Protein 7W3S (pdb70)

Solvent-accessible surface area: 66230 Å² total

Structure (mmCIF, N/CA/C/O backbone):
data_7W3S
#
_entry.id   7W3S
#
_cell.length_a   109.250
_cell.length_b   92.812
_cell.length_c   116.053
_cell.angle_alpha   90.000
_cell.angle_beta   105.330
_cell.angle_gamma   90.000
#
_symmetry.space_group_name_H-M   'P 1 21 1'
#
loop_
_entity.id
_entity.type
_entity.pdbx_description
1 polymer 'Type IV secretion protein Dot'
2 non-polymer '[(2R,3S,4R,5R)-5-(6-AMINOPURIN-9-YL)-3,4-DIHYDROXY-OXOLAN-2-YL]METHYL [HYDROXY-[[(2R,3S,4R,5S)-3,4,5-TRIHYDROXYOXOLAN-2-YL]METHOXY]PHOSPHORYL] HYDROGEN PHOSPHATE'
3 water water
#
loop_
_atom_site.group_PDB
_atom_site.id
_atom_site.type_symbol
_atom_site.label_atom_id
_atom_site.label_alt_id
_atom_site.label_comp_id
_atom_site.label_asym_id
_atom_site.label_entity_id
_atom_site.label_seq_id
_atom_site.pdbx_PDB_ins_code
_atom_site.Cartn_x
_atom_site.Cartn_y
_atom_site.Cartn_z
_atom_site.occupancy
_atom_site.B_iso_or_equiv
_atom_site.auth_seq_id
_atom_site.auth_comp_id
_atom_site.auth_asym_id
_atom_site.auth_atom_id
_atom_site.pdbx_PDB_model_num
ATOM 6 N N . LYS A 1 2 ? 17.886 16.402 74.772 1.00 63.41 17 LYS A N 1
ATOM 7 C CA . LYS A 1 2 ? 19.223 16.849 75.145 1.00 61.52 17 LYS A CA 1
ATOM 8 C C . LYS A 1 2 ? 20.270 15.853 74.649 1.00 59.12 17 LYS A C 1
ATOM 9 O O . LYS A 1 2 ? 20.055 14.637 74.690 1.00 59.27 17 LYS A O 1
ATOM 15 N N . ALA A 1 3 ? 21.399 16.379 74.171 1.00 55.96 18 ALA A N 1
ATOM 16 C CA . ALA A 1 3 ? 22.479 15.558 73.636 1.00 53.45 18 ALA A CA 1
ATOM 17 C C . ALA A 1 3 ? 23.321 14.967 74.762 1.00 56.78 18 ALA A C 1
ATOM 18 O O . ALA A 1 3 ? 23.785 15.696 75.643 1.00 52.87 18 ALA A O 1
ATOM 20 N N . ILE A 1 4 ? 23.541 13.653 74.707 1.00 56.45 19 ILE A N 1
ATOM 21 C CA . ILE A 1 4 ? 24.316 12.907 75.701 1.00 51.99 19 ILE A CA 1
ATOM 22 C C . ILE A 1 4 ? 25.732 12.703 75.168 1.00 49.39 19 ILE A C 1
ATOM 23 O O . ILE A 1 4 ? 25.912 12.626 73.945 1.00 50.28 19 ILE A O 1
ATOM 28 N N . PRO A 1 5 ? 26.761 12.663 76.018 1.00 48.11 20 PRO A N 1
ATOM 29 C CA . PRO A 1 5 ? 28.110 12.295 75.544 1.00 48.19 20 PRO A CA 1
ATOM 30 C C . PRO A 1 5 ? 28.100 10.923 74.899 1.00 44.58 20 PRO A C 1
ATOM 31 O O . PRO A 1 5 ? 27.449 9.999 75.404 1.00 49.89 20 PRO A O 1
ATOM 35 N N . PRO A 1 6 ? 28.827 10.745 73.794 1.00 47.13 21 PRO A N 1
ATOM 36 C CA . PRO A 1 6 ? 28.614 9.537 72.977 1.00 46.40 21 PRO A CA 1
ATOM 37 C C . PRO A 1 6 ? 29.002 8.234 73.670 1.00 43.90 21 PRO A C 1
ATOM 38 O O . PRO A 1 6 ? 28.281 7.233 73.532 1.00 42.61 21 PRO A O 1
ATOM 42 N N . LYS A 1 7 ? 30.110 8.202 74.412 1.00 40.75 22 LYS A N 1
ATOM 43 C CA . LYS A 1 7 ? 30.438 6.980 75.144 1.00 45.42 22 LYS A CA 1
ATOM 44 C C . LYS A 1 7 ? 29.315 6.610 76.104 1.00 46.24 22 LYS A C 1
ATOM 45 O O . LYS A 1 7 ? 28.904 5.446 76.174 1.00 44.18 22 LYS A O 1
ATOM 51 N N . ILE A 1 8 ? 28.780 7.605 76.819 1.00 45.49 23 ILE A N 1
ATOM 52 C CA . ILE A 1 8 ? 27.730 7.366 77.803 1.00 40.02 23 ILE A CA 1
ATOM 53 C C . ILE A 1 8 ? 26.428 6.970 77.120 1.00 41.49 23 ILE A C 1
ATOM 54 O O . ILE A 1 8 ? 25.684 6.124 77.625 1.00 41.34 23 ILE A O 1
ATOM 59 N N . TRP A 1 9 ? 26.117 7.574 75.968 1.00 41.07 24 TRP A N 1
ATOM 60 C CA . TRP A 1 9 ? 24.957 7.102 75.218 1.00 41.72 24 TRP A CA 1
ATOM 61 C C . TRP A 1 9 ? 25.146 5.660 74.765 1.00 39.34 24 TRP A C 1
ATOM 62 O O . TRP A 1 9 ? 24.210 4.854 74.840 1.00 41.34 24 TRP A O 1
ATOM 73 N N . PHE A 1 10 ? 26.350 5.308 74.305 1.00 37.81 25 PHE A N 1
ATOM 74 C CA . PHE A 1 10 ? 26.573 3.946 73.823 1.00 37.82 25 PHE A CA 1
ATOM 75 C C . PHE A 1 10 ? 26.469 2.928 74.950 1.00 39.94 25 PHE A C 1
ATOM 76 O O . PHE A 1 10 ? 25.873 1.856 74.772 1.00 36.19 25 PHE A O 1
ATOM 84 N N . GLU A 1 11 ? 27.025 3.247 76.121 1.00 36.95 26 GLU A N 1
ATOM 85 C CA . GLU A 1 11 ? 26.965 2.308 77.233 1.00 38.98 26 GLU A CA 1
ATOM 86 C C . GLU A 1 11 ? 25.553 2.191 77.781 1.00 40.47 26 GLU A C 1
ATOM 87 O O . GLU A 1 11 ? 25.191 1.143 78.333 1.00 41.60 26 GLU A O 1
ATOM 93 N N . THR A 1 12 ? 24.753 3.260 77.652 1.00 39.50 27 THR A N 1
ATOM 94 C CA . THR A 1 12 ? 23.335 3.187 77.995 1.00 38.53 27 THR A CA 1
ATOM 95 C C . THR A 1 12 ? 22.612 2.188 77.105 1.00 39.24 27 THR A C 1
ATOM 96 O O . THR A 1 12 ? 21.665 1.535 77.555 1.00 43.39 27 THR A O 1
ATOM 100 N N . GLN A 1 13 ? 23.020 2.065 75.833 1.00 41.53 28 GLN A N 1
ATOM 101 C CA . GLN A 1 13 ? 22.377 1.069 74.971 1.00 42.08 28 GLN A CA 1
ATOM 102 C C . GLN A 1 13 ? 22.851 -0.340 75.302 1.00 40.66 28 GLN A C 1
ATOM 103 O O . GLN A 1 13 ? 22.079 -1.295 75.171 1.00 42.50 28 GLN A O 1
ATOM 109 N N . LEU A 1 14 ? 24.106 -0.490 75.739 1.00 38.70 29 LEU A N 1
ATOM 110 C CA . LEU A 1 14 ? 24.600 -1.811 76.129 1.00 40.36 29 LEU A CA 1
ATOM 111 C C . LEU A 1 14 ? 23.852 -2.344 77.344 1.00 40.17 29 LEU A C 1
ATOM 112 O O . LEU A 1 14 ? 23.581 -3.545 77.434 1.00 42.59 29 LEU A O 1
ATOM 117 N N . LYS A 1 15 ? 23.513 -1.462 78.284 1.00 42.38 30 LYS A N 1
ATOM 118 C CA . LYS A 1 15 ? 22.731 -1.853 79.452 1.00 44.19 30 LYS A CA 1
ATOM 119 C C . LYS A 1 15 ? 21.286 -2.172 79.068 1.00 44.08 30 LYS A C 1
ATOM 120 O O . LYS A 1 15 ? 20.759 -3.237 79.421 1.00 42.96 30 LYS A O 1
ATOM 126 N N . GLY A 1 16 ? 20.629 -1.264 78.337 1.00 40.67 31 GLY A N 1
ATOM 127 C CA . GLY A 1 16 ? 19.255 -1.523 77.913 1.00 38.52 31 GLY A CA 1
ATOM 128 C C . GLY A 1 16 ? 19.10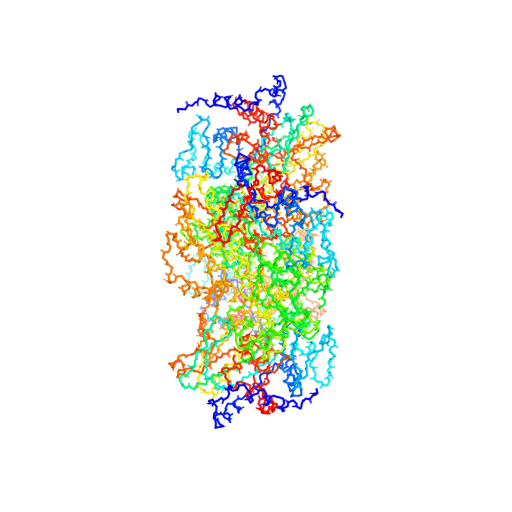7 -2.792 77.088 1.00 42.31 31 GLY A C 1
ATOM 129 O O . GLY A 1 16 ? 18.158 -3.559 77.272 1.00 43.26 31 GLY A O 1
ATOM 130 N N . SER A 1 17 ? 20.047 -3.037 76.172 1.00 42.07 32 SER A N 1
ATOM 131 C CA . SER A 1 17 ? 20.000 -4.247 75.356 1.00 40.83 32 SER A CA 1
ATOM 132 C C . SER A 1 17 ? 20.297 -5.506 76.151 1.00 43.52 32 SER A C 1
ATOM 133 O O . SER A 1 17 ? 19.952 -6.606 75.704 1.00 42.49 32 SER A O 1
ATOM 136 N N . GLY A 1 18 ? 20.944 -5.383 77.306 1.00 43.52 33 GLY A N 1
ATOM 137 C CA . GLY A 1 18 ? 21.390 -6.564 78.010 1.00 41.06 33 GLY A CA 1
ATOM 138 C C . GLY A 1 18 ? 22.730 -7.103 77.565 1.00 39.89 33 GLY A C 1
ATOM 139 O O . GLY A 1 18 ? 23.199 -8.091 78.138 1.00 42.55 33 GLY A O 1
ATOM 140 N N . LEU A 1 19 ? 23.374 -6.488 76.571 1.00 40.87 34 LEU A N 1
ATOM 141 C CA . LEU A 1 19 ? 24.625 -7.038 76.063 1.00 38.19 34 LEU A CA 1
ATOM 142 C C . LEU A 1 19 ? 25.781 -6.860 77.037 1.00 40.04 34 LEU A C 1
ATOM 143 O O . LEU A 1 19 ? 26.774 -7.588 76.924 1.00 39.17 34 LEU A O 1
ATOM 148 N N . ASP A 1 20 ? 25.683 -5.936 78.000 1.00 40.31 35 ASP A N 1
ATOM 149 C CA . ASP A 1 20 ? 26.773 -5.783 78.956 1.00 41.70 35 ASP A CA 1
ATOM 150 C C . ASP A 1 20 ? 26.755 -6.854 80.044 1.00 43.98 35 ASP A C 1
ATOM 151 O O . ASP A 1 20 ? 27.567 -6.783 80.976 1.00 46.28 35 ASP A O 1
ATOM 156 N N . LYS A 1 21 ? 25.878 -7.848 79.914 1.00 39.63 36 LYS A N 1
ATOM 157 C CA . LYS A 1 21 ? 25.797 -8.983 80.821 1.00 44.14 36 LYS A CA 1
ATOM 158 C C . LYS A 1 21 ? 26.202 -10.302 80.170 1.00 48.51 36 LYS A C 1
ATOM 159 O O . LYS A 1 21 ? 26.092 -11.357 80.812 1.00 48.29 36 LYS A O 1
ATOM 165 N N . LYS A 1 22 ? 26.665 -10.282 78.919 1.00 44.54 37 LYS A N 1
ATOM 166 C CA . LYS A 1 22 ? 26.945 -11.526 78.208 1.00 41.41 37 LYS A CA 1
ATOM 167 C C . LYS A 1 22 ? 28.394 -11.980 78.315 1.00 36.29 37 LYS A C 1
ATOM 168 O O . LYS A 1 22 ? 28.658 -13.179 78.191 1.00 44.13 37 LYS A O 1
ATOM 174 N N . PHE A 1 23 ? 29.345 -11.067 78.517 1.00 35.68 38 PHE A N 1
ATOM 175 C CA . PHE A 1 23 ? 30.761 -11.381 78.353 1.00 38.78 38 PHE A CA 1
ATOM 176 C C . PHE A 1 23 ? 31.571 -10.922 79.554 1.00 38.60 38 PHE A C 1
ATOM 177 O O . PHE A 1 23 ? 31.415 -9.798 80.034 1.00 33.88 38 PHE A O 1
ATOM 185 N N . GLN A 1 24 ? 32.473 -11.787 80.003 1.00 42.55 39 GLN A N 1
ATOM 186 C CA . GLN A 1 24 ? 33.255 -11.526 81.205 1.00 44.77 39 GLN A CA 1
ATOM 187 C C . GLN A 1 24 ? 34.346 -10.484 80.948 1.00 40.84 39 GLN A C 1
ATOM 188 O O . GLN A 1 24 ? 34.710 -10.196 79.803 1.00 36.76 39 GLN A O 1
ATOM 194 N N . ILE A 1 25 ? 34.875 -9.925 82.045 1.00 40.09 40 ILE A N 1
ATOM 195 C CA . ILE A 1 25 ? 35.911 -8.898 81.941 1.00 39.46 40 ILE A CA 1
ATOM 196 C C . ILE A 1 25 ? 37.080 -9.412 81.114 1.00 41.76 40 ILE A C 1
ATOM 197 O O . ILE A 1 25 ? 37.566 -8.733 80.200 1.00 39.29 40 ILE A O 1
ATOM 202 N N . ASP A 1 26 ? 37.551 -10.623 81.425 1.00 42.76 41 ASP A N 1
ATOM 203 C CA . ASP A 1 26 ? 38.760 -11.115 80.778 1.00 46.12 41 ASP A CA 1
ATOM 204 C C . ASP A 1 26 ? 38.491 -11.536 79.345 1.00 43.03 41 ASP A C 1
ATOM 205 O O . ASP A 1 26 ? 39.381 -11.412 78.496 1.00 41.05 41 ASP A O 1
ATOM 210 N N . GLU A 1 27 ? 37.275 -12.016 79.062 1.00 39.41 42 GLU A N 1
ATOM 211 C CA . GLU A 1 27 ? 36.898 -12.341 77.685 1.00 42.61 42 GLU A CA 1
ATOM 212 C C . GLU A 1 27 ? 36.875 -11.099 76.796 1.00 38.71 42 GLU A C 1
ATOM 213 O O . GLU A 1 27 ? 37.347 -11.145 75.656 1.00 36.97 42 GLU A O 1
ATOM 219 N N . LEU A 1 28 ? 36.339 -9.978 77.294 1.00 36.49 43 LEU A N 1
ATOM 220 C CA . LEU A 1 28 ? 36.334 -8.760 76.484 1.00 37.65 43 LEU A CA 1
ATOM 221 C C . LEU A 1 28 ? 37.744 -8.221 76.262 1.00 37.81 43 LEU A C 1
ATOM 222 O O . LEU A 1 28 ? 37.988 -7.557 75.251 1.00 34.41 43 LEU A O 1
ATOM 227 N N . ILE A 1 29 ? 38.689 -8.511 77.168 1.00 38.07 44 ILE A N 1
ATOM 228 C CA . ILE A 1 29 ? 40.074 -8.090 76.942 1.00 39.76 44 ILE A CA 1
ATOM 229 C C . ILE A 1 29 ? 40.701 -8.891 75.800 1.00 36.95 44 ILE A C 1
ATOM 230 O O . ILE A 1 29 ? 41.445 -8.339 74.981 1.00 37.96 44 ILE A O 1
ATOM 235 N N . GLU A 1 30 ? 40.392 -10.193 75.709 1.00 35.81 45 GLU A N 1
ATOM 236 C CA . GLU A 1 30 ? 40.892 -11.015 74.604 1.00 40.67 45 GLU A CA 1
ATOM 237 C C . GLU A 1 30 ? 40.336 -10.553 73.257 1.00 38.37 45 GLU A C 1
ATOM 238 O O . GLU A 1 30 ? 41.086 -10.236 72.326 1.00 39.50 45 GLU A O 1
ATOM 244 N N . THR A 1 31 ? 39.013 -10.564 73.123 1.00 34.79 46 THR A N 1
ATOM 245 C CA . THR A 1 31 ? 38.405 -10.240 71.840 1.00 40.65 46 THR A CA 1
ATOM 246 C C . THR A 1 31 ? 38.748 -8.814 71.410 1.00 35.68 46 THR A C 1
ATOM 247 O O . THR A 1 31 ? 39.008 -8.569 70.229 1.00 39.33 46 THR A O 1
ATOM 251 N N . GLN A 1 32 ? 38.831 -7.878 72.363 1.00 37.62 47 GLN A N 1
ATOM 252 C CA . GLN A 1 32 ? 39.124 -6.488 72.024 1.00 36.49 47 GLN A CA 1
ATOM 253 C C . GLN A 1 32 ? 40.546 -6.311 71.484 1.00 39.60 47 GLN A C 1
ATOM 254 O O . GLN A 1 32 ? 40.778 -5.479 70.602 1.00 40.59 47 GLN A O 1
ATOM 260 N N . SER A 1 33 ? 41.515 -7.074 71.988 1.00 40.70 48 SER A N 1
ATOM 261 C CA . SER A 1 33 ? 42.880 -6.920 71.491 1.00 38.35 48 SER A CA 1
ATOM 262 C C . SER A 1 33 ? 43.096 -7.567 70.130 1.00 39.42 48 SER A C 1
ATOM 263 O O . SER A 1 33 ? 44.131 -7.307 69.508 1.00 37.87 48 SER A O 1
ATOM 266 N N . SER A 1 34 ? 42.159 -8.410 69.660 1.00 38.95 49 SER A N 1
ATOM 267 C CA . SER A 1 34 ? 42.251 -9.010 68.332 1.00 35.61 49 SER A CA 1
ATOM 268 C C . SER A 1 34 ? 41.731 -8.105 67.216 1.00 35.54 49 SER A C 1
ATOM 269 O O . SER A 1 34 ? 41.765 -8.529 66.059 1.00 38.12 49 SER A O 1
ATOM 272 N N . VAL A 1 35 ? 41.291 -6.876 67.523 1.00 35.07 50 VAL A N 1
ATOM 273 C CA . VAL A 1 35 ? 40.690 -5.990 66.523 1.00 34.10 50 VAL A CA 1
ATOM 274 C C . VAL A 1 35 ? 41.731 -5.574 65.486 1.00 38.35 50 VAL A C 1
ATOM 275 O O . VAL A 1 35 ? 42.870 -5.230 65.823 1.00 39.85 50 VAL A O 1
ATOM 279 N N . ARG A 1 36 ? 41.348 -5.619 64.206 1.00 36.20 51 ARG A N 1
ATOM 280 C CA . ARG A 1 36 ? 42.220 -5.170 63.126 1.00 36.24 51 ARG A CA 1
ATOM 281 C C . ARG A 1 36 ? 41.390 -4.382 62.131 1.00 36.15 51 ARG A C 1
ATOM 282 O O . ARG A 1 36 ? 40.206 -4.662 61.939 1.00 33.78 51 ARG A O 1
ATOM 290 N N . VAL A 1 37 ? 42.030 -3.381 61.521 1.00 34.83 52 VAL A N 1
ATOM 291 C CA . VAL A 1 37 ? 41.455 -2.547 60.471 1.00 33.15 52 VAL A CA 1
ATOM 292 C C . VAL A 1 37 ? 42.358 -2.718 59.255 1.00 35.03 52 VAL A C 1
ATOM 293 O O . VAL A 1 37 ? 43.508 -2.260 59.263 1.00 36.18 52 VAL A O 1
ATOM 297 N N . PHE A 1 38 ? 41.855 -3.400 58.225 1.00 34.47 53 PHE A N 1
ATOM 298 C CA . PHE A 1 38 ? 42.571 -3.557 56.965 1.00 34.51 53 PHE A CA 1
ATOM 299 C C . PHE A 1 38 ? 42.095 -2.444 56.038 1.00 36.63 53 PHE A C 1
ATOM 300 O O . PHE A 1 38 ? 40.978 -2.506 55.520 1.00 40.27 53 PHE A O 1
ATOM 308 N N . ALA A 1 39 ? 42.927 -1.424 55.834 1.00 35.41 54 ALA A N 1
ATOM 309 C CA . ALA A 1 39 ? 42.559 -0.250 55.049 1.00 36.22 54 ALA A CA 1
ATOM 310 C C . ALA A 1 39 ? 43.240 -0.282 53.688 1.00 38.01 54 ALA A C 1
ATOM 311 O O . ALA A 1 39 ? 44.459 -0.461 53.599 1.00 38.58 54 ALA A O 1
ATOM 313 N N . ASN A 1 40 ? 42.449 -0.111 52.634 1.00 36.58 55 ASN A N 1
ATOM 314 C CA . ASN A 1 40 ? 43.004 0.042 51.300 1.00 38.24 55 ASN A CA 1
ATOM 315 C C . ASN A 1 40 ? 43.785 1.355 51.227 1.00 40.57 55 ASN A C 1
ATOM 316 O O . ASN A 1 40 ? 43.226 2.439 51.439 1.00 38.14 55 ASN A O 1
ATOM 321 N N . LYS A 1 41 ? 45.076 1.255 50.904 1.00 43.52 56 LYS A N 1
ATOM 322 C CA . LYS A 1 41 ? 45.955 2.421 50.991 1.00 44.41 56 LYS A CA 1
ATOM 323 C C . LYS A 1 41 ? 45.558 3.513 50.009 1.00 40.99 56 LYS A C 1
ATOM 324 O O . LYS A 1 41 ? 45.688 4.705 50.310 1.00 41.27 56 LYS A O 1
ATOM 330 N N . LYS A 1 42 ? 45.113 3.123 48.818 1.00 39.88 57 LYS A N 1
ATOM 331 C CA . LYS A 1 42 ? 44.749 4.083 47.788 1.00 38.38 57 LYS A CA 1
ATOM 332 C C . LYS A 1 42 ? 43.646 5.030 48.253 1.00 39.84 57 LYS A C 1
ATOM 333 O O . LYS A 1 42 ? 43.559 6.163 47.765 1.00 43.92 57 LYS A O 1
ATOM 339 N N . TYR A 1 43 ? 42.812 4.604 49.207 1.00 39.59 58 TYR A N 1
ATOM 340 C CA . TYR A 1 43 ? 41.666 5.387 49.671 1.00 36.77 58 TYR A CA 1
ATOM 341 C C . TYR A 1 43 ? 41.791 5.882 51.103 1.00 38.73 58 TYR A C 1
ATOM 342 O O . TYR A 1 43 ? 41.212 6.924 51.435 1.00 36.31 58 TYR A O 1
ATOM 351 N N . LEU A 1 44 ? 42.492 5.134 51.967 1.00 36.56 59 LEU A N 1
ATOM 352 C CA . LEU A 1 44 ? 42.674 5.463 53.381 1.00 39.78 59 LEU A CA 1
ATOM 353 C C . LEU A 1 44 ? 44.177 5.515 53.633 1.00 38.29 59 LEU A C 1
ATOM 354 O O . LEU A 1 44 ? 44.773 4.543 54.120 1.00 39.07 59 LEU A O 1
ATOM 359 N N . PRO A 1 45 ? 44.827 6.634 53.304 1.00 42.64 60 PRO A N 1
ATOM 360 C CA . PRO A 1 45 ? 46.292 6.633 53.199 1.00 42.19 60 PRO A CA 1
ATOM 361 C C . PRO A 1 45 ? 47.037 6.800 54.511 1.00 42.05 60 PRO A C 1
ATOM 362 O O . PRO A 1 45 ? 48.270 6.747 54.489 1.00 44.45 60 PRO A O 1
ATOM 366 N N . ASP A 1 46 ? 46.369 6.970 55.652 1.00 38.60 61 ASP A N 1
ATOM 367 C CA . ASP A 1 46 ? 47.106 7.224 56.882 1.00 43.87 61 ASP A CA 1
ATOM 368 C C . ASP A 1 46 ? 46.186 7.066 58.088 1.00 42.76 61 ASP A C 1
ATOM 369 O O . ASP A 1 46 ? 44.964 6.948 57.960 1.00 43.35 61 ASP A O 1
ATOM 374 N N . THR A 1 47 ? 46.809 7.099 59.270 1.00 38.48 62 THR A N 1
ATOM 375 C CA . THR A 1 47 ? 46.107 6.859 60.527 1.00 39.46 62 THR A CA 1
ATOM 376 C C . THR A 1 47 ? 44.977 7.854 60.756 1.00 42.22 62 THR A C 1
ATOM 377 O O . THR A 1 47 ? 43.937 7.493 61.322 1.00 41.60 62 THR A O 1
ATOM 381 N N . GLU A 1 48 ? 45.144 9.103 60.316 1.00 44.12 63 GLU A N 1
ATOM 382 C CA . GLU A 1 48 ? 44.112 10.101 60.575 1.00 42.26 63 GLU A CA 1
ATOM 383 C C . GLU A 1 48 ? 42.841 9.820 59.773 1.00 38.77 63 GLU A C 1
ATOM 384 O O . GLU A 1 48 ? 41.733 9.920 60.306 1.00 38.62 63 GLU A O 1
ATOM 390 N N . THR A 1 49 ? 42.974 9.466 58.497 1.00 36.25 64 THR A N 1
ATOM 391 C CA . THR A 1 49 ? 41.786 9.258 57.676 1.00 40.22 64 THR A CA 1
ATOM 392 C C . THR A 1 49 ? 41.074 7.954 58.035 1.00 39.05 64 THR A C 1
ATOM 393 O O . THR A 1 49 ? 39.841 7.910 58.060 1.00 39.15 64 THR A O 1
ATOM 397 N N . ILE A 1 50 ? 41.826 6.887 58.328 1.00 39.52 65 ILE A N 1
ATOM 398 C CA . ILE A 1 50 ? 41.211 5.656 58.825 1.00 32.08 65 ILE A CA 1
ATOM 399 C C . ILE A 1 50 ? 40.391 5.945 60.076 1.00 34.51 65 ILE A C 1
ATOM 400 O O . ILE A 1 50 ? 39.211 5.588 60.166 1.00 38.31 65 ILE A O 1
ATOM 405 N N . ASN A 1 51 ? 41.004 6.613 61.055 1.00 36.63 66 ASN A N 1
ATOM 406 C CA . ASN A 1 51 ? 40.315 6.894 62.311 1.00 38.50 66 ASN A CA 1
ATOM 407 C C . ASN A 1 51 ? 39.154 7.875 62.116 1.00 38.70 66 ASN A C 1
ATOM 408 O O . ASN A 1 51 ? 38.169 7.830 62.870 1.00 37.70 66 ASN A O 1
ATOM 413 N N . GLU A 1 52 ? 39.231 8.747 61.108 1.00 33.75 67 GLU A N 1
ATOM 414 C CA . GLU A 1 52 ? 38.061 9.550 60.760 1.00 40.99 67 GLU A CA 1
ATOM 415 C C . GLU A 1 52 ? 36.949 8.682 60.185 1.00 38.46 67 GLU A C 1
ATOM 416 O O . GLU A 1 52 ? 35.769 8.903 60.490 1.00 39.32 67 GLU A O 1
ATOM 422 N N . ALA A 1 53 ? 37.301 7.681 59.364 1.00 32.82 68 ALA A N 1
ATOM 423 C CA . ALA A 1 53 ? 36.270 6.809 58.806 1.00 40.40 68 ALA A CA 1
ATOM 424 C C . ALA A 1 53 ? 35.569 6.020 59.904 1.00 37.87 68 ALA A C 1
ATOM 425 O O . ALA A 1 53 ? 34.353 5.793 59.818 1.00 37.15 68 ALA A O 1
ATOM 427 N N . LEU A 1 54 ? 36.311 5.653 60.961 1.00 31.03 69 LEU A N 1
ATOM 428 C CA . LEU A 1 54 ? 35.777 4.813 62.025 1.00 31.54 69 LEU A CA 1
ATOM 429 C C . LEU A 1 54 ? 34.939 5.595 63.024 1.00 32.61 69 LEU A C 1
ATOM 430 O O . LEU A 1 54 ? 34.063 5.010 63.670 1.00 35.82 69 LEU A O 1
ATOM 435 N N . THR A 1 55 ? 35.177 6.901 63.166 1.00 32.92 70 THR A N 1
ATOM 436 C CA . THR A 1 55 ? 34.568 7.683 64.239 1.00 33.49 70 THR A CA 1
ATOM 437 C C . THR A 1 55 ? 33.568 8.729 63.771 1.00 34.39 70 THR A C 1
ATOM 438 O O . THR A 1 55 ? 32.644 9.051 64.524 1.00 31.96 70 THR A O 1
ATOM 442 N N . LYS A 1 56 ? 33.715 9.266 62.561 1.00 32.51 71 LYS A N 1
ATOM 443 C CA . LYS A 1 56 ? 32.887 10.389 62.121 1.00 34.51 71 LYS A CA 1
ATOM 444 C C . LYS A 1 56 ? 31.596 9.874 61.468 1.00 37.04 71 LYS A C 1
ATOM 445 O O . LYS A 1 56 ? 31.272 10.145 60.310 1.00 35.27 71 LYS A O 1
ATOM 451 N N . VAL A 1 57 ? 30.844 9.107 62.260 1.00 37.01 72 VAL A N 1
ATOM 452 C CA . VAL A 1 57 ? 29.707 8.334 61.782 1.00 33.10 72 VAL A CA 1
ATOM 453 C C . VAL A 1 57 ? 28.519 8.583 62.702 1.00 34.99 72 VAL A C 1
ATOM 454 O O . VAL A 1 57 ? 28.659 9.104 63.811 1.00 34.72 72 VAL A O 1
ATOM 458 N N . THR A 1 58 ? 27.333 8.199 62.230 1.00 33.87 73 THR A N 1
ATOM 459 C CA . THR A 1 58 ? 26.184 8.239 63.116 1.00 34.06 73 THR A CA 1
ATOM 460 C C . THR A 1 58 ? 26.158 6.978 63.976 1.00 32.92 73 THR A C 1
ATOM 461 O O . THR A 1 58 ? 26.936 6.040 63.781 1.00 33.04 73 THR A O 1
ATOM 465 N N . ALA A 1 59 ? 25.249 6.954 64.944 1.00 34.36 74 ALA A N 1
ATOM 466 C CA . ALA A 1 59 ? 25.160 5.774 65.792 1.00 33.73 74 ALA A CA 1
ATOM 467 C C . ALA A 1 59 ? 24.249 4.711 65.185 1.00 33.14 74 ALA A C 1
ATOM 468 O O . ALA A 1 59 ? 24.587 3.522 65.200 1.00 37.12 74 ALA A O 1
ATOM 470 N N . VAL A 1 60 ? 23.106 5.116 64.635 1.00 36.45 75 VAL A N 1
ATOM 471 C CA . VAL A 1 60 ? 22.150 4.211 64.000 1.00 36.45 75 VAL A CA 1
ATOM 472 C C . VAL A 1 60 ? 21.682 4.868 62.714 1.00 35.44 75 VAL A C 1
ATOM 473 O O . VAL A 1 60 ? 21.326 6.049 62.712 1.00 40.75 75 VAL A O 1
ATOM 477 N N . ASN A 1 61 ? 21.698 4.126 61.618 1.00 35.33 76 ASN A N 1
ATOM 478 C CA . ASN A 1 61 ? 21.382 4.729 60.327 1.00 40.49 76 ASN A CA 1
ATOM 479 C C . ASN A 1 61 ? 20.728 3.674 59.442 1.00 39.78 76 ASN A C 1
ATOM 480 O O . ASN A 1 61 ? 21.394 2.723 59.024 1.00 40.02 76 ASN A O 1
ATOM 485 N N . VAL A 1 62 ? 19.445 3.861 59.121 1.00 36.78 77 VAL A N 1
ATOM 486 C CA . VAL A 1 62 ? 18.733 2.972 58.212 1.00 43.62 77 VAL A CA 1
ATOM 487 C C . VAL A 1 62 ? 17.950 3.792 57.184 1.00 43.90 77 VAL A C 1
ATOM 488 O O . VAL A 1 62 ? 17.750 4.997 57.330 1.00 42.73 77 VAL A O 1
ATOM 492 N N . SER A 1 63 ? 17.508 3.099 56.130 1.00 43.50 78 SER A N 1
ATOM 493 C CA . SER A 1 63 ? 16.753 3.681 55.014 1.00 43.29 78 SER A CA 1
ATOM 494 C C . SER A 1 63 ? 17.542 4.797 54.328 1.00 42.29 78 SER A C 1
ATOM 495 O O . SER A 1 63 ? 17.026 5.885 54.069 1.00 46.11 78 SER A O 1
ATOM 498 N N . GLY A 1 64 ? 18.801 4.507 54.021 1.00 41.96 79 GLY A N 1
ATOM 499 C CA . GLY A 1 64 ? 19.624 5.439 53.259 1.00 43.24 79 GLY A CA 1
ATOM 500 C C . GLY A 1 64 ? 19.732 6.821 53.867 1.00 43.45 79 GLY A C 1
ATOM 501 O O . GLY A 1 64 ? 19.649 7.818 53.138 1.00 41.22 79 GLY A O 1
ATOM 502 N N . ASP A 1 65 ? 19.925 6.902 55.189 1.00 34.13 80 ASP A N 1
ATOM 503 C CA . ASP A 1 65 ? 20.004 8.123 56.011 1.00 40.21 80 ASP A CA 1
ATOM 504 C C . ASP A 1 65 ? 18.646 8.711 56.375 1.00 44.74 80 ASP A C 1
ATOM 505 O O . ASP A 1 65 ? 18.615 9.826 56.962 1.00 40.46 80 ASP A O 1
ATOM 510 N N . LYS A 1 66 ? 17.528 8.044 56.066 1.00 41.29 81 LYS A N 1
ATOM 511 C CA . LYS A 1 66 ? 16.233 8.662 56.336 1.00 44.12 81 LYS A CA 1
ATOM 512 C C . LYS A 1 66 ? 15.834 8.567 57.798 1.00 42.33 81 LYS A C 1
ATOM 513 O O . LYS A 1 66 ? 15.000 9.358 58.250 1.00 46.45 81 LYS A O 1
ATOM 519 N N . SER A 1 67 ? 16.403 7.641 58.558 1.00 38.03 82 SER A N 1
ATOM 520 C CA . SER A 1 67 ? 16.108 7.667 59.984 1.00 46.61 82 SER A CA 1
ATOM 521 C C . SER A 1 67 ? 17.242 7.010 60.764 1.00 42.42 82 SER A C 1
ATOM 522 O O . SER A 1 67 ? 17.926 6.112 60.263 1.00 43.76 82 SER A O 1
ATOM 525 N N . GLY A 1 68 ? 17.425 7.472 61.996 1.00 42.53 83 GLY A N 1
ATOM 526 C CA . GLY A 1 68 ? 18.464 6.946 62.860 1.00 41.04 83 GLY A CA 1
ATOM 527 C C . GLY A 1 68 ? 18.860 7.983 63.898 1.00 42.60 83 GLY A C 1
ATOM 528 O O . GLY A 1 68 ? 18.151 8.967 64.111 1.00 39.31 83 GLY A O 1
ATOM 529 N N . TYR A 1 69 ? 20.019 7.744 64.524 1.00 43.04 84 TYR A N 1
ATOM 530 C CA . TYR A 1 69 ? 20.491 8.562 65.635 1.00 39.17 84 TYR A CA 1
ATOM 531 C C . TYR A 1 69 ? 21.956 8.946 65.477 1.00 38.58 84 TYR A C 1
ATOM 532 O O . TYR A 1 69 ? 22.780 8.148 65.015 1.00 35.68 84 TYR A O 1
ATOM 541 N N . PHE A 1 70 ? 22.272 10.170 65.894 1.00 35.48 85 PHE A N 1
ATOM 542 C CA . PHE A 1 70 ? 23.651 10.590 66.036 1.00 38.35 85 PHE A CA 1
ATOM 543 C C . PHE A 1 70 ? 24.259 9.919 67.264 1.00 38.51 85 PHE A C 1
ATOM 544 O O . PHE A 1 70 ? 23.545 9.403 68.132 1.00 35.96 85 PHE A O 1
ATOM 552 N N . GLN A 1 71 ? 25.594 9.945 67.335 1.00 33.16 86 GLN A N 1
ATOM 553 C CA . GLN A 1 71 ? 26.285 9.297 68.446 1.00 42.76 86 GLN A CA 1
ATOM 554 C C . GLN A 1 71 ? 25.884 9.882 69.793 1.00 42.26 86 GLN A C 1
ATOM 555 O O . GLN A 1 71 ? 25.944 9.179 70.806 1.00 42.62 86 GLN A O 1
ATOM 561 N N . ASN A 1 72 ? 25.472 11.153 69.828 1.00 42.44 87 ASN A N 1
ATOM 562 C CA . ASN A 1 72 ? 24.981 11.772 71.057 1.00 43.88 87 ASN A CA 1
ATOM 563 C C . ASN A 1 72 ? 23.527 11.407 71.347 1.00 44.90 87 ASN A C 1
ATOM 564 O O . ASN A 1 72 ? 22.974 11.855 72.357 1.00 46.86 87 ASN A O 1
ATOM 569 N N . GLY A 1 73 ? 22.892 10.633 70.470 1.00 44.31 88 GLY A N 1
ATOM 570 C CA . GLY A 1 73 ? 21.563 10.125 70.709 1.00 46.35 88 GLY A CA 1
ATOM 571 C C . GLY A 1 73 ? 20.435 10.972 70.171 1.00 39.82 88 GLY A C 1
ATOM 572 O O . GLY A 1 73 ? 19.277 10.558 70.272 1.00 47.13 88 GLY A O 1
ATOM 573 N N . LEU A 1 74 ? 20.728 12.141 69.619 1.00 43.33 89 LEU A N 1
ATOM 574 C CA . LEU A 1 74 ? 19.684 12.967 69.032 1.00 47.96 89 LEU A CA 1
ATOM 575 C C . LEU A 1 74 ? 19.261 12.397 67.675 1.00 44.77 89 LEU A C 1
ATOM 576 O O . LEU A 1 74 ? 20.081 11.848 66.938 1.00 45.14 89 LEU A O 1
ATOM 581 N N . PRO A 1 75 ? 17.986 12.501 67.327 1.00 41.42 90 PRO A N 1
ATOM 582 C CA . PRO A 1 75 ? 17.530 11.951 66.050 1.00 44.18 90 PRO A CA 1
ATOM 583 C C . PRO A 1 75 ? 18.056 12.751 64.871 1.00 43.31 90 PRO A C 1
ATOM 584 O O . PRO A 1 75 ? 18.445 13.913 64.991 1.00 44.90 90 PRO A O 1
ATOM 588 N N . PHE A 1 76 ? 18.082 12.087 63.721 1.00 42.01 91 PHE A N 1
ATOM 589 C CA . PHE A 1 76 ? 18.350 12.751 62.456 1.00 46.25 91 PHE A CA 1
ATOM 590 C C . PHE A 1 76 ? 17.378 13.913 62.268 1.00 46.88 91 PHE A C 1
ATOM 591 O O . PHE A 1 76 ? 16.239 13.862 62.742 1.00 48.06 91 PHE A O 1
ATOM 599 N N . PRO A 1 77 ? 17.785 14.965 61.565 1.00 46.79 92 PRO A N 1
ATOM 600 C CA . PRO A 1 77 ? 16.849 16.059 61.288 1.00 54.17 92 PRO A CA 1
ATOM 601 C C . PRO A 1 77 ? 15.844 15.649 60.222 1.00 59.21 92 PRO A C 1
ATOM 602 O O . PRO A 1 77 ? 16.052 14.704 59.456 1.00 54.98 92 PRO A O 1
ATOM 606 N N . ASN A 1 78 ? 14.719 16.366 60.197 1.00 63.85 93 ASN A N 1
ATOM 607 C CA . ASN A 1 78 ? 13.682 16.061 59.222 1.00 65.30 93 ASN A CA 1
ATOM 608 C C . ASN A 1 78 ? 13.979 16.636 57.847 1.00 65.62 93 ASN A C 1
ATOM 609 O O . ASN A 1 78 ? 13.252 16.331 56.897 1.00 72.26 93 ASN A O 1
ATOM 614 N N . GLU A 1 79 ? 15.032 17.440 57.713 1.00 67.70 94 GLU A N 1
ATOM 615 C CA . GLU A 1 79 ? 15.337 18.116 56.455 1.00 66.16 94 GLU A CA 1
ATOM 616 C C . GLU A 1 79 ? 16.117 17.174 55.543 1.00 62.47 94 GLU A C 1
ATOM 617 O O . GLU A 1 79 ? 17.290 16.883 55.796 1.00 60.79 94 GLU A O 1
ATOM 623 N N . ALA A 1 80 ? 15.473 16.707 54.473 1.00 56.91 95 ALA A N 1
ATOM 624 C CA . ALA A 1 80 ? 16.164 15.874 53.498 1.00 59.09 95 ALA A CA 1
ATOM 625 C C . ALA A 1 80 ? 17.316 16.648 52.866 1.00 58.30 95 ALA A C 1
ATOM 626 O O . ALA A 1 80 ? 17.298 17.878 52.787 1.00 59.53 95 ALA A O 1
ATOM 628 N N . GLY A 1 81 ? 18.337 15.915 52.423 1.00 55.04 96 GLY A N 1
ATOM 629 C CA . GLY A 1 81 ? 19.546 16.535 51.928 1.00 48.93 96 GLY A CA 1
ATOM 630 C C . GLY A 1 81 ? 20.543 16.945 52.994 1.00 49.26 96 GLY A C 1
ATOM 631 O O . GLY A 1 81 ? 21.675 17.305 52.647 1.00 48.16 96 GLY A O 1
ATOM 632 N N . TYR A 1 82 ? 20.171 16.911 54.277 1.00 45.24 97 TYR A N 1
ATOM 633 C CA . TYR A 1 82 ? 21.119 17.246 55.339 1.00 44.84 97 TYR A CA 1
ATOM 634 C C . TYR A 1 82 ? 22.439 16.484 55.177 1.00 48.37 97 TYR A C 1
ATOM 635 O O . TYR A 1 82 ? 23.519 17.085 55.219 1.00 43.23 97 TYR A O 1
ATOM 644 N N . PHE A 1 83 ? 22.376 15.155 54.962 1.00 40.18 98 PHE A N 1
ATOM 645 C CA . PHE A 1 83 ? 23.618 14.385 54.933 1.00 39.88 98 PHE A CA 1
ATOM 646 C C . PHE A 1 83 ? 24.303 14.448 53.577 1.00 38.83 98 PHE A C 1
ATOM 647 O O . PHE A 1 83 ? 25.527 14.293 53.499 1.00 36.01 98 PHE A O 1
ATOM 655 N N . GLU A 1 84 ? 23.550 14.657 52.502 1.00 35.52 99 GLU A N 1
ATOM 656 C CA . GLU A 1 84 ? 24.188 14.767 51.194 1.00 38.86 99 GLU A CA 1
ATOM 657 C C . GLU A 1 84 ? 24.960 16.073 51.034 1.00 42.04 99 GLU A C 1
ATOM 658 O O . GLU A 1 84 ? 25.875 16.138 50.205 1.00 45.11 99 GLU A O 1
ATOM 664 N N . LYS A 1 85 ? 24.665 17.081 51.856 1.00 43.01 100 LYS A N 1
ATOM 665 C CA . LYS A 1 85 ? 25.304 18.390 51.792 1.00 40.98 100 LYS A CA 1
ATOM 666 C C . LYS A 1 85 ? 26.516 18.531 52.716 1.00 43.18 100 LYS A C 1
ATOM 667 O O . LYS A 1 85 ? 27.162 19.591 52.709 1.00 42.18 100 LYS A O 1
ATOM 673 N N . ILE A 1 86 ? 26.824 17.513 53.516 1.00 40.39 101 ILE A N 1
ATOM 674 C CA . ILE A 1 86 ? 27.985 17.552 54.421 1.00 36.02 101 ILE A CA 1
ATOM 675 C C . ILE A 1 86 ? 29.262 17.756 53.606 1.00 36.30 101 ILE A C 1
ATOM 676 O O . ILE A 1 86 ? 29.515 16.998 52.653 1.00 37.62 101 ILE A O 1
ATOM 681 N N . PRO A 1 87 ? 30.095 18.750 53.913 1.00 38.60 102 PRO A N 1
ATOM 682 C CA . PRO A 1 87 ? 31.351 18.916 53.179 1.00 35.18 102 PRO A CA 1
ATOM 683 C C . PRO A 1 87 ? 32.457 18.064 53.772 1.00 33.94 102 PRO A C 1
ATOM 684 O O . PRO A 1 87 ? 32.452 17.742 54.964 1.00 37.02 102 PRO A O 1
ATOM 688 N N . VAL A 1 88 ? 33.433 17.719 52.921 1.00 30.68 103 VAL A N 1
ATOM 689 C CA . VAL A 1 88 ? 34.698 17.191 53.439 1.00 38.30 103 VAL A CA 1
ATOM 690 C C . VAL A 1 88 ? 35.280 18.196 54.434 1.00 39.22 103 VAL A C 1
ATOM 691 O O . VAL A 1 88 ? 35.322 19.409 54.173 1.00 37.43 103 VAL A O 1
ATOM 695 N N . GLY A 1 89 ? 35.712 17.705 55.589 1.00 40.62 104 GLY A N 1
ATOM 696 C CA . GLY A 1 89 ? 36.223 18.566 56.637 1.00 33.34 104 GLY A CA 1
ATOM 697 C C . GLY A 1 89 ? 35.207 18.926 57.695 1.00 36.75 104 GLY A C 1
ATOM 698 O O . GLY A 1 89 ? 35.558 19.617 58.648 1.00 43.36 104 GLY A O 1
ATOM 699 N N . HIS A 1 90 ? 33.964 18.498 57.553 1.00 34.20 105 HIS A N 1
ATOM 700 C CA . HIS A 1 90 ? 33.019 18.594 58.656 1.00 38.42 105 HIS A CA 1
ATOM 701 C C . HIS A 1 90 ? 33.615 17.897 59.884 1.00 36.22 105 HIS A C 1
ATOM 702 O O . HIS A 1 90 ? 34.238 16.844 59.748 1.00 36.14 105 HIS A O 1
ATOM 709 N N . PRO A 1 91 ? 33.485 18.464 61.084 1.00 44.51 106 PRO A N 1
ATOM 710 C CA . PRO A 1 91 ? 34.229 17.921 62.248 1.00 43.16 106 PRO A CA 1
ATOM 711 C C . PRO A 1 91 ? 33.681 16.617 62.791 1.00 46.95 106 PRO A C 1
ATOM 712 O O . PRO A 1 91 ? 34.432 15.866 63.439 1.00 42.26 106 PRO A O 1
ATOM 716 N N . GLU A 1 92 ? 32.403 16.317 62.538 1.00 47.73 107 GLU A N 1
ATOM 717 C CA . GLU A 1 92 ? 31.745 15.173 63.159 1.00 48.24 107 GLU A CA 1
ATOM 718 C C . GLU A 1 92 ? 31.295 14.079 62.199 1.00 40.99 107 GLU A C 1
ATOM 719 O O . GLU A 1 92 ? 31.067 12.953 62.654 1.00 45.45 107 GLU A O 1
ATOM 725 N N . LEU A 1 93 ? 31.144 14.358 60.909 1.00 39.36 108 LEU A N 1
ATOM 726 C CA . LEU A 1 93 ? 30.521 13.388 60.018 1.00 40.33 108 LEU A CA 1
ATOM 727 C C . LEU A 1 93 ? 31.255 13.313 58.690 1.00 39.93 108 LEU A C 1
ATOM 728 O O . LEU A 1 93 ? 31.630 14.343 58.116 1.00 39.25 108 LEU A O 1
ATOM 733 N N . LEU A 1 94 ? 31.431 12.087 58.203 1.00 35.27 109 LEU A N 1
ATOM 734 C CA . LEU A 1 94 ? 31.908 11.876 56.843 1.00 33.42 109 LEU A CA 1
ATOM 735 C C . LEU A 1 94 ? 30.967 12.513 55.827 1.00 35.70 109 LEU A C 1
ATOM 736 O O . LEU A 1 94 ? 29.742 12.519 55.992 1.00 33.80 109 LEU A O 1
ATOM 741 N N . SER A 1 95 ? 31.556 13.051 54.767 1.00 37.23 110 SER A N 1
ATOM 742 C CA . SER A 1 95 ? 30.808 13.553 53.626 1.00 37.41 110 SER A CA 1
ATOM 743 C C . SER A 1 95 ? 30.497 12.388 52.704 1.00 34.86 110 SER A C 1
ATOM 744 O O . SER A 1 95 ? 31.047 11.295 52.871 1.00 39.59 110 SER A O 1
ATOM 747 N N . PRO A 1 96 ? 29.613 12.592 51.718 1.00 35.71 111 PRO A N 1
ATOM 748 C CA . PRO A 1 96 ? 29.322 11.498 50.778 1.00 32.80 111 PRO A CA 1
ATOM 749 C C . PRO A 1 96 ? 30.550 10.847 50.164 1.00 36.61 111 PRO A C 1
ATOM 750 O O . PRO A 1 96 ? 30.657 9.607 50.183 1.00 35.54 111 PRO A O 1
ATOM 754 N N . ILE A 1 97 ? 31.485 11.633 49.621 1.00 31.00 112 ILE A N 1
ATOM 755 C CA . ILE A 1 97 ? 32.631 11.025 48.952 1.00 32.51 112 ILE A CA 1
ATOM 756 C C . ILE A 1 97 ? 33.523 10.310 49.964 1.00 36.79 112 ILE A C 1
ATOM 757 O O . ILE A 1 97 ? 34.115 9.269 49.645 1.00 38.86 112 ILE A O 1
ATOM 762 N N . GLU A 1 98 ? 33.617 10.830 51.199 1.00 33.33 113 GLU A N 1
ATOM 763 C CA . GLU A 1 98 ? 34.364 10.150 52.254 1.00 34.47 113 GLU A CA 1
ATOM 764 C C . GLU A 1 98 ? 33.660 8.878 52.726 1.00 35.41 113 GLU A C 1
ATOM 765 O O . GLU A 1 98 ? 34.302 8.009 53.322 1.00 39.76 113 GLU A O 1
ATOM 771 N N . ARG A 1 99 ? 32.359 8.754 52.484 1.00 36.24 114 ARG A N 1
ATOM 772 C CA . ARG A 1 99 ? 31.647 7.525 52.817 1.00 33.77 114 ARG A CA 1
ATOM 773 C C . ARG A 1 99 ? 31.904 6.434 51.801 1.00 34.55 114 ARG A C 1
ATOM 774 O O . ARG A 1 99 ? 31.836 5.246 52.142 1.00 36.36 114 ARG A O 1
ATOM 782 N N . LEU A 1 100 ? 32.167 6.823 50.554 1.00 36.23 115 LEU A N 1
ATOM 783 C CA . LEU A 1 100 ? 32.552 5.864 49.526 1.00 35.45 115 LEU A CA 1
ATOM 784 C C . LEU A 1 100 ? 33.980 5.383 49.748 1.00 41.53 115 LEU A C 1
ATOM 785 O O . LEU A 1 100 ? 34.234 4.179 49.872 1.00 38.55 115 LEU A O 1
ATOM 790 N N . THR A 1 101 ? 34.930 6.323 49.796 1.00 35.58 116 THR A N 1
ATOM 791 C CA . THR A 1 101 ? 36.325 5.956 49.980 1.00 37.98 116 THR A CA 1
ATOM 792 C C . THR A 1 101 ? 36.545 5.305 51.343 1.00 36.95 116 THR A C 1
ATOM 793 O O . THR A 1 101 ? 37.344 4.370 51.470 1.00 34.95 116 THR A O 1
ATOM 797 N N . GLY A 1 102 ? 35.851 5.782 52.374 1.00 34.91 117 GLY A N 1
ATOM 798 C CA . GLY A 1 102 ? 35.980 5.122 53.667 1.00 36.18 117 GLY A CA 1
ATOM 799 C C . GLY A 1 102 ? 35.316 3.767 53.755 1.00 37.24 117 GLY A C 1
ATOM 800 O O . GLY A 1 102 ? 35.429 3.084 54.779 1.00 35.41 117 GLY A O 1
ATOM 801 N N . SER A 1 103 ? 34.601 3.371 52.706 1.00 36.79 118 SER A N 1
ATOM 802 C CA . SER A 1 103 ? 34.055 2.030 52.611 1.00 37.42 118 SER A CA 1
ATOM 803 C C . SER A 1 103 ? 35.116 1.008 52.216 1.00 37.80 118 SER A C 1
ATOM 804 O O . SER A 1 103 ? 34.837 -0.197 52.235 1.00 40.79 118 SER A O 1
ATOM 807 N N . LYS A 1 104 ? 36.322 1.459 51.871 1.00 34.47 119 LYS A N 1
ATOM 808 C CA . LYS A 1 104 ? 37.370 0.570 51.377 1.00 34.61 119 LYS A CA 1
ATOM 809 C C . LYS A 1 104 ? 38.253 0.100 52.531 1.00 37.64 119 LYS A C 1
ATOM 810 O O . LYS A 1 104 ? 39.469 0.291 52.539 1.00 38.27 119 LYS A O 1
ATOM 816 N N . LYS A 1 105 ? 37.602 -0.505 53.525 1.00 34.25 120 LYS A N 1
ATOM 817 C CA . LYS A 1 105 ? 38.292 -1.055 54.682 1.00 35.27 120 LYS A CA 1
ATOM 818 C C . LYS A 1 105 ? 37.486 -2.225 55.227 1.00 37.21 120 LYS A C 1
ATOM 819 O O . LYS A 1 105 ? 36.299 -2.375 54.934 1.00 35.89 120 LYS A O 1
ATOM 825 N N . ILE A 1 106 ? 38.153 -3.057 56.024 1.00 31.97 121 ILE A N 1
ATOM 826 C CA . ILE A 1 106 ? 37.526 -4.180 56.701 1.00 33.80 121 ILE A CA 1
ATOM 827 C C . ILE A 1 106 ? 37.954 -4.135 58.158 1.00 35.25 121 ILE A C 1
ATOM 828 O O . ILE A 1 106 ? 39.150 -4.042 58.452 1.00 36.96 121 ILE A O 1
ATOM 833 N N . VAL A 1 107 ? 36.985 -4.163 59.068 1.00 28.91 122 VAL A N 1
ATOM 834 C CA . VAL A 1 107 ? 37.269 -4.253 60.493 1.00 32.61 122 VAL A CA 1
ATOM 835 C C . VAL A 1 107 ? 36.993 -5.689 60.933 1.00 32.79 122 VAL A C 1
ATOM 836 O O . VAL A 1 107 ? 35.897 -6.220 60.711 1.00 32.21 122 VAL A O 1
ATOM 840 N N . SER A 1 108 ? 37.989 -6.341 61.519 1.00 30.54 123 SER A N 1
ATOM 841 C CA . SER A 1 108 ? 37.818 -7.713 61.973 1.00 34.95 123 SER A CA 1
ATOM 842 C C . SER A 1 108 ? 38.085 -7.821 63.463 1.00 31.95 123 SER A C 1
ATOM 843 O O . SER A 1 108 ? 38.894 -7.077 64.026 1.00 33.50 123 SER A O 1
ATOM 846 N N . SER A 1 109 ? 37.378 -8.751 64.100 1.00 33.55 124 SER A N 1
ATOM 847 C CA . SER A 1 109 ? 37.718 -9.167 65.451 1.00 33.36 124 SER A CA 1
ATOM 848 C C . SER A 1 109 ? 37.400 -10.645 65.594 1.00 35.14 124 SER A C 1
ATOM 849 O O . SER A 1 109 ? 36.534 -11.187 64.897 1.00 34.32 124 SER A O 1
ATOM 852 N N . HIS A 1 110 ? 38.143 -11.297 66.478 1.00 31.90 125 HIS A N 1
ATOM 853 C CA . HIS A 1 110 ? 37.876 -12.674 66.864 1.00 32.76 125 HIS A CA 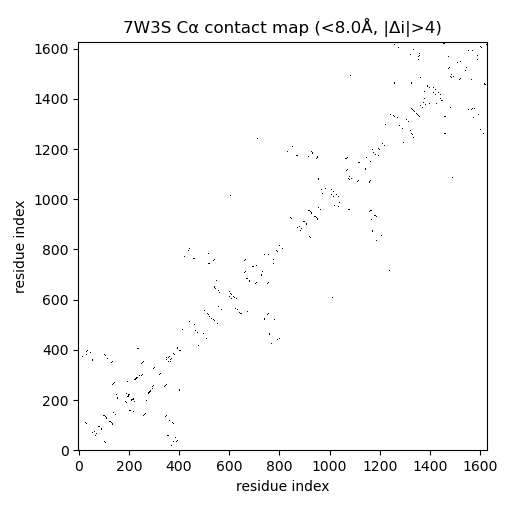1
ATOM 854 C C . HIS A 1 110 ? 36.913 -12.568 68.034 1.00 37.33 125 HIS A C 1
ATOM 855 O O . HIS A 1 110 ? 37.318 -12.503 69.198 1.00 36.10 125 HIS A O 1
ATOM 862 N N . SER A 1 111 ? 35.624 -12.517 67.716 1.00 34.56 126 SER A N 1
ATOM 863 C CA . SER A 1 111 ? 34.611 -12.109 68.673 1.00 31.94 126 SER A CA 1
ATOM 864 C C . SER A 1 111 ? 33.913 -13.308 69.299 1.00 31.81 126 SER A C 1
ATOM 865 O O . SER A 1 111 ? 33.890 -14.416 68.754 1.00 33.05 126 SER A O 1
ATOM 868 N N . LEU A 1 112 ? 33.305 -13.055 70.449 1.00 32.28 127 LEU A N 1
ATOM 869 C CA . LEU A 1 112 ? 32.525 -14.071 71.137 1.00 33.82 127 LEU A CA 1
ATOM 870 C C . LEU A 1 112 ? 31.137 -14.124 70.527 1.00 34.39 127 LEU A C 1
ATOM 871 O O . LEU A 1 112 ? 30.549 -13.086 70.223 1.00 35.07 127 LEU A O 1
ATOM 876 N N . VAL A 1 113 ? 30.627 -15.334 70.331 1.00 32.46 128 VAL A N 1
ATOM 877 C CA . VAL A 1 113 ? 29.327 -15.543 69.710 1.00 33.87 128 VAL A CA 1
ATOM 878 C C . VAL A 1 113 ? 28.495 -16.409 70.643 1.00 37.45 128 VAL A C 1
ATOM 879 O O . VAL A 1 113 ? 28.835 -17.574 70.883 1.00 36.12 128 VAL A O 1
ATOM 883 N N . THR A 1 114 ? 27.408 -15.847 71.165 1.00 35.89 129 THR A N 1
ATOM 884 C CA . THR A 1 114 ? 26.566 -16.565 72.111 1.00 39.96 129 THR A CA 1
ATOM 885 C C . THR A 1 114 ? 25.380 -17.243 71.453 1.00 35.70 129 THR A C 1
ATOM 886 O O . THR A 1 114 ? 24.750 -18.102 72.081 1.00 34.24 129 THR A O 1
ATOM 890 N N . ALA A 1 115 ? 25.062 -16.878 70.216 1.00 33.69 130 ALA A N 1
ATOM 891 C CA . ALA A 1 115 ? 23.874 -17.410 69.560 1.00 39.34 130 ALA A CA 1
ATOM 892 C C . ALA A 1 115 ? 24.016 -17.230 68.060 1.00 35.07 130 ALA A C 1
ATOM 893 O O . ALA A 1 115 ? 24.801 -16.408 67.584 1.00 35.25 130 ALA A O 1
ATOM 895 N N . SER A 1 116 ? 23.242 -18.005 67.321 1.00 35.07 131 SER A N 1
ATOM 896 C CA . SER A 1 116 ? 23.107 -17.794 65.892 1.00 37.11 131 SER A CA 1
ATOM 897 C C . SER A 1 116 ? 21.636 -17.612 65.544 1.00 37.92 131 SER A C 1
ATOM 898 O O . SER A 1 116 ? 20.746 -18.049 66.284 1.00 41.08 131 SER A O 1
ATOM 901 N N . GLY A 1 117 ? 21.385 -16.975 64.399 1.00 33.82 132 GLY A N 1
ATOM 902 C CA . GLY A 1 117 ? 20.026 -16.788 63.927 1.00 33.00 132 GLY A CA 1
ATOM 903 C C . GLY A 1 117 ? 19.323 -15.582 64.534 1.00 38.01 132 GLY A C 1
ATOM 904 O O . GLY A 1 117 ? 19.899 -14.729 65.216 1.00 31.35 132 GLY A O 1
ATOM 905 N N . GLY A 1 118 ? 18.028 -15.518 64.258 1.00 42.06 133 GLY A N 1
ATOM 906 C CA . GLY A 1 118 ? 17.183 -14.465 64.768 1.00 35.93 133 GLY A CA 1
ATOM 907 C C . GLY A 1 118 ? 16.821 -13.376 63.778 1.00 40.39 133 GLY A C 1
ATOM 908 O O . GLY A 1 118 ? 15.924 -12.581 64.094 1.00 35.62 133 GLY A O 1
ATOM 909 N N . TYR A 1 119 ? 17.473 -13.280 62.594 1.00 36.26 134 TYR A N 1
ATOM 910 C CA . TYR A 1 119 ? 17.157 -12.038 61.896 1.00 40.33 134 TYR A CA 1
ATOM 911 C C . TYR A 1 119 ? 16.022 -12.274 60.931 1.00 53.77 134 TYR A C 1
ATOM 912 O O . TYR A 1 119 ? 14.916 -11.765 61.198 1.00 59.16 134 TYR A O 1
ATOM 921 N N . PRO A 1 120 ? 16.229 -12.961 59.796 1.00 44.72 135 PRO A N 1
ATOM 922 C CA . PRO A 1 120 ? 15.097 -13.138 58.895 1.00 39.82 135 PRO A CA 1
ATOM 923 C C . PRO A 1 120 ? 13.996 -13.723 59.758 1.00 42.98 135 PRO A C 1
ATOM 924 O O . PRO A 1 120 ? 14.274 -14.466 60.701 1.00 39.65 135 PRO A O 1
ATOM 928 N N . LEU A 1 121 ? 12.763 -13.276 59.527 1.00 43.66 136 LEU A N 1
ATOM 929 C CA . LEU A 1 121 ? 11.670 -13.639 60.423 1.00 45.52 136 LEU A CA 1
ATOM 930 C C . LEU A 1 121 ? 11.531 -15.148 60.606 1.00 43.11 136 LEU A C 1
ATOM 931 O O . LEU A 1 121 ? 11.060 -15.596 61.656 1.00 45.01 136 LEU A O 1
ATOM 936 N N . THR A 1 122 ? 11.930 -15.949 59.617 1.00 38.45 137 THR A N 1
ATOM 937 C CA . THR A 1 122 ? 11.721 -17.390 59.699 1.00 44.51 137 THR A CA 1
ATOM 938 C C . THR A 1 122 ? 12.929 -18.142 60.251 1.00 47.55 137 THR A C 1
ATOM 939 O O . THR A 1 122 ? 12.967 -19.370 60.153 1.00 47.70 137 THR A O 1
ATOM 943 N N . ASN A 1 123 ? 13.901 -17.440 60.833 1.00 41.03 138 ASN A N 1
ATOM 944 C CA . ASN A 1 123 ? 15.185 -18.028 61.225 1.00 44.64 138 ASN A CA 1
ATOM 945 C C . ASN A 1 123 ? 15.375 -17.885 62.730 1.00 38.90 138 ASN A C 1
ATOM 946 O O . ASN A 1 123 ? 15.843 -16.833 63.201 1.00 37.88 138 ASN A O 1
ATOM 951 N N . PRO A 1 124 ? 15.037 -18.910 63.514 1.00 37.76 139 PRO A N 1
ATOM 952 C CA . PRO A 1 124 ? 14.938 -18.742 64.974 1.00 35.24 139 PRO A CA 1
ATOM 953 C C . PRO A 1 124 ? 16.266 -18.417 65.639 1.00 35.17 139 PRO A C 1
ATOM 954 O O . PRO A 1 124 ? 17.337 -18.755 65.141 1.00 37.20 139 PRO A O 1
ATOM 958 N N . LEU A 1 125 ? 16.179 -17.764 66.793 1.00 37.08 140 LEU A N 1
ATOM 959 C CA . LEU A 1 125 ? 17.352 -17.538 67.621 1.00 36.87 140 LEU A CA 1
ATOM 960 C C . LEU A 1 125 ? 17.753 -18.852 68.270 1.00 40.31 140 LEU A C 1
ATOM 961 O O . LEU A 1 125 ? 16.939 -19.504 68.937 1.00 41.97 140 LEU A O 1
ATOM 966 N N . LEU A 1 126 ? 19.006 -19.240 68.061 1.00 38.44 141 LEU A N 1
ATOM 967 C CA . LEU A 1 126 ? 19.529 -20.524 68.512 1.00 39.77 141 LEU A CA 1
ATOM 968 C C . LEU A 1 126 ? 20.760 -20.249 69.370 1.00 41.25 141 LEU A C 1
ATOM 969 O O . LEU A 1 126 ? 21.833 -19.922 68.833 1.00 45.43 141 LEU A O 1
ATOM 974 N N . PRO A 1 127 ? 20.640 -20.320 70.695 1.00 40.85 142 PRO A N 1
ATOM 975 C CA . PRO A 1 127 ? 21.810 -20.076 71.556 1.00 44.34 142 PRO A CA 1
ATOM 976 C C . PRO A 1 127 ? 22.790 -21.238 71.501 1.00 39.33 142 PRO A C 1
ATOM 977 O O . PRO A 1 127 ? 22.395 -22.400 71.380 1.00 41.03 142 PRO A O 1
ATOM 981 N N . TYR A 1 128 ? 24.076 -20.910 71.561 1.00 34.25 143 TYR A N 1
ATOM 982 C CA . TYR A 1 128 ? 25.106 -21.922 71.758 1.00 43.61 143 TYR A CA 1
ATOM 983 C C . TYR A 1 128 ? 25.110 -22.378 73.215 1.00 43.09 143 TYR A C 1
ATOM 984 O O . TYR A 1 128 ? 24.889 -21.574 74.128 1.00 43.22 143 TYR A O 1
ATOM 993 N N . ARG A 1 129 ? 25.336 -23.676 73.435 1.00 41.41 144 ARG A N 1
ATOM 994 C CA . ARG A 1 129 ? 25.490 -24.163 74.805 1.00 47.41 144 ARG A CA 1
ATOM 995 C C . ARG A 1 129 ? 26.499 -23.313 75.568 1.00 46.32 144 ARG A C 1
ATOM 996 O O . ARG A 1 129 ? 26.238 -22.869 76.690 1.00 43.74 144 ARG A O 1
ATOM 1004 N N . LYS A 1 130 ? 27.646 -23.050 74.955 1.00 42.86 145 LYS A N 1
ATOM 1005 C CA . LYS A 1 130 ? 28.614 -22.104 75.477 1.00 46.37 145 LYS A CA 1
ATOM 1006 C C . LYS A 1 130 ? 29.183 -21.297 74.307 1.00 44.65 145 LYS A C 1
ATOM 1007 O O . LYS A 1 130 ? 29.335 -21.827 73.208 1.00 45.63 145 LYS A O 1
ATOM 1013 N N . PRO A 1 131 ? 29.482 -20.024 74.544 1.00 43.52 146 PRO A N 1
ATOM 1014 C CA . PRO A 1 131 ? 29.945 -19.162 73.444 1.00 43.10 146 PRO A CA 1
ATOM 1015 C C . PRO A 1 131 ? 31.126 -19.743 72.681 1.00 43.78 146 PRO A C 1
ATOM 1016 O O . PRO A 1 131 ? 32.015 -20.374 73.250 1.00 45.25 146 PRO A O 1
ATOM 1020 N N . ILE A 1 132 ? 31.121 -19.522 71.369 1.00 41.68 147 ILE A N 1
ATOM 1021 C CA . ILE A 1 132 ? 32.264 -19.826 70.519 1.00 36.42 147 ILE A CA 1
ATOM 1022 C C . ILE A 1 132 ? 32.908 -18.508 70.098 1.00 37.86 147 ILE A C 1
ATOM 1023 O O . ILE A 1 132 ? 32.465 -17.426 70.502 1.00 34.40 147 ILE A O 1
ATOM 1028 N N . ARG A 1 133 ? 33.963 -18.585 69.297 1.00 36.31 148 ARG A N 1
ATOM 1029 C CA . ARG A 1 133 ? 34.657 -17.411 68.793 1.00 35.14 148 ARG A CA 1
ATOM 1030 C C . ARG A 1 133 ? 34.670 -17.480 67.277 1.00 34.43 148 ARG A C 1
ATOM 1031 O O . ARG A 1 133 ? 34.979 -18.525 66.703 1.00 39.19 148 ARG A O 1
ATOM 1039 N N . VAL A 1 134 ? 34.312 -16.382 66.632 1.00 33.14 149 VAL A N 1
ATOM 1040 C CA . VAL A 1 134 ? 34.315 -16.293 65.180 1.00 32.26 149 VAL A CA 1
ATOM 1041 C C . VAL A 1 134 ? 35.065 -15.027 64.824 1.00 32.12 149 VAL A C 1
ATOM 1042 O O . VAL A 1 134 ? 34.864 -13.990 65.460 1.00 35.28 149 VAL A O 1
ATOM 1046 N N . SER A 1 135 ? 35.944 -15.100 63.834 1.00 33.03 150 SER A N 1
ATOM 1047 C CA . SER A 1 135 ? 36.505 -13.870 63.294 1.00 35.51 150 SER A CA 1
ATOM 1048 C C . SER A 1 135 ? 35.486 -13.261 62.333 1.00 36.54 150 SER A C 1
ATOM 1049 O O . SER A 1 135 ? 35.125 -13.879 61.325 1.00 32.48 150 SER A O 1
ATOM 1052 N N . ILE A 1 136 ? 35.012 -12.061 62.672 1.00 33.92 151 ILE A N 1
ATOM 1053 C CA . ILE A 1 136 ? 33.957 -11.370 61.952 1.00 32.48 151 ILE A CA 1
ATOM 1054 C C . ILE A 1 136 ? 34.594 -10.218 61.180 1.00 34.41 151 ILE A C 1
ATOM 1055 O O . ILE A 1 136 ? 35.269 -9.359 61.765 1.00 28.73 151 ILE A O 1
ATOM 1060 N N . PHE A 1 137 ? 34.375 -10.198 59.870 1.00 29.34 152 PHE A N 1
ATOM 1061 C CA . PHE A 1 137 ? 34.980 -9.203 59.002 1.00 29.28 152 PHE A CA 1
ATOM 1062 C C . PHE A 1 137 ? 33.852 -8.291 58.548 1.00 30.26 152 PHE A C 1
ATOM 1063 O O . PHE A 1 137 ? 33.016 -8.673 57.720 1.00 29.81 152 PHE A O 1
ATOM 1071 N N . SER A 1 138 ? 33.817 -7.098 59.132 1.00 27.79 153 SER A N 1
ATOM 1072 C CA . SER A 1 138 ? 32.761 -6.139 58.853 1.00 30.88 153 SER A CA 1
ATOM 1073 C C . SER A 1 138 ? 33.062 -5.426 57.544 1.00 29.03 153 SER A C 1
ATOM 1074 O O . SER A 1 138 ? 34.068 -4.728 57.419 1.00 30.22 153 SER A O 1
ATOM 1077 N N . LEU A 1 139 ? 32.203 -5.626 56.553 1.00 31.92 154 LEU A N 1
ATOM 1078 C CA . LEU A 1 139 ? 32.418 -5.053 55.234 1.00 30.35 154 LEU A CA 1
ATOM 1079 C C . LEU A 1 139 ? 31.134 -4.357 54.804 1.00 32.31 154 LEU A C 1
ATOM 1080 O O . LEU A 1 139 ? 30.069 -4.985 54.748 1.00 31.82 154 LEU A O 1
ATOM 1085 N N . ALA A 1 140 ? 31.236 -3.057 54.542 1.00 29.75 155 ALA A N 1
ATOM 1086 C CA . ALA A 1 140 ? 30.115 -2.220 54.105 1.00 33.68 155 ALA A CA 1
ATOM 1087 C C . ALA A 1 140 ? 30.148 -2.159 52.584 1.00 34.88 155 ALA A C 1
ATOM 1088 O O . ALA A 1 140 ? 30.992 -1.474 51.995 1.00 33.74 155 ALA A O 1
ATOM 1090 N N . GLY A 1 141 ? 29.223 -2.876 51.942 1.00 31.57 156 GLY A N 1
ATOM 1091 C CA . GLY A 1 141 ? 29.190 -2.939 50.502 1.00 30.35 156 GLY A CA 1
ATOM 1092 C C . GLY A 1 141 ? 28.577 -1.701 49.888 1.00 34.85 156 GLY A C 1
ATOM 1093 O O . GLY A 1 141 ? 28.201 -0.734 50.569 1.00 34.10 156 GLY A O 1
ATOM 1094 N N . PRO A 1 142 ? 28.469 -1.715 48.565 1.00 31.52 157 PRO A N 1
ATOM 1095 C CA . PRO A 1 142 ? 27.832 -0.582 47.886 1.00 32.32 157 PRO A CA 1
ATOM 1096 C C . PRO A 1 142 ? 26.372 -0.448 48.319 1.00 34.49 157 PRO A C 1
ATOM 1097 O O . PRO A 1 142 ? 25.660 -1.439 48.502 1.00 32.91 157 PRO A O 1
ATOM 1100 N N . SER A 1 143 ? 25.953 0.787 48.560 1.00 33.74 158 SER A N 1
ATOM 1101 C CA . SER A 1 143 ? 24.582 1.087 48.948 1.00 33.28 158 SER A CA 1
ATOM 1102 C C . SER A 1 143 ? 23.894 1.837 47.823 1.00 35.70 158 SER A C 1
ATOM 1103 O O . SER A 1 143 ? 24.452 2.797 47.279 1.00 35.27 158 SER A O 1
ATOM 1106 N N . PHE A 1 144 ? 22.677 1.413 47.499 1.00 30.90 159 PHE A N 1
ATOM 1107 C CA . PHE A 1 144 ? 21.844 2.097 46.527 1.00 33.89 159 PHE A CA 1
ATOM 1108 C C . PHE A 1 144 ? 20.594 2.680 47.170 1.00 33.30 159 PHE A C 1
ATOM 1109 O O . PHE A 1 144 ? 19.673 3.072 46.459 1.00 33.33 159 PHE A O 1
ATOM 1117 N N . GLU A 1 145 ? 20.544 2.741 48.503 1.00 32.34 160 GLU A N 1
ATOM 1118 C CA . GLU A 1 145 ? 19.327 3.177 49.182 1.00 38.37 160 GLU A CA 1
ATOM 1119 C C . GLU A 1 145 ? 19.004 4.647 48.916 1.00 40.40 160 GLU A C 1
ATOM 1120 O O . GLU A 1 145 ? 17.833 5.036 48.982 1.00 41.62 160 GLU A O 1
ATOM 1126 N N . ASN A 1 146 ? 20.011 5.488 48.682 1.00 38.25 161 ASN A N 1
ATOM 1127 C CA . ASN A 1 146 ? 19.767 6.868 48.286 1.00 39.07 161 ASN A CA 1
ATOM 1128 C C . ASN A 1 146 ? 20.521 7.152 46.984 1.00 36.74 161 ASN A C 1
ATOM 1129 O O . ASN A 1 146 ? 21.118 6.258 46.379 1.00 35.57 161 ASN A O 1
ATOM 1134 N N . ASN A 1 147 ? 20.464 8.406 46.536 1.00 36.39 162 ASN A N 1
ATOM 1135 C CA . ASN A 1 147 ? 20.974 8.777 45.223 1.00 36.95 162 ASN A CA 1
ATOM 1136 C C . ASN A 1 147 ? 22.392 9.341 45.243 1.00 37.73 162 ASN A C 1
ATOM 1137 O O . ASN A 1 147 ? 22.902 9.728 44.186 1.00 39.84 162 ASN A O 1
ATOM 1142 N N . TYR A 1 148 ? 23.047 9.396 46.404 1.00 34.28 163 TYR A N 1
ATOM 1143 C CA . TYR A 1 148 ? 24.306 10.127 46.514 1.00 39.84 163 TYR A CA 1
ATOM 1144 C C . TYR A 1 148 ? 25.410 9.311 47.176 1.00 37.88 163 TYR A C 1
ATOM 1145 O O . TYR A 1 148 ? 26.402 9.890 47.624 1.00 36.11 163 TYR A O 1
ATOM 1154 N N . LEU A 1 149 ? 25.250 7.998 47.259 1.00 35.99 164 LEU A N 1
ATOM 1155 C CA . LEU A 1 149 ? 26.332 7.077 47.597 1.00 34.05 164 LEU A CA 1
ATOM 1156 C C . LEU A 1 149 ? 26.752 6.342 46.320 1.00 36.75 164 LEU A C 1
ATOM 1157 O O . LEU A 1 149 ? 27.023 7.016 45.317 1.00 32.31 164 LEU A O 1
ATOM 1162 N N . HIS A 1 150 ? 26.802 5.003 46.299 1.00 32.85 165 HIS A N 1
ATOM 1163 C CA . HIS A 1 150 ? 27.313 4.329 45.106 1.00 37.05 165 HIS A CA 1
ATOM 1164 C C . HIS A 1 150 ? 26.396 4.460 43.890 1.00 37.37 165 HIS A C 1
ATOM 1165 O O . HIS A 1 150 ? 26.816 4.078 42.790 1.00 33.80 165 HIS A O 1
ATOM 1172 N N . TYR A 1 151 ? 25.175 4.989 44.047 1.00 35.21 166 TYR A N 1
ATOM 1173 C CA . TYR A 1 151 ? 24.387 5.352 42.869 1.00 35.77 166 TYR A CA 1
ATOM 1174 C C . TYR A 1 151 ? 25.211 6.197 41.902 1.00 36.61 166 TYR A C 1
ATOM 1175 O O . TYR A 1 151 ? 25.155 5.999 40.684 1.00 39.42 166 TYR A O 1
ATOM 1184 N N . ARG A 1 152 ? 26.017 7.115 42.437 1.00 38.83 167 ARG A N 1
ATOM 1185 C CA . ARG A 1 152 ? 26.859 7.999 41.644 1.00 37.78 167 ARG A CA 1
ATOM 1186 C C . ARG A 1 152 ? 28.010 7.289 40.951 1.00 39.39 167 ARG A C 1
ATOM 1187 O O . ARG A 1 152 ? 28.690 7.921 40.137 1.00 42.74 167 ARG A O 1
ATOM 1195 N N . LEU A 1 153 ? 28.263 6.014 41.244 1.00 36.88 168 LEU A N 1
ATOM 1196 C CA . LEU A 1 153 ? 29.344 5.315 40.565 1.00 35.13 168 LEU A CA 1
ATOM 1197 C C . LEU A 1 153 ? 28.873 4.414 39.430 1.00 42.09 168 LEU A C 1
ATOM 1198 O O . LEU A 1 153 ? 29.614 4.242 38.454 1.00 42.29 168 LEU A O 1
ATOM 1203 N N . PHE A 1 154 ? 27.659 3.849 39.511 1.00 37.26 169 PHE A N 1
ATOM 1204 C CA . PHE A 1 154 ? 27.306 2.710 38.676 1.00 38.50 169 PHE A CA 1
ATOM 1205 C C . PHE A 1 154 ? 26.006 2.859 37.886 1.00 40.29 169 PHE A C 1
ATOM 1206 O O . PHE A 1 154 ? 25.592 1.895 37.222 1.00 39.26 169 PHE A O 1
ATOM 1214 N N . LEU A 1 155 ? 25.344 4.011 37.933 1.00 40.39 170 LEU A N 1
ATOM 1215 C CA . LEU A 1 155 ? 24.077 4.176 37.230 1.00 40.71 170 LEU A CA 1
ATOM 1216 C C . LEU A 1 155 ? 24.102 5.408 36.339 1.00 42.84 170 LEU A C 1
ATOM 1217 O O . LEU A 1 155 ? 24.606 6.472 36.725 1.00 37.64 170 LEU A O 1
ATOM 1222 N N . LEU A 1 156 ? 23.570 5.235 35.132 1.00 43.30 171 LEU A N 1
ATOM 1223 C CA . LEU A 1 156 ? 23.340 6.310 34.176 1.00 45.45 171 LEU A CA 1
ATOM 1224 C C . LEU A 1 156 ? 21.840 6.503 34.023 1.00 47.29 171 LEU A C 1
ATOM 1225 O O . LEU A 1 156 ? 21.112 5.527 33.802 1.00 49.38 171 LEU A O 1
ATOM 1230 N N . ASP A 1 157 ? 21.374 7.742 34.156 1.00 45.43 172 ASP A N 1
ATOM 1231 C CA . ASP A 1 157 ? 19.962 8.033 33.922 1.00 49.84 172 ASP A CA 1
ATOM 1232 C C . ASP A 1 157 ? 19.808 9.463 33.394 1.00 50.68 172 ASP A C 1
ATOM 1233 O O . ASP A 1 157 ? 20.785 10.122 33.019 1.00 46.07 172 ASP A O 1
ATOM 1238 N N . SER A 1 158 ? 18.557 9.944 33.374 1.00 47.19 173 SER A N 1
ATOM 1239 C CA . SER A 1 158 ? 18.225 11.251 32.809 1.00 52.80 173 SER A CA 1
ATOM 1240 C C . SER A 1 158 ? 18.507 12.416 33.748 1.00 53.34 173 SER A C 1
ATOM 1241 O O . SER A 1 158 ? 18.540 13.560 33.282 1.00 54.55 173 SER A O 1
ATOM 1244 N N . VAL A 1 159 ? 18.681 12.158 35.043 1.00 50.39 174 VAL A N 1
ATOM 1245 C CA . VAL A 1 159 ? 19.084 13.169 36.010 1.00 45.96 174 VAL A CA 1
ATOM 1246 C C . VAL A 1 159 ? 20.590 13.153 36.231 1.00 50.26 174 VAL A C 1
ATOM 1247 O O . VAL A 1 159 ? 21.214 14.205 36.363 1.00 54.79 174 VAL A O 1
ATOM 1251 N N . GLN A 1 160 ? 21.176 11.960 36.285 1.00 50.95 175 GLN A N 1
ATOM 1252 C CA . GLN A 1 160 ? 22.616 11.748 36.422 1.00 53.36 175 GLN A CA 1
ATOM 1253 C C . GLN A 1 160 ? 23.131 11.290 35.058 1.00 53.22 175 GLN A C 1
ATOM 1254 O O . GLN A 1 160 ? 23.343 10.097 34.806 1.00 48.06 175 GLN A O 1
ATOM 1260 N N . LYS A 1 161 ? 23.308 12.256 34.156 1.00 50.39 176 LYS A N 1
ATOM 1261 C CA . LYS A 1 161 ? 23.636 11.913 32.779 1.00 53.97 176 LYS A CA 1
ATOM 1262 C C . LYS A 1 161 ? 25.102 11.552 32.596 1.00 56.09 176 LYS A C 1
ATOM 1263 O O . LYS A 1 161 ? 25.450 10.980 31.556 1.00 53.13 176 LYS A O 1
ATOM 1269 N N . ILE A 1 162 ? 25.954 11.837 33.588 1.00 51.29 177 ILE A N 1
ATOM 1270 C CA . ILE A 1 162 ? 27.377 11.542 33.505 1.00 52.92 177 ILE A CA 1
ATOM 1271 C C . ILE A 1 162 ? 27.890 11.105 34.875 1.00 59.57 177 ILE A C 1
ATOM 1272 O O . ILE A 1 162 ? 27.378 11.523 35.920 1.00 57.90 177 ILE A O 1
ATOM 1277 N N . ILE A 1 163 ? 28.904 10.237 34.865 1.00 58.58 178 ILE A N 1
ATOM 1278 C CA . ILE A 1 163 ? 29.605 9.886 36.095 1.00 55.44 178 ILE A CA 1
ATOM 1279 C C . ILE A 1 163 ? 30.676 10.934 36.365 1.00 58.97 178 ILE A C 1
ATOM 1280 O O . ILE A 1 163 ? 31.520 11.223 35.508 1.00 56.16 178 ILE A O 1
ATOM 1285 N N . ASP A 1 164 ? 30.652 11.504 37.561 1.00 57.87 179 ASP A N 1
ATOM 1286 C CA . ASP A 1 164 ? 31.691 12.430 37.990 1.00 59.93 179 ASP A CA 1
ATOM 1287 C C . ASP A 1 164 ? 32.141 11.990 39.377 1.00 60.40 179 ASP A C 1
ATOM 1288 O O . ASP A 1 164 ? 31.429 12.181 40.368 1.00 63.73 179 ASP A O 1
ATOM 1293 N N . SER A 1 165 ? 33.304 11.386 39.434 1.00 56.48 180 SER A N 1
ATOM 1294 C CA . SER A 1 165 ? 33.907 11.032 40.713 1.00 67.39 180 SER A CA 1
ATOM 1295 C C . SER A 1 165 ? 35.384 10.730 40.486 1.00 65.81 180 SER A C 1
ATOM 1296 O O . SER A 1 165 ? 35.776 9.563 40.415 1.00 61.59 180 SER A O 1
ATOM 1299 N N . PRO A 1 166 ? 36.219 11.755 40.329 1.00 66.70 181 PRO A N 1
ATOM 1300 C CA . PRO A 1 166 ? 37.629 11.523 39.967 1.00 64.55 181 PRO A CA 1
ATOM 1301 C C . PRO A 1 166 ? 38.360 10.529 40.864 1.00 61.02 181 PRO A C 1
ATOM 1302 O O . PRO A 1 166 ? 39.251 9.825 40.371 1.00 63.84 181 PRO A O 1
ATOM 1306 N N . LEU A 1 167 ? 38.010 10.430 42.152 1.00 56.64 182 LEU A N 1
ATOM 1307 C CA . LEU A 1 167 ? 38.706 9.492 43.031 1.00 55.73 182 LEU A CA 1
ATOM 1308 C C . LEU A 1 167 ? 38.478 8.028 42.642 1.00 56.81 182 LEU A C 1
ATOM 1309 O O . LEU A 1 167 ? 39.315 7.174 42.964 1.00 51.37 182 LEU A O 1
ATOM 1314 N N . PHE A 1 168 ? 37.372 7.723 41.951 1.00 57.76 183 PHE A N 1
ATOM 1315 C CA . PHE A 1 168 ? 37.061 6.379 41.468 1.00 56.11 183 PHE A CA 1
ATOM 1316 C C . PHE A 1 168 ? 37.169 6.272 39.955 1.00 53.54 183 PHE A C 1
ATOM 1317 O O . PHE A 1 168 ? 36.538 5.395 39.359 1.00 49.61 183 PHE A O 1
ATOM 1325 N N . SER A 1 169 ? 37.935 7.166 39.324 1.00 54.13 184 SER A N 1
ATOM 1326 C CA . SER A 1 169 ? 38.002 7.210 37.867 1.00 54.37 184 SER A CA 1
ATOM 1327 C C . SER A 1 169 ? 38.584 5.933 37.286 1.00 53.45 184 SER A C 1
ATOM 1328 O O . SER A 1 169 ? 38.245 5.557 36.156 1.00 53.54 184 SER A O 1
ATOM 1331 N N . HIS A 1 170 ? 39.481 5.270 38.023 1.00 44.41 185 HIS A N 1
ATOM 1332 C CA . HIS A 1 170 ? 40.064 4.031 37.523 1.00 50.46 185 HIS A CA 1
ATOM 1333 C C . HIS A 1 170 ? 39.001 2.974 37.258 1.00 52.08 185 HIS A C 1
ATOM 1334 O O . HIS A 1 170 ? 39.205 2.091 36.418 1.00 51.35 185 HIS A O 1
ATOM 1341 N N . LEU A 1 171 ? 37.865 3.043 37.967 1.00 49.71 186 LEU A N 1
ATOM 1342 C CA . LEU A 1 171 ? 36.783 2.084 37.767 1.00 49.95 186 LEU A CA 1
ATOM 1343 C C . LEU A 1 171 ? 36.143 2.192 36.389 1.00 52.11 186 LEU A C 1
ATOM 1344 O O . LEU A 1 171 ? 35.573 1.204 35.917 1.00 51.42 186 LEU A O 1
ATOM 1349 N N . HIS A 1 172 ? 36.220 3.359 35.743 1.00 50.02 187 HIS A N 1
ATOM 1350 C CA . HIS A 1 172 ? 35.557 3.615 34.472 1.00 53.79 187 HIS A CA 1
ATOM 1351 C C . HIS A 1 172 ? 36.541 3.789 33.319 1.00 59.19 187 HIS A C 1
ATOM 1352 O O . HIS A 1 172 ? 36.269 4.543 32.383 1.00 59.03 187 HIS A O 1
ATOM 1359 N N . ASP A 1 173 ? 37.678 3.101 33.356 1.00 62.88 188 ASP A N 1
ATOM 1360 C CA . ASP A 1 173 ? 38.707 3.299 32.337 1.00 68.15 188 ASP A CA 1
ATOM 1361 C C . ASP A 1 173 ? 38.313 2.557 31.063 1.00 63.89 188 ASP A C 1
ATOM 1362 O O . ASP A 1 173 ? 38.308 1.320 31.029 1.00 62.77 188 ASP A O 1
ATOM 1367 N N . GLY A 1 174 ? 38.002 3.318 30.009 1.00 62.02 189 GLY A N 1
ATOM 1368 C CA . GLY A 1 174 ? 37.568 2.763 28.745 1.00 58.09 189 GLY A CA 1
ATOM 1369 C C . GLY A 1 174 ? 36.086 2.491 28.651 1.00 64.92 189 GLY A C 1
ATOM 1370 O O . GLY A 1 174 ? 35.612 2.068 27.585 1.00 66.70 189 GLY A O 1
ATOM 1371 N N . LEU A 1 175 ? 35.334 2.724 29.728 1.00 66.61 190 LEU A N 1
ATOM 1372 C CA . LEU A 1 175 ? 33.911 2.448 29.837 1.00 64.90 190 LEU A CA 1
ATOM 1373 C C . LEU A 1 175 ? 33.103 3.724 29.638 1.00 62.26 190 LEU A C 1
ATOM 1374 O O . LEU A 1 175 ? 33.574 4.823 29.947 1.00 62.09 190 LEU A O 1
ATOM 1379 N N . PRO A 1 176 ? 31.887 3.613 29.119 1.00 60.80 191 PRO A N 1
ATOM 1380 C CA . PRO A 1 176 ? 31.080 4.815 28.885 1.00 60.26 191 PRO A CA 1
ATOM 1381 C C . PRO A 1 176 ? 30.535 5.373 30.189 1.00 57.82 191 PRO A C 1
ATOM 1382 O O . PRO A 1 176 ? 30.237 4.634 31.132 1.00 59.45 191 PRO A O 1
ATOM 1386 N N . ILE A 1 177 ? 30.416 6.699 30.244 1.00 56.12 192 ILE A N 1
ATOM 1387 C CA . ILE A 1 177 ? 30.011 7.352 31.483 1.00 53.13 192 ILE A CA 1
ATOM 1388 C C . ILE A 1 177 ? 29.000 8.455 31.217 1.00 54.17 192 ILE A C 1
ATOM 1389 O O . ILE A 1 177 ? 28.703 9.251 32.113 1.00 56.13 192 ILE A O 1
ATOM 1394 N N . GLN A 1 178 ? 28.469 8.523 29.998 1.00 55.78 193 GLN A N 1
ATOM 1395 C CA . GLN A 1 178 ? 27.431 9.489 29.653 1.00 60.06 193 GLN A CA 1
ATOM 1396 C C . GLN A 1 178 ? 26.170 8.737 29.258 1.00 57.35 193 GLN A C 1
ATOM 1397 O O . GLN A 1 178 ? 26.244 7.709 28.576 1.00 50.23 193 GLN A O 1
ATOM 1403 N N . PHE A 1 179 ? 25.012 9.262 29.683 1.00 54.63 194 PHE A N 1
ATOM 1404 C CA . PHE A 1 179 ? 23.758 8.522 29.537 1.00 55.50 194 PHE A CA 1
ATOM 1405 C C . PHE A 1 179 ? 23.371 8.353 28.071 1.00 58.85 194 PHE A C 1
ATOM 1406 O O . PHE A 1 179 ? 23.038 7.244 27.633 1.00 56.35 194 PHE A O 1
ATOM 1414 N N . ASP A 1 180 ? 23.414 9.445 27.299 1.00 59.75 195 ASP A N 1
ATOM 1415 C CA . ASP A 1 180 ? 22.937 9.409 25.919 1.00 63.89 195 ASP A CA 1
ATOM 1416 C C . ASP A 1 180 ? 23.822 8.524 25.053 1.00 60.36 195 ASP A C 1
ATOM 1417 O O . ASP A 1 180 ? 23.320 7.701 24.278 1.00 59.84 195 ASP A O 1
ATOM 1422 N N . GLU A 1 181 ? 25.143 8.684 25.164 1.00 55.22 196 GLU A N 1
ATOM 1423 C CA . GLU A 1 181 ? 26.041 7.835 24.395 1.00 57.97 196 GLU A CA 1
ATOM 1424 C C . GLU A 1 181 ? 25.837 6.375 24.752 1.00 58.09 196 GLU A C 1
ATOM 1425 O O . GLU A 1 181 ? 25.967 5.501 23.891 1.00 58.72 196 GLU A O 1
ATOM 1431 N N . ALA A 1 182 ? 25.487 6.098 26.008 1.00 55.37 197 ALA A N 1
ATOM 1432 C CA . ALA A 1 182 ? 25.286 4.719 26.433 1.00 59.38 197 ALA A CA 1
ATOM 1433 C C . ALA A 1 182 ? 24.056 4.105 25.762 1.00 57.73 197 ALA A C 1
ATOM 1434 O O . ALA A 1 182 ? 24.098 2.951 25.314 1.00 56.58 197 ALA A O 1
ATOM 1436 N N . LYS A 1 183 ? 22.962 4.869 25.657 1.00 59.32 198 LYS A N 1
ATOM 1437 C CA . LYS A 1 183 ? 21.765 4.379 24.974 1.00 57.56 198 LYS A CA 1
ATOM 1438 C C . LYS A 1 183 ? 22.017 4.075 23.501 1.00 59.16 198 LYS A C 1
ATOM 1439 O O . LYS A 1 183 ? 21.424 3.133 22.958 1.00 57.48 198 LYS A O 1
ATOM 1445 N N . LYS A 1 184 ? 22.882 4.851 22.835 1.00 59.94 199 LYS A N 1
ATOM 1446 C CA . LYS A 1 184 ? 23.164 4.568 21.427 1.00 62.58 199 LYS A CA 1
ATOM 1447 C C . LYS A 1 184 ? 24.046 3.337 21.289 1.00 58.64 199 LYS A C 1
ATOM 1448 O O . LYS A 1 184 ? 23.820 2.504 20.404 1.00 58.50 199 LYS A O 1
ATOM 1454 N N . GLU A 1 185 ? 25.054 3.207 22.157 1.00 57.78 200 GLU A N 1
ATOM 1455 C CA . GLU A 1 185 ? 25.932 2.041 22.113 1.00 63.08 200 GLU A CA 1
ATOM 1456 C C . GLU A 1 185 ? 25.148 0.745 22.301 1.00 62.80 200 GLU A C 1
ATOM 1457 O O . GLU A 1 185 ? 25.446 -0.274 21.664 1.00 63.03 200 GLU A O 1
ATOM 1463 N N . LEU A 1 186 ? 24.129 0.765 23.162 1.00 58.42 201 LEU A N 1
ATOM 1464 C CA . LEU A 1 186 ? 23.337 -0.441 23.361 1.00 57.47 201 LEU A CA 1
ATOM 1465 C C . LEU A 1 186 ? 22.481 -0.761 22.144 1.00 58.97 201 LEU A C 1
ATOM 1466 O O . LEU A 1 186 ? 22.219 -1.938 21.869 1.00 61.14 201 LEU A O 1
ATOM 1471 N N . GLY A 1 187 ? 22.053 0.260 21.397 1.00 65.39 202 GLY A N 1
ATOM 1472 C CA . GLY A 1 187 ? 21.209 0.014 20.237 1.00 57.41 202 GLY A CA 1
ATOM 1473 C C . GLY A 1 187 ? 19.849 -0.512 20.658 1.00 57.88 202 GLY A C 1
ATOM 1474 O O . GLY A 1 187 ? 19.259 -0.066 21.647 1.00 62.78 202 GLY A O 1
ATOM 1475 N N . GLU A 1 188 ? 19.335 -1.479 19.905 1.00 59.79 203 GLU A N 1
ATOM 1476 C CA . GLU A 1 188 ? 18.077 -2.112 20.268 1.00 62.16 203 GLU A CA 1
ATOM 1477 C C . GLU A 1 188 ? 18.288 -3.330 21.175 1.00 59.29 203 GLU A C 1
ATOM 1478 O O . GLU A 1 188 ? 17.430 -4.212 21.228 1.00 61.85 203 GLU A O 1
ATOM 1484 N N . TYR A 1 189 ? 19.400 -3.382 21.910 1.00 55.51 204 TYR A N 1
ATOM 1485 C CA . TYR A 1 189 ? 19.629 -4.419 22.905 1.00 54.81 204 TYR A CA 1
ATOM 1486 C C . TYR A 1 189 ? 19.638 -3.827 24.305 1.00 54.89 204 TYR A C 1
ATOM 1487 O O . TYR A 1 189 ? 19.847 -2.624 24.506 1.00 58.39 204 TYR A O 1
ATOM 1496 N N . ASP A 1 190 ? 19.385 -4.697 25.277 1.00 51.42 205 ASP A N 1
ATOM 1497 C CA . ASP A 1 190 ? 19.343 -4.291 26.672 1.00 53.02 205 ASP A CA 1
ATOM 1498 C C . ASP A 1 190 ? 20.690 -4.429 27.368 1.00 51.76 205 ASP A C 1
ATOM 1499 O O . ASP A 1 190 ? 20.924 -3.752 28.376 1.00 48.93 205 ASP A O 1
ATOM 1504 N N . THR A 1 191 ? 21.580 -5.266 26.835 1.00 51.64 206 THR A N 1
ATOM 1505 C CA . THR A 1 191 ? 22.822 -5.648 27.488 1.00 53.74 206 THR A CA 1
ATOM 1506 C C . THR A 1 191 ? 23.954 -5.616 26.472 1.00 53.67 206 THR A C 1
ATOM 1507 O O . THR A 1 191 ? 23.752 -5.897 25.285 1.00 51.12 206 THR A O 1
ATOM 1511 N N . ASN A 1 192 ? 25.138 -5.226 26.938 1.00 52.11 207 ASN A N 1
ATOM 1512 C CA . ASN A 1 192 ? 26.383 -5.586 26.270 1.00 48.38 207 ASN A CA 1
ATOM 1513 C C . ASN A 1 192 ? 27.377 -5.997 27.350 1.00 50.75 207 ASN A C 1
ATOM 1514 O O . ASN A 1 192 ? 27.013 -6.200 28.515 1.00 46.74 207 ASN A O 1
ATOM 1519 N N . LYS A 1 193 ? 28.646 -6.112 26.959 1.00 50.75 208 LYS A N 1
ATOM 1520 C CA . LYS A 1 193 ? 29.651 -6.655 27.861 1.00 49.73 208 LYS A CA 1
ATOM 1521 C C . LYS A 1 193 ? 29.937 -5.728 29.031 1.00 46.60 208 LYS A C 1
ATOM 1522 O O . LYS A 1 193 ? 30.364 -6.207 30.084 1.00 48.24 208 LYS A O 1
ATOM 1528 N N . LEU A 1 194 ? 29.689 -4.425 28.881 1.00 45.30 209 LEU A N 1
ATOM 1529 C CA . LEU A 1 194 ? 30.089 -3.440 29.874 1.00 47.25 209 LEU A CA 1
ATOM 1530 C C . LEU A 1 194 ? 28.928 -2.807 30.627 1.00 45.11 209 LEU A C 1
ATOM 1531 O O . LEU A 1 194 ? 29.171 -2.086 31.601 1.00 45.07 209 LEU A O 1
ATOM 1544 N N . ALA A 1 196 ? 24.227 -2.611 31.214 1.00 41.84 211 ALA A N 1
ATOM 1545 C CA . ALA A 1 196 ? 22.943 -3.254 30.979 1.00 45.44 211 ALA A CA 1
ATOM 1546 C C . ALA A 1 196 ? 21.830 -2.378 31.529 1.00 40.87 211 ALA A C 1
ATOM 1547 O O . ALA A 1 196 ? 21.945 -1.838 32.633 1.00 39.18 211 ALA A O 1
ATOM 1549 N N . ARG A 1 197 ? 20.762 -2.240 30.753 1.00 38.89 212 ARG A N 1
ATOM 1550 C CA . ARG A 1 197 ? 19.546 -1.644 31.285 1.00 44.43 212 ARG A CA 1
ATOM 1551 C C . ARG A 1 197 ? 19.035 -2.493 32.436 1.00 43.99 212 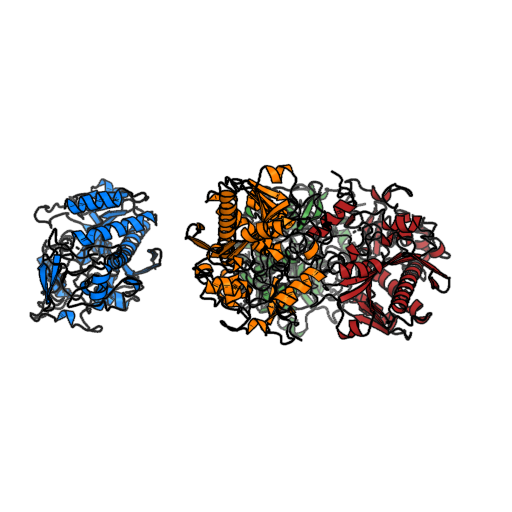ARG A C 1
ATOM 1552 O O . ARG A 1 197 ? 19.169 -3.719 32.438 1.00 40.12 212 ARG A O 1
ATOM 1560 N N . ILE A 1 198 ? 18.434 -1.839 33.414 1.00 42.54 213 ILE A N 1
ATOM 1561 C CA . ILE A 1 198 ? 17.897 -2.546 34.567 1.00 42.10 213 ILE A CA 1
ATOM 1562 C C . ILE A 1 198 ? 16.479 -3.013 34.258 1.00 41.52 213 ILE A C 1
ATOM 1563 O O . ILE A 1 198 ? 15.625 -2.219 33.842 1.00 37.68 213 ILE A O 1
ATOM 1568 N N . ARG A 1 199 ? 16.243 -4.312 34.431 1.00 43.42 214 ARG A N 1
ATOM 1569 C CA . ARG A 1 199 ? 14.913 -4.895 34.431 1.00 42.90 214 ARG A CA 1
ATOM 1570 C C . ARG A 1 199 ? 14.559 -5.365 35.837 1.00 43.45 214 ARG A C 1
ATOM 1571 O O . ARG A 1 199 ? 15.378 -5.986 36.523 1.00 40.89 214 ARG A O 1
ATOM 1579 N N . LEU A 1 200 ? 13.334 -5.071 36.253 1.00 39.74 215 LEU A N 1
ATOM 1580 C CA . LEU A 1 200 ? 12.765 -5.606 37.487 1.00 39.82 215 LEU A CA 1
ATOM 1581 C C . LEU A 1 200 ? 11.892 -6.821 37.165 1.00 43.89 215 LEU A C 1
ATOM 1582 O O . LEU A 1 200 ? 10.673 -6.835 37.371 1.00 36.62 215 LEU A O 1
ATOM 1587 N N . GLY A 1 201 ? 12.536 -7.860 36.639 1.00 42.88 216 GLY A N 1
ATOM 1588 C CA . GLY A 1 201 ? 11.783 -8.906 35.975 1.00 44.56 216 GLY A CA 1
ATOM 1589 C C . GLY A 1 201 ? 11.517 -8.550 34.520 1.00 48.16 216 GLY A C 1
ATOM 1590 O O . GLY A 1 201 ? 12.420 -8.654 33.678 1.00 53.06 216 GLY A O 1
ATOM 1591 N N . PHE A 1 202 ? 10.293 -8.109 34.205 1.00 40.02 217 PHE A N 1
ATOM 1592 C CA . PHE A 1 202 ? 9.960 -7.763 32.827 1.00 39.91 217 PHE A CA 1
ATOM 1593 C C . PHE A 1 202 ? 10.023 -6.258 32.552 1.00 38.57 217 PHE A C 1
ATOM 1594 O O . PHE A 1 202 ? 10.630 -5.857 31.553 1.00 33.22 217 PHE A O 1
ATOM 1602 N N . PRO A 1 203 ? 9.427 -5.388 33.369 1.00 34.96 218 PRO A N 1
ATOM 1603 C CA . PRO A 1 203 ? 9.506 -3.955 33.073 1.00 40.76 218 PRO A CA 1
ATOM 1604 C C . PRO A 1 203 ? 10.911 -3.424 33.318 1.00 41.02 218 PRO A C 1
ATOM 1605 O O . PRO A 1 203 ? 11.749 -4.062 33.953 1.00 42.80 218 PRO A O 1
ATOM 1609 N N . TYR A 1 204 ? 11.169 -2.240 32.772 1.00 41.62 219 TYR A N 1
ATOM 1610 C CA . TYR A 1 204 ? 12.409 -1.534 33.052 1.00 38.74 219 TYR A CA 1
ATOM 1611 C C . TYR A 1 204 ? 12.235 -0.698 34.296 1.00 39.30 219 TYR A C 1
ATOM 1612 O O . TYR A 1 204 ? 11.128 -0.266 34.618 1.00 42.33 219 TYR A O 1
ATOM 1621 N N . LEU A 1 205 ? 13.341 -0.466 34.996 1.00 41.02 220 LEU A N 1
ATOM 1622 C CA . LEU A 1 205 ? 13.395 0.594 35.990 1.00 41.80 220 LEU A CA 1
ATOM 1623 C C . LEU A 1 205 ? 13.795 1.877 35.275 1.00 44.32 220 LEU A C 1
ATOM 1624 O O . LEU A 1 205 ? 14.829 1.928 34.592 1.00 42.25 220 LEU A O 1
ATOM 1629 N N . ALA A 1 206 ? 12.969 2.901 35.419 1.00 46.09 221 ALA A N 1
ATOM 1630 C CA . ALA A 1 206 ? 13.189 4.174 34.767 1.00 49.46 221 ALA A CA 1
ATOM 1631 C C . ALA A 1 206 ? 13.173 5.268 35.822 1.00 50.23 221 ALA A C 1
ATOM 1632 O O . ALA A 1 206 ? 12.669 5.079 36.936 1.00 48.25 221 ALA A O 1
ATOM 1634 N N . ARG A 1 207 ? 13.742 6.415 35.456 1.00 47.38 222 ARG A N 1
ATOM 1635 C CA . ARG A 1 207 ? 13.757 7.592 36.311 1.00 51.63 222 ARG A CA 1
ATOM 1636 C C . ARG A 1 207 ? 13.314 8.799 35.491 1.00 53.56 222 ARG A C 1
ATOM 1637 O O . ARG A 1 207 ? 13.783 8.999 34.364 1.00 49.05 222 ARG A O 1
ATOM 1645 N N . PHE A 1 208 ? 12.387 9.580 36.034 1.00 50.01 223 PHE A N 1
ATOM 1646 C CA . PHE A 1 208 ? 12.028 10.827 35.383 1.00 56.08 223 PHE A CA 1
ATOM 1647 C C . PHE A 1 208 ? 13.177 11.818 35.515 1.00 56.74 223 PHE A C 1
ATOM 1648 O O . PHE A 1 208 ? 13.951 11.773 36.472 1.00 55.44 223 PHE A O 1
ATOM 1656 N N . SER A 1 209 ? 13.287 12.728 34.542 1.00 60.93 224 SER A N 1
ATOM 1657 C CA . SER A 1 209 ? 14.156 13.885 34.753 1.00 63.11 224 SER A CA 1
ATOM 1658 C C . SER A 1 209 ? 13.699 14.693 35.966 1.00 53.80 224 SER A C 1
ATOM 1659 O O . SER A 1 209 ? 14.515 15.354 36.608 1.00 54.51 224 SER A O 1
ATOM 1662 N N . SER A 1 210 ? 12.401 14.636 36.299 1.00 57.88 225 SER A N 1
ATOM 1663 C CA . SER A 1 210 ? 11.911 15.217 37.546 1.00 58.21 225 SER A CA 1
ATOM 1664 C C . SER A 1 210 ? 12.682 14.673 38.742 1.00 56.35 225 SER A C 1
ATOM 1665 O O . SER A 1 210 ? 12.924 15.397 39.715 1.00 56.08 225 SER A O 1
ATOM 1668 N N . GLY A 1 211 ? 13.062 13.389 38.688 1.00 57.91 226 GLY A N 1
ATOM 1669 C CA . GLY A 1 211 ? 13.909 12.761 39.691 1.00 52.78 226 GLY A CA 1
ATOM 1670 C C . GLY A 1 211 ? 13.396 11.448 40.259 1.00 55.84 226 GLY A C 1
ATOM 1671 O O . GLY A 1 211 ? 14.181 10.623 40.744 1.00 56.65 226 GLY A O 1
ATOM 1672 N N . GLY A 1 212 ? 12.079 11.244 40.218 1.00 56.09 227 GLY A N 1
ATOM 1673 C CA . GLY A 1 212 ? 11.495 10.054 40.802 1.00 48.15 227 GLY A CA 1
ATOM 1674 C C . GLY A 1 212 ? 11.605 8.855 39.878 1.00 56.13 227 GLY A C 1
ATOM 1675 O O . GLY A 1 212 ? 11.678 8.981 38.649 1.00 51.80 227 GLY A O 1
ATOM 1676 N N . PHE A 1 213 ? 11.624 7.672 40.494 1.00 50.22 228 PHE A N 1
ATOM 1677 C CA . PHE A 1 213 ? 11.734 6.422 39.761 1.00 49.40 228 PHE A CA 1
ATOM 1678 C C . PHE A 1 213 ? 10.343 5.872 39.419 1.00 48.47 228 PHE A C 1
ATOM 1679 O O . PHE A 1 213 ? 9.341 6.191 40.066 1.00 51.28 228 PHE A O 1
ATOM 1687 N N . TYR A 1 214 ? 10.292 5.038 38.375 1.00 43.07 229 TYR A N 1
ATOM 1688 C CA . TYR A 1 214 ? 9.035 4.412 37.986 1.00 46.33 229 TYR A CA 1
ATOM 1689 C C . TYR A 1 214 ? 9.344 3.240 37.074 1.00 46.47 229 TYR A C 1
ATOM 1690 O O . TYR A 1 214 ? 10.252 3.356 36.238 1.00 46.37 229 TYR A O 1
ATOM 1699 N N . PRO A 1 215 ? 8.640 2.111 37.195 1.00 41.90 230 PRO A N 1
ATOM 1700 C CA . PRO A 1 215 ? 8.824 1.039 36.212 1.00 41.71 230 PRO A CA 1
ATOM 1701 C C . PRO A 1 215 ? 8.170 1.422 34.892 1.00 44.11 230 PRO A C 1
ATOM 1702 O O . PRO A 1 215 ? 7.134 2.094 34.860 1.00 41.74 230 PRO A O 1
ATOM 1706 N N . SER A 1 216 ? 8.802 1.020 33.795 1.00 39.31 231 SER A N 1
ATOM 1707 C CA . SER A 1 216 ? 8.282 1.332 32.473 1.00 45.16 231 SER A CA 1
ATOM 1708 C C . SER A 1 216 ? 8.491 0.150 31.547 1.00 43.52 231 SER A C 1
ATOM 1709 O O . SER A 1 216 ? 9.422 -0.645 31.727 1.00 36.96 231 SER A O 1
ATOM 1712 N N . PHE A 1 217 ? 7.620 0.056 30.537 1.00 44.70 232 PHE A N 1
ATOM 1713 C CA . PHE A 1 217 ? 7.797 -0.917 29.471 1.00 44.49 232 PHE A CA 1
ATOM 1714 C C . PHE A 1 217 ? 8.572 -0.337 28.297 1.00 43.26 232 PHE A C 1
ATOM 1715 O O . PHE A 1 217 ? 8.768 -1.033 27.296 1.00 48.53 232 PHE A O 1
ATOM 1723 N N . SER A 1 218 ? 9.073 0.890 28.449 1.00 44.80 233 SER A N 1
ATOM 1724 C CA . SER A 1 218 ? 9.826 1.628 27.446 1.00 47.38 233 SER A CA 1
ATOM 1725 C C . SER A 1 218 ? 11.304 1.702 27.819 1.00 48.19 233 SER A C 1
ATOM 1726 O O . SER A 1 218 ? 11.647 1.918 28.988 1.00 51.49 233 SER A O 1
ATOM 1729 N N . LYS A 1 219 ? 12.178 1.546 26.813 1.00 49.03 234 LYS A N 1
ATOM 1730 C CA . LYS A 1 219 ? 13.623 1.715 26.986 1.00 49.53 234 LYS A CA 1
ATOM 1731 C C . LYS A 1 219 ? 14.037 3.152 27.259 1.00 51.67 234 LYS A C 1
ATOM 1732 O O . LYS A 1 219 ? 15.159 3.379 27.730 1.00 53.57 234 LYS A O 1
ATOM 1738 N N . SER A 1 220 ? 13.177 4.122 26.946 1.00 52.94 235 SER A N 1
ATOM 1739 C CA . SER A 1 220 ? 13.646 5.489 26.718 1.00 55.95 235 SER A CA 1
ATOM 1740 C C . SER A 1 220 ? 14.287 6.087 27.964 1.00 54.97 235 SER A C 1
ATOM 1741 O O . SER A 1 220 ? 15.381 6.655 27.894 1.00 59.89 235 SER A O 1
ATOM 1744 N N . ASN A 1 221 ? 13.620 5.987 29.109 1.00 49.41 236 ASN A N 1
ATOM 1745 C CA . ASN A 1 221 ? 14.159 6.533 30.347 1.00 51.09 236 ASN A CA 1
ATOM 1746 C C . ASN A 1 221 ? 14.740 5.455 31.255 1.00 47.29 236 ASN A C 1
ATOM 1747 O O . ASN A 1 221 ? 15.013 5.720 32.431 1.00 48.17 236 ASN A O 1
ATOM 1752 N N . ALA A 1 222 ? 14.950 4.255 30.726 1.00 45.79 237 ALA A N 1
ATOM 1753 C CA . ALA A 1 222 ? 15.429 3.147 31.528 1.00 44.37 237 ALA A CA 1
ATOM 1754 C C . ALA A 1 222 ? 16.861 3.419 31.969 1.00 46.69 237 ALA A C 1
ATOM 1755 O O . ALA A 1 222 ? 17.732 3.711 31.144 1.00 47.42 237 ALA A O 1
ATOM 1757 N N . ILE A 1 223 ? 17.105 3.335 33.276 1.00 46.21 238 ILE A N 1
ATOM 1758 C CA . ILE A 1 223 ? 18.439 3.631 33.777 1.00 44.72 238 ILE A CA 1
ATOM 1759 C C . ILE A 1 223 ? 19.378 2.496 33.392 1.00 40.51 238 ILE A C 1
ATOM 1760 O O . ILE A 1 223 ? 18.956 1.358 33.162 1.00 43.43 238 ILE A O 1
ATOM 1765 N N . ILE A 1 224 ? 20.657 2.818 33.253 1.00 39.42 239 ILE A N 1
ATOM 1766 C CA . ILE A 1 224 ? 21.641 1.866 32.764 1.00 39.02 239 ILE A CA 1
ATOM 1767 C C . ILE A 1 224 ? 22.663 1.619 33.861 1.00 42.31 239 ILE A C 1
ATOM 1768 O O . ILE A 1 224 ? 23.197 2.569 34.448 1.00 38.52 239 ILE A O 1
ATOM 1773 N N . PHE A 1 225 ? 22.925 0.347 34.135 1.00 40.28 240 PHE A N 1
ATOM 1774 C CA . PHE A 1 225 ? 23.825 -0.074 35.199 1.00 36.58 240 PHE A CA 1
ATOM 1775 C C . PHE A 1 225 ? 25.201 -0.317 34.598 1.00 38.61 240 PHE A C 1
ATOM 1776 O O . PHE A 1 225 ? 25.339 -1.108 33.660 1.00 35.68 240 PHE A O 1
ATOM 1784 N N . LEU A 1 226 ? 26.215 0.370 35.130 1.00 40.97 241 LEU A N 1
ATOM 1785 C CA . LEU A 1 226 ? 27.576 0.223 34.615 1.00 41.02 241 LEU A CA 1
ATOM 1786 C C . LEU A 1 226 ? 28.200 -1.011 35.255 1.00 39.21 241 LEU A C 1
ATOM 1787 O O . LEU A 1 226 ? 28.913 -0.930 36.256 1.00 38.29 241 LEU A O 1
ATOM 1792 N N . SER A 1 227 ? 27.946 -2.171 34.641 1.00 37.25 242 SER A N 1
ATOM 1793 C CA . SER A 1 227 ? 28.194 -3.439 35.316 1.00 37.37 242 SER A CA 1
ATOM 1794 C C . SER A 1 227 ? 29.680 -3.755 35.397 1.00 37.78 242 SER A C 1
ATOM 1795 O O . SER A 1 227 ? 30.152 -4.231 36.434 1.00 39.61 242 SER A O 1
ATOM 1798 N N . GLU A 1 228 ? 30.444 -3.466 34.343 1.00 36.57 243 GLU A N 1
ATOM 1799 C CA . GLU A 1 228 ? 31.878 -3.740 34.399 1.00 40.14 243 GLU A CA 1
ATOM 1800 C C . GLU A 1 228 ? 32.570 -2.855 35.437 1.00 40.26 243 GLU A C 1
ATOM 1801 O O . GLU A 1 228 ? 33.495 -3.301 36.125 1.00 38.98 243 GLU A O 1
ATOM 1807 N N . ALA A 1 229 ? 32.123 -1.607 35.583 1.00 39.64 244 ALA A N 1
ATOM 1808 C CA . ALA A 1 229 ? 32.688 -0.739 36.608 1.00 39.07 244 ALA A CA 1
ATOM 1809 C C . ALA A 1 229 ? 32.342 -1.241 38.008 1.00 40.49 244 ALA A C 1
ATOM 1810 O O . ALA A 1 229 ? 33.165 -1.163 38.928 1.00 38.87 244 ALA A O 1
ATOM 1812 N N . TYR A 1 230 ? 31.117 -1.736 38.187 1.00 38.97 245 TYR A N 1
ATOM 1813 C CA . TYR A 1 230 ? 30.724 -2.363 39.447 1.00 37.17 245 TYR A CA 1
ATOM 1814 C C . TYR A 1 230 ? 31.533 -3.625 39.717 1.00 36.84 245 TYR A C 1
ATOM 1815 O O . TYR A 1 230 ? 31.906 -3.903 40.864 1.00 35.04 245 TYR A O 1
ATOM 1824 N N . PHE A 1 231 ? 31.788 -4.416 38.675 1.00 36.38 246 PHE A N 1
ATOM 1825 C CA . PHE A 1 231 ? 32.634 -5.593 38.835 1.00 34.31 246 PHE A CA 1
ATOM 1826 C C . PHE A 1 231 ? 34.039 -5.201 39.293 1.00 38.03 246 PHE A C 1
ATOM 1827 O O . PHE A 1 231 ? 34.656 -5.903 40.105 1.00 38.74 246 PHE A O 1
ATOM 1835 N N . ARG A 1 232 ? 34.558 -4.066 38.798 1.00 38.68 247 ARG A N 1
ATOM 1836 C CA . ARG A 1 232 ? 35.895 -3.621 39.203 1.00 42.55 247 ARG A CA 1
ATOM 1837 C C . ARG A 1 232 ? 35.912 -3.182 40.661 1.00 37.73 247 ARG A C 1
ATOM 1838 O O . ARG A 1 232 ? 36.905 -3.384 41.369 1.00 39.72 247 ARG A O 1
ATOM 1846 N N . TYR A 1 233 ? 34.824 -2.563 41.113 1.00 34.92 248 TYR A N 1
ATOM 1847 C CA . TYR A 1 233 ? 34.669 -2.236 42.524 1.00 38.55 248 TYR A CA 1
ATOM 1848 C C . TYR A 1 233 ? 34.643 -3.500 43.392 1.00 37.21 248 TYR A C 1
ATOM 1849 O O . TYR A 1 233 ? 35.324 -3.568 44.422 1.00 37.18 248 TYR A O 1
ATOM 1858 N N . GLN A 1 234 ? 33.863 -4.512 42.993 1.00 33.68 249 GLN A N 1
ATOM 1859 C CA . GLN A 1 234 ? 33.793 -5.735 43.791 1.00 36.83 249 GLN A CA 1
ATOM 1860 C C . GLN A 1 234 ? 35.155 -6.409 43.877 1.00 38.41 249 GLN A C 1
ATOM 1861 O O . GLN A 1 234 ? 35.540 -6.907 44.938 1.00 37.84 249 GLN A O 1
ATOM 1867 N N . LEU A 1 235 ? 35.907 -6.423 42.778 1.00 38.39 250 LEU A N 1
ATOM 1868 C CA . LEU A 1 235 ? 37.237 -7.016 42.829 1.00 41.83 250 LEU A CA 1
ATOM 1869 C C . LEU A 1 235 ? 38.125 -6.324 43.864 1.00 40.88 250 LEU A C 1
ATOM 1870 O O . LEU A 1 235 ? 38.987 -6.973 44.456 1.00 39.04 250 LEU A O 1
ATOM 1875 N N . GLU A 1 236 ? 37.909 -5.030 44.123 1.00 40.21 251 GLU A N 1
ATOM 1876 C CA . GLU A 1 236 ? 38.666 -4.348 45.175 1.00 38.87 251 GLU A CA 1
ATOM 1877 C C . GLU A 1 236 ? 38.205 -4.784 46.565 1.00 37.95 251 GLU A C 1
ATOM 1878 O O . GLU A 1 236 ? 39.025 -4.932 47.478 1.00 35.37 251 GLU A O 1
ATOM 1884 N N . ASP A 1 237 ? 36.889 -4.947 46.749 1.00 41.02 252 ASP A N 1
ATOM 1885 C CA . ASP A 1 237 ? 36.324 -5.351 48.035 1.00 36.37 252 ASP A CA 1
ATOM 1886 C C . ASP A 1 237 ? 36.686 -6.794 48.363 1.00 35.11 252 ASP A C 1
ATOM 1887 O O . ASP A 1 237 ? 37.198 -7.091 49.447 1.00 34.68 252 ASP A O 1
ATOM 1892 N N . VAL A 1 238 ? 36.386 -7.711 47.445 1.00 32.29 253 VAL A N 1
ATOM 1893 C CA . VAL A 1 238 ? 36.626 -9.126 47.699 1.00 32.70 253 VAL A CA 1
ATOM 1894 C C . VAL A 1 238 ? 38.116 -9.408 47.811 1.00 33.50 253 VAL A C 1
ATOM 1895 O O . VAL A 1 238 ? 38.540 -10.272 48.584 1.00 34.38 253 VAL A O 1
ATOM 1899 N N . SER A 1 239 ? 38.929 -8.707 47.018 1.00 33.02 254 SER A N 1
ATOM 1900 C CA . SER A 1 239 ? 40.381 -8.826 47.113 1.00 34.31 254 SER A CA 1
ATOM 1901 C C . SER A 1 239 ? 40.853 -8.546 48.530 1.00 36.64 254 SER A C 1
ATOM 1902 O O . SER A 1 239 ? 41.595 -9.333 49.124 1.00 37.11 254 SER A O 1
ATOM 1905 N N . LEU A 1 240 ? 40.438 -7.401 49.073 1.00 38.05 255 LEU A N 1
ATOM 1906 C CA . LEU A 1 240 ? 40.814 -7.021 50.429 1.00 38.16 255 LEU A CA 1
ATOM 1907 C C . LEU A 1 240 ? 40.283 -8.030 51.434 1.00 38.76 255 LEU A C 1
ATOM 1908 O O . LEU A 1 240 ? 41.005 -8.446 52.354 1.00 35.38 255 LEU A O 1
ATOM 1913 N N . LEU A 1 241 ? 39.031 -8.464 51.243 1.00 37.04 256 LEU A N 1
ATOM 1914 C CA . LEU A 1 241 ? 38.418 -9.447 52.135 1.00 39.31 256 LEU A CA 1
ATOM 1915 C C . LEU A 1 241 ? 39.249 -10.720 52.208 1.00 36.72 256 LEU A C 1
ATOM 1916 O O . LEU A 1 241 ? 39.714 -11.110 53.285 1.00 36.20 256 LEU A O 1
ATOM 1921 N N . LEU A 1 242 ? 39.455 -11.379 51.068 1.00 35.40 257 LEU A N 1
ATOM 1922 C CA . LEU A 1 242 ? 40.151 -12.661 51.087 1.00 34.97 257 LEU A CA 1
ATOM 1923 C C . LEU A 1 242 ? 41.568 -12.504 51.626 1.00 35.37 257 LEU A C 1
ATOM 1924 O O . LEU A 1 242 ? 42.052 -13.359 52.373 1.00 33.25 257 LEU A O 1
ATOM 1929 N N . ALA A 1 243 ? 42.239 -11.402 51.285 1.00 38.32 258 ALA A N 1
ATOM 1930 C CA . ALA A 1 243 ? 43.576 -11.168 51.822 1.00 38.00 258 ALA A CA 1
ATOM 1931 C C . ALA A 1 243 ? 43.554 -11.076 53.342 1.00 38.61 258 ALA A C 1
ATOM 1932 O O . ALA A 1 243 ? 44.399 -11.672 54.023 1.00 38.76 258 ALA A O 1
ATOM 1934 N N . SER A 1 244 ? 42.584 -10.355 53.901 1.00 35.65 259 SER A N 1
ATOM 1935 C CA . SER A 1 244 ? 42.594 -10.172 55.344 1.00 34.85 259 SER A CA 1
ATOM 1936 C C . SER A 1 244 ? 42.070 -11.393 56.094 1.00 34.58 259 SER A C 1
ATOM 1937 O O . SER A 1 244 ? 42.469 -11.599 57.249 1.00 32.34 259 SER A O 1
ATOM 1940 N N . VAL A 1 245 ? 41.216 -12.218 55.461 1.00 32.33 260 VAL A N 1
ATOM 1941 C CA . VAL A 1 245 ? 40.827 -13.511 56.044 1.00 34.20 260 VAL A CA 1
ATOM 1942 C C . VAL A 1 245 ? 42.002 -14.483 56.021 1.00 36.67 260 VAL A C 1
ATOM 1943 O O . VAL A 1 245 ? 42.347 -15.102 57.042 1.00 34.42 260 VAL A O 1
ATOM 1947 N N . ASN A 1 246 ? 42.608 -14.653 54.838 1.00 36.81 261 ASN A N 1
ATOM 1948 C CA . ASN A 1 246 ? 43.796 -15.494 54.687 1.00 37.11 261 ASN A CA 1
ATOM 1949 C C . ASN A 1 246 ? 44.867 -15.131 55.710 1.00 38.04 261 ASN A C 1
ATOM 1950 O O . ASN A 1 246 ? 45.468 -16.015 56.336 1.00 37.07 261 ASN A O 1
ATOM 1955 N N . GLN A 1 247 ? 45.116 -13.829 55.890 1.00 35.34 262 GLN A N 1
ATOM 1956 C CA . GLN A 1 247 ? 46.121 -13.381 56.847 1.00 34.11 262 GLN A CA 1
ATOM 1957 C C . GLN A 1 247 ? 45.719 -13.745 58.269 1.00 38.30 262 GLN A C 1
ATOM 1958 O O . GLN A 1 247 ? 46.570 -14.119 59.084 1.00 44.30 262 GLN A O 1
ATOM 1964 N N . THR A 1 248 ? 44.427 -13.647 58.589 1.00 37.66 263 THR A N 1
ATOM 1965 C CA . THR A 1 248 ? 43.986 -13.967 59.944 1.00 37.38 263 THR A CA 1
ATOM 1966 C C . THR A 1 248 ? 44.146 -15.455 60.241 1.00 40.47 263 THR A C 1
ATOM 1967 O O . THR A 1 248 ? 44.541 -15.836 61.353 1.00 36.84 263 THR A O 1
ATOM 1971 N N . GLY A 1 249 ? 43.830 -16.309 59.265 1.00 36.21 264 GLY A N 1
ATOM 1972 C CA . GLY A 1 249 ? 44.083 -17.724 59.435 1.00 35.07 264 GLY A CA 1
ATOM 1973 C C . GLY A 1 249 ? 45.561 -18.040 59.553 1.00 36.28 264 GLY A C 1
ATOM 1974 O O . GLY A 1 249 ? 45.962 -18.888 60.352 1.00 37.17 264 GLY A O 1
ATOM 1975 N N . LYS A 1 250 ? 46.398 -17.366 58.764 1.00 37.49 265 LYS A N 1
ATOM 1976 C CA . LYS A 1 250 ? 47.833 -17.596 58.902 1.00 38.05 265 LYS A CA 1
ATOM 1977 C C . LYS A 1 250 ? 48.300 -17.295 60.323 1.00 39.40 265 LYS A C 1
ATOM 1978 O O . LYS A 1 250 ? 48.961 -18.121 60.959 1.00 35.69 265 LYS A O 1
ATOM 1984 N N . GLU A 1 251 ? 47.942 -16.122 60.851 1.00 40.67 266 GLU A N 1
ATOM 1985 C CA . GLU A 1 251 ? 48.407 -15.752 62.186 1.00 38.92 266 GLU A CA 1
ATOM 1986 C C . GLU A 1 251 ? 47.808 -16.625 63.270 1.00 36.82 266 GLU A C 1
ATOM 1987 O O . GLU A 1 251 ? 48.306 -16.611 64.397 1.00 44.50 266 GLU A O 1
ATOM 1993 N N . THR A 1 252 ? 46.738 -17.353 62.971 1.00 41.91 267 THR A N 1
ATOM 1994 C CA . THR A 1 252 ? 46.159 -18.285 63.926 1.00 41.11 267 THR A CA 1
ATOM 1995 C C . THR A 1 252 ? 46.699 -19.697 63.745 1.00 40.22 267 THR A C 1
ATOM 1996 O O . THR A 1 252 ? 46.581 -20.515 64.663 1.00 38.71 267 THR A O 1
ATOM 2000 N N . GLY A 1 253 ? 47.279 -19.996 62.583 1.00 36.94 268 GLY A N 1
ATOM 2001 C CA . GLY A 1 253 ? 47.700 -21.351 62.268 1.00 39.43 268 GLY A CA 1
ATOM 2002 C C . GLY A 1 253 ? 46.598 -22.304 61.858 1.00 40.73 268 GLY A C 1
ATOM 2003 O O . GLY A 1 253 ? 46.791 -23.521 61.954 1.00 39.78 268 GLY A O 1
ATOM 2004 N N . LYS A 1 254 ? 45.445 -21.795 61.408 1.00 40.47 269 LYS A N 1
ATOM 2005 C CA . LYS A 1 254 ? 44.317 -22.624 60.977 1.00 34.15 269 LYS A CA 1
ATOM 2006 C C . LYS A 1 254 ? 43.719 -22.033 59.710 1.00 35.50 269 LYS A C 1
ATOM 2007 O O . LYS A 1 254 ? 43.510 -20.820 59.632 1.00 33.74 269 LYS A O 1
ATOM 2013 N N . ALA A 1 255 ? 43.449 -22.886 58.726 1.00 34.92 270 ALA A N 1
ATOM 2014 C CA . ALA A 1 255 ? 42.752 -22.452 57.526 1.00 35.62 270 ALA A CA 1
ATOM 2015 C C . ALA A 1 255 ? 41.339 -21.976 57.875 1.00 39.13 270 ALA A C 1
ATOM 2016 O O . ALA A 1 255 ? 40.665 -22.545 58.744 1.00 37.02 270 ALA A O 1
ATOM 2018 N N . ALA A 1 256 ? 40.887 -20.921 57.198 1.00 33.16 271 ALA A N 1
ATOM 2019 C CA . ALA A 1 256 ? 39.569 -20.366 57.487 1.00 36.92 271 ALA A CA 1
ATOM 2020 C C . ALA A 1 256 ? 38.443 -21.187 56.869 1.00 36.97 271 ALA A C 1
ATOM 2021 O O . ALA A 1 256 ? 38.582 -21.741 55.770 1.00 35.82 271 ALA A O 1
ATOM 2023 N N . LEU A 1 257 ? 37.329 -21.268 57.598 1.00 36.53 272 LEU A N 1
ATOM 2024 C CA . LEU A 1 257 ? 36.001 -21.498 57.022 1.00 34.43 272 LEU A CA 1
ATOM 2025 C C . LEU A 1 257 ? 35.329 -20.129 56.978 1.00 36.43 272 LEU A C 1
ATOM 2026 O O . LEU A 1 257 ? 35.021 -19.552 58.028 1.00 36.13 272 LEU A O 1
ATOM 2031 N N . LEU A 1 258 ? 35.116 -19.604 55.771 1.00 38.09 273 LEU A N 1
ATOM 2032 C CA . LEU A 1 258 ? 34.614 -18.247 55.590 1.00 36.06 273 LEU A CA 1
ATOM 2033 C C . LEU A 1 258 ? 33.155 -18.305 55.179 1.00 33.82 273 LEU A C 1
ATOM 2034 O O . LEU A 1 258 ? 32.814 -18.935 54.174 1.00 33.60 273 LEU A O 1
ATOM 2039 N N . LYS A 1 259 ? 32.299 -17.645 55.949 1.00 31.61 274 LYS A N 1
ATOM 2040 C CA . LYS A 1 259 ? 30.905 -17.460 55.564 1.00 31.87 274 LYS A CA 1
ATOM 2041 C C . LYS A 1 259 ? 30.848 -16.207 54.691 1.00 32.95 274 LYS A C 1
ATOM 2042 O O . LYS A 1 259 ? 30.886 -15.083 55.191 1.00 29.30 274 LYS A O 1
ATOM 2048 N N . ALA A 1 260 ? 30.778 -16.404 53.376 1.00 32.41 275 ALA A N 1
ATOM 2049 C CA . ALA A 1 260 ? 30.693 -15.307 52.410 1.00 32.28 275 ALA A CA 1
ATOM 2050 C C . ALA A 1 260 ? 29.257 -14.775 52.344 1.00 32.11 275 ALA A C 1
ATOM 2051 O O . ALA A 1 260 ? 28.512 -15.016 51.390 1.00 34.56 275 ALA A O 1
ATOM 2053 N N . THR A 1 261 ? 28.872 -14.059 53.407 1.00 29.49 276 THR A N 1
ATOM 2054 C CA . THR A 1 261 ? 27.574 -13.394 53.477 1.00 33.33 276 THR A CA 1
ATOM 2055 C C . THR A 1 261 ? 27.349 -12.513 52.249 1.00 33.19 276 THR A C 1
ATOM 2056 O O . THR A 1 261 ? 28.271 -11.854 51.757 1.00 30.07 276 THR A O 1
ATOM 2060 N N . ALA A 1 262 ? 26.102 -12.479 51.771 1.00 29.22 277 ALA A N 1
ATOM 2061 C CA . ALA A 1 262 ? 25.798 -11.695 50.573 1.00 31.72 277 ALA A CA 1
ATOM 2062 C C . ALA A 1 262 ? 25.794 -10.199 50.865 1.00 33.28 277 ALA A C 1
ATOM 2063 O O . ALA A 1 262 ? 24.724 -9.581 50.888 1.00 31.58 277 ALA A O 1
ATOM 2065 N N . VAL A 1 263 ? 26.980 -9.610 51.077 1.00 31.33 278 VAL A N 1
ATOM 2066 C CA . VAL A 1 263 ? 27.071 -8.175 51.353 1.00 34.63 278 VAL A CA 1
ATOM 2067 C C . VAL A 1 263 ? 26.357 -7.377 50.277 1.00 31.63 278 VAL A C 1
ATOM 2068 O O . VAL A 1 263 ? 26.502 -7.649 49.082 1.00 30.31 278 VAL A O 1
ATOM 2072 N N . GLY A 1 264 ? 25.596 -6.367 50.709 1.00 32.89 279 GLY A N 1
ATOM 2073 C CA . GLY A 1 264 ? 24.953 -5.447 49.785 1.00 30.57 279 GLY A CA 1
ATOM 2074 C C . GLY A 1 264 ? 23.811 -6.006 48.967 1.00 34.36 279 GLY A C 1
ATOM 2075 O O . GLY A 1 264 ? 23.328 -5.316 48.054 1.00 34.70 279 GLY A O 1
ATOM 2084 N N . GLY A 1 266 ? 20.855 -7.082 50.224 1.00 33.65 281 GLY A N 1
ATOM 2085 C CA . GLY A 1 266 ? 19.616 -6.915 50.947 1.00 27.39 281 GLY A CA 1
ATOM 2086 C C . GLY A 1 266 ? 19.159 -5.475 50.902 1.00 32.86 281 GLY A C 1
ATOM 2087 O O . GLY A 1 266 ? 18.789 -4.964 49.836 1.00 33.08 281 GLY A O 1
ATOM 2088 N N . PHE A 1 267 ? 19.185 -4.812 52.058 1.00 30.61 282 PHE A N 1
ATOM 2089 C CA . PHE A 1 267 ? 18.763 -3.416 52.137 1.00 35.83 282 PHE A CA 1
ATOM 2090 C C . PHE A 1 267 ? 19.524 -2.532 51.149 1.00 34.04 282 PHE A C 1
ATOM 2091 O O . PHE A 1 267 ? 18.944 -1.631 50.532 1.00 30.52 282 PHE A O 1
ATOM 2099 N N . PHE A 1 268 ? 20.822 -2.788 50.976 1.00 32.24 283 PHE A N 1
ATOM 2100 C CA . PHE A 1 268 ? 21.664 -1.968 50.117 1.00 33.00 283 PHE A CA 1
ATOM 2101 C C . PHE A 1 268 ? 21.382 -2.164 48.633 1.00 32.90 283 PHE A C 1
ATOM 2102 O O . PHE A 1 268 ? 21.901 -1.389 47.821 1.00 31.00 283 PHE A O 1
ATOM 2110 N N . ALA A 1 269 ? 20.585 -3.167 48.260 1.00 29.78 284 ALA A N 1
ATOM 2111 C CA . ALA A 1 269 ? 20.272 -3.455 46.863 1.00 33.89 284 ALA A CA 1
ATOM 2112 C C . ALA A 1 269 ? 18.940 -2.851 46.424 1.00 33.49 284 ALA A C 1
ATOM 2113 O O . ALA A 1 269 ? 18.445 -3.181 45.348 1.00 31.21 284 ALA A O 1
ATOM 2115 N N . LYS A 1 270 ? 18.362 -1.971 47.220 1.00 32.95 285 LYS A N 1
ATOM 2116 C CA . LYS A 1 270 ? 17.058 -1.395 46.920 1.00 35.99 285 LYS A CA 1
ATOM 2117 C C . LYS A 1 270 ? 17.250 0.070 46.555 1.00 37.81 285 LYS A C 1
ATOM 2118 O O . LYS A 1 270 ? 17.368 0.930 47.433 1.00 34.83 285 LYS A O 1
ATOM 2124 N N . ILE A 1 271 ? 17.317 0.341 45.249 1.00 37.93 286 ILE A N 1
ATOM 2125 C CA . ILE A 1 271 ? 17.297 1.713 44.777 1.00 32.38 286 ILE A CA 1
ATOM 2126 C C . ILE A 1 271 ? 16.093 2.413 45.383 1.00 37.33 286 ILE A C 1
ATOM 2127 O O . ILE A 1 271 ? 14.991 1.856 45.419 1.00 37.64 286 ILE A O 1
ATOM 2132 N N . ASP A 1 272 ? 16.303 3.613 45.910 1.00 38.40 287 ASP A N 1
ATOM 2133 C CA . ASP A 1 272 ? 15.245 4.392 46.547 1.00 41.88 287 ASP A CA 1
ATOM 2134 C C . ASP A 1 272 ? 14.578 3.649 47.703 1.00 42.73 287 ASP A C 1
ATOM 2135 O O . ASP A 1 272 ? 13.496 4.056 48.147 1.00 43.36 287 ASP A O 1
ATOM 2140 N N . CYS A 1 273 ? 15.193 2.563 48.189 1.00 41.14 288 CYS A N 1
ATOM 2141 C CA . CYS A 1 273 ? 14.655 1.687 49.230 1.00 41.66 288 CYS A CA 1
ATOM 2142 C C . CYS A 1 273 ? 13.416 0.922 48.782 1.00 40.68 288 CYS A C 1
ATOM 2143 O O . CYS A 1 273 ? 12.619 0.506 49.620 1.00 46.02 288 CYS A O 1
ATOM 2146 N N . GLY A 1 274 ? 13.233 0.702 47.483 1.00 39.59 289 GLY A N 1
ATOM 2147 C CA . GLY A 1 274 ? 12.009 0.071 47.032 1.00 37.68 289 GLY A CA 1
ATOM 2148 C C . GLY A 1 274 ? 12.072 -0.688 45.724 1.00 40.06 289 GLY A C 1
ATOM 2149 O O . GLY A 1 274 ? 11.110 -1.379 45.375 1.00 48.08 289 GLY A O 1
ATOM 2150 N N . TYR A 1 275 ? 13.169 -0.573 44.981 1.00 35.69 290 TYR A N 1
ATOM 2151 C CA . TYR A 1 275 ? 13.337 -1.281 43.715 1.00 32.85 290 TYR A CA 1
ATOM 2152 C C . TYR A 1 275 ? 14.541 -2.194 43.859 1.00 38.71 290 TYR A C 1
ATOM 2153 O O . TYR A 1 275 ? 15.675 -1.718 44.009 1.00 41.46 290 TYR A O 1
ATOM 2162 N N . ASP A 1 276 ? 14.288 -3.498 43.821 1.00 37.40 291 ASP A N 1
ATOM 2163 C CA . ASP A 1 276 ? 15.286 -4.502 44.162 1.00 34.89 291 ASP A CA 1
ATOM 2164 C C . ASP A 1 276 ? 16.189 -4.731 42.963 1.00 34.71 291 ASP A C 1
ATOM 2165 O O . ASP A 1 276 ? 15.735 -5.182 41.912 1.00 33.97 291 ASP A O 1
ATOM 2170 N N . ILE A 1 277 ? 17.472 -4.422 43.140 1.00 34.55 292 ILE A N 1
ATOM 2171 C CA . ILE A 1 277 ? 18.513 -4.567 42.127 1.00 37.03 292 ILE A CA 1
ATOM 2172 C C . ILE A 1 277 ? 19.333 -5.843 42.329 1.00 36.13 292 ILE A C 1
ATOM 2173 O O . ILE A 1 277 ? 20.141 -6.217 41.464 1.00 37.36 292 ILE A O 1
ATOM 2178 N N . GLN A 1 278 ? 19.071 -6.567 43.416 1.00 35.07 293 GLN A N 1
ATOM 2179 C CA . GLN A 1 278 ? 19.902 -7.696 43.836 1.00 36.99 293 GLN A CA 1
ATOM 2180 C C . GLN A 1 278 ? 20.166 -8.700 42.714 1.00 39.19 293 GLN A C 1
ATOM 2181 O O . GLN A 1 278 ? 21.291 -9.184 42.558 1.00 40.04 293 GLN A O 1
ATOM 2187 N N . HIS A 1 279 ? 19.141 -9.061 41.946 1.00 38.10 294 HIS A N 1
ATOM 2188 C CA . HIS A 1 279 ? 19.357 -10.057 40.904 1.00 37.69 294 HIS A CA 1
ATOM 2189 C C . HIS A 1 279 ? 20.299 -9.549 39.814 1.00 35.41 294 HIS A C 1
ATOM 2190 O O . HIS A 1 279 ? 20.926 -10.359 39.125 1.00 35.92 294 HIS A O 1
ATOM 2197 N N . ILE A 1 280 ? 20.443 -8.235 39.664 1.00 34.25 295 ILE A N 1
ATOM 2198 C CA . ILE A 1 280 ? 21.380 -7.701 38.680 1.00 37.18 295 ILE A CA 1
ATOM 2199 C C . ILE A 1 280 ? 22.813 -7.681 39.221 1.00 37.76 295 ILE A C 1
ATOM 2200 O O . ILE A 1 280 ? 23.749 -8.101 38.528 1.00 35.33 295 ILE A O 1
ATOM 2205 N N . ILE A 1 281 ? 23.016 -7.213 40.463 1.00 31.99 296 ILE A N 1
ATOM 2206 C CA . ILE A 1 281 ? 24.387 -7.019 40.959 1.00 34.90 296 ILE A CA 1
ATOM 2207 C C . ILE A 1 281 ? 24.997 -8.306 41.515 1.00 37.21 296 ILE A C 1
ATOM 2208 O O . ILE A 1 281 ? 26.219 -8.478 41.470 1.00 40.03 296 ILE A O 1
ATOM 2213 N N . PHE A 1 282 ? 24.179 -9.215 42.045 1.00 36.36 297 PHE A N 1
ATOM 2214 C CA . PHE A 1 282 ? 24.708 -10.405 42.705 1.00 36.58 297 PHE A CA 1
ATOM 2215 C C . PHE A 1 282 ? 25.625 -11.241 41.820 1.00 37.48 297 PHE A C 1
ATOM 2216 O O . PHE A 1 282 ? 26.608 -11.782 42.352 1.00 36.94 297 PHE A O 1
ATOM 2224 N N . PRO A 1 283 ? 25.373 -11.423 40.518 1.00 36.55 298 PRO A N 1
ATOM 2225 C CA . PRO A 1 283 ? 26.322 -12.234 39.733 1.00 37.73 298 PRO A CA 1
ATOM 2226 C C . PRO A 1 283 ? 27.732 -11.676 39.725 1.00 35.43 298 PRO A C 1
ATOM 2227 O O . PRO A 1 283 ? 28.689 -12.457 39.687 1.00 38.95 298 PRO A O 1
ATOM 2231 N N . TYR A 1 284 ? 27.891 -10.353 39.811 1.00 35.83 299 TYR A N 1
ATOM 2232 C CA . TYR A 1 284 ? 29.226 -9.753 39.807 1.00 36.16 299 TYR A CA 1
ATOM 2233 C C . TYR A 1 284 ? 29.916 -9.849 41.158 1.00 36.47 299 TYR A C 1
ATOM 2234 O O . TYR A 1 284 ? 31.150 -9.881 41.218 1.00 35.03 299 TYR A O 1
ATOM 2243 N N . TYR A 1 285 ? 29.152 -9.898 42.245 1.00 35.53 300 TYR A N 1
ATOM 2244 C CA . TYR A 1 285 ? 29.740 -10.267 43.526 1.00 36.22 300 TYR A CA 1
ATOM 2245 C C . TYR A 1 285 ? 30.349 -11.661 43.451 1.00 39.65 300 TYR A C 1
ATOM 2246 O O . TYR A 1 285 ? 31.504 -11.867 43.860 1.00 35.66 300 TYR A O 1
ATOM 2255 N N . LEU A 1 286 ? 29.594 -12.623 42.874 1.00 33.24 301 LEU A N 1
ATOM 2256 C CA . LEU A 1 286 ? 30.043 -14.012 42.810 1.00 34.13 301 LEU A CA 1
ATOM 2257 C C . LEU A 1 286 ? 31.216 -14.182 41.855 1.00 36.73 301 LEU A C 1
ATOM 2258 O O . LEU A 1 286 ? 32.138 -14.959 42.132 1.00 42.29 301 LEU A O 1
ATOM 2263 N N . ARG A 1 287 ? 31.191 -13.487 40.717 1.00 35.64 302 ARG A N 1
ATOM 2264 C CA . ARG A 1 287 ? 32.289 -13.580 39.762 1.00 38.38 302 ARG A CA 1
ATOM 2265 C C . ARG A 1 287 ? 33.571 -12.939 40.289 1.00 38.28 302 ARG A C 1
ATOM 2266 O O . ARG A 1 287 ? 34.660 -13.281 39.811 1.00 37.04 302 ARG A O 1
ATOM 2274 N N . ALA A 1 288 ? 33.469 -12.013 41.250 1.00 35.31 303 ALA A N 1
ATOM 2275 C CA . ALA A 1 288 ? 34.670 -11.438 41.854 1.00 37.49 303 ALA A CA 1
ATOM 2276 C C . ALA A 1 288 ? 35.409 -12.466 42.715 1.00 39.50 303 ALA A C 1
ATOM 2277 O O . ALA A 1 288 ? 36.648 -12.483 42.743 1.00 37.47 303 ALA A O 1
ATOM 2279 N N . TYR A 1 289 ? 34.670 -13.322 43.431 1.00 35.76 304 TYR A N 1
ATOM 2280 C CA . TYR A 1 289 ? 35.297 -14.439 44.136 1.00 40.26 304 TYR A CA 1
ATOM 2281 C C . TYR A 1 289 ? 35.872 -15.445 43.146 1.00 41.84 304 TYR A C 1
ATOM 2282 O O . TYR A 1 289 ? 37.023 -15.865 43.281 1.00 41.93 304 TYR A O 1
ATOM 2291 N N . LYS A 1 290 ? 35.079 -15.838 42.135 1.00 41.23 305 LYS A N 1
ATOM 2292 C CA . LYS A 1 290 ? 35.541 -16.837 41.171 1.00 40.49 305 LYS A CA 1
ATOM 2293 C C . LYS A 1 290 ? 36.846 -16.424 40.498 1.00 42.43 305 LYS A C 1
ATOM 2294 O O . LYS A 1 290 ? 37.762 -17.240 40.349 1.00 44.83 305 LYS A O 1
ATOM 2300 N N . LYS A 1 291 ? 36.944 -15.166 40.067 1.00 39.23 306 LYS A N 1
ATOM 2301 C CA . LYS A 1 291 ? 38.173 -14.686 39.446 1.00 36.83 306 LYS A CA 1
ATOM 2302 C C . LYS A 1 291 ? 39.346 -14.745 40.421 1.00 45.18 306 LYS A C 1
ATOM 2303 O O . LYS A 1 291 ? 40.417 -15.275 40.097 1.00 42.78 306 LYS A O 1
ATOM 2309 N N . LEU A 1 292 ? 39.159 -14.199 41.628 1.00 42.39 307 LEU A N 1
ATOM 2310 C CA . LEU A 1 292 ? 40.247 -14.147 42.598 1.00 38.31 307 LEU A CA 1
ATOM 2311 C C . LEU A 1 292 ? 40.660 -15.537 43.065 1.00 40.71 307 LEU A C 1
ATOM 2312 O O . LEU A 1 292 ? 41.859 -15.803 43.218 1.00 43.95 307 LEU A O 1
ATOM 2317 N N . LEU A 1 293 ? 39.688 -16.434 43.311 1.00 38.50 308 LEU A N 1
ATOM 2318 C CA . LEU A 1 293 ? 40.002 -17.778 43.796 1.00 39.21 308 LEU A CA 1
ATOM 2319 C C . LEU A 1 293 ? 40.605 -18.665 42.717 1.00 41.77 308 LEU A C 1
ATOM 2320 O O . LEU A 1 293 ? 41.179 -19.710 43.044 1.00 47.20 308 LEU A O 1
ATOM 2325 N N . SER A 1 294 ? 40.469 -18.287 41.446 1.00 41.18 309 SER A N 1
ATOM 2326 C CA . SER A 1 294 ? 41.088 -19.002 40.334 1.00 45.19 309 SER A CA 1
ATOM 2327 C C . SER A 1 294 ? 42.490 -18.498 40.014 1.00 49.40 309 SER A C 1
ATOM 2328 O O . SER A 1 294 ? 43.227 -19.194 39.306 1.00 49.33 309 SER A O 1
ATOM 2331 N N . GLU A 1 295 ? 42.869 -17.315 40.516 1.00 46.20 310 GLU A N 1
ATOM 2332 C CA . GLU A 1 295 ? 44.173 -16.710 40.254 1.00 52.61 310 GLU A CA 1
ATOM 2333 C C . GLU A 1 295 ? 45.080 -16.631 41.477 1.00 49.78 310 GLU A C 1
ATOM 2334 O O . GLU A 1 295 ? 46.202 -16.132 41.360 1.00 54.62 310 GLU A O 1
ATOM 2340 N N . HIS A 1 296 ? 44.624 -17.079 42.643 1.00 48.39 311 HIS A N 1
ATOM 2341 C CA . HIS A 1 296 ? 45.434 -17.051 43.850 1.00 48.78 311 HIS A CA 1
ATOM 2342 C C . HIS A 1 296 ? 45.036 -18.244 44.700 1.00 49.24 311 HIS A C 1
ATOM 2343 O O . HIS A 1 296 ? 43.883 -18.679 44.690 1.00 48.86 311 HIS A O 1
ATOM 2350 N N . LYS A 1 297 ? 45.996 -18.752 45.458 1.00 51.73 312 LYS A N 1
ATOM 2351 C CA . LYS A 1 297 ? 45.788 -19.991 46.204 1.00 56.95 312 LYS A CA 1
ATOM 2352 C C . LYS A 1 297 ? 44.992 -19.767 47.497 1.00 52.98 312 LYS A C 1
ATOM 2353 O O . LYS A 1 297 ? 44.089 -20.559 47.815 1.00 45.61 312 LYS A O 1
ATOM 2359 N N . PHE A 1 298 ? 45.287 -18.679 48.225 1.00 44.90 313 PHE A N 1
ATOM 2360 C CA . PHE A 1 298 ? 44.775 -18.403 49.572 1.00 42.57 313 PHE A CA 1
ATOM 2361 C C . PHE A 1 298 ? 44.969 -19.626 50.458 1.00 45.56 313 PHE A C 1
ATOM 2362 O O . PHE A 1 298 ? 43.996 -20.256 50.892 1.00 45.46 313 PHE A O 1
ATOM 2370 N N . PRO A 1 299 ? 46.218 -19.974 50.765 1.00 45.30 314 PRO A N 1
ATOM 2371 C CA . PRO A 1 299 ? 46.474 -21.266 51.425 1.00 41.73 314 PRO A CA 1
ATOM 2372 C C . PRO A 1 299 ? 45.833 -21.387 52.795 1.00 40.96 314 PRO A C 1
ATOM 2373 O O . PRO A 1 299 ? 45.597 -22.515 53.244 1.00 39.70 314 PRO A O 1
ATOM 2377 N N . TRP A 1 300 ? 45.481 -20.277 53.446 1.00 37.78 315 TRP A N 1
ATOM 2378 C CA . TRP A 1 300 ? 44.871 -20.309 54.769 1.00 36.89 315 TRP A CA 1
ATOM 2379 C C . TRP A 1 300 ? 43.367 -20.020 54.732 1.00 37.67 315 TRP A C 1
ATOM 2380 O O . TRP A 1 300 ? 42.763 -19.700 55.767 1.00 36.59 315 TRP A O 1
ATOM 2391 N N . ILE A 1 301 ? 42.750 -20.139 53.563 1.00 38.20 316 ILE A N 1
ATOM 2392 C CA . ILE A 1 301 ? 41.298 -20.184 53.429 1.00 40.46 316 ILE A CA 1
ATOM 2393 C C . ILE A 1 301 ? 40.963 -21.541 52.804 1.00 37.90 316 ILE A C 1
ATOM 2394 O O . ILE A 1 301 ? 41.274 -21.794 51.630 1.00 37.31 316 ILE A O 1
ATOM 2399 N N . ALA A 1 302 ? 40.360 -22.428 53.591 1.00 35.83 317 ALA A N 1
ATOM 2400 C CA . ALA A 1 302 ? 40.142 -23.788 53.109 1.00 38.58 317 ALA A CA 1
ATOM 2401 C C . ALA A 1 302 ? 38.850 -23.908 52.334 1.00 39.11 317 ALA A C 1
ATOM 2402 O O . ALA A 1 302 ? 38.769 -24.675 51.364 1.00 42.28 317 ALA A O 1
ATOM 2404 N N . LYS A 1 303 ? 37.827 -23.193 52.770 1.00 32.55 318 LYS A N 1
ATOM 2405 C CA . LYS A 1 303 ? 36.538 -23.356 52.137 1.00 39.40 318 LYS A CA 1
ATOM 2406 C C . LYS A 1 303 ? 35.701 -22.119 52.407 1.00 40.79 318 LYS A C 1
ATOM 2407 O O . LYS A 1 303 ? 35.805 -21.504 53.476 1.00 42.06 318 LYS A O 1
ATOM 2413 N N . ILE A 1 304 ? 34.919 -21.731 51.404 1.00 37.96 319 ILE A N 1
ATOM 2414 C CA . ILE A 1 304 ? 34.099 -20.535 51.456 1.00 34.79 319 ILE A CA 1
ATOM 2415 C C . ILE A 1 304 ? 32.656 -20.964 51.252 1.00 33.80 319 ILE A C 1
ATOM 2416 O O . ILE A 1 304 ? 32.324 -21.574 50.229 1.00 36.36 319 ILE A O 1
ATOM 2421 N N . GLU A 1 305 ? 31.811 -20.675 52.236 1.00 32.64 320 GLU A N 1
ATOM 2422 C CA . GLU A 1 305 ? 30.407 -21.062 52.227 1.00 32.92 320 GLU A CA 1
ATOM 2423 C C . GLU A 1 305 ? 29.551 -19.831 51.961 1.00 31.76 320 GLU A C 1
ATOM 2424 O O . GLU A 1 305 ? 29.619 -18.847 52.705 1.00 33.92 320 GLU A O 1
ATOM 2430 N N . PHE A 1 306 ? 28.730 -19.899 50.918 1.00 32.16 321 PHE A N 1
ATOM 2431 C CA . PHE A 1 306 ? 27.874 -18.787 50.545 1.00 33.74 321 PHE A CA 1
ATOM 2432 C C . PHE A 1 306 ? 26.470 -19.049 51.064 1.00 33.89 321 PHE A C 1
ATOM 2433 O O . PHE A 1 306 ? 25.773 -19.910 50.509 1.00 36.70 321 PHE A O 1
ATOM 2441 N N . PRO A 1 307 ? 26.010 -18.367 52.115 1.00 30.82 322 PRO A N 1
ATOM 2442 C CA . PRO A 1 307 ? 24.602 -18.514 52.516 1.00 30.83 322 PRO A CA 1
ATOM 2443 C C . PRO A 1 307 ? 23.701 -17.822 51.499 1.00 33.88 322 PRO A C 1
ATOM 2444 O O . PRO A 1 307 ? 23.798 -16.613 51.302 1.00 31.59 322 PRO A O 1
ATOM 2448 N N . ILE A 1 308 ? 22.845 -18.607 50.837 1.00 32.14 323 ILE A N 1
ATOM 2449 C CA . ILE A 1 308 ? 22.017 -18.165 49.711 1.00 38.28 323 ILE A CA 1
ATOM 2450 C C . ILE A 1 308 ? 20.643 -18.810 49.846 1.00 35.36 323 ILE A C 1
ATOM 2451 O O . ILE A 1 308 ? 20.535 -20.042 49.855 1.00 36.62 323 ILE A O 1
ATOM 2456 N N . PHE A 1 309 ? 19.593 -17.991 49.917 1.00 38.24 324 PHE A N 1
ATOM 2457 C CA . PHE A 1 309 ? 18.263 -18.481 50.264 1.00 39.93 324 PHE A CA 1
ATOM 2458 C C . PHE A 1 309 ? 17.239 -18.356 49.145 1.00 43.22 324 PHE A C 1
ATOM 2459 O O . PHE A 1 309 ? 16.182 -19.005 49.210 1.00 36.00 324 PHE A O 1
ATOM 2467 N N . ASN A 1 310 ? 17.534 -17.576 48.118 1.00 39.67 325 ASN A N 1
ATOM 2468 C CA . ASN A 1 310 ? 16.588 -17.301 47.049 1.00 44.12 325 ASN A CA 1
ATOM 2469 C C . ASN A 1 310 ? 16.935 -18.154 45.832 1.00 40.94 325 ASN A C 1
ATOM 2470 O O . ASN A 1 310 ? 18.110 -18.299 45.477 1.00 41.28 325 ASN A O 1
ATOM 2475 N N . GLU A 1 311 ? 15.906 -18.719 45.195 1.00 38.45 326 GLU A N 1
ATOM 2476 C CA . GLU A 1 311 ? 16.137 -19.736 44.167 1.00 43.16 326 GLU A CA 1
ATOM 2477 C C . GLU A 1 311 ? 16.920 -19.185 42.983 1.00 36.91 326 GLU A C 1
ATOM 2478 O O . GLU A 1 311 ? 17.764 -19.881 42.408 1.00 42.51 326 GLU A O 1
ATOM 2484 N N . ILE A 1 312 ? 16.652 -17.946 42.595 1.00 39.25 327 ILE A N 1
ATOM 2485 C CA . ILE A 1 312 ? 17.362 -17.366 41.462 1.00 42.13 327 ILE A CA 1
ATOM 2486 C C . ILE A 1 312 ? 18.833 -17.155 41.813 1.00 41.29 327 ILE A C 1
ATOM 2487 O O . ILE A 1 312 ? 19.733 -17.536 41.051 1.00 38.11 327 ILE A O 1
ATOM 2492 N N . GLN A 1 313 ? 19.104 -16.584 42.992 1.00 40.48 328 GLN A N 1
ATOM 2493 C CA . GLN A 1 313 ? 20.483 -16.501 43.464 1.00 38.59 328 GLN A CA 1
ATOM 2494 C C . GLN A 1 313 ? 21.170 -17.865 43.456 1.00 34.97 328 GLN A C 1
ATOM 2495 O O . GLN A 1 313 ? 22.315 -17.982 43.010 1.00 33.63 328 GLN A O 1
ATOM 2501 N N . GLN A 1 314 ? 20.486 -18.907 43.943 1.00 34.91 329 GLN A N 1
ATOM 2502 C CA . GLN A 1 314 ? 21.105 -20.234 44.013 1.00 37.73 329 GLN A CA 1
ATOM 2503 C C . GLN A 1 314 ? 21.537 -20.712 42.635 1.00 39.08 329 GLN A C 1
ATOM 2504 O O . GLN A 1 314 ? 22.644 -21.239 42.473 1.00 32.45 329 GLN A O 1
ATOM 2510 N N . GLU A 1 315 ? 20.663 -20.536 41.621 1.00 38.78 330 GLU A N 1
ATOM 2511 C CA . GLU A 1 315 ? 20.998 -20.993 40.275 1.00 40.48 330 GLU A CA 1
ATOM 2512 C C . GLU A 1 315 ? 22.055 -20.109 39.623 1.00 37.18 330 GLU A C 1
ATOM 2513 O O . GLU A 1 315 ? 22.870 -20.611 38.838 1.00 38.22 330 GLU A O 1
ATOM 2519 N N . GLN A 1 316 ? 22.069 -18.808 39.931 1.00 35.23 331 GLN A N 1
ATOM 2520 C CA . GLN A 1 316 ? 23.202 -17.985 39.519 1.00 40.80 331 GLN A CA 1
ATOM 2521 C C . GLN A 1 316 ? 24.507 -18.519 40.107 1.00 39.36 331 GLN A C 1
ATOM 2522 O O . GLN A 1 316 ? 25.517 -18.629 39.398 1.00 37.21 331 GLN A O 1
ATOM 2528 N N . PHE A 1 317 ? 24.494 -18.880 41.394 1.00 35.79 332 PHE A N 1
ATOM 2529 C CA . PHE A 1 317 ? 25.665 -19.499 42.010 1.00 37.87 332 PHE A CA 1
ATOM 2530 C C . PHE A 1 317 ? 26.068 -20.764 41.265 1.00 36.87 332 PHE A C 1
ATOM 2531 O O . PHE A 1 317 ? 27.196 -20.877 40.772 1.00 36.11 332 PHE A O 1
ATOM 2539 N N . ASP A 1 318 ? 25.141 -21.728 41.164 1.00 38.49 333 ASP A N 1
ATOM 2540 C CA . ASP A 1 318 ? 25.458 -22.996 40.519 1.00 34.09 333 ASP A CA 1
ATOM 2541 C C . ASP A 1 318 ? 25.995 -22.786 39.111 1.00 37.90 333 ASP A C 1
ATOM 2542 O O . ASP A 1 318 ? 26.879 -23.524 38.664 1.00 38.89 333 ASP A O 1
ATOM 2547 N N . SER A 1 319 ? 25.502 -21.767 38.414 1.00 40.15 334 SER A N 1
ATOM 2548 C CA . SER A 1 319 ? 25.953 -21.520 37.051 1.00 41.98 334 SER A CA 1
ATOM 2549 C C . SER A 1 319 ? 27.349 -20.893 37.032 1.00 41.27 334 SER A C 1
ATOM 2550 O O . SER A 1 319 ? 28.215 -21.309 36.253 1.00 39.43 334 SER A O 1
ATOM 2553 N N . ILE A 1 320 ? 27.591 -19.899 37.892 1.00 36.41 335 ILE A N 1
ATOM 2554 C CA . ILE A 1 320 ? 28.884 -19.220 37.883 1.00 41.32 335 ILE A CA 1
ATOM 2555 C C . ILE A 1 320 ? 30.003 -20.159 38.335 1.00 41.77 335 ILE A C 1
ATOM 2556 O O . ILE A 1 320 ? 31.133 -20.066 37.840 1.00 43.31 335 ILE A O 1
ATOM 2561 N N . PHE A 1 321 ? 29.716 -21.092 39.250 1.00 35.79 336 PHE A N 1
ATOM 2562 C CA . PHE A 1 321 ? 30.779 -21.902 39.850 1.00 48.36 336 PHE A CA 1
ATOM 2563 C C . PHE A 1 321 ? 30.827 -23.340 39.331 1.00 49.29 336 PHE A C 1
ATOM 2564 O O . PHE A 1 321 ? 31.637 -24.132 39.826 1.00 46.22 336 PHE A O 1
ATOM 2572 N N . GLU A 1 322 ? 29.995 -23.679 38.334 1.00 49.51 337 GLU A N 1
ATOM 2573 C CA . GLU A 1 322 ? 30.127 -24.937 37.596 1.00 53.24 337 GLU A CA 1
ATOM 2574 C C . GLU A 1 322 ? 31.568 -25.182 37.155 1.00 51.64 337 GLU A C 1
ATOM 2575 O O . GLU A 1 322 ? 32.085 -26.299 37.259 1.00 49.28 337 GLU A O 1
ATOM 2581 N N . ASP A 1 323 ? 32.217 -24.131 36.651 1.00 55.53 338 ASP A N 1
ATOM 2582 C CA . ASP A 1 323 ? 33.582 -24.136 36.137 1.00 58.66 338 ASP A CA 1
ATOM 2583 C C . ASP A 1 323 ? 34.649 -24.284 37.209 1.00 53.88 338 ASP A C 1
ATOM 2584 O O . ASP A 1 323 ? 35.792 -24.607 36.874 1.00 52.59 338 ASP A O 1
ATOM 2589 N N . TYR A 1 324 ? 34.332 -23.991 38.466 1.00 54.23 339 TYR A N 1
ATOM 2590 C CA . TYR A 1 324 ? 35.366 -23.543 39.393 1.00 54.23 339 TYR A CA 1
ATOM 2591 C C . TYR A 1 324 ? 36.369 -24.657 39.714 1.00 53.27 339 TYR A C 1
ATOM 2592 O O . TYR A 1 324 ? 36.005 -25.720 40.236 1.00 50.33 339 TYR A O 1
ATOM 2601 N N . ASP A 1 325 ? 37.642 -24.376 39.417 1.00 53.53 340 ASP A N 1
ATOM 2602 C CA . ASP A 1 325 ? 38.794 -25.269 39.536 1.00 61.96 340 ASP A CA 1
ATOM 2603 C C . ASP A 1 325 ? 39.506 -25.158 40.881 1.00 58.88 340 ASP A C 1
ATOM 2604 O O . ASP A 1 325 ? 39.978 -26.169 41.421 1.00 59.33 340 ASP A O 1
ATOM 2609 N N . GLY A 1 326 ? 39.574 -23.938 41.418 1.00 49.63 341 GLY A N 1
ATOM 2610 C CA . GLY A 1 326 ? 40.553 -23.533 42.395 1.00 48.29 341 GLY A CA 1
ATOM 2611 C C . GLY A 1 326 ? 40.661 -24.373 43.649 1.00 49.63 341 GLY A C 1
ATOM 2612 O O . GLY A 1 326 ? 39.763 -25.148 44.006 1.00 48.73 341 GLY A O 1
ATOM 2613 N N . PRO A 1 327 ? 41.783 -24.195 44.357 1.00 44.81 342 PRO A N 1
ATOM 2614 C CA . PRO A 1 327 ? 42.045 -25.006 45.558 1.00 44.99 342 PRO A CA 1
ATOM 2615 C C . PRO A 1 327 ? 41.109 -24.720 46.720 1.00 46.08 342 PRO A C 1
ATOM 2616 O O . PRO A 1 327 ? 40.793 -25.639 47.491 1.00 48.70 342 PRO A O 1
ATOM 2620 N N . THR A 1 328 ? 40.705 -23.465 46.913 1.00 43.57 343 THR A N 1
ATOM 2621 C CA . THR A 1 328 ? 39.703 -23.153 47.926 1.00 40.26 343 THR A CA 1
ATOM 2622 C C . THR A 1 328 ? 38.359 -23.749 47.519 1.00 39.22 343 THR A C 1
ATOM 2623 O O . THR A 1 328 ? 37.895 -23.550 46.392 1.00 38.64 343 THR A O 1
ATOM 2627 N N . LYS A 1 329 ? 37.736 -24.487 48.431 1.00 38.82 344 LYS A N 1
ATOM 2628 C CA . LYS A 1 329 ? 36.434 -25.078 48.159 1.00 38.94 344 LYS A CA 1
ATOM 2629 C C . LYS A 1 329 ? 35.347 -24.013 48.297 1.00 40.50 344 LYS A C 1
ATOM 2630 O O . LYS A 1 329 ? 35.308 -23.278 49.290 1.00 38.81 344 LYS A O 1
ATOM 2636 N N . VAL A 1 330 ? 34.485 -23.908 47.284 1.00 36.76 345 VAL A N 1
ATOM 2637 C CA . VAL A 1 330 ? 33.364 -22.977 47.299 1.00 39.99 345 VAL A CA 1
ATOM 2638 C C . VAL A 1 330 ? 32.064 -23.758 47.154 1.00 38.29 345 VAL A C 1
ATOM 2639 O O . VAL A 1 330 ? 31.985 -24.717 46.383 1.00 36.45 345 VAL A O 1
ATOM 2641 N N . TYR A 1 331 ? 31.059 -23.364 47.929 1.00 35.05 346 TYR A N 1
ATOM 2642 C CA . TYR A 1 331 ? 29.794 -24.081 47.982 1.00 33.11 346 TYR A CA 1
ATOM 2643 C C . TYR A 1 331 ? 28.777 -23.162 48.642 1.00 34.50 346 TYR A C 1
ATOM 2644 O O . TYR A 1 331 ? 29.135 -22.216 49.350 1.00 34.03 346 TYR A O 1
ATOM 2653 N N . ARG A 1 332 ? 27.504 -23.441 48.397 1.00 33.41 347 ARG A N 1
ATOM 2654 C CA . ARG A 1 332 ? 26.426 -22.624 48.930 1.00 33.08 347 ARG A CA 1
ATOM 2655 C C . ARG A 1 332 ? 25.658 -23.409 49.986 1.00 34.35 347 ARG A C 1
ATOM 2656 O O . ARG A 1 332 ? 25.769 -24.633 50.082 1.00 36.12 347 ARG A O 1
ATOM 2664 N N . SER A 1 333 ? 24.881 -22.684 50.789 1.00 32.92 348 SER A N 1
ATOM 2665 C CA . SER A 1 333 ? 24.117 -23.296 51.866 1.00 32.73 348 SER A CA 1
ATOM 2666 C C . SER A 1 333 ? 22.948 -22.396 52.212 1.00 32.45 348 SER A C 1
ATOM 2667 O O . SER A 1 333 ? 22.870 -21.247 51.777 1.00 34.50 348 SER A O 1
ATOM 2670 N N . THR A 1 334 ? 22.065 -22.922 53.046 1.00 33.43 349 THR A N 1
ATOM 2671 C CA . THR A 1 334 ? 21.000 -22.144 53.656 1.00 37.83 349 THR A CA 1
ATOM 2672 C C . THR A 1 334 ? 21.212 -22.044 55.162 1.00 35.35 349 THR A C 1
ATOM 2673 O O . THR A 1 334 ? 20.265 -21.849 55.926 1.00 37.22 349 THR A O 1
ATOM 2677 N N . ARG A 1 335 ? 22.461 -22.168 55.594 1.00 30.19 350 ARG A N 1
ATOM 2678 C CA . ARG A 1 335 ? 22.804 -22.052 57.001 1.00 32.32 350 ARG A CA 1
ATOM 2679 C C . ARG A 1 335 ? 23.071 -20.595 57.388 1.00 33.00 350 ARG A C 1
ATOM 2680 O O . ARG A 1 335 ? 23.644 -19.823 56.614 1.00 30.86 350 ARG A O 1
ATOM 2688 N N . ASP A 1 336 ? 22.667 -20.235 58.605 1.00 35.33 351 ASP A N 1
ATOM 2689 C CA . ASP A 1 336 ? 22.858 -18.889 59.130 1.00 32.83 351 ASP A CA 1
ATOM 2690 C C . ASP A 1 336 ? 24.348 -18.503 59.202 1.00 35.37 351 ASP A C 1
ATOM 2691 O O . ASP A 1 336 ? 25.226 -19.360 59.373 1.00 35.80 351 ASP A O 1
ATOM 2696 N N . VAL A 1 337 ? 24.623 -17.189 59.064 1.00 31.72 352 VAL A N 1
ATOM 2697 C CA . VAL A 1 337 ? 25.966 -16.602 59.135 1.00 29.05 352 VAL A CA 1
ATOM 2698 C C . VAL A 1 337 ? 26.775 -17.226 60.260 1.00 30.65 352 VAL A C 1
ATOM 2699 O O . VAL A 1 337 ? 27.932 -17.630 60.077 1.00 25.39 352 VAL A O 1
ATOM 2703 N N . LEU A 1 338 ? 26.194 -17.196 61.457 1.00 31.51 353 LEU A N 1
ATOM 2704 C CA . LEU A 1 338 ? 26.921 -17.427 62.693 1.00 32.95 353 LEU A CA 1
ATOM 2705 C C . LEU A 1 338 ? 26.730 -18.834 63.248 1.00 32.58 353 LEU A C 1
ATOM 2706 O O . LEU A 1 338 ? 27.056 -19.063 64.412 1.00 35.01 353 LEU A O 1
ATOM 2711 N N . GLU A 1 339 ? 26.224 -19.775 62.441 1.00 31.45 354 GLU A N 1
ATOM 2712 C CA . GLU A 1 339 ? 26.022 -21.160 62.855 1.00 36.59 354 GLU A CA 1
ATOM 2713 C C . GLU A 1 339 ? 27.196 -22.008 62.378 1.00 30.49 354 GLU A C 1
ATOM 2714 O O . GLU A 1 339 ? 27.414 -22.140 61.176 1.00 29.94 354 GLU A O 1
ATOM 2720 N N . PHE A 1 340 ? 27.947 -22.572 63.314 1.00 31.52 355 PHE A N 1
ATOM 2721 C CA . PHE A 1 340 ? 29.026 -23.508 63.003 1.00 35.92 355 PHE A CA 1
ATOM 2722 C C . PHE A 1 340 ? 28.842 -24.773 63.831 1.00 35.02 355 PHE A C 1
ATOM 2723 O O . PHE A 1 340 ? 28.338 -24.723 64.953 1.00 32.05 355 PHE A O 1
ATOM 2731 N N . ARG A 1 341 ? 29.226 -25.915 63.266 1.00 34.37 356 ARG A N 1
ATOM 2732 C CA . ARG A 1 341 ? 29.267 -27.140 64.055 1.00 37.69 356 ARG A CA 1
ATOM 2733 C C . ARG A 1 341 ? 30.564 -27.199 64.857 1.00 41.42 356 ARG A C 1
ATOM 2734 O O . ARG A 1 341 ? 31.581 -26.604 64.476 1.00 41.41 356 ARG A O 1
ATOM 2742 N N . GLU A 1 342 ? 30.515 -27.909 65.991 1.00 38.18 357 GLU A N 1
ATOM 2743 C CA . GLU A 1 342 ? 31.694 -28.019 66.849 1.00 40.01 357 GLU A CA 1
ATOM 2744 C C . GLU A 1 342 ? 32.888 -28.617 66.106 1.00 41.54 357 GLU A C 1
ATOM 2745 O O . GLU A 1 342 ? 34.041 -28.287 66.415 1.00 40.95 357 GLU A O 1
ATOM 2751 N N . GLU A 1 343 ? 32.639 -29.477 65.114 1.00 37.42 358 GLU A N 1
ATOM 2752 C CA . GLU A 1 343 ? 33.746 -30.130 64.427 1.00 45.15 358 GLU A CA 1
ATOM 2753 C C . GLU A 1 343 ? 34.494 -29.147 63.535 1.00 45.01 358 GLU A C 1
ATOM 2754 O O . GLU A 1 343 ? 35.732 -29.162 63.491 1.00 43.74 358 GLU A O 1
ATOM 2760 N N . GLU A 1 344 ? 33.762 -28.266 62.838 1.00 43.64 359 GLU A N 1
ATOM 2761 C CA . GLU A 1 344 ? 34.413 -27.265 61.996 1.00 43.40 359 GLU A CA 1
ATOM 2762 C C . GLU A 1 344 ? 35.207 -26.260 62.825 1.00 41.83 359 GLU A C 1
ATOM 2763 O O . GLU A 1 344 ? 36.246 -25.760 62.373 1.00 40.14 359 GLU A O 1
ATOM 2769 N N . ILE A 1 345 ? 34.720 -25.939 64.024 1.00 39.76 360 ILE A N 1
ATOM 2770 C CA . ILE A 1 345 ? 35.396 -24.972 64.878 1.00 41.49 360 ILE A CA 1
ATOM 2771 C C . ILE A 1 345 ? 36.736 -25.523 65.368 1.00 44.08 360 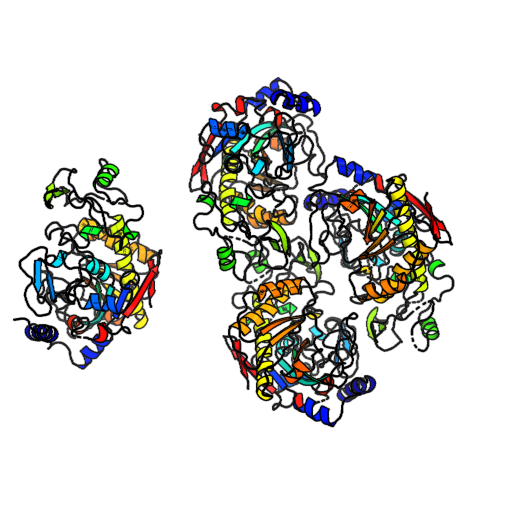ILE A C 1
ATOM 2772 O O . ILE A 1 345 ? 37.720 -24.778 65.483 1.00 41.40 360 ILE A O 1
ATOM 2777 N N . GLU A 1 346 ? 36.802 -26.830 65.660 1.00 41.58 361 GLU A N 1
ATOM 2778 C CA . GLU A 1 346 ? 38.081 -27.432 66.022 1.00 41.98 361 GLU A CA 1
ATOM 2779 C C . GLU A 1 346 ? 39.027 -27.489 64.828 1.00 45.21 361 GLU A C 1
ATOM 2780 O O . GLU A 1 346 ? 40.245 -27.381 65.002 1.00 39.22 361 GLU A O 1
ATOM 2786 N N . LYS A 1 347 ? 38.496 -27.641 63.606 1.00 41.29 362 LYS A N 1
ATOM 2787 C CA . LYS A 1 347 ? 39.377 -27.765 62.446 1.00 40.77 362 LYS A CA 1
ATOM 2788 C C . LYS A 1 347 ? 39.792 -26.410 61.867 1.00 41.71 362 LYS A C 1
ATOM 2789 O O . LYS A 1 347 ? 40.961 -26.220 61.498 1.00 36.98 362 LYS A O 1
ATOM 2795 N N . TYR A 1 348 ? 38.864 -25.458 61.772 1.00 38.13 363 TYR A N 1
ATOM 2796 C CA . TYR A 1 348 ? 39.113 -24.240 61.020 1.00 39.40 363 TYR A CA 1
ATOM 2797 C C . TYR A 1 348 ? 38.966 -23.001 61.891 1.00 33.75 363 TYR A C 1
ATOM 2798 O O . TYR A 1 348 ? 38.310 -23.007 62.931 1.00 33.66 363 TYR A O 1
ATOM 2807 N N . LEU A 1 349 ? 39.589 -21.934 61.442 1.00 32.84 364 LEU A N 1
ATOM 2808 C CA . LEU A 1 349 ? 39.235 -20.622 61.933 1.00 34.26 364 LEU A CA 1
ATOM 2809 C C . LEU A 1 349 ? 37.823 -20.317 61.434 1.00 35.29 364 LEU A C 1
ATOM 2810 O O . LEU A 1 349 ? 37.613 -20.253 60.214 1.00 31.92 364 LEU A O 1
ATOM 2815 N N . PRO A 1 350 ? 36.824 -20.203 62.309 1.00 33.28 365 PRO A N 1
ATOM 2816 C CA . PRO A 1 350 ? 35.498 -19.763 61.847 1.00 32.93 365 PRO A CA 1
ATOM 2817 C C . PRO A 1 350 ? 35.540 -18.273 61.523 1.00 34.24 365 PRO A C 1
ATOM 2818 O O . PRO A 1 350 ? 36.043 -17.467 62.311 1.00 31.84 365 PRO A O 1
ATOM 2822 N N . ALA A 1 351 ? 35.036 -17.914 60.341 1.00 30.07 366 ALA A N 1
ATOM 2823 C CA . ALA A 1 351 ? 35.079 -16.535 59.876 1.00 30.25 366 ALA A CA 1
ATOM 2824 C C . ALA A 1 351 ? 33.802 -16.206 59.117 1.00 31.22 366 ALA A C 1
ATOM 2825 O O . ALA A 1 351 ? 33.233 -17.068 58.434 1.00 33.69 366 ALA A O 1
ATOM 2827 N N . ALA A 1 352 ? 33.367 -14.950 59.223 1.00 27.87 367 ALA A N 1
ATOM 2828 C CA . ALA A 1 352 ? 32.083 -14.565 58.668 1.00 30.22 367 ALA A CA 1
ATOM 2829 C C . ALA A 1 352 ? 32.108 -13.091 58.281 1.00 30.48 367 ALA A C 1
ATOM 2830 O O . ALA A 1 352 ? 32.782 -12.274 58.917 1.00 33.28 367 ALA A O 1
ATOM 2832 N N . ILE A 1 353 ? 31.394 -12.751 57.226 1.00 28.68 368 ILE A N 1
ATOM 2833 C CA . ILE A 1 353 ? 31.272 -11.355 56.834 1.00 31.79 368 ILE A CA 1
ATOM 2834 C C . ILE A 1 353 ? 30.085 -10.739 57.555 1.00 29.28 368 ILE A C 1
ATOM 2835 O O . ILE A 1 353 ? 29.004 -11.327 57.610 1.00 34.22 368 ILE A O 1
ATOM 2840 N N . ASN A 1 354 ? 30.310 -9.571 58.144 1.00 29.37 369 ASN A N 1
ATOM 2841 C CA . ASN A 1 354 ? 29.265 -8.718 58.683 1.00 26.99 369 ASN A CA 1
ATOM 2842 C C . ASN A 1 354 ? 28.969 -7.676 57.628 1.00 27.17 369 ASN A C 1
ATOM 2843 O O . ASN A 1 354 ? 29.820 -6.807 57.392 1.00 32.69 369 ASN A O 1
ATOM 2848 N N . PRO A 1 355 ? 27.818 -7.727 56.939 1.00 28.49 370 PRO A N 1
ATOM 2849 C CA . PRO A 1 355 ? 27.547 -6.712 55.921 1.00 28.87 370 PRO A CA 1
ATOM 2850 C C . PRO A 1 355 ? 27.187 -5.405 56.590 1.00 27.65 370 PRO A C 1
ATOM 2851 O O . PRO A 1 355 ? 26.063 -5.211 57.069 1.00 29.93 370 PRO A O 1
ATOM 2855 N N . SER A 1 356 ? 28.142 -4.500 56.635 1.00 28.11 371 SER A N 1
ATOM 2856 C CA . SER A 1 356 ? 28.038 -3.424 57.597 1.00 31.91 371 SER A CA 1
ATOM 2857 C C . SER A 1 356 ? 27.582 -2.120 56.945 1.00 30.32 371 SER A C 1
ATOM 2858 O O . SER A 1 356 ? 27.027 -2.111 55.843 1.00 31.26 371 SER A O 1
ATOM 2861 N N . ASP A 1 357 ? 27.815 -1.011 57.638 1.00 32.46 372 ASP A N 1
ATOM 2862 C CA . ASP A 1 357 ? 27.431 0.322 57.203 1.00 26.60 372 ASP A CA 1
ATOM 2863 C C . ASP A 1 357 ? 28.601 1.260 57.475 1.00 32.27 372 ASP A C 1
ATOM 2864 O O . ASP A 1 357 ? 29.127 1.295 58.594 1.00 33.39 372 ASP A O 1
ATOM 2869 N N . ALA A 1 358 ? 29.022 2.005 56.454 1.00 32.55 373 ALA A N 1
ATOM 2870 C CA . ALA A 1 358 ? 30.176 2.870 56.626 1.00 30.33 373 ALA A CA 1
ATOM 2871 C C . ALA A 1 358 ? 29.827 4.182 57.296 1.00 32.73 373 ALA A C 1
ATOM 2872 O O . ALA A 1 358 ? 30.700 5.046 57.421 1.00 33.11 373 ALA A O 1
ATOM 2874 N N . PHE A 1 359 ? 28.588 4.356 57.726 1.00 31.52 374 PHE A N 1
ATOM 2875 C CA . PHE A 1 359 ? 28.158 5.621 58.298 1.00 32.10 374 PHE A CA 1
ATOM 2876 C C . PHE A 1 359 ? 27.420 5.405 59.606 1.00 30.90 374 PHE A C 1
ATOM 2877 O O . PHE A 1 359 ? 26.729 6.312 60.081 1.00 32.53 374 PHE A O 1
ATOM 2885 N N . ALA A 1 360 ? 27.548 4.214 60.186 1.00 30.12 375 ALA A N 1
ATOM 2886 C CA . ALA A 1 360 ? 26.972 3.915 61.482 1.00 30.54 375 ALA A CA 1
ATOM 2887 C C . ALA A 1 360 ? 28.018 3.171 62.285 1.00 26.32 375 ALA A C 1
ATOM 2888 O O . ALA A 1 360 ? 28.940 2.584 61.724 1.00 28.18 375 ALA A O 1
ATOM 2890 N N . LEU A 1 361 ? 27.878 3.203 63.605 1.00 29.56 376 LEU A N 1
ATOM 2891 C CA . LEU A 1 361 ? 28.757 2.381 64.435 1.00 30.84 376 LEU A CA 1
ATOM 2892 C C . LEU A 1 361 ? 28.497 0.910 64.146 1.00 32.82 376 LEU A C 1
ATOM 2893 O O . LEU A 1 361 ? 27.396 0.520 63.739 1.00 31.81 376 LEU A O 1
ATOM 2898 N N . THR A 1 362 ? 29.525 0.084 64.340 1.00 32.73 377 THR A N 1
ATOM 2899 C CA . THR A 1 362 ? 29.365 -1.332 64.048 1.00 33.13 377 THR A CA 1
ATOM 2900 C C . THR A 1 362 ? 28.260 -1.924 64.912 1.00 30.79 377 THR A C 1
ATOM 2901 O O . THR A 1 362 ? 28.200 -1.674 66.121 1.00 28.58 377 THR A O 1
ATOM 2905 N N . GLY A 1 363 ? 27.365 -2.683 64.269 1.00 28.98 378 GLY A N 1
ATOM 2906 C CA . GLY A 1 363 ? 26.170 -3.185 64.917 1.00 28.89 378 GLY A CA 1
ATOM 2907 C C . GLY A 1 363 ? 24.944 -2.446 64.421 1.00 33.50 378 GLY A C 1
ATOM 2908 O O . GLY A 1 363 ? 23.882 -3.045 64.256 1.00 28.28 378 GLY A O 1
ATOM 2909 N N . ASN A 1 364 ? 25.092 -1.143 64.159 1.00 31.80 379 ASN A N 1
ATOM 2910 C CA . ASN A 1 364 ? 23.997 -0.279 63.660 1.00 35.12 379 ASN A CA 1
ATOM 2911 C C . ASN A 1 364 ? 22.789 -0.464 64.584 1.00 36.31 379 ASN A C 1
ATOM 2912 O O . ASN A 1 364 ? 22.941 -0.297 65.806 1.00 35.07 379 ASN A O 1
ATOM 2917 N N . GLU A 1 365 ? 21.608 -0.810 64.061 1.00 32.37 380 GLU A N 1
ATOM 2918 C CA . GLU A 1 365 ? 20.396 -0.790 64.871 1.00 37.23 380 GLU A CA 1
ATOM 2919 C C . GLU A 1 365 ? 20.465 -1.856 65.963 1.00 37.23 380 GLU A C 1
ATOM 2920 O O . GLU A 1 365 ? 21.232 -2.820 65.889 1.00 34.29 380 GLU A O 1
ATOM 2926 N N . TRP A 1 366 ? 19.670 -1.649 67.011 1.00 37.19 381 TRP A N 1
ATOM 2927 C CA . TRP A 1 366 ? 19.780 -2.467 68.210 1.00 35.80 381 TRP A CA 1
ATOM 2928 C C . TRP A 1 366 ? 18.768 -3.612 68.277 1.00 35.89 381 TRP A C 1
ATOM 2929 O O . TRP A 1 366 ? 18.897 -4.471 69.157 1.00 36.59 381 TRP A O 1
ATOM 2940 N N . GLY A 1 367 ? 17.809 -3.682 67.347 1.00 37.02 382 GLY A N 1
ATOM 2941 C CA . GLY A 1 367 ? 16.930 -4.831 67.214 1.00 33.54 382 GLY A CA 1
ATOM 2942 C C . GLY A 1 367 ? 17.509 -5.882 66.282 1.00 36.41 382 GLY A C 1
ATOM 2943 O O . GLY A 1 367 ? 18.661 -5.809 65.853 1.00 40.42 382 GLY A O 1
ATOM 2944 N N . TYR A 1 368 ? 16.685 -6.887 65.974 1.00 34.74 383 TYR A N 1
ATOM 2945 C CA . TYR A 1 368 ? 17.018 -7.898 64.961 1.00 35.54 383 TYR A CA 1
ATOM 2946 C C . TYR A 1 368 ? 16.429 -7.512 63.601 1.00 38.07 383 TYR A C 1
ATOM 2947 O O . TYR A 1 368 ? 15.687 -8.269 62.979 1.00 36.83 383 TYR A O 1
ATOM 2956 N N . GLY A 1 369 ? 16.775 -6.315 63.141 1.00 38.85 384 GLY A N 1
ATOM 2957 C CA . GLY A 1 369 ? 16.261 -5.774 61.900 1.00 33.25 384 GLY A CA 1
ATOM 2958 C C . GLY A 1 369 ? 17.129 -5.935 60.665 1.00 34.42 384 GLY A C 1
ATOM 2959 O O . GLY A 1 369 ? 16.769 -5.417 59.606 1.00 30.45 384 GLY A O 1
ATOM 2960 N N . SER A 1 370 ? 18.233 -6.671 60.749 1.00 35.77 385 SER A N 1
ATOM 2961 C CA . SER A 1 370 ? 19.182 -6.787 59.647 1.00 34.73 385 SER A CA 1
ATOM 2962 C C . SER A 1 370 ? 20.244 -7.792 60.061 1.00 32.00 385 SER A C 1
ATOM 2963 O O . SER A 1 370 ? 20.303 -8.209 61.217 1.00 33.69 385 SER A O 1
ATOM 2966 N N . VAL A 1 371 ? 21.113 -8.156 59.120 1.00 30.12 386 VAL A N 1
ATOM 2967 C CA . VAL A 1 371 ? 22.143 -9.129 59.463 1.00 30.25 386 VAL A CA 1
ATOM 2968 C C . VAL A 1 371 ? 23.148 -8.518 60.436 1.00 32.71 386 VAL A C 1
ATOM 2969 O O . VAL A 1 371 ? 23.483 -9.122 61.467 1.00 32.15 386 VAL A O 1
ATOM 2973 N N . GLU A 1 372 ? 23.627 -7.301 60.139 1.00 29.59 387 GLU A N 1
ATOM 2974 C CA . GLU A 1 372 ? 24.609 -6.674 61.024 1.00 30.20 387 GLU A CA 1
ATOM 2975 C C . GLU A 1 372 ? 24.054 -6.517 62.430 1.00 30.28 387 GLU A C 1
ATOM 2976 O O . GLU A 1 372 ? 24.766 -6.739 63.414 1.00 28.06 387 GLU A O 1
ATOM 2982 N N . SER A 1 373 ? 22.781 -6.130 62.549 1.00 29.88 388 SER A N 1
ATOM 2983 C CA . SER A 1 373 ? 22.218 -5.934 63.879 1.00 32.94 388 SER A CA 1
ATOM 2984 C C . SER A 1 373 ? 22.003 -7.262 64.587 1.00 33.66 388 SER A C 1
ATOM 2985 O O . SER A 1 373 ? 22.134 -7.337 65.818 1.00 36.59 388 SER A O 1
ATOM 2996 N N . ILE A 1 375 ? 24.020 -9.870 64.193 1.00 30.47 390 ILE A N 1
ATOM 2997 C CA . ILE A 1 375 ? 25.379 -10.132 64.654 1.00 32.21 390 ILE A CA 1
ATOM 2998 C C . ILE A 1 375 ? 25.706 -9.240 65.842 1.00 32.62 390 ILE A C 1
ATOM 2999 O O . ILE A 1 375 ? 26.260 -9.695 66.851 1.00 31.56 390 ILE A O 1
ATOM 3004 N N . GLY A 1 376 ? 25.355 -7.951 65.743 1.00 34.14 391 GLY A N 1
ATOM 3005 C CA . GLY A 1 376 ? 25.567 -7.026 66.847 1.00 33.19 391 GLY A CA 1
ATOM 3006 C C . GLY A 1 376 ? 24.897 -7.459 68.135 1.00 36.36 391 GLY A C 1
ATOM 3007 O O . GLY A 1 376 ? 25.312 -7.025 69.217 1.00 35.38 391 GLY A O 1
ATOM 3008 N N . ASN A 1 377 ? 23.872 -8.316 68.042 1.00 34.73 392 ASN A N 1
ATOM 3009 C CA . ASN A 1 377 ? 23.167 -8.825 69.211 1.00 33.19 392 ASN A CA 1
ATOM 3010 C C . ASN A 1 377 ? 23.579 -10.235 69.606 1.00 31.63 392 ASN A C 1
ATOM 3011 O O . ASN A 1 377 ? 23.274 -10.651 70.726 1.00 34.19 392 ASN A O 1
ATOM 3016 N N . ASN A 1 378 ? 24.262 -10.978 68.731 1.00 32.02 393 ASN A N 1
ATOM 3017 C CA . ASN A 1 378 ? 24.671 -12.346 69.034 1.00 31.98 393 ASN A CA 1
ATOM 3018 C C . ASN A 1 378 ? 26.152 -12.475 69.383 1.00 35.39 393 ASN A C 1
ATOM 3019 O O . ASN A 1 378 ? 26.618 -13.585 69.664 1.00 35.39 393 ASN A O 1
ATOM 3024 N N . SER A 1 379 ? 26.898 -11.374 69.392 1.00 33.18 394 SER A N 1
ATOM 3025 C CA . SER A 1 379 ? 28.337 -11.448 69.483 1.00 32.84 394 SER A CA 1
ATOM 3026 C C . SER A 1 379 ? 28.859 -10.279 70.311 1.00 34.63 394 SER A C 1
ATOM 3027 O O . SER A 1 379 ? 28.110 -9.388 70.728 1.00 31.68 394 SER A O 1
ATOM 3030 N N . SER A 1 380 ? 30.165 -10.273 70.552 1.00 33.94 395 SER A N 1
ATOM 3031 C CA . SER A 1 380 ? 30.781 -9.173 71.275 1.00 34.27 395 SER A CA 1
ATOM 3032 C C . SER A 1 380 ? 31.216 -8.041 70.344 1.00 35.62 395 SER A C 1
ATOM 3033 O O . SER A 1 380 ? 32.068 -7.224 70.726 1.00 36.62 395 SER A O 1
ATOM 3036 N N . ILE A 1 381 ? 30.639 -7.968 69.141 1.00 30.02 396 ILE A N 1
ATOM 3037 C CA . ILE A 1 381 ? 31.223 -7.119 68.112 1.00 27.87 396 ILE A CA 1
ATOM 3038 C C . ILE A 1 381 ? 31.074 -5.652 68.476 1.00 31.60 396 ILE A C 1
ATOM 3039 O O . ILE A 1 381 ? 31.939 -4.832 68.129 1.00 32.77 396 ILE A O 1
ATOM 3044 N N . ARG A 1 382 ? 30.015 -5.290 69.211 1.00 31.01 397 ARG A N 1
ATOM 3045 C CA . ARG A 1 382 ? 29.856 -3.889 69.595 1.00 31.37 397 ARG A CA 1
ATOM 3046 C C . ARG A 1 382 ? 30.850 -3.473 70.676 1.00 34.69 397 ARG A C 1
ATOM 3047 O O . ARG A 1 382 ? 31.055 -2.274 70.875 1.00 33.80 397 ARG A O 1
ATOM 3055 N N . PHE A 1 383 ? 31.444 -4.429 71.399 1.00 31.79 398 PHE A N 1
ATOM 3056 C CA . PHE A 1 383 ? 32.545 -4.091 72.295 1.00 37.94 398 PHE A CA 1
ATOM 3057 C C . PHE A 1 383 ? 33.872 -4.058 71.559 1.00 39.02 398 PHE A C 1
ATOM 3058 O O . PHE A 1 383 ? 34.756 -3.270 71.920 1.00 37.13 398 PHE A O 1
ATOM 3066 N N . ASP A 1 384 ? 34.024 -4.910 70.540 1.00 34.83 399 ASP A N 1
ATOM 3067 C CA . ASP A 1 384 ? 35.317 -5.144 69.910 1.00 33.23 399 ASP A CA 1
ATOM 3068 C C . ASP A 1 384 ? 35.577 -4.221 68.734 1.00 35.76 399 ASP A C 1
ATOM 3069 O O . ASP A 1 384 ? 36.740 -3.986 68.392 1.00 37.68 399 ASP A O 1
ATOM 3074 N N . GLN A 1 385 ? 34.526 -3.704 68.093 1.00 33.57 400 GLN A N 1
ATOM 3075 C CA . GLN A 1 385 ? 34.689 -2.944 66.865 1.00 33.00 400 GLN A CA 1
ATOM 3076 C C . GLN A 1 385 ? 34.033 -1.574 66.942 1.00 35.07 400 GLN A C 1
ATOM 3077 O O . GLN A 1 385 ? 33.729 -0.989 65.903 1.00 39.63 400 GLN A O 1
ATOM 3083 N N . VAL A 1 386 ? 33.752 -1.076 68.140 1.00 33.88 401 VAL A N 1
ATOM 3084 C CA . VAL A 1 386 ? 33.265 0.286 68.342 1.00 32.15 401 VAL A CA 1
ATOM 3085 C C . VAL A 1 386 ? 34.273 1.016 69.215 1.00 36.29 401 VAL A C 1
ATOM 3086 O O . VAL A 1 386 ? 34.629 0.533 70.300 1.00 34.55 401 VAL A O 1
ATOM 3090 N N . HIS A 1 387 ? 34.729 2.180 68.747 1.00 35.53 402 HIS A N 1
ATOM 3091 C CA . HIS A 1 387 ? 35.856 2.819 69.417 1.00 37.72 402 HIS A CA 1
ATOM 3092 C C . HIS A 1 387 ? 35.513 3.272 70.841 1.00 37.22 402 HIS A C 1
ATOM 3093 O O . HIS A 1 387 ? 36.417 3.378 71.676 1.00 39.99 402 HIS A O 1
ATOM 3100 N N . HIS A 1 388 ? 34.231 3.527 71.144 1.00 36.91 403 HIS A N 1
ATOM 3101 C CA . HIS A 1 388 ? 33.841 3.872 72.514 1.00 37.39 403 HIS A CA 1
ATOM 3102 C C . HIS A 1 388 ? 34.221 2.774 73.497 1.00 39.72 403 HIS A C 1
ATOM 3103 O O . HIS A 1 388 ? 34.580 3.061 74.646 1.00 40.08 403 HIS A O 1
ATOM 3118 N N . ASN A 1 390 ? 36.328 -0.003 72.590 1.00 34.61 405 ASN A N 1
ATOM 3119 C CA . ASN A 1 390 ? 37.639 -0.557 72.267 1.00 33.23 405 ASN A CA 1
ATOM 3120 C C . ASN A 1 390 ? 38.513 0.514 71.634 1.00 36.41 405 ASN A C 1
ATOM 3121 O O . ASN A 1 390 ? 38.590 0.620 70.404 1.00 32.27 405 ASN A O 1
ATOM 3126 N N . PRO A 1 391 ? 39.208 1.317 72.449 1.00 37.37 406 PRO A N 1
ATOM 3127 C CA . PRO A 1 391 ? 40.119 2.330 71.884 1.00 37.51 406 PRO A CA 1
ATOM 3128 C C . PRO A 1 391 ? 41.172 1.747 70.962 1.00 36.20 406 PRO A C 1
ATOM 3129 O O . PRO A 1 391 ? 41.720 2.487 70.139 1.00 35.76 406 PRO A O 1
ATOM 3133 N N . LEU A 1 392 ? 41.461 0.446 71.053 1.00 31.02 407 LEU A N 1
ATOM 3134 C CA . LEU A 1 392 ? 42.498 -0.133 70.206 1.00 35.95 407 LEU A CA 1
ATOM 3135 C C . LEU A 1 392 ? 42.192 -0.035 68.712 1.00 35.61 407 LEU A C 1
ATOM 3136 O O . LEU A 1 392 ? 43.119 -0.125 67.898 1.00 37.88 407 LEU A O 1
ATOM 3141 N N . ILE A 1 393 ? 40.926 0.123 68.320 1.00 35.35 408 ILE A N 1
ATOM 3142 C CA . ILE A 1 393 ? 40.630 0.207 66.894 1.00 33.23 408 ILE A CA 1
ATOM 3143 C C . ILE A 1 393 ? 41.241 1.465 66.300 1.00 36.30 408 ILE A C 1
ATOM 3144 O O . ILE A 1 393 ? 41.518 1.509 65.097 1.00 35.95 408 ILE A O 1
ATOM 3149 N N . LEU A 1 394 ? 41.499 2.473 67.141 1.00 34.69 409 LEU A N 1
ATOM 3150 C CA . LEU A 1 394 ? 42.107 3.747 66.773 1.00 37.48 409 LEU A CA 1
ATOM 3151 C C . LEU A 1 394 ? 43.638 3.722 66.773 1.00 42.05 409 LEU A C 1
ATOM 3152 O O . LEU A 1 394 ? 44.259 4.602 66.156 1.00 40.06 409 LEU A O 1
ATOM 3157 N N . ASP A 1 395 ? 44.253 2.751 67.468 1.00 42.90 410 ASP A N 1
ATOM 3158 C CA . ASP A 1 395 ? 45.705 2.639 67.623 1.00 39.46 410 ASP A CA 1
ATOM 3159 C C . ASP A 1 395 ? 46.315 2.136 66.316 1.00 42.79 410 ASP A C 1
ATOM 3160 O O . ASP A 1 395 ? 45.863 1.116 65.782 1.00 43.75 410 ASP A O 1
ATOM 3165 N N . PRO A 1 396 ? 47.326 2.819 65.769 1.00 41.42 411 PRO A N 1
ATOM 3166 C CA . PRO A 1 396 ? 47.855 2.423 64.448 1.00 41.43 411 PRO A CA 1
ATOM 3167 C C . PRO A 1 396 ? 48.484 1.036 64.414 1.00 39.13 411 PRO A C 1
ATOM 3168 O O . PRO A 1 396 ? 48.597 0.448 63.329 1.00 39.14 411 PRO A O 1
ATOM 3172 N N . SER A 1 397 ? 48.901 0.491 65.556 1.00 37.75 412 SER A N 1
ATOM 3173 C CA . SER A 1 397 ? 49.453 -0.856 65.555 1.00 39.48 412 SER A CA 1
ATOM 3174 C C . SER A 1 397 ? 48.378 -1.918 65.359 1.00 38.91 412 SER A C 1
ATOM 3175 O O . SER A 1 397 ? 48.717 -3.093 65.230 1.00 38.48 412 SER A O 1
ATOM 3178 N N . HIS A 1 398 ? 47.102 -1.534 65.354 1.00 38.57 413 HIS A N 1
ATOM 3179 C CA . HIS A 1 398 ? 46.005 -2.428 65.005 1.00 42.29 413 HIS A CA 1
ATOM 3180 C C . HIS A 1 398 ? 45.505 -2.203 63.589 1.00 40.57 413 HIS A C 1
ATOM 3181 O O . HIS A 1 398 ? 44.448 -2.722 63.225 1.00 39.51 413 HIS A O 1
ATOM 3188 N N . HIS A 1 399 ? 46.220 -1.413 62.798 1.00 39.21 414 HIS A N 1
ATOM 3189 C CA . HIS A 1 399 ? 45.859 -1.148 61.418 1.00 37.14 414 HIS A CA 1
ATOM 3190 C C . HIS A 1 399 ? 46.819 -1.909 60.529 1.00 35.81 414 HIS A C 1
ATOM 3191 O O . HIS A 1 399 ? 48.031 -1.861 60.739 1.00 39.29 414 HIS A O 1
ATOM 3198 N N . VAL A 1 400 ? 46.273 -2.619 59.555 1.00 35.88 415 VAL A N 1
ATOM 3199 C CA . VAL A 1 400 ? 47.046 -3.242 58.493 1.00 35.96 415 VAL A CA 1
ATOM 3200 C C . VAL A 1 400 ? 46.773 -2.438 57.231 1.00 40.44 415 VAL A C 1
ATOM 3201 O O . VAL A 1 400 ? 45.624 -2.099 56.933 1.00 40.48 415 VAL A O 1
ATOM 3205 N N . GLU A 1 401 ? 47.822 -2.084 56.528 1.00 41.00 416 GLU A N 1
ATOM 3206 C CA . GLU A 1 401 ? 47.706 -1.287 55.329 1.00 41.71 416 GLU A CA 1
ATOM 3207 C C . GLU A 1 401 ? 47.760 -2.232 54.140 1.00 46.87 416 GLU A C 1
ATOM 3208 O O . GLU A 1 401 ? 48.572 -3.166 54.114 1.00 42.46 416 GLU A O 1
ATOM 3214 N N . ALA A 1 402 ? 46.854 -2.026 53.188 1.00 39.01 417 ALA A N 1
ATOM 3215 C CA . ALA A 1 402 ? 46.676 -2.937 52.071 1.00 38.23 417 ALA A CA 1
ATOM 3216 C C . ALA A 1 402 ? 46.912 -2.193 50.767 1.00 41.71 417 ALA A C 1
ATOM 3217 O O . ALA A 1 402 ? 46.335 -1.121 50.530 1.00 39.71 417 ALA A O 1
ATOM 3219 N N . GLN A 1 403 ? 47.753 -2.770 49.922 1.00 39.87 418 GLN A N 1
ATOM 3220 C CA . GLN A 1 403 ? 48.041 -2.228 48.603 1.00 39.93 418 GLN A CA 1
ATOM 3221 C C . GLN A 1 403 ? 47.584 -3.265 47.589 1.00 41.95 418 GLN A C 1
ATOM 3222 O O . GLN A 1 403 ? 48.105 -4.382 47.559 1.00 44.37 418 GLN A O 1
ATOM 3228 N N . ILE A 1 404 ? 46.589 -2.916 46.787 1.00 42.81 419 ILE A N 1
ATOM 3229 C CA . ILE A 1 404 ? 46.020 -3.831 45.812 1.00 47.85 419 ILE A CA 1
ATOM 3230 C C . ILE A 1 404 ? 46.706 -3.560 44.479 1.00 49.28 419 ILE A C 1
ATOM 3231 O O . ILE A 1 404 ? 46.546 -2.481 43.897 1.00 51.83 419 ILE A O 1
ATOM 3236 N N . ASN A 1 405 ? 47.467 -4.537 43.991 1.00 48.86 420 ASN A N 1
ATOM 3237 C CA . ASN A 1 405 ? 48.178 -4.400 42.725 1.00 54.20 420 ASN A CA 1
ATOM 3238 C C . ASN A 1 405 ? 47.170 -4.495 41.572 1.00 58.67 420 ASN A C 1
ATOM 3239 O O . ASN A 1 405 ? 45.952 -4.558 41.771 1.00 58.04 420 ASN A O 1
ATOM 3244 N N . LYS A 1 406 ? 47.677 -4.514 40.336 1.00 62.26 421 LYS A N 1
ATOM 3245 C CA . LYS A 1 406 ? 46.793 -4.557 39.172 1.00 65.71 421 LYS A CA 1
ATOM 3246 C C . LYS A 1 406 ? 46.251 -5.961 38.900 1.00 60.79 421 LYS A C 1
ATOM 3247 O O . LYS A 1 406 ? 45.124 -6.097 38.414 1.00 65.20 421 LYS A O 1
ATOM 3253 N N . ASP A 1 407 ? 47.029 -7.005 39.193 1.00 58.75 422 ASP A N 1
ATOM 3254 C CA . ASP A 1 407 ? 46.580 -8.396 39.188 1.00 56.80 422 ASP A CA 1
ATOM 3255 C C . ASP A 1 407 ? 45.643 -8.719 40.351 1.00 58.53 422 ASP A C 1
ATOM 3256 O O . ASP A 1 407 ? 45.232 -9.879 40.499 1.00 55.00 422 ASP A O 1
ATOM 3261 N N . HIS A 1 408 ? 45.338 -7.723 41.191 1.00 62.21 423 HIS A N 1
ATOM 3262 C CA . HIS A 1 408 ? 44.563 -7.858 42.423 1.00 54.74 423 HIS A CA 1
ATOM 3263 C C . HIS A 1 408 ? 45.275 -8.685 43.485 1.00 50.88 423 HIS A C 1
ATOM 3264 O O . HIS A 1 408 ? 44.643 -9.143 44.442 1.00 46.17 423 HIS A O 1
ATOM 3271 N N . GLY A 1 409 ? 46.582 -8.882 43.352 1.00 51.86 424 GLY A N 1
ATOM 3272 C CA . GLY A 1 409 ? 47.358 -9.333 44.489 1.00 49.27 424 GLY A CA 1
ATOM 3273 C C . GLY A 1 409 ? 47.356 -8.252 45.553 1.00 46.66 424 GLY A C 1
ATOM 3274 O O . GLY A 1 409 ? 47.341 -7.058 45.252 1.00 46.21 424 GLY A O 1
ATOM 3275 N N . VAL A 1 410 ? 47.323 -8.672 46.813 1.00 48.05 425 VAL A N 1
ATOM 3276 C CA . VAL A 1 410 ? 47.278 -7.736 47.929 1.00 45.73 425 VAL A CA 1
ATOM 3277 C C . VAL A 1 410 ? 48.531 -7.930 48.763 1.00 45.69 425 VAL A C 1
ATOM 3278 O O . VAL A 1 410 ? 48.837 -9.053 49.186 1.00 45.80 425 VAL A O 1
ATOM 3282 N N . GLU A 1 411 ? 49.246 -6.840 49.001 1.00 43.49 426 GLU A N 1
ATOM 3283 C CA . GLU A 1 411 ? 50.344 -6.811 49.949 1.00 47.99 426 GLU A CA 1
ATOM 3284 C C . GLU A 1 411 ? 49.838 -6.179 51.236 1.00 45.41 426 GLU A C 1
ATOM 3285 O O . GLU A 1 411 ? 49.181 -5.132 51.194 1.00 46.97 426 GLU A O 1
ATOM 3291 N N . LEU A 1 412 ? 50.146 -6.806 52.372 1.00 47.32 427 LEU A N 1
ATOM 3292 C CA . LEU A 1 412 ? 49.687 -6.336 53.671 1.00 45.73 427 LEU A CA 1
ATOM 3293 C C . LEU A 1 412 ? 50.846 -5.750 54.463 1.00 47.67 427 LEU A C 1
ATOM 3294 O O . LEU A 1 412 ? 51.922 -6.351 54.544 1.00 47.21 427 LEU A O 1
ATOM 3299 N N . THR A 1 413 ? 50.584 -4.590 55.068 1.00 48.99 428 THR A N 1
ATOM 3300 C CA . THR A 1 413 ? 51.562 -3.688 55.678 1.00 49.33 428 THR A CA 1
ATOM 3301 C C . THR A 1 413 ? 52.920 -3.751 54.999 1.00 56.64 428 THR A C 1
ATOM 3302 O O . THR A 1 413 ? 53.386 -2.761 54.447 1.00 56.71 428 THR A O 1
ATOM 3311 N N . LYS B 1 2 ? 73.237 14.884 -16.618 1.00 62.49 17 LYS B N 1
ATOM 3312 C CA . LYS B 1 2 ? 71.937 15.314 -17.127 1.00 61.55 17 LYS B CA 1
ATOM 3313 C C . LYS B 1 2 ? 70.903 14.207 -16.932 1.00 60.21 17 LYS B C 1
ATOM 3314 O O . LYS B 1 2 ? 71.161 13.041 -17.255 1.00 55.68 17 LYS B O 1
ATOM 3320 N N . ALA B 1 3 ? 69.730 14.579 -16.422 1.00 56.10 18 ALA B N 1
ATOM 3321 C CA . ALA B 1 3 ? 68.691 13.606 -16.114 1.00 52.52 18 ALA B CA 1
ATOM 3322 C C . ALA B 1 3 ? 68.176 12.914 -17.373 1.00 56.90 18 ALA B C 1
ATOM 3323 O O . ALA B 1 3 ? 68.041 13.532 -18.434 1.00 54.34 18 ALA B O 1
ATOM 3325 N N . ILE B 1 4 ? 67.879 11.622 -17.231 1.00 53.45 19 ILE B N 1
ATOM 3326 C CA . ILE B 1 4 ? 67.332 10.752 -18.274 1.00 50.74 19 ILE B CA 1
ATOM 3327 C C . ILE B 1 4 ? 65.917 10.369 -17.851 1.00 48.80 19 ILE B C 1
ATOM 3328 O O . ILE B 1 4 ? 65.667 10.247 -16.646 1.00 46.08 19 ILE B O 1
ATOM 3333 N N . PRO B 1 5 ? 64.961 10.189 -18.762 1.00 46.71 20 PRO B N 1
ATOM 3334 C CA . PRO B 1 5 ? 63.637 9.700 -18.343 1.00 47.75 20 PRO B CA 1
ATOM 3335 C C . PRO B 1 5 ? 63.749 8.308 -17.749 1.00 46.75 20 PRO B C 1
ATOM 3336 O O . PRO B 1 5 ? 64.422 7.433 -18.320 1.00 43.54 20 PRO B O 1
ATOM 3340 N N . PRO B 1 6 ? 63.133 8.080 -16.578 1.00 46.31 21 PRO B N 1
ATOM 3341 C CA . PRO B 1 6 ? 63.426 6.851 -15.815 1.00 44.52 21 PRO B CA 1
ATOM 3342 C C . PRO B 1 6 ? 63.224 5.556 -16.586 1.00 42.56 21 PRO B C 1
ATOM 3343 O O . PRO B 1 6 ? 64.070 4.658 -16.484 1.00 43.78 21 PRO B O 1
ATOM 3347 N N . LYS B 1 7 ? 62.145 5.424 -17.358 1.00 40.94 22 LYS B N 1
ATOM 3348 C CA . LYS B 1 7 ? 61.965 4.198 -18.126 1.00 40.74 22 LYS B CA 1
ATOM 3349 C C . LYS B 1 7 ? 63.078 4.029 -19.148 1.00 41.48 22 LYS B C 1
ATOM 3350 O O . LYS B 1 7 ? 63.570 2.915 -19.362 1.00 47.91 22 LYS B O 1
ATOM 3356 N N . ILE B 1 8 ? 63.528 5.128 -19.750 1.00 42.08 23 ILE B N 1
ATOM 3357 C CA . ILE B 1 8 ? 64.614 5.047 -20.722 1.00 39.96 23 ILE B CA 1
ATOM 3358 C C . ILE B 1 8 ? 65.922 4.685 -20.034 1.00 39.29 23 ILE B C 1
ATOM 3359 O O . ILE B 1 8 ? 66.687 3.840 -20.523 1.00 43.31 23 ILE B O 1
ATOM 3364 N N . TRP B 1 9 ? 66.207 5.311 -18.892 1.00 41.91 24 TRP B N 1
ATOM 3365 C CA . TRP B 1 9 ? 67.406 4.937 -18.160 1.00 37.79 24 TRP B CA 1
ATOM 3366 C C . TRP B 1 9 ? 67.370 3.465 -17.785 1.00 38.51 24 TRP B C 1
ATOM 3367 O O . TRP B 1 9 ? 68.380 2.763 -17.898 1.00 41.50 24 TRP B O 1
ATOM 3378 N N . PHE B 1 10 ? 66.209 2.967 -17.362 1.00 38.16 25 PHE B N 1
ATOM 3379 C CA . PHE B 1 10 ? 66.156 1.571 -16.938 1.00 37.90 25 PHE B CA 1
ATOM 3380 C C . PHE B 1 10 ? 66.444 0.641 -18.101 1.00 38.38 25 PHE B C 1
ATOM 3381 O O . PHE B 1 10 ? 67.098 -0.397 -17.928 1.00 40.14 25 PHE B O 1
ATOM 3389 N N . GLU B 1 11 ? 66.008 1.020 -19.304 1.00 38.35 26 GLU B N 1
ATOM 3390 C CA . GLU B 1 11 ? 66.184 0.166 -20.475 1.00 40.36 26 GLU B CA 1
ATOM 3391 C C . GLU B 1 11 ? 67.611 0.208 -20.980 1.00 40.76 26 GLU B C 1
ATOM 3392 O O . GLU B 1 11 ? 68.109 -0.792 -21.512 1.00 41.86 26 GLU B O 1
ATOM 3398 N N . THR B 1 12 ? 68.280 1.348 -20.809 1.00 38.80 27 THR B N 1
ATOM 3399 C CA . THR B 1 12 ? 69.701 1.419 -21.116 1.00 44.14 27 THR B CA 1
ATOM 3400 C C . THR B 1 12 ? 70.504 0.458 -20.247 1.00 42.97 27 THR B C 1
ATOM 3401 O O . THR B 1 12 ? 71.449 -0.180 -20.730 1.00 46.63 27 THR B O 1
ATOM 3405 N N . GLN B 1 13 ? 70.146 0.324 -18.963 1.00 40.52 28 GLN B N 1
ATOM 3406 C CA . GLN B 1 13 ? 70.889 -0.628 -18.131 1.00 42.93 28 GLN B CA 1
ATOM 3407 C C . GLN B 1 13 ? 70.556 -2.074 -18.498 1.00 40.31 28 GLN B C 1
ATOM 3408 O O . GLN B 1 13 ? 71.428 -2.947 -18.423 1.00 41.29 28 GLN B O 1
ATOM 3414 N N . LEU B 1 14 ? 69.307 -2.348 -18.890 1.00 38.83 29 LEU B N 1
ATOM 3415 C CA . LEU B 1 14 ? 68.952 -3.684 -19.371 1.00 37.91 29 LEU B CA 1
ATOM 3416 C C . LEU B 1 14 ? 69.803 -4.078 -20.571 1.00 41.11 29 LEU B C 1
ATOM 3417 O O . LEU B 1 14 ? 70.312 -5.202 -20.645 1.00 40.24 29 LEU B O 1
ATOM 3422 N N . LYS B 1 15 ? 69.957 -3.165 -21.535 1.00 42.48 30 LYS B N 1
ATOM 3423 C CA . LYS B 1 15 ? 70.807 -3.454 -22.685 1.00 44.63 30 LYS B CA 1
ATOM 3424 C C . LYS B 1 15 ? 72.274 -3.505 -22.278 1.00 47.18 30 LYS B C 1
ATOM 3425 O O . LYS B 1 15 ? 73.007 -4.430 -22.654 1.00 45.42 30 LYS B O 1
ATOM 3431 N N . GLY B 1 16 ? 72.717 -2.527 -21.487 1.00 49.18 31 GLY B N 1
ATOM 3432 C CA . GLY B 1 16 ? 74.100 -2.515 -21.050 1.00 44.50 31 GLY B CA 1
ATOM 3433 C C . GLY B 1 16 ? 74.520 -3.778 -20.332 1.00 43.98 31 GLY B C 1
ATOM 3434 O O . GLY B 1 16 ? 75.686 -4.169 -20.395 1.00 53.75 31 GLY B O 1
ATOM 3435 N N . SER B 1 17 ? 73.591 -4.437 -19.645 1.00 40.06 32 SER B N 1
ATOM 3436 C CA . SER B 1 17 ? 73.955 -5.599 -18.841 1.00 43.56 32 SER B CA 1
ATOM 3437 C C . SER B 1 17 ? 73.802 -6.929 -19.573 1.00 41.41 32 SER B C 1
ATOM 3438 O O . SER B 1 17 ? 74.198 -7.963 -19.031 1.00 39.45 32 SER B O 1
ATOM 3441 N N . GLY B 1 18 ? 73.245 -6.938 -20.782 1.00 43.61 33 GLY B N 1
ATOM 3442 C CA . GLY B 1 18 ? 72.973 -8.180 -21.479 1.00 41.82 33 GLY B CA 1
ATOM 3443 C C . GLY B 1 18 ? 71.671 -8.844 -21.094 1.00 43.04 33 GLY B C 1
ATOM 3444 O O . GLY B 1 18 ? 71.340 -9.897 -21.656 1.00 40.82 33 GLY B O 1
ATOM 3445 N N . LEU B 1 19 ? 70.916 -8.250 -20.167 1.00 42.97 34 LEU B N 1
ATOM 3446 C CA . LEU B 1 19 ? 69.676 -8.852 -19.697 1.00 41.51 34 LEU B CA 1
ATOM 3447 C C . LEU B 1 19 ? 68.590 -8.841 -20.767 1.00 43.59 34 LEU B C 1
ATOM 3448 O O . LEU B 1 19 ? 67.670 -9.672 -20.721 1.00 40.75 34 LEU B O 1
ATOM 3453 N N . ASP B 1 20 ? 68.658 -7.911 -21.724 1.00 38.54 35 ASP B N 1
ATOM 3454 C CA . ASP B 1 20 ? 67.598 -7.868 -22.730 1.00 43.13 35 ASP B CA 1
ATOM 3455 C C . ASP B 1 20 ? 67.719 -8.986 -23.762 1.00 42.17 35 ASP B C 1
ATOM 3456 O O . ASP B 1 20 ? 66.780 -9.201 -24.535 1.00 48.89 35 ASP B O 1
ATOM 3461 N N . LYS B 1 21 ? 68.826 -9.715 -23.771 1.00 39.99 36 LYS B N 1
ATOM 3462 C CA . LYS B 1 21 ? 69.073 -10.782 -24.721 1.00 42.13 36 LYS B CA 1
ATOM 3463 C C . LYS B 1 21 ? 68.766 -12.167 -24.162 1.00 44.49 36 LYS B C 1
ATOM 3464 O O . LYS B 1 21 ? 68.966 -13.165 -24.864 1.00 43.02 36 LYS B O 1
ATOM 3470 N N . LYS B 1 22 ? 68.285 -12.257 -22.922 1.00 44.93 37 LYS B N 1
ATOM 3471 C CA . LYS B 1 22 ? 68.218 -13.538 -22.232 1.00 41.20 37 LYS B CA 1
ATOM 3472 C C . LYS B 1 22 ? 66.852 -14.195 -22.287 1.00 42.68 37 LYS B C 1
ATOM 3473 O O . LYS B 1 22 ? 66.772 -15.420 -22.139 1.00 42.68 37 LYS B O 1
ATOM 3479 N N . PHE B 1 23 ? 65.789 -13.432 -22.502 1.00 37.23 38 PHE B N 1
ATOM 3480 C CA . PHE B 1 23 ? 64.443 -13.970 -22.413 1.00 39.76 38 PHE B CA 1
ATOM 3481 C C . PHE B 1 23 ? 63.663 -13.645 -23.683 1.00 43.04 38 PHE B C 1
ATOM 3482 O O . PHE B 1 23 ? 63.802 -12.559 -24.257 1.00 42.69 38 PHE B O 1
ATOM 3490 N N . GLN B 1 24 ? 62.865 -14.610 -24.128 1.00 37.30 39 GLN B N 1
ATOM 3491 C CA . GLN B 1 24 ? 62.024 -14.429 -25.298 1.00 44.88 39 GLN B CA 1
ATOM 3492 C C . GLN B 1 24 ? 60.871 -13.485 -24.983 1.00 41.46 39 GLN B C 1
ATOM 3493 O O . GLN B 1 24 ? 60.426 -13.359 -23.836 1.00 38.26 39 GLN B O 1
ATOM 3499 N N . ILE B 1 25 ? 60.373 -12.838 -26.037 1.00 40.04 40 ILE B N 1
ATOM 3500 C CA . ILE B 1 25 ? 59.263 -11.897 -25.903 1.00 37.81 40 ILE B CA 1
ATOM 3501 C C . ILE B 1 25 ? 58.066 -12.570 -25.244 1.00 38.57 40 ILE B C 1
ATOM 3502 O O . ILE B 1 25 ? 57.451 -12.029 -24.318 1.00 40.76 40 ILE B O 1
ATOM 3507 N N . ASP B 1 26 ? 57.704 -13.754 -25.720 1.00 36.98 41 ASP B N 1
ATOM 3508 C CA . ASP B 1 26 ? 56.491 -14.386 -25.219 1.00 42.36 41 ASP B CA 1
ATOM 3509 C C . ASP B 1 26 ? 56.688 -14.942 -23.816 1.00 39.17 41 ASP B C 1
ATOM 3510 O O . ASP B 1 26 ? 55.735 -14.993 -23.028 1.00 37.65 41 ASP B O 1
ATOM 3515 N N . GLU B 1 27 ? 57.908 -15.360 -23.482 1.00 38.39 42 GLU B N 1
ATOM 3516 C CA . GLU B 1 27 ? 58.172 -15.799 -22.116 1.00 41.39 42 GLU B CA 1
ATOM 3517 C C . GLU B 1 27 ? 57.969 -14.657 -21.134 1.00 37.32 42 GLU B C 1
ATOM 3518 O O . GLU B 1 27 ? 57.375 -14.848 -20.067 1.00 36.77 42 GLU B O 1
ATOM 3524 N N . LEU B 1 28 ? 58.431 -13.451 -21.494 1.00 35.11 43 LEU B N 1
ATOM 3525 C CA . LEU B 1 28 ? 58.356 -12.326 -20.569 1.00 33.77 43 LEU B CA 1
ATOM 3526 C C . LEU B 1 28 ? 56.919 -11.925 -20.307 1.00 34.17 43 LEU B C 1
ATOM 3527 O O . LEU B 1 28 ? 56.605 -11.431 -19.218 1.00 37.23 43 LEU B O 1
ATOM 3532 N N . ILE B 1 29 ? 56.027 -12.172 -21.264 1.00 32.40 44 ILE B N 1
ATOM 3533 C CA . ILE B 1 29 ? 54.624 -11.833 -21.054 1.00 35.67 44 ILE B CA 1
ATOM 3534 C C . ILE B 1 29 ? 54.004 -12.780 -20.038 1.00 33.94 44 ILE B C 1
ATOM 3535 O O . ILE B 1 29 ? 53.209 -12.361 -19.189 1.00 34.97 44 ILE B O 1
ATOM 3540 N N . GLU B 1 30 ? 54.378 -14.063 -20.085 1.00 30.92 45 GLU B N 1
ATOM 3541 C CA . GLU B 1 30 ? 53.901 -15.008 -19.079 1.00 34.54 45 GLU B CA 1
ATOM 3542 C C . GLU B 1 30 ? 54.445 -14.667 -17.685 1.00 38.84 45 GLU B C 1
ATOM 3543 O O . GLU B 1 30 ? 53.689 -14.629 -16.702 1.00 37.80 45 GLU B O 1
ATOM 3549 N N . THR B 1 31 ? 55.761 -14.439 -17.572 1.00 29.73 46 THR B N 1
ATOM 3550 C CA . THR B 1 31 ? 56.336 -14.106 -16.263 1.00 36.02 46 THR B CA 1
ATOM 3551 C C . THR B 1 31 ? 55.771 -12.796 -15.727 1.00 34.74 46 THR B C 1
ATOM 3552 O O . THR B 1 31 ? 55.472 -12.687 -14.534 1.00 35.14 46 THR B O 1
ATOM 3556 N N . GLN B 1 32 ? 55.534 -11.814 -16.609 1.00 35.97 47 GLN B N 1
ATOM 3557 C CA . GLN B 1 32 ? 55.010 -10.532 -16.146 1.00 33.84 47 GLN B CA 1
ATOM 3558 C C . GLN B 1 32 ? 53.571 -10.653 -15.644 1.00 35.01 47 GLN B C 1
ATOM 3559 O O . GLN B 1 32 ? 53.191 -9.989 -14.675 1.00 33.46 47 GLN B O 1
ATOM 3565 N N . SER B 1 33 ? 52.756 -11.511 -16.259 1.00 34.09 48 SER B N 1
ATOM 3566 C CA . SER B 1 33 ? 51.372 -11.611 -15.798 1.00 37.95 48 SER B CA 1
ATOM 3567 C C . SER B 1 33 ? 51.275 -12.237 -14.415 1.00 36.18 48 SER B C 1
ATOM 3568 O O . SER B 1 33 ? 50.276 -12.021 -13.722 1.00 40.57 48 SER B O 1
ATOM 3571 N N . SER B 1 34 ? 52.298 -12.976 -13.989 1.00 32.80 49 SER B N 1
ATOM 3572 C CA . SER B 1 34 ? 52.304 -13.624 -12.686 1.00 36.12 49 SER B CA 1
ATOM 3573 C C . SER B 1 34 ? 52.641 -12.695 -11.521 1.00 34.98 49 SER B C 1
ATOM 3574 O O . SER B 1 34 ? 52.584 -13.163 -10.380 1.00 35.25 49 SER B O 1
ATOM 3577 N N . VAL B 1 35 ? 52.972 -11.415 -11.759 1.00 33.32 50 VAL B N 1
ATOM 3578 C CA . VAL B 1 35 ? 53.416 -10.550 -10.665 1.00 32.40 50 VAL B CA 1
ATOM 3579 C C . VAL B 1 35 ? 52.304 -10.372 -9.634 1.00 36.97 50 VAL B C 1
ATOM 3580 O O . VAL B 1 35 ? 51.118 -10.257 -9.976 1.00 36.33 50 VAL B O 1
ATOM 3584 N N . ARG B 1 36 ? 52.686 -10.387 -8.350 1.00 32.77 51 ARG B N 1
ATOM 3585 C CA . ARG B 1 36 ? 51.749 -10.110 -7.271 1.00 33.11 51 ARG B CA 1
ATOM 3586 C C . ARG B 1 36 ? 52.435 -9.293 -6.183 1.00 35.11 51 ARG B C 1
ATOM 3587 O O . ARG B 1 36 ? 53.634 -9.437 -5.923 1.00 36.56 51 ARG B O 1
ATOM 3595 N N . VAL B 1 37 ? 51.652 -8.420 -5.561 1.00 33.13 52 VAL B N 1
ATOM 3596 C CA . VAL B 1 37 ? 52.076 -7.619 -4.429 1.00 34.07 52 VAL B CA 1
ATOM 3597 C C . VAL B 1 37 ? 51.187 -8.014 -3.263 1.00 35.91 52 VAL B C 1
ATOM 3598 O O . VAL B 1 37 ? 49.993 -7.680 -3.241 1.00 36.76 52 VAL B O 1
ATOM 3602 N N . PHE B 1 38 ? 51.751 -8.731 -2.299 1.00 32.13 53 PHE B N 1
ATOM 3603 C CA . PHE B 1 38 ? 51.036 -9.036 -1.072 1.00 33.36 53 PHE B CA 1
ATOM 3604 C C . PHE B 1 38 ? 51.368 -7.925 -0.089 1.00 33.47 53 PHE B C 1
ATOM 3605 O O . PHE B 1 38 ? 52.515 -7.794 0.333 1.00 34.10 53 PHE B O 1
ATOM 3613 N N . ALA B 1 39 ? 50.374 -7.123 0.270 1.00 34.81 54 ALA B N 1
ATOM 3614 C CA . ALA B 1 39 ? 50.577 -5.944 1.097 1.00 30.67 54 ALA B CA 1
ATOM 3615 C C . ALA B 1 39 ? 49.859 -6.106 2.430 1.00 36.52 54 ALA B C 1
ATOM 3616 O O . ALA B 1 39 ? 48.666 -6.422 2.462 1.00 37.09 54 ALA B O 1
ATOM 3618 N N . ASN B 1 40 ? 50.598 -5.914 3.531 1.00 36.97 55 ASN B N 1
ATOM 3619 C CA . ASN B 1 40 ? 49.993 -5.897 4.860 1.00 39.20 55 ASN B CA 1
ATOM 3620 C C . ASN B 1 40 ? 49.132 -4.640 4.999 1.00 43.15 55 ASN B C 1
ATOM 3621 O O . ASN B 1 40 ? 49.655 -3.517 4.969 1.00 38.90 55 ASN B O 1
ATOM 3626 N N . LYS B 1 41 ? 47.809 -4.827 5.146 1.00 40.93 56 LYS B N 1
ATOM 3627 C CA . LYS B 1 41 ? 46.887 -3.694 5.047 1.00 45.57 56 LYS B CA 1
ATOM 3628 C C . LYS B 1 41 ? 46.984 -2.743 6.239 1.00 43.89 56 LYS B C 1
ATOM 3629 O O . LYS B 1 41 ? 46.640 -1.563 6.100 1.00 44.43 56 LYS B O 1
ATOM 3635 N N . LYS B 1 42 ? 47.469 -3.220 7.390 1.00 43.38 57 LYS B N 1
ATOM 3636 C CA . LYS B 1 42 ? 47.716 -2.349 8.539 1.00 38.97 57 LYS B CA 1
ATOM 3637 C C . LYS B 1 42 ? 48.684 -1.211 8.201 1.00 38.62 57 LYS B C 1
ATOM 3638 O O . LYS B 1 42 ? 48.591 -0.123 8.778 1.00 39.90 57 LYS B O 1
ATOM 3644 N N . TYR B 1 43 ? 49.598 -1.436 7.257 1.00 39.58 58 TYR B N 1
ATOM 3645 C CA . TYR B 1 43 ? 50.640 -0.491 6.879 1.00 34.41 58 TYR B CA 1
ATOM 3646 C C . TYR B 1 43 ? 50.481 0.062 5.474 1.00 36.19 58 TYR B C 1
ATOM 3647 O O . TYR B 1 43 ? 50.985 1.147 5.188 1.00 37.80 58 TYR B O 1
ATOM 3656 N N . LEU B 1 44 ? 49.837 -0.681 4.580 1.00 39.23 59 LEU B N 1
ATOM 3657 C CA . LEU B 1 44 ? 49.655 -0.287 3.185 1.00 44.38 59 LEU B CA 1
ATOM 3658 C C . LEU B 1 44 ? 48.175 -0.473 2.872 1.00 44.72 59 LEU B C 1
ATOM 3659 O O . LEU B 1 44 ? 47.770 -1.488 2.294 1.00 44.49 59 LEU B O 1
ATOM 3664 N N . PRO B 1 45 ? 47.336 0.498 3.250 1.00 46.27 60 PRO B N 1
ATOM 3665 C CA . PRO B 1 45 ? 45.881 0.265 3.284 1.00 45.00 60 PRO B CA 1
ATOM 3666 C C . PRO B 1 45 ? 45.153 0.387 1.949 1.00 40.26 60 PRO B C 1
ATOM 3667 O O . PRO B 1 45 ? 43.973 0.026 1.894 1.00 46.14 60 PRO B O 1
ATOM 3671 N N . ASP B 1 46 ? 45.785 0.865 0.881 1.00 43.51 61 ASP B N 1
ATOM 3672 C CA . ASP B 1 46 ? 45.060 1.142 -0.354 1.00 43.37 61 ASP B CA 1
ATOM 3673 C C . ASP B 1 46 ? 46.017 1.127 -1.542 1.00 41.12 61 ASP B C 1
ATOM 3674 O O . ASP B 1 46 ? 47.241 1.112 -1.388 1.00 42.14 61 ASP B O 1
ATOM 3679 N N . THR B 1 47 ? 45.429 1.168 -2.740 1.00 38.85 62 THR B N 1
ATOM 3680 C CA . THR B 1 47 ? 46.200 1.076 -3.977 1.00 41.25 62 THR B CA 1
ATOM 3681 C C . THR B 1 47 ? 47.214 2.203 -4.080 1.00 41.00 62 THR B C 1
ATOM 3682 O O . THR B 1 47 ? 48.335 2.004 -4.572 1.00 38.28 62 THR B O 1
ATOM 3686 N N . GLU B 1 48 ? 46.839 3.390 -3.610 1.00 41.99 63 GLU B N 1
ATOM 3687 C CA . GLU B 1 48 ? 47.707 4.551 -3.747 1.00 42.88 63 GLU B CA 1
ATOM 3688 C C . GLU B 1 48 ? 48.978 4.404 -2.900 1.00 41.68 63 GLU B C 1
ATOM 3689 O O . GLU B 1 48 ? 50.083 4.634 -3.401 1.00 37.45 63 GLU B O 1
ATOM 3695 N N . THR B 1 49 ? 48.856 3.970 -1.636 1.00 41.49 64 THR B N 1
ATOM 3696 C CA . THR B 1 49 ? 50.048 3.786 -0.797 1.00 39.40 64 THR B CA 1
ATOM 3697 C C . THR B 1 49 ? 50.907 2.612 -1.288 1.00 42.09 64 THR B C 1
ATOM 3698 O O . THR B 1 49 ? 52.142 2.682 -1.243 1.00 37.02 64 THR B O 1
ATOM 3702 N N . ILE B 1 50 ? 50.278 1.532 -1.784 1.00 41.70 65 ILE B N 1
ATOM 3703 C CA . ILE B 1 50 ? 51.045 0.411 -2.332 1.00 34.63 65 ILE B CA 1
ATOM 3704 C C . ILE B 1 50 ? 51.822 0.846 -3.565 1.00 37.42 65 ILE B C 1
ATOM 3705 O O . ILE B 1 50 ? 52.997 0.487 -3.736 1.00 36.32 65 ILE B O 1
ATOM 3710 N N . ASN B 1 51 ? 51.184 1.625 -4.446 1.00 37.88 66 ASN B N 1
ATOM 3711 C CA . ASN B 1 51 ? 51.871 2.079 -5.648 1.00 36.27 66 ASN B CA 1
ATOM 3712 C C . ASN B 1 51 ? 52.936 3.126 -5.317 1.00 36.05 66 ASN B C 1
ATOM 3713 O O . ASN B 1 51 ? 53.957 3.212 -6.013 1.00 35.95 66 ASN B O 1
ATOM 3718 N N . GLU B 1 52 ? 52.735 3.914 -4.259 1.00 35.17 67 GLU B N 1
ATOM 3719 C CA . GLU B 1 52 ? 53.797 4.827 -3.829 1.00 39.35 67 GLU B CA 1
ATOM 3720 C C . GLU B 1 52 ? 55.000 4.055 -3.299 1.00 38.02 67 GLU B C 1
ATOM 3721 O O . GLU B 1 52 ? 56.147 4.428 -3.572 1.00 37.69 67 GLU B O 1
ATOM 3727 N N . ALA B 1 53 ? 54.756 2.976 -2.539 1.00 33.46 68 ALA B N 1
ATOM 3728 C CA . ALA B 1 53 ? 55.857 2.145 -2.044 1.00 38.27 68 ALA B CA 1
ATOM 3729 C C . ALA B 1 53 ? 56.678 1.576 -3.194 1.00 36.73 68 ALA B C 1
ATOM 3730 O O . ALA B 1 53 ? 57.911 1.510 -3.110 1.00 34.18 68 ALA B O 1
ATOM 3732 N N . LEU B 1 54 ? 56.007 1.181 -4.285 1.00 34.84 69 LEU B N 1
ATOM 3733 C CA . LEU B 1 54 ? 56.673 0.495 -5.386 1.00 35.51 69 LEU B CA 1
ATOM 3734 C C . LEU B 1 54 ? 57.484 1.446 -6.256 1.00 31.71 69 LEU B C 1
ATOM 3735 O O . LEU B 1 54 ? 58.499 1.037 -6.830 1.00 33.95 69 LEU B O 1
ATOM 3740 N N . THR B 1 55 ? 57.078 2.713 -6.345 1.00 30.31 70 THR B N 1
ATOM 3741 C CA . THR B 1 55 ? 57.615 3.614 -7.354 1.00 29.88 70 THR B CA 1
ATOM 3742 C C . THR B 1 55 ? 58.466 4.734 -6.803 1.00 31.46 70 THR B C 1
ATOM 3743 O O . THR B 1 55 ? 59.302 5.265 -7.536 1.00 32.30 70 THR B O 1
ATOM 3747 N N . LYS B 1 56 ? 58.275 5.122 -5.547 1.00 31.92 71 LYS B N 1
ATOM 3748 C CA . LYS B 1 56 ? 58.964 6.298 -5.015 1.00 34.70 71 LYS B CA 1
ATOM 3749 C C . LYS B 1 56 ? 60.276 5.882 -4.339 1.00 34.40 71 LYS B C 1
ATOM 3750 O O . LYS B 1 56 ? 60.501 6.091 -3.143 1.00 33.99 71 LYS B O 1
ATOM 3756 N N . VAL B 1 57 ? 61.160 5.297 -5.157 1.00 31.22 72 VAL B N 1
ATOM 3757 C CA . VAL B 1 57 ? 62.402 4.676 -4.708 1.00 31.86 72 VAL B CA 1
ATOM 3758 C C . VAL B 1 57 ? 63.538 5.108 -5.635 1.00 31.47 72 VAL B C 1
ATOM 3759 O O . VAL B 1 57 ? 63.320 5.626 -6.729 1.00 31.34 72 VAL B O 1
ATOM 3763 N N . THR B 1 58 ? 64.764 4.871 -5.187 1.00 34.36 73 THR B N 1
ATOM 3764 C CA . THR B 1 58 ? 65.955 5.116 -5.987 1.00 29.63 73 THR B CA 1
ATOM 3765 C C . THR B 1 58 ? 66.147 3.990 -6.998 1.00 31.10 73 THR B C 1
ATOM 3766 O O . THR B 1 58 ? 65.500 2.947 -6.928 1.00 27.86 73 THR B O 1
ATOM 3770 N N . ALA B 1 59 ? 67.075 4.187 -7.932 1.00 34.26 74 ALA B N 1
ATOM 3771 C CA . ALA B 1 59 ? 67.388 3.104 -8.863 1.00 35.50 74 ALA B CA 1
ATOM 3772 C C . ALA B 1 59 ? 68.269 2.042 -8.201 1.00 33.96 74 ALA B C 1
ATOM 3773 O O . ALA B 1 59 ? 67.893 0.867 -8.141 1.00 35.16 74 ALA B O 1
ATOM 3775 N N . VAL B 1 60 ? 69.449 2.426 -7.708 1.00 33.30 75 VAL B N 1
ATOM 3776 C CA . VAL B 1 60 ? 70.283 1.525 -6.913 1.00 36.00 75 VAL B CA 1
ATOM 3777 C C . VAL B 1 60 ? 70.731 2.253 -5.653 1.00 34.04 75 VAL B C 1
ATOM 3778 O O . VAL B 1 60 ? 70.978 3.464 -5.667 1.00 36.18 75 VAL B O 1
ATOM 3782 N N . ASN B 1 61 ? 70.828 1.507 -4.559 1.00 35.18 76 ASN B N 1
ATOM 3783 C CA . ASN B 1 61 ? 71.014 2.097 -3.240 1.00 35.27 76 ASN B CA 1
ATOM 3784 C C . ASN B 1 61 ? 71.779 1.092 -2.386 1.00 37.52 76 ASN B C 1
ATOM 3785 O O . ASN B 1 61 ? 71.268 0.004 -2.101 1.00 35.76 76 ASN B O 1
ATOM 3790 N N . VAL B 1 62 ? 73.002 1.446 -1.991 1.00 34.02 77 VAL B N 1
ATOM 3791 C CA . VAL B 1 62 ? 73.827 0.600 -1.136 1.00 38.93 77 VAL B CA 1
ATOM 3792 C C . VAL B 1 62 ? 74.435 1.450 -0.020 1.00 37.09 77 VAL B C 1
ATOM 3793 O O . VAL B 1 62 ? 74.416 2.681 -0.057 1.00 34.68 77 VAL B O 1
ATOM 3797 N N . SER B 1 63 ? 74.967 0.757 0.989 1.00 38.61 78 SER B N 1
ATOM 3798 C CA . SER B 1 63 ? 75.651 1.379 2.123 1.00 40.51 78 SER B CA 1
ATOM 3799 C C . SER B 1 63 ? 74.740 2.358 2.853 1.00 40.08 78 SER B C 1
ATOM 3800 O O . SER B 1 63 ? 75.161 3.450 3.228 1.00 37.57 78 SER B O 1
ATOM 3803 N N . GLY B 1 64 ? 73.480 1.967 3.035 1.00 38.53 79 GLY B N 1
ATOM 3804 C CA . GLY B 1 64 ? 72.551 2.751 3.834 1.00 34.85 79 GLY B CA 1
ATOM 3805 C C . GLY B 1 64 ? 72.297 4.160 3.338 1.00 37.13 79 GLY B C 1
ATOM 3806 O O . GLY B 1 64 ? 72.163 5.078 4.155 1.00 39.27 79 GLY B O 1
ATOM 3807 N N . ASP B 1 65 ? 72.208 4.344 2.015 1.00 36.29 80 ASP B N 1
ATOM 3808 C CA . ASP B 1 65 ? 71.941 5.574 1.248 1.00 37.49 80 ASP B CA 1
ATOM 3809 C C . ASP B 1 65 ? 73.213 6.362 0.945 1.00 40.96 80 ASP B C 1
ATOM 3810 O O . ASP B 1 65 ? 73.091 7.458 0.394 1.00 37.93 80 ASP B O 1
ATOM 3815 N N . LYS B 1 66 ? 74.417 5.861 1.274 1.00 37.30 81 LYS B N 1
ATOM 3816 C CA . LYS B 1 66 ? 75.627 6.639 0.986 1.00 40.29 81 LYS B CA 1
ATOM 3817 C C . LYS B 1 66 ? 75.982 6.626 -0.497 1.00 37.54 81 LYS B C 1
ATOM 3818 O O . LYS B 1 66 ? 76.636 7.550 -0.985 1.00 40.76 81 LYS B O 1
ATOM 3824 N N . SER B 1 67 ? 75.583 5.595 -1.225 1.00 38.92 82 SER B N 1
ATOM 3825 C CA . SER B 1 67 ? 76.000 5.435 -2.608 1.00 42.93 82 SER B CA 1
ATOM 3826 C C . SER B 1 67 ? 74.832 4.890 -3.424 1.00 39.05 82 SER B C 1
ATOM 3827 O O . SER B 1 67 ? 74.015 4.119 -2.915 1.00 38.30 82 SER B O 1
ATOM 3830 N N . GLY B 1 68 ? 74.734 5.316 -4.679 1.00 40.13 83 GLY B N 1
ATOM 3831 C CA . GLY B 1 68 ? 73.683 4.824 -5.550 1.00 43.91 83 GLY B CA 1
ATOM 3832 C C . GLY B 1 68 ? 73.253 5.857 -6.578 1.00 44.82 83 GLY B C 1
ATOM 3833 O O . GLY B 1 68 ? 73.921 6.861 -6.796 1.00 39.04 83 GLY B O 1
ATOM 3834 N N . TYR B 1 69 ? 72.113 5.567 -7.218 1.00 44.49 84 TYR B N 1
ATOM 3835 C CA . TYR B 1 69 ? 71.593 6.371 -8.317 1.00 42.05 84 TYR B CA 1
ATOM 3836 C C . TYR B 1 69 ? 70.086 6.544 -8.204 1.00 39.83 84 TYR B C 1
ATOM 3837 O O . TYR B 1 69 ? 69.368 5.607 -7.844 1.00 40.71 84 TYR B O 1
ATOM 3846 N N . PHE B 1 70 ? 69.609 7.730 -8.569 1.00 37.08 85 PHE B N 1
ATOM 3847 C CA . PHE B 1 70 ? 68.182 7.958 -8.694 1.00 37.49 85 PHE B CA 1
ATOM 3848 C C . PHE B 1 70 ? 67.660 7.281 -9.961 1.00 37.60 85 PHE B C 1
ATOM 3849 O O . PHE B 1 70 ? 68.433 6.874 -10.836 1.00 34.09 85 PHE B O 1
ATOM 3857 N N . GLN B 1 71 ? 66.325 7.175 -10.064 1.00 34.20 86 GLN B N 1
ATOM 3858 C CA . GLN B 1 71 ? 65.714 6.510 -11.220 1.00 37.06 86 GLN B CA 1
ATOM 3859 C C . GLN B 1 71 ? 65.951 7.273 -12.521 1.00 40.86 86 GLN B C 1
ATOM 3860 O O . GLN B 1 71 ? 65.790 6.694 -13.606 1.00 40.18 86 GLN B O 1
ATOM 3866 N N . ASN B 1 72 ? 66.311 8.557 -12.432 1.00 38.18 87 ASN B N 1
ATOM 3867 C CA . ASN B 1 72 ? 66.684 9.384 -13.572 1.00 40.21 87 ASN B CA 1
ATOM 3868 C C . ASN B 1 72 ? 68.174 9.322 -13.875 1.00 44.09 87 ASN B C 1
ATOM 3869 O O . ASN B 1 72 ? 68.671 10.129 -14.665 1.00 50.09 87 ASN B O 1
ATOM 3874 N N . GLY B 1 73 ? 68.900 8.413 -13.235 1.00 44.46 88 GLY B N 1
ATOM 3875 C CA . GLY B 1 73 ? 70.306 8.216 -13.506 1.00 46.93 88 GLY B CA 1
ATOM 3876 C C . GLY B 1 73 ? 71.271 9.157 -12.809 1.00 43.95 88 GLY B C 1
ATOM 3877 O O . GLY B 1 73 ? 72.484 9.003 -12.987 1.00 51.64 88 GLY B O 1
ATOM 3878 N N . LEU B 1 74 ? 70.800 10.113 -12.027 1.00 44.66 89 LEU B N 1
ATOM 3879 C CA . LEU B 1 74 ? 71.789 10.985 -11.394 1.00 47.66 89 LEU B CA 1
ATOM 3880 C C . LEU B 1 74 ? 72.354 10.341 -10.128 1.00 45.21 89 LEU B C 1
ATOM 3881 O O . LEU B 1 74 ? 71.671 9.550 -9.469 1.00 43.32 89 LEU B O 1
ATOM 3886 N N . PRO B 1 75 ? 73.601 10.659 -9.780 1.00 43.77 90 PRO B N 1
ATOM 3887 C CA . PRO B 1 75 ? 74.167 10.187 -8.512 1.00 47.18 90 PRO B CA 1
ATOM 3888 C C . PRO B 1 75 ? 73.497 10.837 -7.306 1.00 48.35 90 PRO B C 1
ATOM 3889 O O . PRO B 1 75 ? 72.925 11.927 -7.379 1.00 47.76 90 PRO B O 1
ATOM 3893 N N . PHE B 1 76 ? 73.568 10.137 -6.177 1.00 51.63 91 PHE B N 1
ATOM 3894 C CA . PHE B 1 76 ? 73.050 10.698 -4.941 1.00 50.27 91 PHE B CA 1
ATOM 3895 C C . PHE B 1 76 ? 73.791 12.000 -4.636 1.00 51.54 91 PHE B C 1
ATOM 3896 O O . PHE B 1 76 ? 74.952 12.159 -5.022 1.00 57.59 91 PHE B O 1
ATOM 3904 N N . PRO B 1 77 ? 73.141 12.958 -3.974 1.00 50.79 92 PRO B N 1
ATOM 3905 C CA . PRO B 1 77 ? 73.841 14.192 -3.592 1.00 53.86 92 PRO B CA 1
ATOM 3906 C C . PRO B 1 77 ? 74.917 13.905 -2.552 1.00 59.55 92 PRO B C 1
ATOM 3907 O O . PRO B 1 77 ? 74.995 12.816 -1.974 1.00 63.06 92 PRO B O 1
ATOM 3911 N N . ASN B 1 78 ? 75.778 14.904 -2.326 1.00 63.06 93 ASN B N 1
ATOM 3912 C CA . ASN B 1 78 ? 76.821 14.750 -1.314 1.00 68.57 93 ASN B CA 1
ATOM 3913 C C . ASN B 1 78 ? 76.357 15.128 0.089 1.00 70.59 93 ASN B C 1
ATOM 3914 O O . ASN B 1 78 ? 76.932 14.643 1.073 1.00 66.98 93 ASN B O 1
ATOM 3919 N N . GLU B 1 79 ? 75.346 15.996 0.193 1.00 72.34 94 GLU B N 1
ATOM 3920 C CA . GLU B 1 79 ? 74.665 16.295 1.451 1.00 69.77 94 GLU B CA 1
ATOM 3921 C C . GLU B 1 79 ? 74.411 15.029 2.264 1.00 65.14 94 GLU B C 1
ATOM 3922 O O . GLU B 1 79 ? 73.565 14.202 1.903 1.00 59.03 94 GLU B O 1
ATOM 3928 N N . ALA B 1 80 ? 75.163 14.850 3.346 1.00 63.17 95 ALA B N 1
ATOM 3929 C CA . ALA B 1 80 ? 74.837 13.780 4.274 1.00 63.06 95 ALA B CA 1
ATOM 3930 C C . ALA B 1 80 ? 73.582 14.164 5.055 1.00 59.83 95 ALA B C 1
ATOM 3931 O O . ALA B 1 80 ? 73.501 15.252 5.634 1.00 60.06 95 ALA B O 1
ATOM 3933 N N . GLY B 1 81 ? 72.597 13.275 5.068 1.00 56.89 96 GLY B N 1
ATOM 3934 C CA . GLY B 1 81 ? 71.325 13.571 5.689 1.00 51.90 96 GLY B CA 1
ATOM 3935 C C . GLY B 1 81 ? 70.215 13.923 4.722 1.00 45.48 96 GLY B C 1
ATOM 3936 O O . GLY B 1 81 ? 69.102 14.214 5.174 1.00 43.91 96 GLY B O 1
ATOM 3937 N N . TYR B 1 82 ? 70.484 13.907 3.413 1.00 40.45 97 TYR B N 1
ATOM 3938 C CA . TYR B 1 82 ? 69.442 14.175 2.426 1.00 40.13 97 TYR B CA 1
ATOM 3939 C C . TYR B 1 82 ? 68.289 13.180 2.557 1.00 40.60 97 TYR B C 1
ATOM 3940 O O . TYR B 1 82 ? 67.114 13.568 2.583 1.00 38.66 97 TYR B O 1
ATOM 3949 N N . PHE B 1 83 ? 68.599 11.885 2.650 1.00 36.64 98 PHE B N 1
ATOM 3950 C CA . PHE B 1 83 ? 67.516 10.906 2.655 1.00 38.14 98 PHE B CA 1
ATOM 3951 C C . PHE B 1 83 ? 66.798 10.868 3.999 1.00 37.26 98 PHE B C 1
ATOM 3952 O O . PHE B 1 83 ? 65.594 10.582 4.052 1.00 33.96 98 PHE B O 1
ATOM 3960 N N . GLU B 1 84 ? 67.505 11.200 5.078 1.00 36.89 99 GLU B N 1
ATOM 3961 C CA . GLU B 1 84 ? 66.876 11.262 6.390 1.00 38.05 99 GLU B CA 1
ATOM 3962 C C . GLU B 1 84 ? 65.853 12.398 6.471 1.00 35.59 99 GLU B C 1
ATOM 3963 O O . GLU B 1 84 ? 64.894 12.307 7.245 1.00 33.08 99 GLU B O 1
ATOM 3969 N N . LYS B 1 85 ? 66.022 13.451 5.675 1.00 36.04 100 LYS B N 1
ATOM 3970 C CA . LYS B 1 85 ? 65.143 14.620 5.726 1.00 42.72 100 LYS B CA 1
ATOM 3971 C C . LYS B 1 85 ? 63.976 14.555 4.747 1.00 42.82 100 LYS B C 1
ATOM 3972 O O . LYS B 1 85 ? 63.176 15.501 4.708 1.00 41.59 100 LYS B O 1
ATOM 3978 N N . ILE B 1 86 ? 63.881 13.504 3.937 1.00 40.08 101 ILE B N 1
ATOM 3979 C CA . ILE B 1 86 ? 62.814 13.381 2.945 1.00 39.22 101 ILE B CA 1
ATOM 3980 C C . ILE B 1 86 ? 61.482 13.395 3.685 1.00 38.70 101 ILE B C 1
ATOM 3981 O O . ILE B 1 86 ? 61.270 12.552 4.569 1.00 39.13 101 ILE B O 1
ATOM 3986 N N . PRO B 1 87 ? 60.584 14.336 3.397 1.00 33.88 102 PRO B N 1
ATOM 3987 C CA . PRO B 1 87 ? 59.305 14.388 4.114 1.00 37.24 102 PRO B CA 1
ATOM 3988 C C . PRO B 1 87 ? 58.286 13.417 3.531 1.00 34.48 102 PRO B C 1
ATOM 3989 O O . PRO B 1 87 ? 58.390 12.970 2.391 1.00 35.67 102 PRO B O 1
ATOM 3993 N N . VAL B 1 88 ? 57.296 13.077 4.358 1.00 37.53 103 VAL B N 1
ATOM 3994 C CA . VAL B 1 88 ? 56.116 12.382 3.850 1.00 36.64 103 VAL B CA 1
ATOM 3995 C C . VAL B 1 88 ? 55.517 13.225 2.741 1.00 38.67 103 VAL B C 1
ATOM 3996 O O . VAL B 1 88 ? 55.265 14.421 2.925 1.00 44.11 103 VAL B O 1
ATOM 4000 N N . GLY B 1 89 ? 55.332 12.626 1.569 1.00 37.93 104 GLY B N 1
ATOM 4001 C CA . GLY B 1 89 ? 54.739 13.324 0.445 1.00 40.06 104 GLY B CA 1
ATOM 4002 C C . GLY B 1 89 ? 55.707 13.971 -0.526 1.00 40.89 104 GLY B C 1
ATOM 4003 O O . GLY B 1 89 ? 55.256 14.664 -1.444 1.00 42.26 104 GLY B O 1
ATOM 4004 N N . HIS B 1 90 ? 57.018 13.775 -0.355 1.00 38.24 105 HIS B N 1
ATOM 4005 C CA . HIS B 1 90 ? 58.014 14.211 -1.332 1.00 39.73 105 HIS B CA 1
ATOM 4006 C C . HIS B 1 90 ? 57.582 13.776 -2.730 1.00 38.93 105 HIS B C 1
ATOM 4007 O O . HIS B 1 90 ? 56.979 12.709 -2.873 1.00 39.98 105 HIS B O 1
ATOM 4014 N N . PRO B 1 91 ? 57.861 14.549 -3.783 1.00 41.47 106 PRO B N 1
ATOM 4015 C CA . PRO B 1 91 ? 57.339 14.169 -5.115 1.00 44.15 106 PRO B CA 1
ATOM 4016 C C . PRO B 1 91 ? 57.881 12.846 -5.664 1.00 42.84 106 PRO B C 1
ATOM 4017 O O . PRO B 1 91 ? 57.222 12.238 -6.516 1.00 41.29 106 PRO B O 1
ATOM 4021 N N . GLU B 1 92 ? 59.049 12.368 -5.228 1.00 39.77 107 GLU B N 1
ATOM 4022 C CA . GLU B 1 92 ? 59.624 11.184 -5.870 1.00 44.42 107 GLU B CA 1
ATOM 4023 C C . GLU B 1 92 ? 60.117 10.095 -4.936 1.00 38.21 107 GLU B C 1
ATOM 4024 O O . GLU B 1 92 ? 60.407 9.003 -5.426 1.00 40.83 107 GLU B O 1
ATOM 4030 N N . LEU B 1 93 ? 60.228 10.344 -3.630 1.00 37.79 108 LEU B N 1
ATOM 4031 C CA . LEU B 1 93 ? 60.985 9.491 -2.727 1.00 32.38 108 LEU B CA 1
ATOM 4032 C C . LEU B 1 93 ? 60.201 9.231 -1.452 1.00 35.10 108 LEU B C 1
ATOM 4033 O O . LEU B 1 93 ? 59.568 10.137 -0.900 1.00 31.41 108 LEU B O 1
ATOM 4038 N N . LEU B 1 94 ? 60.253 7.987 -0.989 1.00 32.82 109 LEU B N 1
ATOM 4039 C CA . LEU B 1 94 ? 59.687 7.645 0.306 1.00 32.02 109 LEU B CA 1
ATOM 4040 C C . LEU B 1 94 ? 60.456 8.343 1.414 1.00 33.21 109 LEU B C 1
ATOM 4041 O O . LEU B 1 94 ? 61.670 8.538 1.326 1.00 33.85 109 LEU B O 1
ATOM 4046 N N . SER B 1 95 ? 59.739 8.714 2.468 1.00 35.94 110 SER B N 1
ATOM 4047 C CA . SER B 1 95 ? 60.365 9.232 3.675 1.00 36.46 110 SER B CA 1
ATOM 4048 C C . SER B 1 95 ? 60.858 8.062 4.520 1.00 35.63 110 SER B C 1
ATOM 4049 O O . SER B 1 95 ? 60.459 6.921 4.285 1.00 36.25 110 SER B O 1
ATOM 4052 N N . PRO B 1 96 ? 61.715 8.313 5.518 1.00 32.90 111 PRO B N 1
ATOM 4053 C CA . PRO B 1 96 ? 62.141 7.204 6.392 1.00 34.33 111 PRO B CA 1
ATOM 4054 C C . PRO B 1 96 ? 60.984 6.397 6.962 1.00 34.80 111 PRO B C 1
ATOM 4055 O O . PRO B 1 96 ? 61.015 5.164 6.884 1.00 36.43 111 PRO B O 1
ATOM 4059 N N . ILE B 1 97 ? 59.942 7.048 7.490 1.00 34.36 112 ILE B N 1
ATOM 4060 C CA . ILE B 1 97 ? 58.831 6.300 8.079 1.00 34.42 112 ILE B CA 1
ATOM 4061 C C . ILE B 1 97 ? 58.079 5.506 7.010 1.00 36.44 112 ILE B C 1
ATOM 4062 O O . ILE B 1 97 ? 57.680 4.359 7.248 1.00 40.51 112 ILE B O 1
ATOM 4067 N N . GLU B 1 98 ? 57.892 6.081 5.813 1.00 34.96 113 GLU B N 1
ATOM 4068 C CA . GLU B 1 98 ? 57.226 5.342 4.739 1.00 31.64 113 GLU B CA 1
ATOM 4069 C C . GLU B 1 98 ? 58.082 4.177 4.261 1.00 37.40 113 GLU B C 1
ATOM 4070 O O . GLU B 1 98 ? 57.550 3.172 3.774 1.00 32.59 113 GLU B O 1
ATOM 4076 N N . ARG B 1 99 ? 59.406 4.303 4.388 1.00 34.15 114 ARG B N 1
ATOM 4077 C CA . ARG B 1 99 ? 60.312 3.206 4.095 1.00 34.02 114 ARG B CA 1
ATOM 4078 C C . ARG B 1 99 ? 60.181 2.067 5.100 1.00 37.93 114 ARG B C 1
ATOM 4079 O O . ARG B 1 99 ? 60.478 0.915 4.761 1.00 38.17 114 ARG B O 1
ATOM 4087 N N . LEU B 1 100 ? 59.762 2.361 6.331 1.00 36.61 115 LEU B N 1
ATOM 4088 C CA . LEU B 1 100 ? 59.472 1.289 7.278 1.00 37.62 115 LEU B CA 1
ATOM 4089 C C . LEU B 1 100 ? 58.130 0.630 6.958 1.00 38.32 115 LEU B C 1
ATOM 4090 O O . LEU B 1 100 ? 58.051 -0.580 6.723 1.00 37.77 115 LEU B O 1
ATOM 4095 N N . THR B 1 101 ? 57.058 1.417 6.946 1.00 35.47 116 THR B N 1
ATOM 4096 C CA . THR B 1 101 ? 55.764 0.869 6.568 1.00 38.41 116 THR B CA 1
ATOM 4097 C C . THR B 1 101 ? 55.813 0.251 5.171 1.00 34.42 116 THR B C 1
ATOM 4098 O O . THR B 1 101 ? 55.123 -0.739 4.904 1.00 33.89 116 THR B O 1
ATOM 4102 N N . GLY B 1 102 ? 56.654 0.785 4.286 1.00 32.24 117 GLY B N 1
ATOM 4103 C CA . GLY B 1 102 ? 56.731 0.258 2.937 1.00 32.20 117 GLY B CA 1
ATOM 4104 C C . GLY B 1 102 ? 57.375 -1.110 2.816 1.00 38.48 117 GLY B C 1
ATOM 4105 O O . GLY B 1 102 ? 57.217 -1.755 1.774 1.00 40.64 117 GLY B O 1
ATOM 4106 N N . SER B 1 103 ? 58.119 -1.570 3.825 1.00 32.82 118 SER B N 1
ATOM 4107 C CA . SER B 1 103 ? 58.687 -2.905 3.694 1.00 41.12 118 SER B CA 1
ATOM 4108 C C . SER B 1 103 ? 57.757 -3.991 4.217 1.00 40.14 118 SER B C 1
ATOM 4109 O O . SER B 1 103 ? 58.143 -5.162 4.222 1.00 38.74 118 SER B O 1
ATOM 4112 N N . LYS B 1 104 ? 56.531 -3.640 4.602 1.00 39.50 119 LYS B N 1
ATOM 4113 C CA . LYS B 1 104 ? 55.529 -4.634 4.993 1.00 40.30 119 LYS B CA 1
ATOM 4114 C C . LYS B 1 104 ? 54.715 -5.102 3.787 1.00 34.59 119 LYS B C 1
ATOM 4115 O O . LYS B 1 104 ? 53.486 -5.099 3.776 1.00 34.78 119 LYS B O 1
ATOM 4121 N N . LYS B 1 105 ? 55.434 -5.489 2.740 1.00 33.55 120 LYS B N 1
ATOM 4122 C CA . LYS B 1 105 ? 54.843 -6.042 1.535 1.00 36.16 120 LYS B CA 1
ATOM 4123 C C . LYS B 1 105 ? 55.805 -7.077 0.982 1.00 36.53 120 LYS B C 1
ATOM 4124 O O . LYS B 1 105 ? 56.992 -7.081 1.316 1.00 38.88 120 LYS B O 1
ATOM 4130 N N . ILE B 1 106 ? 55.284 -7.953 0.125 1.00 35.24 121 ILE B N 1
ATOM 4131 C CA . ILE B 1 106 ? 56.081 -8.946 -0.580 1.00 34.93 121 ILE B CA 1
ATOM 4132 C C . ILE B 1 106 ? 55.674 -8.915 -2.047 1.00 36.97 121 ILE B C 1
ATOM 4133 O O . ILE B 1 106 ? 54.479 -8.931 -2.359 1.00 35.74 121 ILE B O 1
ATOM 4138 N N . VAL B 1 107 ? 56.662 -8.823 -2.939 1.00 33.84 122 VAL B N 1
ATOM 4139 C CA . VAL B 1 107 ? 56.440 -8.764 -4.378 1.00 32.24 122 VAL B CA 1
ATOM 4140 C C . VAL B 1 107 ? 56.946 -10.063 -4.976 1.00 34.32 122 VAL B C 1
ATOM 4141 O O . VAL B 1 107 ? 58.137 -10.383 -4.877 1.00 31.91 122 VAL B O 1
ATOM 4145 N N . SER B 1 108 ? 56.058 -10.796 -5.625 1.00 33.58 123 SER B N 1
ATOM 4146 C CA . SER B 1 108 ? 56.432 -12.098 -6.132 1.00 32.33 123 SER B CA 1
ATOM 4147 C C . SER B 1 108 ? 56.202 -12.178 -7.626 1.00 32.23 123 SER B C 1
ATOM 4148 O O . SER B 1 108 ? 55.387 -11.458 -8.203 1.00 34.81 123 SER B O 1
ATOM 4151 N N . SER B 1 109 ? 56.950 -13.071 -8.253 1.00 34.66 124 SER B N 1
ATOM 4152 C CA . SER B 1 109 ? 56.653 -13.447 -9.621 1.00 35.71 124 SER B CA 1
ATOM 4153 C C . SER B 1 109 ? 57.181 -14.858 -9.854 1.00 36.79 124 SER B C 1
ATOM 4154 O O . SER B 1 109 ? 58.122 -15.313 -9.184 1.00 33.14 124 SER B O 1
ATOM 4157 N N . HIS B 1 110 ? 56.540 -15.553 -10.794 1.00 32.11 125 HIS B N 1
ATOM 4158 C CA . HIS B 1 110 ? 57.004 -16.854 -11.277 1.00 33.23 125 HIS B CA 1
ATOM 4159 C C . HIS B 1 110 ? 57.952 -16.569 -12.433 1.00 35.93 125 HIS B C 1
ATOM 4160 O O . HIS B 1 110 ? 57.549 -16.522 -13.598 1.00 37.38 125 HIS B O 1
ATOM 4167 N N . SER B 1 111 ? 59.224 -16.370 -12.111 1.00 32.87 126 SER B N 1
ATOM 4168 C CA . SER B 1 111 ? 60.180 -15.762 -13.026 1.00 31.80 126 SER B CA 1
ATOM 4169 C C . SER B 1 111 ? 61.068 -16.811 -13.684 1.00 29.28 126 SER B C 1
ATOM 4170 O O . SER B 1 111 ? 61.257 -17.914 -13.172 1.00 33.08 126 SER B O 1
ATOM 4173 N N . LEU B 1 112 ? 61.640 -16.449 -14.824 1.00 35.59 127 LEU B N 1
ATOM 4174 C CA . LEU B 1 112 ? 62.636 -17.316 -15.443 1.00 34.56 127 LEU B CA 1
ATOM 4175 C C . LEU B 1 112 ? 63.982 -17.172 -14.736 1.00 31.82 127 LEU B C 1
ATOM 4176 O O . LEU B 1 112 ? 64.344 -16.099 -14.269 1.00 32.32 127 LEU B O 1
ATOM 4181 N N . VAL B 1 113 ? 64.717 -18.275 -14.658 1.00 33.94 128 VAL B N 1
ATOM 4182 C CA . VAL B 1 113 ? 66.006 -18.334 -13.988 1.00 36.23 128 VAL B CA 1
ATOM 4183 C C . VAL B 1 113 ? 66.954 -19.042 -14.942 1.00 34.85 128 VAL B C 1
ATOM 4184 O O . VAL B 1 113 ? 66.770 -20.226 -15.228 1.00 41.19 128 VAL B O 1
ATOM 4188 N N . THR B 1 114 ? 67.952 -18.326 -15.450 1.00 36.19 129 THR B N 1
ATOM 4189 C CA . THR B 1 114 ? 68.883 -18.899 -16.413 1.00 34.95 129 THR B CA 1
ATOM 4190 C C . THR B 1 114 ? 70.118 -19.496 -15.759 1.00 33.77 129 THR B C 1
ATOM 4191 O O . THR B 1 114 ? 70.870 -20.204 -16.433 1.00 38.86 129 THR B O 1
ATOM 4195 N N . ALA B 1 115 ? 70.355 -19.222 -14.478 1.00 35.79 130 ALA B N 1
ATOM 4196 C CA . ALA B 1 115 ? 71.553 -19.708 -13.803 1.00 36.80 130 ALA B CA 1
ATOM 4197 C C . ALA B 1 115 ? 71.380 -19.530 -12.302 1.00 34.45 130 ALA B C 1
ATOM 4198 O O . ALA B 1 115 ? 70.570 -18.721 -11.845 1.00 28.71 130 ALA B O 1
ATOM 4200 N N . SER B 1 116 ? 72.138 -20.315 -11.539 1.00 37.30 131 SER B N 1
ATOM 4201 C CA . SER B 1 116 ? 72.288 -20.073 -10.108 1.00 37.38 131 SER B CA 1
ATOM 4202 C C . SER B 1 116 ? 73.719 -19.638 -9.819 1.00 35.46 131 SER B C 1
ATOM 4203 O O . SER B 1 116 ? 74.599 -19.712 -10.677 1.00 38.98 131 SER B O 1
ATOM 4206 N N . GLY B 1 117 ? 73.945 -19.155 -8.603 1.00 34.35 132 GLY B N 1
ATOM 4207 C CA . GLY B 1 117 ? 75.288 -18.816 -8.173 1.00 37.74 132 GLY B CA 1
ATOM 4208 C C . GLY B 1 117 ? 75.764 -17.476 -8.708 1.00 39.34 132 GLY B C 1
ATOM 4209 O O . GLY B 1 117 ? 75.041 -16.716 -9.345 1.00 34.67 132 GLY B O 1
ATOM 4210 N N . GLY B 1 118 ? 77.028 -17.180 -8.422 1.00 44.91 133 GLY B N 1
ATOM 4211 C CA . GLY B 1 118 ? 77.656 -15.953 -8.852 1.00 36.36 133 GLY B CA 1
ATOM 4212 C C . GLY B 1 118 ? 77.825 -14.902 -7.770 1.00 39.77 133 GLY B C 1
ATOM 4213 O O . GLY B 1 118 ? 78.651 -13.990 -7.949 1.00 33.97 133 GLY B O 1
ATOM 4214 N N . TYR B 1 119 ? 77.068 -14.967 -6.654 1.00 38.09 134 TYR B N 1
ATOM 4215 C CA . TYR B 1 119 ? 77.223 -13.768 -5.834 1.00 41.03 134 TYR B CA 1
ATOM 4216 C C . TYR B 1 119 ? 78.383 -13.951 -4.875 1.00 52.27 134 TYR B C 1
ATOM 4217 O O . TYR B 1 119 ? 79.434 -13.332 -5.111 1.00 58.69 134 TYR B O 1
ATOM 4226 N N . PRO B 1 120 ? 78.260 -14.711 -3.778 1.00 41.86 135 PRO B N 1
ATOM 4227 C CA . PRO B 1 120 ? 79.391 -14.751 -2.850 1.00 39.49 135 PRO B CA 1
ATOM 4228 C C . PRO B 1 120 ? 80.591 -15.201 -3.663 1.00 46.09 135 PRO B C 1
ATOM 4229 O O . PRO B 1 120 ? 80.461 -16.011 -4.588 1.00 44.58 135 PRO B O 1
ATOM 4233 N N . LEU B 1 121 ? 81.738 -14.590 -3.394 1.00 45.84 136 LEU B N 1
ATOM 4234 C CA . LEU B 1 121 ? 82.895 -14.796 -4.256 1.00 45.23 136 LEU B CA 1
ATOM 4235 C C . LEU B 1 121 ? 83.253 -16.264 -4.417 1.00 47.28 136 LEU B C 1
ATOM 4236 O O . LEU B 1 121 ? 83.879 -16.629 -5.414 1.00 51.93 136 LEU B O 1
ATOM 4241 N N . THR B 1 122 ? 82.844 -17.113 -3.483 1.00 44.79 137 THR B N 1
ATOM 4242 C CA . THR B 1 122 ? 83.164 -18.530 -3.501 1.00 44.43 137 THR B CA 1
ATOM 4243 C C . THR B 1 122 ? 82.083 -19.378 -4.146 1.00 43.80 137 THR B C 1
ATOM 4244 O O . THR B 1 122 ? 82.102 -20.599 -3.995 1.00 45.94 137 THR B O 1
ATOM 4248 N N . ASN B 1 123 ? 81.119 -18.766 -4.825 1.00 43.39 138 ASN B N 1
ATOM 4249 C CA . ASN B 1 123 ? 79.920 -19.470 -5.275 1.00 44.60 138 ASN B CA 1
ATOM 4250 C C . ASN B 1 123 ? 79.781 -19.256 -6.777 1.00 42.52 138 ASN B C 1
ATOM 4251 O O . ASN B 1 123 ? 79.267 -18.210 -7.214 1.00 42.13 138 ASN B O 1
ATOM 4256 N N . PRO B 1 124 ? 80.213 -20.221 -7.587 1.00 39.67 139 PRO B N 1
ATOM 4257 C CA . PRO B 1 124 ? 80.391 -19.975 -9.024 1.00 42.28 139 PRO B CA 1
ATOM 4258 C C . PRO B 1 124 ? 79.075 -19.858 -9.766 1.00 37.70 139 PRO B C 1
ATOM 4259 O O . PRO B 1 124 ? 78.093 -20.521 -9.432 1.00 37.29 139 PRO B O 1
ATOM 4263 N N . LEU B 1 125 ? 79.076 -19.017 -10.801 1.00 38.48 140 LEU B N 1
ATOM 4264 C CA . LEU B 1 125 ? 77.940 -18.959 -11.712 1.00 40.39 140 LEU B CA 1
ATOM 4265 C C . LEU B 1 125 ? 77.783 -20.300 -12.419 1.00 41.19 140 LEU B C 1
ATOM 4266 O O . LEU B 1 125 ? 78.723 -20.803 -13.046 1.00 40.25 140 LEU B O 1
ATOM 4271 N N . LEU B 1 126 ? 76.591 -20.879 -12.295 1.00 41.22 141 LEU B N 1
ATOM 4272 C CA . LEU B 1 126 ? 76.245 -22.182 -12.865 1.00 37.95 141 LEU B CA 1
ATOM 4273 C C . LEU B 1 126 ? 75.017 -22.041 -13.758 1.00 41.20 141 LEU B C 1
ATOM 4274 O O . LEU B 1 126 ? 73.879 -21.992 -13.257 1.00 39.74 141 LEU B O 1
ATOM 4279 N N . PRO B 1 127 ? 75.183 -21.946 -15.074 1.00 44.97 142 PRO B N 1
ATOM 4280 C CA . PRO B 1 127 ? 74.015 -21.793 -15.946 1.00 41.19 142 PRO B CA 1
ATOM 4281 C C . PRO B 1 127 ? 73.165 -23.052 -15.960 1.00 42.38 142 PRO B C 1
ATOM 4282 O O . PRO B 1 127 ? 73.668 -24.167 -15.821 1.00 41.69 142 PRO B O 1
ATOM 4286 N N . TYR B 1 128 ? 71.853 -22.850 -16.078 1.00 39.81 143 TYR B N 1
ATOM 4287 C CA . TYR B 1 128 ? 70.930 -23.938 -16.349 1.00 43.78 143 TYR B CA 1
ATOM 4288 C C . TYR B 1 128 ? 70.954 -24.240 -17.843 1.00 45.91 143 TYR B C 1
ATOM 4289 O O . TYR B 1 128 ? 71.078 -23.332 -18.669 1.00 43.39 143 TYR B O 1
ATOM 4298 N N . ARG B 1 129 ? 70.827 -25.522 -18.195 1.00 48.82 144 ARG B N 1
ATOM 4299 C CA . ARG B 1 129 ? 70.791 -25.879 -19.613 1.00 53.77 144 ARG B CA 1
ATOM 4300 C C . ARG B 1 129 ? 69.624 -25.199 -20.316 1.00 49.00 144 ARG B C 1
ATOM 4301 O O . ARG B 1 129 ? 69.788 -24.631 -21.405 1.00 54.79 144 ARG B O 1
ATOM 4309 N N . LYS B 1 130 ? 68.454 -25.205 -19.688 1.00 49.87 145 LYS B N 1
ATOM 4310 C CA . LYS B 1 130 ? 67.322 -24.421 -20.148 1.00 50.65 145 LYS B CA 1
ATOM 4311 C C . LYS B 1 130 ? 66.741 -23.654 -18.973 1.00 45.02 145 LYS B C 1
ATOM 4312 O O . LYS B 1 130 ? 66.778 -24.132 -17.835 1.00 42.32 145 LYS B O 1
ATOM 4318 N N . PRO B 1 131 ? 66.209 -22.463 -19.212 1.00 42.18 146 PRO B N 1
ATOM 4319 C CA . PRO B 1 131 ? 65.695 -21.662 -18.097 1.00 41.75 146 PRO B CA 1
ATOM 4320 C C . PRO B 1 131 ? 64.548 -22.372 -17.401 1.00 41.73 146 PRO B C 1
ATOM 4321 O O . PRO B 1 131 ? 63.648 -22.917 -18.042 1.00 38.78 146 PRO B O 1
ATOM 4325 N N . ILE B 1 132 ? 64.588 -22.353 -16.074 1.00 34.09 147 ILE B N 1
ATOM 4326 C CA . ILE B 1 132 ? 63.508 -22.883 -15.254 1.00 33.06 147 ILE B CA 1
ATOM 4327 C C . ILE B 1 132 ? 62.663 -21.716 -14.763 1.00 35.12 147 ILE B C 1
ATOM 4328 O O . ILE B 1 132 ? 62.907 -20.562 -15.134 1.00 36.52 147 ILE B O 1
ATOM 4333 N N . ARG B 1 133 ? 61.654 -22.005 -13.947 1.00 34.39 148 ARG B N 1
ATOM 4334 C CA . ARG B 1 133 ? 60.790 -20.984 -13.371 1.00 34.55 148 ARG B CA 1
ATOM 4335 C C . ARG B 1 133 ? 60.766 -21.172 -11.863 1.00 37.12 148 ARG B C 1
ATOM 4336 O O . ARG B 1 133 ? 60.520 -22.278 -11.375 1.00 38.79 148 ARG B O 1
ATOM 4344 N N . VAL B 1 134 ? 61.055 -20.101 -11.134 1.00 40.24 149 VAL B N 1
ATOM 4345 C CA . VAL B 1 134 ? 61.025 -20.092 -9.679 1.00 35.01 149 VAL B CA 1
ATOM 4346 C C . VAL B 1 134 ? 60.111 -18.958 -9.243 1.00 34.39 149 VAL B C 1
ATOM 4347 O O . VAL B 1 134 ? 60.168 -17.860 -9.803 1.00 35.23 149 VAL B O 1
ATOM 4351 N N . SER B 1 135 ? 59.251 -19.215 -8.269 1.00 32.66 150 SER B N 1
ATOM 4352 C CA . SER B 1 135 ? 58.476 -18.119 -7.708 1.00 33.15 150 SER B CA 1
ATOM 4353 C C . SER B 1 135 ? 59.348 -17.373 -6.706 1.00 36.29 150 SER B C 1
ATOM 4354 O O . SER B 1 135 ? 59.776 -17.948 -5.694 1.00 33.03 150 SER B O 1
ATOM 4357 N N . ILE B 1 136 ? 59.631 -16.105 -6.996 1.00 31.14 151 ILE B N 1
ATOM 4358 C CA . ILE B 1 136 ? 60.611 -15.332 -6.252 1.00 28.96 151 ILE B CA 1
ATOM 4359 C C . ILE B 1 136 ? 59.876 -14.260 -5.460 1.00 30.68 151 ILE B C 1
ATOM 4360 O O . ILE B 1 136 ? 59.132 -13.457 -6.030 1.00 29.04 151 ILE B O 1
ATOM 4365 N N . PHE B 1 137 ? 60.082 -14.258 -4.145 1.00 28.14 152 PHE B N 1
ATOM 4366 C CA . PHE B 1 137 ? 59.373 -13.382 -3.220 1.00 32.21 152 PHE B CA 1
ATOM 4367 C C . PHE B 1 137 ? 60.337 -12.308 -2.710 1.00 28.51 152 PHE B C 1
ATOM 4368 O O . PHE B 1 137 ? 61.292 -12.611 -1.984 1.00 30.60 152 PHE B O 1
ATOM 4376 N N . SER B 1 138 ? 60.099 -11.065 -3.112 1.00 33.25 153 SER B N 1
ATOM 4377 C CA . SER B 1 138 ? 60.970 -9.947 -2.754 1.00 31.11 153 SER B CA 1
ATOM 4378 C C . SER B 1 138 ? 60.515 -9.359 -1.429 1.00 33.18 153 SER B C 1
ATOM 4379 O O . SER B 1 138 ? 59.407 -8.824 -1.317 1.00 31.58 153 SER B O 1
ATOM 4382 N N . LEU B 1 139 ? 61.373 -9.482 -0.427 1.00 34.01 154 LEU B N 1
ATOM 4383 C CA . LEU B 1 139 ? 61.064 -9.117 0.944 1.00 35.64 154 LEU B CA 1
ATOM 4384 C C . LEU B 1 139 ? 62.240 -8.301 1.461 1.00 30.53 154 LEU B C 1
ATOM 4385 O O . LEU B 1 139 ? 63.365 -8.802 1.487 1.00 31.36 154 LEU B O 1
ATOM 4390 N N . ALA B 1 140 ? 62.002 -7.036 1.805 1.00 30.05 155 ALA B N 1
ATOM 4391 C CA . ALA B 1 140 ? 63.061 -6.177 2.343 1.00 34.41 155 ALA B CA 1
ATOM 4392 C C . ALA B 1 140 ? 63.000 -6.255 3.861 1.00 32.68 155 ALA B C 1
ATOM 4393 O O . ALA B 1 140 ? 62.043 -5.763 4.468 1.00 32.58 155 ALA B O 1
ATOM 4395 N N . GLY B 1 141 ? 64.009 -6.915 4.472 1.00 30.17 156 GLY B N 1
ATOM 4396 C CA . GLY B 1 141 ? 64.054 -7.062 5.909 1.00 26.40 156 GLY B CA 1
ATOM 4397 C C . GLY B 1 141 ? 64.434 -5.764 6.604 1.00 29.03 156 GLY B C 1
ATOM 4398 O O . GLY B 1 141 ? 64.707 -4.731 5.974 1.00 30.16 156 GLY B O 1
ATOM 4399 N N . PRO B 1 142 ? 64.418 -5.799 7.937 1.00 30.31 157 PRO B N 1
ATOM 4400 C CA . PRO B 1 142 ? 64.992 -4.689 8.713 1.00 31.57 157 PRO B CA 1
ATOM 4401 C C . PRO B 1 142 ? 66.388 -4.313 8.220 1.00 31.94 157 PRO B C 1
ATOM 4402 O O . PRO B 1 142 ? 67.229 -5.185 7.959 1.00 29.77 157 PRO B O 1
ATOM 4406 N N . SER B 1 143 ? 66.638 -3.008 8.090 1.00 29.45 158 SER B N 1
ATOM 4407 C CA . SER B 1 143 ? 67.973 -2.495 7.781 1.00 30.09 158 SER B CA 1
ATOM 4408 C C . SER B 1 143 ? 68.510 -1.676 8.944 1.00 34.61 158 SER B C 1
ATOM 4409 O O . SER B 1 143 ? 67.844 -0.734 9.398 1.00 32.93 158 SER B O 1
ATOM 4412 N N . PHE B 1 144 ? 69.721 -2.024 9.403 1.00 30.75 159 PHE B N 1
ATOM 4413 C CA . PHE B 1 144 ? 70.454 -1.272 10.419 1.00 31.59 159 PHE B CA 1
ATOM 4414 C C . PHE B 1 144 ? 71.662 -0.526 9.854 1.00 31.39 159 PHE B C 1
ATOM 4415 O O . PHE B 1 144 ? 72.487 -0.039 10.638 1.00 30.84 159 PHE B O 1
ATOM 4423 N N . GLU B 1 145 ? 71.800 -0.441 8.520 1.00 27.72 160 GLU B N 1
ATOM 4424 C CA . GLU B 1 145 ? 72.993 0.163 7.905 1.00 30.83 160 GLU B CA 1
ATOM 4425 C C . GLU B 1 145 ? 73.169 1.632 8.258 1.00 32.34 160 GLU B C 1
ATOM 4426 O O . GLU B 1 145 ? 74.299 2.130 8.266 1.00 36.59 160 GLU B O 1
ATOM 4432 N N . ASN B 1 146 ? 72.080 2.359 8.485 1.00 32.45 161 ASN B N 1
ATOM 4433 C CA . ASN B 1 146 ? 72.145 3.738 8.948 1.00 33.92 161 ASN B CA 1
ATOM 4434 C C . ASN B 1 146 ? 71.308 3.816 10.216 1.00 34.22 161 ASN B C 1
ATOM 4435 O O . ASN B 1 146 ? 70.778 2.803 10.685 1.00 37.03 161 ASN B O 1
ATOM 4440 N N . ASN B 1 147 ? 71.171 5.014 10.769 1.00 31.90 162 ASN B N 1
ATOM 4441 C CA . ASN B 1 147 ? 70.527 5.179 12.067 1.00 37.03 162 ASN B CA 1
ATOM 4442 C C . ASN B 1 147 ? 69.028 5.460 11.998 1.00 36.76 162 ASN B C 1
ATOM 4443 O O . ASN B 1 147 ? 68.367 5.430 13.043 1.00 34.58 162 ASN B O 1
ATOM 4448 N N . TYR B 1 148 ? 68.473 5.741 10.815 1.00 33.38 163 TYR B N 1
ATOM 4449 C CA . TYR B 1 148 ? 67.114 6.270 10.717 1.00 35.14 163 TYR B CA 1
ATOM 4450 C C . TYR B 1 148 ? 66.135 5.331 10.016 1.00 34.73 163 TYR B C 1
ATOM 4451 O O . TYR B 1 148 ? 65.048 5.770 9.630 1.00 37.87 163 TYR B O 1
ATOM 4460 N N . LEU B 1 149 ? 66.485 4.067 9.824 1.00 33.50 164 LEU B N 1
ATOM 4461 C CA . LEU B 1 149 ? 65.492 3.081 9.416 1.00 30.77 164 LEU B CA 1
ATOM 4462 C C . LEU B 1 149 ? 65.155 2.213 10.628 1.00 34.89 164 LEU B C 1
ATOM 4463 O O . LEU B 1 149 ? 64.674 2.736 11.643 1.00 31.66 164 LEU B O 1
ATOM 4468 N N . HIS B 1 150 ? 65.440 0.905 10.577 1.00 31.19 165 HIS B N 1
ATOM 4469 C CA . HIS B 1 150 ? 64.937 0.046 11.641 1.00 30.26 165 HIS B CA 1
ATOM 4470 C C . HIS B 1 150 ? 65.710 0.221 12.943 1.00 30.69 165 HIS B C 1
ATOM 4471 O O . HIS B 1 150 ? 65.224 -0.210 13.991 1.00 30.83 165 HIS B O 1
ATOM 4478 N N . TYR B 1 151 ? 66.877 0.863 12.910 1.00 30.80 166 TYR B N 1
ATOM 4479 C CA . TYR B 1 151 ? 67.531 1.256 14.155 1.00 36.52 166 TYR B CA 1
ATOM 4480 C C . TYR B 1 151 ? 66.553 1.975 15.091 1.00 38.49 166 TYR B C 1
ATOM 4481 O O . TYR B 1 151 ? 66.595 1.788 16.312 1.00 41.48 166 TYR B O 1
ATOM 4490 N N . ARG B 1 152 ? 65.638 2.768 14.531 1.00 36.38 167 ARG B N 1
ATOM 4491 C CA . ARG B 1 152 ? 64.679 3.505 15.341 1.00 37.34 167 ARG B CA 1
ATOM 4492 C C . ARG B 1 152 ? 63.654 2.614 16.029 1.00 39.13 167 ARG B C 1
ATOM 4493 O O . ARG B 1 152 ? 62.936 3.100 16.910 1.00 44.54 167 ARG B O 1
ATOM 4501 N N . LEU B 1 153 ? 63.558 1.340 15.668 1.00 31.92 168 LEU B N 1
ATOM 4502 C CA . LEU B 1 153 ? 62.552 0.487 16.279 1.00 34.99 168 LEU B CA 1
ATOM 4503 C C . LEU B 1 153 ? 63.113 -0.416 17.366 1.00 37.86 168 LEU B C 1
ATOM 4504 O O . LEU B 1 153 ? 62.397 -0.738 18.317 1.00 38.19 168 LEU B O 1
ATOM 4509 N N . PHE B 1 154 ? 64.380 -0.815 17.275 1.00 36.64 169 PHE B N 1
ATOM 4510 C CA . PHE B 1 154 ? 64.862 -1.900 18.113 1.00 38.95 169 PHE B CA 1
ATOM 4511 C C . PHE B 1 154 ? 66.101 -1.561 18.936 1.00 38.54 169 PHE B C 1
ATOM 4512 O O . PHE B 1 154 ? 66.680 -2.467 19.550 1.00 41.51 169 PHE B O 1
ATOM 4520 N N . LEU B 1 155 ? 66.528 -0.306 18.992 1.00 39.67 170 LEU B N 1
ATOM 4521 C CA . LEU B 1 155 ? 67.783 -0.006 19.671 1.00 40.52 170 LEU B CA 1
ATOM 4522 C C . LEU B 1 155 ? 67.636 1.166 20.622 1.00 43.43 170 LEU B C 1
ATOM 4523 O O . LEU B 1 155 ? 67.033 2.189 20.286 1.00 40.12 170 LEU B O 1
ATOM 4528 N N . LEU B 1 156 ? 68.194 1.001 21.816 1.00 45.14 171 LEU B N 1
ATOM 4529 C CA . LEU B 1 156 ? 68.328 2.077 22.782 1.00 43.21 171 LEU B CA 1
ATOM 4530 C C . LEU B 1 156 ? 69.808 2.344 23.008 1.00 43.87 171 LEU B C 1
ATOM 4531 O O . LEU B 1 156 ? 70.603 1.403 23.139 1.00 43.48 171 LEU B O 1
ATOM 4536 N N . ASP B 1 157 ? 70.165 3.626 23.048 1.00 44.69 172 ASP B N 1
ATOM 4537 C CA . ASP B 1 157 ? 71.534 4.072 23.263 1.00 44.87 172 ASP B CA 1
ATOM 4538 C C . ASP B 1 157 ? 71.504 5.483 23.858 1.00 49.96 172 ASP B C 1
ATOM 4539 O O . ASP B 1 157 ? 70.442 6.000 24.225 1.00 46.85 172 ASP B O 1
ATOM 4544 N N . SER B 1 158 ? 72.682 6.120 23.918 1.00 46.11 173 SER B N 1
ATOM 4545 C CA . SER B 1 158 ? 72.843 7.373 24.654 1.00 51.75 173 SER B CA 1
ATOM 4546 C C . SER B 1 158 ? 72.247 8.569 23.931 1.00 50.79 173 SER B C 1
ATOM 4547 O O . SER B 1 158 ? 71.900 9.560 24.581 1.00 52.33 173 SER B O 1
ATOM 4550 N N . VAL B 1 159 ? 72.157 8.528 22.607 1.00 49.27 174 VAL B N 1
ATOM 4551 C CA . VAL B 1 159 ? 71.518 9.601 21.862 1.00 52.42 174 VAL B CA 1
ATOM 4552 C C . VAL B 1 159 ? 70.060 9.276 21.554 1.00 47.97 174 VAL B C 1
ATOM 4553 O O . VAL B 1 159 ? 69.205 10.155 21.631 1.00 54.45 174 VAL B O 1
ATOM 4557 N N . GLN B 1 160 ? 69.753 8.010 21.260 1.00 49.17 175 GLN B N 1
ATOM 4558 C CA . GLN B 1 160 ? 68.381 7.550 21.037 1.00 49.71 175 GLN B CA 1
ATOM 4559 C C . GLN B 1 160 ? 67.906 6.861 22.317 1.00 52.16 175 GLN B C 1
ATOM 4560 O O . GLN B 1 160 ? 67.903 5.628 22.442 1.00 45.65 175 GLN B O 1
ATOM 4566 N N . LYS B 1 161 ? 67.514 7.688 23.299 1.00 50.33 176 LYS B N 1
ATOM 4567 C CA . LYS B 1 161 ? 67.161 7.191 24.629 1.00 51.34 176 LYS B CA 1
ATOM 4568 C C . LYS B 1 161 ? 65.735 6.669 24.718 1.00 55.18 176 LYS B C 1
ATOM 4569 O O . LYS B 1 161 ? 65.381 6.039 25.723 1.00 52.09 176 LYS B O 1
ATOM 4575 N N . ILE B 1 162 ? 64.916 6.909 23.698 1.00 54.68 177 ILE B N 1
ATOM 4576 C CA . ILE B 1 162 ? 63.526 6.487 23.706 1.00 55.84 177 ILE B CA 1
ATOM 4577 C C . ILE B 1 162 ? 63.102 6.248 22.265 1.00 56.73 177 ILE B C 1
ATOM 4578 O O . ILE B 1 162 ? 63.580 6.907 21.333 1.00 52.19 177 ILE B O 1
ATOM 4583 N N . ILE B 1 163 ? 62.210 5.282 22.085 1.00 55.15 178 ILE B N 1
ATOM 4584 C CA . ILE B 1 163 ? 61.715 4.914 20.769 1.00 56.36 178 ILE B CA 1
ATOM 4585 C C . ILE B 1 163 ? 60.389 5.619 20.543 1.00 54.98 178 ILE B C 1
ATOM 4586 O O . ILE B 1 163 ? 59.409 5.371 21.258 1.00 55.53 178 ILE B O 1
ATOM 4591 N N . ASP B 1 164 ? 60.371 6.521 19.565 1.00 53.75 179 ASP B N 1
ATOM 4592 C CA . ASP B 1 164 ? 59.203 7.340 19.248 1.00 59.61 179 ASP B CA 1
ATOM 4593 C C . ASP B 1 164 ? 58.793 7.028 17.810 1.00 58.65 179 ASP B C 1
ATOM 4594 O O . ASP B 1 164 ? 59.195 7.706 16.860 1.00 61.88 179 ASP B O 1
ATOM 4599 N N . SER B 1 165 ? 58.005 5.970 17.655 1.00 57.27 180 SER B N 1
ATOM 4600 C CA . SER B 1 165 ? 57.447 5.584 16.359 1.00 60.71 180 SER B CA 1
ATOM 4601 C C . SER B 1 165 ? 56.038 5.077 16.593 1.00 55.81 180 SER B C 1
ATOM 4602 O O . SER B 1 165 ? 55.803 3.867 16.706 1.00 56.21 180 SER B O 1
ATOM 4605 N N . PRO B 1 166 ? 55.071 5.987 16.691 1.00 57.53 181 PRO B N 1
ATOM 4606 C CA . PRO B 1 166 ? 53.691 5.582 17.004 1.00 55.47 181 PRO B CA 1
ATOM 4607 C C . PRO B 1 166 ? 53.117 4.531 16.067 1.00 56.91 181 PRO B C 1
ATOM 4608 O O . PRO B 1 166 ? 52.317 3.695 16.512 1.00 57.14 181 PRO B O 1
ATOM 4612 N N . LEU B 1 167 ? 53.506 4.532 14.788 1.00 55.87 182 LEU B N 1
ATOM 4613 C CA . LEU B 1 167 ? 52.972 3.543 13.853 1.00 55.96 182 LEU B CA 1
ATOM 4614 C C . LEU B 1 167 ? 53.412 2.125 14.188 1.00 54.52 182 LEU B C 1
ATOM 4615 O O . LEU B 1 167 ? 52.793 1.168 13.712 1.00 51.02 182 LEU B O 1
ATOM 4620 N N . PHE B 1 168 ? 54.454 1.964 15.008 1.00 51.57 183 PHE B N 1
ATOM 4621 C CA . PHE B 1 168 ? 54.962 0.642 15.358 1.00 47.40 183 PHE B CA 1
ATOM 4622 C C . PHE B 1 168 ? 54.799 0.345 16.839 1.00 48.73 183 PHE B C 1
ATOM 4623 O O . PHE B 1 168 ? 55.439 -0.578 17.358 1.00 48.78 183 PHE B O 1
ATOM 4631 N N . SER B 1 169 ? 53.928 1.093 17.524 1.00 48.24 184 SER B N 1
ATOM 4632 C CA . SER B 1 169 ? 53.846 0.991 18.978 1.00 53.04 184 SER B CA 1
ATOM 4633 C C . SER B 1 169 ? 53.269 -0.343 19.449 1.00 46.54 184 SER B C 1
ATOM 4634 O O . SER B 1 169 ? 53.502 -0.726 20.598 1.00 51.91 184 SER B O 1
ATOM 4637 N N . HIS B 1 170 ? 52.536 -1.065 18.598 1.00 44.56 185 HIS B N 1
ATOM 4638 C CA . HIS B 1 170 ? 52.103 -2.411 18.974 1.00 49.03 185 HIS B CA 1
ATOM 4639 C C . HIS B 1 170 ? 53.284 -3.363 19.145 1.00 43.72 185 HIS B C 1
ATOM 4640 O O . HIS B 1 170 ? 53.193 -4.324 19.915 1.00 45.74 185 HIS B O 1
ATOM 4647 N N . LEU B 1 171 ? 54.387 -3.132 18.427 1.00 44.17 186 LEU B N 1
ATOM 4648 C CA . LEU B 1 171 ? 55.573 -3.963 18.617 1.00 48.82 186 LEU B CA 1
ATOM 4649 C C . LEU B 1 171 ? 56.144 -3.806 20.018 1.00 51.90 186 LEU B C 1
ATOM 4650 O O . LEU B 1 171 ? 56.747 -4.745 20.547 1.00 55.12 186 LEU B O 1
ATOM 4655 N N . HIS B 1 172 ? 55.950 -2.644 20.646 1.00 47.66 187 HIS B N 1
ATOM 4656 C CA . HIS B 1 172 ? 56.563 -2.354 21.934 1.00 51.03 187 HIS B CA 1
ATOM 4657 C C . HIS B 1 172 ? 55.580 -2.402 23.095 1.00 54.63 187 HIS B C 1
ATOM 4658 O O . HIS B 1 172 ? 55.932 -1.992 24.204 1.00 58.84 187 HIS B O 1
ATOM 4665 N N . ASP B 1 173 ? 54.363 -2.895 22.878 1.00 59.70 188 ASP B N 1
ATOM 4666 C CA . ASP B 1 173 ? 53.365 -2.885 23.938 1.00 62.38 188 ASP B CA 1
ATOM 4667 C C . ASP B 1 173 ? 53.811 -3.755 25.105 1.00 62.44 188 ASP B C 1
ATOM 4668 O O . ASP B 1 173 ? 54.101 -4.942 24.935 1.00 55.77 188 ASP B O 1
ATOM 4673 N N . GLY B 1 174 ? 53.873 -3.153 26.292 1.00 65.40 189 GLY B N 1
ATOM 4674 C CA . GLY B 1 174 ? 54.300 -3.872 27.474 1.00 62.91 189 GLY B CA 1
ATOM 4675 C C . GLY B 1 174 ? 55.779 -4.159 27.550 1.00 60.86 189 GLY B C 1
ATOM 4676 O O . GLY B 1 174 ? 56.208 -4.880 28.456 1.00 63.84 189 GLY B O 1
ATOM 4677 N N . LEU B 1 175 ? 56.578 -3.613 26.627 1.00 62.40 190 LEU B N 1
ATOM 4678 C CA . LEU B 1 175 ? 58.019 -3.809 26.560 1.00 61.55 190 LEU B CA 1
ATOM 4679 C C . LEU B 1 175 ? 58.747 -2.500 26.858 1.00 57.89 190 LEU B C 1
ATOM 4680 O O . LEU B 1 175 ? 58.216 -1.417 26.590 1.00 61.72 190 LEU B O 1
ATOM 4685 N N . PRO B 1 176 ? 59.958 -2.567 27.412 1.00 55.65 191 PRO B N 1
ATOM 4686 C CA . PRO B 1 176 ? 60.674 -1.334 27.775 1.00 60.79 191 PRO B CA 1
ATOM 4687 C C . PRO B 1 176 ? 61.154 -0.578 26.544 1.00 59.23 191 PRO B C 1
ATOM 4688 O O . PRO B 1 176 ? 61.622 -1.179 25.573 1.00 63.12 191 PRO B O 1
ATOM 4692 N N . ILE B 1 177 ? 61.038 0.753 26.589 1.00 57.81 192 ILE B N 1
ATOM 4693 C CA . ILE B 1 177 ? 61.354 1.583 25.427 1.00 54.42 192 ILE B CA 1
ATOM 4694 C C . ILE B 1 177 ? 62.228 2.778 25.790 1.00 51.83 192 ILE B C 1
ATOM 4695 O O . ILE B 1 177 ? 62.368 3.712 24.992 1.00 52.46 192 ILE B O 1
ATOM 4700 N N . GLN B 1 178 ? 62.822 2.775 26.980 1.00 51.72 193 GLN B N 1
ATOM 4701 C CA . GLN B 1 178 ? 63.643 3.904 27.401 1.00 57.34 193 GLN B CA 1
ATOM 4702 C C . GLN B 1 178 ? 64.998 3.416 27.893 1.00 53.39 193 GLN B C 1
ATOM 4703 O O . GLN B 1 178 ? 65.069 2.502 28.718 1.00 57.50 193 GLN B O 1
ATOM 4709 N N . PHE B 1 179 ? 66.065 4.055 27.401 1.00 50.64 194 PHE B N 1
ATOM 4710 C CA . PHE B 1 179 ? 67.422 3.536 27.579 1.00 53.73 194 PHE B CA 1
ATOM 4711 C C . PHE B 1 179 ? 67.806 3.435 29.046 1.00 56.10 194 PHE B C 1
ATOM 4712 O O . PHE B 1 179 ? 68.246 2.379 29.514 1.00 56.23 194 PHE B O 1
ATOM 4720 N N . ASP B 1 180 ? 67.683 4.535 29.782 1.00 55.47 195 ASP B N 1
ATOM 4721 C CA . ASP B 1 180 ? 68.177 4.544 31.152 1.00 58.13 195 ASP B CA 1
ATOM 4722 C C . ASP B 1 180 ? 67.481 3.476 31.985 1.00 63.79 195 ASP B C 1
ATOM 4723 O O . ASP B 1 180 ? 68.134 2.584 32.544 1.00 64.78 195 ASP B O 1
ATOM 4728 N N . GLU B 1 181 ? 66.146 3.521 32.029 1.00 58.84 196 GLU B N 1
ATOM 4729 C CA . GLU B 1 181 ? 65.377 2.492 32.721 1.00 61.76 196 GLU B CA 1
ATOM 4730 C C . GLU B 1 181 ? 65.837 1.098 32.319 1.00 63.97 196 GLU B C 1
ATOM 4731 O O . GLU B 1 181 ? 65.973 0.212 33.172 1.00 65.25 196 GLU B O 1
ATOM 4737 N N . ALA B 1 182 ? 66.120 0.903 31.024 1.00 59.97 197 ALA B N 1
ATOM 4738 C CA . ALA B 1 182 ? 66.444 -0.426 30.510 1.00 62.27 197 ALA B CA 1
ATOM 4739 C C . ALA B 1 182 ? 67.766 -0.935 31.071 1.00 58.92 197 ALA B C 1
ATOM 4740 O O . ALA B 1 182 ? 67.883 -2.114 31.421 1.00 56.78 197 ALA B O 1
ATOM 4742 N N . LYS B 1 183 ? 68.772 -0.063 31.169 1.00 59.51 198 LYS B N 1
ATOM 4743 C CA . LYS B 1 183 ? 70.002 -0.444 31.855 1.00 60.35 198 LYS B CA 1
ATOM 4744 C C . LYS B 1 183 ? 69.720 -0.875 33.292 1.00 60.49 198 LYS B C 1
ATOM 4745 O O . LYS B 1 183 ? 70.335 -1.822 33.800 1.00 58.83 198 LYS B O 1
ATOM 4751 N N . LYS B 1 184 ? 68.777 -0.199 33.955 1.00 61.51 199 LYS B N 1
ATOM 4752 C CA . LYS B 1 184 ? 68.463 -0.532 35.339 1.00 61.69 199 LYS B CA 1
ATOM 4753 C C . LYS B 1 184 ? 67.755 -1.875 35.438 1.00 62.89 199 LYS B C 1
ATOM 4754 O O . LYS B 1 184 ? 68.029 -2.653 36.358 1.00 65.71 199 LYS B O 1
ATOM 4760 N N . GLU B 1 185 ? 66.849 -2.174 34.502 1.00 62.02 200 GLU B N 1
ATOM 4761 C CA . GLU B 1 185 ? 66.179 -3.470 34.540 1.00 64.88 200 GLU B CA 1
ATOM 4762 C C . GLU B 1 185 ? 67.145 -4.596 34.192 1.00 64.18 200 GLU B C 1
ATOM 4763 O O . GLU B 1 185 ? 67.066 -5.686 34.770 1.00 65.46 200 GLU B O 1
ATOM 4769 N N . LEU B 1 186 ? 68.063 -4.352 33.250 1.00 61.84 201 LEU B N 1
ATOM 4770 C CA . LEU B 1 186 ? 69.087 -5.346 32.948 1.00 61.32 201 LEU B CA 1
ATOM 4771 C C . LEU B 1 186 ? 70.024 -5.534 34.133 1.00 62.64 201 LEU B C 1
ATOM 4772 O O . LEU B 1 186 ? 70.408 -6.666 34.456 1.00 60.08 201 LEU B O 1
ATOM 4777 N N . GLY B 1 187 ? 70.396 -4.434 34.788 1.00 66.12 202 GLY B N 1
ATOM 4778 C CA . GLY B 1 187 ? 71.185 -4.518 36.010 1.00 65.59 202 GLY B CA 1
ATOM 4779 C C . GLY B 1 187 ? 72.575 -5.057 35.742 1.00 61.31 202 GLY B C 1
ATOM 4780 O O . GLY B 1 187 ? 73.291 -4.592 34.847 1.00 62.37 202 GLY B O 1
ATOM 4781 N N . GLU B 1 188 ? 72.962 -6.060 36.534 1.00 60.86 203 GLU B N 1
ATOM 4782 C CA . GLU B 1 188 ? 74.286 -6.656 36.385 1.00 65.95 203 GLU B CA 1
ATOM 4783 C C . GLU B 1 188 ? 74.396 -7.468 35.101 1.00 67.36 203 GLU B C 1
ATOM 4784 O O . GLU B 1 188 ? 75.488 -7.584 34.528 1.00 69.67 203 GLU B O 1
ATOM 4790 N N . TYR B 1 189 ? 73.286 -8.015 34.629 1.00 65.11 204 TYR B N 1
ATOM 4791 C CA . TYR B 1 189 ? 73.296 -8.937 33.511 1.00 62.25 204 TYR B CA 1
ATOM 4792 C C . TYR B 1 189 ? 73.145 -8.205 32.177 1.00 59.36 204 TYR B C 1
ATOM 4793 O O . TYR B 1 189 ? 72.765 -7.035 32.111 1.00 60.42 204 TYR B O 1
ATOM 4802 N N . ASP B 1 190 ? 73.486 -8.913 31.107 1.00 58.14 205 ASP B N 1
ATOM 4803 C CA . ASP B 1 190 ? 73.442 -8.349 29.767 1.00 55.64 205 ASP B CA 1
ATOM 4804 C C . ASP B 1 190 ? 72.125 -8.600 29.052 1.00 54.00 205 ASP B C 1
ATOM 4805 O O . ASP B 1 190 ? 71.825 -7.894 28.087 1.00 50.30 205 ASP B O 1
ATOM 4810 N N . THR B 1 191 ? 71.346 -9.589 29.492 1.00 56.92 206 THR B N 1
ATOM 4811 C CA . THR B 1 191 ? 70.275 -10.158 28.681 1.00 55.76 206 THR B CA 1
ATOM 4812 C C . THR B 1 191 ? 69.020 -10.331 29.521 1.00 56.00 206 THR B C 1
ATOM 4813 O O . THR B 1 191 ? 69.032 -11.041 30.526 1.00 56.40 206 THR B O 1
ATOM 4817 N N . ASN B 1 192 ? 67.946 -9.681 29.099 1.00 61.93 207 ASN B N 1
ATOM 4818 C CA . ASN B 1 192 ? 66.598 -9.930 29.575 1.00 60.30 207 ASN B CA 1
ATOM 4819 C C . ASN B 1 192 ? 65.930 -10.988 28.704 1.00 59.26 207 ASN B C 1
ATOM 4820 O O . ASN B 1 192 ? 66.459 -11.409 27.673 1.00 61.11 207 ASN B O 1
ATOM 4825 N N . LYS B 1 193 ? 64.731 -11.398 29.107 1.00 55.98 208 LYS B N 1
ATOM 4826 C CA . LYS B 1 193 ? 63.890 -12.105 28.154 1.00 62.57 208 LYS B CA 1
ATOM 4827 C C . LYS B 1 193 ? 63.266 -11.161 27.129 1.00 58.03 208 LYS B C 1
ATOM 4828 O O . LYS B 1 193 ? 62.627 -11.642 26.189 1.00 54.90 208 LYS B O 1
ATOM 4834 N N . LEU B 1 194 ? 63.551 -9.875 27.243 1.00 52.41 209 LEU B N 1
ATOM 4835 C CA . LEU B 1 194 ? 63.011 -8.880 26.369 1.00 50.09 209 LEU B CA 1
ATOM 4836 C C . LEU B 1 194 ? 64.028 -8.012 25.669 1.00 49.92 209 LEU B C 1
ATOM 4837 O O . LEU B 1 194 ? 63.746 -7.459 24.692 1.00 49.80 209 LEU B O 1
ATOM 4850 N N . ALA B 1 196 ? 68.641 -7.162 25.179 1.00 43.29 211 ALA B N 1
ATOM 4851 C CA . ALA B 1 196 ? 70.005 -7.643 25.370 1.00 47.23 211 ALA B CA 1
ATOM 4852 C C . ALA B 1 196 ? 70.988 -6.581 24.911 1.00 45.84 211 ALA B C 1
ATOM 4853 O O . ALA B 1 196 ? 70.818 -6.007 23.828 1.00 41.61 211 ALA B O 1
ATOM 4855 N N . ARG B 1 197 ? 71.996 -6.309 25.746 1.00 41.79 212 ARG B N 1
ATOM 4856 C CA . ARG B 1 197 ? 73.145 -5.542 25.295 1.00 43.09 212 ARG B CA 1
ATOM 4857 C C . ARG B 1 197 ? 73.798 -6.270 24.126 1.00 42.17 212 ARG B C 1
ATOM 4858 O O . ARG B 1 197 ? 73.820 -7.499 24.066 1.00 45.08 212 ARG B O 1
ATOM 4866 N N . ILE B 1 198 ? 74.328 -5.512 23.188 1.00 42.31 213 ILE B N 1
ATOM 4867 C CA . ILE B 1 198 ? 74.940 -6.094 22.005 1.00 42.85 213 ILE B CA 1
ATOM 4868 C C . ILE B 1 198 ? 76.424 -6.295 22.276 1.00 43.44 213 ILE B C 1
ATOM 4869 O O . ILE B 1 198 ? 77.113 -5.383 22.750 1.00 43.75 213 ILE B O 1
ATOM 4874 N N . ARG B 1 199 ? 76.912 -7.497 21.991 1.00 42.47 214 ARG B N 1
ATOM 4875 C CA . ARG B 1 199 ? 78.319 -7.838 22.121 1.00 44.45 214 ARG B CA 1
ATOM 4876 C C . ARG B 1 199 ? 78.833 -8.341 20.780 1.00 42.34 214 ARG B C 1
ATOM 4877 O O . ARG B 1 199 ? 78.212 -9.202 20.154 1.00 48.52 214 ARG B O 1
ATOM 4885 N N . LEU B 1 200 ? 79.946 -7.780 20.332 1.00 40.07 215 LEU B N 1
ATOM 4886 C CA . LEU B 1 200 ? 80.595 -8.179 19.087 1.00 36.52 215 LEU B CA 1
ATOM 4887 C C . LEU B 1 200 ? 81.649 -9.253 19.359 1.00 41.14 215 LEU B C 1
ATOM 4888 O O . LEU B 1 200 ? 82.837 -9.085 19.102 1.00 40.37 215 LEU B O 1
ATOM 4893 N N . GLY B 1 201 ? 81.201 -10.386 19.893 1.00 44.60 216 GLY B N 1
ATOM 4894 C CA . GLY B 1 201 ? 82.124 -11.388 20.411 1.00 47.34 216 GLY B CA 1
ATOM 4895 C C . GLY B 1 201 ? 82.394 -11.185 21.892 1.00 41.29 216 GLY B C 1
ATOM 4896 O O . GLY B 1 201 ? 81.573 -11.569 22.728 1.00 46.16 216 GLY B O 1
ATOM 4897 N N . PHE B 1 202 ? 83.533 -10.579 22.241 1.00 44.06 217 PHE B N 1
ATOM 4898 C CA . PHE B 1 202 ? 83.761 -10.222 23.642 1.00 41.61 217 PHE B CA 1
ATOM 4899 C C . PHE B 1 202 ? 83.340 -8.781 23.969 1.00 39.35 217 PHE B C 1
ATOM 4900 O O . PHE B 1 202 ? 82.557 -8.579 24.906 1.00 35.63 217 PHE B O 1
ATOM 4908 N N . PRO B 1 203 ? 83.813 -7.758 23.255 1.00 36.95 218 PRO B N 1
ATOM 4909 C CA . PRO B 1 203 ? 83.475 -6.389 23.646 1.00 34.98 218 PRO B CA 1
ATOM 4910 C C . PRO B 1 203 ? 82.003 -6.071 23.411 1.00 45.36 218 PRO B C 1
ATOM 4911 O O . PRO B 1 203 ? 81.254 -6.816 22.764 1.00 40.57 218 PRO B O 1
ATOM 4915 N N . TYR B 1 204 ? 81.597 -4.928 23.974 1.00 43.67 219 TYR B N 1
ATOM 4916 C CA . TYR B 1 204 ? 80.271 -4.360 23.777 1.00 42.70 219 TYR B CA 1
ATOM 4917 C C . TYR B 1 204 ? 80.303 -3.414 22.596 1.00 41.53 219 TYR B C 1
ATOM 4918 O O . TYR B 1 204 ? 81.336 -2.818 22.291 1.00 42.27 219 TYR B O 1
ATOM 4927 N N . LEU B 1 205 ? 79.161 -3.289 21.922 1.00 41.11 220 LEU B N 1
ATOM 4928 C CA . LEU B 1 205 ? 78.965 -2.222 20.954 1.00 37.38 220 LEU B CA 1
ATOM 4929 C C . LEU B 1 205 ? 78.343 -1.043 21.692 1.00 37.75 220 LEU B C 1
ATOM 4930 O O . LEU B 1 205 ? 77.298 -1.182 22.343 1.00 34.33 220 LEU B O 1
ATOM 4935 N N . ALA B 1 206 ? 78.996 0.103 21.614 1.00 35.24 221 ALA B N 1
ATOM 4936 C CA . ALA B 1 206 ? 78.564 1.263 22.365 1.00 40.96 221 ALA B CA 1
ATOM 4937 C C . ALA B 1 206 ? 78.505 2.461 21.439 1.00 39.41 221 ALA B C 1
ATOM 4938 O O . ALA B 1 206 ? 79.082 2.467 20.348 1.00 39.25 221 ALA B O 1
ATOM 4940 N N . ARG B 1 207 ? 77.793 3.481 21.895 1.00 40.21 222 ARG B N 1
ATOM 4941 C CA . ARG B 1 207 ? 77.628 4.704 21.132 1.00 44.87 222 ARG B CA 1
ATOM 4942 C C . ARG B 1 207 ? 77.907 5.894 22.040 1.00 44.24 222 ARG B C 1
ATOM 4943 O O . ARG B 1 207 ? 77.347 5.983 23.138 1.00 46.73 222 ARG B O 1
ATOM 4951 N N . PHE B 1 208 ? 78.775 6.796 21.590 1.00 44.25 223 PHE B N 1
ATOM 4952 C CA . PHE B 1 208 ? 79.034 8.016 22.340 1.00 47.02 223 PHE B CA 1
ATOM 4953 C C . PHE B 1 208 ? 77.763 8.864 22.425 1.00 50.42 223 PHE B C 1
ATOM 4954 O O . PHE B 1 208 ? 76.773 8.634 21.723 1.00 51.82 223 PHE B O 1
ATOM 4962 N N . SER B 1 209 ? 77.793 9.852 23.320 1.00 54.85 224 SER B N 1
ATOM 4963 C CA . SER B 1 209 ? 76.777 10.899 23.286 1.00 53.79 224 SER B CA 1
ATOM 4964 C C . SER B 1 209 ? 76.893 11.732 22.020 1.00 52.67 224 SER B C 1
ATOM 4965 O O . SER B 1 209 ? 75.880 12.237 21.516 1.00 51.63 224 SER B O 1
ATOM 4968 N N . SER B 1 210 ? 78.116 11.885 21.499 1.00 51.46 225 SER B N 1
ATOM 4969 C CA . SER B 1 210 ? 78.391 12.642 20.282 1.00 53.71 225 SER B CA 1
ATOM 4970 C C . SER B 1 210 ? 77.959 11.909 19.018 1.00 53.20 225 SER B C 1
ATOM 4971 O O . SER B 1 210 ? 78.233 12.400 17.916 1.00 54.59 225 SER B O 1
ATOM 4974 N N . GLY B 1 211 ? 77.329 10.739 19.149 1.00 50.70 226 GLY B N 1
ATOM 4975 C CA . GLY B 1 211 ? 76.682 10.055 18.055 1.00 53.26 226 GLY B CA 1
ATOM 4976 C C . GLY B 1 211 ? 77.399 8.822 17.524 1.00 52.86 226 GLY B C 1
ATOM 4977 O O . GLY B 1 211 ? 76.742 7.946 16.949 1.00 54.14 226 GLY B O 1
ATOM 4978 N N . GLY B 1 212 ? 78.724 8.734 17.685 1.00 51.34 227 GLY B N 1
ATOM 4979 C CA . GLY B 1 212 ? 79.482 7.693 17.004 1.00 48.40 227 GLY B CA 1
ATOM 4980 C C . GLY B 1 212 ? 79.511 6.374 17.758 1.00 49.51 227 GLY B C 1
ATOM 4981 O O . GLY B 1 212 ? 79.403 6.324 18.985 1.00 49.81 227 GLY B O 1
ATOM 4982 N N . PHE B 1 213 ? 79.686 5.288 16.998 1.00 45.26 228 PHE B N 1
ATOM 4983 C CA . PHE B 1 213 ? 79.773 3.938 17.552 1.00 38.57 228 PHE B CA 1
ATOM 4984 C C . PHE B 1 213 ? 81.221 3.556 17.864 1.00 42.08 228 PHE B C 1
ATOM 4985 O O . PHE B 1 213 ? 82.163 4.052 17.239 1.00 41.52 228 PHE B O 1
ATOM 4993 N N . TYR B 1 214 ? 81.394 2.651 18.844 1.00 39.72 229 TYR B N 1
ATOM 4994 C CA . TYR B 1 214 ? 82.735 2.158 19.158 1.00 38.22 229 TYR B CA 1
ATOM 4995 C C . TYR B 1 214 ? 82.618 0.913 20.007 1.00 41.21 229 TYR B C 1
ATOM 4996 O O . TYR B 1 214 ? 81.705 0.836 20.841 1.00 43.10 229 TYR B O 1
ATOM 5005 N N . PRO B 1 215 ? 83.497 -0.073 19.834 1.00 40.58 230 PRO B N 1
ATOM 5006 C CA . PRO B 1 215 ? 83.477 -1.232 20.730 1.00 38.93 230 PRO B CA 1
ATOM 5007 C C . PRO B 1 215 ? 84.052 -0.845 22.081 1.00 39.72 230 PRO B C 1
ATOM 5008 O O . PRO B 1 215 ? 84.986 -0.050 22.168 1.00 38.47 230 PRO B O 1
ATOM 5012 N N . SER B 1 216 ? 83.476 -1.396 23.144 1.00 37.03 231 SER B N 1
ATOM 5013 C CA . SER B 1 216 ? 83.884 -1.026 24.486 1.00 44.22 231 SER B CA 1
ATOM 5014 C C . SER B 1 216 ? 83.867 -2.247 25.391 1.00 44.83 231 SER B C 1
ATOM 5015 O O . SER B 1 216 ? 83.079 -3.173 25.194 1.00 40.92 231 SER B O 1
ATOM 5018 N N . PHE B 1 217 ? 84.757 -2.238 26.389 1.00 41.96 232 PHE B N 1
ATOM 5019 C CA . PHE B 1 217 ? 84.779 -3.285 27.400 1.00 43.00 232 PHE B CA 1
ATOM 5020 C C . PHE B 1 217 ? 83.889 -2.955 28.586 1.00 44.91 232 PHE B C 1
ATOM 5021 O O . PHE B 1 217 ? 83.718 -3.796 29.480 1.00 43.95 232 PHE B O 1
ATOM 5029 N N . SER B 1 218 ? 83.315 -1.757 28.592 1.00 43.66 233 SER B N 1
ATOM 5030 C CA . SER B 1 218 ? 82.431 -1.265 29.632 1.00 49.46 233 SER B CA 1
ATOM 5031 C C . SER B 1 218 ? 80.977 -1.429 29.196 1.00 47.32 233 SER B C 1
ATOM 5032 O O . SER B 1 218 ? 80.647 -1.313 28.012 1.00 48.56 233 SER B O 1
ATOM 5035 N N . LYS B 1 219 ? 80.110 -1.726 30.162 1.00 48.20 234 LYS B N 1
ATOM 5036 C CA . LYS B 1 219 ? 78.692 -1.846 29.869 1.00 50.83 234 LYS B CA 1
ATOM 5037 C C . LYS B 1 219 ? 77.970 -0.506 29.924 1.00 46.48 234 LYS B C 1
ATOM 5038 O O . LYS B 1 219 ? 76.861 -0.391 29.391 1.00 51.49 234 LYS B O 1
ATOM 5044 N N . SER B 1 220 ? 78.565 0.512 30.536 1.00 46.92 235 SER B N 1
ATOM 5045 C CA . SER B 1 220 ? 78.062 1.863 30.334 1.00 54.99 235 SER B CA 1
ATOM 5046 C C . SER B 1 220 ? 78.248 2.223 28.866 1.00 56.30 235 SER B C 1
ATOM 5047 O O . SER B 1 220 ? 79.267 1.868 28.264 1.00 57.73 235 SER B O 1
ATOM 5050 N N . ASN B 1 221 ? 77.251 2.894 28.285 1.00 42.83 236 ASN B N 1
ATOM 5051 C CA . ASN B 1 221 ? 77.163 3.290 26.879 1.00 48.97 236 ASN B CA 1
ATOM 5052 C C . ASN B 1 221 ? 76.830 2.124 25.924 1.00 46.66 236 ASN B C 1
ATOM 5053 O O . ASN B 1 221 ? 76.612 2.374 24.735 1.00 44.53 236 ASN B O 1
ATOM 5058 N N . ALA B 1 222 ? 76.785 0.875 26.388 1.00 43.31 237 ALA B N 1
ATOM 5059 C CA . ALA B 1 222 ? 76.480 -0.240 25.498 1.00 41.55 237 ALA B CA 1
ATOM 5060 C C . ALA B 1 222 ? 75.041 -0.159 24.998 1.00 39.83 237 ALA B C 1
ATOM 5061 O O . ALA B 1 222 ? 74.105 -0.065 25.794 1.00 41.48 237 ALA B O 1
ATOM 5063 N N . ILE B 1 223 ? 74.853 -0.215 23.677 1.00 38.18 238 ILE B N 1
ATOM 5064 C CA . ILE B 1 223 ? 73.501 -0.109 23.139 1.00 38.44 238 ILE B CA 1
ATOM 5065 C C . ILE B 1 223 ? 72.710 -1.381 23.445 1.00 39.05 238 ILE B C 1
ATOM 5066 O O . ILE B 1 223 ? 73.265 -2.482 23.578 1.00 40.91 238 ILE B O 1
ATOM 5071 N N . ILE B 1 224 ? 71.400 -1.221 23.610 1.00 40.34 239 ILE B N 1
ATOM 5072 C CA . ILE B 1 224 ? 70.513 -2.310 24.010 1.00 39.35 239 ILE B CA 1
ATOM 5073 C C . ILE B 1 224 ? 69.561 -2.619 22.859 1.00 40.10 239 ILE B C 1
ATOM 5074 O O . ILE B 1 224 ? 68.967 -1.712 22.264 1.00 39.39 239 ILE B O 1
ATOM 5079 N N . PHE B 1 225 ? 69.428 -3.898 22.546 1.00 41.66 240 PHE B N 1
ATOM 5080 C CA . PHE B 1 225 ? 68.594 -4.372 21.453 1.00 37.42 240 PHE B CA 1
ATOM 5081 C C . PHE B 1 225 ? 67.265 -4.868 22.007 1.00 39.00 240 PHE B C 1
ATOM 5082 O O . PHE B 1 225 ? 67.240 -5.719 22.901 1.00 41.74 240 PHE B O 1
ATOM 5090 N N . LEU B 1 226 ? 66.164 -4.354 21.466 1.00 33.77 241 LEU B N 1
ATOM 5091 C CA . LEU B 1 226 ? 64.840 -4.729 21.964 1.00 37.87 241 LEU B CA 1
ATOM 5092 C C . LEU B 1 226 ? 64.404 -5.991 21.229 1.00 41.41 241 LEU B C 1
ATOM 5093 O O . LEU B 1 226 ? 63.670 -5.964 20.231 1.00 38.59 241 LEU B O 1
ATOM 5098 N N . SER B 1 227 ? 64.889 -7.127 21.742 1.00 42.35 242 SER B N 1
ATOM 5099 C CA . SER B 1 227 ? 64.770 -8.380 21.011 1.00 39.06 242 SER B CA 1
ATOM 5100 C C . SER B 1 227 ? 63.320 -8.837 20.883 1.00 39.94 242 SER B C 1
ATOM 5101 O O . SER B 1 227 ? 62.948 -9.411 19.852 1.00 40.94 242 SER B O 1
ATOM 5104 N N . GLU B 1 228 ? 62.483 -8.587 21.892 1.00 40.54 243 GLU B N 1
ATOM 5105 C CA . GLU B 1 228 ? 61.091 -9.025 21.811 1.00 42.40 243 GLU B CA 1
ATOM 5106 C C . GLU B 1 228 ? 60.310 -8.203 20.792 1.00 43.46 243 GLU B C 1
ATOM 5107 O O . GLU B 1 228 ? 59.441 -8.735 20.085 1.00 42.36 243 GLU B O 1
ATOM 5113 N N . ALA B 1 229 ? 60.599 -6.904 20.709 1.00 39.61 244 ALA B N 1
ATOM 5114 C CA . ALA B 1 229 ? 59.998 -6.080 19.673 1.00 44.20 244 ALA B CA 1
ATOM 5115 C C . ALA B 1 229 ? 60.413 -6.571 18.295 1.00 40.98 244 ALA B C 1
ATOM 5116 O O . ALA B 1 229 ? 59.591 -6.662 17.380 1.00 41.93 244 ALA B O 1
ATOM 5118 N N . TYR B 1 230 ? 61.691 -6.887 18.134 1.00 38.90 245 TYR B N 1
ATOM 5119 C CA . TYR B 1 230 ? 62.183 -7.352 16.848 1.00 34.56 245 TYR B CA 1
ATOM 5120 C C . TYR B 1 230 ? 61.581 -8.702 16.493 1.00 35.42 245 TYR B C 1
ATOM 5121 O O . TYR B 1 230 ? 61.323 -8.984 15.315 1.00 36.32 245 TYR B O 1
ATOM 5130 N N . PHE B 1 231 ? 61.347 -9.547 17.501 1.00 37.85 246 PHE B N 1
ATOM 5131 C CA . PHE B 1 231 ? 60.706 -10.842 17.277 1.00 36.05 246 PHE B CA 1
ATOM 5132 C C . PHE B 1 231 ? 59.275 -10.664 16.785 1.00 40.86 246 PHE B C 1
ATOM 5133 O O . PHE B 1 231 ? 58.835 -11.363 15.861 1.00 40.94 246 PHE B O 1
ATOM 5141 N N . ARG B 1 232 ? 58.540 -9.716 17.375 1.00 39.17 247 ARG B N 1
ATOM 5142 C CA . ARG B 1 232 ? 57.180 -9.443 16.913 1.00 41.94 247 ARG B CA 1
ATOM 5143 C C . ARG B 1 232 ? 57.176 -8.849 15.513 1.00 40.16 247 ARG B C 1
ATOM 5144 O O . ARG B 1 232 ? 56.250 -9.114 14.739 1.00 37.86 247 ARG B O 1
ATOM 5152 N N . TYR B 1 233 ? 58.185 -8.030 15.179 1.00 35.50 248 TYR B N 1
ATOM 5153 C CA . TYR B 1 233 ? 58.350 -7.597 13.795 1.00 38.66 248 TYR B CA 1
ATOM 5154 C C . TYR B 1 233 ? 58.523 -8.795 12.863 1.00 39.32 248 TYR B C 1
ATOM 5155 O O . TYR B 1 233 ? 57.812 -8.917 11.853 1.00 35.32 248 TYR B O 1
ATOM 5164 N N . GLN B 1 234 ? 59.459 -9.703 13.197 1.00 35.23 249 GLN B N 1
ATOM 5165 C CA . GLN B 1 234 ? 59.724 -10.862 12.343 1.00 33.71 249 GLN B CA 1
ATOM 5166 C C . GLN B 1 234 ? 58.483 -11.734 12.162 1.00 35.09 249 GLN B C 1
ATOM 5167 O O . GLN B 1 234 ? 58.285 -12.306 11.086 1.00 34.24 249 GLN B O 1
ATOM 5173 N N . LEU B 1 235 ? 57.629 -11.839 13.186 1.00 35.57 250 LEU B N 1
ATOM 5174 C CA . LEU B 1 235 ? 56.421 -12.647 13.038 1.00 38.29 250 LEU B CA 1
ATOM 5175 C C . LEU B 1 235 ? 55.462 -12.047 12.013 1.00 37.20 250 LEU B C 1
ATOM 5176 O O . LEU B 1 235 ? 54.723 -12.795 11.360 1.00 37.49 250 LEU B O 1
ATOM 5181 N N . GLU B 1 236 ? 55.470 -10.715 11.848 1.00 37.36 251 GLU B N 1
ATOM 5182 C CA . GLU B 1 236 ? 54.680 -10.071 10.794 1.00 39.88 251 GLU B CA 1
ATOM 5183 C C . GLU B 1 236 ? 55.240 -10.392 9.412 1.00 38.99 251 GLU B C 1
ATOM 5184 O O . GLU B 1 236 ? 54.495 -10.793 8.507 1.00 36.68 251 GLU B O 1
ATOM 5190 N N . ASP B 1 237 ? 56.558 -10.211 9.232 1.00 40.18 252 ASP B N 1
ATOM 5191 C CA . ASP B 1 237 ? 57.184 -10.464 7.937 1.00 37.99 252 ASP B CA 1
ATOM 5192 C C . ASP B 1 237 ? 57.053 -11.926 7.541 1.00 36.81 252 ASP B C 1
ATOM 5193 O O . ASP B 1 237 ? 56.685 -12.241 6.402 1.00 40.56 252 ASP B O 1
ATOM 5198 N N . VAL B 1 238 ? 57.333 -12.834 8.469 1.00 34.07 253 VAL B N 1
ATOM 5199 C CA . VAL B 1 238 ? 57.396 -14.243 8.104 1.00 34.81 253 VAL B CA 1
ATOM 5200 C C . VAL B 1 238 ? 55.997 -14.833 7.906 1.00 31.33 253 VAL B C 1
ATOM 5201 O O . VAL B 1 238 ? 55.796 -15.677 7.034 1.00 28.27 253 VAL B O 1
ATOM 5205 N N . SER B 1 239 ? 55.001 -14.410 8.691 1.00 32.18 254 SER B N 1
ATOM 5206 C CA . SER B 1 239 ? 53.644 -14.900 8.429 1.00 31.12 254 SER B CA 1
ATOM 5207 C C . SER B 1 239 ? 53.084 -14.347 7.117 1.00 34.24 254 SER B C 1
ATOM 5208 O O . SER B 1 239 ? 52.304 -15.027 6.440 1.00 35.68 254 SER B O 1
ATOM 5211 N N . LEU B 1 240 ? 53.443 -13.116 6.746 1.00 34.12 255 LEU B N 1
ATOM 5212 C CA . LEU B 1 240 ? 53.062 -12.612 5.429 1.00 35.56 255 LEU B CA 1
ATOM 5213 C C . LEU B 1 240 ? 53.733 -13.423 4.325 1.00 36.45 255 LEU B C 1
ATOM 5214 O O . LEU B 1 240 ? 53.113 -13.729 3.299 1.00 36.63 255 LEU B O 1
ATOM 5219 N N . LEU B 1 241 ? 54.988 -13.826 4.543 1.00 34.15 256 LEU B N 1
ATOM 5220 C CA . LEU B 1 241 ? 55.715 -14.582 3.523 1.00 35.63 256 LEU B CA 1
ATOM 5221 C C . LEU B 1 241 ? 55.168 -16.003 3.359 1.00 36.34 256 LEU B C 1
ATOM 5222 O O . LEU B 1 241 ? 54.963 -16.475 2.232 1.00 33.78 256 LEU B O 1
ATOM 5227 N N . LEU B 1 242 ? 54.973 -16.724 4.466 1.00 33.67 257 LEU B N 1
ATOM 5228 C CA . LEU B 1 242 ? 54.412 -18.067 4.354 1.00 34.17 257 LEU B CA 1
ATOM 5229 C C . LEU B 1 242 ? 52.996 -18.024 3.785 1.00 30.91 257 LEU B C 1
ATOM 5230 O O . LEU B 1 242 ? 52.660 -18.806 2.894 1.00 31.67 257 LEU B O 1
ATOM 5235 N N . ALA B 1 243 ? 52.163 -17.098 4.265 1.00 32.70 258 ALA B N 1
ATOM 5236 C CA . ALA B 1 243 ? 50.834 -16.918 3.685 1.00 36.73 258 ALA B CA 1
ATOM 5237 C C . ALA B 1 243 ? 50.907 -16.729 2.175 1.00 36.01 258 ALA B C 1
ATOM 5238 O O . ALA B 1 243 ? 50.143 -17.343 1.424 1.00 36.94 258 ALA B O 1
ATOM 5240 N N . SER B 1 244 ? 51.822 -15.882 1.712 1.00 35.27 259 SER B N 1
ATOM 5241 C CA . SER B 1 244 ? 51.861 -15.583 0.290 1.00 31.10 259 SER B CA 1
ATOM 5242 C C . SER B 1 244 ? 52.486 -16.722 -0.504 1.00 33.02 259 SER B C 1
ATOM 5243 O O . SER B 1 244 ? 52.063 -16.970 -1.641 1.00 29.37 259 SER B O 1
ATOM 5246 N N . VAL B 1 245 ? 53.476 -17.431 0.071 1.00 31.02 260 VAL B N 1
ATOM 5247 C CA . VAL B 1 245 ? 54.029 -18.611 -0.589 1.00 29.26 260 VAL B CA 1
ATOM 5248 C C . VAL B 1 245 ? 52.984 -19.721 -0.640 1.00 33.35 260 VAL B C 1
ATOM 5249 O O . VAL B 1 245 ? 52.793 -20.375 -1.671 1.00 26.23 260 VAL B O 1
ATOM 5253 N N . ASN B 1 246 ? 52.328 -19.969 0.495 1.00 32.35 261 ASN B N 1
ATOM 5254 C CA . ASN B 1 246 ? 51.242 -20.938 0.558 1.00 32.87 261 ASN B CA 1
ATOM 5255 C C . ASN B 1 246 ? 50.183 -20.652 -0.501 1.00 34.68 261 ASN B C 1
ATOM 5256 O O . ASN B 1 246 ? 49.795 -21.548 -1.263 1.00 31.78 261 ASN B O 1
ATOM 5261 N N . GLN B 1 247 ? 49.720 -19.395 -0.580 1.00 31.97 262 GLN B N 1
ATOM 5262 C CA . GLN B 1 247 ? 48.701 -19.044 -1.568 1.00 35.55 262 GLN B CA 1
ATOM 5263 C C . GLN B 1 247 ? 49.200 -19.290 -2.986 1.00 36.14 262 GLN B C 1
ATOM 5264 O O . GLN B 1 247 ? 48.427 -19.692 -3.861 1.00 36.33 262 GLN B O 1
ATOM 5270 N N . THR B 1 248 ? 50.492 -19.058 -3.229 1.00 32.78 263 THR B N 1
ATOM 5271 C CA . THR B 1 248 ? 51.036 -19.226 -4.572 1.00 33.17 263 THR B CA 1
ATOM 5272 C C . THR B 1 248 ? 51.059 -20.691 -4.970 1.00 32.64 263 THR B C 1
ATOM 5273 O O . THR B 1 248 ? 50.721 -21.038 -6.107 1.00 34.60 263 THR B O 1
ATOM 5277 N N . GLY B 1 249 ? 51.481 -21.565 -4.055 1.00 34.96 264 GLY B N 1
ATOM 5278 C CA . GLY B 1 249 ? 51.364 -22.985 -4.315 1.00 34.89 264 GLY B CA 1
ATOM 5279 C C . GLY B 1 249 ? 49.931 -23.388 -4.583 1.00 35.65 264 GLY B C 1
ATOM 5280 O O . GLY B 1 249 ? 49.660 -24.208 -5.467 1.00 34.44 264 GLY B O 1
ATOM 5281 N N . LYS B 1 250 ? 48.991 -22.803 -3.831 1.00 34.80 265 LYS B N 1
ATOM 5282 C CA . LYS B 1 250 ? 47.596 -23.201 -3.962 1.00 36.21 265 LYS B CA 1
ATOM 5283 C C . LYS B 1 250 ? 47.096 -22.925 -5.371 1.00 36.88 265 LYS B C 1
ATOM 5284 O O . LYS B 1 250 ? 46.465 -23.789 -5.992 1.00 39.51 265 LYS B O 1
ATOM 5290 N N . GLU B 1 251 ? 47.457 -21.764 -5.926 1.00 34.17 266 GLU B N 1
ATOM 5291 C CA . GLU B 1 251 ? 47.025 -21.390 -7.265 1.00 34.72 266 GLU B CA 1
ATOM 5292 C C . GLU B 1 251 ? 47.799 -22.120 -8.355 1.00 36.25 266 GLU B C 1
ATOM 5293 O O . GLU B 1 251 ? 47.352 -22.147 -9.505 1.00 33.32 266 GLU B O 1
ATOM 5299 N N . THR B 1 252 ? 48.939 -22.723 -8.016 1.00 40.14 267 THR B N 1
ATOM 5300 C CA . THR B 1 252 ? 49.718 -23.539 -8.944 1.00 36.55 267 THR B CA 1
ATOM 5301 C C . THR B 1 252 ? 49.288 -25.008 -8.933 1.00 35.76 267 THR B C 1
ATOM 5302 O O . THR B 1 252 ? 49.531 -25.729 -9.910 1.00 33.59 267 THR B O 1
ATOM 5306 N N . GLY B 1 253 ? 48.608 -25.452 -7.880 1.00 36.07 268 GLY B N 1
ATOM 5307 C CA . GLY B 1 253 ? 48.321 -26.858 -7.720 1.00 38.17 268 GLY B CA 1
ATOM 5308 C C . GLY B 1 253 ? 49.495 -27.688 -7.260 1.00 37.81 268 GLY B C 1
ATOM 5309 O O . GLY B 1 253 ? 49.452 -28.914 -7.389 1.00 40.20 268 GLY B O 1
ATOM 5310 N N . LYS B 1 254 ? 50.553 -27.065 -6.742 1.00 37.97 269 LYS B N 1
ATOM 5311 C CA . LYS B 1 254 ? 51.705 -27.800 -6.247 1.00 35.64 269 LYS B CA 1
ATOM 5312 C C . LYS B 1 254 ? 52.219 -27.182 -4.963 1.00 34.38 269 LYS B C 1
ATOM 5313 O O . LYS B 1 254 ? 52.036 -25.990 -4.711 1.00 35.76 269 LYS B O 1
ATOM 5319 N N . ALA B 1 255 ? 52.885 -28.007 -4.159 1.00 36.69 270 ALA B N 1
ATOM 5320 C CA . ALA B 1 255 ? 53.403 -27.568 -2.878 1.00 34.09 270 ALA B CA 1
ATOM 5321 C C . ALA B 1 255 ? 54.802 -26.985 -3.049 1.00 36.73 270 ALA B C 1
ATOM 5322 O O . ALA B 1 255 ? 55.615 -27.494 -3.825 1.00 36.75 270 ALA B O 1
ATOM 5324 N N . ALA B 1 256 ? 55.065 -25.903 -2.326 1.00 33.26 271 ALA B N 1
ATOM 5325 C CA . ALA B 1 256 ? 56.296 -25.146 -2.491 1.00 34.81 271 ALA B CA 1
ATOM 5326 C C . ALA B 1 256 ? 57.487 -25.814 -1.813 1.00 36.39 271 ALA B C 1
ATOM 5327 O O . ALA B 1 256 ? 57.388 -26.319 -0.691 1.00 35.26 271 ALA B O 1
ATOM 5329 N N . LEU B 1 257 ? 58.623 -25.802 -2.500 1.00 37.10 272 LEU B N 1
ATOM 5330 C CA . LEU B 1 257 ? 59.930 -25.969 -1.865 1.00 33.57 272 LEU B CA 1
ATOM 5331 C C . LEU B 1 257 ? 60.479 -24.552 -1.693 1.00 31.85 272 LEU B C 1
ATOM 5332 O O . LEU B 1 257 ? 60.947 -23.944 -2.653 1.00 35.00 272 LEU B O 1
ATOM 5337 N N . LEU B 1 258 ? 60.400 -24.020 -0.474 1.00 33.58 273 LEU B N 1
ATOM 5338 C CA . LEU B 1 258 ? 60.757 -22.632 -0.195 1.00 32.22 273 LEU B CA 1
ATOM 5339 C C . LEU B 1 258 ? 62.231 -22.537 0.185 1.00 34.62 273 LEU B C 1
ATOM 5340 O O . LEU B 1 258 ? 62.674 -23.150 1.169 1.00 31.10 273 LEU B O 1
ATOM 5345 N N . LYS B 1 259 ? 62.984 -21.754 -0.576 1.00 35.67 274 LYS B N 1
ATOM 5346 C CA . LYS B 1 259 ? 64.335 -21.363 -0.173 1.00 32.81 274 LYS B CA 1
ATOM 5347 C C . LYS B 1 259 ? 64.209 -20.152 0.756 1.00 32.67 274 LYS B C 1
ATOM 5348 O O . LYS B 1 259 ? 63.903 -19.036 0.319 1.00 28.83 274 LYS B O 1
ATOM 5354 N N . ALA B 1 260 ? 64.418 -20.376 2.053 1.00 29.42 275 ALA B N 1
ATOM 5355 C CA . ALA B 1 260 ? 64.218 -19.340 3.061 1.00 28.05 275 ALA B CA 1
ATOM 5356 C C . ALA B 1 260 ? 65.547 -18.619 3.299 1.00 32.58 275 ALA B C 1
ATOM 5357 O O . ALA B 1 260 ? 66.251 -18.828 4.299 1.00 26.82 275 ALA B O 1
ATOM 5359 N N . THR B 1 261 ? 65.887 -17.759 2.336 1.00 31.35 276 THR B N 1
ATOM 5360 C CA . THR B 1 261 ? 67.098 -16.957 2.400 1.00 26.95 276 THR B CA 1
ATOM 5361 C C . THR B 1 261 ? 67.116 -16.173 3.700 1.00 31.62 276 THR B C 1
ATOM 5362 O O . THR B 1 261 ? 66.069 -15.813 4.247 1.00 30.99 276 THR B O 1
ATOM 5366 N N . ALA B 1 262 ? 68.326 -15.906 4.194 1.00 30.38 277 ALA B N 1
ATOM 5367 C CA . ALA B 1 262 ? 68.513 -15.212 5.463 1.00 28.27 277 ALA B CA 1
ATOM 5368 C C . ALA B 1 262 ? 68.438 -13.688 5.272 1.00 30.78 277 ALA B C 1
ATOM 5369 O O . ALA B 1 262 ? 69.402 -12.951 5.475 1.00 28.05 277 ALA B O 1
ATOM 5371 N N . VAL B 1 263 ? 67.252 -13.232 4.846 1.00 32.57 278 VAL B N 1
ATOM 5372 C CA . VAL B 1 263 ? 66.900 -11.821 4.692 1.00 31.10 278 VAL B CA 1
ATOM 5373 C C . VAL B 1 263 ? 67.389 -11.039 5.892 1.00 27.31 278 VAL B C 1
ATOM 5374 O O . VAL B 1 263 ? 67.178 -11.467 7.027 1.00 28.40 278 VAL B O 1
ATOM 5378 N N . GLY B 1 264 ? 67.988 -9.874 5.662 1.00 30.24 279 GLY B N 1
ATOM 5379 C CA . GLY B 1 264 ? 68.392 -9.010 6.757 1.00 29.46 279 GLY B CA 1
ATOM 5380 C C . GLY B 1 264 ? 69.663 -9.431 7.476 1.00 31.53 279 GLY B C 1
ATOM 5381 O O . GLY B 1 264 ? 70.098 -8.726 8.407 1.00 26.82 279 GLY B O 1
ATOM 5390 N N . GLY B 1 266 ? 72.853 -10.085 6.109 1.00 29.57 281 GLY B N 1
ATOM 5391 C CA . GLY B 1 266 ? 74.116 -9.735 5.499 1.00 27.81 281 GLY B CA 1
ATOM 5392 C C . GLY B 1 266 ? 74.374 -8.250 5.615 1.00 32.05 281 GLY B C 1
ATOM 5393 O O . GLY B 1 266 ? 74.623 -7.749 6.718 1.00 29.22 281 GLY B O 1
ATOM 5394 N N . PHE B 1 267 ? 74.290 -7.534 4.483 1.00 33.65 282 PHE B N 1
ATOM 5395 C CA . PHE B 1 267 ? 74.537 -6.094 4.482 1.00 33.80 282 PHE B CA 1
ATOM 5396 C C . PHE B 1 267 ? 73.678 -5.393 5.524 1.00 34.01 282 PHE B C 1
ATOM 5397 O O . PHE B 1 267 ? 74.154 -4.500 6.229 1.00 31.60 282 PHE B O 1
ATOM 5405 N N . PHE B 1 268 ? 72.417 -5.819 5.659 1.00 31.31 283 PHE B N 1
ATOM 5406 C CA . PHE B 1 268 ? 71.466 -5.133 6.521 1.00 30.81 283 PHE B CA 1
ATOM 5407 C C . PHE B 1 268 ? 71.710 -5.393 8.010 1.00 34.35 283 PHE B C 1
ATOM 5408 O O . PHE B 1 268 ? 71.132 -4.688 8.842 1.00 31.65 283 PHE B O 1
ATOM 5416 N N . ALA B 1 269 ? 72.550 -6.362 8.373 1.00 30.60 284 ALA B N 1
ATOM 5417 C CA . ALA B 1 269 ? 72.824 -6.636 9.779 1.00 31.23 284 ALA B CA 1
ATOM 5418 C C . ALA B 1 269 ? 74.039 -5.869 10.307 1.00 32.80 284 ALA B C 1
ATOM 5419 O O . ALA B 1 269 ? 74.512 -6.157 11.417 1.00 30.45 284 ALA B O 1
ATOM 5421 N N . LYS B 1 270 ? 74.560 -4.918 9.539 1.00 31.49 285 LYS B N 1
ATOM 5422 C CA . LYS B 1 270 ? 75.768 -4.175 9.911 1.00 32.52 285 LYS B CA 1
ATOM 5423 C C . LYS B 1 270 ? 75.380 -2.768 10.345 1.00 30.56 285 LYS B C 1
ATOM 5424 O O . LYS B 1 270 ? 75.254 -1.870 9.514 1.00 32.39 285 LYS B O 1
ATOM 5430 N N . ILE B 1 271 ? 75.203 -2.576 11.659 1.00 31.27 286 ILE B N 1
ATOM 5431 C CA . ILE B 1 271 ? 75.059 -1.227 12.200 1.00 35.66 286 ILE B CA 1
ATOM 5432 C C . ILE B 1 271 ? 76.178 -0.341 11.675 1.00 31.74 286 ILE B C 1
ATOM 5433 O O . ILE B 1 271 ? 77.348 -0.736 11.674 1.00 34.90 286 ILE B O 1
ATOM 5438 N N . ASP B 1 272 ? 75.814 0.846 11.195 1.00 32.64 287 ASP B N 1
ATOM 5439 C CA . ASP B 1 272 ? 76.735 1.822 10.610 1.00 34.80 287 ASP B CA 1
ATOM 5440 C C . ASP B 1 272 ? 77.525 1.247 9.443 1.00 35.32 287 ASP B C 1
ATOM 5441 O O . ASP B 1 272 ? 78.594 1.758 9.105 1.00 37.19 287 ASP B O 1
ATOM 5446 N N . CYS B 1 273 ? 77.011 0.179 8.826 1.00 35.72 288 CYS B N 1
ATOM 5447 C CA . CYS B 1 273 ? 77.692 -0.574 7.771 1.00 35.36 288 CYS B CA 1
ATOM 5448 C C . CYS B 1 273 ? 79.035 -1.160 8.230 1.00 36.67 288 CYS B C 1
ATOM 5449 O O . CYS B 1 273 ? 79.860 -1.550 7.392 1.00 38.39 288 CYS B O 1
ATOM 5452 N N . GLY B 1 274 ? 79.265 -1.256 9.543 1.00 33.15 289 GLY B N 1
ATOM 5453 C CA . GLY B 1 274 ? 80.541 -1.702 10.070 1.00 29.08 289 GLY B CA 1
ATOM 5454 C C . GLY B 1 274 ? 80.472 -2.683 11.229 1.00 34.22 289 GLY B C 1
ATOM 5455 O O . GLY B 1 274 ? 81.433 -3.411 11.453 1.00 42.57 289 GLY B O 1
ATOM 5456 N N . TYR B 1 275 ? 79.356 -2.754 11.955 1.00 35.40 290 TYR B N 1
ATOM 5457 C CA . TYR B 1 275 ? 79.262 -3.555 13.180 1.00 34.54 290 TYR B CA 1
ATOM 5458 C C . TYR B 1 275 ? 78.194 -4.638 13.023 1.00 35.52 290 TYR B C 1
ATOM 5459 O O . TYR B 1 275 ? 76.990 -4.366 13.086 1.00 34.48 290 TYR B O 1
ATOM 5468 N N . ASP B 1 276 ? 78.653 -5.871 12.859 1.00 37.39 291 ASP B N 1
ATOM 5469 C CA . ASP B 1 276 ? 77.798 -6.989 12.495 1.00 36.52 291 ASP B CA 1
ATOM 5470 C C . ASP B 1 276 ? 77.033 -7.489 13.715 1.00 36.73 291 ASP B C 1
ATOM 5471 O O . ASP B 1 276 ? 77.639 -7.904 14.704 1.00 39.91 291 ASP B O 1
ATOM 5476 N N . ILE B 1 277 ? 75.704 -7.445 13.654 1.00 32.82 292 ILE B N 1
ATOM 5477 C CA . ILE B 1 277 ? 74.861 -8.003 14.706 1.00 30.86 292 ILE B CA 1
ATOM 5478 C C . ILE B 1 277 ? 74.059 -9.188 14.203 1.00 34.87 292 ILE B C 1
ATOM 5479 O O . ILE B 1 277 ? 73.139 -9.646 14.893 1.00 38.32 292 ILE B O 1
ATOM 5484 N N . GLN B 1 278 ? 74.362 -9.668 12.993 1.00 35.78 293 GLN B N 1
ATOM 5485 C CA . GLN B 1 278 ? 73.749 -10.873 12.450 1.00 33.89 293 GLN B CA 1
ATOM 5486 C C . GLN B 1 278 ? 73.594 -11.956 13.516 1.00 36.82 293 GLN B C 1
ATOM 5487 O O . GLN B 1 278 ? 72.531 -12.570 13.643 1.00 36.52 293 GLN B O 1
ATOM 5493 N N . HIS B 1 279 ? 74.638 -12.188 14.317 1.00 36.48 294 HIS B N 1
ATOM 5494 C CA . HIS B 1 279 ? 74.582 -13.275 15.292 1.00 34.76 294 HIS B CA 1
ATOM 5495 C C . HIS B 1 279 ? 73.565 -13.022 16.403 1.00 32.41 294 HIS B C 1
ATOM 5496 O O . HIS B 1 279 ? 73.205 -13.962 17.113 1.00 32.58 294 HIS B O 1
ATOM 5503 N N . ILE B 1 280 ? 73.108 -11.783 16.581 1.00 34.85 295 ILE B N 1
ATOM 5504 C CA . ILE B 1 280 ? 72.065 -11.470 17.560 1.00 32.36 295 ILE B CA 1
ATOM 5505 C C . ILE B 1 280 ? 70.652 -11.646 16.985 1.00 38.60 295 ILE B C 1
ATOM 5506 O O . ILE B 1 280 ? 69.756 -12.148 17.669 1.00 37.70 295 ILE B O 1
ATOM 5511 N N . ILE B 1 281 ? 70.402 -11.215 15.746 1.00 35.45 296 ILE B N 1
ATOM 5512 C CA . ILE B 1 281 ? 69.033 -11.198 15.233 1.00 34.59 296 ILE B CA 1
ATOM 5513 C C . ILE B 1 281 ? 68.640 -12.514 14.587 1.00 35.86 296 ILE B C 1
ATOM 5514 O O . ILE B 1 281 ? 67.458 -12.869 14.605 1.00 35.86 296 ILE B O 1
ATOM 5519 N N . PHE B 1 282 ? 69.595 -13.236 14.001 1.00 37.45 297 PHE B N 1
ATOM 5520 C CA . PHE B 1 282 ? 69.272 -14.482 13.306 1.00 34.76 297 PHE B CA 1
ATOM 5521 C C . PHE B 1 282 ? 68.409 -15.444 14.120 1.00 38.45 297 PHE B C 1
ATOM 5522 O O . PHE B 1 282 ? 67.435 -15.977 13.552 1.00 36.89 297 PHE B O 1
ATOM 5530 N N . PRO B 1 283 ? 68.674 -15.701 15.415 1.00 36.27 298 PRO B N 1
ATOM 5531 C CA . PRO B 1 283 ? 67.778 -16.600 16.170 1.00 35.47 298 PRO B CA 1
ATOM 5532 C C . PRO B 1 283 ? 66.324 -16.152 16.185 1.00 32.38 298 PRO B C 1
ATOM 5533 O O . PRO B 1 283 ? 65.425 -17.001 16.207 1.00 35.60 298 PRO B O 1
ATOM 5537 N N . TYR B 1 284 ? 66.062 -14.846 16.185 1.00 33.51 299 TYR B N 1
ATOM 5538 C CA . TYR B 1 284 ? 64.682 -14.372 16.149 1.00 36.15 299 TYR B CA 1
ATOM 5539 C C . TYR B 1 284 ? 64.059 -14.575 14.771 1.00 36.80 299 TYR B C 1
ATOM 5540 O O . TYR B 1 284 ? 62.862 -14.872 14.670 1.00 35.26 299 TYR B O 1
ATOM 5549 N N . TYR B 1 285 ? 64.858 -14.454 13.709 1.00 32.21 300 TYR B N 1
ATOM 5550 C CA . TYR B 1 285 ? 64.399 -14.880 12.394 1.00 35.71 300 TYR B CA 1
ATOM 5551 C C . TYR B 1 285 ? 63.955 -16.342 12.431 1.00 38.33 300 TYR B C 1
ATOM 5552 O O . TYR B 1 285 ? 62.840 -16.672 12.011 1.00 33.67 300 TYR B O 1
ATOM 5561 N N . LEU B 1 286 ? 64.796 -17.226 12.987 1.00 34.62 301 LEU B N 1
ATOM 5562 C CA . LEU B 1 286 ? 64.479 -18.656 12.962 1.00 38.42 301 LEU B CA 1
ATOM 5563 C C . LEU B 1 286 ? 63.306 -18.993 13.887 1.00 35.64 301 LEU B C 1
ATOM 5564 O O . LEU B 1 286 ? 62.449 -19.812 13.536 1.00 35.80 301 LEU B O 1
ATOM 5569 N N . ARG B 1 287 ? 63.241 -18.364 15.061 1.00 36.17 302 ARG B N 1
ATOM 5570 C CA . ARG B 1 287 ? 62.122 -18.607 15.969 1.00 39.59 302 ARG B CA 1
ATOM 5571 C C . ARG B 1 287 ? 60.791 -18.146 15.381 1.00 37.82 302 ARG B C 1
ATOM 5572 O O . ARG B 1 287 ? 59.755 -18.735 15.699 1.00 41.64 302 ARG B O 1
ATOM 5580 N N . ALA B 1 288 ? 60.786 -17.100 14.539 1.00 35.30 303 ALA B N 1
ATOM 5581 C CA . ALA B 1 288 ? 59.534 -16.684 13.901 1.00 35.68 303 ALA B CA 1
ATOM 5582 C C . ALA B 1 288 ? 58.963 -17.803 13.038 1.00 36.75 303 ALA B C 1
ATOM 5583 O O . ALA B 1 288 ? 57.762 -18.096 13.095 1.00 34.94 303 ALA B O 1
ATOM 5585 N N . TYR B 1 289 ? 59.816 -18.439 12.225 1.00 37.79 304 TYR B N 1
ATOM 5586 C CA . TYR B 1 289 ? 59.399 -19.616 11.463 1.00 35.99 304 TYR B CA 1
ATOM 5587 C C . TYR B 1 289 ? 58.935 -20.727 12.390 1.00 39.82 304 TYR B C 1
ATOM 5588 O O . TYR B 1 289 ? 57.843 -21.281 12.211 1.00 40.19 304 TYR B O 1
ATOM 5597 N N . LYS B 1 290 ? 59.757 -21.060 13.398 1.00 38.43 305 LYS B N 1
ATOM 5598 C CA . LYS B 1 290 ? 59.461 -22.202 14.261 1.00 40.13 305 LYS B CA 1
ATOM 5599 C C . LYS B 1 290 ? 58.124 -22.028 14.970 1.00 42.82 305 LYS B C 1
ATOM 5600 O O . LYS B 1 290 ? 57.332 -22.976 15.057 1.00 43.26 305 LYS B O 1
ATOM 5606 N N . LYS B 1 291 ? 57.853 -20.821 15.475 1.00 37.43 306 LYS B N 1
ATOM 5607 C CA . LYS B 1 291 ? 56.554 -20.530 16.067 1.00 39.14 306 LYS B CA 1
ATOM 5608 C C . LYS B 1 291 ? 55.436 -20.693 15.038 1.00 41.10 306 LYS B C 1
ATOM 5609 O O . LYS B 1 291 ? 54.508 -21.489 15.226 1.00 40.28 306 LYS B O 1
ATOM 5615 N N . LEU B 1 292 ? 55.520 -19.950 13.930 1.00 40.44 307 LEU B N 1
ATOM 5616 C CA . LEU B 1 292 ? 54.420 -19.909 12.968 1.00 38.62 307 LEU B CA 1
ATOM 5617 C C . LEU B 1 292 ? 54.170 -21.268 12.339 1.00 38.57 307 LEU B C 1
ATOM 5618 O O . LEU B 1 292 ? 53.016 -21.690 12.205 1.00 38.39 307 LEU B O 1
ATOM 5623 N N . LEU B 1 293 ? 55.238 -21.973 11.951 1.00 45.10 308 LEU B N 1
ATOM 5624 C CA . LEU B 1 293 ? 55.082 -23.293 11.350 1.00 40.32 308 LEU B CA 1
ATOM 5625 C C . LEU B 1 293 ? 54.502 -24.306 12.323 1.00 42.92 308 LEU B C 1
ATOM 5626 O O . LEU B 1 293 ? 53.974 -25.333 11.883 1.00 48.26 308 LEU B O 1
ATOM 5631 N N . SER B 1 294 ? 54.603 -24.052 13.630 1.00 40.15 309 SER B N 1
ATOM 5632 C CA . SER B 1 294 ? 54.090 -24.974 14.636 1.00 42.37 309 SER B CA 1
ATOM 5633 C C . SER B 1 294 ? 52.623 -24.734 14.974 1.00 41.42 309 SER B C 1
ATOM 5634 O O . SER B 1 294 ? 51.967 -25.637 15.508 1.00 42.50 309 SER B O 1
ATOM 5637 N N . GLU B 1 295 ? 52.091 -23.551 14.679 1.00 38.48 310 GLU B N 1
ATOM 5638 C CA . GLU B 1 295 ? 50.762 -23.175 15.138 1.00 42.33 310 GLU B CA 1
ATOM 5639 C C . GLU B 1 295 ? 49.787 -22.925 14.001 1.00 41.68 310 GLU B C 1
ATOM 5640 O O . GLU B 1 295 ? 48.613 -22.632 14.256 1.00 42.61 310 GLU B O 1
ATOM 5646 N N . HIS B 1 296 ? 50.234 -23.034 12.761 1.00 42.73 311 HIS B N 1
ATOM 5647 C CA . HIS B 1 296 ? 49.369 -22.813 11.619 1.00 41.59 311 HIS B CA 1
ATOM 5648 C C . HIS B 1 296 ? 49.650 -23.899 10.593 1.00 40.09 311 HIS B C 1
ATOM 5649 O O . HIS B 1 296 ? 50.731 -24.492 10.564 1.00 40.48 311 HIS B O 1
ATOM 5656 N N . LYS B 1 297 ? 48.661 -24.151 9.747 1.00 43.65 312 LYS B N 1
ATOM 5657 C CA . LYS B 1 297 ? 48.766 -25.159 8.705 1.00 44.32 312 LYS B CA 1
ATOM 5658 C C . LYS B 1 297 ? 49.125 -24.492 7.385 1.00 40.08 312 LYS B C 1
ATOM 5659 O O . LYS B 1 297 ? 48.597 -23.426 7.056 1.00 38.06 312 LYS B O 1
ATOM 5665 N N . PHE B 1 298 ? 50.044 -25.117 6.640 1.00 35.72 313 PHE B N 1
ATOM 5666 C CA . PHE B 1 298 ? 50.475 -24.622 5.332 1.00 36.81 313 PHE B CA 1
ATOM 5667 C C . PHE B 1 298 ? 50.447 -25.774 4.340 1.00 35.78 313 PHE B C 1
ATOM 5668 O O . PHE B 1 298 ? 51.498 -26.307 3.958 1.00 33.07 313 PHE B O 1
ATOM 5676 N N . PRO B 1 299 ? 49.254 -26.180 3.890 1.00 37.17 314 PRO B N 1
ATOM 5677 C CA . PRO B 1 299 ? 49.153 -27.408 3.083 1.00 35.01 314 PRO B CA 1
ATOM 5678 C C . PRO B 1 299 ? 49.789 -27.291 1.714 1.00 35.10 314 PRO B C 1
ATOM 5679 O O . PRO B 1 299 ? 49.896 -28.312 1.022 1.00 32.66 314 PRO B O 1
ATOM 5683 N N . TRP B 1 300 ? 50.223 -26.096 1.299 1.00 34.95 315 TRP B N 1
ATOM 5684 C CA . TRP B 1 300 ? 50.866 -25.926 0.002 1.00 32.80 315 TRP B CA 1
ATOM 5685 C C . TRP B 1 300 ? 52.337 -25.545 0.139 1.00 33.17 315 TRP B C 1
ATOM 5686 O O . TRP B 1 300 ? 52.943 -25.047 -0.821 1.00 31.09 315 TRP B O 1
ATOM 5697 N N . ILE B 1 301 ? 52.926 -25.790 1.308 1.00 28.12 316 ILE B N 1
ATOM 5698 C CA . ILE B 1 301 ? 54.357 -25.638 1.514 1.00 30.75 316 ILE B CA 1
ATOM 5699 C C . ILE B 1 301 ? 54.909 -27.010 1.878 1.00 34.55 316 ILE B C 1
ATOM 5700 O O . ILE B 1 301 ? 54.673 -27.519 2.984 1.00 33.66 316 ILE B O 1
ATOM 5705 N N . ALA B 1 302 ? 55.635 -27.617 0.943 1.00 36.43 317 ALA B N 1
ATOM 5706 C CA . ALA B 1 302 ? 56.105 -28.978 1.149 1.00 31.99 317 ALA B CA 1
ATOM 5707 C C . ALA B 1 302 ? 57.264 -29.023 2.134 1.00 39.57 317 ALA B C 1
ATOM 5708 O O . ALA B 1 302 ? 57.347 -29.947 2.958 1.00 43.19 317 ALA B O 1
ATOM 5710 N N . LYS B 1 303 ? 58.169 -28.045 2.064 1.00 31.19 318 LYS B N 1
ATOM 5711 C CA . LYS B 1 303 ? 59.334 -27.989 2.938 1.00 31.68 318 LYS B CA 1
ATOM 5712 C C . LYS B 1 303 ? 60.023 -26.640 2.773 1.00 32.80 318 LYS B C 1
ATOM 5713 O O . LYS B 1 303 ? 59.836 -25.942 1.764 1.00 31.47 318 LYS B O 1
ATOM 5719 N N . ILE B 1 304 ? 60.824 -26.284 3.784 1.00 29.82 319 ILE B N 1
ATOM 5720 C CA . ILE B 1 304 ? 61.510 -24.997 3.853 1.00 30.88 319 ILE B CA 1
ATOM 5721 C C . ILE B 1 304 ? 63.001 -25.256 4.056 1.00 32.92 319 ILE B C 1
ATOM 5722 O O . ILE B 1 304 ? 63.402 -25.871 5.050 1.00 33.23 319 ILE B O 1
ATOM 5727 N N . GLU B 1 305 ? 63.809 -24.800 3.104 1.00 30.32 320 GLU B N 1
ATOM 5728 C CA . GLU B 1 305 ? 65.248 -24.997 3.090 1.00 27.51 320 GLU B CA 1
ATOM 5729 C C . GLU B 1 305 ? 65.937 -23.677 3.442 1.00 32.46 320 GLU B C 1
ATOM 5730 O O . GLU B 1 305 ? 65.762 -22.677 2.738 1.00 31.11 320 GLU B O 1
ATOM 5736 N N . PHE B 1 306 ? 66.726 -23.680 4.525 1.00 27.64 321 PHE B N 1
ATOM 5737 C CA . PHE B 1 306 ? 67.437 -22.490 4.975 1.00 30.41 321 PHE B CA 1
ATOM 5738 C C . PHE B 1 306 ? 68.887 -22.562 4.523 1.00 29.95 321 PHE B C 1
ATOM 5739 O O . PHE B 1 306 ? 69.653 -23.353 5.083 1.00 30.04 321 PHE B O 1
ATOM 5747 N N . PRO B 1 307 ? 69.315 -21.790 3.524 1.00 28.98 322 PRO B N 1
ATOM 5748 C CA . PRO B 1 307 ? 70.744 -21.768 3.186 1.00 29.89 322 PRO B CA 1
ATOM 5749 C C . PRO B 1 307 ? 71.505 -21.019 4.273 1.00 30.96 322 PRO B C 1
ATOM 5750 O O . PRO B 1 307 ? 71.234 -19.851 4.547 1.00 29.35 322 PRO B O 1
ATOM 5754 N N . ILE B 1 308 ? 72.427 -21.717 4.927 1.00 33.19 323 ILE B N 1
ATOM 5755 C CA . ILE B 1 308 ? 73.146 -21.183 6.076 1.00 32.50 323 ILE B CA 1
ATOM 5756 C C . ILE B 1 308 ? 74.592 -21.621 5.943 1.00 33.16 323 ILE B C 1
ATOM 5757 O O . ILE B 1 308 ? 74.885 -22.821 5.944 1.00 31.10 323 ILE B O 1
ATOM 5762 N N . PHE B 1 309 ? 75.491 -20.656 5.814 1.00 34.71 324 PHE B N 1
ATOM 5763 C CA . PHE B 1 309 ? 76.882 -20.926 5.514 1.00 35.39 324 PHE B CA 1
ATOM 5764 C C . PHE B 1 309 ? 77.819 -20.698 6.688 1.00 41.42 324 PHE B C 1
ATOM 5765 O O . PHE B 1 309 ? 78.939 -21.213 6.665 1.00 40.11 324 PHE B O 1
ATOM 5773 N N . ASN B 1 310 ? 77.391 -19.958 7.708 1.00 41.36 325 ASN B N 1
ATOM 5774 C CA . ASN B 1 310 ? 78.236 -19.624 8.845 1.00 39.26 325 ASN B CA 1
ATOM 5775 C C . ASN B 1 310 ? 78.052 -20.653 9.951 1.00 36.01 325 ASN B C 1
ATOM 5776 O O . ASN B 1 310 ? 76.918 -21.025 10.271 1.00 37.44 325 ASN B O 1
ATOM 5781 N N . GLU B 1 311 ? 79.162 -21.074 10.568 1.00 37.69 326 GLU B N 1
ATOM 5782 C CA . GLU B 1 311 ? 79.103 -22.197 11.505 1.00 36.39 326 GLU B CA 1
ATOM 5783 C C . GLU B 1 311 ? 78.253 -21.874 12.733 1.00 36.20 326 GLU B C 1
ATOM 5784 O O . GLU B 1 311 ? 77.481 -22.724 13.196 1.00 36.45 326 GLU B O 1
ATOM 5790 N N . ILE B 1 312 ? 78.354 -20.651 13.263 1.00 36.67 327 ILE B N 1
ATOM 5791 C CA . ILE B 1 312 ? 77.519 -20.275 14.405 1.00 39.05 327 ILE B CA 1
ATOM 5792 C C . ILE B 1 312 ? 76.045 -20.315 14.021 1.00 37.23 327 ILE B C 1
ATOM 5793 O O . ILE B 1 312 ? 75.219 -20.912 14.722 1.00 36.80 327 ILE B O 1
ATOM 5798 N N . GLN B 1 313 ? 75.695 -19.670 12.904 1.00 37.09 328 GLN B N 1
ATOM 5799 C CA . GLN B 1 313 ? 74.323 -19.712 12.408 1.00 35.78 328 GLN B CA 1
ATOM 5800 C C . GLN B 1 313 ? 73.817 -21.143 12.306 1.00 34.15 328 GLN B C 1
ATOM 5801 O O . GLN B 1 313 ? 72.724 -21.466 12.787 1.00 31.80 328 GLN B O 1
ATOM 5807 N N . GLN B 1 314 ? 74.618 -22.018 11.686 1.00 33.47 329 GLN B N 1
ATOM 5808 C CA . GLN B 1 314 ? 74.252 -23.425 11.563 1.00 36.21 329 GLN B CA 1
ATOM 5809 C C . GLN B 1 314 ? 73.914 -24.027 12.920 1.00 37.11 329 GLN B C 1
ATOM 5810 O O . GLN B 1 314 ? 72.886 -24.704 13.069 1.00 38.43 329 GLN B O 1
ATOM 5816 N N . GLU B 1 315 ? 74.750 -23.763 13.929 1.00 34.32 330 GLU B N 1
ATOM 5817 C CA . GLU B 1 315 ? 74.503 -24.336 15.246 1.00 38.06 330 GLU B CA 1
ATOM 5818 C C . GLU B 1 315 ? 73.340 -23.645 15.947 1.00 36.38 330 GLU B C 1
ATOM 5819 O O . GLU B 1 315 ? 72.645 -24.272 16.754 1.00 33.73 330 GLU B O 1
ATOM 5825 N N . GLN B 1 316 ? 73.094 -22.366 15.646 1.00 35.14 331 GLN B N 1
ATOM 5826 C CA . GLN B 1 316 ? 71.876 -21.738 16.152 1.00 38.15 331 GLN B CA 1
ATOM 5827 C C . GLN B 1 316 ? 70.642 -22.402 15.552 1.00 41.87 331 GLN B C 1
ATOM 5828 O O . GLN B 1 316 ? 69.657 -22.663 16.258 1.00 43.61 331 GLN B O 1
ATOM 5834 N N . PHE B 1 317 ? 70.691 -22.695 14.250 1.00 35.40 332 PHE B N 1
ATOM 5835 C CA . PHE B 1 317 ? 69.604 -23.405 13.594 1.00 35.05 332 PHE B CA 1
ATOM 5836 C C . PHE B 1 317 ? 69.361 -24.764 14.245 1.00 38.28 332 PHE B C 1
ATOM 5837 O O . PHE B 1 317 ? 68.232 -25.087 14.635 1.00 36.01 332 PHE B O 1
ATOM 5845 N N . ASP B 1 318 ? 70.412 -25.580 14.358 1.00 36.60 333 ASP B N 1
ATOM 5846 C CA . ASP B 1 318 ? 70.237 -26.937 14.877 1.00 43.90 333 ASP B CA 1
ATOM 5847 C C . ASP B 1 318 ? 69.649 -26.919 16.282 1.00 42.15 333 ASP B C 1
ATOM 5848 O O . ASP B 1 318 ? 68.781 -27.737 16.612 1.00 43.02 333 ASP B O 1
ATOM 5853 N N . SER B 1 319 ? 70.084 -25.967 17.108 1.00 34.90 334 SER B N 1
ATOM 5854 C CA . SER B 1 319 ? 69.568 -25.862 18.469 1.00 38.73 334 SER B CA 1
ATOM 5855 C C . SER B 1 319 ? 68.135 -25.332 18.490 1.00 40.60 334 SER B C 1
ATOM 5856 O O . SER B 1 319 ? 67.304 -25.800 19.275 1.00 43.17 334 SER B O 1
ATOM 5859 N N . ILE B 1 320 ? 67.819 -24.349 17.649 1.00 39.52 335 ILE B N 1
ATOM 5860 C CA . ILE B 1 320 ? 66.470 -23.801 17.693 1.00 41.26 335 ILE B CA 1
ATOM 5861 C C . ILE B 1 320 ? 65.445 -24.811 17.162 1.00 41.40 335 ILE B C 1
ATOM 5862 O O . ILE B 1 320 ? 64.305 -24.848 17.642 1.00 41.14 335 ILE B O 1
ATOM 5867 N N . PHE B 1 321 ? 65.831 -25.674 16.216 1.00 34.52 336 PHE B N 1
ATOM 5868 C CA . PHE B 1 321 ? 64.875 -26.565 15.564 1.00 41.87 336 PHE B CA 1
ATOM 5869 C C . PHE B 1 321 ? 64.927 -28.003 16.065 1.00 47.96 336 PHE B C 1
ATOM 5870 O O . PHE B 1 321 ? 64.159 -28.839 15.567 1.00 46.21 336 PHE B O 1
ATOM 5878 N N . GLU B 1 322 ? 65.804 -28.309 17.033 1.00 49.11 337 GLU B N 1
ATOM 5879 C CA . GLU B 1 322 ? 65.827 -29.636 17.649 1.00 52.72 337 GLU B CA 1
ATOM 5880 C C . GLU B 1 322 ? 64.460 -30.009 18.212 1.00 52.41 337 GLU B C 1
ATOM 5881 O O . GLU B 1 322 ? 64.002 -31.147 18.071 1.00 51.32 337 GLU B O 1
ATOM 5887 N N . ASP B 1 323 ? 63.805 -29.042 18.848 1.00 55.39 338 ASP B N 1
ATOM 5888 C CA . ASP B 1 323 ? 62.498 -29.100 19.485 1.00 55.65 338 ASP B CA 1
ATOM 5889 C C . ASP B 1 323 ? 61.341 -29.098 18.490 1.00 56.17 338 ASP B C 1
ATOM 5890 O O . ASP B 1 323 ? 60.181 -29.211 18.908 1.00 51.80 338 ASP B O 1
ATOM 5895 N N . TYR B 1 324 ? 61.611 -28.921 17.202 1.00 52.07 339 TYR B N 1
ATOM 5896 C CA . TYR B 1 324 ? 60.551 -28.562 16.273 1.00 50.86 339 TYR B CA 1
ATOM 5897 C C . TYR B 1 324 ? 59.714 -29.782 15.927 1.00 49.32 339 TYR B C 1
ATOM 5898 O O . TYR B 1 324 ? 60.242 -30.803 15.478 1.00 49.23 339 TYR B O 1
ATOM 5907 N N . ASP B 1 325 ? 58.401 -29.655 16.130 1.00 46.23 340 ASP B N 1
ATOM 5908 C CA . ASP B 1 325 ? 57.451 -30.738 15.946 1.00 57.87 340 ASP B CA 1
ATOM 5909 C C . ASP B 1 325 ? 56.432 -30.476 14.841 1.00 56.18 340 ASP B C 1
ATOM 5910 O O . ASP B 1 325 ? 55.633 -31.371 14.536 1.00 55.13 340 ASP B O 1
ATOM 5915 N N . GLY B 1 326 ? 56.445 -29.288 14.231 1.00 53.38 341 GLY B N 1
ATOM 5916 C CA . GLY B 1 326 ? 55.426 -28.873 13.296 1.00 45.88 341 GLY B CA 1
ATOM 5917 C C . GLY B 1 326 ? 55.376 -29.716 12.042 1.00 47.47 341 GLY B C 1
ATOM 5918 O O . GLY B 1 326 ? 56.302 -30.486 11.726 1.00 39.85 341 GLY B O 1
ATOM 5919 N N . PRO B 1 327 ? 54.275 -29.567 11.291 1.00 45.65 342 PRO B N 1
ATOM 5920 C CA . PRO B 1 327 ? 54.015 -30.481 10.159 1.00 42.78 342 PRO B CA 1
ATOM 5921 C C . PRO B 1 327 ? 54.886 -30.237 8.936 1.00 45.89 342 PRO B C 1
ATOM 5922 O O . PRO B 1 327 ? 55.100 -31.173 8.154 1.00 46.48 342 PRO B O 1
ATOM 5926 N N . THR B 1 328 ? 55.373 -29.019 8.711 1.00 44.66 343 THR B N 1
ATOM 5927 C CA . THR B 1 328 ? 56.106 -28.757 7.481 1.00 43.67 343 THR B CA 1
ATOM 5928 C C . THR B 1 328 ? 57.597 -28.955 7.713 1.00 39.03 343 THR B C 1
ATOM 5929 O O . THR B 1 328 ? 58.145 -28.516 8.723 1.00 42.41 343 THR B O 1
ATOM 5933 N N . LYS B 1 329 ? 58.238 -29.654 6.784 1.00 36.27 344 LYS B N 1
ATOM 5934 C CA . LYS B 1 329 ? 59.614 -30.076 6.974 1.00 41.49 344 LYS B CA 1
ATOM 5935 C C . LYS B 1 329 ? 60.565 -28.888 6.829 1.00 42.92 344 LYS B C 1
ATOM 5936 O O . LYS B 1 329 ? 60.445 -28.079 5.898 1.00 35.75 344 LYS B O 1
ATOM 5942 N N . VAL B 1 330 ? 61.511 -28.794 7.761 1.00 36.74 345 VAL B N 1
ATOM 5943 C CA . VAL B 1 330 ? 62.451 -27.684 7.852 1.00 39.92 345 VAL B CA 1
ATOM 5944 C C . VAL B 1 330 ? 63.852 -28.269 7.925 1.00 41.10 345 VAL B C 1
ATOM 5945 O O . VAL B 1 330 ? 64.069 -29.296 8.578 1.00 42.02 345 VAL B O 1
ATOM 5949 N N . TYR B 1 331 ? 64.791 -27.646 7.222 1.00 36.81 346 TYR B N 1
ATOM 5950 C CA . TYR B 1 331 ? 66.178 -28.097 7.250 1.00 36.96 346 TYR B CA 1
ATOM 5951 C C . TYR B 1 331 ? 67.042 -26.984 6.666 1.00 37.04 346 TYR B C 1
ATOM 5952 O O . TYR B 1 331 ? 66.545 -26.015 6.080 1.00 35.05 346 TYR B O 1
ATOM 5961 N N . ARG B 1 332 ? 68.343 -27.141 6.831 1.00 30.41 347 ARG B N 1
ATOM 5962 C CA . ARG B 1 332 ? 69.312 -26.174 6.360 1.00 33.63 347 ARG B CA 1
ATOM 5963 C C . ARG B 1 332 ? 70.202 -26.845 5.329 1.00 33.45 347 ARG B C 1
ATOM 5964 O O . ARG B 1 332 ? 70.323 -28.068 5.294 1.00 29.63 347 ARG B O 1
ATOM 5972 N N . SER B 1 333 ? 70.832 -26.026 4.492 1.00 33.67 348 SER B N 1
ATOM 5973 C CA . SER B 1 333 ? 71.740 -26.516 3.469 1.00 31.15 348 SER B CA 1
ATOM 5974 C C . SER B 1 333 ? 72.796 -25.445 3.232 1.00 32.09 348 SER B C 1
ATOM 5975 O O . SER B 1 333 ? 72.746 -24.364 3.823 1.00 33.90 348 SER B O 1
ATOM 5978 N N . THR B 1 334 ? 73.770 -25.761 2.374 1.00 30.65 349 THR B N 1
ATOM 5979 C CA . THR B 1 334 ? 74.691 -24.772 1.829 1.00 35.36 349 THR B CA 1
ATOM 5980 C C . THR B 1 334 ? 74.487 -24.635 0.320 1.00 31.25 349 THR B C 1
ATOM 5981 O O . THR B 1 334 ? 75.406 -24.310 -0.430 1.00 32.66 349 THR B O 1
ATOM 5985 N N . ARG B 1 335 ? 73.272 -24.850 -0.134 1.00 32.25 350 ARG B N 1
ATOM 5986 C CA . ARG B 1 335 ? 72.965 -24.738 -1.551 1.00 37.67 350 ARG B CA 1
ATOM 5987 C C . ARG B 1 335 ? 72.518 -23.312 -1.880 1.00 32.11 350 ARG B C 1
ATOM 5988 O O . ARG B 1 335 ? 71.826 -22.668 -1.089 1.00 31.54 350 ARG B O 1
ATOM 5996 N N . ASP B 1 336 ? 72.959 -22.814 -3.036 1.00 32.17 351 ASP B N 1
ATOM 5997 C CA . ASP B 1 336 ? 72.573 -21.487 -3.523 1.00 32.65 351 ASP B CA 1
ATOM 5998 C C . ASP B 1 336 ? 71.054 -21.334 -3.611 1.00 34.40 351 ASP B C 1
ATOM 5999 O O . ASP B 1 336 ? 70.330 -22.299 -3.914 1.00 32.30 351 ASP B O 1
ATOM 6004 N N . VAL B 1 337 ? 70.574 -20.095 -3.377 1.00 30.49 352 VAL B N 1
ATOM 6005 C CA . VAL B 1 337 ? 69.143 -19.770 -3.427 1.00 32.66 352 VAL B CA 1
ATOM 6006 C C . VAL B 1 337 ? 68.436 -20.369 -4.628 1.00 30.87 352 VAL B C 1
ATOM 6007 O O . VAL B 1 337 ? 67.368 -20.975 -4.498 1.00 31.00 352 VAL B O 1
ATOM 6011 N N . LEU B 1 338 ? 68.976 -20.092 -5.809 1.00 28.67 353 LEU B N 1
ATOM 6012 C CA . LEU B 1 338 ? 68.295 -20.373 -7.063 1.00 34.33 353 LEU B CA 1
ATOM 6013 C C . LEU B 1 338 ? 68.612 -21.757 -7.629 1.00 31.71 353 LEU B C 1
ATOM 6014 O O . LEU B 1 338 ? 68.150 -22.072 -8.727 1.00 36.24 353 LEU B O 1
ATOM 6019 N N . GLU B 1 339 ? 69.369 -22.592 -6.919 1.00 29.94 354 GLU B N 1
ATOM 6020 C CA . GLU B 1 339 ? 69.779 -23.904 -7.430 1.00 32.88 354 GLU B CA 1
ATOM 6021 C C . GLU B 1 339 ? 68.765 -24.965 -7.013 1.00 32.45 354 GLU B C 1
ATOM 6022 O O . GLU B 1 339 ? 68.634 -25.275 -5.825 1.00 32.36 354 GLU B O 1
ATOM 6028 N N . PHE B 1 340 ? 68.056 -25.523 -8.000 1.00 34.09 355 PHE B N 1
ATOM 6029 C CA . PHE B 1 340 ? 67.141 -26.649 -7.837 1.00 36.21 355 PHE B CA 1
ATOM 6030 C C . PHE B 1 340 ? 67.544 -27.750 -8.803 1.00 36.90 355 PHE B C 1
ATOM 6031 O O . PHE B 1 340 ? 68.093 -27.482 -9.874 1.00 40.74 355 PHE B O 1
ATOM 6039 N N . ARG B 1 341 ? 67.276 -28.991 -8.434 1.00 37.95 356 ARG B N 1
ATOM 6040 C CA . ARG B 1 341 ? 67.502 -30.063 -9.390 1.00 45.95 356 ARG B CA 1
ATOM 6041 C C . ARG B 1 341 ? 66.182 -30.478 -10.026 1.00 40.93 356 ARG B C 1
ATOM 6042 O O . ARG B 1 341 ? 65.101 -30.169 -9.520 1.00 40.43 356 ARG B O 1
ATOM 6050 N N . GLU B 1 342 ? 66.302 -31.186 -11.155 1.00 43.41 357 GLU B N 1
ATOM 6051 C CA . GLU B 1 342 ? 65.177 -31.430 -12.057 1.00 44.55 357 GLU B CA 1
ATOM 6052 C C . GLU B 1 342 ? 63.968 -32.031 -11.355 1.00 41.10 357 GLU B C 1
ATOM 6053 O O . GLU B 1 342 ? 62.825 -31.631 -11.622 1.00 42.06 357 GLU B O 1
ATOM 6059 N N . GLU B 1 343 ? 64.194 -33.019 -10.479 1.00 39.50 358 GLU B N 1
ATOM 6060 C CA . GLU B 1 343 ? 63.066 -33.716 -9.863 1.00 41.88 358 GLU B CA 1
ATOM 6061 C C . GLU B 1 343 ? 62.341 -32.819 -8.873 1.00 43.66 358 GLU B C 1
ATOM 6062 O O . GLU B 1 343 ? 61.115 -32.888 -8.763 1.00 44.95 358 GLU B O 1
ATOM 6068 N N . GLU B 1 344 ? 63.076 -31.951 -8.165 1.00 42.40 359 GLU B N 1
ATOM 6069 C CA . GLU B 1 344 ? 62.443 -30.972 -7.286 1.00 39.61 359 GLU B CA 1
ATOM 6070 C C . GLU B 1 344 ? 61.578 -30.002 -8.083 1.00 39.43 359 GLU B C 1
ATOM 6071 O O . GLU B 1 344 ? 60.477 -29.624 -7.656 1.00 38.57 359 GLU B O 1
ATOM 6077 N N . ILE B 1 345 ? 62.057 -29.608 -9.259 1.00 37.53 360 ILE B N 1
ATOM 6078 C CA . ILE B 1 345 ? 61.296 -28.703 -10.109 1.00 38.91 360 ILE B CA 1
ATOM 6079 C C . ILE B 1 345 ? 59.996 -29.359 -10.561 1.00 42.51 360 ILE B C 1
ATOM 6080 O O . ILE B 1 345 ? 58.953 -28.702 -10.637 1.00 46.99 360 ILE B O 1
ATOM 6085 N N . GLU B 1 346 ? 60.022 -30.669 -10.828 1.00 45.38 361 GLU B N 1
ATOM 6086 C CA . GLU B 1 346 ? 58.809 -31.357 -11.265 1.00 45.85 361 GLU B CA 1
ATOM 6087 C C . GLU B 1 346 ? 57.849 -31.634 -10.107 1.00 45.54 361 GLU B C 1
ATOM 6088 O O . GLU B 1 346 ? 56.634 -31.439 -10.249 1.00 43.70 361 GLU B O 1
ATOM 6094 N N . LYS B 1 347 ? 58.364 -32.098 -8.960 1.00 42.33 362 LYS B N 1
ATOM 6095 C CA . LYS B 1 347 ? 57.483 -32.396 -7.829 1.00 40.55 362 LYS B CA 1
ATOM 6096 C C . LYS B 1 347 ? 56.862 -31.132 -7.244 1.00 41.04 362 LYS B C 1
ATOM 6097 O O . LYS B 1 347 ? 55.694 -31.142 -6.839 1.00 41.02 362 LYS B O 1
ATOM 6103 N N . TYR B 1 348 ? 57.634 -30.048 -7.159 1.00 40.92 363 TYR B N 1
ATOM 6104 C CA . TYR B 1 348 ? 57.292 -28.913 -6.319 1.00 36.22 363 TYR B CA 1
ATOM 6105 C C . TYR B 1 348 ? 57.216 -27.614 -7.108 1.00 36.04 363 TYR B C 1
ATOM 6106 O O . TYR B 1 348 ? 57.756 -27.492 -8.208 1.00 35.27 363 TYR B O 1
ATOM 6115 N N . LEU B 1 349 ? 56.567 -26.622 -6.493 1.00 36.17 364 LEU B N 1
ATOM 6116 C CA . LEU B 1 349 ? 56.741 -25.234 -6.894 1.00 35.52 364 LEU B CA 1
ATOM 6117 C C . LEU B 1 349 ? 58.073 -24.744 -6.324 1.00 37.35 364 LEU B C 1
ATOM 6118 O O . LEU B 1 349 ? 58.216 -24.609 -5.099 1.00 35.29 364 LEU B O 1
ATOM 6123 N N . PRO B 1 350 ? 59.081 -24.489 -7.160 1.00 36.46 365 PRO B N 1
ATOM 6124 C CA . PRO B 1 350 ? 60.303 -23.835 -6.651 1.00 30.70 365 PRO B CA 1
ATOM 6125 C C . PRO B 1 350 ? 59.987 -22.419 -6.183 1.00 30.98 365 PRO B C 1
ATOM 6126 O O . PRO B 1 350 ? 59.411 -21.615 -6.918 1.00 32.95 365 PRO B O 1
ATOM 6130 N N . ALA B 1 351 ? 60.319 -22.130 -4.932 1.00 28.56 366 ALA B N 1
ATOM 6131 C CA . ALA B 1 351 ? 60.101 -20.804 -4.384 1.00 31.56 366 ALA B CA 1
ATOM 6132 C C . ALA B 1 351 ? 61.372 -20.357 -3.682 1.00 29.96 366 ALA B C 1
ATOM 6133 O O . ALA B 1 351 ? 62.132 -21.182 -3.163 1.00 33.04 366 ALA B O 1
ATOM 6135 N N . ALA B 1 352 ? 61.588 -19.045 -3.658 1.00 30.62 367 AL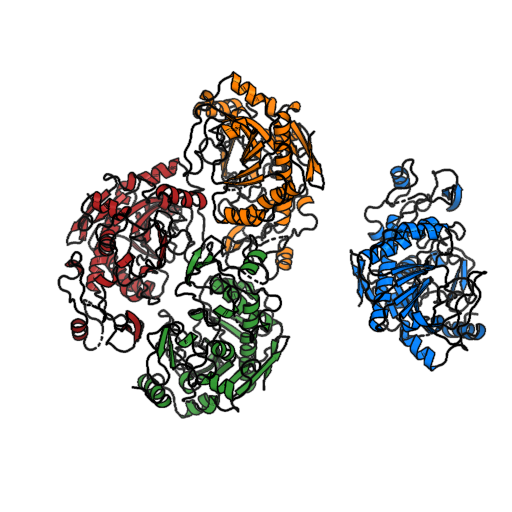A B N 1
ATOM 6136 C CA . ALA B 1 352 ? 62.777 -18.474 -3.044 1.00 30.88 367 ALA B CA 1
ATOM 6137 C C . ALA B 1 352 ? 62.505 -17.046 -2.589 1.00 30.96 367 ALA B C 1
ATOM 6138 O O . ALA B 1 352 ? 61.752 -16.298 -3.233 1.00 29.30 367 ALA B O 1
ATOM 6140 N N . ILE B 1 353 ? 63.170 -16.672 -1.481 1.00 30.76 368 ILE B N 1
ATOM 6141 C CA . ILE B 1 353 ? 63.162 -15.312 -0.951 1.00 28.29 368 ILE B CA 1
ATOM 6142 C C . ILE B 1 353 ? 64.244 -14.477 -1.629 1.00 31.06 368 ILE B C 1
ATOM 6143 O O . ILE B 1 353 ? 65.431 -14.818 -1.578 1.00 29.56 368 ILE B O 1
ATOM 6148 N N . ASN B 1 354 ? 63.843 -13.346 -2.210 1.00 29.20 369 ASN B N 1
ATOM 6149 C CA . ASN B 1 354 ? 64.789 -12.313 -2.617 1.00 27.93 369 ASN B CA 1
ATOM 6150 C C . ASN B 1 354 ? 64.914 -11.305 -1.480 1.00 28.21 369 ASN B C 1
ATOM 6151 O O . ASN B 1 354 ? 63.957 -10.552 -1.233 1.00 28.35 369 ASN B O 1
ATOM 6156 N N . PRO B 1 355 ? 66.069 -11.252 -0.741 1.00 30.56 370 PRO B N 1
ATOM 6157 C CA . PRO B 1 355 ? 66.214 -10.259 0.337 1.00 27.17 370 PRO B CA 1
ATOM 6158 C C . PRO B 1 355 ? 66.453 -8.882 -0.252 1.00 30.64 370 PRO B C 1
ATOM 6159 O O . PRO B 1 355 ? 67.551 -8.548 -0.710 1.00 32.97 370 PRO B O 1
ATOM 6163 N N . SER B 1 356 ? 65.400 -8.086 -0.273 1.00 30.09 371 SER B N 1
ATOM 6164 C CA . SER B 1 356 ? 65.318 -6.950 -1.162 1.00 34.12 371 SER B CA 1
ATOM 6165 C C . SER B 1 356 ? 65.606 -5.650 -0.409 1.00 31.75 371 SER B C 1
ATOM 6166 O O . SER B 1 356 ? 66.049 -5.653 0.744 1.00 34.88 371 SER B O 1
ATOM 6169 N N . ASP B 1 357 ? 65.387 -4.527 -1.087 1.00 32.29 372 ASP B N 1
ATOM 6170 C CA . ASP B 1 357 ? 65.567 -3.187 -0.544 1.00 29.92 372 ASP B CA 1
ATOM 6171 C C . ASP B 1 357 ? 64.264 -2.420 -0.708 1.00 31.38 372 ASP B C 1
ATOM 6172 O O . ASP B 1 357 ? 63.708 -2.374 -1.813 1.00 30.98 372 ASP B O 1
ATOM 6177 N N . ALA B 1 358 ? 63.781 -1.809 0.373 1.00 32.90 373 ALA B N 1
ATOM 6178 C CA . ALA B 1 358 ? 62.498 -1.112 0.299 1.00 34.69 373 ALA B CA 1
ATOM 6179 C C . ALA B 1 358 ? 62.592 0.254 -0.369 1.00 35.27 373 ALA B C 1
ATOM 6180 O O . ALA B 1 358 ? 61.575 0.957 -0.453 1.00 34.17 373 ALA B O 1
ATOM 6182 N N . PHE B 1 359 ? 63.781 0.643 -0.849 1.00 33.63 374 PHE B N 1
ATOM 6183 C CA . PHE B 1 359 ? 64.027 1.996 -1.330 1.00 30.36 374 PHE B CA 1
ATOM 6184 C C . PHE B 1 359 ? 64.856 1.967 -2.609 1.00 30.72 374 PHE B C 1
ATOM 6185 O O . PHE B 1 359 ? 65.465 2.983 -2.982 1.00 32.60 374 PHE B O 1
ATOM 6193 N N . ALA B 1 360 ? 64.897 0.823 -3.283 1.00 32.69 375 ALA B N 1
ATOM 6194 C CA . ALA B 1 360 ? 65.515 0.716 -4.592 1.00 31.36 375 ALA B CA 1
ATOM 6195 C C . ALA B 1 360 ? 64.608 -0.107 -5.487 1.00 29.15 375 ALA B C 1
ATOM 6196 O O . ALA B 1 360 ? 63.768 -0.875 -5.012 1.00 32.56 375 ALA B O 1
ATOM 6198 N N . LEU B 1 361 ? 64.786 0.067 -6.790 1.00 28.72 376 LEU B N 1
ATOM 6199 C CA . LEU B 1 361 ? 64.123 -0.801 -7.753 1.00 25.96 376 LEU B CA 1
ATOM 6200 C C . LEU B 1 361 ? 64.565 -2.254 -7.547 1.00 30.94 376 LEU B C 1
ATOM 6201 O O . LEU B 1 361 ? 65.679 -2.531 -7.084 1.00 32.71 376 LEU B O 1
ATOM 6206 N N . THR B 1 362 ? 63.672 -3.188 -7.873 1.00 28.10 377 THR B N 1
ATOM 6207 C CA . THR B 1 362 ? 63.945 -4.597 -7.629 1.00 29.06 377 THR B CA 1
ATOM 6208 C C . THR B 1 362 ? 65.101 -5.068 -8.501 1.00 29.47 377 THR B C 1
ATOM 6209 O O . THR B 1 362 ? 65.151 -4.779 -9.700 1.00 28.36 377 THR B O 1
ATOM 6213 N N . GLY B 1 363 ? 66.039 -5.790 -7.891 1.00 29.19 378 GLY B N 1
ATOM 6214 C CA . GLY B 1 363 ? 67.304 -6.081 -8.535 1.00 30.02 378 GLY B CA 1
ATOM 6215 C C . GLY B 1 363 ? 68.430 -5.256 -7.930 1.00 32.04 378 GLY B C 1
ATOM 6216 O O . GLY B 1 363 ? 69.509 -5.793 -7.654 1.00 30.94 378 GLY B O 1
ATOM 6217 N N . ASN B 1 364 ? 68.177 -3.966 -7.701 1.00 28.50 379 ASN B N 1
ATOM 6218 C CA . ASN B 1 364 ? 69.131 -3.032 -7.058 1.00 32.12 379 ASN B CA 1
ATOM 6219 C C . ASN B 1 364 ? 70.398 -2.958 -7.913 1.00 34.44 379 ASN B C 1
ATOM 6220 O O . ASN B 1 364 ? 70.299 -2.641 -9.108 1.00 36.97 379 ASN B O 1
ATOM 6225 N N . GLU B 1 365 ? 71.592 -3.186 -7.356 1.00 33.47 380 GLU B N 1
ATOM 6226 C CA . GLU B 1 365 ? 72.839 -3.059 -8.105 1.00 35.67 380 GLU B CA 1
ATOM 6227 C C . GLU B 1 365 ? 72.822 -3.965 -9.326 1.00 33.31 380 GLU B C 1
ATOM 6228 O O . GLU B 1 365 ? 72.100 -4.958 -9.381 1.00 33.66 380 GLU B O 1
ATOM 6234 N N . TRP B 1 366 ? 73.673 -3.640 -10.294 1.00 30.83 381 TRP B N 1
ATOM 6235 C CA . TRP B 1 366 ? 73.686 -4.361 -11.556 1.00 34.46 381 TRP B CA 1
ATOM 6236 C C . TRP B 1 366 ? 74.834 -5.359 -11.672 1.00 35.08 381 TRP B C 1
ATOM 6237 O O . TRP B 1 366 ? 74.745 -6.285 -12.490 1.00 37.98 381 TRP B O 1
ATOM 6248 N N . GLY B 1 367 ? 75.877 -5.233 -10.851 1.00 33.94 382 GLY B N 1
ATOM 6249 C CA . GLY B 1 367 ? 76.874 -6.274 -10.733 1.00 27.83 382 GLY B CA 1
ATOM 6250 C C . GLY B 1 367 ? 76.391 -7.404 -9.830 1.00 37.27 382 GLY B C 1
ATOM 6251 O O . GLY B 1 367 ? 75.257 -7.429 -9.351 1.00 41.21 382 GLY B O 1
ATOM 6252 N N . TYR B 1 368 ? 77.273 -8.372 -9.604 1.00 34.46 383 TYR B N 1
ATOM 6253 C CA . TYR B 1 368 ? 76.998 -9.413 -8.619 1.00 36.28 383 TYR B CA 1
ATOM 6254 C C . TYR B 1 368 ? 77.509 -8.924 -7.269 1.00 38.45 383 TYR B C 1
ATOM 6255 O O . TYR B 1 368 ? 78.595 -9.277 -6.808 1.00 41.80 383 TYR B O 1
ATOM 6264 N N . GLY B 1 369 ? 76.710 -8.082 -6.631 1.00 37.31 384 GLY B N 1
ATOM 6265 C CA . GLY B 1 369 ? 77.152 -7.438 -5.408 1.00 33.81 384 GLY B CA 1
ATOM 6266 C C . GLY B 1 369 ? 76.403 -7.887 -4.169 1.00 38.19 384 GLY B C 1
ATOM 6267 O O . GLY B 1 369 ? 76.765 -7.502 -3.056 1.00 40.43 384 GLY B O 1
ATOM 6268 N N . SER B 1 370 ? 75.387 -8.732 -4.335 1.00 35.84 385 SER B N 1
ATOM 6269 C CA . SER B 1 370 ? 74.482 -9.058 -3.239 1.00 33.30 385 SER B CA 1
ATOM 6270 C C . SER B 1 370 ? 73.605 -10.214 -3.683 1.00 33.48 385 SER B C 1
ATOM 6271 O O . SER B 1 370 ? 73.545 -10.552 -4.869 1.00 33.93 385 SER B O 1
ATOM 6274 N N . VAL B 1 371 ? 72.877 -10.792 -2.729 1.00 29.26 386 VAL B N 1
ATOM 6275 C CA . VAL B 1 371 ? 71.934 -11.831 -3.120 1.00 27.76 386 VAL B CA 1
ATOM 6276 C C . VAL B 1 371 ? 70.919 -11.267 -4.109 1.00 30.32 386 VAL B C 1
ATOM 6277 O O . VAL B 1 371 ? 70.674 -11.860 -5.167 1.00 27.54 386 VAL B O 1
ATOM 6281 N N . GLU B 1 372 ? 70.364 -10.076 -3.814 1.00 28.19 387 GLU B N 1
ATOM 6282 C CA . GLU B 1 372 ? 69.357 -9.497 -4.703 1.00 30.72 387 GLU B CA 1
ATOM 6283 C C . GLU B 1 372 ? 69.916 -9.222 -6.096 1.00 30.09 387 GLU B C 1
ATOM 6284 O O . GLU B 1 372 ? 69.295 -9.575 -7.111 1.00 31.76 387 GLU B O 1
ATOM 6290 N N . SER B 1 373 ? 71.069 -8.561 -6.175 1.00 28.45 388 SER B N 1
ATOM 6291 C CA . SER B 1 373 ? 71.626 -8.265 -7.490 1.00 31.67 388 SER B CA 1
ATOM 6292 C C . SER B 1 373 ? 71.975 -9.547 -8.244 1.00 30.59 388 SER B C 1
ATOM 6293 O O . SER B 1 373 ? 71.781 -9.626 -9.463 1.00 29.37 388 SER B O 1
ATOM 6304 N N . ILE B 1 375 ? 70.331 -12.489 -7.997 1.00 30.59 390 ILE B N 1
ATOM 6305 C CA . ILE B 1 375 ? 69.025 -12.868 -8.525 1.00 32.98 390 ILE B CA 1
ATOM 6306 C C . ILE B 1 375 ? 68.658 -11.964 -9.693 1.00 33.66 390 ILE B C 1
ATOM 6307 O O . ILE B 1 375 ? 68.241 -12.434 -10.763 1.00 32.83 390 ILE B O 1
ATOM 6312 N N . GLY B 1 376 ? 68.855 -10.652 -9.516 1.00 32.51 391 GLY B N 1
ATOM 6313 C CA . GLY B 1 376 ? 68.545 -9.684 -10.558 1.00 34.58 391 GLY B CA 1
ATOM 6314 C C . GLY B 1 376 ? 69.292 -9.931 -11.850 1.00 36.05 391 GLY B C 1
ATOM 6315 O O . GLY B 1 376 ? 68.821 -9.523 -12.921 1.00 38.86 391 GLY B O 1
ATOM 6316 N N . ASN B 1 377 ? 70.431 -10.620 -11.784 1.00 32.80 392 ASN B N 1
ATOM 6317 C CA . ASN B 1 377 ? 71.163 -10.939 -13.002 1.00 40.53 392 ASN B CA 1
ATOM 6318 C C . ASN B 1 377 ? 70.844 -12.317 -13.560 1.00 37.13 392 ASN B C 1
ATOM 6319 O O . ASN B 1 377 ? 70.911 -12.498 -14.780 1.00 39.43 392 ASN B O 1
ATOM 6324 N N . ASN B 1 378 ? 70.501 -13.285 -12.704 1.00 33.51 393 ASN B N 1
ATOM 6325 C CA . ASN B 1 378 ? 70.251 -14.659 -13.120 1.00 33.51 393 ASN B CA 1
ATOM 6326 C C . ASN B 1 378 ? 68.799 -14.912 -13.518 1.00 31.41 393 ASN B C 1
ATOM 6327 O O . ASN B 1 378 ? 68.467 -16.028 -13.922 1.00 34.70 393 ASN B O 1
ATOM 6332 N N . SER B 1 379 ? 67.920 -13.925 -13.400 1.00 31.38 394 SER B N 1
ATOM 6333 C CA . SER B 1 379 ? 66.503 -14.183 -13.540 1.00 29.84 394 SER B CA 1
ATOM 6334 C C . SER B 1 379 ? 65.851 -13.041 -14.312 1.00 32.98 394 SER B C 1
ATOM 6335 O O . SER B 1 379 ? 66.508 -12.071 -14.704 1.00 33.75 394 SER B O 1
ATOM 6338 N N . SER B 1 380 ? 64.547 -13.176 -14.554 1.00 30.04 395 SER B N 1
ATOM 6339 C CA . SER B 1 380 ? 63.770 -12.158 -15.240 1.00 34.14 395 SER B CA 1
ATOM 6340 C C . SER B 1 380 ? 63.168 -11.151 -14.269 1.00 33.25 395 SER B C 1
ATOM 6341 O O . SER B 1 380 ? 62.255 -10.396 -14.646 1.00 32.45 395 SER B O 1
ATOM 6344 N N . ILE B 1 381 ? 63.686 -11.106 -13.036 1.00 34.67 396 ILE B N 1
ATOM 6345 C CA . ILE B 1 381 ? 63.020 -10.362 -11.967 1.00 31.36 396 ILE B CA 1
ATOM 6346 C C . ILE B 1 381 ? 62.973 -8.868 -12.272 1.00 28.66 396 ILE B C 1
ATOM 6347 O O . ILE B 1 381 ? 62.014 -8.188 -11.891 1.00 35.06 396 ILE B O 1
ATOM 6352 N N . ARG B 1 382 ? 63.935 -8.347 -13.035 1.00 29.41 397 ARG B N 1
ATOM 6353 C CA . ARG B 1 382 ? 63.916 -6.924 -13.397 1.00 28.34 397 ARG B CA 1
ATOM 6354 C C . ARG B 1 382 ? 62.902 -6.599 -14.491 1.00 37.61 397 ARG B C 1
ATOM 6355 O O . ARG B 1 382 ? 62.505 -5.429 -14.636 1.00 34.52 397 ARG B O 1
ATOM 6363 N N . PHE B 1 383 ? 62.490 -7.592 -15.285 1.00 35.19 398 PHE B N 1
ATOM 6364 C CA . PHE B 1 383 ? 61.364 -7.374 -16.186 1.00 34.94 398 PHE B CA 1
ATOM 6365 C C . PHE B 1 383 ? 60.033 -7.555 -15.465 1.00 33.50 398 PHE B C 1
ATOM 6366 O O . PHE B 1 383 ? 59.020 -6.987 -15.887 1.00 36.02 398 PHE B O 1
ATOM 6374 N N . ASP B 1 384 ? 60.018 -8.341 -14.386 1.00 35.17 399 ASP B N 1
ATOM 6375 C CA . ASP B 1 384 ? 58.782 -8.785 -13.745 1.00 33.34 399 ASP B CA 1
ATOM 6376 C C . ASP B 1 384 ? 58.347 -7.905 -12.582 1.00 31.03 399 ASP B C 1
ATOM 6377 O O . ASP B 1 384 ? 57.150 -7.739 -12.368 1.00 30.80 399 ASP B O 1
ATOM 6382 N N . GLN B 1 385 ? 59.292 -7.381 -11.787 1.00 32.17 400 GLN B N 1
ATOM 6383 C CA . GLN B 1 385 ? 58.971 -6.741 -10.515 1.00 34.37 400 GLN B CA 1
ATOM 6384 C C . GLN B 1 385 ? 59.375 -5.268 -10.489 1.00 34.50 400 GLN B C 1
ATOM 6385 O O . GLN B 1 385 ? 59.514 -4.682 -9.407 1.00 34.34 400 GLN B O 1
ATOM 6391 N N . VAL B 1 386 ? 59.590 -4.678 -11.658 1.00 30.45 401 VAL B N 1
ATOM 6392 C CA . VAL B 1 386 ? 59.911 -3.267 -11.820 1.00 31.84 401 VAL B CA 1
ATOM 6393 C C . VAL B 1 386 ? 58.840 -2.663 -12.723 1.00 38.18 401 VAL B C 1
ATOM 6394 O O . VAL B 1 386 ? 58.568 -3.196 -13.810 1.00 34.32 401 VAL B O 1
ATOM 6398 N N . HIS B 1 387 ? 58.229 -1.558 -12.267 1.00 36.59 402 HIS B N 1
ATOM 6399 C CA . HIS B 1 387 ? 57.050 -1.008 -12.944 1.00 39.65 402 HIS B CA 1
ATOM 6400 C C . HIS B 1 387 ? 57.375 -0.465 -14.335 1.00 41.02 402 HIS B C 1
ATOM 6401 O O . HIS B 1 387 ? 56.504 -0.481 -15.220 1.00 34.55 402 HIS B O 1
ATOM 6408 N N . HIS B 1 388 ? 58.614 -0.004 -14.556 1.00 36.49 403 HIS B N 1
ATOM 6409 C CA . HIS B 1 388 ? 58.992 0.487 -15.879 1.00 36.72 403 HIS B CA 1
ATOM 6410 C C . HIS B 1 388 ? 58.801 -0.588 -16.934 1.00 37.60 403 HIS B C 1
ATOM 6411 O O . HIS B 1 388 ? 58.367 -0.298 -18.053 1.00 40.54 403 HIS B O 1
ATOM 6426 N N . ASN B 1 390 ? 56.954 -3.600 -16.241 1.00 37.98 405 ASN B N 1
ATOM 6427 C CA . ASN B 1 390 ? 55.718 -4.348 -15.989 1.00 37.16 405 ASN B CA 1
ATOM 6428 C C . ASN B 1 390 ? 54.714 -3.495 -15.223 1.00 36.21 405 ASN B C 1
ATOM 6429 O O . ASN B 1 390 ? 54.609 -3.584 -13.994 1.00 38.34 405 ASN B O 1
ATOM 6434 N N . PRO B 1 391 ? 53.929 -2.677 -15.928 1.00 39.03 406 PRO B N 1
ATOM 6435 C CA . PRO B 1 391 ? 52.903 -1.858 -15.251 1.00 37.07 406 PRO B CA 1
ATOM 6436 C C . PRO B 1 391 ? 51.864 -2.655 -14.473 1.00 35.52 406 PRO B C 1
ATOM 6437 O O . PRO B 1 391 ? 51.164 -2.057 -13.648 1.00 35.53 406 PRO B O 1
ATOM 6441 N N . LEU B 1 392 ? 51.723 -3.967 -14.705 1.00 38.79 407 LEU B N 1
ATOM 6442 C CA . LEU B 1 392 ? 50.768 -4.757 -13.922 1.00 38.42 407 LEU B CA 1
ATOM 6443 C C . LEU B 1 392 ? 51.084 -4.726 -12.424 1.00 40.39 407 LEU B C 1
ATOM 6444 O O . LEU B 1 392 ? 50.172 -4.878 -11.592 1.00 34.96 407 LEU B O 1
ATOM 6449 N N . ILE B 1 393 ? 52.355 -4.516 -12.049 1.00 32.85 408 ILE B N 1
ATOM 6450 C CA . ILE B 1 393 ? 52.643 -4.446 -10.622 1.00 35.04 408 ILE B CA 1
ATOM 6451 C C . ILE B 1 393 ? 51.912 -3.272 -9.975 1.00 38.26 408 ILE B C 1
ATOM 6452 O O . ILE B 1 393 ? 51.676 -3.294 -8.762 1.00 39.74 408 ILE B O 1
ATOM 6457 N N . LEU B 1 394 ? 51.524 -2.262 -10.772 1.00 39.44 409 LEU B N 1
ATOM 6458 C CA . LEU B 1 394 ? 50.754 -1.092 -10.354 1.00 35.20 409 LEU B CA 1
ATOM 6459 C C . LEU B 1 394 ? 49.241 -1.311 -10.387 1.00 39.74 409 LEU B C 1
ATOM 6460 O O . LEU B 1 394 ? 48.494 -0.500 -9.823 1.00 43.04 409 LEU B O 1
ATOM 6465 N N . ASP B 1 395 ? 48.776 -2.368 -11.040 1.00 40.32 410 ASP B N 1
ATOM 6466 C CA . ASP B 1 395 ? 47.350 -2.633 -11.240 1.00 42.89 410 ASP B CA 1
ATOM 6467 C C . ASP B 1 395 ? 46.760 -3.249 -9.972 1.00 39.93 410 ASP B C 1
ATOM 6468 O O . ASP B 1 395 ? 47.291 -4.249 -9.477 1.00 41.55 410 ASP B O 1
ATOM 6473 N N . PRO B 1 396 ? 45.669 -2.697 -9.429 1.00 37.49 411 PRO B N 1
ATOM 6474 C CA . PRO B 1 396 ? 45.101 -3.246 -8.177 1.00 34.48 411 PRO B CA 1
ATOM 6475 C C . PRO B 1 396 ? 44.633 -4.705 -8.263 1.00 38.01 411 PRO B C 1
ATOM 6476 O O . PRO B 1 396 ? 44.512 -5.366 -7.217 1.00 41.38 411 PRO B O 1
ATOM 6480 N N . SER B 1 397 ? 44.358 -5.230 -9.459 1.00 38.49 412 SER B N 1
ATOM 6481 C CA . SER B 1 397 ? 44.001 -6.643 -9.584 1.00 40.56 412 SER B CA 1
ATOM 6482 C C . SER B 1 397 ? 45.192 -7.551 -9.362 1.00 39.50 412 SER B C 1
ATOM 6483 O O . SER B 1 397 ? 45.010 -8.752 -9.154 1.00 39.94 412 SER B O 1
ATOM 6486 N N . HIS B 1 398 ? 46.401 -7.012 -9.425 1.00 41.36 413 HIS B N 1
ATOM 6487 C CA . HIS B 1 398 ? 47.587 -7.766 -9.059 1.00 40.56 413 HIS B CA 1
ATOM 6488 C C . HIS B 1 398 ? 47.994 -7.547 -7.611 1.00 38.53 413 HIS B C 1
ATOM 6489 O O . HIS B 1 398 ? 48.975 -8.149 -7.159 1.00 37.54 413 HIS B O 1
ATOM 6496 N N . HIS B 1 399 ? 47.262 -6.722 -6.865 1.00 37.47 414 HIS B N 1
ATOM 6497 C CA . HIS B 1 399 ? 47.537 -6.547 -5.443 1.00 39.82 414 HIS B CA 1
ATOM 6498 C C . HIS B 1 399 ? 46.685 -7.510 -4.631 1.00 41.47 414 HIS B C 1
ATOM 6499 O O . HIS B 1 399 ? 45.521 -7.751 -4.961 1.00 46.84 414 HIS B O 1
ATOM 6506 N N . VAL B 1 400 ? 47.278 -8.077 -3.581 1.00 36.27 415 VAL B N 1
ATOM 6507 C CA . VAL B 1 400 ? 46.573 -8.945 -2.647 1.00 37.58 415 VAL B CA 1
ATOM 6508 C C . VAL B 1 400 ? 46.676 -8.293 -1.280 1.00 39.82 415 VAL B C 1
ATOM 6509 O O . VAL B 1 400 ? 47.775 -7.940 -0.840 1.00 38.93 415 VAL B O 1
ATOM 6513 N N . GLU B 1 401 ? 45.535 -8.125 -0.623 1.00 41.70 416 GLU B N 1
ATOM 6514 C CA . GLU B 1 401 ? 45.456 -7.438 0.656 1.00 44.55 416 GLU B CA 1
ATOM 6515 C C . GLU B 1 401 ? 45.558 -8.473 1.766 1.00 42.74 416 GLU B C 1
ATOM 6516 O O . GLU B 1 401 ? 44.747 -9.397 1.827 1.00 47.56 416 GLU B O 1
ATOM 6522 N N . ALA B 1 402 ? 46.548 -8.324 2.642 1.00 39.79 417 ALA B N 1
ATOM 6523 C CA . ALA B 1 402 ? 46.794 -9.286 3.709 1.00 40.51 417 ALA B CA 1
ATOM 6524 C C . ALA B 1 402 ? 46.439 -8.676 5.056 1.00 44.41 417 ALA B C 1
ATOM 6525 O O . ALA B 1 402 ? 46.906 -7.587 5.398 1.00 49.55 417 ALA B O 1
ATOM 6527 N N . GLN B 1 403 ? 45.627 -9.382 5.826 1.00 44.99 418 GLN B N 1
ATOM 6528 C CA . GLN B 1 403 ? 45.305 -8.978 7.182 1.00 48.24 418 GLN B CA 1
ATOM 6529 C C . GLN B 1 403 ? 45.838 -10.026 8.148 1.00 49.34 418 GLN B C 1
ATOM 6530 O O . GLN B 1 403 ? 45.639 -11.229 7.947 1.00 48.91 418 GLN B O 1
ATOM 6536 N N . ILE B 1 404 ? 46.527 -9.567 9.183 1.00 44.76 419 ILE B N 1
ATOM 6537 C CA . ILE B 1 404 ? 47.222 -10.429 10.123 1.00 45.60 419 ILE B CA 1
ATOM 6538 C C . ILE B 1 404 ? 46.566 -10.255 11.487 1.00 49.31 419 ILE B C 1
ATOM 6539 O O . ILE B 1 404 ? 46.713 -9.207 12.127 1.00 47.90 419 ILE B O 1
ATOM 6544 N N . ASN B 1 405 ? 45.860 -11.289 11.942 1.00 52.74 420 ASN B N 1
ATOM 6545 C CA . ASN B 1 405 ? 45.125 -11.248 13.202 1.00 55.02 420 ASN B CA 1
ATOM 6546 C C . ASN B 1 405 ? 46.074 -11.304 14.398 1.00 53.70 420 ASN B C 1
ATOM 6547 O O . ASN B 1 405 ? 47.299 -11.294 14.264 1.00 53.42 420 ASN B O 1
ATOM 6552 N N . LYS B 1 406 ? 45.492 -11.386 15.595 1.00 56.64 421 LYS B N 1
ATOM 6553 C CA . LYS B 1 406 ? 46.282 -11.504 16.815 1.00 60.80 421 LYS B CA 1
ATOM 6554 C C . LYS B 1 406 ? 47.011 -12.846 16.875 1.00 60.17 421 LYS B C 1
ATOM 6555 O O . LYS B 1 406 ? 48.160 -12.910 17.329 1.00 60.71 421 LYS B O 1
ATOM 6561 N N . ASP B 1 407 ? 46.358 -13.922 16.411 1.00 54.55 422 ASP B N 1
ATOM 6562 C CA . ASP B 1 407 ? 46.913 -15.273 16.367 1.00 56.75 422 ASP B CA 1
ATOM 6563 C C . ASP B 1 407 ? 47.988 -15.454 15.299 1.00 50.54 422 ASP B C 1
ATOM 6564 O O . ASP B 1 407 ? 48.574 -16.538 15.213 1.00 44.80 422 ASP B O 1
ATOM 6569 N N . HIS B 1 408 ? 48.221 -14.440 14.468 1.00 55.11 423 HIS B N 1
ATOM 6570 C CA . HIS B 1 408 ? 49.135 -14.475 13.328 1.00 51.86 423 HIS B CA 1
ATOM 6571 C C . HIS B 1 408 ? 48.650 -15.360 12.190 1.00 48.01 423 HIS B C 1
ATOM 6572 O O . HIS B 1 408 ? 49.426 -15.689 11.295 1.00 48.30 423 HIS B O 1
ATOM 6579 N N . GLY B 1 409 ? 47.379 -15.746 12.196 1.00 47.51 424 GLY B N 1
ATOM 6580 C CA . GLY B 1 409 ? 46.756 -16.215 10.975 1.00 53.54 424 GLY B CA 1
ATOM 6581 C C . GLY B 1 409 ? 46.516 -15.066 10.013 1.00 45.72 424 GLY B C 1
ATOM 6582 O O . GLY B 1 409 ? 46.278 -13.932 10.418 1.00 46.06 424 GLY B O 1
ATOM 6583 N N . VAL B 1 410 ? 46.595 -15.360 8.715 1.00 48.25 425 VAL B N 1
ATOM 6584 C CA . VAL B 1 410 ? 46.559 -14.329 7.681 1.00 49.00 425 VAL B CA 1
ATOM 6585 C C . VAL B 1 410 ? 45.432 -14.640 6.700 1.00 50.93 425 VAL B C 1
ATOM 6586 O O . VAL B 1 410 ? 45.367 -15.747 6.153 1.00 46.87 425 VAL B O 1
ATOM 6590 N N . GLU B 1 411 ? 44.539 -13.666 6.496 1.00 51.78 426 GLU B N 1
ATOM 6591 C CA . GLU B 1 411 ? 43.534 -13.683 5.436 1.00 50.77 426 GLU B CA 1
ATOM 6592 C C . GLU B 1 411 ? 44.017 -12.834 4.270 1.00 46.08 426 GLU B C 1
ATOM 6593 O O . GLU B 1 411 ? 44.566 -11.751 4.475 1.00 47.75 426 GLU B O 1
ATOM 6599 N N . LEU B 1 412 ? 43.776 -13.305 3.049 1.00 47.92 427 LEU B N 1
ATOM 6600 C CA . LEU B 1 412 ? 44.284 -12.677 1.837 1.00 45.94 427 LEU B CA 1
ATOM 6601 C C . LEU B 1 412 ? 43.113 -12.212 0.976 1.00 48.68 427 LEU B C 1
ATOM 6602 O O . LEU B 1 412 ? 42.228 -13.008 0.642 1.00 49.71 427 LEU B O 1
ATOM 6607 N N . THR B 1 413 ? 43.141 -10.931 0.598 1.00 53.70 428 THR B N 1
ATOM 6608 C CA . THR B 1 413 ? 42.033 -10.175 -0.010 1.00 48.99 428 THR B CA 1
ATOM 6609 C C . THR B 1 413 ? 40.678 -10.524 0.601 1.00 56.14 428 THR B C 1
ATOM 6610 O O . THR B 1 413 ? 40.210 -9.837 1.513 1.00 55.76 428 THR B O 1
ATOM 6619 N N . LYS C 1 2 ? 120.744 -35.875 47.194 1.00 63.61 17 LYS C N 1
ATOM 6620 C CA . LYS C 1 2 ? 120.579 -36.213 48.606 1.00 66.52 17 LYS C CA 1
ATOM 6621 C C . LYS C 1 2 ? 119.743 -35.154 49.323 1.00 59.29 17 LYS C C 1
ATOM 6622 O O . LYS C 1 2 ? 119.989 -33.953 49.188 1.00 54.10 17 LYS C O 1
ATOM 6628 N N . ALA C 1 3 ? 118.778 -35.612 50.118 1.00 56.84 18 ALA C N 1
ATOM 6629 C CA . ALA C 1 3 ? 117.885 -34.716 50.843 1.00 50.13 18 ALA C CA 1
ATOM 6630 C C . ALA C 1 3 ? 118.628 -33.916 51.917 1.00 56.53 18 ALA C C 1
ATOM 6631 O O . ALA C 1 3 ? 119.550 -34.417 52.576 1.00 53.27 18 ALA C O 1
ATOM 6633 N N . ILE C 1 4 ? 118.197 -32.663 52.096 1.00 46.65 19 ILE C N 1
ATOM 6634 C CA . ILE C 1 4 ? 118.670 -31.760 53.145 1.00 42.92 19 ILE C CA 1
ATOM 6635 C C . ILE C 1 4 ? 117.537 -31.557 54.150 1.00 42.20 19 ILE C C 1
ATOM 6636 O O . ILE C 1 4 ? 116.365 -31.550 53.754 1.00 46.53 19 ILE C O 1
ATOM 6641 N N . PRO C 1 5 ? 117.812 -31.434 55.448 1.00 44.08 20 PRO C N 1
ATOM 6642 C CA . PRO C 1 5 ? 116.731 -31.147 56.422 1.00 45.53 20 PRO C CA 1
ATOM 6643 C C . PRO C 1 5 ? 116.071 -29.808 56.129 1.00 44.87 20 PRO C C 1
ATOM 6644 O O . PRO C 1 5 ? 116.762 -28.790 55.972 1.00 42.19 20 PRO C O 1
ATOM 6648 N N . PRO C 1 6 ? 114.735 -29.769 56.065 1.00 41.84 21 PRO C N 1
ATOM 6649 C CA . PRO C 1 6 ? 114.046 -28.610 55.457 1.00 44.65 21 PRO C CA 1
ATOM 6650 C C . PRO C 1 6 ? 114.426 -27.251 56.025 1.00 43.15 21 PRO C C 1
ATOM 6651 O O . PRO C 1 6 ? 114.638 -26.307 55.245 1.00 37.07 21 PRO C O 1
ATOM 6655 N N . LYS C 1 7 ? 114.537 -27.123 57.352 1.00 41.46 22 LYS C N 1
ATOM 6656 C CA . LYS C 1 7 ? 114.959 -25.849 57.914 1.00 39.96 22 LYS C CA 1
ATOM 6657 C C . LYS C 1 7 ? 116.342 -25.465 57.404 1.00 42.48 22 LYS C C 1
ATOM 6658 O O . LYS C 1 7 ? 116.593 -24.294 57.080 1.00 38.89 22 LYS C O 1
ATOM 6664 N N . ILE C 1 8 ? 117.246 -26.441 57.309 1.00 37.50 23 ILE C N 1
ATOM 6665 C CA . ILE C 1 8 ? 118.610 -26.164 56.871 1.00 37.09 23 ILE C CA 1
ATOM 6666 C C . ILE C 1 8 ? 118.626 -25.801 55.395 1.00 36.42 23 ILE C C 1
ATOM 6667 O O . ILE C 1 8 ? 119.426 -24.971 54.954 1.00 38.80 23 ILE C O 1
ATOM 6672 N N . TRP C 1 9 ? 117.772 -26.441 54.598 1.00 35.13 24 TRP C N 1
ATOM 6673 C CA . TRP C 1 9 ? 117.702 -26.072 53.195 1.00 41.90 24 TRP C CA 1
ATOM 6674 C C . TRP C 1 9 ? 117.221 -24.636 53.051 1.00 41.18 24 TRP C C 1
ATOM 6675 O O . TRP C 1 9 ? 117.843 -23.827 52.350 1.00 39.78 24 TRP C O 1
ATOM 6686 N N . PHE C 1 10 ? 116.141 -24.290 53.755 1.00 35.58 25 PHE C N 1
ATOM 6687 C CA . PHE C 1 10 ? 115.608 -22.937 53.661 1.00 39.23 25 PHE C CA 1
ATOM 6688 C C . PHE C 1 10 ? 116.657 -21.908 54.055 1.00 37.55 25 PHE C C 1
ATOM 6689 O O . PHE C 1 10 ? 116.895 -20.940 53.323 1.00 36.69 25 PHE C O 1
ATOM 6697 N N . GLU C 1 11 ? 117.322 -22.128 55.190 1.00 35.58 26 GLU C N 1
ATOM 6698 C CA . GLU C 1 11 ? 118.323 -21.180 55.662 1.00 36.75 26 GLU C CA 1
ATOM 6699 C C . GLU C 1 11 ? 119.435 -21.012 54.643 1.00 37.51 26 GLU C C 1
ATOM 6700 O O . GLU C 1 11 ? 119.967 -19.911 54.461 1.00 41.25 26 GLU C O 1
ATOM 6706 N N . THR C 1 12 ? 119.788 -22.092 53.954 1.00 39.28 27 THR C N 1
ATOM 6707 C CA . THR C 1 12 ? 120.803 -21.989 52.915 1.00 40.47 27 THR C CA 1
ATOM 6708 C C . THR C 1 12 ? 120.327 -21.107 51.765 1.00 38.17 27 THR C C 1
ATOM 6709 O O . THR C 1 12 ? 121.102 -20.302 51.232 1.00 41.21 27 THR C O 1
ATOM 6713 N N . GLN C 1 13 ? 119.054 -21.227 51.375 1.00 36.91 28 GLN C N 1
ATOM 6714 C CA . GLN C 1 13 ? 118.532 -20.328 50.345 1.00 38.78 28 GLN C CA 1
ATOM 6715 C C . GLN C 1 13 ? 118.544 -18.889 50.834 1.00 39.40 28 GLN C C 1
ATOM 6716 O O . GLN C 1 13 ? 118.972 -17.982 50.110 1.00 41.24 28 GLN C O 1
ATOM 6722 N N . LEU C 1 14 ? 118.101 -18.669 52.074 1.00 35.66 29 LEU C N 1
ATOM 6723 C CA . LEU C 1 14 ? 118.162 -17.339 52.662 1.00 33.28 29 LEU C CA 1
ATOM 6724 C C . LEU C 1 14 ? 119.579 -16.797 52.646 1.00 39.96 29 LEU C C 1
ATOM 6725 O O . LEU C 1 14 ? 119.815 -15.667 52.208 1.00 48.60 29 LEU C O 1
ATOM 6730 N N . LYS C 1 15 ? 120.541 -17.593 53.129 1.00 41.31 30 LYS C N 1
ATOM 6731 C CA . LYS C 1 15 ? 121.908 -17.104 53.264 1.00 42.71 30 LYS C CA 1
ATOM 6732 C C . LYS C 1 15 ? 122.466 -16.670 51.913 1.00 44.02 30 LYS C C 1
ATOM 6733 O O . LYS C 1 15 ? 122.958 -15.548 51.766 1.00 44.22 30 LYS C O 1
ATOM 6739 N N . GLY C 1 16 ? 122.349 -17.528 50.896 1.00 44.83 31 GLY C N 1
ATOM 6740 C CA . GLY C 1 16 ? 122.847 -17.163 49.582 1.00 43.78 31 GLY C CA 1
ATOM 6741 C C . GLY C 1 16 ? 122.067 -16.050 48.903 1.00 47.06 31 GLY C C 1
ATOM 6742 O O . GLY C 1 16 ? 122.566 -15.459 47.939 1.00 48.86 31 GLY C O 1
ATOM 6743 N N . SER C 1 17 ? 120.855 -15.749 49.377 1.00 45.47 32 SER C N 1
ATOM 6744 C CA . SER C 1 17 ? 119.997 -14.825 48.638 1.00 47.48 32 SER C CA 1
ATOM 6745 C C . SER C 1 17 ? 120.475 -13.388 48.774 1.00 48.42 32 SER C C 1
ATOM 6746 O O . SER C 1 17 ? 120.383 -12.607 47.820 1.00 49.96 32 SER C O 1
ATOM 6749 N N . GLY C 1 18 ? 120.965 -13.015 49.951 1.00 44.12 33 GLY C N 1
ATOM 6750 C CA . GLY C 1 18 ? 121.369 -11.654 50.201 1.00 49.08 33 GLY C CA 1
ATOM 6751 C C . GLY C 1 18 ? 120.240 -10.673 50.413 1.00 59.67 33 GLY C C 1
ATOM 6752 O O . GLY C 1 18 ? 120.513 -9.482 50.633 1.00 55.29 33 GLY C O 1
ATOM 6753 N N . LEU C 1 19 ? 118.979 -11.130 50.355 1.00 56.28 34 LEU C N 1
ATOM 6754 C CA . LEU C 1 19 ? 117.833 -10.237 50.526 1.00 51.70 34 LEU C CA 1
ATOM 6755 C C . LEU C 1 19 ? 117.751 -9.646 51.933 1.00 56.00 34 LEU C C 1
ATOM 6756 O O . LEU C 1 19 ? 117.080 -8.623 52.118 1.00 47.37 34 LEU C O 1
ATOM 6761 N N . ASP C 1 20 ? 118.396 -10.274 52.924 1.00 56.59 35 ASP C N 1
ATOM 6762 C CA . ASP C 1 20 ? 118.306 -9.845 54.316 1.00 56.44 35 ASP C CA 1
ATOM 6763 C C . ASP C 1 20 ? 119.362 -8.801 54.688 1.00 55.29 35 ASP C C 1
ATOM 6764 O O . ASP C 1 20 ? 119.507 -8.472 55.874 1.00 48.70 35 ASP C O 1
ATOM 6769 N N . LYS C 1 21 ? 120.069 -8.249 53.694 1.00 55.60 36 LYS C N 1
ATOM 6770 C CA . LYS C 1 21 ? 121.284 -7.489 53.979 1.00 53.96 36 LYS C CA 1
ATOM 6771 C C . LYS C 1 21 ? 120.997 -6.283 54.868 1.00 58.03 36 LYS C C 1
ATOM 6772 O O . LYS C 1 21 ? 121.822 -5.927 55.721 1.00 59.29 36 LYS C O 1
ATOM 6778 N N . LYS C 1 22 ? 119.826 -5.657 54.705 1.00 53.79 37 LYS C N 1
ATOM 6779 C CA . LYS C 1 22 ? 119.452 -4.480 55.483 1.00 52.07 37 LYS C CA 1
ATOM 6780 C C . LYS C 1 22 ? 118.568 -4.803 56.690 1.00 53.11 37 LYS C C 1
ATOM 6781 O O . LYS C 1 22 ? 118.055 -3.869 57.323 1.00 47.67 37 LYS C O 1
ATOM 6787 N N . PHE C 1 23 ? 118.386 -6.092 57.032 1.00 50.64 38 PHE C N 1
ATOM 6788 C CA . PHE C 1 23 ? 117.541 -6.490 58.160 1.00 49.70 38 PHE C CA 1
ATOM 6789 C C . PHE C 1 23 ? 118.346 -6.507 59.463 1.00 54.83 38 PHE C C 1
ATOM 6790 O O . PHE C 1 23 ? 119.414 -7.129 59.533 1.00 58.26 38 PHE C O 1
ATOM 6798 N N . GLN C 1 24 ? 117.820 -5.849 60.498 1.00 49.99 39 GLN C N 1
ATOM 6799 C CA . GLN C 1 24 ? 118.406 -5.880 61.834 1.00 53.10 39 GLN C CA 1
ATOM 6800 C C . GLN C 1 24 ? 117.650 -6.861 62.718 1.00 52.10 39 GLN C C 1
ATOM 6801 O O . GLN C 1 24 ? 116.416 -6.875 62.715 1.00 52.53 39 GLN C O 1
ATOM 6807 N N . ILE C 1 25 ? 118.393 -7.656 63.501 1.00 49.36 40 ILE C N 1
ATOM 6808 C CA . ILE C 1 25 ? 117.783 -8.642 64.398 1.00 48.07 40 ILE C CA 1
ATOM 6809 C C . ILE C 1 25 ? 116.729 -8.007 65.291 1.00 52.04 40 ILE C C 1
ATOM 6810 O O . ILE C 1 25 ? 115.791 -8.682 65.732 1.00 51.63 40 ILE C O 1
ATOM 6815 N N . ASP C 1 26 ? 116.874 -6.712 65.598 1.00 53.93 41 ASP C N 1
ATOM 6816 C CA . ASP C 1 26 ? 115.898 -6.035 66.443 1.00 51.66 41 ASP C CA 1
ATOM 6817 C C . ASP C 1 26 ? 114.575 -5.880 65.717 1.00 48.59 41 ASP C C 1
ATOM 6818 O O . ASP C 1 26 ? 113.506 -5.950 66.334 1.00 49.79 41 ASP C O 1
ATOM 6823 N N . GLU C 1 27 ? 114.634 -5.662 64.405 1.00 49.63 42 GLU C N 1
ATOM 6824 C CA . GLU C 1 27 ? 113.432 -5.471 63.606 1.00 49.76 42 GLU C CA 1
ATOM 6825 C C . GLU C 1 27 ? 112.752 -6.797 63.284 1.00 44.49 42 GLU C C 1
ATOM 6826 O O . GLU C 1 27 ? 111.522 -6.881 63.329 1.00 45.94 42 GLU C O 1
ATOM 6832 N N . LEU C 1 28 ? 113.533 -7.842 62.981 1.00 42.21 43 LEU C N 1
ATOM 6833 C CA . LEU C 1 28 ? 112.953 -9.147 62.691 1.00 39.36 43 LEU C CA 1
ATOM 6834 C C . LEU C 1 28 ? 112.180 -9.688 63.883 1.00 42.09 43 LEU C C 1
ATOM 6835 O O . LEU C 1 28 ? 111.181 -10.390 63.710 1.00 40.66 43 LEU C O 1
ATOM 6840 N N . ILE C 1 29 ? 112.631 -9.393 65.102 1.00 40.27 44 ILE C N 1
ATOM 6841 C CA . ILE C 1 29 ? 111.853 -9.788 66.274 1.00 41.61 44 ILE C CA 1
ATOM 6842 C C . ILE C 1 29 ? 110.471 -9.135 66.228 1.00 41.34 44 ILE C C 1
ATOM 6843 O O . ILE C 1 29 ? 109.444 -9.775 66.504 1.00 40.12 44 ILE C O 1
ATOM 6848 N N . GLU C 1 30 ? 110.429 -7.855 65.864 1.00 40.23 45 GLU C N 1
ATOM 6849 C CA . GLU C 1 30 ? 109.169 -7.134 65.731 1.00 43.89 45 GLU C CA 1
ATOM 6850 C C . GLU C 1 30 ? 108.317 -7.707 64.598 1.00 44.88 45 GLU C C 1
ATOM 6851 O O . GLU C 1 30 ? 107.138 -8.031 64.793 1.00 44.81 45 GLU C O 1
ATOM 6857 N N . THR C 1 31 ? 108.893 -7.822 63.396 1.00 36.96 46 THR C N 1
ATOM 6858 C CA . THR C 1 31 ? 108.099 -8.262 62.252 1.00 41.07 46 THR C CA 1
ATOM 6859 C C . THR C 1 31 ? 107.571 -9.673 62.466 1.00 36.91 46 THR C C 1
ATOM 6860 O O . THR C 1 31 ? 106.402 -9.955 62.186 1.00 36.80 46 THR C O 1
ATOM 6864 N N . GLN C 1 32 ? 108.407 -10.559 63.000 1.00 37.61 47 GLN C N 1
ATOM 6865 C CA . GLN C 1 32 ? 108.005 -11.944 63.172 1.00 36.99 47 GLN C CA 1
ATOM 6866 C C . GLN C 1 32 ? 106.892 -12.094 64.200 1.00 38.30 47 GLN C C 1
ATOM 6867 O O . GLN C 1 32 ? 105.995 -12.926 64.018 1.00 38.32 47 GLN C O 1
ATOM 6873 N N . SER C 1 33 ? 106.910 -11.297 65.277 1.00 35.93 48 SER C N 1
ATOM 6874 C CA . SER C 1 33 ? 105.837 -11.396 66.272 1.00 40.26 48 SER C CA 1
ATOM 6875 C C . SER C 1 33 ? 104.513 -10.828 65.765 1.00 39.33 48 SER C C 1
ATOM 6876 O O . SER C 1 33 ? 103.460 -11.154 66.330 1.00 38.69 48 SER C O 1
ATOM 6879 N N . SER C 1 34 ? 104.531 -10.015 64.705 1.00 35.22 49 SER C N 1
ATOM 6880 C CA . SER C 1 34 ? 103.276 -9.542 64.110 1.00 41.93 49 SER C CA 1
ATOM 6881 C C . SER C 1 34 ? 102.519 -10.598 63.291 1.00 36.56 49 SER C C 1
ATOM 6882 O O . SER C 1 34 ? 101.383 -10.325 62.898 1.00 39.51 49 SER C O 1
ATOM 6885 N N . VAL C 1 35 ? 103.092 -11.781 63.027 1.00 34.20 50 VAL C N 1
ATOM 6886 C CA . VAL C 1 35 ? 102.478 -12.716 62.083 1.00 32.59 50 VAL C CA 1
ATOM 6887 C C . VAL C 1 35 ? 101.126 -13.201 62.605 1.00 42.17 50 VAL C C 1
ATOM 6888 O O . VAL C 1 35 ? 100.967 -13.501 63.800 1.00 39.38 50 VAL C O 1
ATOM 6892 N N . ARG C 1 36 ? 100.129 -13.264 61.698 1.00 38.64 51 ARG C N 1
ATOM 6893 C CA . ARG C 1 36 ? 98.800 -13.774 62.007 1.00 33.24 51 ARG C CA 1
ATOM 6894 C C . ARG C 1 36 ? 98.306 -14.683 60.888 1.00 37.99 51 ARG C C 1
ATOM 6895 O O . ARG C 1 36 ? 98.672 -14.531 59.720 1.00 34.28 51 ARG C O 1
ATOM 6903 N N . VAL C 1 37 ? 97.461 -15.632 61.267 1.00 35.06 52 VAL C N 1
ATOM 6904 C CA . VAL C 1 37 ? 96.846 -16.554 60.337 1.00 34.31 52 VAL C CA 1
ATOM 6905 C C . VAL C 1 37 ? 95.350 -16.465 60.565 1.00 39.30 52 VAL C C 1
ATOM 6906 O O . VAL C 1 37 ? 94.859 -16.881 61.620 1.00 41.91 52 VAL C O 1
ATOM 6910 N N . PHE C 1 38 ? 94.629 -15.917 59.588 1.00 35.34 53 PHE C N 1
ATOM 6911 C CA . PHE C 1 38 ? 93.177 -15.820 59.621 1.00 36.91 53 PHE C CA 1
ATOM 6912 C C . PHE C 1 38 ? 92.634 -17.014 58.844 1.00 42.77 53 PHE C C 1
ATOM 6913 O O . PHE C 1 38 ? 92.768 -17.081 57.616 1.00 39.76 53 PHE C O 1
ATOM 6921 N N . ALA C 1 39 ? 92.028 -17.958 59.549 1.00 38.34 54 ALA C N 1
ATOM 6922 C CA . ALA C 1 39 ? 91.614 -19.208 58.933 1.00 41.13 54 ALA C CA 1
ATOM 6923 C C . ALA C 1 39 ? 90.095 -19.297 58.929 1.00 42.65 54 ALA C C 1
ATOM 6924 O O . ALA C 1 39 ? 89.466 -19.210 59.987 1.00 46.82 54 ALA C O 1
ATOM 6926 N N . ASN C 1 40 ? 89.510 -19.440 57.737 1.00 41.94 55 ASN C N 1
ATOM 6927 C CA . ASN C 1 40 ? 88.084 -19.718 57.629 1.00 42.13 55 ASN C CA 1
ATOM 6928 C C . ASN C 1 40 ? 87.735 -20.990 58.399 1.00 44.54 55 ASN C C 1
ATOM 6929 O O . ASN C 1 40 ? 88.160 -22.089 58.028 1.00 43.27 55 ASN C O 1
ATOM 6934 N N . LYS C 1 41 ? 86.959 -20.844 59.474 1.00 44.74 56 LYS C N 1
ATOM 6935 C CA . LYS C 1 41 ? 86.647 -21.985 60.327 1.00 48.85 56 LYS C CA 1
ATOM 6936 C C . LYS C 1 41 ? 85.948 -23.095 59.557 1.00 48.31 56 LYS C C 1
ATOM 6937 O O . LYS C 1 41 ? 86.096 -24.275 59.905 1.00 51.03 56 LYS C O 1
ATOM 6943 N N . LYS C 1 42 ? 85.196 -22.745 58.504 1.00 44.29 57 LYS C N 1
ATOM 6944 C CA . LYS C 1 42 ? 84.437 -23.748 57.764 1.00 39.23 57 LYS C CA 1
ATOM 6945 C C . LYS C 1 42 ? 85.354 -24.764 57.090 1.00 44.39 57 LYS C C 1
ATOM 6946 O O . LYS C 1 42 ? 84.991 -25.940 56.977 1.00 45.13 57 LYS C O 1
ATOM 6952 N N . TYR C 1 43 ? 86.552 -24.343 56.660 1.00 47.99 58 TYR C N 1
ATOM 6953 C CA . TYR C 1 43 ? 87.508 -25.215 55.974 1.00 41.01 58 TYR C CA 1
ATOM 6954 C C . TYR C 1 43 ? 88.721 -25.597 56.810 1.00 46.03 58 TYR C C 1
ATOM 6955 O O . TYR C 1 43 ? 89.280 -26.683 56.610 1.00 44.58 58 TYR C O 1
ATOM 6964 N N . LEU C 1 44 ? 89.168 -24.714 57.707 1.00 46.36 59 LEU C N 1
ATOM 6965 C CA . LEU C 1 44 ? 90.346 -24.929 58.548 1.00 42.78 59 LEU C CA 1
ATOM 6966 C C . LEU C 1 44 ? 89.872 -24.824 59.992 1.00 46.56 59 LEU C C 1
ATOM 6967 O O . LEU C 1 44 ? 89.908 -23.738 60.599 1.00 47.62 59 LEU C O 1
ATOM 6972 N N . PRO C 1 45 ? 89.400 -25.926 60.574 1.00 49.24 60 PRO C N 1
ATOM 6973 C CA . PRO C 1 45 ? 88.602 -25.832 61.801 1.00 51.12 60 PRO C CA 1
ATOM 6974 C C . PRO C 1 45 ? 89.390 -26.058 63.077 1.00 48.46 60 PRO C C 1
ATOM 6975 O O . PRO C 1 45 ? 88.833 -25.906 64.168 1.00 48.24 60 PRO C O 1
ATOM 6979 N N . ASP C 1 46 ? 90.663 -26.430 62.978 1.00 44.42 61 ASP C N 1
ATOM 6980 C CA . ASP C 1 46 ? 91.459 -26.565 64.191 1.00 49.95 61 ASP C CA 1
ATOM 6981 C C . ASP C 1 46 ? 92.935 -26.320 63.896 1.00 48.07 61 ASP C C 1
ATOM 6982 O O . ASP C 1 46 ? 93.376 -26.325 62.742 1.00 48.07 61 ASP C O 1
ATOM 6987 N N . THR C 1 47 ? 93.685 -26.088 64.974 1.00 43.09 62 THR C N 1
ATOM 6988 C CA . THR C 1 47 ? 95.126 -25.890 64.900 1.00 44.07 62 THR C CA 1
ATOM 6989 C C . THR C 1 47 ? 95.835 -26.901 64.002 1.00 44.30 62 THR C C 1
ATOM 6990 O O . THR C 1 47 ? 96.711 -26.529 63.204 1.00 41.96 62 THR C O 1
ATOM 6994 N N . GLU C 1 48 ? 95.495 -28.194 64.152 1.00 49.43 63 GLU C N 1
ATOM 6995 C CA . GLU C 1 48 ? 96.160 -29.223 63.358 1.00 49.99 63 GLU C CA 1
ATOM 6996 C C . GLU C 1 48 ? 96.009 -28.961 61.865 1.00 46.96 63 GLU C C 1
ATOM 6997 O O . GLU C 1 48 ? 96.977 -29.081 61.106 1.00 47.05 63 GLU C O 1
ATOM 7003 N N . THR C 1 49 ? 94.792 -28.662 61.419 1.00 42.47 64 THR C N 1
ATOM 7004 C CA . THR C 1 49 ? 94.557 -28.496 59.991 1.00 42.94 64 THR C CA 1
ATOM 7005 C C . THR C 1 49 ? 95.223 -27.226 59.477 1.00 39.29 64 THR C C 1
ATOM 7006 O O . THR C 1 49 ? 95.869 -27.251 58.424 1.00 40.08 64 THR C O 1
ATOM 7010 N N . ILE C 1 50 ? 95.122 -26.122 60.230 1.00 37.40 65 ILE C N 1
ATOM 7011 C CA . ILE C 1 50 ? 95.812 -24.885 59.852 1.00 40.24 65 ILE C CA 1
ATOM 7012 C C . ILE C 1 50 ? 97.313 -25.126 59.718 1.00 38.17 65 ILE C C 1
ATOM 7013 O O . ILE C 1 50 ? 97.924 -24.813 58.690 1.00 37.92 65 ILE C O 1
ATOM 7018 N N . ASN C 1 51 ? 97.920 -25.721 60.749 1.00 38.97 66 ASN C N 1
ATOM 7019 C CA . ASN C 1 51 ? 99.352 -26.008 60.728 1.00 36.58 66 ASN C CA 1
ATOM 7020 C C . ASN C 1 51 ? 99.727 -27.007 59.627 1.00 35.40 66 ASN C C 1
ATOM 7021 O O . ASN C 1 51 ? 100.830 -26.932 59.069 1.00 32.66 66 ASN C O 1
ATOM 7026 N N . GLU C 1 52 ? 98.830 -27.934 59.286 1.00 32.75 67 GLU C N 1
ATOM 7027 C CA . GLU C 1 52 ? 99.078 -28.784 58.124 1.00 40.38 67 GLU C CA 1
ATOM 7028 C C . GLU C 1 52 ? 99.045 -27.975 56.841 1.00 36.31 67 GLU C C 1
ATOM 7029 O O . GLU C 1 52 ? 99.866 -28.194 55.938 1.00 35.92 67 GLU C O 1
ATOM 7035 N N . ALA C 1 53 ? 98.086 -27.051 56.744 1.00 31.58 68 ALA C N 1
ATOM 7036 C CA . ALA C 1 53 ? 98.000 -26.187 55.575 1.00 38.22 68 ALA C CA 1
ATOM 7037 C C . ALA C 1 53 ? 99.235 -25.311 55.467 1.00 40.59 68 ALA C C 1
ATOM 7038 O O . ALA C 1 53 ? 99.669 -24.974 54.357 1.00 41.69 68 ALA C O 1
ATOM 7040 N N . LEU C 1 54 ? 99.825 -24.940 56.608 1.00 35.63 69 LEU C N 1
ATOM 7041 C CA . LEU C 1 54 ? 100.983 -24.067 56.545 1.00 33.36 69 LEU C CA 1
ATOM 7042 C C . LEU C 1 54 ? 102.231 -24.837 56.159 1.00 34.20 69 LEU C C 1
ATOM 7043 O O . LEU C 1 54 ? 103.105 -24.288 55.481 1.00 35.26 69 LEU C O 1
ATOM 7048 N N . THR C 1 55 ? 102.327 -26.115 56.533 1.00 32.74 70 THR C N 1
ATOM 7049 C CA . THR C 1 55 ? 103.616 -26.776 56.433 1.00 33.60 70 THR C CA 1
ATOM 7050 C C . THR C 1 55 ? 103.700 -27.875 55.394 1.00 33.11 70 THR C C 1
ATOM 7051 O O . THR C 1 55 ? 104.815 -28.198 54.971 1.00 31.69 70 THR C O 1
ATOM 7055 N N . LYS C 1 56 ? 102.580 -28.446 54.963 1.00 36.09 71 LYS C N 1
ATOM 7056 C CA . LYS C 1 56 ? 102.660 -29.617 54.090 1.00 35.61 71 LYS C CA 1
ATOM 7057 C C . LYS C 1 56 ? 102.648 -29.203 52.622 1.00 38.92 71 LYS C C 1
ATOM 7058 O O . LYS C 1 56 ? 101.863 -29.683 51.802 1.00 39.18 71 LYS C O 1
ATOM 7064 N N . VAL C 1 57 ? 103.562 -28.296 52.289 1.00 32.03 72 VAL C N 1
ATOM 7065 C CA . VAL C 1 57 ? 103.629 -27.692 50.969 1.00 32.20 72 VAL C CA 1
ATOM 7066 C C . VAL C 1 57 ? 104.995 -28.011 50.369 1.00 35.37 72 VAL C C 1
ATOM 7067 O O . VAL C 1 57 ? 105.865 -28.598 51.023 1.00 32.99 72 VAL C O 1
ATOM 7071 N N . THR C 1 58 ? 105.164 -27.650 49.098 1.00 32.91 73 THR C N 1
ATOM 7072 C CA . THR C 1 58 ? 106.496 -27.686 48.512 1.00 32.07 73 THR C CA 1
ATOM 7073 C C . THR C 1 58 ? 107.260 -26.435 48.933 1.00 31.01 73 THR C C 1
ATOM 7074 O O . THR C 1 58 ? 106.691 -25.495 49.482 1.00 30.20 73 THR C O 1
ATOM 7078 N N . ALA C 1 59 ? 108.571 -26.422 48.686 1.00 35.11 74 ALA C N 1
ATOM 7079 C CA . ALA C 1 59 ? 109.306 -25.178 48.891 1.00 34.63 74 ALA C CA 1
ATOM 7080 C C . ALA C 1 59 ? 109.040 -24.207 47.745 1.00 36.17 74 ALA C C 1
ATOM 7081 O O . ALA C 1 59 ? 108.647 -23.054 47.967 1.00 35.73 74 ALA C O 1
ATOM 7083 N N . VAL C 1 60 ? 109.234 -24.671 46.512 1.00 36.14 75 VAL C N 1
ATOM 7084 C CA . VAL C 1 60 ? 109.102 -23.858 45.312 1.00 40.94 75 VAL C CA 1
ATOM 7085 C C . VAL C 1 60 ? 108.263 -24.648 44.322 1.00 38.42 75 VAL C C 1
ATOM 7086 O O . VAL C 1 60 ? 108.455 -25.858 44.172 1.00 39.61 75 VAL C O 1
ATOM 7090 N N . ASN C 1 61 ? 107.332 -23.968 43.652 1.00 38.22 76 ASN C N 1
ATOM 7091 C CA . ASN C 1 61 ? 106.360 -24.630 42.786 1.00 37.17 76 ASN C CA 1
ATOM 7092 C C . ASN C 1 61 ? 106.181 -23.797 41.523 1.00 39.48 76 ASN C C 1
ATOM 7093 O O . ASN C 1 61 ? 105.551 -22.736 41.560 1.00 39.95 76 ASN C O 1
ATOM 7098 N N . VAL C 1 62 ? 106.684 -24.311 40.406 1.00 40.09 77 VAL C N 1
ATOM 7099 C CA . VAL C 1 62 ? 106.709 -23.618 39.121 1.00 39.62 77 VAL C CA 1
ATOM 7100 C C . VAL C 1 62 ? 105.604 -24.176 38.233 1.00 43.86 77 VAL C C 1
ATOM 7101 O O . VAL C 1 62 ? 105.398 -25.393 38.183 1.00 47.48 77 VAL C O 1
ATOM 7105 N N . SER C 1 63 ? 104.882 -23.289 37.540 1.00 42.04 78 SER C N 1
ATOM 7106 C CA . SER C 1 63 ? 104.006 -23.663 36.421 1.00 42.32 78 SER C CA 1
ATOM 7107 C C . SER C 1 63 ? 102.944 -24.676 36.834 1.00 43.25 78 SER C C 1
ATOM 7108 O O . SER C 1 63 ? 102.733 -25.682 36.158 1.00 43.29 78 SER C O 1
ATOM 7111 N N . GLY C 1 64 ? 102.284 -24.415 37.960 1.00 43.52 79 GLY C N 1
ATOM 7112 C CA . GLY C 1 64 ? 101.224 -25.285 38.438 1.00 40.35 79 GLY C CA 1
ATOM 7113 C C . GLY C 1 64 ? 101.613 -26.746 38.625 1.00 45.65 79 GLY C C 1
ATOM 7114 O O . GLY C 1 64 ? 100.908 -27.639 38.143 1.00 39.42 79 GLY C O 1
ATOM 7115 N N . ASP C 1 65 ? 102.724 -26.994 39.325 1.00 40.02 80 ASP C N 1
ATOM 7116 C CA . ASP C 1 65 ? 103.341 -28.291 39.680 1.00 40.25 80 ASP C CA 1
ATOM 7117 C C . ASP C 1 65 ? 104.259 -28.858 38.605 1.00 42.42 80 ASP C C 1
ATOM 7118 O O . ASP C 1 65 ? 104.749 -29.984 38.785 1.00 42.49 80 ASP C O 1
ATOM 7123 N N . LYS C 1 66 ? 104.533 -28.142 37.514 1.00 42.00 81 LYS C N 1
ATOM 7124 C CA . LYS C 1 66 ? 105.351 -28.741 36.465 1.00 44.69 81 LYS C CA 1
ATOM 7125 C C . LYS C 1 66 ? 106.778 -28.959 36.940 1.00 46.97 81 LYS C C 1
ATOM 7126 O O . LYS C 1 66 ? 107.403 -29.963 36.583 1.00 42.08 81 LYS C O 1
ATOM 7132 N N . SER C 1 67 ? 107.313 -28.051 37.754 1.00 44.70 82 SER C N 1
ATOM 7133 C CA . SER C 1 67 ? 108.610 -28.315 38.367 1.00 46.76 82 SER C CA 1
ATOM 7134 C C . SER C 1 67 ? 108.745 -27.461 39.622 1.00 45.37 82 SER C C 1
ATOM 7135 O O . SER C 1 67 ? 107.869 -26.648 39.942 1.00 42.54 82 SER C O 1
ATOM 7138 N N . GLY C 1 68 ? 109.841 -27.675 40.342 1.00 39.41 83 GLY C N 1
ATOM 7139 C CA . GLY C 1 68 ? 110.117 -26.950 41.568 1.00 43.60 83 GLY C CA 1
ATOM 7140 C C . GLY C 1 68 ? 111.015 -27.765 42.487 1.00 43.87 83 GLY C C 1
ATOM 7141 O O . GLY C 1 68 ? 111.822 -28.568 42.031 1.00 46.97 83 GLY C O 1
ATOM 7142 N N . TYR C 1 69 ? 110.867 -27.524 43.782 1.00 41.66 84 TYR C N 1
ATOM 7143 C CA . TYR C 1 69 ? 111.629 -28.253 44.781 1.00 38.92 84 TYR C CA 1
ATOM 7144 C C . TYR C 1 69 ? 110.735 -28.517 45.977 1.00 40.23 84 TYR C C 1
ATOM 7145 O O . TYR C 1 69 ? 109.875 -27.697 46.321 1.00 38.11 84 TYR C O 1
ATOM 7154 N N . PHE C 1 70 ? 110.916 -29.698 46.561 1.00 39.11 85 PHE C N 1
ATOM 7155 C CA . PHE C 1 70 ? 110.392 -30.053 47.865 1.00 40.63 85 PHE C CA 1
ATOM 7156 C C . PHE C 1 70 ? 111.229 -29.385 48.946 1.00 35.78 85 PHE C C 1
ATOM 7157 O O . PHE C 1 70 ? 112.384 -29.023 48.722 1.00 38.05 85 PHE C O 1
ATOM 7165 N N . GLN C 1 71 ? 110.645 -29.252 50.142 1.00 33.23 86 GLN C N 1
ATOM 7166 C CA . GLN C 1 71 ? 111.328 -28.535 51.220 1.00 37.20 86 GLN C CA 1
ATOM 7167 C C . GLN C 1 71 ? 112.688 -29.129 51.557 1.00 42.41 86 GLN C C 1
ATOM 7168 O O . GLN C 1 71 ? 113.524 -28.423 52.145 1.00 41.34 86 GLN C O 1
ATOM 7174 N N . ASN C 1 72 ? 112.941 -30.395 51.192 1.00 38.44 87 ASN C N 1
ATOM 7175 C CA . ASN C 1 72 ? 114.239 -31.017 51.446 1.00 44.74 87 ASN C CA 1
ATOM 7176 C C . ASN C 1 72 ? 115.255 -30.743 50.344 1.00 45.25 87 ASN C C 1
ATOM 7177 O O . 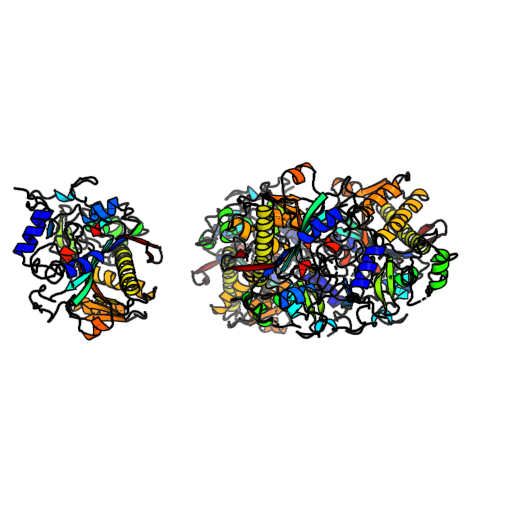ASN C 1 72 ? 116.345 -31.323 50.369 1.00 45.81 87 ASN C O 1
ATOM 7182 N N . GLY C 1 73 ? 114.915 -29.888 49.373 1.00 45.37 88 GLY C N 1
ATOM 7183 C CA . GLY C 1 73 ? 115.806 -29.551 48.281 1.00 45.27 88 GLY C CA 1
ATOM 7184 C C . GLY C 1 73 ? 115.713 -30.443 47.057 1.00 49.56 88 GLY C C 1
ATOM 7185 O O . GLY C 1 73 ? 116.297 -30.103 46.017 1.00 49.58 88 GLY C O 1
ATOM 7186 N N . LEU C 1 74 ? 114.992 -31.572 47.135 1.00 45.42 89 LEU C N 1
ATOM 7187 C CA . LEU C 1 74 ? 114.988 -32.503 46.016 1.00 47.16 89 LEU C CA 1
ATOM 7188 C C . LEU C 1 74 ? 114.000 -32.044 44.949 1.00 47.63 89 LEU C C 1
ATOM 7189 O O . LEU C 1 74 ? 112.920 -31.549 45.280 1.00 49.55 89 LEU C O 1
ATOM 7194 N N . PRO C 1 75 ? 114.349 -32.190 43.672 1.00 47.40 90 PRO C N 1
ATOM 7195 C CA . PRO C 1 75 ? 113.459 -31.718 42.600 1.00 49.40 90 PRO C CA 1
ATOM 7196 C C . PRO C 1 75 ? 112.177 -32.529 42.533 1.00 44.20 90 PRO C C 1
ATOM 7197 O O . PRO C 1 75 ? 112.087 -33.637 43.056 1.00 42.91 90 PRO C O 1
ATOM 7201 N N . PHE C 1 76 ? 111.166 -31.937 41.894 1.00 46.78 91 PHE C N 1
ATOM 7202 C CA . PHE C 1 76 ? 109.927 -32.649 41.620 1.00 47.64 91 PHE C CA 1
ATOM 7203 C C . PHE C 1 76 ? 110.222 -33.856 40.725 1.00 50.84 91 PHE C C 1
ATOM 7204 O O . PHE C 1 76 ? 111.128 -33.808 39.888 1.00 50.79 91 PHE C O 1
ATOM 7212 N N . PRO C 1 77 ? 109.467 -34.944 40.865 1.00 49.82 92 PRO C N 1
ATOM 7213 C CA . PRO C 1 77 ? 109.712 -36.116 40.018 1.00 56.78 92 PRO C CA 1
ATOM 7214 C C . PRO C 1 77 ? 109.320 -35.856 38.572 1.00 60.97 92 PRO C C 1
ATOM 7215 O O . PRO C 1 77 ? 108.433 -35.051 38.276 1.00 58.81 92 PRO C O 1
ATOM 7219 N N . ASN C 1 78 ? 109.997 -36.556 37.662 1.00 63.75 93 ASN C N 1
ATOM 7220 C CA . ASN C 1 78 ? 109.692 -36.440 36.237 1.00 71.81 93 ASN C CA 1
ATOM 7221 C C . ASN C 1 78 ? 108.531 -37.343 35.828 1.00 72.21 93 ASN C C 1
ATOM 7222 O O . ASN C 1 78 ? 108.610 -38.008 34.790 1.00 77.00 93 ASN C O 1
ATOM 7227 N N . GLU C 1 79 ? 107.454 -37.379 36.619 1.00 70.51 94 GLU C N 1
ATOM 7228 C CA . GLU C 1 79 ? 106.317 -38.249 36.331 1.00 67.66 94 GLU C CA 1
ATOM 7229 C C . GLU C 1 79 ? 105.007 -37.501 36.539 1.00 65.64 94 GLU C C 1
ATOM 7230 O O . GLU C 1 79 ? 104.783 -36.908 37.599 1.00 64.94 94 GLU C O 1
ATOM 7236 N N . ALA C 1 80 ? 104.144 -37.552 35.523 1.00 61.19 95 ALA C N 1
ATOM 7237 C CA . ALA C 1 80 ? 102.890 -36.812 35.520 1.00 60.11 95 ALA C CA 1
ATOM 7238 C C . ALA C 1 80 ? 101.915 -37.354 36.565 1.00 57.74 95 ALA C C 1
ATOM 7239 O O . ALA C 1 80 ? 101.989 -38.512 36.991 1.00 59.29 95 ALA C O 1
ATOM 7241 N N . GLY C 1 81 ? 100.986 -36.486 36.976 1.00 52.33 96 GLY C N 1
ATOM 7242 C CA . GLY C 1 81 ? 99.963 -36.832 37.943 1.00 50.24 96 GLY C CA 1
ATOM 7243 C C . GLY C 1 81 ? 100.457 -37.104 39.350 1.00 47.74 96 GLY C C 1
ATOM 7244 O O . GLY C 1 81 ? 99.655 -37.413 40.233 1.00 49.59 96 GLY C O 1
ATOM 7245 N N . TYR C 1 82 ? 101.769 -36.989 39.575 1.00 50.32 97 TYR C N 1
ATOM 7246 C CA . TYR C 1 82 ? 102.338 -37.246 40.899 1.00 48.74 97 TYR C CA 1
ATOM 7247 C C . TYR C 1 82 ? 101.614 -36.466 42.004 1.00 47.03 97 TYR C C 1
ATOM 7248 O O . TYR C 1 82 ? 101.269 -37.030 43.048 1.00 46.57 97 TYR C O 1
ATOM 7257 N N . PHE C 1 83 ? 101.382 -35.162 41.799 1.00 41.89 98 PHE C N 1
ATOM 7258 C CA . PHE C 1 83 ? 100.682 -34.374 42.819 1.00 43.79 98 PHE C CA 1
ATOM 7259 C C . PHE C 1 83 ? 99.177 -34.594 42.787 1.00 38.66 98 PHE C C 1
ATOM 7260 O O . PHE C 1 83 ? 98.523 -34.535 43.833 1.00 33.47 98 PHE C O 1
ATOM 7268 N N . GLU C 1 84 ? 98.621 -34.856 41.606 1.00 41.79 99 GLU C N 1
ATOM 7269 C CA . GLU C 1 84 ? 97.191 -35.128 41.491 1.00 44.81 99 GLU C CA 1
ATOM 7270 C C . GLU C 1 84 ? 96.796 -36.352 42.311 1.00 43.86 99 GLU C C 1
ATOM 7271 O O . GLU C 1 84 ? 95.717 -36.384 42.917 1.00 41.49 99 GLU C O 1
ATOM 7277 N N . LYS C 1 85 ? 97.674 -37.356 42.362 1.00 44.86 100 LYS C N 1
ATOM 7278 C CA . LYS C 1 85 ? 97.415 -38.616 43.051 1.00 48.15 100 LYS C CA 1
ATOM 7279 C C . LYS C 1 85 ? 97.616 -38.553 44.562 1.00 45.49 100 LYS C C 1
ATOM 7280 O O . LYS C 1 85 ? 97.344 -39.547 45.242 1.00 47.31 100 LYS C O 1
ATOM 7286 N N . ILE C 1 86 ? 98.094 -37.440 45.109 1.00 41.92 101 ILE C N 1
ATOM 7287 C CA . ILE C 1 86 ? 98.366 -37.397 46.544 1.00 44.28 101 ILE C CA 1
ATOM 7288 C C . ILE C 1 86 ? 97.044 -37.531 47.297 1.00 45.31 101 ILE C C 1
ATOM 7289 O O . ILE C 1 86 ? 96.091 -36.782 47.025 1.00 40.39 101 ILE C O 1
ATOM 7294 N N . PRO C 1 87 ? 96.926 -38.499 48.212 1.00 43.90 102 PRO C N 1
ATOM 7295 C CA . PRO C 1 87 ? 95.720 -38.622 49.036 1.00 41.51 102 PRO C CA 1
ATOM 7296 C C . PRO C 1 87 ? 95.787 -37.766 50.290 1.00 38.98 102 PRO C C 1
ATOM 7297 O O . PRO C 1 87 ? 96.861 -37.461 50.816 1.00 42.63 102 PRO C O 1
ATOM 7301 N N . VAL C 1 88 ? 94.602 -37.395 50.781 1.00 38.88 103 VAL C N 1
ATOM 7302 C CA . VAL C 1 88 ? 94.504 -36.741 52.078 1.00 34.62 103 VAL C CA 1
ATOM 7303 C C . VAL C 1 88 ? 95.282 -37.541 53.119 1.00 45.19 103 VAL C C 1
ATOM 7304 O O . VAL C 1 88 ? 95.236 -38.776 53.142 1.00 44.40 103 VAL C O 1
ATOM 7308 N N . GLY C 1 89 ? 96.005 -36.841 53.988 1.00 41.29 104 GLY C N 1
ATOM 7309 C CA . GLY C 1 89 ? 96.770 -37.541 54.991 1.00 39.10 104 GLY C CA 1
ATOM 7310 C C . GLY C 1 89 ? 98.089 -38.079 54.503 1.00 44.97 104 GLY C C 1
ATOM 7311 O O . GLY C 1 89 ? 98.747 -38.831 55.239 1.00 47.10 104 GLY C O 1
ATOM 7312 N N . HIS C 1 90 ? 98.486 -37.754 53.278 1.00 43.41 105 HIS C N 1
ATOM 7313 C CA . HIS C 1 90 ? 99.867 -37.978 52.886 1.00 44.18 105 HIS C CA 1
ATOM 7314 C C . HIS C 1 90 ? 100.776 -37.399 53.969 1.00 44.30 105 HIS C C 1
ATOM 7315 O O . HIS C 1 90 ? 100.441 -36.369 54.560 1.00 47.54 105 HIS C O 1
ATOM 7322 N N . PRO C 1 91 ? 101.891 -38.053 54.303 1.00 41.07 106 PRO C N 1
ATOM 7323 C CA . PRO C 1 91 ? 102.701 -37.564 55.437 1.00 48.52 106 PRO C CA 1
ATOM 7324 C C . PRO C 1 91 ? 103.335 -36.194 55.225 1.00 45.84 106 PRO C C 1
ATOM 7325 O O . PRO C 1 91 ? 103.506 -35.456 56.206 1.00 44.21 106 PRO C O 1
ATOM 7329 N N . GLU C 1 92 ? 103.693 -35.823 53.993 1.00 40.73 107 GLU C N 1
ATOM 7330 C CA . GLU C 1 92 ? 104.430 -34.580 53.773 1.00 43.91 107 GLU C CA 1
ATOM 7331 C C . GLU C 1 92 ? 103.677 -33.516 52.990 1.00 42.51 107 GLU C C 1
ATOM 7332 O O . GLU C 1 92 ? 103.918 -32.334 53.226 1.00 42.48 107 GLU C O 1
ATOM 7338 N N . LEU C 1 93 ? 102.797 -33.896 52.062 1.00 39.35 108 LEU C N 1
ATOM 7339 C CA . LEU C 1 93 ? 102.230 -32.990 51.069 1.00 38.23 108 LEU C CA 1
ATOM 7340 C C . LEU C 1 93 ? 100.706 -32.985 51.123 1.00 38.30 108 LEU C C 1
ATOM 7341 O O . LEU C 1 93 ? 100.073 -34.046 51.145 1.00 41.28 108 LEU C O 1
ATOM 7346 N N . LEU C 1 94 ? 100.122 -31.794 51.104 1.00 36.92 109 LEU C N 1
ATOM 7347 C CA . LEU C 1 94 ? 98.688 -31.656 50.905 1.00 39.02 109 LEU C CA 1
ATOM 7348 C C . LEU C 1 94 ? 98.239 -32.344 49.612 1.00 36.55 109 LEU C C 1
ATOM 7349 O O . LEU C 1 94 ? 98.979 -32.413 48.627 1.00 34.14 109 LEU C O 1
ATOM 7354 N N . SER C 1 95 ? 97.006 -32.838 49.629 1.00 36.75 110 SER C N 1
ATOM 7355 C CA . SER C 1 95 ? 96.312 -33.399 48.473 1.00 35.71 110 SER C CA 1
ATOM 7356 C C . SER C 1 95 ? 95.595 -32.295 47.717 1.00 37.34 110 SER C C 1
ATOM 7357 O O . SER C 1 95 ? 95.460 -31.179 48.229 1.00 37.47 110 SER C O 1
ATOM 7360 N N . PRO C 1 96 ? 95.092 -32.576 46.499 1.00 37.44 111 PRO C N 1
ATOM 7361 C CA . PRO C 1 96 ? 94.352 -31.530 45.765 1.00 36.27 111 PRO C CA 1
ATOM 7362 C C . PRO C 1 96 ? 93.196 -30.911 46.537 1.00 33.85 111 PRO C C 1
ATOM 7363 O O . PRO C 1 96 ? 93.132 -29.682 46.643 1.00 36.11 111 PRO C O 1
ATOM 7367 N N . ILE C 1 97 ? 92.290 -31.711 47.094 1.00 33.17 112 ILE C N 1
ATOM 7368 C CA . ILE C 1 97 ? 91.185 -31.120 47.839 1.00 31.84 112 ILE C CA 1
ATOM 7369 C C . ILE C 1 97 ? 91.703 -30.321 49.034 1.00 34.22 112 ILE C C 1
ATOM 7370 O O . ILE C 1 97 ? 91.134 -29.275 49.380 1.00 35.32 112 ILE C O 1
ATOM 7375 N N . GLU C 1 98 ? 92.796 -30.773 49.675 1.00 33.28 113 GLU C N 1
ATOM 7376 C CA . GLU C 1 98 ? 93.319 -29.999 50.800 1.00 36.95 113 GLU C CA 1
ATOM 7377 C C . GLU C 1 98 ? 93.967 -28.688 50.332 1.00 40.32 113 GLU C C 1
ATOM 7378 O O . GLU C 1 98 ? 94.028 -27.716 51.096 1.00 36.44 113 GLU C O 1
ATOM 7384 N N . ARG C 1 99 ? 94.459 -28.652 49.090 1.00 36.41 114 ARG C N 1
ATOM 7385 C CA . ARG C 1 99 ? 94.957 -27.413 48.509 1.00 37.98 114 ARG C CA 1
ATOM 7386 C C . ARG C 1 99 ? 93.829 -26.423 48.256 1.00 38.87 114 ARG C C 1
ATOM 7387 O O . ARG C 1 99 ? 94.057 -25.211 48.275 1.00 33.91 114 ARG C O 1
ATOM 7395 N N . LEU C 1 100 ? 92.616 -26.915 47.996 1.00 41.80 115 LEU C N 1
ATOM 7396 C CA . LEU C 1 100 ? 91.489 -26.010 47.793 1.00 39.08 115 LEU C CA 1
ATOM 7397 C C . LEU C 1 100 ? 91.008 -25.455 49.124 1.00 37.70 115 LEU C C 1
ATOM 7398 O O . LEU C 1 100 ? 90.842 -24.243 49.278 1.00 37.09 115 LEU C O 1
ATOM 7403 N N . THR C 1 101 ? 90.777 -26.336 50.095 1.00 36.79 116 THR C N 1
ATOM 7404 C CA . THR C 1 101 ? 90.292 -25.885 51.393 1.00 42.25 116 THR C CA 1
ATOM 7405 C C . THR C 1 101 ? 91.368 -25.109 52.139 1.00 42.24 116 THR C C 1
ATOM 7406 O O . THR C 1 101 ? 91.049 -24.189 52.902 1.00 41.80 116 THR C O 1
ATOM 7410 N N . GLY C 1 102 ? 92.644 -25.435 51.895 1.00 37.15 117 GLY C N 1
ATOM 7411 C CA . GLY C 1 102 ? 93.756 -24.722 52.498 1.00 38.60 117 GLY C CA 1
ATOM 7412 C C . GLY C 1 102 ? 94.062 -23.331 51.945 1.00 41.26 117 GLY C C 1
ATOM 7413 O O . GLY C 1 102 ? 94.952 -22.658 52.479 1.00 41.18 117 GLY C O 1
ATOM 7414 N N . SER C 1 103 ? 93.390 -22.884 50.882 1.00 41.19 118 SER C N 1
ATOM 7415 C CA . SER C 1 103 ? 93.567 -21.505 50.448 1.00 41.81 118 SER C CA 1
ATOM 7416 C C . SER C 1 103 ? 92.548 -20.576 51.086 1.00 38.47 118 SER C C 1
ATOM 7417 O O . SER C 1 103 ? 92.556 -19.374 50.803 1.00 41.62 118 SER C O 1
ATOM 7420 N N . LYS C 1 104 ? 91.696 -21.108 51.954 1.00 36.92 119 LYS C N 1
ATOM 7421 C CA . LYS C 1 104 ? 90.770 -20.343 52.785 1.00 35.95 119 LYS C CA 1
ATOM 7422 C C . LYS C 1 104 ? 91.424 -19.857 54.080 1.00 41.39 119 LYS C C 1
ATOM 7423 O O . LYS C 1 104 ? 90.816 -19.865 55.161 1.00 36.74 119 LYS C O 1
ATOM 7429 N N . LYS C 1 105 ? 92.692 -19.469 53.998 1.00 37.26 120 LYS C N 1
ATOM 7430 C CA . LYS C 1 105 ? 93.389 -18.798 55.082 1.00 39.60 120 LYS C CA 1
ATOM 7431 C C . LYS C 1 105 ? 94.070 -17.554 54.528 1.00 39.64 120 LYS C C 1
ATOM 7432 O O . LYS C 1 105 ? 94.260 -17.400 53.316 1.00 38.08 120 LYS C O 1
ATOM 7438 N N . ILE C 1 106 ? 94.434 -16.657 55.428 1.00 38.48 121 ILE C N 1
ATOM 7439 C CA . ILE C 1 106 ? 95.252 -15.507 55.081 1.00 37.66 121 ILE C CA 1
ATOM 7440 C C . ILE C 1 106 ? 96.380 -15.407 56.097 1.00 35.62 121 ILE C C 1
ATOM 7441 O O . ILE C 1 106 ? 96.135 -15.478 57.306 1.00 35.00 121 ILE C O 1
ATOM 7446 N N . VAL C 1 107 ? 97.611 -15.269 55.604 1.00 33.71 122 VAL C N 1
ATOM 7447 C CA . VAL C 1 107 ? 98.795 -15.056 56.435 1.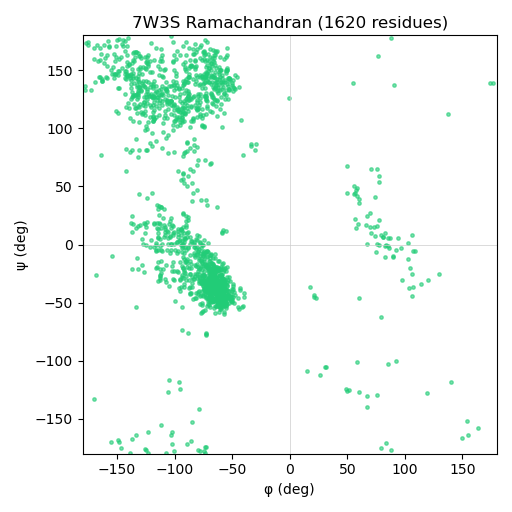00 30.24 122 VAL C CA 1
ATOM 7448 C C . VAL C 1 107 ? 99.235 -13.601 56.293 1.00 32.07 122 VAL C C 1
ATOM 7449 O O . VAL C 1 107 ? 99.530 -13.143 55.181 1.00 30.85 122 VAL C O 1
ATOM 7453 N N . SER C 1 108 ? 99.315 -12.877 57.410 1.00 28.38 123 SER C N 1
ATOM 7454 C CA . SER C 1 108 ? 99.727 -11.484 57.373 1.00 28.74 123 SER C CA 1
ATOM 7455 C C . SER C 1 108 ? 100.930 -11.228 58.271 1.00 34.99 123 SER C C 1
ATOM 7456 O O . SER C 1 108 ? 101.176 -11.938 59.257 1.00 33.24 123 SER C O 1
ATOM 7459 N N . SER C 1 109 ? 101.664 -10.171 57.941 1.00 34.33 124 SER C N 1
ATOM 7460 C CA . SER C 1 109 ? 102.765 -9.744 58.794 1.00 35.03 124 SER C CA 1
ATOM 7461 C C . SER C 1 109 ? 103.114 -8.326 58.412 1.00 37.00 124 SER C C 1
ATOM 7462 O O . SER C 1 109 ? 103.044 -7.967 57.230 1.00 34.26 124 SER C O 1
ATOM 7465 N N . HIS C 1 110 ? 103.460 -7.527 59.420 1.00 36.65 125 HIS C N 1
ATOM 7466 C CA . HIS C 1 110 ? 103.924 -6.152 59.226 1.00 36.87 125 HIS C CA 1
ATOM 7467 C C . HIS C 1 110 ? 105.410 -6.242 58.893 1.00 36.61 125 HIS C C 1
ATOM 7468 O O . HIS C 1 110 ? 106.287 -6.076 59.743 1.00 36.68 125 HIS C O 1
ATOM 7475 N N . SER C 1 111 ? 105.691 -6.552 57.639 1.00 30.70 126 SER C N 1
ATOM 7476 C CA . SER C 1 111 ? 107.042 -6.901 57.239 1.00 31.52 126 SER C CA 1
ATOM 7477 C C . SER C 1 111 ? 107.864 -5.664 56.887 1.00 32.17 126 SER C C 1
ATOM 7478 O O . SER C 1 111 ? 107.330 -4.601 56.571 1.00 32.82 126 SER C O 1
ATOM 7481 N N . LEU C 1 112 ? 109.185 -5.825 56.939 1.00 31.36 127 LEU C N 1
ATOM 7482 C CA . LEU C 1 112 ? 110.103 -4.827 56.408 1.00 33.41 127 LEU C CA 1
ATOM 7483 C C . LEU C 1 112 ? 110.110 -4.894 54.893 1.00 33.84 127 LEU C C 1
ATOM 7484 O O . LEU C 1 112 ? 110.138 -5.981 54.317 1.00 32.62 127 LEU C O 1
ATOM 7489 N N . VAL C 1 113 ? 110.108 -3.732 54.246 1.00 32.93 128 VAL C N 1
ATOM 7490 C CA . VAL C 1 113 ? 110.218 -3.651 52.794 1.00 33.24 128 VAL C CA 1
ATOM 7491 C C . VAL C 1 113 ? 111.438 -2.814 52.459 1.00 33.49 128 VAL C C 1
ATOM 7492 O O . VAL C 1 113 ? 111.565 -1.689 52.948 1.00 39.02 128 VAL C O 1
ATOM 7496 N N . THR C 1 114 ? 112.325 -3.349 51.616 1.00 30.11 129 THR C N 1
ATOM 7497 C CA . THR C 1 114 ? 113.558 -2.647 51.284 1.00 31.83 129 THR C CA 1
ATOM 7498 C C . THR C 1 114 ? 113.610 -2.131 49.862 1.00 39.71 129 THR C C 1
ATOM 7499 O O . THR C 1 114 ? 114.414 -1.238 49.582 1.00 41.20 129 THR C O 1
ATOM 7503 N N . ALA C 1 115 ? 112.808 -2.682 48.958 1.00 36.54 130 ALA C N 1
ATOM 7504 C CA . ALA C 1 115 ? 112.704 -2.148 47.609 1.00 35.45 130 ALA C CA 1
ATOM 7505 C C . ALA C 1 115 ? 111.271 -2.320 47.143 1.00 32.96 130 ALA C C 1
ATOM 7506 O O . ALA C 1 115 ? 110.454 -2.956 47.811 1.00 31.41 130 ALA C O 1
ATOM 7508 N N . SER C 1 116 ? 110.955 -1.715 46.004 1.00 33.65 131 SER C N 1
ATOM 7509 C CA . SER C 1 116 ? 109.729 -2.055 45.301 1.00 34.10 131 SER C CA 1
ATOM 7510 C C . SER C 1 116 ? 110.065 -2.221 43.831 1.00 36.59 131 SER C C 1
ATOM 7511 O O . SER C 1 116 ? 111.115 -1.774 43.356 1.00 34.47 131 SER C O 1
ATOM 7514 N N . GLY C 1 117 ? 109.168 -2.903 43.123 1.00 34.74 132 GLY C N 1
ATOM 7515 C CA . GLY C 1 117 ? 109.377 -3.199 41.725 1.00 32.80 132 GLY C CA 1
ATOM 7516 C C . GLY C 1 117 ? 110.140 -4.489 41.554 1.00 31.50 132 GLY C C 1
ATOM 7517 O O . GLY C 1 117 ? 110.448 -5.207 42.503 1.00 30.40 132 GLY C O 1
ATOM 7518 N N . GLY C 1 118 ? 110.437 -4.803 40.293 1.00 33.72 133 GLY C N 1
ATOM 7519 C CA . GLY C 1 118 ? 111.254 -5.945 39.934 1.00 31.78 133 GLY C CA 1
ATOM 7520 C C . GLY C 1 118 ? 110.519 -7.027 39.162 1.00 36.75 133 GLY C C 1
ATOM 7521 O O . GLY C 1 118 ? 111.137 -7.691 38.320 1.00 31.74 133 GLY C O 1
ATOM 7522 N N . TYR C 1 119 ? 109.193 -7.246 39.449 1.00 38.04 134 TYR C N 1
ATOM 7523 C CA . TYR C 1 119 ? 108.690 -8.526 38.933 1.00 37.13 134 TYR C CA 1
ATOM 7524 C C . TYR C 1 119 ? 108.555 -8.400 37.439 1.00 45.81 134 TYR C C 1
ATOM 7525 O O . TYR C 1 119 ? 109.381 -9.021 36.746 1.00 57.46 134 TYR C O 1
ATOM 7534 N N . PRO C 1 120 ? 107.527 -7.745 36.879 1.00 41.72 135 PRO C N 1
ATOM 7535 C CA . PRO C 1 120 ? 107.424 -7.813 35.421 1.00 35.30 135 PRO C CA 1
ATOM 7536 C C . PRO C 1 120 ? 108.735 -7.221 34.946 1.00 33.90 135 PRO C C 1
ATOM 7537 O O . PRO C 1 120 ? 109.258 -6.300 35.569 1.00 34.05 135 PRO C O 1
ATOM 7541 N N . LEU C 1 121 ? 109.366 -7.892 33.993 1.00 37.43 136 LEU C N 1
ATOM 7542 C CA . LEU C 1 121 ? 110.659 -7.453 33.493 1.00 36.49 136 LEU C CA 1
ATOM 7543 C C . LEU C 1 121 ? 110.693 -5.947 33.280 1.00 39.02 136 LEU C C 1
ATOM 7544 O O . LEU C 1 121 ? 111.707 -5.303 33.543 1.00 40.69 136 LEU C O 1
ATOM 7549 N N . THR C 1 122 ? 109.587 -5.370 32.813 1.00 38.59 137 THR C N 1
ATOM 7550 C CA . THR C 1 122 ? 109.560 -3.940 32.526 1.00 36.75 137 THR C CA 1
ATOM 7551 C C . THR C 1 122 ? 109.449 -3.083 33.770 1.00 36.61 137 THR C C 1
ATOM 7552 O O . THR C 1 122 ? 109.411 -1.857 33.643 1.00 38.08 137 THR C O 1
ATOM 7556 N N . ASN C 1 123 ? 109.376 -3.682 34.957 1.00 35.38 138 ASN C N 1
ATOM 7557 C CA . ASN C 1 123 ? 109.108 -2.952 36.189 1.00 35.52 138 ASN C CA 1
ATOM 7558 C C . ASN C 1 123 ? 110.416 -2.754 36.932 1.00 35.13 138 ASN C C 1
ATOM 7559 O O . ASN C 1 123 ? 110.895 -3.692 37.583 1.00 40.81 138 ASN C O 1
ATOM 7564 N N . PRO C 1 124 ? 111.017 -1.569 36.892 1.00 38.87 139 PRO C N 1
ATOM 7565 C CA . PRO C 1 124 ? 112.342 -1.379 37.508 1.00 37.94 139 PRO C CA 1
ATOM 7566 C C . PRO C 1 124 ? 112.328 -1.617 39.010 1.00 36.45 139 PRO C C 1
ATOM 7567 O O . PRO C 1 124 ? 111.460 -1.119 39.729 1.00 35.79 139 PRO C O 1
ATOM 7571 N N . LEU C 1 125 ? 113.307 -2.385 39.473 1.00 34.46 140 LEU C N 1
ATOM 7572 C CA . LEU C 1 125 ? 113.554 -2.553 40.905 1.00 38.63 140 LEU C CA 1
ATOM 7573 C C . LEU C 1 125 ? 114.169 -1.284 41.505 1.00 39.85 140 LEU C C 1
ATOM 7574 O O . LEU C 1 125 ? 115.199 -0.793 41.031 1.00 40.19 140 LEU C O 1
ATOM 7579 N N . LEU C 1 126 ? 113.541 -0.750 42.547 1.00 38.78 141 LEU C N 1
ATOM 7580 C CA . LEU C 1 126 ? 113.927 0.539 43.120 1.00 33.76 141 LEU C CA 1
ATOM 7581 C C . LEU C 1 126 ? 114.145 0.453 44.624 1.00 34.18 141 LEU C C 1
ATOM 7582 O O . LEU C 1 126 ? 113.166 0.290 45.383 1.00 34.00 141 LEU C O 1
ATOM 7587 N N . PRO C 1 127 ? 115.378 0.609 45.109 1.00 36.20 142 PRO C N 1
ATOM 7588 C CA . PRO C 1 127 ? 115.613 0.503 46.557 1.00 36.16 142 PRO C CA 1
ATOM 7589 C C . PRO C 1 127 ? 114.967 1.650 47.317 1.00 38.92 142 PRO C C 1
ATOM 7590 O O . PRO C 1 127 ? 114.979 2.798 46.869 1.00 40.70 142 PRO C O 1
ATOM 7594 N N . TYR C 1 128 ? 114.378 1.336 48.466 1.00 37.00 143 TYR C N 1
ATOM 7595 C CA . TYR C 1 128 ? 113.998 2.405 49.378 1.00 38.92 143 TYR C CA 1
ATOM 7596 C C . TYR C 1 128 ? 115.248 3.012 50.011 1.00 44.30 143 TYR C C 1
ATOM 7597 O O . TYR C 1 128 ? 116.255 2.336 50.222 1.00 40.24 143 TYR C O 1
ATOM 7606 N N . ARG C 1 129 ? 115.178 4.318 50.281 1.00 51.40 144 ARG C N 1
ATOM 7607 C CA . ARG C 1 129 ? 116.243 4.993 51.017 1.00 50.76 144 ARG C CA 1
ATOM 7608 C C . ARG C 1 129 ? 116.462 4.321 52.365 1.00 48.54 144 ARG C C 1
ATOM 7609 O O . ARG C 1 129 ? 117.583 3.923 52.712 1.00 48.07 144 ARG C O 1
ATOM 7617 N N . LYS C 1 130 ? 115.383 4.172 53.130 1.00 45.27 145 LYS C N 1
ATOM 7618 C CA . LYS C 1 130 ? 115.338 3.441 54.376 1.00 46.10 145 LYS C CA 1
ATOM 7619 C C . LYS C 1 130 ? 114.218 2.411 54.304 1.00 42.16 145 LYS C C 1
ATOM 7620 O O . LYS C 1 130 ? 113.132 2.703 53.794 1.00 46.73 145 LYS C O 1
ATOM 7626 N N . PRO C 1 131 ? 114.459 1.191 54.769 1.00 43.26 146 PRO C N 1
ATOM 7627 C CA . PRO C 1 131 ? 113.391 0.191 54.781 1.00 37.93 146 PRO C CA 1
ATOM 7628 C C . PRO C 1 131 ? 112.139 0.711 55.474 1.00 42.87 146 PRO C C 1
ATOM 7629 O O . PRO C 1 131 ? 112.205 1.304 56.552 1.00 43.14 146 PRO C O 1
ATOM 7633 N N . ILE C 1 132 ? 110.985 0.483 54.838 1.00 39.64 147 ILE C N 1
ATOM 7634 C CA . ILE C 1 132 ? 109.686 0.815 55.420 1.00 38.72 147 ILE C CA 1
ATOM 7635 C C . ILE C 1 132 ? 109.019 -0.458 55.926 1.00 32.44 147 ILE C C 1
ATOM 7636 O O . ILE C 1 132 ? 109.579 -1.553 55.805 1.00 34.73 147 ILE C O 1
ATOM 7641 N N . ARG C 1 133 ? 107.826 -0.328 56.504 1.00 32.69 148 ARG C N 1
ATOM 7642 C CA . ARG C 1 133 ? 107.040 -1.476 56.942 1.00 34.08 148 ARG C CA 1
ATOM 7643 C C . ARG C 1 133 ? 105.686 -1.469 56.244 1.00 36.39 148 ARG C C 1
ATOM 7644 O O . ARG C 1 133 ? 105.035 -0.424 56.149 1.00 36.70 148 ARG C O 1
ATOM 7652 N N . VAL C 1 134 ? 105.271 -2.637 55.756 1.00 37.19 149 VAL C N 1
ATOM 7653 C CA . VAL C 1 134 ? 103.997 -2.822 55.078 1.00 30.58 149 VAL C CA 1
ATOM 7654 C C . VAL C 1 134 ? 103.359 -4.076 55.649 1.00 35.05 149 VAL C C 1
ATOM 7655 O O . VAL C 1 134 ? 104.000 -5.131 55.693 1.00 35.40 149 VAL C O 1
ATOM 7659 N N . SER C 1 135 ? 102.107 -3.978 56.086 1.00 29.01 150 SER C N 1
ATOM 7660 C CA . SER C 1 135 ? 101.380 -5.189 56.448 1.00 33.07 150 SER C CA 1
ATOM 7661 C C . SER C 1 135 ? 100.966 -5.897 55.157 1.00 32.85 150 SER C C 1
ATOM 7662 O O . SER C 1 135 ? 100.120 -5.398 54.403 1.00 29.39 150 SER C O 1
ATOM 7665 N N . ILE C 1 136 ? 101.571 -7.055 54.908 1.00 30.18 151 ILE C N 1
ATOM 7666 C CA . ILE C 1 136 ? 101.425 -7.811 53.674 1.00 27.80 151 ILE C CA 1
ATOM 7667 C C . ILE C 1 136 ? 100.519 -9.011 53.951 1.00 34.53 151 ILE C C 1
ATOM 7668 O O . ILE C 1 136 ? 100.837 -9.854 54.806 1.00 33.99 151 ILE C O 1
ATOM 7673 N N . PHE C 1 137 ? 99.413 -9.111 53.210 1.00 24.90 152 PHE C N 1
ATOM 7674 C CA . PHE C 1 137 ? 98.442 -10.180 53.413 1.00 29.51 152 PHE C CA 1
ATOM 7675 C C . PHE C 1 137 ? 98.581 -11.196 52.288 1.00 28.00 152 PHE C C 1
ATOM 7676 O O . PHE C 1 137 ? 98.358 -10.866 51.118 1.00 28.69 152 PHE C O 1
ATOM 7684 N N . SER C 1 138 ? 98.965 -12.419 52.639 1.00 28.05 153 SER C N 1
ATOM 7685 C CA . SER C 1 138 ? 99.210 -13.464 51.652 1.00 31.20 153 SER C CA 1
ATOM 7686 C C . SER C 1 138 ? 97.943 -14.273 51.427 1.00 31.50 153 SER C C 1
ATOM 7687 O O . SER C 1 138 ? 97.445 -14.928 52.341 1.00 34.32 153 SER C O 1
ATOM 7690 N N . LEU C 1 139 ? 97.438 -14.227 50.200 1.00 34.32 154 LEU C N 1
ATOM 7691 C CA . LEU C 1 139 ? 96.171 -14.836 49.819 1.00 30.25 154 LEU C CA 1
ATOM 7692 C C . LEU C 1 139 ? 96.413 -15.561 48.511 1.00 31.82 154 LEU C C 1
ATOM 7693 O O . LEU C 1 139 ? 96.729 -14.913 47.508 1.00 28.00 154 LEU C O 1
ATOM 7698 N N . ALA C 1 140 ? 96.245 -16.889 48.515 1.00 30.73 155 ALA C N 1
ATOM 7699 C CA . ALA C 1 140 ? 96.381 -17.693 47.306 1.00 29.02 155 ALA C CA 1
ATOM 7700 C C . ALA C 1 140 ? 95.009 -17.812 46.656 1.00 30.21 155 ALA C C 1
ATOM 7701 O O . ALA C 1 140 ? 94.138 -18.518 47.168 1.00 37.11 155 ALA C O 1
ATOM 7703 N N . GLY C 1 141 ? 94.798 -17.099 45.546 1.00 36.54 156 GLY C N 1
ATOM 7704 C CA . GLY C 1 141 ? 93.514 -17.130 44.866 1.00 34.44 156 GLY C CA 1
ATOM 7705 C C . GLY C 1 141 ? 93.301 -18.434 44.120 1.00 36.92 156 GLY C C 1
ATOM 7706 O O . GLY C 1 141 ? 94.147 -19.339 44.126 1.00 32.24 156 GLY C O 1
ATOM 7707 N N . PRO C 1 142 ? 92.148 -18.545 43.447 1.00 37.44 157 PRO C N 1
ATOM 7708 C CA . PRO C 1 142 ? 91.896 -19.736 42.618 1.00 32.22 157 PRO C CA 1
ATOM 7709 C C . PRO C 1 142 ? 92.961 -19.910 41.536 1.00 32.87 157 PRO C C 1
ATOM 7710 O O . PRO C 1 142 ? 93.410 -18.942 40.910 1.00 30.16 157 PRO C O 1
ATOM 7714 N N . SER C 1 143 ? 93.382 -21.162 41.337 1.00 30.61 158 SER C N 1
ATOM 7715 C CA . SER C 1 143 ? 94.371 -21.518 40.324 1.00 30.99 158 SER C CA 1
ATOM 7716 C C . SER C 1 143 ? 93.719 -22.369 39.241 1.00 34.40 158 SER C C 1
ATOM 7717 O O . SER C 1 143 ? 93.155 -23.426 39.536 1.00 34.57 158 SER C O 1
ATOM 7720 N N . PHE C 1 144 ? 93.822 -21.921 37.991 1.00 31.94 159 PHE C N 1
ATOM 7721 C CA . PHE C 1 144 ? 93.396 -22.685 36.828 1.00 35.53 159 PHE C CA 1
ATOM 7722 C C . PHE C 1 144 ? 94.588 -23.230 36.044 1.00 39.85 159 PHE C C 1
ATOM 7723 O O . PHE C 1 144 ? 94.416 -23.731 34.927 1.00 40.95 159 PHE C O 1
ATOM 7731 N N . GLU C 1 145 ? 95.790 -23.162 36.618 1.00 37.09 160 GLU C N 1
ATOM 7732 C CA . GLU C 1 145 ? 97.015 -23.459 35.879 1.00 42.59 160 GLU C CA 1
ATOM 7733 C C . GLU C 1 145 ? 97.137 -24.932 35.501 1.00 42.57 160 GLU C C 1
ATOM 7734 O O . GLU C 1 145 ? 97.794 -25.272 34.504 1.00 45.93 160 GLU C O 1
ATOM 7740 N N . ASN C 1 146 ? 96.574 -25.817 36.297 1.00 42.11 161 ASN C N 1
ATOM 7741 C CA . ASN C 1 146 ? 96.415 -27.214 35.926 1.00 43.19 161 ASN C CA 1
ATOM 7742 C C . ASN C 1 146 ? 94.924 -27.507 36.025 1.00 40.60 161 ASN C C 1
ATOM 7743 O O . ASN C 1 146 ? 94.134 -26.620 36.355 1.00 46.04 161 ASN C O 1
ATOM 7748 N N . ASN C 1 147 ? 94.506 -28.737 35.740 1.00 40.79 162 ASN C N 1
ATOM 7749 C CA . ASN C 1 147 ? 93.070 -28.984 35.754 1.00 45.83 162 ASN C CA 1
ATOM 7750 C C . ASN C 1 147 ? 92.607 -29.823 36.942 1.00 44.44 162 ASN C C 1
ATOM 7751 O O . ASN C 1 147 ? 91.461 -30.273 36.946 1.00 48.47 162 ASN C O 1
ATOM 7756 N N . TYR C 1 148 ? 93.431 -29.992 37.986 1.00 45.45 163 TYR C N 1
ATOM 7757 C CA . TYR C 1 148 ? 92.961 -30.684 39.185 1.00 40.01 163 TYR C CA 1
ATOM 7758 C C . TYR C 1 148 ? 92.889 -29.796 40.422 1.00 42.07 163 TYR C C 1
ATOM 7759 O O . TYR C 1 148 ? 92.598 -30.305 41.508 1.00 42.16 163 TYR C O 1
ATOM 7768 N N . LEU C 1 149 ? 93.134 -28.488 40.301 1.00 41.08 164 LEU C N 1
ATOM 7769 C CA . LEU C 1 149 ? 92.828 -27.593 41.414 1.00 38.36 164 LEU C CA 1
ATOM 7770 C C . LEU C 1 149 ? 91.445 -26.964 41.213 1.00 41.05 164 LEU C C 1
ATOM 7771 O O . LEU C 1 149 ? 90.459 -27.694 41.048 1.00 38.88 164 LEU C O 1
ATOM 7776 N N . HIS C 1 150 ? 91.355 -25.624 41.214 1.00 40.05 165 HIS C N 1
ATOM 7777 C CA . HIS C 1 150 ? 90.066 -24.935 41.115 1.00 36.22 165 HIS C CA 1
ATOM 7778 C C . HIS C 1 150 ? 89.388 -25.129 39.769 1.00 40.25 165 HIS C C 1
ATOM 7779 O O . HIS C 1 150 ? 88.213 -24.764 39.639 1.00 39.22 165 HIS C O 1
ATOM 7786 N N . TYR C 1 151 ? 90.089 -25.675 38.768 1.00 40.37 166 TYR C N 1
ATOM 7787 C CA . TYR C 1 151 ? 89.414 -26.049 37.528 1.00 38.48 166 TYR C CA 1
ATOM 7788 C C . TYR C 1 151 ? 88.226 -26.963 37.798 1.00 44.19 166 TYR C C 1
ATOM 7789 O O . TYR C 1 151 ? 87.228 -26.924 37.060 1.00 43.35 166 TYR C O 1
ATOM 7798 N N . ARG C 1 152 ? 88.309 -27.774 38.859 1.00 40.23 167 ARG C N 1
ATOM 7799 C CA . ARG C 1 152 ? 87.280 -28.740 39.237 1.00 45.11 167 ARG C CA 1
ATOM 7800 C C . ARG C 1 152 ? 86.073 -28.127 39.937 1.00 45.95 167 ARG C C 1
ATOM 7801 O O . ARG C 1 152 ? 85.092 -28.846 40.153 1.00 44.57 167 ARG C O 1
ATOM 7809 N N . LEU C 1 153 ? 86.115 -26.843 40.322 1.00 39.25 168 LEU C N 1
ATOM 7810 C CA . LEU C 1 153 ? 84.950 -26.216 40.936 1.00 34.07 168 LEU C CA 1
ATOM 7811 C C . LEU C 1 153 ? 84.178 -25.312 39.987 1.00 39.78 168 LEU C C 1
ATOM 7812 O O . LEU C 1 153 ? 82.991 -25.061 40.225 1.00 39.46 168 LEU C O 1
ATOM 7817 N N . PHE C 1 154 ? 84.809 -24.813 38.928 1.00 34.49 169 PHE C N 1
ATOM 7818 C CA . PHE C 1 154 ? 84.228 -23.707 38.191 1.00 41.36 169 PHE C CA 1
ATOM 7819 C C . PHE C 1 154 ? 84.096 -23.938 36.685 1.00 40.76 169 PHE C C 1
ATOM 7820 O O . PHE C 1 154 ? 83.592 -23.051 35.988 1.00 42.39 169 PHE C O 1
ATOM 7828 N N . LEU C 1 155 ? 84.506 -25.095 36.164 1.00 39.92 170 LEU C N 1
ATOM 7829 C CA . LEU C 1 155 ? 84.411 -25.379 34.737 1.00 44.84 170 LEU C CA 1
ATOM 7830 C C . LEU C 1 155 ? 83.798 -26.751 34.480 1.00 45.56 170 LEU C C 1
ATOM 7831 O O . LEU C 1 155 ? 84.080 -27.715 35.199 1.00 44.26 170 LEU C O 1
ATOM 7836 N N . LEU C 1 156 ? 82.955 -26.823 33.449 1.00 46.14 171 LEU C N 1
ATOM 7837 C CA . LEU C 1 156 ? 82.399 -28.069 32.934 1.00 46.64 171 LEU C CA 1
ATOM 7838 C C . LEU C 1 156 ? 82.836 -28.245 31.488 1.00 47.33 171 LEU C C 1
ATOM 7839 O O . LEU C 1 156 ? 82.812 -27.286 30.709 1.00 50.88 171 LEU C O 1
ATOM 7844 N N . ASP C 1 157 ? 83.244 -29.461 31.132 1.00 47.09 172 ASP C N 1
ATOM 7845 C CA . ASP C 1 157 ? 83.646 -29.774 29.761 1.00 49.81 172 ASP C CA 1
ATOM 7846 C C . ASP C 1 157 ? 83.300 -31.239 29.466 1.00 55.79 172 ASP C C 1
ATOM 7847 O O . ASP C 1 157 ? 82.605 -31.898 30.246 1.00 52.42 172 ASP C O 1
ATOM 7852 N N . SER C 1 158 ? 83.783 -31.750 28.322 1.00 51.78 173 SER C N 1
ATOM 7853 C CA . SER C 1 158 ? 83.508 -33.133 27.926 1.00 58.38 173 SER C CA 1
ATOM 7854 C C . SER C 1 158 ? 84.439 -34.159 28.580 1.00 62.80 173 SER C C 1
ATOM 7855 O O . SER C 1 158 ? 84.112 -35.351 28.582 1.00 65.58 173 SER C O 1
ATOM 7858 N N . VAL C 1 159 ? 85.586 -33.732 29.117 1.00 60.44 174 VAL C N 1
ATOM 7859 C CA . VAL C 1 159 ? 86.480 -34.633 29.844 1.00 59.68 174 VAL C CA 1
ATOM 7860 C C . VAL C 1 159 ? 86.043 -34.769 31.300 1.00 59.46 174 VAL C C 1
ATOM 7861 O O . VAL C 1 159 ? 85.989 -35.874 31.851 1.00 58.34 174 VAL C O 1
ATOM 7865 N N . GLN C 1 160 ? 85.755 -33.648 31.955 1.00 64.41 175 GLN C N 1
ATOM 7866 C CA . GLN C 1 160 ? 85.088 -33.637 33.260 1.00 68.63 175 GLN C CA 1
ATOM 7867 C C . GLN C 1 160 ? 83.652 -33.130 33.032 1.00 70.53 175 GLN C C 1
ATOM 7868 O O . GLN C 1 160 ? 83.372 -31.922 33.037 1.00 59.25 175 GLN C O 1
ATOM 7874 N N . LYS C 1 161 ? 82.746 -34.093 32.805 1.00 74.53 176 LYS C N 1
ATOM 7875 C CA . LYS C 1 161 ? 81.365 -33.790 32.433 1.00 72.01 176 LYS C CA 1
ATOM 7876 C C . LYS C 1 161 ? 80.648 -33.023 33.538 1.00 74.94 176 LYS C C 1
ATOM 7877 O O . LYS C 1 161 ? 79.913 -32.069 33.274 1.00 73.33 176 LYS C O 1
ATOM 7883 N N . ILE C 1 162 ? 80.849 -33.433 34.789 1.00 82.49 177 ILE C N 1
ATOM 7884 C CA . ILE C 1 162 ? 80.079 -32.947 35.932 1.00 81.91 177 ILE C CA 1
ATOM 7885 C C . ILE C 1 162 ? 81.038 -32.594 37.065 1.00 81.08 177 ILE C C 1
ATOM 7886 O O . ILE C 1 162 ? 81.012 -31.484 37.609 1.00 84.71 177 ILE C O 1
ATOM 7891 N N . ILE C 1 163 ? 81.874 -33.564 37.423 1.00 85.53 178 ILE C N 1
ATOM 7892 C CA . ILE C 1 163 ? 82.908 -33.535 38.459 1.00 87.03 178 ILE C CA 1
ATOM 7893 C C . ILE C 1 163 ? 83.076 -32.230 39.245 1.00 79.52 178 ILE C C 1
ATOM 7894 O O . ILE C 1 163 ? 82.415 -32.015 40.266 1.00 76.54 178 ILE C O 1
ATOM 7899 N N . SER C 1 165 ? 82.884 -32.349 44.065 1.00 71.98 180 SER C N 1
ATOM 7900 C CA . SER C 1 165 ? 83.536 -31.849 45.283 1.00 80.62 180 SER C CA 1
ATOM 7901 C C . SER C 1 165 ? 82.516 -31.407 46.357 1.00 78.09 180 SER C C 1
ATOM 7902 O O . SER C 1 165 ? 81.812 -30.401 46.176 1.00 68.20 180 SER C O 1
ATOM 7905 N N . PRO C 1 166 ? 82.461 -32.151 47.468 1.00 77.05 181 PRO C N 1
ATOM 7906 C CA . PRO C 1 166 ? 81.383 -31.966 48.451 1.00 71.19 181 PRO C CA 1
ATOM 7907 C C . PRO C 1 166 ? 81.620 -30.983 49.592 1.00 69.16 181 PRO C C 1
ATOM 7908 O O . PRO C 1 166 ? 80.638 -30.613 50.257 1.00 68.98 181 PRO C O 1
ATOM 7912 N N . LEU C 1 167 ? 82.855 -30.555 49.866 1.00 71.90 182 LEU C N 1
ATOM 7913 C CA . LEU C 1 167 ? 83.043 -29.460 50.820 1.00 66.80 182 LEU C CA 1
ATOM 7914 C C . LEU C 1 167 ? 82.802 -28.086 50.194 1.00 61.40 182 LEU C C 1
ATOM 7915 O O . LEU C 1 167 ? 82.758 -27.078 50.915 1.00 57.86 182 LEU C O 1
ATOM 7920 N N . PHE C 1 168 ? 82.632 -28.031 48.874 1.00 54.17 183 PHE C N 1
ATOM 7921 C CA . PHE C 1 168 ? 82.251 -26.820 48.168 1.00 58.96 183 PHE C CA 1
ATOM 7922 C C . PHE C 1 168 ? 80.842 -26.911 47.592 1.00 58.44 183 PHE C C 1
ATOM 7923 O O . PHE C 1 168 ? 80.468 -26.077 46.758 1.00 50.98 183 PHE C O 1
ATOM 7931 N N . SER C 1 169 ? 80.051 -27.898 48.031 1.00 54.49 184 SER C N 1
ATOM 7932 C CA . SER C 1 169 ? 78.690 -28.046 47.528 1.00 55.96 184 SER C CA 1
ATOM 7933 C C . SER C 1 169 ? 77.856 -26.790 47.748 1.00 53.40 184 SER C C 1
ATOM 7934 O O . SER C 1 169 ? 76.978 -26.489 46.935 1.00 53.07 184 SER C O 1
ATOM 7937 N N . HIS C 1 170 ? 78.112 -26.045 48.831 1.00 52.23 185 HIS C N 1
ATOM 7938 C CA . HIS C 1 170 ? 77.398 -24.795 49.072 1.00 49.04 185 HIS C CA 1
ATOM 7939 C C . HIS C 1 170 ? 77.633 -23.774 47.973 1.00 56.20 185 HIS C C 1
ATOM 7940 O O . HIS C 1 170 ? 76.843 -22.832 47.845 1.00 61.51 185 HIS C O 1
ATOM 7947 N N . LEU C 1 171 ? 78.709 -23.921 47.189 1.00 55.74 186 LEU C N 1
ATOM 7948 C CA . LEU C 1 171 ? 78.962 -22.989 46.090 1.00 57.14 186 LEU C CA 1
ATOM 7949 C C . LEU C 1 171 ? 78.018 -23.204 44.904 1.00 58.60 186 LEU C C 1
ATOM 7950 O O . LEU C 1 171 ? 77.862 -22.293 44.081 1.00 53.45 186 LEU C O 1
ATOM 7955 N N . HIS C 1 172 ? 77.381 -24.372 44.797 1.00 58.40 187 HIS C N 1
ATOM 7956 C CA . HIS C 1 172 ? 76.390 -24.649 43.754 1.00 63.09 187 HIS C CA 1
ATOM 7957 C C . HIS C 1 172 ? 75.036 -24.897 44.423 1.00 66.80 187 HIS C C 1
ATOM 7958 O O . HIS C 1 172 ? 74.693 -26.036 44.743 1.00 70.48 187 HIS C O 1
ATOM 7965 N N . ASP C 1 173 ? 74.266 -23.824 44.621 1.00 70.79 188 ASP C N 1
ATOM 7966 C CA . ASP C 1 173 ? 72.938 -23.899 45.223 1.00 70.23 188 ASP C CA 1
ATOM 7967 C C . ASP C 1 173 ? 71.950 -24.505 44.232 1.00 73.68 188 ASP C C 1
ATOM 7968 O O . ASP C 1 173 ? 71.604 -25.690 44.333 1.00 75.61 188 ASP C O 1
ATOM 7973 N N . GLY C 1 174 ? 71.497 -23.704 43.271 1.00 76.15 189 GLY C N 1
ATOM 7974 C CA . GLY C 1 174 ? 70.639 -24.181 42.206 1.00 74.43 189 GLY C CA 1
ATOM 7975 C C . GLY C 1 174 ? 71.405 -24.127 40.906 1.00 75.15 189 GLY C C 1
ATOM 7976 O O . GLY C 1 174 ? 70.842 -23.898 39.831 1.00 79.93 189 GLY C O 1
ATOM 7977 N N . LEU C 1 175 ? 72.693 -24.328 41.009 1.00 70.73 190 LEU C N 1
ATOM 7978 C CA . LEU C 1 175 ? 73.591 -24.175 39.881 1.00 73.83 190 LEU C CA 1
ATOM 7979 C C . LEU C 1 175 ? 73.806 -25.531 39.230 1.00 79.02 190 LEU C C 1
ATOM 7980 O O . LEU C 1 175 ? 74.096 -26.502 39.929 1.00 79.38 190 LEU C O 1
ATOM 7985 N N . PRO C 1 176 ? 73.653 -25.675 37.927 1.00 86.13 191 PRO C N 1
ATOM 7986 C CA . PRO C 1 176 ? 73.745 -26.997 37.315 1.00 88.11 191 PRO C CA 1
ATOM 7987 C C . PRO C 1 176 ? 75.146 -27.571 37.428 1.00 89.27 191 PRO C C 1
ATOM 7988 O O . PRO C 1 176 ? 76.123 -26.868 37.696 1.00 81.45 191 PRO C O 1
ATOM 7992 N N . ILE C 1 177 ? 75.210 -28.882 37.226 1.00 86.41 192 ILE C N 1
ATOM 7993 C CA . ILE C 1 177 ? 76.322 -29.697 37.685 1.00 83.57 192 ILE C CA 1
ATOM 7994 C C . ILE C 1 177 ? 76.932 -30.528 36.561 1.00 82.50 192 ILE C C 1
ATOM 7995 O O . ILE C 1 177 ? 78.138 -30.822 36.621 1.00 80.57 192 ILE C O 1
ATOM 8000 N N . GLN C 1 178 ? 76.178 -30.823 35.487 1.00 77.46 193 GLN C N 1
ATOM 8001 C CA . GLN C 1 178 ? 76.651 -31.637 34.377 1.00 75.08 193 GLN C CA 1
ATOM 8002 C C . GLN C 1 178 ? 76.830 -30.793 33.119 1.00 68.40 193 GLN C C 1
ATOM 8003 O O . GLN C 1 178 ? 76.041 -29.883 32.846 1.00 66.82 193 GLN C O 1
ATOM 8009 N N . PHE C 1 179 ? 77.861 -31.147 32.335 1.00 63.42 194 PHE C N 1
ATOM 8010 C CA . PHE C 1 179 ? 78.183 -30.438 31.091 1.00 62.05 194 PHE C CA 1
ATOM 8011 C C . PHE C 1 179 ? 77.030 -30.501 30.095 1.00 63.96 194 PHE C C 1
ATOM 8012 O O . PHE C 1 179 ? 76.642 -29.483 29.512 1.00 60.24 194 PHE C O 1
ATOM 8020 N N . ASP C 1 180 ? 76.468 -31.694 29.882 1.00 70.27 195 ASP C N 1
ATOM 8021 C CA . ASP C 1 180 ? 75.416 -31.831 28.877 1.00 68.12 195 ASP C CA 1
ATOM 8022 C C . ASP C 1 180 ? 74.190 -31.011 29.251 1.00 64.88 195 ASP C C 1
ATOM 8023 O O . ASP C 1 180 ? 73.619 -30.317 28.403 1.00 65.17 195 ASP C O 1
ATOM 8028 N N . GLU C 1 181 ? 73.780 -31.067 30.520 1.00 65.74 196 GLU C N 1
ATOM 8029 C CA . GLU C 1 181 ? 72.654 -30.262 30.976 1.00 67.80 196 GLU C CA 1
ATOM 8030 C C . GLU C 1 181 ? 72.945 -28.768 30.862 1.00 66.63 196 GLU C C 1
ATOM 8031 O O . GLU C 1 181 ? 72.039 -27.983 30.563 1.00 66.74 196 GLU C O 1
ATOM 8037 N N . ALA C 1 182 ? 74.199 -28.362 31.074 1.00 68.50 197 ALA C N 1
ATOM 8038 C CA . ALA C 1 182 ? 74.546 -26.950 30.952 1.00 66.51 197 ALA C CA 1
ATOM 8039 C C . ALA C 1 182 ? 74.395 -26.465 29.513 1.00 64.75 197 ALA C C 1
ATOM 8040 O O . ALA C 1 182 ? 73.915 -25.350 29.277 1.00 64.09 197 ALA C O 1
ATOM 8042 N N . LYS C 1 183 ? 74.791 -27.290 28.534 1.00 63.85 198 LYS C N 1
ATOM 8043 C CA . LYS C 1 183 ? 74.640 -26.898 27.130 1.00 67.14 198 LYS C CA 1
ATOM 8044 C C . LYS C 1 183 ? 73.172 -26.690 26.767 1.00 67.02 198 LYS C C 1
ATOM 8045 O O . LYS C 1 183 ? 72.828 -25.752 26.037 1.00 56.00 198 LYS C O 1
ATOM 8051 N N . LYS C 1 184 ? 72.291 -27.550 27.288 1.00 69.69 199 LYS C N 1
ATOM 8052 C CA . LYS C 1 184 ? 70.871 -27.455 26.967 1.00 71.97 199 LYS C CA 1
ATOM 8053 C C . LYS C 1 184 ? 70.239 -26.217 27.590 1.00 66.65 199 LYS C C 1
ATOM 8054 O O . LYS C 1 184 ? 69.445 -25.529 26.937 1.00 67.35 199 LYS C O 1
ATOM 8060 N N . GLU C 1 185 ? 70.559 -25.926 28.854 1.00 62.44 200 GLU C N 1
ATOM 8061 C CA . GLU C 1 185 ? 69.968 -24.752 29.486 1.00 68.69 200 GLU C CA 1
ATOM 8062 C C . GLU C 1 185 ? 70.370 -23.470 28.759 1.00 68.94 200 GLU C C 1
ATOM 8063 O O . GLU C 1 185 ? 69.578 -22.524 28.679 1.00 71.61 200 GLU C O 1
ATOM 8069 N N . LEU C 1 186 ? 71.570 -23.435 28.177 1.00 65.94 201 LEU C N 1
ATOM 8070 C CA . LEU C 1 186 ? 71.996 -22.249 27.441 1.00 64.92 201 LEU C CA 1
ATOM 8071 C C . LEU C 1 186 ? 71.279 -22.131 26.096 1.00 66.30 201 LEU C C 1
ATOM 8072 O O . LEU C 1 186 ? 70.863 -21.032 25.701 1.00 66.47 201 LEU C O 1
ATOM 8077 N N . GLY C 1 187 ? 71.133 -23.243 25.377 1.00 64.85 202 GLY C N 1
ATOM 8078 C CA . GLY C 1 187 ? 70.471 -23.203 24.077 1.00 65.47 202 GLY C CA 1
ATOM 8079 C C . GLY C 1 187 ? 71.385 -22.613 23.022 1.00 66.81 202 GLY C C 1
ATOM 8080 O O . GLY C 1 187 ? 72.540 -23.038 22.873 1.00 62.61 202 GLY C O 1
ATOM 8081 N N . GLU C 1 188 ? 70.874 -21.626 22.281 1.00 63.35 203 GLU C N 1
ATOM 8082 C CA . GLU C 1 188 ? 71.657 -20.951 21.253 1.00 65.68 203 GLU C CA 1
ATOM 8083 C C . GLU C 1 188 ? 72.475 -19.790 21.801 1.00 68.68 203 GLU C C 1
ATOM 8084 O O . GLU C 1 188 ? 73.314 -19.248 21.070 1.00 67.81 203 GLU C O 1
ATOM 8090 N N . TYR C 1 189 ? 72.255 -19.404 23.060 1.00 69.81 204 TYR C N 1
ATOM 8091 C CA . TYR C 1 189 ? 72.994 -18.317 23.688 1.00 71.88 204 TYR C CA 1
ATOM 8092 C C . TYR C 1 189 ? 74.213 -18.852 24.441 1.00 65.71 204 TYR C C 1
ATOM 8093 O O . TYR C 1 189 ? 74.405 -20.056 24.610 1.00 62.01 204 TYR C O 1
ATOM 8102 N N . ASP C 1 190 ? 75.054 -17.929 24.890 1.00 59.47 205 ASP C N 1
ATOM 8103 C CA . ASP C 1 190 ? 76.302 -18.289 25.535 1.00 62.16 205 ASP C CA 1
ATOM 8104 C C . ASP C 1 190 ? 76.323 -17.963 27.023 1.00 60.62 205 ASP C C 1
ATOM 8105 O O . ASP C 1 190 ? 77.278 -18.342 27.707 1.00 56.22 205 ASP C O 1
ATOM 8110 N N . THR C 1 191 ? 75.291 -17.297 27.543 1.00 61.58 206 THR C N 1
ATOM 8111 C CA . THR C 1 191 ? 75.310 -16.768 28.898 1.00 54.27 206 THR C CA 1
ATOM 8112 C C . THR C 1 191 ? 73.905 -16.771 29.478 1.00 55.40 206 THR C C 1
ATOM 8113 O O . THR C 1 191 ? 72.952 -16.371 28.809 1.00 62.69 206 THR C O 1
ATOM 8117 N N . ASN C 1 192 ? 73.784 -17.231 30.721 1.00 53.70 207 ASN C N 1
ATOM 8118 C CA . ASN C 1 192 ? 72.613 -16.937 31.538 1.00 55.37 207 ASN C CA 1
ATOM 8119 C C . ASN C 1 192 ? 73.075 -16.271 32.834 1.00 55.86 207 ASN C C 1
ATOM 8120 O O . ASN C 1 192 ? 74.212 -15.795 32.907 1.00 55.93 207 ASN C O 1
ATOM 8125 N N . LYS C 1 193 ? 72.229 -16.257 33.866 1.00 54.74 208 LYS C N 1
ATOM 8126 C CA . LYS C 1 193 ? 72.567 -15.583 35.115 1.00 56.53 208 LYS C CA 1
ATOM 8127 C C . LYS C 1 193 ? 73.501 -16.392 36.005 1.00 55.74 208 LYS C C 1
ATOM 8128 O O . LYS C 1 193 ? 74.044 -15.843 36.972 1.00 60.83 208 LYS C O 1
ATOM 8134 N N . LEU C 1 194 ? 73.713 -17.669 35.694 1.00 56.35 209 LEU C N 1
ATOM 8135 C CA . LEU C 1 194 ? 74.507 -18.556 36.528 1.00 52.75 209 LEU C CA 1
ATOM 8136 C C . LEU C 1 194 ? 75.776 -19.060 35.860 1.00 48.55 209 LEU C C 1
ATOM 8137 O O . LEU C 1 194 ? 76.681 -19.507 36.568 1.00 52.46 209 LEU C O 1
ATOM 8150 N N . ALA C 1 196 ? 78.343 -19.198 31.846 1.00 39.34 211 ALA C N 1
ATOM 8151 C CA . ALA C 1 196 ? 78.688 -18.608 30.566 1.00 46.83 211 ALA C CA 1
ATOM 8152 C C . ALA C 1 196 ? 79.800 -19.425 29.934 1.00 48.56 211 ALA C C 1
ATOM 8153 O O . ALA C 1 196 ? 80.714 -19.885 30.629 1.00 45.76 211 ALA C O 1
ATOM 8155 N N . ARG C 1 197 ? 79.695 -19.641 28.628 1.00 47.16 212 ARG C N 1
ATOM 8156 C CA . ARG C 1 197 ? 80.846 -20.138 27.898 1.00 47.12 212 ARG C CA 1
ATOM 8157 C C . ARG C 1 197 ? 81.938 -19.077 27.930 1.00 49.47 212 ARG C C 1
ATOM 8158 O O . ARG C 1 197 ? 81.694 -17.908 28.245 1.00 50.43 212 ARG C O 1
ATOM 8166 N N . ILE C 1 198 ? 83.157 -19.492 27.623 1.00 50.33 213 ILE C N 1
ATOM 8167 C CA . ILE C 1 198 ? 84.306 -18.603 27.700 1.00 53.91 213 ILE C CA 1
ATOM 8168 C C . ILE C 1 198 ? 84.610 -18.090 26.296 1.00 57.25 213 ILE C C 1
ATOM 8169 O O . ILE C 1 198 ? 85.072 -18.836 25.425 1.00 59.67 213 ILE C O 1
ATOM 8174 N N . ARG C 1 199 ? 84.311 -16.817 26.069 1.00 54.81 214 ARG C N 1
ATOM 8175 C CA . ARG C 1 199 ? 84.644 -16.157 24.818 1.00 54.91 214 ARG C CA 1
ATOM 8176 C C . ARG C 1 199 ? 86.107 -15.754 24.857 1.00 55.98 214 ARG C C 1
ATOM 8177 O O . ARG C 1 199 ? 86.535 -15.049 25.778 1.00 56.28 214 ARG C O 1
ATOM 8185 N N . LEU C 1 200 ? 86.876 -16.197 23.869 1.00 55.30 215 LEU C N 1
ATOM 8186 C CA . LEU C 1 200 ? 88.225 -15.688 23.674 1.00 59.11 215 LEU C CA 1
ATOM 8187 C C . LEU C 1 200 ? 88.252 -14.469 22.750 1.00 57.33 215 LEU C C 1
ATOM 8188 O O . LEU C 1 200 ? 89.315 -14.113 22.226 1.00 58.75 215 LEU C O 1
ATOM 8193 N N . GLY C 1 201 ? 87.115 -13.794 22.596 1.00 56.29 216 GLY C N 1
ATOM 8194 C CA . GLY C 1 201 ? 86.801 -13.016 21.416 1.00 52.55 216 GLY C CA 1
ATOM 8195 C C . GLY C 1 201 ? 85.541 -13.607 20.803 1.00 54.89 216 GLY C C 1
ATOM 8196 O O . GLY C 1 201 ? 84.543 -13.796 21.509 1.00 52.49 216 GLY C O 1
ATOM 8197 N N . PHE C 1 202 ? 85.566 -13.938 19.514 1.00 53.15 217 PHE C N 1
ATOM 8198 C CA . PHE C 1 202 ? 84.409 -14.632 18.946 1.00 54.91 217 PHE C CA 1
ATOM 8199 C C . PHE C 1 202 ? 84.493 -16.150 19.109 1.00 54.77 217 PHE C C 1
ATOM 8200 O O . PHE C 1 202 ? 83.454 -16.785 19.329 1.00 58.27 217 PHE C O 1
ATOM 8208 N N . PRO C 1 203 ? 85.661 -16.783 18.992 1.00 55.06 218 PRO C N 1
ATOM 8209 C CA . PRO C 1 203 ? 85.746 -18.208 19.320 1.00 57.25 218 PRO C CA 1
ATOM 8210 C C . PRO C 1 203 ? 85.688 -18.456 20.820 1.00 58.90 218 PRO C C 1
ATOM 8211 O O . PRO C 1 203 ? 85.982 -17.586 21.643 1.00 58.45 218 PRO C O 1
ATOM 8215 N N . TYR C 1 204 ? 85.302 -19.684 21.156 1.00 56.83 219 TYR C N 1
ATOM 8216 C CA . TYR C 1 204 ? 85.234 -20.167 22.524 1.00 56.27 219 TYR C CA 1
ATOM 8217 C C . TYR C 1 204 ? 86.481 -20.968 22.875 1.00 53.62 219 TYR C C 1
ATOM 8218 O O . TYR C 1 204 ? 87.266 -21.360 22.012 1.00 52.20 219 TYR C O 1
ATOM 8227 N N . LEU C 1 205 ? 86.652 -21.220 24.169 1.00 54.05 220 LEU C N 1
ATOM 8228 C CA . LEU C 1 205 ? 87.649 -22.177 24.629 1.00 52.63 220 LEU C CA 1
ATOM 8229 C C . LEU C 1 205 ? 86.999 -23.554 24.672 1.00 50.64 220 LEU C C 1
ATOM 8230 O O . LEU C 1 205 ? 85.921 -23.729 25.256 1.00 46.44 220 LEU C O 1
ATOM 8235 N N . ALA C 1 206 ? 87.647 -24.515 24.026 1.00 51.64 221 ALA C N 1
ATOM 8236 C CA . ALA C 1 206 ? 87.121 -25.859 23.864 1.00 53.68 221 ALA C CA 1
ATOM 8237 C C . ALA C 1 206 ? 88.152 -26.875 24.341 1.00 51.14 221 ALA C C 1
ATOM 8238 O O . ALA C 1 206 ? 89.359 -26.629 24.309 1.00 50.54 221 ALA C O 1
ATOM 8240 N N . ARG C 1 207 ? 87.674 -28.026 24.787 1.00 51.37 222 ARG C N 1
ATOM 8241 C CA . ARG C 1 207 ? 88.562 -29.100 25.203 1.00 56.17 222 ARG C CA 1
ATOM 8242 C C . ARG C 1 207 ? 88.231 -30.357 24.410 1.00 55.71 222 ARG C C 1
ATOM 8243 O O . ARG C 1 207 ? 87.086 -30.825 24.431 1.00 49.84 222 ARG C O 1
ATOM 8251 N N . PHE C 1 208 ? 89.229 -30.878 23.683 1.00 58.28 223 PHE C N 1
ATOM 8252 C CA . PHE C 1 208 ? 89.164 -32.243 23.174 1.00 59.43 223 PHE C CA 1
ATOM 8253 C C . PHE C 1 208 ? 88.868 -33.200 24.320 1.00 61.52 223 PHE C C 1
ATOM 8254 O O . PHE C 1 208 ? 89.374 -33.026 25.434 1.00 62.33 223 PHE C O 1
ATOM 8262 N N . SER C 1 209 ? 88.075 -34.238 24.039 1.00 61.20 224 SER C N 1
ATOM 8263 C CA . SER C 1 209 ? 87.928 -35.312 25.016 1.00 61.98 224 SER C CA 1
ATOM 8264 C C . SER C 1 209 ? 89.253 -36.028 25.286 1.00 62.98 224 SER C C 1
ATOM 8265 O O . SER C 1 209 ? 89.356 -36.765 26.275 1.00 62.55 224 SER C O 1
ATOM 8268 N N . SER C 1 210 ? 90.263 -35.809 24.439 1.00 61.30 225 SER C N 1
ATOM 8269 C CA . SER C 1 210 ? 91.640 -36.259 24.622 1.00 61.69 225 SER C CA 1
ATOM 8270 C C . SER C 1 210 ? 92.433 -35.389 25.605 1.00 65.34 225 SER C C 1
ATOM 8271 O O . SER C 1 210 ? 93.612 -35.672 25.869 1.00 63.37 225 SER C O 1
ATOM 8274 N N . GLY C 1 211 ? 91.815 -34.366 26.186 1.00 63.20 226 GLY C N 1
ATOM 8275 C CA . GLY C 1 211 ? 92.554 -33.361 26.916 1.00 64.47 226 GLY C CA 1
ATOM 8276 C C . GLY C 1 211 ? 93.251 -32.394 25.975 1.00 65.89 226 GLY C C 1
ATOM 8277 O O . GLY C 1 211 ? 93.455 -32.657 24.790 1.00 72.58 226 GLY C O 1
ATOM 8278 N N . GLY C 1 212 ? 93.628 -31.252 26.518 1.00 59.17 227 GLY C N 1
ATOM 8279 C CA . GLY C 1 212 ? 94.217 -30.251 25.661 1.00 60.92 227 GLY C CA 1
ATOM 8280 C C . GLY C 1 212 ? 93.144 -29.338 25.114 1.00 61.00 227 GLY C C 1
ATOM 8281 O O . GLY C 1 212 ? 92.060 -29.784 24.722 1.00 58.69 227 GLY C O 1
ATOM 8282 N N . PHE C 1 213 ? 93.433 -28.049 25.096 1.00 56.79 228 PHE C N 1
ATOM 8283 C CA . PHE C 1 213 ? 92.432 -27.048 24.793 1.00 56.85 228 PHE C CA 1
ATOM 8284 C C . PHE C 1 213 ? 92.752 -26.414 23.445 1.00 58.36 228 PHE C C 1
ATOM 8285 O O . PHE C 1 213 ? 93.894 -26.460 22.972 1.00 57.46 228 PHE C O 1
ATOM 8293 N N . TYR C 1 214 ? 91.720 -25.831 22.827 1.00 54.65 229 TYR C N 1
ATOM 8294 C CA . TYR C 1 214 ? 91.817 -25.257 21.490 1.00 54.11 229 TYR C CA 1
ATOM 8295 C C . TYR C 1 214 ? 90.696 -24.245 21.309 1.00 47.11 229 TYR C C 1
ATOM 8296 O O . TYR C 1 214 ? 89.656 -24.359 21.965 1.00 46.38 229 TYR C O 1
ATOM 8305 N N . PRO C 1 215 ? 90.878 -23.243 20.450 1.00 49.63 230 PRO C N 1
ATOM 8306 C CA . PRO C 1 215 ? 89.768 -22.334 20.129 1.00 52.58 230 PRO C CA 1
ATOM 8307 C C . PRO C 1 215 ? 88.728 -23.035 19.266 1.00 49.85 230 PRO C C 1
ATOM 8308 O O . PRO C 1 215 ? 89.004 -24.033 18.597 1.00 48.75 230 PRO C O 1
ATOM 8312 N N . SER C 1 216 ? 87.513 -22.495 19.277 1.00 51.55 231 SER C N 1
ATOM 8313 C CA . SER C 1 216 ? 86.445 -23.148 18.535 1.00 55.49 231 SER C CA 1
ATOM 8314 C C . SER C 1 216 ? 85.286 -22.188 18.335 1.00 52.26 231 SER C C 1
ATOM 8315 O O . SER C 1 216 ? 84.941 -21.427 19.242 1.00 48.56 231 SER C O 1
ATOM 8318 N N . PHE C 1 217 ? 84.688 -22.246 17.138 1.00 53.51 232 PHE C N 1
ATOM 8319 C CA . PHE C 1 217 ? 83.408 -21.604 16.863 1.00 54.30 232 PHE C CA 1
ATOM 8320 C C . PHE C 1 217 ? 82.223 -22.514 17.156 1.00 54.03 232 PHE C C 1
ATOM 8321 O O . PHE C 1 217 ? 81.087 -22.028 17.213 1.00 54.63 232 PHE C O 1
ATOM 8329 N N . SER C 1 218 ? 82.470 -23.806 17.372 1.00 52.19 233 SER C N 1
ATOM 8330 C CA . SER C 1 218 ? 81.428 -24.763 17.716 1.00 51.97 233 SER C CA 1
ATOM 8331 C C . SER C 1 218 ? 81.209 -24.807 19.221 1.00 53.67 233 SER C C 1
ATOM 8332 O O . SER C 1 218 ? 82.155 -24.710 20.015 1.00 49.36 233 SER C O 1
ATOM 8335 N N . LYS C 1 219 ? 79.948 -24.996 19.608 1.00 52.03 234 LYS C N 1
ATOM 8336 C CA . LYS C 1 219 ? 79.557 -24.983 21.011 1.00 54.93 234 LYS C CA 1
ATOM 8337 C C . LYS C 1 219 ? 79.609 -26.363 21.677 1.00 54.18 234 LYS C C 1
ATOM 8338 O O . LYS C 1 219 ? 79.216 -26.487 22.840 1.00 58.51 234 LYS C O 1
ATOM 8344 N N . SER C 1 220 ? 80.100 -27.397 20.994 1.00 51.95 235 SER C N 1
ATOM 8345 C CA . SER C 1 220 ? 79.943 -28.744 21.538 1.00 56.29 235 SER C CA 1
ATOM 8346 C C . SER C 1 220 ? 81.090 -29.172 22.445 1.00 54.21 235 SER C C 1
ATOM 8347 O O . SER C 1 220 ? 80.871 -29.970 23.364 1.00 52.78 235 SER C O 1
ATOM 8350 N N . ASN C 1 221 ? 82.304 -28.680 22.207 1.00 51.52 236 ASN C N 1
ATOM 8351 C CA . ASN C 1 221 ? 83.426 -28.920 23.105 1.00 55.40 236 ASN C CA 1
ATOM 8352 C C . ASN C 1 221 ? 83.783 -27.687 23.924 1.00 53.44 236 ASN C C 1
ATOM 8353 O O . ASN C 1 221 ? 84.718 -27.743 24.738 1.00 47.82 236 ASN C O 1
ATOM 8358 N N . ALA C 1 222 ? 83.055 -26.581 23.731 1.00 52.57 237 ALA C N 1
ATOM 8359 C CA . ALA C 1 222 ? 83.334 -25.337 24.433 1.00 52.38 237 ALA C CA 1
ATOM 8360 C C . ALA C 1 222 ? 83.014 -25.478 25.916 1.00 51.79 237 ALA C C 1
ATOM 8361 O O . ALA C 1 222 ? 81.925 -25.935 26.291 1.00 46.03 237 ALA C O 1
ATOM 8363 N N . ILE C 1 223 ? 83.961 -25.077 26.762 1.00 41.68 238 ILE C N 1
ATOM 8364 C CA . ILE C 1 223 ? 83.773 -25.268 28.193 1.00 50.98 238 ILE C CA 1
ATOM 8365 C C . ILE C 1 223 ? 82.826 -24.203 28.740 1.00 48.58 238 ILE C C 1
ATOM 8366 O O . ILE C 1 223 ? 82.575 -23.165 28.116 1.00 47.59 238 ILE C O 1
ATOM 8371 N N . ILE C 1 224 ? 82.261 -24.494 29.910 1.00 44.78 239 ILE C N 1
ATOM 8372 C CA . ILE C 1 224 ? 81.226 -23.674 30.526 1.00 44.25 239 ILE C CA 1
ATOM 8373 C C . ILE C 1 224 ? 81.673 -23.280 31.930 1.00 46.76 239 ILE C C 1
ATOM 8374 O O . ILE C 1 224 ? 81.997 -24.146 32.752 1.00 41.29 239 ILE C O 1
ATOM 8379 N N . PHE C 1 225 ? 81.651 -21.979 32.212 1.00 45.82 240 PHE C N 1
ATOM 8380 C CA . PHE C 1 225 ? 82.163 -21.416 33.456 1.00 41.32 240 PHE C CA 1
ATOM 8381 C C . PHE C 1 225 ? 81.000 -21.131 34.401 1.00 42.83 240 PHE C C 1
ATOM 8382 O O . PHE C 1 225 ? 80.104 -20.347 34.070 1.00 43.08 240 PHE C O 1
ATOM 8390 N N . LEU C 1 226 ? 81.020 -21.767 35.577 1.00 42.35 241 LEU C N 1
ATOM 8391 C CA . LEU C 1 226 ? 79.989 -21.573 36.599 1.00 46.05 241 LEU C CA 1
ATOM 8392 C C . LEU C 1 226 ? 80.306 -20.288 37.360 1.00 44.21 241 LEU C C 1
ATOM 8393 O O . LEU C 1 226 ? 80.907 -20.289 38.438 1.00 43.92 241 LEU C O 1
ATOM 8398 N N . SER C 1 227 ? 79.868 -19.171 36.774 1.00 44.16 242 SER C N 1
ATOM 8399 C CA . SER C 1 227 ? 80.247 -17.847 37.251 1.00 42.75 242 SER C CA 1
ATOM 8400 C C . SER C 1 227 ? 79.645 -17.523 38.607 1.00 42.82 242 SER C C 1
ATOM 8401 O O . SER C 1 227 ? 80.204 -16.711 39.351 1.00 44.38 242 SER C O 1
ATOM 8404 N N . GLU C 1 228 ? 78.502 -18.111 38.941 1.00 40.51 243 GLU C N 1
ATOM 8405 C CA . GLU C 1 228 ? 77.893 -17.786 40.224 1.00 46.18 243 GLU C CA 1
ATOM 8406 C C . GLU C 1 228 ? 78.621 -18.486 41.367 1.00 42.90 243 GLU C C 1
ATOM 8407 O O . GLU C 1 228 ? 78.820 -17.893 42.434 1.00 44.62 243 GLU C O 1
ATOM 8413 N N . ALA C 1 229 ? 79.029 -19.742 41.158 1.00 40.98 244 ALA C N 1
ATOM 8414 C CA . ALA C 1 229 ? 79.818 -20.453 42.163 1.00 45.00 244 ALA C CA 1
ATOM 8415 C C . ALA C 1 229 ? 81.169 -19.789 42.360 1.00 42.23 244 ALA C C 1
ATOM 8416 O O . ALA C 1 229 ? 81.665 -19.703 43.483 1.00 39.08 244 ALA C O 1
ATOM 8418 N N . TYR C 1 230 ? 81.779 -19.319 41.274 1.00 41.64 245 TYR C N 1
ATOM 8419 C CA . TYR C 1 230 ? 83.014 -18.562 41.393 1.00 39.45 245 TYR C CA 1
ATOM 8420 C C . TYR C 1 230 ? 82.794 -17.270 42.172 1.00 42.22 245 TYR C C 1
ATOM 8421 O O . TYR C 1 230 ? 83.592 -16.931 43.059 1.00 38.48 245 TYR C O 1
ATOM 8430 N N . PHE C 1 231 ? 81.704 -16.549 41.874 1.00 37.13 246 PHE C N 1
ATOM 8431 C CA . PHE C 1 231 ? 81.438 -15.295 42.571 1.00 37.78 246 PHE C CA 1
ATOM 8432 C C . PHE C 1 231 ? 81.291 -15.517 44.063 1.00 40.58 246 PHE C C 1
ATOM 8433 O O . PHE C 1 231 ? 81.796 -14.723 44.867 1.00 37.20 246 PHE C O 1
ATOM 8441 N N . ARG C 1 232 ? 80.582 -16.585 44.446 1.00 39.91 247 ARG C N 1
ATOM 8442 C CA . ARG C 1 232 ? 80.436 -16.941 45.854 1.00 41.23 247 ARG C CA 1
ATOM 8443 C C . ARG C 1 232 ? 81.777 -17.278 46.489 1.00 39.34 247 ARG C C 1
ATOM 8444 O O . ARG C 1 232 ? 82.026 -16.921 47.646 1.00 43.99 247 ARG C O 1
ATOM 8452 N N . TYR C 1 233 ? 82.639 -17.997 45.763 1.00 39.97 248 TYR C N 1
ATOM 8453 C CA . TYR C 1 233 ? 83.977 -18.279 46.268 1.00 41.33 248 TYR C CA 1
ATOM 8454 C C . TYR C 1 233 ? 84.738 -16.979 46.497 1.00 37.67 248 TYR C C 1
ATOM 8455 O O . TYR C 1 233 ? 85.350 -16.791 47.552 1.00 37.65 248 TYR C O 1
ATOM 8464 N N . GLN C 1 234 ? 84.686 -16.056 45.526 1.00 35.28 249 GLN C N 1
ATOM 8465 C CA . GLN C 1 234 ? 85.360 -14.762 45.682 1.00 34.71 249 GLN C CA 1
ATOM 8466 C C . GLN C 1 234 ? 84.788 -13.952 46.834 1.00 39.32 249 GLN C C 1
ATOM 8467 O O . GLN C 1 234 ? 85.523 -13.198 47.483 1.00 41.16 249 GLN C O 1
ATOM 8473 N N . LEU C 1 235 ? 83.490 -14.079 47.108 1.00 40.08 250 LEU C N 1
ATOM 8474 C CA . LEU C 1 235 ? 82.946 -13.399 48.280 1.00 42.17 250 LEU C CA 1
ATOM 8475 C C . LEU C 1 235 ? 83.532 -13.967 49.575 1.00 41.33 250 LEU C C 1
ATOM 8476 O O . LEU C 1 235 ? 83.715 -13.223 50.541 1.00 36.11 250 LEU C O 1
ATOM 8481 N N . GLU C 1 236 ? 83.845 -15.272 49.607 1.00 39.25 251 GLU C N 1
ATOM 8482 C CA . GLU C 1 236 ? 84.465 -15.869 50.791 1.00 38.61 251 GLU C CA 1
ATOM 8483 C C . GLU C 1 236 ? 85.900 -15.386 50.981 1.00 40.15 251 GLU C C 1
ATOM 8484 O O . GLU C 1 236 ? 86.331 -15.141 52.115 1.00 40.40 251 GLU C O 1
ATOM 8490 N N . ASP C 1 237 ? 86.670 -15.277 49.895 1.00 41.58 252 ASP C N 1
ATOM 8491 C CA . ASP C 1 237 ? 88.035 -14.757 49.996 1.00 38.66 252 ASP C CA 1
ATOM 8492 C C . ASP C 1 237 ? 88.042 -13.296 50.414 1.00 36.87 252 ASP C C 1
ATOM 8493 O O . ASP C 1 237 ? 88.685 -12.927 51.407 1.00 36.48 252 ASP C O 1
ATOM 8498 N N . VAL C 1 238 ? 87.323 -12.447 49.667 1.00 33.22 253 VAL C N 1
ATOM 8499 C CA . VAL C 1 238 ? 87.436 -11.007 49.876 1.00 32.11 253 VAL C CA 1
ATOM 8500 C C . VAL C 1 238 ? 86.878 -10.599 51.239 1.00 37.64 253 VAL C C 1
ATOM 8501 O O . VAL C 1 238 ? 87.393 -9.668 51.871 1.00 36.52 253 VAL C O 1
ATOM 8505 N N . SER C 1 239 ? 85.843 -11.280 51.740 1.00 39.37 254 SER C N 1
ATOM 8506 C CA . SER C 1 239 ? 85.328 -10.864 53.043 1.00 37.26 254 SER C CA 1
ATOM 8507 C C . SER C 1 239 ? 86.306 -11.235 54.152 1.00 43.16 254 SER C C 1
ATOM 8508 O O . SER C 1 239 ? 86.539 -10.429 55.069 1.00 45.43 254 SER C O 1
ATOM 8511 N N . LEU C 1 240 ? 86.942 -12.413 54.046 1.00 38.75 255 LEU C N 1
ATOM 8512 C CA . LEU C 1 240 ? 88.057 -12.755 54.934 1.00 35.64 255 LEU C CA 1
ATOM 8513 C C . LEU C 1 240 ? 89.202 -11.750 54.810 1.00 37.60 255 LEU C C 1
ATOM 8514 O O . LEU C 1 240 ? 89.776 -11.329 55.822 1.00 39.61 255 LEU C O 1
ATOM 8519 N N . LEU C 1 241 ? 89.546 -11.350 53.582 1.00 39.80 256 LEU C N 1
ATOM 8520 C CA . LEU C 1 241 ? 90.593 -10.346 53.380 1.00 36.59 256 LEU C CA 1
ATOM 8521 C C . LEU C 1 241 ? 90.224 -9.029 54.050 1.00 37.98 256 LEU C C 1
ATOM 8522 O O . LEU C 1 241 ? 90.969 -8.505 54.883 1.00 34.32 256 LEU C O 1
ATOM 8527 N N . LEU C 1 242 ? 89.060 -8.481 53.707 1.00 39.74 257 LEU C N 1
ATOM 8528 C CA . LEU C 1 242 ? 88.684 -7.193 54.276 1.00 40.59 257 LEU C CA 1
ATOM 8529 C C . LEU C 1 242 ? 88.640 -7.250 55.804 1.00 40.41 257 LEU C C 1
ATOM 8530 O O . LEU C 1 242 ? 89.082 -6.311 56.482 1.00 37.29 257 LEU C O 1
ATOM 8535 N N . ALA C 1 243 ? 88.135 -8.355 56.362 1.00 38.81 258 ALA C N 1
ATOM 8536 C CA . ALA C 1 243 ? 88.064 -8.490 57.816 1.00 42.25 258 ALA C CA 1
ATOM 8537 C C . ALA C 1 243 ? 89.454 -8.544 58.442 1.00 41.74 258 ALA C C 1
ATOM 8538 O O . ALA C 1 243 ? 89.682 -7.955 59.507 1.00 43.15 258 ALA C O 1
ATOM 8540 N N . SER C 1 244 ? 90.390 -9.247 57.794 1.00 37.81 259 SER C N 1
ATOM 8541 C CA . SER C 1 244 ? 91.772 -9.291 58.275 1.00 39.13 259 SER C CA 1
ATOM 8542 C C . SER C 1 244 ? 92.420 -7.917 58.240 1.00 37.64 259 SER C C 1
ATOM 8543 O O . SER C 1 244 ? 93.072 -7.508 59.203 1.00 40.22 259 SER C O 1
ATOM 8546 N N . VAL C 1 245 ? 92.284 -7.207 57.118 1.00 38.92 260 VAL C N 1
ATOM 8547 C CA . VAL C 1 245 ? 92.891 -5.884 57.001 1.00 39.68 260 VAL C CA 1
ATOM 8548 C C . VAL C 1 245 ? 92.276 -4.941 58.015 1.00 41.17 260 VAL C C 1
ATOM 8549 O O . VAL C 1 245 ? 92.981 -4.194 58.703 1.00 40.39 260 VAL C O 1
ATOM 8553 N N . ASN C 1 246 ? 90.952 -4.985 58.144 1.00 38.94 261 ASN C N 1
ATOM 8554 C CA . ASN C 1 246 ? 90.263 -4.070 59.043 1.00 41.44 261 ASN C CA 1
ATOM 8555 C C . ASN C 1 246 ? 90.683 -4.298 60.488 1.00 43.24 261 ASN C C 1
ATOM 8556 O O . ASN C 1 246 ? 91.012 -3.349 61.213 1.00 42.17 261 ASN C O 1
ATOM 8561 N N . GLN C 1 247 ? 90.676 -5.559 60.923 1.00 43.91 262 GLN C N 1
ATOM 8562 C CA . GLN C 1 247 ? 91.100 -5.875 62.282 1.00 45.36 262 GLN C CA 1
ATOM 8563 C C . GLN C 1 247 ? 92.560 -5.516 62.514 1.00 39.41 262 GLN C C 1
ATOM 8564 O O . GLN C 1 247 ? 92.928 -5.097 63.615 1.00 44.15 262 GLN C O 1
ATOM 8570 N N . THR C 1 248 ? 93.408 -5.664 61.490 1.00 41.29 263 THR C N 1
ATOM 8571 C CA . THR C 1 248 ? 94.810 -5.260 61.639 1.00 44.50 263 THR C CA 1
ATOM 8572 C C . THR C 1 248 ? 94.933 -3.752 61.815 1.00 43.00 263 THR C C 1
ATOM 8573 O O . THR C 1 248 ? 95.741 -3.276 62.624 1.00 42.59 263 THR C O 1
ATOM 8577 N N . GLY C 1 249 ? 94.136 -2.985 61.068 1.00 38.53 264 GLY C N 1
ATOM 8578 C CA . GLY C 1 249 ? 94.142 -1.546 61.263 1.00 43.14 264 GLY C CA 1
ATOM 8579 C C . GLY C 1 249 ? 93.719 -1.157 62.669 1.00 45.26 264 GLY C C 1
ATOM 8580 O O . GLY C 1 249 ? 94.381 -0.350 63.333 1.00 43.75 264 GLY C O 1
ATOM 8581 N N . LYS C 1 250 ? 92.607 -1.737 63.139 1.00 43.14 265 LYS C N 1
ATOM 8582 C CA . LYS C 1 250 ? 92.083 -1.438 64.470 1.00 45.78 265 LYS C CA 1
ATOM 8583 C C . LYS C 1 250 ? 93.131 -1.676 65.556 1.00 48.94 265 LYS C C 1
ATOM 8584 O O . LYS C 1 250 ? 93.238 -0.893 66.505 1.00 48.61 265 LYS C O 1
ATOM 8590 N N . GLU C 1 251 ? 93.941 -2.731 65.411 1.00 44.89 266 GLU C N 1
ATOM 8591 C CA . GLU C 1 251 ? 94.906 -3.070 66.454 1.00 44.54 266 GLU C CA 1
ATOM 8592 C C . GLU C 1 251 ? 96.075 -2.091 66.491 1.00 45.33 266 GLU C C 1
ATOM 8593 O O . GLU C 1 251 ? 96.575 -1.776 67.577 1.00 50.04 266 GLU C O 1
ATOM 8599 N N . THR C 1 252 ? 96.531 -1.598 65.334 1.00 43.42 267 THR C N 1
ATOM 8600 C CA . THR C 1 252 ? 97.505 -0.504 65.324 1.00 47.68 267 THR C CA 1
ATOM 8601 C C . THR C 1 252 ? 96.856 0.873 65.403 1.00 46.65 267 THR C C 1
ATOM 8602 O O . THR C 1 252 ? 97.569 1.875 65.300 1.00 50.37 267 THR C O 1
ATOM 8606 N N . GLY C 1 253 ? 95.535 0.950 65.539 1.00 44.12 268 GLY C N 1
ATOM 8607 C CA . GLY C 1 253 ? 94.861 2.240 65.640 1.00 41.64 268 GLY C CA 1
ATOM 8608 C C . GLY C 1 253 ? 95.033 3.168 64.454 1.00 46.75 268 GLY C C 1
ATOM 8609 O O . GLY C 1 253 ? 95.118 4.388 64.639 1.00 50.50 268 GLY C O 1
ATOM 8610 N N . LYS C 1 254 ? 95.089 2.626 63.236 1.00 48.72 269 LYS C N 1
ATOM 8611 C CA . LYS C 1 254 ? 95.151 3.434 62.022 1.00 44.66 269 LYS C CA 1
ATOM 8612 C C . LYS C 1 254 ? 94.330 2.756 60.936 1.00 41.91 269 LYS C C 1
ATOM 8613 O O . LYS C 1 254 ? 94.305 1.528 60.862 1.00 43.30 269 LYS C O 1
ATOM 8619 N N . ALA C 1 255 ? 93.654 3.557 60.111 1.00 42.13 270 ALA C N 1
ATOM 8620 C CA . ALA C 1 255 ? 92.989 3.052 58.921 1.00 38.37 270 ALA C CA 1
ATOM 8621 C C . ALA C 1 255 ? 94.013 2.702 57.840 1.00 40.11 270 ALA C C 1
ATOM 8622 O O . ALA C 1 255 ? 95.040 3.372 57.676 1.00 38.55 270 ALA C O 1
ATOM 8624 N N . ALA C 1 256 ? 93.707 1.649 57.081 1.00 35.31 271 ALA C N 1
ATOM 8625 C CA . ALA C 1 256 ? 94.644 1.067 56.126 1.00 39.95 271 ALA C CA 1
ATOM 8626 C C . ALA C 1 256 ? 94.540 1.685 54.733 1.00 39.06 271 ALA C C 1
ATOM 8627 O O . ALA C 1 256 ? 93.446 1.999 54.257 1.00 34.88 271 ALA C O 1
ATOM 8629 N N . LEU C 1 257 ? 95.697 1.842 54.084 1.00 36.15 272 LEU C N 1
ATOM 8630 C CA . LEU C 1 257 ? 95.789 2.001 52.634 1.00 38.38 272 LEU C CA 1
ATOM 8631 C C . LEU C 1 257 ? 96.064 0.613 52.063 1.00 32.79 272 LEU C C 1
ATOM 8632 O O . LEU C 1 257 ? 97.204 0.149 52.089 1.00 37.10 272 LEU C O 1
ATOM 8637 N N . LEU C 1 258 ? 95.033 -0.024 51.506 1.00 33.07 273 LEU C N 1
ATOM 8638 C CA . LEU C 1 258 ? 95.111 -1.397 51.004 1.00 30.53 273 LEU C CA 1
ATOM 8639 C C . LEU C 1 258 ? 95.332 -1.425 49.496 1.00 31.70 273 LEU C C 1
ATOM 8644 N N . LYS C 1 259 ? 96.461 -2.011 49.102 1.00 32.46 274 LYS C N 1
ATOM 8645 C CA . LYS C 1 259 ? 96.723 -2.362 47.711 1.00 33.34 274 LYS C CA 1
ATOM 8646 C C . LYS C 1 259 ? 96.000 -3.664 47.402 1.00 32.31 274 LYS C C 1
ATOM 8647 O O . LYS C 1 259 ? 96.383 -4.718 47.913 1.00 32.16 274 LYS C O 1
ATOM 8653 N N . ALA C 1 260 ? 94.947 -3.597 46.579 1.00 32.37 275 ALA C N 1
ATOM 8654 C CA . ALA C 1 260 ? 94.145 -4.779 46.246 1.00 35.52 275 ALA C CA 1
ATOM 8655 C C . ALA C 1 260 ? 94.716 -5.406 44.979 1.00 33.73 275 ALA C C 1
ATOM 8656 O O . ALA C 1 260 ? 94.210 -5.224 43.869 1.00 37.58 275 ALA C O 1
ATOM 8658 N N . THR C 1 261 ? 95.805 -6.139 45.158 1.00 30.37 276 THR C N 1
ATOM 8659 C CA . THR C 1 261 ? 96.474 -6.786 44.039 1.00 31.04 276 THR C CA 1
ATOM 8660 C C . THR C 1 261 ? 95.489 -7.681 43.301 1.00 31.47 276 THR C C 1
ATOM 8661 O O . THR C 1 261 ? 94.618 -8.307 43.908 1.00 31.10 276 THR C O 1
ATOM 8665 N N . ALA C 1 262 ? 95.598 -7.707 41.978 1.00 29.99 277 ALA C N 1
ATOM 8666 C CA . ALA C 1 262 ? 94.754 -8.573 41.171 1.00 28.39 277 ALA C CA 1
ATOM 8667 C C . ALA C 1 262 ? 95.103 -10.052 41.371 1.00 32.91 277 ALA C C 1
ATOM 8668 O O . ALA C 1 262 ? 95.643 -10.690 40.463 1.00 29.23 277 ALA C O 1
ATOM 8670 N N . VAL C 1 263 ? 94.799 -10.595 42.560 1.00 33.33 278 VAL C N 1
ATOM 8671 C CA . VAL C 1 263 ? 95.097 -11.985 42.879 1.00 30.42 278 VAL C CA 1
ATOM 8672 C C . VAL C 1 263 ? 94.430 -12.911 41.880 1.00 31.97 278 VAL C C 1
ATOM 8673 O O . VAL C 1 263 ? 93.242 -12.773 41.582 1.00 27.32 278 VAL C O 1
ATOM 8677 N N . GLY C 1 264 ? 95.180 -13.904 41.410 1.00 33.46 279 GLY C N 1
ATOM 8678 C CA . GLY C 1 264 ? 94.630 -14.921 40.531 1.00 32.26 279 GLY C CA 1
ATOM 8679 C C . GLY C 1 264 ? 94.409 -14.476 39.105 1.00 33.99 279 GLY C C 1
ATOM 8680 O O . GLY C 1 264 ? 93.881 -15.256 38.306 1.00 36.67 279 GLY C O 1
ATOM 8689 N N . GLY C 1 266 ? 96.762 -13.564 36.890 1.00 31.68 281 GLY C N 1
ATOM 8690 C CA . GLY C 1 266 ? 97.980 -13.634 36.106 1.00 28.67 281 GLY C CA 1
ATOM 8691 C C . GLY C 1 266 ? 98.367 -15.055 35.777 1.00 32.41 281 GLY C C 1
ATOM 8692 O O . GLY C 1 266 ? 97.737 -15.692 34.930 1.00 30.86 281 GLY C O 1
ATOM 8693 N N . PHE C 1 267 ? 99.391 -15.582 36.451 1.00 33.71 282 PHE C N 1
ATOM 8694 C CA . PHE C 1 267 ? 99.727 -16.982 36.235 1.00 30.19 282 PHE C CA 1
ATOM 8695 C C . PHE C 1 267 ? 98.539 -17.865 36.552 1.00 32.20 282 PHE C C 1
ATOM 8696 O O . PHE C 1 267 ? 98.289 -18.854 35.850 1.00 33.68 282 PHE C O 1
ATOM 8704 N N . PHE C 1 268 ? 97.773 -17.510 37.587 1.00 28.87 283 PHE C N 1
ATOM 8705 C CA . PHE C 1 268 ? 96.674 -18.382 37.979 1.00 31.46 283 PHE C CA 1
ATOM 8706 C C . PHE C 1 268 ? 95.487 -18.319 37.024 1.00 35.18 283 PHE C C 1
ATOM 8707 O O . PHE C 1 268 ? 94.555 -19.116 37.173 1.00 33.86 283 PHE C O 1
ATOM 8715 N N . ALA C 1 269 ? 95.487 -17.412 36.048 1.00 33.84 284 ALA C N 1
ATOM 8716 C CA . ALA C 1 269 ? 94.345 -17.261 35.153 1.00 37.85 284 ALA C CA 1
ATOM 8717 C C . ALA C 1 269 ? 94.587 -17.857 33.766 1.00 35.39 284 ALA C C 1
ATOM 8718 O O . ALA C 1 269 ? 93.761 -17.665 32.878 1.00 36.40 284 ALA C O 1
ATOM 8720 N N . LYS C 1 270 ? 95.705 -18.546 33.552 1.00 39.16 285 LYS C N 1
ATOM 8721 C CA . LYS C 1 270 ? 96.014 -19.154 32.260 1.00 42.02 285 LYS C CA 1
ATOM 8722 C C . LYS C 1 270 ? 95.753 -20.656 32.318 1.00 38.91 285 LYS C C 1
ATOM 8723 O O . LYS C 1 270 ? 96.369 -21.374 33.116 1.00 41.10 285 LYS C O 1
ATOM 8729 N N . ILE C 1 271 ? 94.856 -21.127 31.468 1.00 46.80 286 ILE C N 1
ATOM 8730 C CA . ILE C 1 271 ? 94.588 -22.553 31.303 1.00 44.66 286 ILE C CA 1
ATOM 8731 C C . ILE C 1 271 ? 95.518 -23.114 30.233 1.00 45.49 286 ILE C C 1
ATOM 8732 O O . ILE C 1 271 ? 95.798 -22.454 29.223 1.00 45.49 286 ILE C O 1
ATOM 8737 N N . ASP C 1 272 ? 96.030 -24.325 30.477 1.00 51.03 287 ASP C N 1
ATOM 8738 C CA . ASP C 1 272 ? 96.779 -25.110 29.485 1.00 56.47 287 ASP C CA 1
ATOM 8739 C C . ASP C 1 272 ? 97.886 -24.294 28.805 1.00 62.60 287 ASP C C 1
ATOM 8740 O O . ASP C 1 272 ? 98.069 -24.339 27.584 1.00 61.29 287 ASP C O 1
ATOM 8745 N N . CYS C 1 273 ? 98.631 -23.534 29.605 1.00 60.38 288 CYS C N 1
ATOM 8746 C CA . CYS C 1 273 ? 99.703 -22.734 29.045 1.00 61.29 288 CYS C CA 1
ATOM 8747 C C . CYS C 1 273 ? 99.250 -21.442 28.389 1.00 62.66 288 CYS C C 1
ATOM 8748 O O . CYS C 1 273 ? 99.628 -20.357 28.845 1.00 66.34 288 CYS C O 1
ATOM 8749 N N . GLY C 1 274 ? 98.434 -21.522 27.337 1.00 58.47 289 GLY C N 1
ATOM 8750 C CA . GLY C 1 274 ? 98.170 -20.328 26.554 1.00 58.36 289 GLY C CA 1
ATOM 8751 C C . GLY C 1 274 ? 96.727 -19.894 26.366 1.00 58.00 289 GLY C C 1
ATOM 8752 O O . GLY C 1 274 ? 96.356 -19.449 25.274 1.00 60.03 289 GLY C O 1
ATOM 8753 N N . TYR C 1 275 ? 95.900 -19.991 27.405 1.00 50.76 290 TYR C N 1
ATOM 8754 C CA . TYR C 1 275 ? 94.507 -19.556 27.315 1.00 46.87 290 TYR C CA 1
ATOM 8755 C C . TYR C 1 275 ? 94.183 -18.708 28.550 1.00 48.08 290 TYR C C 1
ATOM 8756 O O . TYR C 1 275 ? 93.765 -19.223 29.591 1.00 42.77 290 TYR C O 1
ATOM 8765 N N . ASP C 1 276 ? 94.400 -17.396 28.412 1.00 41.50 291 ASP C N 1
ATOM 8766 C CA . ASP C 1 276 ? 94.134 -16.431 29.471 1.00 38.76 291 ASP C CA 1
ATOM 8767 C C . ASP C 1 276 ? 92.636 -16.222 29.635 1.00 37.75 291 ASP C C 1
ATOM 8768 O O . ASP C 1 276 ? 91.932 -15.927 28.665 1.00 43.77 291 ASP C O 1
ATOM 8773 N N . ILE C 1 277 ? 92.143 -16.367 30.862 1.00 33.95 292 ILE C N 1
ATOM 8774 C CA . ILE C 1 277 ? 90.726 -16.155 31.127 1.00 33.96 292 ILE C CA 1
ATOM 8775 C C . ILE C 1 277 ? 90.509 -14.997 32.099 1.00 35.12 292 ILE C C 1
ATOM 8776 O O . ILE C 1 277 ? 89.439 -14.874 32.687 1.00 34.99 292 ILE C O 1
ATOM 8781 N N . GLN C 1 278 ? 91.513 -14.134 32.275 1.00 32.58 293 GLN C N 1
ATOM 8782 C CA . GLN C 1 278 ? 91.373 -13.092 33.284 1.00 36.66 293 GLN C CA 1
ATOM 8783 C C . GLN C 1 278 ? 90.247 -12.131 32.916 1.00 37.38 293 GLN C C 1
ATOM 8784 O O . GLN C 1 278 ? 89.511 -11.674 33.797 1.00 38.23 293 GLN C O 1
ATOM 8790 N N . HIS C 1 279 ? 90.057 -11.855 31.619 1.00 38.05 294 HIS C N 1
ATOM 8791 C CA . HIS C 1 279 ? 89.014 -10.907 31.222 1.00 39.23 294 HIS C CA 1
ATOM 8792 C C . HIS C 1 279 ? 87.618 -11.393 31.581 1.00 37.75 294 HIS C C 1
ATOM 8793 O O . HIS C 1 279 ? 86.699 -10.574 31.674 1.00 37.06 294 HIS C O 1
ATOM 8800 N N . ILE C 1 280 ? 87.450 -12.694 31.810 1.00 36.41 295 ILE C N 1
ATOM 8801 C CA . ILE C 1 280 ? 86.166 -13.230 32.244 1.00 38.37 295 ILE C CA 1
ATOM 8802 C C . ILE C 1 280 ? 86.045 -13.306 33.775 1.00 37.34 295 ILE C C 1
ATOM 8803 O O . ILE C 1 280 ? 84.958 -13.077 34.320 1.00 37.17 295 ILE C O 1
ATOM 8808 N N . ILE C 1 281 ? 87.135 -13.579 34.499 1.00 35.41 296 ILE C N 1
ATOM 8809 C CA . ILE C 1 281 ? 87.001 -13.732 35.950 1.00 37.20 296 ILE C CA 1
ATOM 8810 C C . ILE C 1 281 ? 87.188 -12.422 36.726 1.00 37.97 296 ILE C C 1
ATOM 8811 O O . ILE C 1 281 ? 86.646 -12.281 37.830 1.00 37.56 296 ILE C O 1
ATOM 8816 N N . PHE C 1 282 ? 87.945 -11.464 36.186 1.00 36.33 297 PHE C N 1
ATOM 8817 C CA . PHE C 1 282 ? 88.210 -10.213 36.897 1.00 31.83 297 PHE C CA 1
ATOM 8818 C C . PHE C 1 282 ? 86.952 -9.521 37.412 1.00 36.43 297 PHE C C 1
ATOM 8819 O O . PHE C 1 282 ? 86.941 -9.123 38.588 1.00 35.88 297 PHE C O 1
ATOM 8827 N N . PRO C 1 283 ? 85.880 -9.346 36.622 1.00 36.42 298 PRO C N 1
ATOM 8828 C CA . PRO C 1 283 ? 84.704 -8.623 37.145 1.00 33.93 298 PRO C CA 1
ATOM 8829 C C . PRO C 1 283 ? 84.116 -9.219 38.409 1.00 37.94 298 PRO C C 1
ATOM 8830 O O . PRO C 1 283 ? 83.612 -8.469 39.249 1.00 37.43 298 PRO C O 1
ATOM 8834 N N . TYR C 1 284 ? 84.144 -10.552 38.563 1.00 36.75 299 TYR C N 1
ATOM 8835 C CA . TYR C 1 284 ? 83.594 -11.163 39.768 1.00 35.61 299 TYR C CA 1
ATOM 8836 C C . TYR C 1 284 ? 84.505 -10.942 40.966 1.00 39.92 299 TYR C C 1
ATOM 8837 O O . TYR C 1 284 ? 84.020 -10.812 42.100 1.00 36.91 299 TYR C O 1
ATOM 8846 N N . TYR C 1 285 ? 85.820 -10.891 40.738 1.00 36.96 300 TYR C N 1
ATOM 8847 C CA . TYR C 1 285 ? 86.729 -10.416 41.775 1.00 38.66 300 TYR C CA 1
ATOM 8848 C C . TYR C 1 285 ? 86.363 -8.997 42.208 1.00 38.20 300 TYR C C 1
ATOM 8849 O O . TYR C 1 285 ? 86.244 -8.708 43.406 1.00 34.70 300 TYR C O 1
ATOM 8858 N N . LEU C 1 286 ? 86.152 -8.103 41.239 1.00 35.65 301 LEU C N 1
ATOM 8859 C CA . LEU C 1 286 ? 85.819 -6.721 41.572 1.00 37.24 301 LEU C CA 1
ATOM 8860 C C . LEU C 1 286 ? 84.446 -6.619 42.232 1.00 37.04 301 LEU C C 1
ATOM 8861 O O . LEU C 1 286 ? 84.285 -5.934 43.247 1.00 37.94 301 LEU C O 1
ATOM 8866 N N . ARG C 1 287 ? 83.441 -7.287 41.670 1.00 36.46 302 ARG C N 1
ATOM 8867 C CA . ARG C 1 287 ? 82.106 -7.216 42.255 1.00 38.86 302 ARG C CA 1
ATOM 8868 C C . ARG C 1 287 ? 82.070 -7.798 43.663 1.00 37.41 302 ARG C C 1
ATOM 8869 O O . ARG C 1 287 ? 81.193 -7.430 44.448 1.00 36.60 302 ARG C O 1
ATOM 8877 N N . ALA C 1 288 ? 82.977 -8.722 43.991 1.00 38.47 303 ALA C N 1
ATOM 8878 C CA . ALA C 1 288 ? 83.065 -9.205 45.369 1.00 40.54 303 ALA C CA 1
ATOM 8879 C C . ALA C 1 288 ? 83.376 -8.055 46.323 1.00 38.73 303 ALA C C 1
ATOM 8880 O O . ALA C 1 288 ? 82.725 -7.905 47.361 1.00 40.85 303 ALA C O 1
ATOM 8882 N N . TYR C 1 289 ? 84.344 -7.209 45.966 1.00 36.30 304 TYR C N 1
ATOM 8883 C CA . TYR C 1 289 ? 84.646 -6.031 46.777 1.00 37.21 304 TYR C CA 1
ATOM 8884 C C . TYR C 1 289 ? 83.461 -5.082 46.841 1.00 37.30 304 TYR C C 1
ATOM 8885 O O . TYR C 1 289 ? 83.128 -4.562 47.909 1.00 35.89 304 TYR C O 1
ATOM 8894 N N . LYS C 1 290 ? 82.829 -4.819 45.694 1.00 39.85 305 LYS C N 1
ATOM 8895 C CA . LYS C 1 290 ? 81.806 -3.775 45.641 1.00 39.17 305 LYS C CA 1
ATOM 8896 C C . LYS C 1 290 ? 80.589 -4.145 46.483 1.00 37.94 305 LYS C C 1
ATOM 8897 O O . LYS C 1 290 ? 80.034 -3.290 47.178 1.00 35.23 305 LYS C O 1
ATOM 8903 N N . LYS C 1 291 ? 80.175 -5.419 46.451 1.00 38.22 306 LYS C N 1
ATOM 8904 C CA . LYS C 1 291 ? 79.107 -5.883 47.333 1.00 39.21 306 LYS C CA 1
ATOM 8905 C C . LYS C 1 291 ? 79.493 -5.719 48.803 1.00 49.45 306 LYS C C 1
ATOM 8906 O O . LYS C 1 291 ? 78.761 -5.089 49.579 1.00 51.98 306 LYS C O 1
ATOM 8912 N N . LEU C 1 292 ? 80.654 -6.273 49.202 1.00 40.86 307 LEU C N 1
ATOM 8913 C CA . LEU C 1 292 ? 81.077 -6.218 50.602 1.00 42.44 307 LEU C CA 1
ATOM 8914 C C . LEU C 1 292 ? 81.315 -4.785 51.068 1.00 44.64 307 LEU C C 1
ATOM 8915 O O . LEU C 1 292 ? 80.920 -4.417 52.181 1.00 46.70 307 LEU C O 1
ATOM 8920 N N . LEU C 1 293 ? 81.967 -3.962 50.243 1.00 42.38 308 LEU C N 1
ATOM 8921 C CA . LEU C 1 293 ? 82.131 -2.557 50.606 1.00 39.72 308 LEU C CA 1
ATOM 8922 C C . LEU C 1 293 ? 80.807 -1.798 50.659 1.00 47.60 308 LEU C C 1
ATOM 8923 O O . LEU C 1 293 ? 80.747 -0.752 51.311 1.00 50.51 308 LEU C O 1
ATOM 8928 N N . SER C 1 294 ? 79.750 -2.289 49.986 1.00 42.54 309 SER C N 1
ATOM 8929 C CA . SER C 1 294 ? 78.431 -1.647 49.997 1.00 50.54 309 SER C CA 1
ATOM 8930 C C . SER C 1 294 ? 77.524 -2.134 51.123 1.00 47.99 309 SER C C 1
ATOM 8931 O O . SER C 1 294 ? 76.485 -1.517 51.375 1.00 49.51 309 SER C O 1
ATOM 8934 N N . GLU C 1 295 ? 77.867 -3.234 51.776 1.00 47.79 310 GLU C N 1
ATOM 8935 C CA . GLU C 1 295 ? 77.016 -3.831 52.789 1.00 48.23 310 GLU C CA 1
ATOM 8936 C C . GLU C 1 295 ? 77.653 -3.814 54.164 1.00 47.81 310 GLU C C 1
ATOM 8937 O O . GLU C 1 295 ? 77.058 -4.328 55.117 1.00 53.85 310 GLU C O 1
ATOM 8943 N N . HIS C 1 296 ? 78.849 -3.252 54.291 1.00 45.65 311 HIS C N 1
ATOM 8944 C CA . HIS C 1 296 ? 79.563 -3.264 55.552 1.00 46.06 311 HIS C CA 1
ATOM 8945 C C . HIS C 1 296 ? 80.407 -2.013 55.620 1.00 47.64 311 HIS C C 1
ATOM 8946 O O . HIS C 1 296 ? 80.846 -1.483 54.597 1.00 48.93 311 HIS C O 1
ATOM 8953 N N . LYS C 1 297 ? 80.599 -1.535 56.837 1.00 49.24 312 LYS C N 1
ATOM 8954 C CA . LYS C 1 297 ? 81.551 -0.481 57.132 1.00 50.69 312 LYS C CA 1
ATOM 8955 C C . LYS C 1 297 ? 82.847 -1.136 57.617 1.00 55.60 312 LYS C C 1
ATOM 8956 O O . LYS C 1 297 ? 82.830 -2.020 58.490 1.00 52.14 312 LYS C O 1
ATOM 8962 N N . PHE C 1 298 ? 83.950 -0.770 56.984 1.00 45.68 313 PHE C N 1
ATOM 8963 C CA . PHE C 1 298 ? 85.270 -1.173 57.437 1.00 45.31 313 PHE C CA 1
ATOM 8964 C C . PHE C 1 298 ? 85.936 0.096 57.938 1.00 44.94 313 PHE C C 1
ATOM 8965 O O . PHE C 1 298 ? 86.661 0.761 57.183 1.00 45.35 313 PHE C O 1
ATOM 8973 N N . PRO C 1 299 ? 85.659 0.490 59.184 1.00 49.24 314 PRO C N 1
ATOM 8974 C CA . PRO C 1 299 ? 86.130 1.799 59.670 1.00 46.99 314 PRO C CA 1
ATOM 8975 C C . PRO C 1 299 ? 87.637 1.932 59.678 1.00 47.94 314 PRO C C 1
ATOM 8976 O O . PRO C 1 299 ? 88.144 3.062 59.647 1.00 44.84 314 PRO C O 1
ATOM 8980 N N . TRP C 1 300 ? 88.367 0.815 59.722 1.00 41.57 315 TRP C N 1
ATOM 8981 C CA . TRP C 1 300 ? 89.819 0.834 59.733 1.00 40.99 315 TRP C CA 1
ATOM 8982 C C . TRP C 1 300 ? 90.425 0.459 58.384 1.00 41.22 315 TRP C C 1
ATOM 8983 O O . TRP C 1 300 ? 91.603 0.084 58.315 1.00 39.07 315 TRP C O 1
ATOM 8994 N N . ILE C 1 301 ? 89.647 0.575 57.310 1.00 40.59 316 ILE C N 1
ATOM 8995 C CA . ILE C 1 301 ? 90.156 0.577 55.942 1.00 39.53 316 ILE C CA 1
ATOM 8996 C C . ILE C 1 301 ? 89.771 1.920 55.339 1.00 41.60 316 ILE C C 1
ATOM 8997 O O . ILE C 1 301 ? 88.595 2.148 55.024 1.00 41.96 316 ILE C O 1
ATOM 9002 N N . ALA C 1 302 ? 90.750 2.820 55.183 1.00 39.37 317 ALA C N 1
ATOM 9003 C CA . ALA C 1 302 ? 90.422 4.143 54.651 1.00 34.91 317 ALA C CA 1
ATOM 9004 C C . ALA C 1 302 ? 90.241 4.092 53.144 1.00 44.11 317 ALA C C 1
ATOM 9005 O O . ALA C 1 302 ? 89.294 4.682 52.595 1.00 43.88 317 ALA C O 1
ATOM 9007 N N . LYS C 1 303 ? 91.135 3.392 52.451 1.00 41.16 318 LYS C N 1
ATOM 9008 C CA . LYS C 1 303 ? 91.014 3.328 51.006 1.00 40.32 318 LYS C CA 1
ATOM 9009 C C . LYS C 1 303 ? 91.615 2.035 50.499 1.00 39.43 318 LYS C C 1
ATOM 9010 O O . LYS C 1 303 ? 92.441 1.397 51.160 1.00 39.22 318 LYS C O 1
ATOM 9016 N N . ILE C 1 304 ? 91.169 1.658 49.306 1.00 33.80 319 ILE C N 1
ATOM 9017 C CA . ILE C 1 304 ? 91.601 0.458 48.627 1.00 31.62 319 ILE C CA 1
ATOM 9018 C C . ILE C 1 304 ? 91.999 0.863 47.216 1.00 32.85 319 ILE C C 1
ATOM 9019 O O . ILE C 1 304 ? 91.158 1.333 46.441 1.00 36.86 319 ILE C O 1
ATOM 9024 N N . GLU C 1 305 ? 93.283 0.736 46.906 1.00 34.05 320 GLU C N 1
ATOM 9025 C CA . GLU C 1 305 ? 93.827 1.080 45.602 1.00 31.52 320 GLU C CA 1
ATOM 9026 C C . GLU C 1 305 ? 94.060 -0.211 44.835 1.00 37.07 320 GLU C C 1
ATOM 9027 O O . GLU C 1 305 ? 94.782 -1.093 45.314 1.00 37.39 320 GLU C O 1
ATOM 9033 N N . PHE C 1 306 ? 93.449 -0.322 43.654 1.00 36.33 321 PHE C N 1
ATOM 9034 C CA . PHE C 1 306 ? 93.561 -1.513 42.826 1.00 33.28 321 PHE C CA 1
ATOM 9035 C C . PHE C 1 306 ? 94.623 -1.258 41.767 1.00 33.27 321 PHE C C 1
ATOM 9036 O O . PHE C 1 306 ? 94.375 -0.476 40.844 1.00 34.06 321 PHE C O 1
ATOM 9044 N N . PRO C 1 307 ? 95.796 -1.891 41.824 1.00 35.75 322 PRO C N 1
ATOM 9045 C CA . PRO C 1 307 ? 96.786 -1.691 40.751 1.00 30.02 322 PRO C CA 1
ATOM 9046 C C . PRO C 1 307 ? 96.376 -2.521 39.545 1.00 32.39 322 PRO C C 1
ATOM 9047 O O . PRO C 1 307 ? 96.181 -3.735 39.648 1.00 28.65 322 PRO C O 1
ATOM 9051 N N . ILE C 1 308 ? 96.196 -1.853 38.410 1.00 34.83 323 ILE C N 1
ATOM 9052 C CA . ILE C 1 308 ? 95.547 -2.437 37.239 1.00 31.81 323 ILE C CA 1
ATOM 9053 C C . ILE C 1 308 ? 96.273 -1.927 36.005 1.00 31.55 323 ILE C C 1
ATOM 9054 O O . ILE C 1 308 ? 96.317 -0.719 35.771 1.00 34.19 323 ILE C O 1
ATOM 9059 N N . PHE C 1 309 ? 96.861 -2.832 35.230 1.00 30.03 324 PHE C N 1
ATOM 9060 C CA . PHE C 1 309 ? 97.734 -2.462 34.123 1.00 30.87 324 PHE C CA 1
ATOM 9061 C C . PHE C 1 309 ? 97.150 -2.856 32.767 1.00 36.16 324 PHE C C 1
ATOM 9062 O O . PHE C 1 309 ? 97.818 -2.705 31.735 1.00 38.67 324 PHE C O 1
ATOM 9070 N N . ASN C 1 310 ? 95.919 -3.348 32.743 1.00 29.95 325 ASN C N 1
ATOM 9071 C CA . ASN C 1 310 ? 95.338 -3.945 31.553 1.00 29.92 325 ASN C CA 1
ATOM 9072 C C . ASN C 1 310 ? 94.109 -3.126 31.162 1.00 32.38 325 ASN C C 1
ATOM 9073 O O . ASN C 1 310 ? 93.230 -2.877 31.996 1.00 29.98 325 ASN C O 1
ATOM 9078 N N . GLU C 1 311 ? 94.077 -2.675 29.902 1.00 34.22 326 GLU C N 1
ATOM 9079 C CA . GLU C 1 311 ? 93.000 -1.812 29.415 1.00 37.90 326 GLU C CA 1
ATOM 9080 C C . GLU C 1 311 ? 91.614 -2.392 29.693 1.00 33.78 326 GLU C C 1
ATOM 9081 O O . GLU C 1 311 ? 90.717 -1.681 30.152 1.00 35.94 326 GLU C O 1
ATOM 9087 N N . ILE C 1 312 ? 91.418 -3.683 29.424 1.00 31.69 327 ILE C N 1
ATOM 9088 C CA . ILE C 1 312 ? 90.109 -4.295 29.665 1.00 33.98 327 ILE C CA 1
ATOM 9089 C C . ILE C 1 312 ? 89.751 -4.229 31.143 1.00 30.83 327 ILE C C 1
ATOM 9090 O O . ILE C 1 312 ? 88.631 -3.852 31.513 1.00 31.35 327 ILE C O 1
ATOM 9095 N N . GLN C 1 313 ? 90.690 -4.638 32.005 1.00 31.21 328 GLN C N 1
ATOM 9096 C CA . GLN C 1 313 ? 90.498 -4.534 33.450 1.00 32.36 328 GLN C CA 1
ATOM 9097 C C . GLN C 1 313 ? 90.217 -3.101 33.851 1.00 28.62 328 GLN C C 1
ATOM 9098 O O . GLN C 1 313 ? 89.369 -2.847 34.714 1.00 31.79 328 GLN C O 1
ATOM 9104 N N . GLN C 1 314 ? 90.932 -2.153 33.246 1.00 25.14 329 GLN C N 1
ATOM 9105 C CA . GLN C 1 314 ? 90.712 -0.752 33.579 1.00 31.72 329 GLN C CA 1
ATOM 9106 C C . GLN C 1 314 ? 89.283 -0.345 33.266 1.00 35.29 329 GLN C C 1
ATOM 9107 O O . GLN C 1 314 ? 88.620 0.323 34.070 1.00 34.55 329 GLN C O 1
ATOM 9113 N N . GLU C 1 315 ? 88.781 -0.765 32.107 1.00 36.29 330 GLU C N 1
ATOM 9114 C CA . GLU C 1 315 ? 87.416 -0.428 31.749 1.00 33.70 330 GLU C CA 1
ATOM 9115 C C . GLU C 1 315 ? 86.422 -1.206 32.592 1.00 35.94 330 GLU C C 1
ATOM 9116 O O . GLU C 1 315 ? 85.393 -0.660 32.995 1.00 38.50 330 GLU C O 1
ATOM 9122 N N . GLN C 1 316 ? 86.704 -2.480 32.884 1.00 36.20 331 GLN C N 1
ATOM 9123 C CA . GLN C 1 316 ? 85.767 -3.236 33.719 1.00 40.46 331 GLN C CA 1
ATOM 9124 C C . GLN C 1 316 ? 85.662 -2.623 35.118 1.00 39.38 331 GLN C C 1
ATOM 9125 O O . GLN C 1 316 ? 84.575 -2.585 35.713 1.00 37.03 331 GLN C O 1
ATOM 9131 N N . PHE C 1 317 ? 86.785 -2.136 35.652 1.00 36.28 332 PHE C N 1
ATOM 9132 C CA . PHE C 1 317 ? 86.792 -1.495 36.967 1.00 38.17 332 PHE C CA 1
ATOM 9133 C C . PHE C 1 317 ? 85.955 -0.220 36.955 1.00 38.54 332 PHE C C 1
ATOM 9134 O O . PHE C 1 317 ? 85.053 -0.041 37.785 1.00 35.33 332 PHE C O 1
ATOM 9142 N N . ASP C 1 318 ? 86.244 0.672 36.006 1.00 34.92 333 ASP C N 1
ATOM 9143 C CA . ASP C 1 318 ? 85.501 1.917 35.892 1.00 39.90 333 ASP C CA 1
ATOM 9144 C C . ASP C 1 318 ? 84.002 1.671 35.807 1.00 40.39 333 ASP C C 1
ATOM 9145 O O . ASP C 1 318 ? 83.213 2.369 36.449 1.00 41.18 333 ASP C O 1
ATOM 9150 N N . SER C 1 319 ? 83.587 0.650 35.071 1.00 40.95 334 SER C N 1
ATOM 9151 C CA . SER C 1 319 ? 82.153 0.444 34.930 1.00 46.23 334 SER C CA 1
ATOM 9152 C C . SER C 1 319 ? 81.544 -0.165 36.192 1.00 42.98 334 SER C C 1
ATOM 9153 O O . SER C 1 319 ? 80.401 0.144 36.544 1.00 45.32 334 SER C O 1
ATOM 9156 N N . ILE C 1 320 ? 82.289 -1.015 36.898 1.00 41.60 335 ILE C N 1
ATOM 9157 C CA . ILE C 1 320 ? 81.721 -1.698 38.056 1.00 38.80 335 ILE C CA 1
ATOM 9158 C C . ILE C 1 320 ? 81.593 -0.739 39.238 1.00 42.95 335 ILE C C 1
ATOM 9159 O O . ILE C 1 320 ? 80.622 -0.810 40.003 1.00 36.72 335 ILE C O 1
ATOM 9164 N N . PHE C 1 321 ? 82.552 0.179 39.405 1.00 38.59 336 PHE C N 1
ATOM 9165 C CA . PHE C 1 321 ? 82.558 1.063 40.562 1.00 43.95 336 PHE C CA 1
ATOM 9166 C C . PHE C 1 321 ? 82.061 2.469 40.239 1.00 44.27 336 PHE C C 1
ATOM 9167 O O . PHE C 1 321 ? 82.301 3.393 41.012 1.00 43.72 336 PHE C O 1
ATOM 9175 N N . GLU C 1 322 ? 81.373 2.667 39.120 1.00 47.70 337 GLU C N 1
ATOM 9176 C CA . GLU C 1 322 ? 80.802 4.001 38.901 1.00 55.25 337 GLU C CA 1
ATOM 9177 C C . GLU C 1 322 ? 79.574 4.236 39.764 1.00 52.21 337 GLU C C 1
ATOM 9178 O O . GLU C 1 322 ? 79.284 5.385 40.125 1.00 53.04 337 GLU C O 1
ATOM 9184 N N . ASP C 1 323 ? 78.884 3.157 40.134 1.00 54.86 338 ASP C N 1
ATOM 9185 C CA . ASP C 1 323 ? 77.846 3.238 41.152 1.00 58.16 338 ASP C CA 1
ATOM 9186 C C . ASP C 1 323 ? 78.415 3.621 42.519 1.00 60.04 338 ASP C C 1
ATOM 9187 O O . ASP C 1 323 ? 77.764 4.357 43.275 1.00 57.45 338 ASP C O 1
ATOM 9192 N N . TYR C 1 324 ? 79.643 3.177 42.825 1.00 58.14 339 TYR C N 1
ATOM 9193 C CA . TYR C 1 324 ? 80.089 3.022 44.207 1.00 53.77 339 TYR C CA 1
ATOM 9194 C C . TYR C 1 324 ? 79.989 4.312 45.005 1.00 52.05 339 TYR C C 1
ATOM 9195 O O . TYR C 1 324 ? 80.498 5.361 44.597 1.00 46.05 339 TYR C O 1
ATOM 9204 N N . ASP C 1 325 ? 79.379 4.187 46.185 1.00 56.04 340 ASP C N 1
ATOM 9205 C CA . ASP C 1 325 ? 79.088 5.254 47.135 1.00 63.53 340 ASP C CA 1
ATOM 9206 C C . ASP C 1 325 ? 79.872 5.159 48.439 1.00 60.76 340 ASP C C 1
ATOM 9207 O O . ASP C 1 325 ? 80.099 6.193 49.077 1.00 58.03 340 ASP C O 1
ATOM 9212 N N . GLY C 1 326 ? 80.271 3.938 48.846 1.00 55.93 341 GLY C N 1
ATOM 9213 C CA . GLY C 1 326 ? 80.575 3.588 50.220 1.00 47.25 341 GLY C CA 1
ATOM 9214 C C . GLY C 1 326 ? 81.603 4.458 50.915 1.00 44.56 341 GLY C C 1
ATOM 9215 O O . GLY C 1 326 ? 82.295 5.265 50.288 1.00 41.41 341 GLY C O 1
ATOM 9216 N N . PRO C 1 327 ? 81.726 4.301 52.242 1.00 43.76 342 PRO C N 1
ATOM 9217 C CA . PRO C 1 327 ? 82.669 5.141 52.998 1.00 46.29 342 PRO C CA 1
ATOM 9218 C C . PRO C 1 327 ? 84.131 4.879 52.653 1.00 47.64 342 PRO C C 1
ATOM 9219 O O . PRO C 1 327 ? 84.884 5.839 52.439 1.00 50.35 342 PRO C O 1
ATOM 9223 N N . THR C 1 328 ? 84.559 3.616 52.589 1.00 39.71 343 THR C N 1
ATOM 9224 C CA . THR C 1 328 ? 85.948 3.353 52.230 1.00 42.17 343 THR C CA 1
ATOM 9225 C C . THR C 1 328 ? 86.148 3.626 50.743 1.00 38.35 343 THR C C 1
ATOM 9226 O O . THR C 1 328 ? 85.399 3.126 49.898 1.00 36.15 343 THR C O 1
ATOM 9230 N N . LYS C 1 329 ? 87.144 4.449 50.436 1.00 38.64 344 LYS C N 1
ATOM 9231 C CA . LYS C 1 329 ? 87.351 4.940 49.082 1.00 40.19 344 LYS C CA 1
ATOM 9232 C C . LYS C 1 329 ? 87.969 3.869 48.199 1.00 39.56 344 LYS C C 1
ATOM 9233 O O . LYS C 1 329 ? 88.830 3.097 48.637 1.00 38.47 344 LYS C O 1
ATOM 9239 N N . VAL C 1 330 ? 87.563 3.859 46.930 1.00 40.74 345 VAL C N 1
ATOM 9240 C CA . VAL C 1 330 ? 88.032 2.876 45.962 1.00 37.81 345 VAL C CA 1
ATOM 9241 C C . VAL C 1 330 ? 88.469 3.602 44.695 1.00 35.70 345 VAL C C 1
ATOM 9242 O O . VAL C 1 330 ? 87.744 4.462 44.183 1.00 41.43 345 VAL C O 1
ATOM 9246 N N . TYR C 1 331 ? 89.641 3.236 44.181 1.00 35.01 346 TYR C N 1
ATOM 9247 C CA . TYR C 1 331 ? 90.206 3.819 42.970 1.00 32.19 346 TYR C CA 1
ATOM 9248 C C . TYR C 1 331 ? 91.275 2.864 42.442 1.00 34.63 346 TYR C C 1
ATOM 9249 O O . TYR C 1 331 ? 91.675 1.906 43.116 1.00 39.43 346 TYR C O 1
ATOM 9258 N N . ARG C 1 332 ? 91.772 3.159 41.250 1.00 31.98 347 ARG C N 1
ATOM 9259 C CA . ARG C 1 332 ? 92.730 2.300 40.573 1.00 33.02 347 ARG C CA 1
ATOM 9260 C C . ARG C 1 332 ? 93.968 3.104 40.209 1.00 30.46 347 ARG C C 1
ATOM 9261 O O . ARG C 1 332 ? 93.911 4.324 40.071 1.00 31.08 347 ARG C O 1
ATOM 9269 N N . SER C 1 333 ? 95.089 2.405 40.035 1.00 26.99 348 SER C N 1
ATOM 9270 C CA . SER C 1 333 ? 96.347 3.054 39.690 1.00 33.01 348 SER C CA 1
ATOM 9271 C C . SER C 1 333 ? 97.172 2.106 38.835 1.00 30.85 348 SER C C 1
ATOM 9272 O O . SER C 1 333 ? 96.775 0.966 38.584 1.00 31.99 348 SER C O 1
ATOM 9275 N N . THR C 1 334 ? 98.330 2.590 38.377 1.00 24.27 349 THR C N 1
ATOM 9276 C CA . THR C 1 334 ? 99.347 1.736 37.773 1.00 30.64 349 THR C CA 1
ATOM 9277 C C . THR C 1 334 ? 100.631 1.725 38.613 1.00 33.68 349 THR C C 1
ATOM 9278 O O . THR C 1 334 ? 101.734 1.630 38.073 1.00 34.48 349 THR C O 1
ATOM 9282 N N . ARG C 1 335 ? 100.487 1.818 39.938 1.00 31.60 350 ARG C N 1
ATOM 9283 C CA . ARG C 1 335 ? 101.605 1.860 40.875 1.00 36.44 350 ARG C CA 1
ATOM 9284 C C . ARG C 1 335 ? 101.978 0.463 41.373 1.00 30.35 350 ARG C C 1
ATOM 9285 O O . ARG C 1 335 ? 101.104 -0.348 41.688 1.00 28.71 350 ARG C O 1
ATOM 9293 N N . ASP C 1 336 ? 103.287 0.203 41.480 1.00 35.22 351 ASP C N 1
ATOM 9294 C CA . ASP C 1 336 ? 103.772 -1.073 42.019 1.00 32.61 351 ASP C CA 1
ATOM 9295 C C . ASP C 1 336 ? 103.173 -1.371 43.392 1.00 30.27 351 ASP C C 1
ATOM 9296 O O . ASP C 1 336 ? 103.012 -0.479 44.229 1.00 31.71 351 ASP C O 1
ATOM 9301 N N . VAL C 1 337 ? 102.891 -2.658 43.632 1.00 29.39 352 VAL C N 1
ATOM 9302 C CA . VAL C 1 337 ? 102.193 -3.078 44.845 1.00 29.10 352 VAL C CA 1
ATOM 9303 C C . VAL C 1 337 ? 102.906 -2.612 46.118 1.00 34.73 352 VAL C C 1
ATOM 9304 O O . VAL C 1 337 ? 102.253 -2.295 47.120 1.00 34.40 352 VAL C O 1
ATOM 9308 N N . LEU C 1 338 ? 104.233 -2.538 46.107 1.00 29.15 353 LEU C N 1
ATOM 9309 C CA . LEU C 1 338 ? 104.967 -2.256 47.333 1.00 35.39 353 LEU C CA 1
ATOM 9310 C C . LEU C 1 338 ? 105.470 -0.818 47.386 1.00 34.92 353 LEU C C 1
ATOM 9311 O O . LEU C 1 338 ? 106.219 -0.466 48.302 1.00 35.02 353 LEU C O 1
ATOM 9316 N N . GLU C 1 339 ? 105.072 0.018 46.432 1.00 31.85 354 GLU C N 1
ATOM 9317 C CA . GLU C 1 339 ? 105.523 1.401 46.382 1.00 37.00 354 GLU C CA 1
ATOM 9318 C C . GLU C 1 339 ? 104.522 2.278 47.130 1.00 37.88 354 GLU C C 1
ATOM 9319 O O . GLU C 1 339 ? 103.344 2.346 46.757 1.00 36.89 354 GLU C O 1
ATOM 9325 N N . PHE C 1 340 ? 104.986 2.926 48.199 1.00 33.82 355 PHE C N 1
ATOM 9326 C CA . PHE C 1 340 ? 104.178 3.851 48.977 1.00 34.96 355 PHE C CA 1
ATOM 9327 C C . PHE C 1 340 ? 104.958 5.144 49.156 1.00 39.99 355 PHE C C 1
ATOM 9328 O O . PHE C 1 340 ? 106.193 5.132 49.182 1.00 39.52 355 PHE C O 1
ATOM 9336 N N . ARG C 1 341 ? 104.232 6.259 49.291 1.00 41.70 356 ARG C N 1
ATOM 9337 C CA . ARG C 1 341 ? 104.826 7.559 49.599 1.00 45.97 356 ARG C CA 1
ATOM 9338 C C . ARG C 1 341 ? 104.953 7.763 51.109 1.00 43.68 356 ARG C C 1
ATOM 9339 O O . ARG C 1 341 ? 104.103 7.319 51.889 1.00 41.97 356 ARG C O 1
ATOM 9347 N N . GLU C 1 342 ? 106.017 8.471 51.512 1.00 44.08 357 GLU C N 1
ATOM 9348 C CA . GLU C 1 342 ? 106.242 8.780 52.929 1.00 46.22 357 GLU C CA 1
ATOM 9349 C C . GLU C 1 342 ? 105.002 9.383 53.587 1.00 45.79 357 GLU C C 1
ATOM 9350 O O . GLU C 1 342 ? 104.689 9.084 54.744 1.00 45.52 357 GLU C O 1
ATOM 9356 N N . GLU C 1 343 ? 104.283 10.237 52.865 1.00 44.00 358 GLU C N 1
ATOM 9357 C CA . GLU C 1 343 ? 103.079 10.832 53.429 1.00 46.96 358 GLU C CA 1
ATOM 9358 C C . GLU C 1 343 ? 102.018 9.774 53.743 1.00 50.96 358 GLU C C 1
ATOM 9359 O O . GLU C 1 343 ? 101.382 9.820 54.806 1.00 45.95 358 GLU C O 1
ATOM 9365 N N . GLU C 1 344 ? 101.814 8.806 52.831 1.00 47.47 359 GLU C N 1
ATOM 9366 C CA . GLU C 1 344 ? 100.786 7.793 53.062 1.00 45.37 359 GLU C CA 1
ATOM 9367 C C . GLU C 1 344 ? 101.173 6.857 54.196 1.00 41.11 359 GLU C C 1
ATOM 9368 O O . GLU C 1 344 ? 100.300 6.366 54.923 1.00 40.94 359 GLU C O 1
ATOM 9374 N N . ILE C 1 345 ? 102.468 6.595 54.363 1.00 45.20 360 ILE C N 1
ATOM 9375 C CA . ILE C 1 345 ? 102.914 5.751 55.473 1.00 45.73 360 ILE C CA 1
ATOM 9376 C C . ILE C 1 345 ? 102.623 6.430 56.806 1.00 48.63 360 ILE C C 1
ATOM 9377 O O . ILE C 1 345 ? 102.266 5.772 57.794 1.00 44.90 360 ILE C O 1
ATOM 9382 N N . GLU C 1 346 ? 102.768 7.759 56.862 1.00 47.87 361 GLU C N 1
ATOM 9383 C CA . GLU C 1 346 ? 102.472 8.451 58.111 1.00 52.41 361 GLU C CA 1
ATOM 9384 C C . GLU C 1 346 ? 100.983 8.391 58.424 1.00 50.12 361 GLU C C 1
ATOM 9385 O O . GLU C 1 346 ? 100.594 8.168 59.576 1.00 51.26 361 GLU C O 1
ATOM 9391 N N . LYS C 1 347 ? 100.138 8.526 57.403 1.00 40.71 362 LYS C N 1
ATOM 9392 C CA . LYS C 1 347 ? 98.704 8.608 57.644 1.00 41.41 362 LYS C CA 1
ATOM 9393 C C . LYS C 1 347 ? 98.086 7.240 57.885 1.00 41.09 362 LYS C C 1
ATOM 9394 O O . LYS C 1 347 ? 97.230 7.089 58.764 1.00 39.37 362 LYS C O 1
ATOM 9400 N N . TYR C 1 348 ? 98.481 6.239 57.099 1.00 43.87 363 TYR C N 1
ATOM 9401 C CA . TYR C 1 348 ? 97.779 4.966 57.056 1.00 40.51 363 TYR C CA 1
ATOM 9402 C C . TYR C 1 348 ? 98.700 3.796 57.386 1.00 43.64 363 TYR C C 1
ATOM 9403 O O . TYR C 1 348 ? 99.920 3.842 57.178 1.00 36.42 363 TYR C O 1
ATOM 9412 N N . LEU C 1 349 ? 98.087 2.742 57.903 1.00 42.24 364 LEU C N 1
ATOM 9413 C CA . LEU C 1 349 ? 98.695 1.427 57.897 1.00 33.55 364 LEU C CA 1
ATOM 9414 C C . LEU C 1 349 ? 98.861 1.015 56.437 1.00 38.53 364 LEU C C 1
ATOM 9415 O O . LEU C 1 349 ? 97.861 0.780 55.746 1.00 35.16 364 LEU C O 1
ATOM 9420 N N . PRO C 1 350 ? 100.085 0.943 55.914 1.00 41.28 365 PRO C N 1
ATOM 9421 C CA . PRO C 1 350 ? 100.256 0.450 54.539 1.00 29.68 365 PRO C CA 1
ATOM 9422 C C . PRO C 1 350 ? 99.924 -1.034 54.488 1.00 35.86 365 PRO C C 1
ATOM 9423 O O . PRO C 1 350 ? 100.390 -1.821 55.320 1.00 34.74 365 PRO C O 1
ATOM 9427 N N . ALA C 1 351 ? 99.076 -1.409 53.536 1.00 30.20 366 ALA C N 1
ATOM 9428 C CA . ALA C 1 351 ? 98.680 -2.794 53.420 1.00 33.33 366 ALA C CA 1
ATOM 9429 C C . ALA C 1 351 ? 98.718 -3.180 51.951 1.00 33.57 366 ALA C C 1
ATOM 9430 O O . ALA C 1 351 ? 98.477 -2.351 51.070 1.00 33.29 366 ALA C O 1
ATOM 9432 N N . ALA C 1 352 ? 99.041 -4.442 51.695 1.00 30.69 367 ALA C N 1
ATOM 9433 C CA . ALA C 1 352 ? 99.141 -4.917 50.331 1.00 26.92 367 ALA C CA 1
ATOM 9434 C C . ALA C 1 352 ? 98.850 -6.404 50.327 1.00 29.09 367 ALA C C 1
ATOM 9435 O O . ALA C 1 352 ? 99.152 -7.109 51.298 1.00 35.52 367 ALA C O 1
ATOM 9437 N N . ILE C 1 353 ? 98.237 -6.874 49.243 1.00 28.83 368 ILE C N 1
ATOM 9438 C CA . ILE C 1 353 ? 97.969 -8.293 49.069 1.00 25.97 368 ILE C CA 1
ATOM 9439 C C . ILE C 1 353 ? 99.164 -8.942 48.389 1.00 31.68 368 ILE C C 1
ATOM 9440 O O . ILE C 1 353 ? 99.654 -8.443 47.364 1.00 24.58 368 ILE C O 1
ATOM 9445 N N . ASN C 1 354 ? 99.631 -10.064 48.968 1.00 28.29 369 ASN C N 1
ATOM 9446 C CA . ASN C 1 354 ? 100.581 -10.947 48.307 1.00 30.11 369 ASN C CA 1
ATOM 9447 C C . ASN C 1 354 ? 99.822 -12.059 47.576 1.00 27.07 369 ASN C C 1
ATOM 9448 O O . ASN C 1 354 ? 99.302 -12.975 48.234 1.00 27.82 369 ASN C O 1
ATOM 9453 N N . PRO C 1 355 ? 99.752 -12.043 46.238 1.00 27.06 370 PRO C N 1
ATOM 9454 C CA . PRO C 1 355 ? 98.994 -13.093 45.528 1.00 25.67 370 PRO C CA 1
ATOM 9455 C C . PRO C 1 355 ? 99.777 -14.396 45.501 1.00 26.55 370 PRO C C 1
ATOM 9456 O O . PRO C 1 355 ? 100.723 -14.553 44.726 1.00 26.75 370 PRO C O 1
ATOM 9460 N N . SER C 1 356 ? 99.397 -15.339 46.347 1.00 26.11 371 SER C N 1
ATOM 9461 C CA . SER C 1 356 ? 100.347 -16.349 46.741 1.00 31.15 371 SER C CA 1
ATOM 9462 C C . SER C 1 356 ? 99.967 -17.723 46.179 1.00 31.04 371 SER C C 1
ATOM 9463 O O . SER C 1 356 ? 99.287 -17.833 45.147 1.00 31.85 371 SER C O 1
ATOM 9466 N N . ASP C 1 357 ? 100.426 -18.768 46.845 1.00 30.24 372 ASP C N 1
ATOM 9467 C CA . ASP C 1 357 ? 100.273 -20.126 46.359 1.00 29.51 372 ASP C CA 1
ATOM 9468 C C . ASP C 1 357 ? 100.021 -21.004 47.565 1.00 34.92 372 ASP C C 1
ATOM 9469 O O . ASP C 1 357 ? 100.781 -20.942 48.537 1.00 34.19 372 ASP C O 1
ATOM 9474 N N . ALA C 1 358 ? 98.980 -21.830 47.506 1.00 30.44 373 ALA C N 1
ATOM 9475 C CA . ALA C 1 358 ? 98.630 -22.594 48.685 1.00 29.39 373 ALA C CA 1
ATOM 9476 C C . ALA C 1 358 ? 99.452 -23.867 48.832 1.00 34.39 373 ALA C C 1
ATOM 9477 O O . ALA C 1 358 ? 99.250 -24.600 49.803 1.00 36.86 373 ALA C O 1
ATOM 9479 N N . PHE C 1 359 ? 100.384 -24.134 47.904 1.00 34.40 374 PHE C N 1
ATOM 9480 C CA . PHE C 1 359 ? 101.174 -25.363 47.876 1.00 29.59 374 PHE C CA 1
ATOM 9481 C C . PHE C 1 359 ? 102.667 -25.073 47.841 1.00 32.37 374 PHE C C 1
ATOM 9482 O O . PHE C 1 359 ? 103.462 -25.953 47.473 1.00 30.25 374 PHE C O 1
ATOM 9490 N N . ALA C 1 360 ? 103.071 -23.853 48.195 1.00 32.25 375 ALA C N 1
ATOM 9491 C CA . ALA C 1 360 ? 104.485 -23.523 48.267 1.00 30.51 375 ALA C CA 1
ATOM 9492 C C . ALA C 1 360 ? 104.693 -22.653 49.493 1.00 27.73 375 ALA C C 1
ATOM 9493 O O . ALA C 1 360 ? 103.763 -21.998 49.974 1.00 25.35 375 ALA C O 1
ATOM 9495 N N . LEU C 1 361 ? 105.916 -22.673 50.018 1.00 27.49 376 LEU C N 1
ATOM 9496 C CA . LEU C 1 361 ? 106.228 -21.775 51.128 1.00 30.27 376 LEU C CA 1
ATOM 9497 C C . LEU C 1 361 ? 106.040 -20.328 50.674 1.00 28.15 376 LEU C C 1
ATOM 9498 O O . LEU C 1 361 ? 106.251 -19.999 49.502 1.00 32.30 376 LEU C O 1
ATOM 9503 N N . THR C 1 362 ? 105.561 -19.483 51.581 1.00 27.92 377 THR C N 1
ATOM 9504 C CA . THR C 1 362 ? 105.388 -18.066 51.275 1.00 33.19 377 THR C CA 1
ATOM 9505 C C . THR C 1 362 ? 106.636 -17.492 50.621 1.00 28.68 377 THR C C 1
ATOM 9506 O O . THR C 1 362 ? 107.755 -17.757 51.060 1.00 23.93 377 THR C O 1
ATOM 9510 N N . GLY C 1 363 ? 106.426 -16.741 49.533 1.00 27.74 378 GLY C N 1
ATOM 9511 C CA . GLY C 1 363 ? 107.473 -16.263 48.664 1.00 28.44 378 GLY C CA 1
ATOM 9512 C C . GLY C 1 363 ? 107.692 -17.115 47.422 1.00 30.68 378 GLY C C 1
ATOM 9513 O O . GLY C 1 363 ? 108.114 -16.587 46.390 1.00 28.53 378 GLY C O 1
ATOM 9514 N N . ASN C 1 364 ? 107.444 -18.419 47.504 1.00 28.66 379 ASN C N 1
ATOM 9515 C CA . ASN C 1 364 ? 107.586 -19.326 46.354 1.00 32.79 379 ASN C CA 1
ATOM 9516 C C . ASN C 1 364 ? 108.943 -19.084 45.688 1.00 35.33 379 ASN C C 1
ATOM 9517 O O . ASN C 1 364 ? 109.973 -19.167 46.377 1.00 34.92 379 ASN C O 1
ATOM 9522 N N . GLU C 1 365 ? 108.991 -18.782 44.388 1.00 31.18 380 GLU C N 1
ATOM 9523 C CA . GLU C 1 365 ? 110.238 -18.829 43.631 1.00 32.88 380 GLU C CA 1
ATOM 9524 C C . GLU C 1 365 ? 111.215 -17.767 44.122 1.00 30.54 380 GLU C C 1
ATOM 9525 O O . GLU C 1 365 ? 110.845 -16.787 44.766 1.00 28.43 380 GLU C O 1
ATOM 9531 N N . TRP C 1 366 ? 112.484 -17.969 43.812 1.00 33.40 381 TRP C N 1
ATOM 9532 C CA . TRP C 1 366 ? 113.513 -17.125 44.401 1.00 33.29 381 TRP C CA 1
ATOM 9533 C C . TRP C 1 366 ? 114.035 -16.081 43.436 1.00 35.54 381 TRP C C 1
ATOM 9534 O O . TRP C 1 366 ? 114.822 -15.214 43.832 1.00 44.91 381 TRP C O 1
ATOM 9545 N N . GLY C 1 367 ? 113.590 -16.111 42.201 1.00 38.05 382 GLY C N 1
ATOM 9546 C CA . GLY C 1 367 ? 113.865 -15.036 41.271 1.00 44.64 382 GLY C CA 1
ATOM 9547 C C . GLY C 1 367 ? 112.859 -13.913 41.404 1.00 42.23 382 GLY C C 1
ATOM 9548 O O . GLY C 1 367 ? 112.258 -13.686 42.464 1.00 40.45 382 GLY C O 1
ATOM 9549 N N . TYR C 1 368 ? 112.666 -13.203 40.307 1.00 39.64 383 TYR C N 1
ATOM 9550 C CA . TYR C 1 368 ? 111.716 -12.110 40.294 1.00 35.86 383 TYR C CA 1
ATOM 9551 C C . TYR C 1 368 ? 110.657 -12.423 39.247 1.00 34.33 383 TYR C C 1
ATOM 9552 O O . TYR C 1 368 ? 110.281 -11.556 38.458 1.00 37.59 383 TYR C O 1
ATOM 9561 N N . GLY C 1 369 ? 110.175 -13.661 39.229 1.00 36.04 384 GLY C N 1
ATOM 9562 C CA . GLY C 1 369 ? 109.340 -14.165 38.155 1.00 37.01 384 GLY C CA 1
ATOM 9563 C C . GLY C 1 369 ? 107.843 -14.082 38.369 1.00 33.41 384 GLY C C 1
ATOM 9564 O O . GLY C 1 369 ? 107.089 -14.690 37.601 1.00 37.62 384 GLY C O 1
ATOM 9565 N N . SER C 1 370 ? 107.381 -13.333 39.361 1.00 34.15 385 SER C N 1
ATOM 9566 C CA . SER C 1 370 ? 105.964 -13.235 39.678 1.00 33.94 385 SER C CA 1
ATOM 9567 C C . SER C 1 370 ? 105.848 -12.196 40.775 1.00 29.61 385 SER C C 1
ATOM 9568 O O . SER C 1 370 ? 106.856 -11.713 41.302 1.00 31.35 385 SER C O 1
ATOM 9571 N N . VAL C 1 371 ? 104.616 -11.855 41.134 1.00 28.98 386 VAL C N 1
ATOM 9572 C CA . VAL C 1 371 ? 104.454 -10.801 42.130 1.00 25.34 386 VAL C CA 1
ATOM 9573 C C . VAL C 1 371 ? 104.868 -11.307 43.497 1.00 24.62 386 VAL C C 1
ATOM 9574 O O . VAL C 1 371 ? 105.588 -10.629 44.230 1.00 31.63 386 VAL C O 1
ATOM 9578 N N . GLU C 1 372 ? 104.427 -12.511 43.856 1.00 26.40 387 GLU C N 1
ATOM 9579 C CA . GLU C 1 372 ? 104.832 -13.102 45.125 1.00 30.62 387 GLU C CA 1
ATOM 9580 C C . GLU C 1 372 ? 106.351 -13.172 45.278 1.00 26.55 387 GLU C C 1
ATOM 9581 O O . GLU C 1 372 ? 106.883 -12.880 46.347 1.00 25.48 387 GLU C O 1
ATOM 9587 N N . SER C 1 373 ? 107.071 -13.596 44.247 1.00 28.14 388 SER C N 1
ATOM 9588 C CA . SER C 1 373 ? 108.496 -13.780 44.493 1.00 28.82 388 SER C CA 1
ATOM 9589 C C . SER C 1 373 ? 109.223 -12.447 44.517 1.00 31.10 388 SER C C 1
ATOM 9590 O O . SER C 1 373 ? 110.182 -12.287 45.283 1.00 26.87 388 SER C O 1
ATOM 9601 N N . ILE C 1 375 ? 107.858 -9.845 45.875 1.00 25.71 390 ILE C N 1
ATOM 9602 C CA . ILE C 1 375 ? 107.609 -9.494 47.271 1.00 24.41 390 ILE C CA 1
ATOM 9603 C C . ILE C 1 375 ? 108.532 -10.284 48.192 1.00 24.82 390 ILE C C 1
ATOM 9604 O O . ILE C 1 375 ? 109.079 -9.742 49.155 1.00 25.20 390 ILE C O 1
ATOM 9609 N N . GLY C 1 376 ? 108.699 -11.583 47.927 1.00 26.47 391 GLY C N 1
ATOM 9610 C CA . GLY C 1 376 ? 109.625 -12.387 48.703 1.00 31.11 391 GLY C CA 1
ATOM 9611 C C . GLY C 1 376 ? 111.061 -11.902 48.644 1.00 32.73 391 GLY C C 1
ATOM 9612 O O . GLY C 1 376 ? 111.860 -12.254 49.516 1.00 29.70 391 GLY C O 1
ATOM 9613 N N . ASN C 1 377 ? 111.416 -11.097 47.639 1.00 29.18 392 ASN C N 1
ATOM 9614 C CA . ASN C 1 377 ? 112.770 -10.562 47.591 1.00 30.97 392 ASN C CA 1
ATOM 9615 C C . ASN C 1 377 ? 112.865 -9.132 48.082 1.00 32.25 392 ASN C C 1
ATOM 9616 O O . ASN C 1 377 ? 113.940 -8.715 48.510 1.00 38.76 392 ASN C O 1
ATOM 9621 N N . ASN C 1 378 ? 111.777 -8.379 48.053 1.00 32.32 393 ASN C N 1
ATOM 9622 C CA . ASN C 1 378 ? 111.817 -6.995 48.481 1.00 31.81 393 ASN C CA 1
ATOM 9623 C C . ASN C 1 378 ? 111.393 -6.806 49.926 1.00 30.54 393 ASN C C 1
ATOM 9624 O O . ASN C 1 378 ? 111.287 -5.663 50.378 1.00 31.55 393 ASN C O 1
ATOM 9629 N N . SER C 1 379 ? 111.111 -7.877 50.656 1.00 31.59 394 SER C N 1
ATOM 9630 C CA . SER C 1 379 ? 110.571 -7.718 51.995 1.00 33.43 394 SER C CA 1
ATOM 9631 C C . SER C 1 379 ? 111.137 -8.793 52.908 1.00 31.57 394 SER C C 1
ATOM 9632 O O . SER C 1 379 ? 111.835 -9.708 52.465 1.00 32.45 394 SER C O 1
ATOM 9635 N N . SER C 1 380 ? 110.796 -8.708 54.192 1.00 27.77 395 SER C N 1
ATOM 9636 C CA . SER C 1 380 ? 111.167 -9.746 55.143 1.00 33.78 395 SER C CA 1
ATOM 9637 C C . SER C 1 380 ? 110.130 -10.875 55.231 1.00 33.31 395 SER C C 1
ATOM 9638 O O . SER C 1 380 ? 110.064 -11.562 56.259 1.00 29.75 395 SER C O 1
ATOM 9641 N N . ILE C 1 381 ? 109.321 -11.074 54.187 1.00 32.54 396 ILE C N 1
ATOM 9642 C CA . ILE C 1 381 ? 108.168 -11.960 54.317 1.00 31.80 396 ILE C CA 1
ATOM 9643 C C . ILE C 1 381 ? 108.614 -13.413 54.456 1.00 30.99 396 ILE C C 1
ATOM 9644 O O . ILE C 1 381 ? 107.956 -14.205 55.143 1.00 28.39 396 ILE C O 1
ATOM 9649 N N . ARG C 1 382 ? 109.748 -13.784 53.853 1.00 28.94 397 ARG C N 1
ATOM 9650 C CA . ARG C 1 382 ? 110.251 -15.144 54.030 1.00 28.95 397 ARG C CA 1
ATOM 9651 C C . ARG C 1 382 ? 110.763 -15.398 55.441 1.00 29.86 397 ARG C C 1
ATOM 9652 O O . ARG C 1 382 ? 110.885 -16.559 55.835 1.00 32.42 397 ARG C O 1
ATOM 9660 N N . PHE C 1 383 ? 111.079 -14.350 56.209 1.00 29.61 398 PHE C N 1
ATOM 9661 C CA . PHE C 1 383 ? 111.368 -14.540 57.628 1.00 30.55 398 PHE C CA 1
ATOM 9662 C C . PHE C 1 383 ? 110.088 -14.550 58.460 1.00 33.15 398 PHE C C 1
ATOM 9663 O O . PHE C 1 383 ? 110.043 -15.169 59.530 1.00 32.11 398 PHE C O 1
ATOM 9671 N N . ASP C 1 384 ? 109.046 -13.858 58.000 1.00 31.44 399 ASP C N 1
ATOM 9672 C CA . ASP C 1 384 ? 107.884 -13.630 58.850 1.00 33.23 399 ASP C CA 1
ATOM 9673 C C . ASP C 1 384 ? 106.789 -14.669 58.673 1.00 29.08 399 ASP C C 1
ATOM 9674 O O . ASP C 1 384 ? 106.034 -14.919 59.617 1.00 30.11 399 ASP C O 1
ATOM 9679 N N . GLN C 1 385 ? 106.689 -15.281 57.493 1.00 29.12 400 GLN C N 1
ATOM 9680 C CA . GLN C 1 385 ? 105.535 -16.094 57.117 1.00 31.49 400 GLN C CA 1
ATOM 9681 C C . GLN C 1 385 ? 105.923 -17.515 56.710 1.00 30.51 400 GLN C C 1
ATOM 9682 O O . GLN C 1 385 ? 105.148 -18.197 56.033 1.00 33.47 400 GLN C O 1
ATOM 9688 N N . VAL C 1 386 ? 107.109 -17.968 57.102 1.00 27.73 401 VAL C N 1
ATOM 9689 C CA . VAL C 1 386 ? 107.598 -19.313 56.817 1.00 30.56 401 VAL C CA 1
ATOM 9690 C C . VAL C 1 386 ? 108.013 -19.935 58.143 1.00 34.38 401 VAL C C 1
ATOM 9691 O O . VAL C 1 386 ? 108.865 -19.380 58.846 1.00 35.72 401 VAL C O 1
ATOM 9695 N N . HIS C 1 387 ? 107.417 -21.081 58.484 1.00 31.81 402 HIS C N 1
ATOM 9696 C CA . HIS C 1 387 ? 107.569 -21.629 59.827 1.00 33.53 402 HIS C CA 1
ATOM 9697 C C . HIS C 1 387 ? 109.020 -21.968 60.159 1.00 38.15 402 HIS C C 1
ATOM 9698 O O . HIS C 1 387 ? 109.422 -21.867 61.326 1.00 38.01 402 HIS C O 1
ATOM 9705 N N . HIS C 1 388 ? 109.831 -22.332 59.159 1.00 34.22 403 HIS C N 1
ATOM 9706 C CA . HIS C 1 388 ? 111.244 -22.594 59.419 1.00 33.03 403 HIS C CA 1
ATOM 9707 C C . HIS C 1 388 ? 111.930 -21.405 60.098 1.00 38.91 403 HIS C C 1
ATOM 9708 O O . HIS C 1 388 ? 112.804 -21.593 60.953 1.00 36.99 403 HIS C O 1
ATOM 9723 N N . ASN C 1 390 ? 110.073 -18.660 61.424 1.00 33.66 405 ASN C N 1
ATOM 9724 C CA . ASN C 1 390 ? 109.185 -18.047 62.406 1.00 34.72 405 ASN C CA 1
ATOM 9725 C C . ASN C 1 390 ? 108.187 -19.070 62.912 1.00 37.17 405 ASN C C 1
ATOM 9726 O O . ASN C 1 390 ? 107.071 -19.181 62.387 1.00 34.68 405 ASN C O 1
ATOM 9731 N N . PRO C 1 391 ? 108.558 -19.850 63.938 1.00 40.78 406 PRO C N 1
ATOM 9732 C CA . PRO C 1 391 ? 107.622 -20.854 64.470 1.00 36.40 406 PRO C CA 1
ATOM 9733 C C . PRO C 1 391 ? 106.381 -20.246 65.103 1.00 40.89 406 PRO C C 1
ATOM 9734 O O . PRO C 1 391 ? 105.455 -20.999 65.433 1.00 41.24 406 PRO C O 1
ATOM 9738 N N . LEU C 1 392 ? 106.318 -18.919 65.273 1.00 31.92 407 LEU C N 1
ATOM 9739 C CA . LEU C 1 392 ? 105.101 -18.319 65.818 1.00 39.10 407 LEU C CA 1
ATOM 9740 C C . LEU C 1 392 ? 103.889 -18.566 64.917 1.00 40.23 407 LEU C C 1
ATOM 9741 O O . LEU C 1 392 ? 102.750 -18.601 65.403 1.00 40.54 407 LEU C O 1
ATOM 9746 N N . ILE C 1 393 ? 104.112 -18.745 63.610 1.00 36.74 408 ILE C N 1
ATOM 9747 C CA . ILE C 1 393 ? 103.005 -18.904 62.675 1.00 36.82 408 ILE C CA 1
ATOM 9748 C C . ILE C 1 393 ? 102.238 -20.190 62.944 1.00 39.47 408 ILE C C 1
ATOM 9749 O O . ILE C 1 393 ? 101.059 -20.279 62.586 1.00 34.61 408 ILE C O 1
ATOM 9754 N N . LEU C 1 394 ? 102.885 -21.195 63.563 1.00 36.92 409 LEU C N 1
ATOM 9755 C CA . LEU C 1 394 ? 102.252 -22.457 63.931 1.00 38.78 409 LEU C CA 1
ATOM 9756 C C . LEU C 1 394 ? 101.602 -22.423 65.306 1.00 42.89 409 LEU C C 1
ATOM 9757 O O . LEU C 1 394 ? 101.002 -23.430 65.711 1.00 42.08 409 LEU C O 1
ATOM 9762 N N . ASP C 1 395 ? 101.714 -21.310 66.020 1.00 39.10 410 ASP C N 1
ATOM 9763 C CA . ASP C 1 395 ? 101.284 -21.154 67.410 1.00 44.43 410 ASP C CA 1
ATOM 9764 C C . ASP C 1 395 ? 99.835 -20.684 67.453 1.00 43.28 410 ASP C C 1
ATOM 9765 O O . ASP C 1 395 ? 99.514 -19.644 66.860 1.00 43.22 410 ASP C O 1
ATOM 9770 N N . PRO C 1 396 ? 98.948 -21.397 68.160 1.00 45.30 411 PRO C N 1
ATOM 9771 C CA . PRO C 1 396 ? 97.511 -21.061 68.090 1.00 45.88 411 PRO C CA 1
ATOM 9772 C C . PRO C 1 396 ? 97.179 -19.675 68.605 1.00 43.39 411 PRO C C 1
ATOM 9773 O O . PRO C 1 396 ? 96.121 -19.145 68.243 1.00 44.72 411 PRO C O 1
ATOM 9777 N N . SER C 1 397 ? 98.035 -19.072 69.436 1.00 42.97 412 SER C N 1
ATOM 9778 C CA . SER C 1 397 ? 97.815 -17.683 69.830 1.00 45.94 412 SER C CA 1
ATOM 9779 C C . SER C 1 397 ? 98.037 -16.716 68.678 1.00 43.41 412 SER C C 1
ATOM 9780 O O . SER C 1 397 ? 97.637 -15.551 68.780 1.00 47.09 412 SER C O 1
ATOM 9783 N N . HIS C 1 398 ? 98.663 -17.165 67.593 1.00 42.23 413 HIS C N 1
ATOM 9784 C CA . HIS C 1 398 ? 98.826 -16.347 66.401 1.00 44.01 413 HIS C CA 1
ATOM 9785 C C . HIS C 1 398 ? 97.825 -16.713 65.305 1.00 41.51 413 HIS C C 1
ATOM 9786 O O . HIS C 1 398 ? 97.916 -16.198 64.187 1.00 41.75 413 HIS C O 1
ATOM 9793 N N . HIS C 1 399 ? 96.854 -17.564 65.611 1.00 41.70 414 HIS C N 1
ATOM 9794 C CA . HIS C 1 399 ? 95.772 -17.873 64.696 1.00 37.47 414 HIS C CA 1
ATOM 9795 C C . HIS C 1 399 ? 94.524 -17.100 65.092 1.00 43.82 414 HIS C C 1
ATOM 9796 O O . HIS C 1 399 ? 94.249 -16.903 66.278 1.00 51.52 414 HIS C O 1
ATOM 9803 N N . VAL C 1 400 ? 93.808 -16.613 64.087 1.00 46.22 415 VAL C N 1
ATOM 9804 C CA . VAL C 1 400 ? 92.507 -15.986 64.257 1.00 45.78 415 VAL C CA 1
ATOM 9805 C C . VAL C 1 400 ? 91.521 -16.835 63.470 1.00 45.21 415 VAL C C 1
ATOM 9806 O O . VAL C 1 400 ? 91.693 -17.034 62.263 1.00 46.23 415 VAL C O 1
ATOM 9810 N N . GLU C 1 401 ? 90.522 -17.378 64.152 1.00 48.65 416 GLU C N 1
ATOM 9811 C CA . GLU C 1 401 ? 89.526 -18.205 63.492 1.00 49.67 416 GLU C CA 1
ATOM 9812 C C . GLU C 1 401 ? 88.405 -17.297 62.995 1.00 50.37 416 GLU C C 1
ATOM 9813 O O . GLU C 1 401 ? 87.874 -16.484 63.755 1.00 48.94 416 GLU C O 1
ATOM 9819 N N . ALA C 1 402 ? 88.074 -17.417 61.710 1.00 50.25 417 ALA C N 1
ATOM 9820 C CA . ALA C 1 402 ? 87.085 -16.567 61.046 1.00 51.43 417 ALA C CA 1
ATOM 9821 C C . ALA C 1 402 ? 85.858 -17.385 60.672 1.00 45.19 417 ALA C C 1
ATOM 9822 O O . ALA C 1 402 ? 85.972 -18.441 60.034 1.00 43.04 417 ALA C O 1
ATOM 9824 N N . GLN C 1 403 ? 84.695 -16.889 61.072 1.00 46.32 418 GLN C N 1
ATOM 9825 C CA . GLN C 1 403 ? 83.405 -17.474 60.740 1.00 52.62 418 GLN C CA 1
ATOM 9826 C C . GLN C 1 403 ? 82.655 -16.499 59.836 1.00 55.20 418 GLN C C 1
ATOM 9827 O O . GLN C 1 403 ? 82.356 -15.367 60.241 1.00 54.67 418 GLN C O 1
ATOM 9833 N N . ILE C 1 404 ? 82.373 -16.925 58.610 1.00 52.26 419 ILE C N 1
ATOM 9834 C CA . ILE C 1 404 ? 81.731 -16.070 57.616 1.00 56.31 419 ILE C CA 1
ATOM 9835 C C . ILE C 1 404 ? 80.254 -16.445 57.546 1.00 56.86 419 ILE C C 1
ATOM 9836 O O . ILE C 1 404 ? 79.908 -17.586 57.214 1.00 52.18 419 ILE C O 1
ATOM 9841 N N . ASN C 1 405 ? 79.384 -15.481 57.855 1.00 59.90 420 ASN C N 1
ATOM 9842 C CA . ASN C 1 405 ? 77.961 -15.725 58.051 1.00 61.29 420 ASN C CA 1
ATOM 9843 C C . ASN C 1 405 ? 77.209 -15.683 56.719 1.00 65.38 420 ASN C C 1
ATOM 9844 O O . ASN C 1 405 ? 77.801 -15.645 55.636 1.00 64.15 420 ASN C O 1
ATOM 9849 N N . LYS C 1 406 ? 75.875 -15.675 56.798 1.00 70.24 421 LYS C N 1
ATOM 9850 C CA . LYS C 1 406 ? 75.043 -15.697 55.597 1.00 71.17 421 LYS C CA 1
ATOM 9851 C C . LYS C 1 406 ? 75.046 -14.345 54.882 1.00 68.75 421 LYS C C 1
ATOM 9852 O O . LYS C 1 406 ? 75.028 -14.291 53.648 1.00 69.24 421 LYS C O 1
ATOM 9858 N N . ASP C 1 407 ? 75.065 -13.244 55.633 1.00 71.13 422 ASP C N 1
ATOM 9859 C CA . ASP C 1 407 ? 75.203 -11.910 55.059 1.00 67.32 422 ASP C CA 1
ATOM 9860 C C . ASP C 1 407 ? 76.654 -11.558 54.720 1.00 68.74 422 ASP C C 1
ATOM 9861 O O . ASP C 1 407 ? 76.935 -10.394 54.392 1.00 66.05 422 ASP C O 1
ATOM 9866 N N . HIS C 1 408 ? 77.567 -12.533 54.817 1.00 68.22 423 HIS C N 1
ATOM 9867 C CA . HIS C 1 408 ? 79.002 -12.411 54.558 1.00 61.63 423 HIS C CA 1
ATOM 9868 C C . HIS C 1 408 ? 79.732 -11.600 55.614 1.00 60.85 423 HIS C C 1
ATOM 9869 O O . HIS C 1 408 ? 80.903 -11.239 55.409 1.00 57.69 423 HIS C O 1
ATOM 9876 N N . GLY C 1 409 ? 79.070 -11.269 56.721 1.00 62.40 424 GLY C N 1
ATOM 9877 C CA . GLY C 1 409 ? 79.785 -10.719 57.851 1.00 57.47 424 GLY C CA 1
ATOM 9878 C C . GLY C 1 409 ? 80.747 -11.741 58.417 1.00 54.91 424 GLY C C 1
ATOM 9879 O O . GLY C 1 409 ? 80.515 -12.947 58.345 1.00 58.82 424 GLY C O 1
ATOM 9880 N N . VAL C 1 410 ? 81.853 -11.249 58.959 1.00 53.25 425 VAL C N 1
ATOM 9881 C CA . VAL C 1 410 ? 82.924 -12.098 59.455 1.00 53.16 425 VAL C CA 1
ATOM 9882 C C . VAL C 1 410 ? 83.128 -11.819 60.936 1.00 54.46 425 VAL C C 1
ATOM 9883 O O . VAL C 1 410 ? 83.483 -10.696 61.326 1.00 55.07 425 VAL C O 1
ATOM 9887 N N . GLU C 1 411 ? 82.921 -12.842 61.755 1.00 53.48 426 GLU C N 1
ATOM 9888 C CA . GLU C 1 411 ? 83.241 -12.789 63.172 1.00 56.64 426 GLU C CA 1
ATOM 9889 C C . GLU C 1 411 ? 84.618 -13.406 63.396 1.00 54.35 426 GLU C C 1
ATOM 9890 O O . GLU C 1 411 ? 84.928 -14.465 62.840 1.00 55.06 426 GLU C O 1
ATOM 9896 N N . LEU C 1 412 ? 85.442 -12.732 64.204 1.00 50.97 427 LEU C N 1
ATOM 9897 C CA . LEU C 1 412 ? 86.868 -13.022 64.336 1.00 50.05 427 LEU C CA 1
ATOM 9898 C C . LEU C 1 412 ? 87.187 -13.491 65.751 1.00 53.13 427 LEU C C 1
ATOM 9899 O O . LEU C 1 412 ? 87.016 -12.733 66.714 1.00 51.36 427 LEU C O 1
ATOM 9904 N N . THR C 1 413 ? 87.695 -14.721 65.858 1.00 54.74 428 THR C N 1
ATOM 9905 C CA . THR C 1 413 ? 88.094 -15.369 67.119 1.00 57.37 428 THR C CA 1
ATOM 9906 C C . THR C 1 413 ? 86.935 -15.499 68.098 1.00 56.09 428 THR C C 1
ATOM 9907 O O . THR C 1 413 ? 86.109 -16.401 67.958 1.00 56.38 428 THR C O 1
ATOM 9916 N N . LYS D 1 2 ? 85.778 -37.279 7.840 1.00 60.50 17 LYS D N 1
ATOM 9917 C CA . LYS D 1 2 ? 86.179 -37.695 6.502 1.00 63.08 17 LYS D CA 1
ATOM 9918 C C . LYS D 1 2 ? 86.764 -36.517 5.725 1.00 58.48 17 LYS D C 1
ATOM 9919 O O . LYS D 1 2 ? 86.197 -35.419 5.719 1.00 53.37 17 LYS D O 1
ATOM 9925 N N . ALA D 1 3 ? 87.893 -36.770 5.059 1.00 55.08 18 ALA D N 1
ATOM 9926 C CA . ALA D 1 3 ? 88.633 -35.742 4.343 1.00 46.67 18 ALA D CA 1
ATOM 9927 C C . ALA D 1 3 ? 87.756 -35.007 3.334 1.00 51.06 18 ALA D C 1
ATOM 9928 O O . ALA D 1 3 ? 86.793 -35.555 2.789 1.00 55.50 18 ALA D O 1
ATOM 9930 N N . ILE D 1 4 ? 88.117 -33.752 3.083 1.00 46.81 19 ILE D N 1
ATOM 9931 C CA . ILE D 1 4 ? 87.441 -32.872 2.131 1.00 43.93 19 ILE D CA 1
ATOM 9932 C C . ILE D 1 4 ? 88.499 -32.427 1.128 1.00 43.42 19 ILE D C 1
ATOM 9933 O O . ILE D 1 4 ? 89.643 -32.169 1.525 1.00 45.45 19 ILE D O 1
ATOM 9938 N N . PRO D 1 5 ? 88.191 -32.335 -0.162 1.00 44.80 20 PRO D N 1
ATOM 9939 C CA . PRO D 1 5 ? 89.162 -31.766 -1.127 1.00 43.93 20 PRO D CA 1
ATOM 9940 C C . PRO D 1 5 ? 89.601 -30.375 -0.699 1.00 44.29 20 PRO D C 1
ATOM 9941 O O . PRO D 1 5 ? 88.756 -29.508 -0.432 1.00 44.45 20 PRO D O 1
ATOM 9945 N N . PRO D 1 6 ? 90.914 -30.120 -0.627 1.00 45.03 21 PRO D N 1
ATOM 9946 C CA . PRO D 1 6 ? 91.387 -28.893 0.044 1.00 41.03 21 PRO D CA 1
ATOM 9947 C C . PRO D 1 6 ? 90.857 -27.582 -0.536 1.00 39.41 21 PRO D C 1
ATOM 9948 O O . PRO D 1 6 ? 90.550 -26.664 0.239 1.00 38.16 21 PRO D O 1
ATOM 9952 N N . LYS D 1 7 ? 90.741 -27.443 -1.855 1.00 37.50 22 LYS D N 1
ATOM 9953 C CA . LYS D 1 7 ? 90.154 -26.209 -2.380 1.00 38.28 22 LYS D CA 1
ATOM 9954 C C . LYS D 1 7 ? 88.727 -26.035 -1.878 1.00 38.91 22 LYS D C 1
ATOM 9955 O O . LYS D 1 7 ? 88.315 -24.926 -1.525 1.00 36.87 22 LYS D O 1
ATOM 9961 N N . ILE D 1 8 ? 87.970 -27.132 -1.810 1.00 40.61 23 ILE D N 1
ATOM 9962 C CA . ILE D 1 8 ? 86.590 -27.083 -1.334 1.00 39.30 23 ILE D CA 1
ATOM 9963 C C . ILE D 1 8 ? 86.548 -26.743 0.151 1.00 34.80 23 ILE D C 1
ATOM 9964 O O . ILE D 1 8 ? 85.702 -25.958 0.601 1.00 34.45 23 ILE D O 1
ATOM 9969 N N . TRP D 1 9 ? 87.465 -27.311 0.937 1.00 35.81 24 TRP D N 1
ATOM 9970 C CA . TRP D 1 9 ? 87.492 -26.992 2.358 1.00 34.16 24 TRP D CA 1
ATOM 9971 C C . TRP D 1 9 ? 87.765 -25.508 2.583 1.00 38.03 24 TRP D C 1
ATOM 9972 O O . TRP D 1 9 ? 87.123 -24.866 3.425 1.00 36.01 24 TRP D O 1
ATOM 9983 N N . PHE D 1 10 ? 88.694 -24.938 1.818 1.00 35.79 25 PHE D N 1
ATOM 9984 C CA . PHE D 1 10 ? 89.079 -23.554 2.046 1.00 38.13 25 PHE D CA 1
ATOM 9985 C C . PHE D 1 10 ? 87.949 -22.596 1.680 1.00 35.41 25 PHE D C 1
ATOM 9986 O O . PHE D 1 10 ? 87.625 -21.685 2.448 1.00 36.89 25 PHE D O 1
ATOM 9994 N N . GLU D 1 11 ? 87.320 -22.804 0.524 1.00 35.25 26 GLU D N 1
ATOM 9995 C CA . GLU D 1 11 ? 86.167 -21.995 0.150 1.00 37.22 26 GLU D CA 1
ATOM 9996 C C . GLU D 1 11 ? 85.046 -22.112 1.169 1.00 34.69 26 GLU D C 1
ATOM 9997 O O . GLU D 1 11 ? 84.299 -21.154 1.377 1.00 38.00 26 GLU D O 1
ATOM 10003 N N . THR D 1 12 ? 84.894 -23.283 1.788 1.00 37.35 27 THR D N 1
ATOM 10004 C CA . THR D 1 12 ? 83.881 -23.442 2.824 1.00 42.13 27 THR D CA 1
ATOM 10005 C C . THR D 1 12 ? 84.167 -22.502 3.990 1.00 39.95 27 THR D C 1
ATOM 10006 O O . THR D 1 12 ? 83.289 -21.737 4.407 1.00 40.86 27 THR D O 1
ATOM 10010 N N . GLN D 1 13 ? 85.416 -22.514 4.489 1.00 38.74 28 GLN D N 1
ATOM 10011 C CA . GLN D 1 13 ? 85.836 -21.591 5.549 1.00 38.41 28 GLN D CA 1
ATOM 10012 C C . GLN D 1 13 ? 85.649 -20.140 5.129 1.00 40.82 28 GLN D C 1
ATOM 10013 O O . GLN D 1 13 ? 85.220 -19.300 5.929 1.00 41.56 28 GLN D O 1
ATOM 10019 N N . LEU D 1 14 ? 85.992 -19.823 3.879 1.00 39.10 29 LEU D N 1
ATOM 10020 C CA . LEU D 1 14 ? 85.886 -18.452 3.412 1.00 34.85 29 LEU D CA 1
ATOM 10021 C C . LEU D 1 14 ? 84.439 -18.002 3.413 1.00 44.62 29 LEU D C 1
ATOM 10022 O O . LEU D 1 14 ? 84.115 -16.920 3.924 1.00 46.78 29 LEU D O 1
ATOM 10027 N N . LYS D 1 15 ? 83.553 -18.832 2.842 1.00 44.72 30 LYS D N 1
ATOM 10028 C CA . LYS D 1 15 ? 82.163 -18.436 2.646 1.00 44.94 30 LYS D CA 1
ATOM 10029 C C . LYS D 1 15 ? 81.466 -18.189 3.978 1.00 47.50 30 LYS D C 1
ATOM 10030 O O . LYS D 1 15 ? 80.659 -17.256 4.092 1.00 45.83 30 LYS D O 1
ATOM 10036 N N . GLY D 1 16 ? 81.804 -18.973 5.006 1.00 46.31 31 GLY D N 1
ATOM 10037 C CA . GLY D 1 16 ? 81.245 -18.805 6.330 1.00 44.56 31 GLY D CA 1
ATOM 10038 C C . GLY D 1 16 ? 81.883 -17.726 7.184 1.00 47.55 31 GLY D C 1
ATOM 10039 O O . GLY D 1 16 ? 81.416 -17.475 8.298 1.00 46.43 31 GLY D O 1
ATOM 10040 N N . SER D 1 17 ? 82.947 -17.072 6.710 1.00 46.92 32 SER D N 1
ATOM 10041 C CA . SER D 1 17 ? 83.661 -16.140 7.575 1.00 45.03 32 SER D CA 1
ATOM 10042 C C . SER D 1 17 ? 83.006 -14.770 7.600 1.00 46.05 32 SER D C 1
ATOM 10043 O O . SER D 1 17 ? 83.092 -14.066 8.610 1.00 49.11 32 SER D O 1
ATOM 10046 N N . GLY D 1 18 ? 82.353 -14.376 6.511 1.00 41.92 33 GLY D N 1
ATOM 10047 C CA . GLY D 1 18 ? 81.832 -13.033 6.397 1.00 42.44 33 GLY D CA 1
ATOM 10048 C C . GLY D 1 18 ? 82.866 -11.982 6.061 1.00 47.94 33 GLY D C 1
ATOM 10049 O O . GLY D 1 18 ? 82.508 -10.803 5.929 1.00 49.39 33 GLY D O 1
ATOM 10050 N N . LEU D 1 19 ? 84.136 -12.363 5.906 1.00 44.62 34 LEU D N 1
ATOM 10051 C CA . LEU D 1 19 ? 85.196 -11.367 5.833 1.00 45.80 34 LEU D CA 1
ATOM 10052 C C . LEU D 1 19 ? 85.277 -10.698 4.469 1.00 47.46 34 LEU D C 1
ATOM 10053 O O . LEU D 1 19 ? 85.847 -9.604 4.369 1.00 43.41 34 LEU D O 1
ATOM 10058 N N . ASP D 1 20 ? 84.721 -11.326 3.428 1.00 47.10 35 ASP D N 1
ATOM 10059 C CA . ASP D 1 20 ? 84.749 -10.796 2.072 1.00 44.80 35 ASP D CA 1
ATOM 10060 C C . ASP D 1 20 ? 83.548 -9.898 1.757 1.00 48.54 35 ASP D C 1
ATOM 10061 O O . ASP D 1 20 ? 83.299 -9.596 0.579 1.00 48.79 35 ASP D O 1
ATOM 10066 N N . LYS D 1 21 ? 82.809 -9.453 2.780 1.00 46.44 36 LYS D N 1
ATOM 10067 C CA . LYS D 1 21 ? 81.508 -8.837 2.520 1.00 47.42 36 LYS D CA 1
ATOM 10068 C C . LYS D 1 21 ? 81.647 -7.532 1.748 1.00 47.31 36 LYS D C 1
ATOM 10069 O O . LYS D 1 21 ? 80.817 -7.231 0.883 1.00 51.23 36 LYS D O 1
ATOM 10075 N N . LYS D 1 22 ? 82.691 -6.755 2.018 1.00 47.60 37 LYS D N 1
ATOM 10076 C CA . LYS D 1 22 ? 82.889 -5.484 1.323 1.00 49.67 37 LYS D CA 1
ATOM 10077 C C . LYS D 1 22 ? 83.793 -5.607 0.099 1.00 49.39 37 LYS D C 1
ATOM 10078 O O . LYS D 1 22 ? 84.058 -4.592 -0.557 1.00 50.98 37 LYS D O 1
ATOM 10084 N N . PHE D 1 23 ? 84.244 -6.821 -0.233 1.00 51.76 38 PHE D N 1
ATOM 10085 C CA . PHE D 1 23 ? 85.055 -7.054 -1.423 1.00 49.23 38 PHE D CA 1
ATOM 10086 C C . PHE D 1 23 ? 84.177 -7.104 -2.667 1.00 51.12 38 PHE D C 1
ATOM 10087 O O . PHE D 1 23 ? 83.127 -7.749 -2.676 1.00 53.21 38 PHE D O 1
ATOM 10095 N N . GLN D 1 24 ? 84.640 -6.454 -3.731 1.00 55.81 39 GLN D N 1
ATOM 10096 C CA . GLN D 1 24 ? 83.987 -6.479 -5.034 1.00 53.62 39 GLN D CA 1
ATOM 10097 C C . GLN D 1 24 ? 84.800 -7.334 -5.994 1.00 54.39 39 GLN D C 1
ATOM 10098 O O . GLN D 1 24 ? 86.027 -7.193 -6.058 1.00 55.67 39 GLN D O 1
ATOM 10104 N N . ILE D 1 25 ? 84.113 -8.216 -6.733 1.00 48.99 40 ILE D N 1
ATOM 10105 C CA . ILE D 1 25 ? 84.705 -9.065 -7.766 1.00 47.25 40 ILE D CA 1
ATOM 10106 C C . ILE D 1 25 ? 85.739 -8.293 -8.573 1.00 50.41 40 ILE D C 1
ATOM 10107 O O . ILE D 1 25 ? 86.804 -8.815 -8.914 1.00 54.54 40 ILE D O 1
ATOM 10112 N N . ASP D 1 26 ? 85.422 -7.047 -8.906 1.00 49.96 41 ASP D N 1
ATOM 10113 C CA . ASP D 1 26 ? 86.339 -6.271 -9.725 1.00 55.35 41 ASP D CA 1
ATOM 10114 C C . ASP D 1 26 ? 87.630 -5.977 -8.967 1.00 50.61 41 ASP D C 1
ATOM 10115 O O . ASP D 1 26 ? 88.724 -6.053 -9.540 1.00 49.33 41 ASP D O 1
ATOM 10120 N N . GLU D 1 27 ? 87.521 -5.657 -7.673 1.00 49.82 42 GLU D N 1
ATOM 10121 C CA . GLU D 1 27 ? 88.709 -5.374 -6.869 1.00 51.34 42 GLU D CA 1
ATOM 10122 C C . GLU D 1 27 ? 89.565 -6.625 -6.682 1.00 46.24 42 GLU D C 1
ATOM 10123 O O . GLU D 1 27 ? 90.786 -6.580 -6.862 1.00 42.99 42 GLU D O 1
ATOM 10129 N N . LEU D 1 28 ? 88.934 -7.760 -6.345 1.00 44.61 43 LEU D N 1
ATOM 10130 C CA . LEU D 1 28 ? 89.688 -8.998 -6.168 1.00 41.56 43 LEU D CA 1
ATOM 10131 C C . LEU D 1 28 ? 90.470 -9.370 -7.416 1.00 41.97 43 LEU D C 1
ATOM 10132 O O . LEU D 1 28 ? 91.516 -10.015 -7.316 1.00 45.51 43 LEU D O 1
ATOM 10137 N N . ILE D 1 29 ? 89.992 -8.997 -8.599 1.00 38.12 44 ILE D N 1
ATOM 10138 C CA . ILE D 1 29 ? 90.801 -9.309 -9.768 1.00 41.01 44 ILE D CA 1
ATOM 10139 C C . ILE D 1 29 ? 92.111 -8.553 -9.687 1.00 40.77 44 ILE D C 1
ATOM 10140 O O . ILE D 1 29 ? 93.159 -9.051 -10.116 1.00 42.71 44 ILE D O 1
ATOM 10145 N N . GLU D 1 30 ? 92.085 -7.355 -9.107 1.00 41.98 45 GLU D N 1
ATOM 10146 C CA . GLU D 1 30 ? 93.293 -6.547 -9.015 1.00 41.78 45 GLU D CA 1
ATOM 10147 C C . GLU D 1 30 ? 94.203 -7.025 -7.894 1.00 36.82 45 GLU D C 1
ATOM 10148 O O . GLU D 1 30 ? 95.402 -7.222 -8.106 1.00 38.86 45 GLU D O 1
ATOM 10154 N N . THR D 1 31 ? 93.654 -7.180 -6.688 1.00 34.00 46 THR D N 1
ATOM 10155 C CA . THR D 1 31 ? 94.469 -7.623 -5.567 1.00 34.85 46 THR D CA 1
ATOM 10156 C C . THR D 1 31 ? 95.145 -8.942 -5.891 1.00 36.64 46 THR D C 1
ATOM 10157 O O . THR D 1 31 ? 96.351 -9.099 -5.675 1.00 35.61 46 THR D O 1
ATOM 10161 N N . GLN D 1 32 ? 94.388 -9.886 -6.463 1.00 36.20 47 GLN D N 1
ATOM 10162 C CA . GLN D 1 32 ? 94.942 -11.202 -6.758 1.00 33.26 47 GLN D CA 1
ATOM 10163 C C . GLN D 1 32 ? 96.047 -11.114 -7.800 1.00 37.71 47 GLN D C 1
ATOM 10164 O O . GLN D 1 32 ? 97.060 -11.823 -7.697 1.00 33.62 47 GLN D O 1
ATOM 10170 N N . SER D 1 33 ? 95.897 -10.227 -8.797 1.00 34.80 48 SER D N 1
ATOM 10171 C CA . SER D 1 33 ? 96.948 -10.136 -9.807 1.00 33.69 48 SER D CA 1
ATOM 10172 C C . SER D 1 33 ? 98.165 -9.389 -9.292 1.00 31.80 48 SER D C 1
ATOM 10173 O O . SER D 1 33 ? 99.243 -9.488 -9.889 1.00 32.82 48 SER D O 1
ATOM 10176 N N . SER D 1 34 ? 98.032 -8.678 -8.183 1.00 31.12 49 SER D N 1
ATOM 10177 C CA . SER D 1 34 ? 99.197 -8.058 -7.575 1.00 31.97 49 SER D CA 1
ATOM 10178 C C . SER D 1 34 ? 100.109 -9.038 -6.828 1.00 31.62 49 SER D C 1
ATOM 10179 O O . SER D 1 34 ? 101.208 -8.625 -6.442 1.00 36.20 49 SER D O 1
ATOM 10182 N N . VAL D 1 35 ? 99.715 -10.311 -6.632 1.00 28.36 50 VAL D N 1
ATOM 10183 C CA . VAL D 1 35 ? 100.517 -11.219 -5.810 1.00 29.98 50 VAL D CA 1
ATOM 10184 C C . VAL D 1 35 ? 101.916 -11.385 -6.396 1.00 32.86 50 VAL D C 1
ATOM 10185 O O . VAL D 1 35 ? 102.107 -11.452 -7.616 1.00 34.07 50 VAL D O 1
ATOM 10189 N N . ARG D 1 36 ? 102.913 -11.424 -5.516 1.00 32.07 51 ARG D N 1
ATOM 10190 C CA . ARG D 1 36 ? 104.289 -11.689 -5.905 1.00 30.60 51 ARG D CA 1
ATOM 10191 C C . ARG D 1 36 ? 104.916 -12.566 -4.842 1.00 29.37 51 ARG D C 1
ATOM 10192 O O . ARG D 1 36 ? 104.596 -12.440 -3.659 1.00 33.88 51 ARG D O 1
ATOM 10200 N N . VAL D 1 37 ? 105.828 -13.440 -5.261 1.00 32.11 52 VAL D N 1
ATOM 10201 C CA . VAL D 1 37 ? 106.613 -14.259 -4.340 1.00 28.21 52 VAL D CA 1
ATOM 10202 C C . VAL D 1 37 ? 108.077 -13.910 -4.540 1.00 32.51 52 VAL D C 1
ATOM 10203 O O . VAL D 1 37 ? 108.672 -14.252 -5.573 1.00 32.73 52 VAL D O 1
ATOM 10207 N N . PHE D 1 38 ? 108.667 -13.257 -3.550 1.00 26.76 53 PHE D N 1
ATOM 10208 C CA . PHE D 1 38 ? 110.077 -12.926 -3.593 1.00 29.87 53 PHE D CA 1
ATOM 10209 C C . PHE D 1 38 ? 110.805 -14.056 -2.894 1.00 33.26 53 PHE D C 1
ATOM 10210 O O . PHE D 1 38 ? 110.614 -14.260 -1.690 1.00 33.75 53 PHE D O 1
ATOM 10218 N N . ALA D 1 39 ? 111.623 -14.794 -3.634 1.00 32.87 54 ALA D N 1
ATOM 10219 C CA . ALA D 1 39 ? 112.266 -15.990 -3.109 1.00 33.19 54 ALA D CA 1
ATOM 10220 C C . ALA D 1 39 ? 113.773 -15.786 -3.072 1.00 36.11 54 ALA D C 1
ATOM 10221 O O . ALA D 1 39 ? 114.368 -15.336 -4.056 1.00 37.65 54 ALA D O 1
ATOM 10223 N N . ASN D 1 40 ? 114.390 -16.096 -1.939 1.00 36.47 55 ASN D N 1
ATOM 10224 C CA . ASN D 1 40 ? 115.850 -16.102 -1.886 1.00 38.89 55 ASN D CA 1
ATOM 10225 C C . ASN D 1 40 ? 116.347 -17.325 -2.654 1.00 40.25 55 ASN D C 1
ATOM 10226 O O . ASN D 1 40 ? 116.119 -18.459 -2.224 1.00 41.60 55 ASN D O 1
ATOM 10231 N N . LYS D 1 41 ? 117.005 -17.106 -3.799 1.00 38.67 56 LYS D N 1
ATOM 10232 C CA . LYS D 1 41 ? 117.406 -18.227 -4.656 1.00 43.57 56 LYS D CA 1
ATOM 10233 C C . LYS D 1 41 ? 118.359 -19.190 -3.945 1.00 46.17 56 LYS D C 1
ATOM 10234 O O . LYS D 1 41 ? 118.414 -20.380 -4.289 1.00 49.14 56 LYS D O 1
ATOM 10240 N N . LYS D 1 42 ? 119.110 -18.700 -2.956 1.00 44.63 57 LYS D N 1
ATOM 10241 C CA . LYS D 1 42 ? 120.037 -19.551 -2.214 1.00 41.29 57 LYS D CA 1
ATOM 10242 C C . LYS D 1 42 ? 119.320 -20.689 -1.498 1.00 44.49 57 LYS D C 1
ATOM 10243 O O . LYS D 1 42 ? 119.921 -21.742 -1.240 1.00 45.44 57 LYS D O 1
ATOM 10249 N N . TYR D 1 43 ? 118.040 -20.495 -1.159 1.00 43.32 58 TYR D N 1
ATOM 10250 C CA . TYR D 1 43 ? 117.248 -21.503 -0.470 1.00 40.33 58 TYR D CA 1
ATOM 10251 C C . TYR D 1 43 ? 116.087 -22.039 -1.285 1.00 38.67 58 TYR D C 1
ATOM 10252 O O . TYR D 1 43 ? 115.564 -23.103 -0.945 1.00 42.74 58 TYR D O 1
ATOM 10261 N N . LEU D 1 44 ? 115.645 -21.327 -2.313 1.00 33.04 59 LEU D N 1
ATOM 10262 C CA . LEU D 1 44 ? 114.514 -21.749 -3.139 1.00 40.36 59 LEU D CA 1
ATOM 10263 C C . LEU D 1 44 ? 114.877 -21.440 -4.579 1.00 40.83 59 LEU D C 1
ATOM 10264 O O . LEU D 1 44 ? 114.442 -20.430 -5.142 1.00 42.07 59 LEU D O 1
ATOM 10269 N N . PRO D 1 45 ? 115.682 -22.294 -5.210 1.00 43.03 60 PRO D N 1
ATOM 10270 C CA . PRO D 1 45 ? 116.290 -21.951 -6.503 1.00 40.67 60 PRO D CA 1
ATOM 10271 C C . PRO D 1 45 ? 115.454 -22.256 -7.735 1.00 41.58 60 PRO D C 1
ATOM 10272 O O . PRO D 1 45 ? 115.926 -21.993 -8.845 1.00 42.43 60 PRO D O 1
ATOM 10276 N N . ASP D 1 46 ? 114.247 -22.791 -7.613 1.00 38.29 61 ASP D N 1
ATOM 10277 C CA . ASP D 1 46 ? 113.465 -23.010 -8.815 1.00 39.53 61 ASP D CA 1
ATOM 10278 C C . ASP D 1 46 ? 111.988 -22.918 -8.480 1.00 39.87 61 ASP D C 1
ATOM 10279 O O . ASP D 1 46 ? 111.592 -22.838 -7.314 1.00 40.83 61 ASP D O 1
ATOM 10284 N N . THR D 1 47 ? 111.184 -22.916 -9.545 1.00 40.39 62 THR D N 1
ATOM 10285 C CA . THR D 1 47 ? 109.731 -22.856 -9.432 1.00 40.89 62 THR D CA 1
ATOM 10286 C C . THR D 1 47 ? 109.177 -24.010 -8.605 1.00 43.35 62 THR D C 1
ATOM 10287 O O . THR D 1 47 ? 108.247 -23.821 -7.809 1.00 39.18 62 THR D O 1
ATOM 10291 N N . GLU D 1 48 ? 109.731 -25.213 -8.788 1.00 40.84 63 GLU D N 1
ATOM 10292 C CA . GLU D 1 48 ? 109.229 -26.380 -8.075 1.00 41.53 63 GLU D CA 1
ATOM 10293 C C . GLU D 1 48 ? 109.391 -26.214 -6.576 1.00 41.01 63 GLU D C 1
ATOM 10294 O O . GLU D 1 48 ? 108.453 -26.455 -5.808 1.00 39.81 63 GLU D O 1
ATOM 10300 N N . THR D 1 49 ? 110.577 -25.788 -6.140 1.00 39.91 64 THR D N 1
ATOM 10301 C CA . THR D 1 49 ? 110.827 -25.654 -4.711 1.00 41.51 64 THR D CA 1
ATOM 10302 C C . THR D 1 49 ? 110.006 -24.510 -4.119 1.00 41.40 64 THR D C 1
ATOM 10303 O O . THR D 1 49 ? 109.506 -24.619 -2.991 1.00 41.66 64 THR D O 1
ATOM 10307 N N . ILE D 1 50 ? 109.820 -23.423 -4.877 1.00 40.48 65 ILE D N 1
ATOM 10308 C CA . ILE D 1 50 ? 108.990 -22.322 -4.390 1.00 34.37 65 ILE D CA 1
ATOM 10309 C C . ILE D 1 50 ? 107.550 -22.791 -4.203 1.00 33.42 65 ILE D C 1
ATOM 10310 O O . ILE D 1 50 ? 106.957 -22.619 -3.131 1.00 31.57 65 ILE D O 1
ATOM 10315 N N . ASN D 1 51 ? 106.984 -23.435 -5.227 1.00 33.65 66 ASN D N 1
ATOM 10316 C CA . ASN D 1 51 ? 105.595 -23.891 -5.142 1.00 37.01 66 ASN D CA 1
ATOM 10317 C C . ASN D 1 51 ? 105.411 -24.947 -4.057 1.00 31.22 66 ASN D C 1
ATOM 10318 O O . ASN D 1 51 ? 104.339 -25.023 -3.441 1.00 31.80 66 ASN D O 1
ATOM 10323 N N . GLU D 1 52 ? 106.447 -25.736 -3.775 1.00 31.93 67 GLU D N 1
ATOM 10324 C CA . GLU D 1 52 ? 106.361 -26.668 -2.655 1.00 35.09 67 GLU D CA 1
ATOM 10325 C C . GLU D 1 52 ? 106.286 -25.932 -1.319 1.00 32.05 67 GLU D C 1
ATOM 10326 O O . GLU D 1 52 ? 105.445 -26.259 -0.470 1.00 30.40 67 GLU D O 1
ATOM 10332 N N . ALA D 1 53 ? 107.155 -24.932 -1.108 1.00 29.34 68 ALA D N 1
ATOM 10333 C CA . ALA D 1 53 ? 107.045 -24.105 0.097 1.00 32.46 68 ALA D CA 1
ATOM 10334 C C . ALA D 1 53 ? 105.649 -23.503 0.252 1.00 33.95 68 ALA D C 1
ATOM 10335 O O . ALA D 1 53 ? 105.141 -23.409 1.372 1.00 30.57 68 ALA D O 1
ATOM 10337 N N . LEU D 1 54 ? 104.989 -23.145 -0.862 1.00 28.26 69 LEU D N 1
ATOM 10338 C CA . LEU D 1 54 ? 103.690 -22.483 -0.776 1.00 29.50 69 LEU D CA 1
ATOM 10339 C C . LEU D 1 54 ? 102.550 -23.433 -0.462 1.00 31.82 69 LEU D C 1
ATOM 10340 O O . LEU D 1 54 ? 101.580 -23.004 0.177 1.00 33.77 69 LEU D O 1
ATOM 10345 N N . THR D 1 55 ? 102.617 -24.693 -0.938 1.00 29.93 70 THR D N 1
ATOM 10346 C CA . THR D 1 55 ? 101.463 -25.598 -0.928 1.00 32.61 70 THR D CA 1
ATOM 10347 C C . THR D 1 55 ? 101.565 -26.732 0.079 1.00 31.85 70 THR D C 1
ATOM 10348 O O . THR D 1 55 ? 100.535 -27.175 0.596 1.00 29.42 70 THR D O 1
ATOM 10352 N N . LYS D 1 56 ? 102.770 -27.192 0.402 1.00 30.30 71 LYS D N 1
ATOM 10353 C CA . LYS D 1 56 ? 102.920 -28.363 1.269 1.00 32.32 71 LYS D CA 1
ATOM 10354 C C . LYS D 1 56 ? 102.901 -27.936 2.742 1.00 33.00 71 LYS D C 1
ATOM 10355 O O . LYS D 1 56 ? 103.866 -28.083 3.497 1.00 31.49 71 LYS D O 1
ATOM 10361 N N . VAL D 1 57 ? 101.743 -27.410 3.151 1.00 33.01 72 VAL D N 1
ATOM 10362 C CA . VAL D 1 57 ? 101.549 -26.855 4.481 1.00 26.55 72 VAL D CA 1
ATOM 10363 C C . VAL D 1 57 ? 100.214 -27.333 5.033 1.00 25.04 72 VAL D C 1
ATOM 10364 O O . VAL D 1 57 ? 99.359 -27.827 4.301 1.00 31.17 72 VAL D O 1
ATOM 10368 N N . THR D 1 58 ? 100.042 -27.161 6.340 1.00 24.65 73 THR D N 1
ATOM 10369 C CA . THR D 1 58 ? 98.766 -27.378 7.007 1.00 27.37 73 THR D CA 1
ATOM 10370 C C . THR D 1 58 ? 97.812 -26.228 6.700 1.00 31.86 73 THR D C 1
ATOM 10371 O O . THR D 1 58 ? 98.224 -25.165 6.223 1.00 31.63 73 THR D O 1
ATOM 10375 N N . ALA D 1 59 ? 96.523 -26.428 6.988 1.00 29.32 74 ALA D N 1
ATOM 10376 C CA . ALA D 1 59 ? 95.588 -25.320 6.804 1.00 31.21 74 ALA D CA 1
ATOM 10377 C C . ALA D 1 59 ? 95.730 -24.297 7.924 1.00 31.99 74 ALA D C 1
ATOM 10378 O O . ALA D 1 59 ? 95.939 -23.106 7.677 1.00 31.98 74 ALA D O 1
ATOM 10380 N N . VAL D 1 60 ? 95.566 -24.735 9.166 1.00 32.80 75 VAL D N 1
ATOM 10381 C CA . VAL D 1 60 ? 95.796 -23.887 10.316 1.00 32.62 75 VAL D CA 1
ATOM 10382 C C . VAL D 1 60 ? 96.655 -24.657 11.293 1.00 38.31 75 VAL D C 1
ATOM 10383 O O . VAL D 1 60 ? 96.510 -25.875 11.447 1.00 38.58 75 VAL D O 1
ATOM 10387 N N . ASN D 1 61 ? 97.565 -23.943 11.937 1.00 32.46 76 ASN D N 1
ATOM 10388 C CA . ASN D 1 61 ? 98.537 -24.545 12.823 1.00 33.42 76 ASN D CA 1
ATOM 10389 C C . ASN D 1 61 ? 98.549 -23.749 14.118 1.00 37.74 76 ASN D C 1
ATOM 10390 O O . ASN D 1 61 ? 98.864 -22.554 14.111 1.00 39.41 76 ASN D O 1
ATOM 10395 N N . VAL D 1 62 ? 98.229 -24.423 15.220 1.00 40.63 77 VAL D N 1
ATOM 10396 C CA . VAL D 1 62 ? 98.004 -23.813 16.527 1.00 40.69 77 VAL D CA 1
ATOM 10397 C C . VAL D 1 62 ? 99.144 -24.215 17.457 1.00 42.61 77 VAL D C 1
ATOM 10398 O O . VAL D 1 62 ? 99.496 -25.397 17.539 1.00 45.51 77 VAL D O 1
ATOM 10402 N N . SER D 1 63 ? 99.735 -23.230 18.138 1.00 43.03 78 SER D N 1
ATOM 10403 C CA . SER D 1 63 ? 100.669 -23.466 19.244 1.00 40.21 78 SER D CA 1
ATOM 10404 C C . SER D 1 63 ? 101.851 -24.339 18.830 1.00 39.86 78 SER D C 1
ATOM 10405 O O . SER D 1 63 ? 102.245 -25.248 19.551 1.00 39.48 78 SER D O 1
ATOM 10408 N N . GLY D 1 64 ? 102.426 -24.053 17.667 1.00 42.57 79 GLY D N 1
ATOM 10409 C CA . GLY D 1 64 ? 103.671 -24.713 17.282 1.00 37.52 79 GLY D CA 1
ATOM 10410 C C . GLY D 1 64 ? 103.546 -26.172 16.862 1.00 44.87 79 GLY D C 1
ATOM 10411 O O . GLY D 1 64 ? 104.414 -26.984 17.213 1.00 35.07 79 GLY D O 1
ATOM 10412 N N . ASP D 1 65 ? 102.497 -26.521 16.102 1.00 37.92 80 ASP D N 1
ATOM 10413 C CA . ASP D 1 65 ? 102.141 -27.885 15.662 1.00 37.98 80 ASP D CA 1
ATOM 10414 C C . ASP D 1 65 ? 101.370 -28.652 16.730 1.00 45.27 80 ASP D C 1
ATOM 10415 O O . ASP D 1 65 ? 101.166 -29.867 16.578 1.00 44.01 80 ASP D O 1
ATOM 10420 N N . LYS D 1 66 ? 100.928 -28.000 17.806 1.00 46.53 81 LYS D N 1
ATOM 10421 C CA . LYS D 1 66 ? 100.237 -28.737 18.857 1.00 43.56 81 LYS D CA 1
ATOM 10422 C C . LYS D 1 66 ? 98.838 -29.143 18.405 1.00 43.96 81 LYS D C 1
ATOM 10423 O O . LYS D 1 66 ? 98.428 -30.294 18.583 1.00 47.43 81 LYS D O 1
ATOM 10429 N N . SER D 1 67 ? 98.092 -28.228 17.795 1.00 41.33 82 SER D N 1
ATOM 10430 C CA . SER D 1 67 ? 96.808 -28.602 17.215 1.00 42.09 82 SER D CA 1
ATOM 10431 C C . SER D 1 67 ? 96.607 -27.830 15.916 1.00 43.21 82 SER D C 1
ATOM 10432 O O . SER D 1 67 ? 97.341 -26.880 15.617 1.00 40.18 82 SER D O 1
ATOM 10435 N N . GLY D 1 68 ? 95.619 -28.252 15.128 1.00 41.70 83 GLY D N 1
ATOM 10436 C CA . GLY D 1 68 ? 95.309 -27.532 13.906 1.00 41.62 83 GLY D CA 1
ATOM 10437 C C . GLY D 1 68 ? 94.450 -28.362 12.967 1.00 43.07 83 GLY D C 1
ATOM 10438 O O . GLY D 1 68 ? 93.735 -29.263 13.391 1.00 45.74 83 GLY D O 1
ATOM 10439 N N . TYR D 1 69 ? 94.505 -27.994 11.688 1.00 39.48 84 TYR D N 1
ATOM 10440 C CA . TYR D 1 69 ? 93.835 -28.732 10.631 1.00 37.44 84 TYR D CA 1
ATOM 10441 C C . TYR D 1 69 ? 94.760 -28.838 9.430 1.00 38.01 84 TYR D C 1
ATOM 10442 O O . TYR D 1 69 ? 95.492 -27.896 9.111 1.00 38.02 84 TYR D O 1
ATOM 10451 N N . PHE D 1 70 ? 94.726 -29.996 8.776 1.00 36.96 85 PHE D N 1
ATOM 10452 C CA . PHE D 1 70 ? 95.328 -30.162 7.466 1.00 32.83 85 PHE D CA 1
ATOM 10453 C C . PHE D 1 70 ? 94.440 -29.496 6.419 1.00 32.26 85 PHE D C 1
ATOM 10454 O O . PHE D 1 70 ? 93.273 -29.190 6.672 1.00 34.92 85 PHE D O 1
ATOM 10462 N N . GLN D 1 71 ? 94.985 -29.295 5.217 1.00 31.36 86 GLN D N 1
ATOM 10463 C CA . GLN D 1 71 ? 94.188 -28.634 4.178 1.00 32.02 86 GLN D CA 1
ATOM 10464 C C . GLN D 1 71 ? 92.928 -29.415 3.806 1.00 35.61 86 GLN D C 1
ATOM 10465 O O . GLN D 1 71 ? 92.036 -28.848 3.160 1.00 34.41 86 GLN D O 1
ATOM 10471 N N . ASN D 1 72 ? 92.820 -30.686 4.200 1.00 35.12 87 ASN D N 1
ATOM 10472 C CA . ASN D 1 72 ? 91.609 -31.456 3.947 1.00 40.63 87 ASN D CA 1
ATOM 10473 C C . ASN D 1 72 ? 90.635 -31.418 5.118 1.00 41.62 87 ASN D C 1
ATOM 10474 O O . ASN D 1 72 ? 89.666 -32.181 5.129 1.00 46.48 87 ASN D O 1
ATOM 10479 N N . GLY D 1 73 ? 90.862 -30.539 6.092 1.00 41.10 88 GLY D N 1
ATOM 10480 C CA . GLY D 1 73 ? 89.961 -30.408 7.214 1.00 41.45 88 GLY D CA 1
ATOM 10481 C C . GLY D 1 73 ? 90.112 -31.467 8.280 1.00 44.71 88 GLY D C 1
ATOM 10482 O O . GLY D 1 73 ? 89.287 -31.519 9.199 1.00 50.11 88 GLY D O 1
ATOM 10483 N N . LEU D 1 74 ? 91.148 -32.324 8.194 1.00 43.04 89 LEU D N 1
ATOM 10484 C CA . LEU D 1 74 ? 91.224 -33.267 9.300 1.00 45.43 89 LEU D CA 1
ATOM 10485 C C . LEU D 1 74 ? 92.082 -32.700 10.424 1.00 43.78 89 LEU D C 1
ATOM 10486 O O . LEU D 1 74 ? 93.010 -31.924 10.172 1.00 39.26 89 LEU D O 1
ATOM 10491 N N . PRO D 1 75 ? 91.780 -33.069 11.670 1.00 46.83 90 PRO D N 1
ATOM 10492 C CA . PRO D 1 75 ? 92.616 -32.638 12.801 1.00 43.54 90 PRO D CA 1
ATOM 10493 C C . PRO D 1 75 ? 94.017 -33.224 12.718 1.00 41.79 90 PRO D C 1
ATOM 10494 O O . PRO D 1 75 ? 94.305 -34.140 11.947 1.00 44.41 90 PRO D O 1
ATOM 10498 N N . PHE D 1 76 ? 94.907 -32.667 13.531 1.00 44.63 91 PHE D N 1
ATOM 10499 C CA . PHE D 1 76 ? 96.264 -33.184 13.606 1.00 46.60 91 PHE D CA 1
ATOM 10500 C C . PHE D 1 76 ? 96.266 -34.521 14.352 1.00 46.34 91 PHE D C 1
ATOM 10501 O O . PHE D 1 76 ? 95.439 -34.745 15.239 1.00 45.26 91 PHE D O 1
ATOM 10509 N N . PRO D 1 77 ? 97.179 -35.429 14.013 1.00 47.72 92 PRO D N 1
ATOM 10510 C CA . PRO D 1 77 ? 97.201 -36.721 14.703 1.00 55.05 92 PRO D CA 1
ATOM 10511 C C . PRO D 1 77 ? 97.601 -36.552 16.159 1.00 58.14 92 PRO D C 1
ATOM 10512 O O . PRO D 1 77 ? 98.412 -35.691 16.510 1.00 61.76 92 PRO D O 1
ATOM 10516 N N . ASN D 1 78 ? 97.006 -37.388 17.013 1.00 63.95 93 ASN D N 1
ATOM 10517 C CA . ASN D 1 78 ? 97.238 -37.343 18.455 1.00 68.78 93 ASN D CA 1
ATOM 10518 C C . ASN D 1 78 ? 98.534 -38.053 18.827 1.00 67.74 93 ASN D C 1
ATOM 10519 O O . ASN D 1 78 ? 98.560 -38.846 19.773 1.00 72.99 93 ASN D O 1
ATOM 10524 N N . GLU D 1 79 ? 99.611 -37.762 18.096 1.00 66.05 94 GLU D N 1
ATOM 10525 C CA . GLU D 1 79 ? 100.862 -38.515 18.173 1.00 62.62 94 GLU D CA 1
ATOM 10526 C C . GLU D 1 79 ? 102.008 -37.513 18.204 1.00 59.66 94 GLU D C 1
ATOM 10527 O O . GLU D 1 79 ? 102.320 -36.884 17.185 1.00 57.23 94 GLU D O 1
ATOM 10533 N N . ALA D 1 80 ? 102.620 -37.347 19.373 1.00 58.89 95 ALA D N 1
ATOM 10534 C CA . ALA D 1 80 ? 103.742 -36.426 19.495 1.00 65.21 95 ALA D CA 1
ATOM 10535 C C . ALA D 1 80 ? 104.879 -36.846 18.567 1.00 62.23 95 ALA D C 1
ATOM 10536 O O . ALA D 1 80 ? 105.175 -38.038 18.408 1.00 56.10 95 ALA D O 1
ATOM 10538 N N . GLY D 1 81 ? 105.511 -35.852 17.941 1.00 54.85 96 GLY D N 1
ATOM 10539 C CA . GLY D 1 81 ? 106.610 -36.096 17.035 1.00 43.83 96 GLY D CA 1
ATOM 10540 C C . GLY D 1 81 ? 106.226 -36.308 15.583 1.00 42.52 96 GLY D C 1
ATOM 10541 O O . GLY D 1 81 ? 107.125 -36.330 14.733 1.00 41.02 96 GLY D O 1
ATOM 10542 N N . TYR D 1 82 ? 104.931 -36.466 15.272 1.00 38.82 97 TYR D N 1
ATOM 10543 C CA . TYR D 1 82 ? 104.496 -36.624 13.885 1.00 40.39 97 TYR D CA 1
ATOM 10544 C C . TYR D 1 82 ? 105.196 -35.631 12.965 1.00 38.51 97 TYR D C 1
ATOM 10545 O O . TYR D 1 82 ? 105.887 -36.021 12.016 1.00 36.45 97 TYR D O 1
ATOM 10554 N N . PHE D 1 83 ? 105.076 -34.336 13.290 1.00 36.29 98 PHE D N 1
ATOM 10555 C CA . PHE D 1 83 ? 105.593 -33.278 12.424 1.00 36.06 98 PHE D CA 1
ATOM 10556 C C . PHE D 1 83 ? 107.118 -33.214 12.433 1.00 31.42 98 PHE D C 1
ATOM 10557 O O . PHE D 1 83 ? 107.726 -32.885 11.409 1.00 33.64 98 PHE D O 1
ATOM 10565 N N . GLU D 1 84 ? 107.763 -33.533 13.550 1.00 35.52 99 GLU D N 1
ATOM 10566 C CA . GLU D 1 84 ? 109.224 -33.518 13.542 1.00 36.92 99 GLU D CA 1
ATOM 10567 C C . GLU D 1 84 ? 109.792 -34.628 12.660 1.00 36.15 99 GLU D C 1
ATOM 10568 O O . GLU D 1 84 ? 110.894 -34.493 12.112 1.00 35.27 99 GLU D O 1
ATOM 10574 N N . LYS D 1 85 ? 109.046 -35.704 12.475 1.00 37.44 100 LYS D N 1
ATOM 10575 C CA . LYS D 1 85 ? 109.513 -36.833 11.681 1.00 41.24 100 LYS D CA 1
ATOM 10576 C C . LYS D 1 85 ? 109.103 -36.756 10.218 1.00 42.72 100 LYS D C 1
ATOM 10577 O O . LYS D 1 85 ? 109.452 -37.663 9.458 1.00 42.57 100 LYS D O 1
ATOM 10583 N N . ILE D 1 86 ? 108.387 -35.709 9.804 1.00 39.58 101 ILE D N 1
ATOM 10584 C CA . ILE D 1 86 ? 108.065 -35.519 8.392 1.00 38.55 101 ILE D CA 1
ATOM 10585 C C . ILE D 1 86 ? 109.366 -35.573 7.598 1.00 41.21 101 ILE D C 1
ATOM 10586 O O . ILE D 1 86 ? 110.321 -34.845 7.915 1.00 38.62 101 ILE D O 1
ATOM 10591 N N . PRO D 1 87 ? 109.465 -36.441 6.595 1.00 41.33 102 PRO D N 1
ATOM 10592 C CA . PRO D 1 87 ? 110.703 -36.554 5.823 1.00 36.45 102 PRO D CA 1
ATOM 10593 C C . PRO D 1 87 ? 110.765 -35.550 4.685 1.00 38.47 102 PRO D C 1
ATOM 10594 O O . PRO D 1 87 ? 109.747 -35.120 4.136 1.00 35.43 102 PRO D O 1
ATOM 10598 N N . VAL D 1 88 ? 111.999 -35.203 4.313 1.00 40.01 103 VAL D N 1
ATOM 10599 C CA . VAL D 1 88 ? 112.207 -34.417 3.103 1.00 37.48 103 VAL D CA 1
ATOM 10600 C C . VAL D 1 88 ? 111.668 -35.212 1.927 1.00 41.56 103 VAL D C 1
ATOM 10601 O O . VAL D 1 88 ? 112.153 -36.311 1.634 1.00 44.86 103 VAL D O 1
ATOM 10605 N N . GLY D 1 89 ? 110.644 -34.674 1.257 1.00 40.62 104 GLY D N 1
ATOM 10606 C CA . GLY D 1 89 ? 110.040 -35.333 0.120 1.00 32.39 104 GLY D CA 1
ATOM 10607 C C . GLY D 1 89 ? 108.659 -35.889 0.384 1.00 39.88 104 GLY D C 1
ATOM 10608 O O . GLY D 1 89 ? 108.021 -36.390 -0.562 1.00 38.42 104 GLY D O 1
ATOM 10609 N N . HIS D 1 90 ? 108.186 -35.826 1.629 1.00 33.52 105 HIS D N 1
ATOM 10610 C CA . HIS D 1 90 ? 106.838 -36.268 1.963 1.00 33.44 105 HIS D CA 1
ATOM 10611 C C . HIS D 1 90 ? 105.842 -35.716 0.939 1.00 39.51 105 HIS D C 1
ATOM 10612 O O . HIS D 1 90 ? 106.047 -34.615 0.413 1.00 40.61 105 HIS D O 1
ATOM 10619 N N . PRO D 1 91 ? 104.797 -36.468 0.572 1.00 39.56 106 PRO D N 1
ATOM 10620 C CA . PRO D 1 91 ? 103.935 -36.020 -0.545 1.00 42.54 106 PRO D CA 1
ATOM 10621 C C . PRO D 1 91 ? 103.126 -34.762 -0.272 1.00 39.29 106 PRO D C 1
ATOM 10622 O O . PRO D 1 91 ? 102.609 -34.172 -1.228 1.00 42.18 106 PRO D O 1
ATOM 10626 N N . GLU D 1 92 ? 102.943 -34.362 0.977 1.00 34.30 107 GLU D N 1
ATOM 10627 C CA . GLU D 1 92 ? 101.998 -33.300 1.288 1.00 34.96 107 GLU D CA 1
ATOM 10628 C C . GLU D 1 92 ? 102.529 -32.202 2.201 1.00 36.83 107 GLU D C 1
ATOM 10629 O O . GLU D 1 92 ? 101.953 -31.113 2.192 1.00 41.64 107 GLU D O 1
ATOM 10635 N N . LEU D 1 93 ? 103.587 -32.443 2.979 1.00 35.13 108 LEU D N 1
ATOM 10636 C CA . LEU D 1 93 ? 104.024 -31.575 4.059 1.00 30.94 108 LEU D CA 1
ATOM 10637 C C . LEU D 1 93 ? 105.530 -31.404 4.016 1.00 35.16 108 LEU D C 1
ATOM 10638 O O . LEU D 1 93 ? 106.265 -32.354 3.723 1.00 35.42 108 LEU D O 1
ATOM 10643 N N . LEU D 1 94 ? 105.981 -30.195 4.350 1.00 38.38 109 LEU D N 1
ATOM 10644 C CA . LEU D 1 94 ? 107.404 -29.898 4.439 1.00 31.52 109 LEU D CA 1
ATOM 10645 C C . LEU D 1 94 ? 108.010 -30.559 5.665 1.00 33.45 109 LEU D C 1
ATOM 10646 O O . LEU D 1 94 ? 107.402 -30.595 6.737 1.00 28.54 109 LEU D O 1
ATOM 10651 N N . SER D 1 95 ? 109.223 -31.077 5.495 1.00 35.94 110 SER D N 1
ATOM 10652 C CA . SER D 1 95 ? 110.028 -31.517 6.607 1.00 36.64 110 SER D CA 1
ATOM 10653 C C . SER D 1 95 ? 110.479 -30.305 7.415 1.00 37.52 110 SER D C 1
ATOM 10654 O O . SER D 1 95 ? 110.442 -29.174 6.922 1.00 39.35 110 SER D O 1
ATOM 10657 N N . PRO D 1 96 ? 110.893 -30.514 8.664 1.00 32.39 111 PRO D N 1
ATOM 10658 C CA . PRO D 1 96 ? 111.385 -29.383 9.462 1.00 32.99 111 PRO D CA 1
ATOM 10659 C C . PRO D 1 96 ? 112.447 -28.545 8.763 1.00 39.20 111 PRO D C 1
ATOM 10660 O O . PRO D 1 96 ? 112.385 -27.304 8.831 1.00 38.67 111 PRO D O 1
ATOM 10664 N N . ILE D 1 97 ? 113.415 -29.173 8.088 1.00 30.66 112 ILE D N 1
ATOM 10665 C CA . ILE D 1 97 ? 114.479 -28.393 7.458 1.00 35.82 112 ILE D CA 1
ATOM 10666 C C . ILE D 1 97 ? 113.938 -27.578 6.275 1.00 36.72 112 ILE D C 1
ATOM 10667 O O . ILE D 1 97 ? 114.308 -26.414 6.103 1.00 38.83 112 ILE D O 1
ATOM 10672 N N . GLU D 1 98 ? 113.052 -28.158 5.450 1.00 32.45 113 GLU D N 1
ATOM 10673 C CA . GLU D 1 98 ? 112.442 -27.387 4.369 1.00 35.05 113 GLU D CA 1
ATOM 10674 C C . GLU D 1 98 ? 111.546 -26.287 4.904 1.00 37.09 113 GLU D C 1
ATOM 10675 O O . GLU D 1 98 ? 111.267 -25.321 4.183 1.00 33.45 113 GLU D O 1
ATOM 10681 N N . ARG D 1 99 ? 111.031 -26.461 6.122 1.00 34.55 114 ARG D N 1
ATOM 10682 C CA . ARG D 1 99 ? 110.327 -25.388 6.799 1.00 33.55 114 ARG D CA 1
ATOM 10683 C C . ARG D 1 99 ? 111.276 -24.242 7.133 1.00 36.27 114 ARG D C 1
ATOM 10684 O O . ARG D 1 99 ? 110.861 -23.075 7.155 1.00 36.42 114 ARG D O 1
ATOM 10692 N N . LEU D 1 100 ? 112.545 -24.555 7.414 1.00 32.92 115 LEU D N 1
ATOM 10693 C CA . LEU D 1 100 ? 113.523 -23.501 7.654 1.00 36.28 115 LEU D CA 1
ATOM 10694 C C . LEU D 1 100 ? 113.882 -22.781 6.358 1.00 39.44 115 LEU D C 1
ATOM 10695 O O . LEU D 1 100 ? 113.807 -21.551 6.287 1.00 35.65 115 LEU D O 1
ATOM 10700 N N . THR D 1 101 ? 114.278 -23.530 5.323 1.00 34.68 116 THR D N 1
ATOM 10701 C CA . THR D 1 101 ? 114.642 -22.884 4.066 1.00 35.87 116 THR D CA 1
ATOM 10702 C C . THR D 1 101 ? 113.421 -22.287 3.365 1.00 35.06 116 THR D C 1
ATOM 10703 O O . THR D 1 101 ? 113.559 -21.343 2.575 1.00 36.00 116 THR D O 1
ATOM 10707 N N . GLY D 1 102 ? 112.226 -22.820 3.627 1.00 33.67 117 GLY D N 1
ATOM 10708 C CA . GLY D 1 102 ? 110.998 -22.259 3.080 1.00 32.26 117 GLY D CA 1
ATOM 10709 C C . GLY D 1 102 ? 110.584 -20.944 3.710 1.00 32.63 117 GLY D C 1
ATOM 10710 O O . GLY D 1 102 ? 109.676 -20.287 3.196 1.00 39.00 117 GLY D O 1
ATOM 10711 N N . SER D 1 103 ? 111.221 -20.551 4.806 1.00 32.85 118 SER D N 1
ATOM 10712 C CA . SER D 1 103 ? 110.993 -19.249 5.409 1.00 36.08 118 SER D CA 1
ATOM 10713 C C . SER D 1 103 ? 111.652 -18.118 4.624 1.00 31.86 118 SER D C 1
ATOM 10714 O O . SER D 1 103 ? 111.273 -16.962 4.808 1.00 33.23 118 SER D O 1
ATOM 10717 N N . LYS D 1 104 ? 112.621 -18.419 3.761 1.00 31.37 119 LYS D N 1
ATOM 10718 C CA . LYS D 1 104 ? 113.367 -17.380 3.061 1.00 28.44 119 LYS D CA 1
ATOM 10719 C C . LYS D 1 104 ? 112.657 -16.907 1.805 1.00 30.91 119 LYS D C 1
ATOM 10720 O O . LYS D 1 104 ? 113.232 -16.890 0.709 1.00 33.00 119 LYS D O 1
ATOM 10726 N N . LYS D 1 105 ? 111.399 -16.518 1.967 1.00 30.08 120 LYS D N 1
ATOM 10727 C CA . LYS D 1 105 ? 110.601 -15.980 0.886 1.00 27.51 120 LYS D CA 1
ATOM 10728 C C . LYS D 1 105 ? 109.651 -14.980 1.503 1.00 31.92 120 LYS D C 1
ATOM 10729 O O . LYS D 1 105 ? 109.370 -15.035 2.701 1.00 33.69 120 LYS D O 1
ATOM 10735 N N . ILE D 1 106 ? 109.133 -14.084 0.670 1.00 28.14 121 ILE D N 1
ATOM 10736 C CA . ILE D 1 106 ? 108.147 -13.104 1.094 1.00 25.86 121 ILE D CA 1
ATOM 10737 C C . ILE D 1 106 ? 107.016 -13.110 0.074 1.00 28.10 121 ILE D C 1
ATOM 10738 O O . ILE D 1 106 ? 107.261 -13.016 -1.136 1.00 29.43 121 ILE D O 1
ATOM 10743 N N . VAL D 1 107 ? 105.796 -13.316 0.549 1.00 27.51 122 VAL D N 1
ATOM 10744 C CA . VAL D 1 107 ? 104.605 -13.254 -0.286 1.00 28.81 122 VAL D CA 1
ATOM 10745 C C . VAL D 1 107 ? 103.965 -11.896 -0.039 1.00 28.52 122 VAL D C 1
ATOM 10746 O O . VAL D 1 107 ? 103.644 -11.546 1.103 1.00 29.80 122 VAL D O 1
ATOM 10750 N N . SER D 1 108 ? 103.817 -11.114 -1.089 1.00 27.66 123 SER D N 1
ATOM 10751 C CA . SER D 1 108 ? 103.226 -9.800 -0.962 1.00 28.01 123 SER D CA 1
ATOM 10752 C C . SER D 1 108 ? 102.030 -9.689 -1.899 1.00 32.98 123 SER D C 1
ATOM 10753 O O . SER D 1 108 ? 101.877 -10.465 -2.852 1.00 31.24 123 SER D O 1
ATOM 10756 N N . SER D 1 109 ? 101.183 -8.704 -1.613 1.00 27.83 124 SER D N 1
ATOM 10757 C CA . SER D 1 109 ? 100.004 -8.456 -2.418 1.00 29.22 124 SER D CA 1
ATOM 10758 C C . SER D 1 109 ? 99.429 -7.120 -1.988 1.00 29.00 124 SER D C 1
ATOM 10759 O O . SER D 1 109 ? 99.437 -6.782 -0.801 1.00 29.29 124 SER D O 1
ATOM 10762 N N . HIS D 1 110 ? 98.974 -6.356 -2.961 1.00 25.17 125 HIS D N 1
ATOM 10763 C CA . HIS D 1 110 ? 98.323 -5.089 -2.685 1.00 30.01 125 HIS D CA 1
ATOM 10764 C C . HIS D 1 110 ? 96.861 -5.399 -2.369 1.00 27.76 125 HIS D C 1
ATOM 10765 O O . HIS D 1 110 ? 96.012 -5.448 -3.253 1.00 30.06 125 HIS D O 1
ATOM 10772 N N . SER D 1 111 ? 96.562 -5.608 -1.093 1.00 27.15 126 SER D N 1
ATOM 10773 C CA . SER D 1 111 ? 95.306 -6.214 -0.673 1.00 27.32 126 SER D CA 1
ATOM 10774 C C . SER D 1 111 ? 94.305 -5.186 -0.163 1.00 28.47 126 SER D C 1
ATOM 10775 O O . SER D 1 111 ? 94.660 -4.096 0.289 1.00 28.96 126 SER D O 1
ATOM 10778 N N . LEU D 1 112 ? 93.035 -5.566 -0.213 1.00 28.18 127 LEU D N 1
ATOM 10779 C CA . LEU D 1 112 ? 91.990 -4.746 0.379 1.00 28.78 127 LEU D CA 1
ATOM 10780 C C . LEU D 1 112 ? 92.057 -4.862 1.888 1.00 32.08 127 LEU D C 1
ATOM 10781 O O . LEU D 1 112 ? 92.282 -5.947 2.421 1.00 33.29 127 LEU D O 1
ATOM 10786 N N . VAL D 1 113 ? 91.859 -3.748 2.584 1.00 30.97 128 VAL D N 1
ATOM 10787 C CA . VAL D 1 113 ? 91.792 -3.752 4.040 1.00 32.97 128 VAL D CA 1
ATOM 10788 C C . VAL D 1 113 ? 90.492 -3.080 4.443 1.00 29.37 128 VAL D C 1
ATOM 10789 O O . VAL D 1 113 ? 90.233 -1.946 4.041 1.00 34.41 128 VAL D O 1
ATOM 10793 N N . THR D 1 114 ? 89.660 -3.784 5.201 1.00 28.98 129 THR D N 1
ATOM 10794 C CA . THR D 1 114 ? 88.385 -3.238 5.623 1.00 28.77 129 THR D CA 1
ATOM 10795 C C . THR D 1 114 ? 88.376 -2.798 7.074 1.00 36.01 129 THR D C 1
ATOM 10796 O O . THR D 1 114 ? 87.400 -2.172 7.509 1.00 33.08 129 THR D O 1
ATOM 10800 N N . ALA D 1 115 ? 89.436 -3.087 7.828 1.00 32.62 130 ALA D N 1
ATOM 10801 C CA . ALA D 1 115 ? 89.447 -2.751 9.241 1.00 31.36 130 ALA D CA 1
ATOM 10802 C C . ALA D 1 115 ? 90.871 -2.824 9.765 1.00 34.14 130 ALA D C 1
ATOM 10803 O O . ALA D 1 115 ? 91.767 -3.399 9.137 1.00 31.73 130 ALA D O 1
ATOM 10805 N N . SER D 1 116 ? 91.065 -2.222 10.924 1.00 31.04 131 SER D N 1
ATOM 10806 C CA . SER D 1 116 ? 92.324 -2.325 11.626 1.00 32.45 131 SER D CA 1
ATOM 10807 C C . SER D 1 116 ? 92.008 -2.714 13.051 1.00 31.03 131 SER D C 1
ATOM 10808 O O . SER D 1 116 ? 90.930 -2.415 13.567 1.00 30.95 131 SER D O 1
ATOM 10811 N N . GLY D 1 117 ? 92.951 -3.387 13.672 1.00 33.24 132 GLY D N 1
ATOM 10812 C CA . GLY D 1 117 ? 92.803 -3.755 15.055 1.00 32.58 132 GLY D CA 1
ATOM 10813 C C . GLY D 1 117 ? 92.102 -5.078 15.182 1.00 32.17 132 GLY D C 1
ATOM 10814 O O . GLY D 1 117 ? 91.699 -5.723 14.205 1.00 32.89 132 GLY D O 1
ATOM 10815 N N . GLY D 1 118 ? 91.984 -5.502 16.437 1.00 32.49 133 GLY D N 1
ATOM 10816 C CA . GLY D 1 118 ? 91.274 -6.708 16.804 1.00 33.54 133 GLY D CA 1
ATOM 10817 C C . GLY D 1 118 ? 92.128 -7.740 17.514 1.00 33.45 133 GLY D C 1
ATOM 10818 O O . GLY D 1 118 ? 91.595 -8.519 18.309 1.00 31.20 133 GLY D O 1
ATOM 10819 N N . TYR D 1 119 ? 93.450 -7.796 17.212 1.00 33.97 134 TYR D N 1
ATOM 10820 C CA . TYR D 1 119 ? 94.078 -9.046 17.649 1.00 36.50 134 TYR D CA 1
ATOM 10821 C C . TYR D 1 119 ? 94.196 -8.974 19.149 1.00 51.13 134 TYR D C 1
ATOM 10822 O O . TYR D 1 119 ? 93.432 -9.704 19.821 1.00 58.17 134 TYR D O 1
ATOM 10831 N N . PRO D 1 120 ? 95.147 -8.222 19.727 1.00 40.38 135 PRO D N 1
ATOM 10832 C CA . PRO D 1 120 ? 95.254 -8.298 21.176 1.00 36.89 135 PRO D CA 1
ATOM 10833 C C . PRO D 1 120 ? 93.870 -7.911 21.649 1.00 33.59 135 PRO D C 1
ATOM 10834 O O . PRO D 1 120 ? 93.257 -7.015 21.078 1.00 33.84 135 PRO D O 1
ATOM 10838 N N . LEU D 1 121 ? 93.301 -8.730 22.529 1.00 33.73 136 LEU D N 1
ATOM 10839 C CA . LEU D 1 121 ? 91.965 -8.479 23.053 1.00 35.06 136 LEU D CA 1
ATOM 10840 C C . LEU D 1 121 ? 91.791 -7.008 23.399 1.00 34.05 136 LEU D C 1
ATOM 10841 O O . LEU D 1 121 ? 90.739 -6.425 23.149 1.00 37.85 136 LEU D O 1
ATOM 10846 N N . THR D 1 122 ? 92.831 -6.390 23.948 1.00 34.70 137 THR D N 1
ATOM 10847 C CA . THR D 1 122 ? 92.760 -4.990 24.324 1.00 39.64 137 THR D CA 1
ATOM 10848 C C . THR D 1 122 ? 92.730 -4.042 23.126 1.00 38.02 137 THR D C 1
ATOM 10849 O O . THR D 1 122 ? 92.547 -2.837 23.324 1.00 37.90 137 THR D O 1
ATOM 10853 N N . ASN D 1 123 ? 92.895 -4.540 21.897 1.00 35.26 138 ASN D N 1
ATOM 10854 C CA . ASN D 1 123 ? 93.058 -3.669 20.740 1.00 36.85 138 ASN D CA 1
ATOM 10855 C C . ASN D 1 123 ? 91.757 -3.597 19.941 1.00 36.50 138 ASN D C 1
ATOM 10856 O O . ASN D 1 123 ? 91.379 -4.584 19.306 1.00 35.25 138 ASN D O 1
ATOM 10861 N N . PRO D 1 124 ? 91.076 -2.459 19.902 1.00 39.94 139 PRO D N 1
ATOM 10862 C CA . PRO D 1 124 ? 89.719 -2.425 19.334 1.00 34.92 139 PRO D CA 1
ATOM 10863 C C . PRO D 1 124 ? 89.691 -2.662 17.831 1.00 35.90 139 PRO D C 1
ATOM 10864 O O . PRO D 1 124 ? 90.509 -2.132 17.076 1.00 35.58 139 PRO D O 1
ATOM 10868 N N . LEU D 1 125 ? 88.715 -3.460 17.403 1.00 35.61 140 LEU D N 1
ATOM 10869 C CA . LEU D 1 125 ? 88.433 -3.675 15.984 1.00 36.84 140 LEU D CA 1
ATOM 10870 C C . LEU D 1 125 ? 87.711 -2.453 15.430 1.00 35.56 140 LEU D C 1
ATOM 10871 O O . LEU D 1 125 ? 86.601 -2.139 15.871 1.00 38.60 140 LEU D O 1
ATOM 10876 N N . LEU D 1 126 ? 88.341 -1.757 14.486 1.00 29.41 141 LEU D N 1
ATOM 10877 C CA . LEU D 1 126 ? 87.832 -0.480 13.984 1.00 32.92 141 LEU D CA 1
ATOM 10878 C C . LEU D 1 126 ? 87.629 -0.542 12.475 1.00 36.36 141 LEU D C 1
ATOM 10879 O O . LEU D 1 126 ? 88.620 -0.495 11.718 1.00 32.00 141 LEU D O 1
ATOM 10884 N N . PRO D 1 127 ? 86.393 -0.629 11.983 1.00 35.44 142 PRO D N 1
ATOM 10885 C CA . PRO D 1 127 ? 86.194 -0.750 10.531 1.00 35.96 142 PRO D CA 1
ATOM 10886 C C . PRO D 1 127 ? 86.543 0.551 9.832 1.00 33.11 142 PRO D C 1
ATOM 10887 O O . PRO D 1 127 ? 86.257 1.633 10.342 1.00 41.37 142 PRO D O 1
ATOM 10891 N N . TYR D 1 128 ? 87.192 0.444 8.673 1.00 32.79 143 TYR D N 1
ATOM 10892 C CA . TYR D 1 128 ? 87.354 1.609 7.808 1.00 33.16 143 TYR D CA 1
ATOM 10893 C C . TYR D 1 128 ? 86.011 2.041 7.235 1.00 38.14 143 TYR D C 1
ATOM 10894 O O . TYR D 1 128 ? 85.158 1.206 6.913 1.00 37.97 143 TYR D O 1
ATOM 10903 N N . ARG D 1 129 ? 85.837 3.357 7.085 1.00 43.81 144 ARG D N 1
ATOM 10904 C CA . ARG D 1 129 ? 84.651 3.889 6.413 1.00 47.58 144 ARG D CA 1
ATOM 10905 C C . ARG D 1 129 ? 84.500 3.292 5.015 1.00 45.59 144 ARG D C 1
ATOM 10906 O O . ARG D 1 129 ? 83.459 2.717 4.684 1.00 49.70 144 ARG D O 1
ATOM 10914 N N . LYS D 1 130 ? 85.538 3.412 4.184 1.00 44.64 145 LYS D N 1
ATOM 10915 C CA . LYS D 1 130 ? 85.683 2.719 2.912 1.00 44.73 145 LYS D CA 1
ATOM 10916 C C . LYS D 1 130 ? 86.936 1.851 2.936 1.00 37.86 145 LYS D C 1
ATOM 10917 O O . LYS D 1 130 ? 87.927 2.215 3.569 1.00 39.63 145 LYS D O 1
ATOM 10923 N N . PRO D 1 131 ? 86.934 0.719 2.237 1.00 37.06 146 PRO D N 1
ATOM 10924 C CA . PRO D 1 131 ? 88.133 -0.128 2.213 1.00 39.51 146 PRO D CA 1
ATOM 10925 C C . PRO D 1 131 ? 89.316 0.554 1.536 1.00 39.00 146 PRO D C 1
ATOM 10926 O O . PRO D 1 131 ? 89.193 1.143 0.465 1.00 35.72 146 PRO D O 1
ATOM 10930 N N . ILE D 1 132 ? 90.478 0.447 2.173 1.00 37.33 147 ILE D N 1
ATOM 10931 C CA . ILE D 1 132 ? 91.729 0.924 1.609 1.00 31.68 147 ILE D CA 1
ATOM 10932 C C . ILE D 1 132 ? 92.516 -0.269 1.053 1.00 34.02 147 ILE D C 1
ATOM 10933 O O . ILE D 1 132 ? 92.125 -1.420 1.204 1.00 32.41 147 ILE D O 1
ATOM 10938 N N . ARG D 1 133 ? 93.631 0.023 0.399 1.00 32.98 148 ARG D N 1
ATOM 10939 C CA . ARG D 1 133 ? 94.534 -1.013 -0.078 1.00 29.46 148 ARG D CA 1
ATOM 10940 C C . ARG D 1 133 ? 95.889 -0.831 0.582 1.00 32.02 148 ARG D C 1
ATOM 10941 O O . ARG D 1 133 ? 96.374 0.298 0.733 1.00 32.33 148 ARG D O 1
ATOM 10949 N N . VAL D 1 134 ? 96.480 -1.957 0.978 1.00 27.27 149 VAL D N 1
ATOM 10950 C CA . VAL D 1 134 ? 97.728 -2.020 1.726 1.00 27.51 149 VAL D CA 1
ATOM 10951 C C . VAL D 1 134 ? 98.559 -3.146 1.132 1.00 28.38 149 VAL D C 1
ATOM 10952 O O . VAL D 1 134 ? 98.075 -4.275 1.013 1.00 27.20 149 VAL D O 1
ATOM 10956 N N . SER D 1 135 ? 99.786 -2.845 0.729 1.00 25.16 150 SER D N 1
ATOM 10957 C CA . SER D 1 135 ? 100.688 -3.896 0.275 1.00 27.05 150 SER D CA 1
ATOM 10958 C C . SER D 1 135 ? 101.202 -4.644 1.504 1.00 28.97 150 SER D C 1
ATOM 10959 O O . SER D 1 135 ? 101.997 -4.100 2.277 1.00 27.26 150 SER D O 1
ATOM 10962 N N . ILE D 1 136 ? 100.742 -5.883 1.686 1.00 27.96 151 ILE D N 1
ATOM 10963 C CA . ILE D 1 136 ? 101.027 -6.690 2.862 1.00 24.87 151 ILE D CA 1
ATOM 10964 C C . ILE D 1 136 ? 102.083 -7.725 2.497 1.00 31.42 151 ILE D C 1
ATOM 10965 O O . ILE D 1 136 ? 101.890 -8.519 1.563 1.00 24.58 151 ILE D O 1
ATOM 10970 N N . PHE D 1 137 ? 103.203 -7.721 3.244 1.00 28.07 152 PHE D N 1
ATOM 10971 C CA . PHE D 1 137 ? 104.351 -8.592 2.981 1.00 28.16 152 PHE D CA 1
ATOM 10972 C C . PHE D 1 137 ? 104.394 -9.688 4.046 1.00 27.13 152 PHE D C 1
ATOM 10973 O O . PHE D 1 137 ? 104.694 -9.423 5.218 1.00 27.67 152 PHE D O 1
ATOM 10981 N N . SER D 1 138 ? 104.075 -10.904 3.644 1.00 24.98 153 SER D N 1
ATOM 10982 C CA . SER D 1 138 ? 104.026 -12.028 4.567 1.00 29.51 153 SER D CA 1
ATOM 10983 C C . SER D 1 138 ? 105.419 -12.626 4.690 1.00 31.13 153 SER D C 1
ATOM 10984 O O . SER D 1 138 ? 106.008 -13.064 3.694 1.00 30.73 153 SER D O 1
ATOM 10987 N N . LEU D 1 139 ? 105.950 -12.608 5.906 1.00 32.08 154 LEU D N 1
ATOM 10988 C CA . LEU D 1 139 ? 107.288 -13.089 6.205 1.00 28.89 154 LEU D CA 1
ATOM 10989 C C . LEU D 1 139 ? 107.177 -13.884 7.488 1.00 30.30 154 LEU D C 1
ATOM 10990 O O . LEU D 1 139 ? 106.584 -13.403 8.458 1.00 28.74 154 LEU D O 1
ATOM 10995 N N . ALA D 1 140 ? 107.665 -15.118 7.474 1.00 28.61 155 ALA D N 1
ATOM 10996 C CA . ALA D 1 140 ? 107.641 -15.959 8.661 1.00 29.62 155 ALA D CA 1
ATOM 10997 C C . ALA D 1 140 ? 108.993 -15.837 9.339 1.00 31.41 155 ALA D C 1
ATOM 10998 O O . ALA D 1 140 ? 110.012 -16.199 8.749 1.00 36.75 155 ALA D O 1
ATOM 11000 N N . GLY D 1 141 ? 109.013 -15.307 10.557 1.00 29.95 156 GLY D N 1
ATOM 11001 C CA . GLY D 1 141 ? 110.257 -15.209 11.295 1.00 29.55 156 GLY D CA 1
ATOM 11002 C C . GLY D 1 141 ? 110.679 -16.539 11.896 1.00 30.96 156 GLY D C 1
ATOM 11003 O O . GLY D 1 141 ? 109.940 -17.553 11.870 1.00 33.28 156 GLY D O 1
ATOM 11004 N N . PRO D 1 142 ? 111.901 -16.562 12.443 1.00 30.90 157 PRO D N 1
ATOM 11005 C CA . PRO D 1 142 ? 112.342 -17.731 13.205 1.00 24.14 157 PRO D CA 1
ATOM 11006 C C . PRO D 1 142 ? 111.284 -18.103 14.224 1.00 27.29 157 PRO D C 1
ATOM 11007 O O . PRO D 1 142 ? 110.662 -17.232 14.841 1.00 28.97 157 PRO D O 1
ATOM 11011 N N . SER D 1 143 ? 111.036 -19.402 14.345 1.00 29.26 158 SER D N 1
ATOM 11012 C CA . SER D 1 143 ? 110.163 -19.944 15.370 1.00 29.59 158 SER D CA 1
ATOM 11013 C C . SER D 1 143 ? 110.993 -20.677 16.408 1.00 32.96 158 SER D C 1
ATOM 11014 O O . SER D 1 143 ? 111.769 -21.575 16.066 1.00 34.48 158 SER D O 1
ATOM 11017 N N . PHE D 1 144 ? 110.830 -20.288 17.671 1.00 36.11 159 PHE D N 1
ATOM 11018 C CA . PHE D 1 144 ? 111.399 -20.999 18.810 1.00 34.72 159 PHE D CA 1
ATOM 11019 C C . PHE D 1 144 ? 110.309 -21.690 19.614 1.00 35.49 159 PHE D C 1
ATOM 11020 O O . PHE D 1 144 ? 110.520 -22.044 20.773 1.00 40.34 159 PHE D O 1
ATOM 11028 N N . GLU D 1 145 ? 109.128 -21.847 19.025 1.00 34.58 160 GLU D N 1
ATOM 11029 C CA . GLU D 1 145 ? 107.975 -22.393 19.733 1.00 38.54 160 GLU D CA 1
ATOM 11030 C C . GLU D 1 145 ? 108.112 -23.880 20.046 1.00 40.47 160 GLU D C 1
ATOM 11031 O O . GLU D 1 145 ? 107.408 -24.376 20.933 1.00 44.57 160 GLU D O 1
ATOM 11037 N N . ASN D 1 146 ? 108.951 -24.604 19.306 1.00 37.64 161 ASN D N 1
ATOM 11038 C CA . ASN D 1 146 ? 109.256 -26.000 19.583 1.00 38.06 161 ASN D CA 1
ATOM 11039 C C . ASN D 1 146 ? 110.732 -26.199 19.299 1.00 39.01 161 ASN D C 1
ATOM 11040 O O . ASN D 1 146 ? 111.400 -25.315 18.765 1.00 45.24 161 ASN D O 1
ATOM 11045 N N . ASN D 1 147 ? 111.256 -27.354 19.674 1.00 38.68 162 ASN D N 1
ATOM 11046 C CA . ASN D 1 147 ? 112.705 -27.492 19.659 1.00 43.12 162 ASN D CA 1
ATOM 11047 C C . ASN D 1 147 ? 113.265 -27.852 18.289 1.00 43.89 162 ASN D C 1
ATOM 11048 O O . ASN D 1 147 ? 114.491 -27.865 18.140 1.00 41.30 162 ASN D O 1
ATOM 11053 N N . TYR D 1 148 ? 112.419 -28.144 17.287 1.00 43.35 163 TYR D N 1
ATOM 11054 C CA . TYR D 1 148 ? 112.916 -28.666 16.018 1.00 40.84 163 TYR D CA 1
ATOM 11055 C C . TYR D 1 148 ? 112.820 -27.695 14.842 1.00 39.39 163 TYR D C 1
ATOM 11056 O O . TYR D 1 148 ? 113.128 -28.097 13.715 1.00 39.29 163 TYR D O 1
ATOM 11065 N N . LEU D 1 149 ? 112.425 -26.437 15.058 1.00 37.64 164 LEU D N 1
ATOM 11066 C CA . LEU D 1 149 ? 112.577 -25.425 14.012 1.00 36.21 164 LEU D CA 1
ATOM 11067 C C . LEU D 1 149 ? 113.864 -24.629 14.234 1.00 41.98 164 LEU D C 1
ATOM 11068 O O . LEU D 1 149 ? 114.953 -25.208 14.213 1.00 41.76 164 LEU D O 1
ATOM 11073 N N . HIS D 1 150 ? 113.761 -23.309 14.457 1.00 36.12 165 HIS D N 1
ATOM 11074 C CA . HIS D 1 150 ? 114.945 -22.455 14.503 1.00 37.94 165 HIS D CA 1
ATOM 11075 C C . HIS D 1 150 ? 115.735 -22.571 15.806 1.00 37.85 165 HIS D C 1
ATOM 11076 O O . HIS D 1 150 ? 116.872 -22.092 15.850 1.00 37.02 165 HIS D O 1
ATOM 11083 N N . TYR D 1 151 ? 115.163 -23.176 16.855 1.00 35.93 166 TYR D N 1
ATOM 11084 C CA . TYR D 1 151 ? 115.936 -23.568 18.033 1.00 41.87 166 TYR D CA 1
ATOM 11085 C C . TYR D 1 151 ? 117.194 -24.341 17.656 1.00 44.88 166 TYR D C 1
ATOM 11086 O O . TYR D 1 151 ? 118.227 -24.227 18.330 1.00 43.21 166 TYR D O 1
ATOM 11095 N N . ARG D 1 152 ? 117.125 -25.131 16.584 1.00 41.30 167 ARG D N 1
ATOM 11096 C CA . ARG D 1 152 ? 118.272 -25.906 16.133 1.00 46.10 167 ARG D CA 1
ATOM 11097 C C . ARG D 1 152 ? 119.335 -25.054 15.458 1.00 45.08 167 ARG D C 1
ATOM 11098 O O . ARG D 1 152 ? 120.465 -25.522 15.299 1.00 50.44 167 ARG D O 1
ATOM 11106 N N . LEU D 1 153 ? 119.008 -23.840 15.027 1.00 40.11 168 LEU D N 1
ATOM 11107 C CA . LEU D 1 153 ? 120.011 -23.009 14.375 1.00 39.54 168 LEU D CA 1
ATOM 11108 C C . LEU D 1 153 ? 120.745 -22.093 15.348 1.00 44.43 168 LEU D C 1
ATOM 11109 O O . LEU D 1 153 ? 121.882 -21.682 15.068 1.00 39.72 168 LEU D O 1
ATOM 11114 N N . PHE D 1 154 ? 120.135 -21.774 16.490 1.00 42.13 169 PHE D N 1
ATOM 11115 C CA . PHE D 1 154 ? 120.606 -20.650 17.289 1.00 46.42 169 PHE D CA 1
ATOM 11116 C C . PHE D 1 154 ? 120.862 -20.964 18.757 1.00 44.67 169 PHE D C 1
ATOM 11117 O O . PHE D 1 154 ? 121.585 -20.199 19.404 1.00 49.18 169 PHE D O 1
ATOM 11125 N N . LEU D 1 155 ? 120.337 -22.053 19.300 1.00 43.87 170 LEU D N 1
ATOM 11126 C CA . LEU D 1 155 ? 120.554 -22.388 20.699 1.00 47.38 170 LEU D CA 1
ATOM 11127 C C . LEU D 1 155 ? 121.482 -23.593 20.844 1.00 50.64 170 LEU D C 1
ATOM 11128 O O . LEU D 1 155 ? 121.548 -24.458 19.969 1.00 49.31 170 LEU D O 1
ATOM 11133 N N . LEU D 1 156 ? 122.221 -23.624 21.957 1.00 48.71 171 LEU D N 1
ATOM 11134 C CA . LEU D 1 156 ? 122.935 -24.814 22.401 1.00 54.36 171 LEU D CA 1
ATOM 11135 C C . LEU D 1 156 ? 122.508 -25.142 23.826 1.00 55.89 171 LEU D C 1
ATOM 11136 O O . LEU D 1 156 ? 122.312 -24.236 24.650 1.00 50.07 171 LEU D O 1
ATOM 11141 N N . ASP D 1 157 ? 122.345 -26.438 24.104 1.00 52.95 172 ASP D N 1
ATOM 11142 C CA . ASP D 1 157 ? 121.825 -26.896 25.391 1.00 61.43 172 ASP D CA 1
ATOM 11143 C C . ASP D 1 157 ? 122.482 -28.229 25.758 1.00 62.83 172 ASP D C 1
ATOM 11144 O O . ASP D 1 157 ? 123.375 -28.722 25.057 1.00 57.91 172 ASP D O 1
ATOM 11149 N N . SER D 1 158 ? 122.016 -28.818 26.870 1.00 62.42 173 SER D N 1
ATOM 11150 C CA . SER D 1 158 ? 122.505 -30.102 27.370 1.00 66.75 173 SER D CA 1
ATOM 11151 C C . SER D 1 158 ? 121.849 -31.306 26.696 1.00 70.57 173 SER D C 1
ATOM 11152 O O . SER D 1 158 ? 122.294 -32.439 26.926 1.00 71.00 173 SER D O 1
ATOM 11155 N N . VAL D 1 159 ? 120.806 -31.090 25.888 1.00 65.51 174 VAL D N 1
ATOM 11156 C CA . VAL D 1 159 ? 120.094 -32.162 25.194 1.00 62.40 174 VAL D CA 1
ATOM 11157 C C . VAL D 1 159 ? 120.587 -32.329 23.756 1.00 59.63 174 VAL D C 1
ATOM 11158 O O . VAL D 1 159 ? 119.961 -33.034 22.964 1.00 62.67 174 VAL D O 1
ATOM 11162 N N . GLN D 1 160 ? 121.717 -31.722 23.410 1.00 65.49 175 GLN D N 1
ATOM 11163 C CA . GLN D 1 160 ? 122.292 -31.887 22.074 1.00 70.56 175 GLN D CA 1
ATOM 11164 C C . GLN D 1 160 ? 123.704 -31.292 21.974 1.00 74.11 175 GLN D C 1
ATOM 11165 O O . GLN D 1 160 ? 123.965 -30.154 22.382 1.00 72.45 175 GLN D O 1
ATOM 11171 N N . ILE D 1 162 ? 125.623 -29.306 20.029 1.00 72.52 177 ILE D N 1
ATOM 11172 C CA . ILE D 1 162 ? 126.159 -28.917 18.725 1.00 74.02 177 ILE D CA 1
ATOM 11173 C C . ILE D 1 162 ? 125.032 -28.646 17.707 1.00 77.20 177 ILE D C 1
ATOM 11174 O O . ILE D 1 162 ? 124.039 -29.377 17.658 1.00 77.84 177 ILE D O 1
ATOM 11179 N N . ILE D 1 163 ? 125.186 -27.590 16.899 1.00 76.99 178 ILE D N 1
ATOM 11180 C CA . ILE D 1 163 ? 124.278 -27.332 15.786 1.00 77.68 178 ILE D CA 1
ATOM 11181 C C . ILE D 1 163 ? 124.571 -28.307 14.646 1.00 79.07 178 ILE D C 1
ATOM 11182 O O . ILE D 1 163 ? 125.733 -28.576 14.311 1.00 76.36 178 ILE D O 1
ATOM 11187 N N . ASP D 1 164 ? 123.505 -28.816 14.016 1.00 78.89 179 ASP D N 1
ATOM 11188 C CA . ASP D 1 164 ? 123.589 -29.879 13.021 1.00 80.38 179 ASP D CA 1
ATOM 11189 C C . ASP D 1 164 ? 123.249 -29.442 11.592 1.00 80.88 179 ASP D C 1
ATOM 11190 O O . ASP D 1 164 ? 123.565 -30.178 10.647 1.00 84.62 179 ASP D O 1
ATOM 11195 N N . SER D 1 165 ? 122.639 -28.272 11.401 1.00 75.79 180 SER D N 1
ATOM 11196 C CA . SER D 1 165 ? 122.004 -27.946 10.118 1.00 77.44 180 SER D CA 1
ATOM 11197 C C . SER D 1 165 ? 123.021 -27.440 9.097 1.00 80.23 180 SER D C 1
ATOM 11198 O O . SER D 1 165 ? 123.643 -26.388 9.320 1.00 78.36 180 SER D O 1
ATOM 11201 N N . PRO D 1 166 ? 123.181 -28.119 7.945 1.00 72.26 181 PRO D N 1
ATOM 11202 C CA . PRO D 1 166 ? 124.272 -27.770 7.017 1.00 70.69 181 PRO D CA 1
ATOM 11203 C C . PRO D 1 166 ? 123.972 -26.774 5.891 1.00 67.08 181 PRO D C 1
ATOM 11204 O O . PRO D 1 166 ? 124.925 -26.213 5.344 1.00 67.99 181 PRO D O 1
ATOM 11208 N N . LEU D 1 167 ? 122.726 -26.527 5.489 1.00 65.26 182 LEU D N 1
ATOM 11209 C CA . LEU D 1 167 ? 122.569 -25.441 4.517 1.00 63.87 182 LEU D CA 1
ATOM 11210 C C . LEU D 1 167 ? 122.539 -24.061 5.181 1.00 60.44 182 LEU D C 1
ATOM 11211 O O . LEU D 1 167 ? 122.496 -23.042 4.484 1.00 54.95 182 LEU D O 1
ATOM 11216 N N . PHE D 1 168 ? 122.608 -24.004 6.510 1.00 64.72 183 PHE D N 1
ATOM 11217 C CA . PHE D 1 168 ? 122.766 -22.765 7.260 1.00 57.50 183 PHE D CA 1
ATOM 11218 C C . PHE D 1 168 ? 124.156 -22.644 7.885 1.00 59.86 183 PHE D C 1
ATOM 11219 O O . PHE D 1 168 ? 124.311 -22.036 8.943 1.00 55.50 183 PHE D O 1
ATOM 11227 N N . SER D 1 169 ? 125.176 -23.224 7.244 1.00 62.03 184 SER D N 1
ATOM 11228 C CA . SER D 1 169 ? 126.513 -23.223 7.828 1.00 61.00 184 SER D CA 1
ATOM 11229 C C . SER D 1 169 ? 127.199 -21.866 7.678 1.00 59.57 184 SER D C 1
ATOM 11230 O O . SER D 1 169 ? 128.064 -21.519 8.493 1.00 55.30 184 SER D O 1
ATOM 11233 N N . HIS D 1 170 ? 126.822 -21.084 6.657 1.00 57.40 185 HIS D N 1
ATOM 11234 C CA . HIS D 1 170 ? 127.327 -19.718 6.527 1.00 56.92 185 HIS D CA 1
ATOM 11235 C C . HIS D 1 170 ? 126.898 -18.843 7.696 1.00 57.90 185 HIS D C 1
ATOM 11236 O O . HIS D 1 170 ? 127.610 -17.900 8.056 1.00 56.88 185 HIS D O 1
ATOM 11243 N N . LEU D 1 171 ? 125.729 -19.112 8.282 1.00 56.67 186 LEU D N 1
ATOM 11244 C CA . LEU D 1 171 ? 125.329 -18.395 9.488 1.00 55.63 186 LEU D CA 1
ATOM 11245 C C . LEU D 1 171 ? 126.279 -18.654 10.653 1.00 60.85 186 LEU D C 1
ATOM 11246 O O . LEU D 1 171 ? 126.293 -17.875 11.615 1.00 53.51 186 LEU D O 1
ATOM 11251 N N . HIS D 1 172 ? 127.066 -19.733 10.596 1.00 61.64 187 HIS D N 1
ATOM 11252 C CA . HIS D 1 172 ? 127.969 -20.083 11.680 1.00 63.68 187 HIS D CA 1
ATOM 11253 C C . HIS D 1 172 ? 129.443 -20.029 11.295 1.00 62.70 187 HIS D C 1
ATOM 11254 O O . HIS D 1 172 ? 130.290 -20.294 12.153 1.00 66.65 187 HIS D O 1
ATOM 11261 N N . ASP D 1 173 ? 129.779 -19.681 10.048 1.00 62.95 188 ASP D N 1
ATOM 11262 C CA . ASP D 1 173 ? 131.167 -19.698 9.583 1.00 65.89 188 ASP D CA 1
ATOM 11263 C C . ASP D 1 173 ? 132.058 -18.786 10.422 1.00 70.63 188 ASP D C 1
ATOM 11264 O O . ASP D 1 173 ? 132.071 -17.565 10.232 1.00 68.94 188 ASP D O 1
ATOM 11269 N N . GLY D 1 174 ? 132.819 -19.377 11.341 1.00 66.01 189 GLY D N 1
ATOM 11270 C CA . GLY D 1 174 ? 133.643 -18.629 12.262 1.00 65.54 189 GLY D CA 1
ATOM 11271 C C . GLY D 1 174 ? 133.132 -18.582 13.683 1.00 69.10 189 GLY D C 1
ATOM 11272 O O . GLY D 1 174 ? 133.693 -17.837 14.496 1.00 76.44 189 GLY D O 1
ATOM 11273 N N . LEU D 1 175 ? 132.092 -19.348 14.009 1.00 68.88 190 LEU D N 1
ATOM 11274 C CA . LEU D 1 175 ? 131.424 -19.359 15.302 1.00 70.07 190 LEU D CA 1
ATOM 11275 C C . LEU D 1 175 ? 131.389 -20.779 15.849 1.00 73.62 190 LEU D C 1
ATOM 11276 O O . LEU D 1 175 ? 131.378 -21.745 15.077 1.00 76.95 190 LEU D O 1
ATOM 11281 N N . PRO D 1 176 ? 131.362 -20.941 17.168 1.00 77.02 191 PRO D N 1
ATOM 11282 C CA . PRO D 1 176 ? 131.536 -22.275 17.754 1.00 80.96 191 PRO D CA 1
ATOM 11283 C C . PRO D 1 176 ? 130.244 -23.082 17.768 1.00 83.86 191 PRO D C 1
ATOM 11284 O O . PRO D 1 176 ? 129.133 -22.550 17.694 1.00 82.68 191 PRO D O 1
ATOM 11288 N N . ILE D 1 177 ? 130.417 -24.403 17.844 1.00 80.17 192 ILE D N 1
ATOM 11289 C CA . ILE D 1 177 ? 129.312 -25.332 17.636 1.00 77.46 192 ILE D CA 1
ATOM 11290 C C . ILE D 1 177 ? 129.418 -26.523 18.588 1.00 80.84 192 ILE D C 1
ATOM 11291 O O . ILE D 1 177 ? 129.578 -27.669 18.146 1.00 82.38 192 ILE D O 1
ATOM 11296 N N . GLN D 1 178 ? 129.339 -26.265 19.898 1.00 73.65 193 GLN D N 1
ATOM 11297 C CA . GLN D 1 178 ? 129.190 -27.324 20.897 1.00 73.90 193 GLN D CA 1
ATOM 11298 C C . GLN D 1 178 ? 128.952 -26.731 22.282 1.00 68.16 193 GLN D C 1
ATOM 11299 O O . GLN D 1 178 ? 129.684 -25.836 22.716 1.00 67.72 193 GLN D O 1
ATOM 11305 N N . PHE D 1 179 ? 127.950 -27.260 22.989 1.00 57.58 194 PHE D N 1
ATOM 11306 C CA . PHE D 1 179 ? 127.478 -26.642 24.225 1.00 61.79 194 PHE D CA 1
ATOM 11307 C C . PHE D 1 179 ? 128.551 -26.628 25.309 1.00 72.39 194 PHE D C 1
ATOM 11308 O O . PHE D 1 179 ? 128.828 -25.581 25.911 1.00 67.40 194 PHE D O 1
ATOM 11316 N N . ASP D 1 180 ? 129.131 -27.794 25.605 1.00 70.32 195 ASP D N 1
ATOM 11317 C CA . ASP D 1 180 ? 130.117 -27.883 26.678 1.00 72.12 195 ASP D CA 1
ATOM 11318 C C . ASP D 1 180 ? 131.278 -26.924 26.430 1.00 74.44 195 ASP D C 1
ATOM 11319 O O . ASP D 1 180 ? 131.608 -26.097 27.285 1.00 72.15 195 ASP D O 1
ATOM 11324 N N . GLU D 1 181 ? 131.877 -26.987 25.241 1.00 72.63 196 GLU D N 1
ATOM 11325 C CA . GLU D 1 181 ? 133.015 -26.125 24.946 1.00 72.86 196 GLU D CA 1
ATOM 11326 C C . GLU D 1 181 ? 132.624 -24.643 24.963 1.00 74.23 196 GLU D C 1
ATOM 11327 O O . GLU D 1 181 ? 133.408 -23.803 25.425 1.00 72.02 196 GLU D O 1
ATOM 11333 N N . ALA D 1 182 ? 131.408 -24.308 24.519 1.00 68.98 197 ALA D N 1
ATOM 11334 C CA . ALA D 1 182 ? 130.947 -22.928 24.598 1.00 70.27 197 ALA D CA 1
ATOM 11335 C C . ALA D 1 182 ? 130.759 -22.465 26.044 1.00 71.71 197 ALA D C 1
ATOM 11336 O O . ALA D 1 182 ? 130.920 -21.272 26.327 1.00 70.27 197 ALA D O 1
ATOM 11338 N N . LYS D 1 183 ? 130.408 -23.376 26.965 1.00 72.77 198 LYS D N 1
ATOM 11339 C CA . LYS D 1 183 ? 130.317 -23.003 28.379 1.00 76.57 198 LYS D CA 1
ATOM 11340 C C . LYS D 1 183 ? 131.674 -22.537 28.903 1.00 76.61 198 LYS D C 1
ATOM 11341 O O . LYS D 1 183 ? 131.760 -21.646 29.756 1.00 69.01 198 LYS D O 1
ATOM 11347 N N . LYS D 1 184 ? 132.749 -23.125 28.385 1.00 74.05 199 LYS D N 1
ATOM 11348 C CA . LYS D 1 184 ? 134.091 -22.812 28.868 1.00 77.62 199 LYS D CA 1
ATOM 11349 C C . LYS D 1 184 ? 134.582 -21.470 28.328 1.00 72.80 199 LYS D C 1
ATOM 11350 O O . LYS D 1 184 ? 135.306 -20.755 29.035 1.00 73.49 199 LYS D O 1
ATOM 11356 N N . GLU D 1 185 ? 134.165 -21.089 27.113 1.00 69.92 200 GLU D N 1
ATOM 11357 C CA . GLU D 1 185 ? 134.554 -19.790 26.560 1.00 70.88 200 GLU D CA 1
ATOM 11358 C C . GLU D 1 185 ? 134.030 -18.635 27.408 1.00 69.72 200 GLU D C 1
ATOM 11359 O O . GLU D 1 185 ? 134.790 -17.732 27.784 1.00 62.54 200 GLU D O 1
ATOM 11365 N N . LEU D 1 186 ? 132.722 -18.627 27.689 1.00 70.05 201 LEU D N 1
ATOM 11366 C CA . LEU D 1 186 ? 132.153 -17.587 28.544 1.00 71.48 201 LEU D CA 1
ATOM 11367 C C . LEU D 1 186 ? 132.790 -17.588 29.932 1.00 74.89 201 LEU D C 1
ATOM 11368 O O . LEU D 1 186 ? 132.943 -16.521 30.547 1.00 66.50 201 LEU D O 1
ATOM 11373 N N . GLY D 1 187 ? 133.181 -18.768 30.429 1.00 72.55 202 GLY D N 1
ATOM 11374 C CA . GLY D 1 187 ? 133.792 -18.914 31.738 1.00 69.98 202 GLY D CA 1
ATOM 11375 C C . GLY D 1 187 ? 132.920 -18.412 32.873 1.00 72.34 202 GLY D C 1
ATOM 11376 O O . GLY D 1 187 ? 131.968 -19.085 33.293 1.00 69.92 202 GLY D O 1
ATOM 11377 N N . GLU D 1 188 ? 133.233 -17.212 33.361 1.00 70.20 203 GLU D N 1
ATOM 11378 C CA . GLU D 1 188 ? 132.502 -16.587 34.465 1.00 72.05 203 GLU D CA 1
ATOM 11379 C C . GLU D 1 188 ? 131.374 -15.675 33.970 1.00 66.20 203 GLU D C 1
ATOM 11380 O O . GLU D 1 188 ? 130.452 -15.359 34.723 1.00 63.17 203 GLU D O 1
ATOM 11386 N N . ASP D 1 190 ? 129.117 -14.627 30.910 1.00 59.84 205 ASP D N 1
ATOM 11387 C CA . ASP D 1 190 ? 127.789 -14.908 30.355 1.00 65.43 205 ASP D CA 1
ATOM 11388 C C . ASP D 1 190 ? 127.546 -14.379 28.920 1.00 59.65 205 ASP D C 1
ATOM 11389 O O . ASP D 1 190 ? 126.730 -14.947 28.193 1.00 60.60 205 ASP D O 1
ATOM 11394 N N . THR D 1 191 ? 128.240 -13.315 28.502 1.00 58.52 206 THR D N 1
ATOM 11395 C CA . THR D 1 191 ? 128.104 -12.789 27.145 1.00 53.88 206 THR D CA 1
ATOM 11396 C C . THR D 1 191 ? 129.481 -12.579 26.532 1.00 55.40 206 THR D C 1
ATOM 11397 O O . THR D 1 191 ? 130.413 -12.153 27.216 1.00 62.91 206 THR D O 1
ATOM 11401 N N . ASN D 1 192 ? 129.616 -12.902 25.248 1.00 54.94 207 ASN D N 1
ATOM 11402 C CA . ASN D 1 192 ? 130.764 -12.446 24.470 1.00 53.62 207 ASN D CA 1
ATOM 11403 C C . ASN D 1 192 ? 130.256 -11.910 23.128 1.00 55.30 207 ASN D C 1
ATOM 11404 O O . ASN D 1 192 ? 129.056 -11.649 22.983 1.00 50.23 207 ASN D O 1
ATOM 11409 N N . LYS D 1 193 ? 131.150 -11.743 22.149 1.00 49.90 208 LYS D N 1
ATOM 11410 C CA . LYS D 1 193 ? 130.802 -11.085 20.895 1.00 50.76 208 LYS D CA 1
ATOM 11411 C C . LYS D 1 193 ? 129.884 -11.921 20.013 1.00 57.66 208 LYS D C 1
ATOM 11412 O O . LYS D 1 193 ? 129.234 -11.363 19.124 1.00 55.11 208 LYS D O 1
ATOM 11418 N N . LEU D 1 194 ? 129.843 -13.243 20.214 1.00 55.52 209 LEU D N 1
ATOM 11419 C CA . LEU D 1 194 ? 129.134 -14.156 19.331 1.00 52.79 209 LEU D CA 1
ATOM 11420 C C . LEU D 1 194 ? 128.040 -14.953 20.019 1.00 50.50 209 LEU D C 1
ATOM 11421 O O . LEU D 1 194 ? 127.143 -15.442 19.333 1.00 53.63 209 LEU D O 1
ATOM 11434 N N . ALA D 1 196 ? 125.633 -15.739 23.964 1.00 46.09 211 ALA D N 1
ATOM 11435 C CA . ALA D 1 196 ? 125.184 -1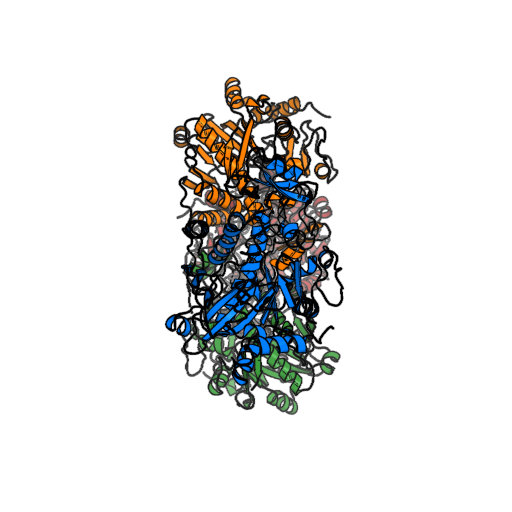5.203 25.237 1.00 53.62 211 ALA D CA 1
ATOM 11436 C C . ALA D 1 196 ? 124.239 -16.199 25.890 1.00 52.14 211 ALA D C 1
ATOM 11437 O O . ALA D 1 196 ? 123.413 -16.804 25.206 1.00 52.71 211 ALA D O 1
ATOM 11439 N N . ARG D 1 197 ? 124.378 -16.374 27.200 1.00 51.76 212 ARG D N 1
ATOM 11440 C CA . ARG D 1 197 ? 123.355 -17.062 27.971 1.00 53.01 212 ARG D CA 1
ATOM 11441 C C . ARG D 1 197 ? 122.072 -16.246 27.970 1.00 50.62 212 ARG D C 1
ATOM 11442 O O . ARG D 1 197 ? 122.079 -15.027 27.783 1.00 57.04 212 ARG D O 1
ATOM 11450 N N . ILE D 1 198 ? 120.956 -16.923 28.199 1.00 54.09 213 ILE D N 1
ATOM 11451 C CA . ILE D 1 198 ? 119.652 -16.270 28.187 1.00 54.27 213 ILE D CA 1
ATOM 11452 C C . ILE D 1 198 ? 119.318 -15.855 29.618 1.00 58.80 213 ILE D C 1
ATOM 11453 O O . ILE D 1 198 ? 119.151 -16.695 30.503 1.00 63.74 213 ILE D O 1
ATOM 11458 N N . ARG D 1 199 ? 119.246 -14.551 29.851 1.00 57.11 214 ARG D N 1
ATOM 11459 C CA . ARG D 1 199 ? 118.904 -14.018 31.160 1.00 62.13 214 ARG D CA 1
ATOM 11460 C C . ARG D 1 199 ? 117.401 -13.768 31.218 1.00 60.41 214 ARG D C 1
ATOM 11461 O O . ARG D 1 199 ? 116.869 -12.957 30.451 1.00 56.18 214 ARG D O 1
ATOM 11469 N N . LEU D 1 200 ? 116.719 -14.467 32.126 1.00 59.45 215 LEU D N 1
ATOM 11470 C CA . LEU D 1 200 ? 115.356 -14.114 32.501 1.00 57.89 215 LEU D CA 1
ATOM 11471 C C . LEU D 1 200 ? 115.317 -12.959 33.505 1.00 63.27 215 LEU D C 1
ATOM 11472 O O . LEU D 1 200 ? 114.230 -12.562 33.947 1.00 59.05 215 LEU D O 1
ATOM 11477 N N . GLY D 1 201 ? 116.478 -12.392 33.829 1.00 62.77 216 GLY D N 1
ATOM 11478 C CA . GLY D 1 201 ? 116.686 -11.480 34.938 1.00 58.96 216 GLY D CA 1
ATOM 11479 C C . GLY D 1 201 ? 118.021 -11.818 35.580 1.00 57.37 216 GLY D C 1
ATOM 11480 O O . GLY D 1 201 ? 119.066 -11.744 34.926 1.00 57.90 216 GLY D O 1
ATOM 11481 N N . PHE D 1 202 ? 118.009 -12.207 36.844 1.00 58.33 217 PHE D N 1
ATOM 11482 C CA . PHE D 1 202 ? 119.179 -12.882 37.394 1.00 56.27 217 PHE D CA 1
ATOM 11483 C C . PHE D 1 202 ? 119.146 -14.386 37.093 1.00 58.29 217 PHE D C 1
ATOM 11484 O O . PHE D 1 202 ? 120.208 -14.979 36.842 1.00 57.09 217 PHE D O 1
ATOM 11492 N N . PRO D 1 203 ? 117.984 -15.051 37.094 1.00 55.50 218 PRO D N 1
ATOM 11493 C CA . PRO D 1 203 ? 117.965 -16.459 36.675 1.00 59.37 218 PRO D CA 1
ATOM 11494 C C . PRO D 1 203 ? 118.202 -16.605 35.178 1.00 62.38 218 PRO D C 1
ATOM 11495 O O . PRO D 1 203 ? 117.753 -15.780 34.373 1.00 59.42 218 PRO D O 1
ATOM 11499 N N . TYR D 1 204 ? 118.923 -17.671 34.821 1.00 58.84 219 TYR D N 1
ATOM 11500 C CA . TYR D 1 204 ? 119.066 -18.133 33.445 1.00 62.93 219 TYR D CA 1
ATOM 11501 C C . TYR D 1 204 ? 117.892 -19.020 33.029 1.00 60.05 219 TYR D C 1
ATOM 11502 O O . TYR D 1 204 ? 117.136 -19.531 33.858 1.00 53.92 219 TYR D O 1
ATOM 11511 N N . LEU D 1 205 ? 117.759 -19.219 31.718 1.00 63.58 220 LEU D N 1
ATOM 11512 C CA . LEU D 1 205 ? 116.928 -20.299 31.201 1.00 58.95 220 LEU D CA 1
ATOM 11513 C C . LEU D 1 205 ? 117.794 -21.544 31.064 1.00 56.49 220 LEU D C 1
ATOM 11514 O O . LEU D 1 205 ? 118.793 -21.544 30.331 1.00 52.64 220 LEU D O 1
ATOM 11519 N N . ALA D 1 206 ? 117.411 -22.595 31.777 1.00 59.41 221 ALA D N 1
ATOM 11520 C CA . ALA D 1 206 ? 118.106 -23.868 31.748 1.00 58.45 221 ALA D CA 1
ATOM 11521 C C . ALA D 1 206 ? 117.218 -24.943 31.133 1.00 56.95 221 ALA D C 1
ATOM 11522 O O . ALA D 1 206 ? 115.983 -24.855 31.165 1.00 54.29 221 ALA D O 1
ATOM 11524 N N . ARG D 1 207 ? 117.862 -25.954 30.558 1.00 48.72 222 ARG D N 1
ATOM 11525 C CA . ARG D 1 207 ? 117.173 -27.142 30.080 1.00 60.96 222 ARG D CA 1
ATOM 11526 C C . ARG D 1 207 ? 117.909 -28.367 30.603 1.00 64.14 222 ARG D C 1
ATOM 11527 O O . ARG D 1 207 ? 119.088 -28.565 30.286 1.00 61.72 222 ARG D O 1
ATOM 11535 N N . PHE D 1 208 ? 117.230 -29.178 31.412 1.00 66.66 223 PHE D N 1
ATOM 11536 C CA . PHE D 1 208 ? 117.848 -30.436 31.812 1.00 71.73 223 PHE D CA 1
ATOM 11537 C C . PHE D 1 208 ? 117.630 -31.488 30.726 1.00 66.50 223 PHE D C 1
ATOM 11538 O O . PHE D 1 208 ? 116.793 -31.325 29.832 1.00 65.75 223 PHE D O 1
ATOM 11546 N N . SER D 1 209 ? 118.416 -32.571 30.812 1.00 63.74 224 SER D N 1
ATOM 11547 C CA . SER D 1 209 ? 118.431 -33.603 29.774 1.00 70.61 224 SER D CA 1
ATOM 11548 C C . SER D 1 209 ? 117.055 -34.228 29.555 1.00 66.77 224 SER D C 1
ATOM 11549 O O . SER D 1 209 ? 116.746 -34.680 28.444 1.00 69.37 224 SER D O 1
ATOM 11552 N N . SER D 1 210 ? 116.224 -34.265 30.599 1.00 61.37 225 SER D N 1
ATOM 11553 C CA . SER D 1 210 ? 114.842 -34.712 30.481 1.00 61.25 225 SER D CA 1
ATOM 11554 C C . SER D 1 210 ? 114.056 -33.948 29.415 1.00 69.54 225 SER D C 1
ATOM 11555 O O . SER D 1 210 ? 112.999 -34.425 28.980 1.00 66.76 225 SER D O 1
ATOM 11558 N N . GLY D 1 211 ? 114.522 -32.765 29.004 1.00 65.11 226 GLY D N 1
ATOM 11559 C CA . GLY D 1 211 ? 113.949 -32.045 27.884 1.00 63.33 226 GLY D CA 1
ATOM 11560 C C . GLY D 1 211 ? 113.136 -30.815 28.238 1.00 68.56 226 GLY D C 1
ATOM 11561 O O . GLY D 1 211 ? 112.711 -30.094 27.324 1.00 64.34 226 GLY D O 1
ATOM 11562 N N . GLY D 1 212 ? 112.905 -30.541 29.520 1.00 65.57 227 GLY D N 1
ATOM 11563 C CA . GLY D 1 212 ? 112.119 -29.399 29.926 1.00 66.10 227 GLY D CA 1
ATOM 11564 C C . GLY D 1 212 ? 112.959 -28.172 30.273 1.00 64.29 227 GLY D C 1
ATOM 11565 O O . GLY D 1 212 ? 114.169 -28.242 30.510 1.00 59.22 227 GLY D O 1
ATOM 11566 N N . PHE D 1 213 ? 112.286 -27.028 30.309 1.00 61.69 228 PHE D N 1
ATOM 11567 C CA . PHE D 1 213 ? 112.927 -25.757 30.606 1.00 61.68 228 PHE D CA 1
ATOM 11568 C C . PHE D 1 213 ? 112.505 -25.279 31.992 1.00 61.32 228 PHE D C 1
ATOM 11569 O O . PHE D 1 213 ? 111.418 -25.610 32.484 1.00 58.33 228 PHE D O 1
ATOM 11577 N N . TYR D 1 214 ? 113.392 -24.517 32.632 1.00 61.57 229 TYR D N 1
ATOM 11578 C CA . TYR D 1 214 ? 113.200 -24.132 34.024 1.00 64.08 229 TYR D CA 1
ATOM 11579 C C . TYR D 1 214 ? 114.149 -22.993 34.370 1.00 59.58 229 TYR D C 1
ATOM 11580 O O . TYR D 1 214 ? 115.287 -22.970 33.890 1.00 59.48 229 TYR D O 1
ATOM 11589 N N . PRO D 1 215 ? 113.721 -22.052 35.204 1.00 58.19 230 PRO D N 1
ATOM 11590 C CA . PRO D 1 215 ? 114.644 -21.004 35.658 1.00 65.37 230 PRO D CA 1
ATOM 11591 C C . PRO D 1 215 ? 115.719 -21.585 36.567 1.00 57.60 230 PRO D C 1
ATOM 11592 O O . PRO D 1 215 ? 115.507 -22.581 37.262 1.00 59.45 230 PRO D O 1
ATOM 11596 N N . SER D 1 216 ? 116.891 -20.957 36.542 1.00 56.66 231 SER D N 1
ATOM 11597 C CA . SER D 1 216 ? 118.045 -21.470 37.271 1.00 60.24 231 SER D CA 1
ATOM 11598 C C . SER D 1 216 ? 119.064 -20.351 37.486 1.00 58.01 231 SER D C 1
ATOM 11599 O O . SER D 1 216 ? 119.243 -19.489 36.620 1.00 53.00 231 SER D O 1
ATOM 11602 N N . PHE D 1 217 ? 119.729 -20.375 38.649 1.00 59.01 232 PHE D N 1
ATOM 11603 C CA . PHE D 1 217 ? 120.891 -19.525 38.895 1.00 61.02 232 PHE D CA 1
ATOM 11604 C C . PHE D 1 217 ? 122.197 -20.215 38.535 1.00 56.65 232 PHE D C 1
ATOM 11605 O O . PHE D 1 217 ? 123.250 -19.562 38.533 1.00 55.46 232 PHE D O 1
ATOM 11613 N N . SER D 1 218 ? 122.142 -21.502 38.210 1.00 49.21 233 SER D N 1
ATOM 11614 C CA . SER D 1 218 ? 123.317 -22.270 37.841 1.00 58.08 233 SER D CA 1
ATOM 11615 C C . SER D 1 218 ? 123.577 -22.159 36.347 1.00 60.13 233 SER D C 1
ATOM 11616 O O . SER D 1 218 ? 122.638 -22.123 35.540 1.00 54.87 233 SER D O 1
ATOM 11619 N N . LYS D 1 219 ? 124.866 -22.132 35.984 1.00 56.81 234 LYS D N 1
ATOM 11620 C CA . LYS D 1 219 ? 125.301 -22.032 34.595 1.00 61.74 234 LYS D CA 1
ATOM 11621 C C . LYS D 1 219 ? 125.551 -23.386 33.951 1.00 63.38 234 LYS D C 1
ATOM 11622 O O . LYS D 1 219 ? 126.376 -23.479 33.034 1.00 73.87 234 LYS D O 1
ATOM 11628 N N . SER D 1 220 ? 124.884 -24.441 34.405 1.00 59.44 235 SER D N 1
ATOM 11629 C CA . SER D 1 220 ? 125.220 -25.785 33.959 1.00 62.05 235 SER D CA 1
ATOM 11630 C C . SER D 1 220 ? 124.229 -26.375 32.973 1.00 58.79 235 SER D C 1
ATOM 11631 O O . SER D 1 220 ? 124.646 -27.093 32.060 1.00 61.44 235 SER D O 1
ATOM 11634 N N . ASN D 1 221 ? 122.937 -26.090 33.123 1.00 57.36 236 ASN D N 1
ATOM 11635 C CA . ASN D 1 221 ? 121.941 -26.424 32.110 1.00 63.17 236 ASN D CA 1
ATOM 11636 C C . ASN D 1 221 ? 121.430 -25.176 31.391 1.00 57.68 236 ASN D C 1
ATOM 11637 O O . ASN D 1 221 ? 120.489 -25.267 30.591 1.00 55.16 236 ASN D O 1
ATOM 11642 N N . ALA D 1 222 ? 122.055 -24.021 31.634 1.00 58.06 237 ALA D N 1
ATOM 11643 C CA . ALA D 1 222 ? 121.626 -22.770 31.017 1.00 62.36 237 ALA D CA 1
ATOM 11644 C C . ALA D 1 222 ? 121.975 -22.758 29.532 1.00 57.22 237 ALA D C 1
ATOM 11645 O O . ALA D 1 222 ? 123.142 -22.927 29.153 1.00 52.37 237 ALA D O 1
ATOM 11647 N N . ILE D 1 223 ? 120.958 -22.556 28.692 1.00 51.64 238 ILE D N 1
ATOM 11648 C CA . ILE D 1 223 ? 121.136 -22.616 27.242 1.00 56.42 238 ILE D CA 1
ATOM 11649 C C . ILE D 1 223 ? 121.916 -21.402 26.758 1.00 51.06 238 ILE D C 1
ATOM 11650 O O . ILE D 1 223 ? 122.181 -20.468 27.527 1.00 53.40 238 ILE D O 1
ATOM 11655 N N . ILE D 1 224 ? 122.255 -21.384 25.473 1.00 52.68 239 ILE D N 1
ATOM 11656 C CA . ILE D 1 224 ? 123.188 -20.388 24.961 1.00 52.79 239 ILE D CA 1
ATOM 11657 C C . ILE D 1 224 ? 122.853 -20.040 23.508 1.00 52.46 239 ILE D C 1
ATOM 11658 O O . ILE D 1 224 ? 122.639 -20.919 22.665 1.00 45.61 239 ILE D O 1
ATOM 11663 N N . PHE D 1 225 ? 122.853 -18.734 23.220 1.00 50.52 240 PHE D N 1
ATOM 11664 C CA . PHE D 1 225 ? 122.253 -18.161 22.018 1.00 45.30 240 PHE D CA 1
ATOM 11665 C C . PHE D 1 225 ? 123.339 -17.684 21.056 1.00 44.03 240 PHE D C 1
ATOM 11666 O O . PHE D 1 225 ? 124.077 -16.742 21.363 1.00 46.86 240 PHE D O 1
ATOM 11674 N N . LEU D 1 226 ? 123.414 -18.318 19.881 1.00 42.85 241 LEU D N 1
ATOM 11675 C CA . LEU D 1 226 ? 124.352 -17.932 18.833 1.00 43.45 241 LEU D CA 1
ATOM 11676 C C . LEU D 1 226 ? 123.985 -16.573 18.243 1.00 43.06 241 LEU D C 1
ATOM 11677 O O . LEU D 1 226 ? 123.559 -16.476 17.089 1.00 41.93 241 LEU D O 1
ATOM 11682 N N . SER D 1 227 ? 124.173 -15.517 19.033 1.00 43.47 242 SER D N 1
ATOM 11683 C CA . SER D 1 227 ? 123.631 -14.211 18.689 1.00 41.09 242 SER D CA 1
ATOM 11684 C C . SER D 1 227 ? 124.129 -13.735 17.333 1.00 42.99 242 SER D C 1
ATOM 11685 O O . SER D 1 227 ? 123.374 -13.120 16.573 1.00 43.04 242 SER D O 1
ATOM 11688 N N . GLU D 1 228 ? 125.385 -14.031 16.991 1.00 42.64 243 GLU D N 1
ATOM 11689 C CA . GLU D 1 228 ? 125.892 -13.569 15.703 1.00 40.96 243 GLU D CA 1
ATOM 11690 C C . GLU D 1 228 ? 125.287 -14.360 14.554 1.00 45.86 243 GLU D C 1
ATOM 11691 O O . GLU D 1 228 ? 125.066 -13.802 13.474 1.00 47.56 243 GLU D O 1
ATOM 11697 N N . ALA D 1 229 ? 125.013 -15.651 14.762 1.00 42.23 244 ALA D N 1
ATOM 11698 C CA . ALA D 1 229 ? 124.350 -16.434 13.726 1.00 46.15 244 ALA D CA 1
ATOM 11699 C C . ALA D 1 229 ? 122.957 -15.889 13.451 1.00 40.91 244 ALA D C 1
ATOM 11700 O O . ALA D 1 229 ? 122.571 -15.708 12.295 1.00 38.36 244 ALA D O 1
ATOM 11702 N N . TYR D 1 230 ? 122.203 -15.598 14.513 1.00 41.40 245 TYR D N 1
ATOM 11703 C CA . TYR D 1 230 ? 120.865 -15.031 14.379 1.00 38.80 245 TYR D CA 1
ATOM 11704 C C . TYR D 1 230 ? 120.903 -13.666 13.699 1.00 39.54 245 TYR D C 1
ATOM 11705 O O . TYR D 1 230 ? 120.047 -13.365 12.859 1.00 30.93 245 TYR D O 1
ATOM 11714 N N . PHE D 1 231 ? 121.899 -12.835 14.034 1.00 39.39 246 PHE D N 1
ATOM 11715 C CA . PHE D 1 231 ? 122.036 -11.543 13.372 1.00 35.82 246 PHE D CA 1
ATOM 11716 C C . PHE D 1 231 ? 122.181 -11.703 11.868 1.00 36.90 246 PHE D C 1
ATOM 11717 O O . PHE D 1 231 ? 121.538 -10.987 11.090 1.00 35.20 246 PHE D O 1
ATOM 11725 N N . ARG D 1 232 ? 123.039 -12.625 11.438 1.00 37.68 247 ARG D N 1
ATOM 11726 C CA . ARG D 1 232 ? 123.223 -12.838 10.007 1.00 39.14 247 ARG D CA 1
ATOM 11727 C C . ARG D 1 232 ? 121.966 -13.395 9.359 1.00 38.56 247 ARG D C 1
ATOM 11728 O O . ARG D 1 232 ? 121.734 -13.181 8.161 1.00 41.14 247 ARG D O 1
ATOM 11736 N N . TYR D 1 233 ? 121.156 -14.130 10.117 1.00 37.25 248 TYR D N 1
ATOM 11737 C CA . TYR D 1 233 ? 119.909 -14.640 9.563 1.00 38.85 248 TYR D CA 1
ATOM 11738 C C . TYR D 1 233 ? 118.920 -13.500 9.359 1.00 36.05 248 TYR D C 1
ATOM 11739 O O . TYR D 1 233 ? 118.318 -13.364 8.285 1.00 36.09 248 TYR D O 1
ATOM 11748 N N . GLN D 1 234 ? 118.768 -12.648 10.375 1.00 34.76 249 GLN D N 1
ATOM 11749 C CA . GLN D 1 234 ? 117.922 -11.466 10.245 1.00 33.69 249 GLN D CA 1
ATOM 11750 C C . GLN D 1 234 ? 118.369 -10.562 9.104 1.00 34.44 249 GLN D C 1
ATOM 11751 O O . GLN D 1 234 ? 117.529 -9.915 8.463 1.00 35.44 249 GLN D O 1
ATOM 11757 N N . LEU D 1 235 ? 119.674 -10.483 8.836 1.00 36.14 250 LEU D N 1
ATOM 11758 C CA . LEU D 1 235 ? 120.122 -9.596 7.764 1.00 38.22 250 LEU D CA 1
ATOM 11759 C C . LEU D 1 235 ? 119.671 -10.113 6.404 1.00 35.47 250 LEU D C 1
ATOM 11760 O O . LEU D 1 235 ? 119.455 -9.318 5.488 1.00 37.59 250 LEU D O 1
ATOM 11765 N N . GLU D 1 236 ? 119.517 -11.435 6.261 1.00 36.23 251 GLU D N 1
ATOM 11766 C CA . GLU D 1 236 ? 118.947 -12.008 5.040 1.00 37.39 251 GLU D CA 1
ATOM 11767 C C . GLU D 1 236 ? 117.454 -11.730 4.929 1.00 34.50 251 GLU D C 1
ATOM 11768 O O . GLU D 1 236 ? 116.943 -11.476 3.832 1.00 34.54 251 GLU D O 1
ATOM 11774 N N . ASP D 1 237 ? 116.729 -11.835 6.044 1.00 33.82 252 ASP D N 1
ATOM 11775 C CA . ASP D 1 237 ? 115.297 -11.583 6.018 1.00 33.37 252 ASP D CA 1
ATOM 11776 C C . ASP D 1 237 ? 115.014 -10.111 5.769 1.00 32.04 252 ASP D C 1
ATOM 11777 O O . ASP D 1 237 ? 114.231 -9.757 4.884 1.00 33.46 252 ASP D O 1
ATOM 11782 N N . VAL D 1 238 ? 115.678 -9.230 6.517 1.00 32.08 253 VAL D N 1
ATOM 11783 C CA . VAL D 1 238 ? 115.330 -7.827 6.390 1.00 34.55 253 VAL D CA 1
ATOM 11784 C C . VAL D 1 238 ? 115.789 -7.261 5.045 1.00 34.29 253 VAL D C 1
ATOM 11785 O O . VAL D 1 238 ? 115.089 -6.426 4.449 1.00 31.31 253 VAL D O 1
ATOM 11789 N N . SER D 1 239 ? 116.913 -7.736 4.498 1.00 28.93 254 SER D N 1
ATOM 11790 C CA . SER D 1 239 ? 117.318 -7.189 3.206 1.00 29.42 254 SER D CA 1
ATOM 11791 C C . SER D 1 239 ? 116.409 -7.690 2.091 1.00 35.88 254 SER D C 1
ATOM 11792 O O . SER D 1 239 ? 116.099 -6.939 1.163 1.00 37.36 254 SER D O 1
ATOM 11795 N N . LEU D 1 240 ? 115.954 -8.946 2.169 1.00 33.90 255 LEU D N 1
ATOM 11796 C CA . LEU D 1 240 ? 114.900 -9.391 1.259 1.00 32.27 255 LEU D CA 1
ATOM 11797 C C . LEU D 1 240 ? 113.646 -8.547 1.449 1.00 31.98 255 LEU D C 1
ATOM 11798 O O . LEU D 1 240 ? 113.054 -8.062 0.476 1.00 31.83 255 LEU D O 1
ATOM 11803 N N . LEU D 1 241 ? 113.245 -8.325 2.703 1.00 29.26 256 LEU D N 1
ATOM 11804 C CA . LEU D 1 241 ? 112.053 -7.522 2.964 1.00 31.75 256 LEU D CA 1
ATOM 11805 C C . LEU D 1 241 ? 112.192 -6.104 2.395 1.00 35.76 256 LEU D C 1
ATOM 11806 O O . LEU D 1 241 ? 111.302 -5.618 1.681 1.00 34.63 256 LEU D O 1
ATOM 11811 N N . LEU D 1 242 ? 113.321 -5.437 2.665 1.00 32.22 257 LEU D N 1
ATOM 11812 C CA . LEU D 1 242 ? 113.491 -4.065 2.178 1.00 33.15 257 LEU D CA 1
ATOM 11813 C C . LEU D 1 242 ? 113.571 -4.017 0.657 1.00 30.14 257 LEU D C 1
ATOM 11814 O O . LEU D 1 242 ? 113.015 -3.112 0.039 1.00 32.54 257 LEU D O 1
ATOM 11819 N N . ALA D 1 243 ? 114.220 -5.003 0.033 1.00 32.43 258 ALA D N 1
ATOM 11820 C CA . ALA D 1 243 ? 114.305 -5.027 -1.424 1.00 32.79 258 ALA D CA 1
ATOM 11821 C C . ALA D 1 243 ? 112.924 -5.188 -2.056 1.00 33.02 258 ALA D C 1
ATOM 11822 O O . ALA D 1 243 ? 112.585 -4.504 -3.032 1.00 31.91 258 ALA D O 1
ATOM 11824 N N . SER D 1 244 ? 112.104 -6.083 -1.504 1.00 32.94 259 SER D N 1
ATOM 11825 C CA . SER D 1 244 ? 110.803 -6.333 -2.110 1.00 31.99 259 SER D CA 1
ATOM 11826 C C . SER D 1 244 ? 109.855 -5.163 -1.874 1.00 34.96 259 SER D C 1
ATOM 11827 O O . SER D 1 244 ? 109.102 -4.782 -2.780 1.00 37.35 259 SER D O 1
ATOM 11830 N N . VAL D 1 245 ? 109.894 -4.563 -0.679 1.00 29.68 260 VAL D N 1
ATOM 11831 C CA . VAL D 1 245 ? 109.114 -3.350 -0.429 1.00 33.23 260 VAL D CA 1
ATOM 11832 C C . VAL D 1 245 ? 109.545 -2.238 -1.382 1.00 34.79 260 VAL D C 1
ATOM 11833 O O . VAL D 1 245 ? 108.715 -1.621 -2.062 1.00 33.78 260 VAL D O 1
ATOM 11837 N N . ASN D 1 246 ? 110.854 -1.970 -1.446 1.00 35.20 261 ASN D N 1
ATOM 11838 C CA . ASN D 1 246 ? 111.385 -0.989 -2.393 1.00 34.08 261 ASN D CA 1
ATOM 11839 C C . ASN D 1 246 ? 110.928 -1.275 -3.821 1.00 32.68 261 ASN D C 1
ATOM 11840 O O . ASN D 1 246 ? 110.491 -0.374 -4.545 1.00 36.79 261 ASN D O 1
ATOM 11845 N N . GLN D 1 247 ? 111.015 -2.530 -4.245 1.00 39.29 262 GLN D N 1
ATOM 11846 C CA . GLN D 1 247 ? 110.578 -2.861 -5.594 1.00 34.61 262 GLN D CA 1
ATOM 11847 C C . GLN D 1 247 ? 109.084 -2.637 -5.782 1.00 34.25 262 GLN D C 1
ATOM 11848 O O . GLN D 1 247 ? 108.634 -2.305 -6.887 1.00 34.85 262 GLN D O 1
ATOM 11854 N N . THR D 1 248 ? 108.294 -2.840 -4.735 1.00 32.42 263 THR D N 1
ATOM 11855 C CA . THR D 1 248 ? 106.857 -2.685 -4.902 1.00 33.83 263 THR D CA 1
ATOM 11856 C C . THR D 1 248 ? 106.504 -1.217 -5.027 1.00 34.85 263 THR D C 1
ATOM 11857 O O . THR D 1 248 ? 105.638 -0.843 -5.828 1.00 31.16 263 THR D O 1
ATOM 11861 N N . GLY D 1 249 ? 107.189 -0.369 -4.253 1.00 38.52 264 GLY D N 1
ATOM 11862 C CA . GLY D 1 249 ? 107.080 1.061 -4.465 1.00 34.53 264 GLY D CA 1
ATOM 11863 C C . GLY D 1 249 ? 107.434 1.462 -5.886 1.00 36.71 264 GLY D C 1
ATOM 11864 O O . GLY D 1 249 ? 106.682 2.191 -6.540 1.00 35.88 264 GLY D O 1
ATOM 11865 N N . LYS D 1 250 ? 108.575 0.972 -6.392 1.00 34.01 265 LYS D N 1
ATOM 11866 C CA . LYS D 1 250 ? 109.016 1.377 -7.727 1.00 35.56 265 LYS D CA 1
ATOM 11867 C C . LYS D 1 250 ? 107.972 1.036 -8.784 1.00 40.00 265 LYS D C 1
ATOM 11868 O O . LYS D 1 250 ? 107.758 1.813 -9.721 1.00 39.05 265 LYS D O 1
ATOM 11874 N N . GLU D 1 251 ? 107.289 -0.106 -8.639 1.00 37.39 266 GLU D N 1
ATOM 11875 C CA . GLU D 1 251 ? 106.295 -0.492 -9.631 1.00 37.08 266 GLU D CA 1
ATOM 11876 C C . GLU D 1 251 ? 104.958 0.205 -9.430 1.00 38.37 266 GLU D C 1
ATOM 11877 O O . GLU D 1 251 ? 104.152 0.256 -10.368 1.00 39.95 266 GLU D O 1
ATOM 11883 N N . THR D 1 252 ? 104.700 0.757 -8.251 1.00 39.81 267 THR D N 1
ATOM 11884 C CA . THR D 1 252 ? 103.502 1.571 -8.076 1.00 39.39 267 THR D CA 1
ATOM 11885 C C . THR D 1 252 ? 103.744 3.049 -8.381 1.00 38.11 267 THR D C 1
ATOM 11886 O O . THR D 1 252 ? 102.778 3.802 -8.529 1.00 38.56 267 THR D O 1
ATOM 11890 N N . GLY D 1 253 ? 104.999 3.486 -8.474 1.00 37.01 268 GLY D N 1
ATOM 11891 C CA . GLY D 1 253 ? 105.285 4.907 -8.530 1.00 35.77 268 GLY D CA 1
ATOM 11892 C C . GLY D 1 253 ? 105.028 5.667 -7.244 1.00 37.28 268 GLY D C 1
ATOM 11893 O O . GLY D 1 253 ? 104.749 6.867 -7.289 1.00 41.55 268 GLY D O 1
ATOM 11894 N N . LYS D 1 254 ? 105.120 5.010 -6.093 1.00 37.94 269 LYS D N 1
ATOM 11895 C CA . LYS D 1 254 ? 104.943 5.678 -4.810 1.00 35.29 269 LYS D CA 1
ATOM 11896 C C . LYS D 1 254 ? 105.987 5.159 -3.832 1.00 33.09 269 LYS D C 1
ATOM 11897 O O . LYS D 1 254 ? 106.376 3.996 -3.894 1.00 36.42 269 LYS D O 1
ATOM 11903 N N . ALA D 1 255 ? 106.451 6.026 -2.937 1.00 35.82 270 ALA D N 1
ATOM 11904 C CA . ALA D 1 255 ? 107.337 5.569 -1.878 1.00 32.56 270 ALA D CA 1
ATOM 11905 C C . ALA D 1 255 ? 106.513 4.946 -0.756 1.00 32.19 270 ALA D C 1
ATOM 11906 O O . ALA D 1 255 ? 105.393 5.375 -0.472 1.00 33.78 270 ALA D O 1
ATOM 11908 N N . ALA D 1 256 ? 107.071 3.918 -0.126 1.00 27.06 271 ALA D N 1
ATOM 11909 C CA . ALA D 1 256 ? 106.342 3.156 0.873 1.00 28.95 271 ALA D CA 1
ATOM 11910 C C . ALA D 1 256 ? 106.397 3.807 2.250 1.00 33.50 271 ALA D C 1
ATOM 11911 O O . ALA D 1 256 ? 107.407 4.399 2.652 1.00 27.48 271 ALA D O 1
ATOM 11913 N N . LEU D 1 257 ? 105.283 3.714 2.954 1.00 31.70 272 LEU D N 1
ATOM 11914 C CA . LEU D 1 257 ? 105.244 3.831 4.400 1.00 32.19 272 LEU D CA 1
ATOM 11915 C C . LEU D 1 257 ? 105.145 2.391 4.905 1.00 31.54 272 LEU D C 1
ATOM 11916 O O . LEU D 1 257 ? 104.063 1.795 4.894 1.00 32.49 272 LEU D O 1
ATOM 11921 N N . LEU D 1 258 ? 106.274 1.822 5.312 1.00 27.97 273 LEU D N 1
ATOM 11922 C CA . LEU D 1 258 ? 106.338 0.431 5.756 1.00 28.37 273 LEU D CA 1
ATOM 11923 C C . LEU D 1 258 ? 106.055 0.337 7.254 1.00 30.38 273 LEU D C 1
ATOM 11924 O O . LEU D 1 258 ? 106.732 0.984 8.056 1.00 30.50 273 LEU D O 1
ATOM 11929 N N . LYS D 1 259 ? 105.063 -0.465 7.632 1.00 26.36 274 LYS D N 1
ATOM 11930 C CA . LYS D 1 259 ? 104.878 -0.849 9.030 1.00 26.63 274 LYS D CA 1
ATOM 11931 C C . LYS D 1 259 ? 105.762 -2.066 9.312 1.00 30.76 274 LYS D C 1
ATOM 11932 O O . LYS D 1 259 ? 105.463 -3.178 8.857 1.00 29.86 274 LYS D O 1
ATOM 11938 N N . ALA D 1 260 ? 106.862 -1.872 10.044 1.00 29.71 275 ALA D N 1
ATOM 11939 C CA . ALA D 1 260 ? 107.817 -2.957 10.261 1.00 27.11 275 ALA D CA 1
ATOM 11940 C C . ALA D 1 260 ? 107.422 -3.697 11.531 1.00 30.76 275 ALA D C 1
ATOM 11941 O O . ALA D 1 260 ? 108.002 -3.516 12.604 1.00 30.37 275 ALA D O 1
ATOM 11943 N N . THR D 1 261 ? 106.418 -4.560 11.389 1.00 28.62 276 THR D N 1
ATOM 11944 C CA . THR D 1 261 ? 105.910 -5.351 12.506 1.00 30.32 276 THR D CA 1
ATOM 11945 C C . THR D 1 261 ? 107.026 -6.164 13.162 1.00 30.46 276 THR D C 1
ATOM 11946 O O . THR D 1 261 ? 107.986 -6.591 12.504 1.00 28.97 276 THR D O 1
ATOM 11950 N N . ALA D 1 262 ? 106.872 -6.410 14.469 1.00 27.04 277 ALA D N 1
ATOM 11951 C CA . ALA D 1 262 ? 107.872 -7.155 15.244 1.00 27.21 277 ALA D CA 1
ATOM 11952 C C . ALA D 1 262 ? 107.695 -8.670 15.027 1.00 25.64 277 ALA D C 1
ATOM 11954 N N . VAL D 1 263 ? 108.005 -9.061 13.782 1.00 30.16 278 VAL D N 1
ATOM 11955 C CA . VAL D 1 263 ? 107.984 -10.449 13.339 1.00 29.91 278 VAL D CA 1
ATOM 11956 C C . VAL D 1 263 ? 108.805 -11.292 14.273 1.00 29.74 278 VAL D C 1
ATOM 11957 O O . VAL D 1 263 ? 109.955 -10.954 14.556 1.00 26.98 278 VAL D O 1
ATOM 11961 N N . GLY D 1 264 ? 108.260 -12.440 14.676 1.00 29.59 279 GLY D N 1
ATOM 11962 C CA . GLY D 1 264 ? 108.997 -13.388 15.482 1.00 28.30 279 GLY D CA 1
ATOM 11963 C C . GLY D 1 264 ? 109.127 -13.030 16.944 1.00 30.99 279 GLY D C 1
ATOM 11964 O O . GLY D 1 264 ? 109.707 -13.818 17.702 1.00 31.74 279 GLY D O 1
ATOM 11973 N N . GLY D 1 266 ? 106.692 -12.499 19.240 1.00 32.88 281 GLY D N 1
ATOM 11974 C CA . GLY D 1 266 ? 105.512 -12.790 20.039 1.00 30.72 281 GLY D CA 1
ATOM 11975 C C . GLY D 1 266 ? 105.355 -14.267 20.317 1.00 32.75 281 GLY D C 1
ATOM 11976 O O . GLY D 1 266 ? 106.096 -14.821 21.138 1.00 34.82 281 GLY D O 1
ATOM 11977 N N . PHE D 1 267 ? 104.406 -14.921 19.632 1.00 32.14 282 PHE D N 1
ATOM 11978 C CA . PHE D 1 267 ? 104.259 -16.364 19.776 1.00 27.18 282 PHE D CA 1
ATOM 11979 C C . PHE D 1 267 ? 105.545 -17.072 19.402 1.00 29.11 282 PHE D C 1
ATOM 11980 O O . PHE D 1 267 ? 105.916 -18.073 20.024 1.00 35.23 282 PHE D O 1
ATOM 11988 N N . PHE D 1 268 ? 106.249 -16.564 18.393 1.00 29.23 283 PHE D N 1
ATOM 11989 C CA . PHE D 1 268 ? 107.443 -17.259 17.932 1.00 30.03 283 PHE D CA 1
ATOM 11990 C C . PHE D 1 268 ? 108.632 -17.095 18.867 1.00 31.95 283 PHE D C 1
ATOM 11991 O O . PHE D 1 268 ? 109.627 -17.798 18.686 1.00 34.89 283 PHE D O 1
ATOM 11999 N N . ALA D 1 269 ? 108.549 -16.214 19.860 1.00 31.71 284 ALA D N 1
ATOM 12000 C CA . ALA D 1 269 ? 109.635 -15.978 20.803 1.00 37.92 284 ALA D CA 1
ATOM 12001 C C . ALA D 1 269 ? 109.460 -16.732 22.120 1.00 39.00 284 ALA D C 1
ATOM 12002 O O . ALA D 1 269 ? 110.300 -16.594 23.010 1.00 39.09 284 ALA D O 1
ATOM 12004 N N . LYS D 1 270 ? 108.402 -17.528 22.260 1.00 38.60 285 LYS D N 1
ATOM 12005 C CA . LYS D 1 270 ? 108.087 -18.233 23.497 1.00 41.45 285 LYS D CA 1
ATOM 12006 C C . LYS D 1 270 ? 108.611 -19.662 23.442 1.00 44.05 285 LYS D C 1
ATOM 12007 O O . LYS D 1 270 ? 108.120 -20.477 22.654 1.00 44.51 285 LYS D O 1
ATOM 12013 N N . ILE D 1 271 ? 109.564 -19.984 24.310 1.00 48.42 286 ILE D N 1
ATOM 12014 C CA . ILE D 1 271 ? 110.061 -21.352 24.431 1.00 46.34 286 ILE D CA 1
ATOM 12015 C C . ILE D 1 271 ? 109.232 -22.098 25.473 1.00 47.51 286 ILE D C 1
ATOM 12016 O O . ILE D 1 271 ? 108.939 -21.561 26.548 1.00 52.15 286 ILE D O 1
ATOM 12021 N N . ASP D 1 272 ? 108.804 -23.314 25.133 1.00 48.52 287 ASP D N 1
ATOM 12022 C CA . ASP D 1 272 ? 108.178 -24.237 26.096 1.00 50.38 287 ASP D CA 1
ATOM 12023 C C . ASP D 1 272 ? 106.902 -23.728 26.768 1.00 49.39 287 ASP D C 1
ATOM 12024 O O . ASP D 1 272 ? 106.240 -22.816 26.277 1.00 56.36 287 ASP D O 1
ATOM 12029 N N . GLY D 1 274 ? 105.840 -21.217 28.129 1.00 56.33 289 GLY D N 1
ATOM 12030 C CA . GLY D 1 274 ? 106.018 -19.818 28.485 1.00 59.95 289 GLY D CA 1
ATOM 12031 C C . GLY D 1 274 ? 107.406 -19.368 28.946 1.00 54.89 289 GLY D C 1
ATOM 12032 O O . GLY D 1 274 ? 107.630 -19.158 30.137 1.00 58.49 289 GLY D O 1
ATOM 12033 N N . TYR D 1 275 ? 108.345 -19.195 27.995 1.00 49.44 290 TYR D N 1
ATOM 12034 C CA . TYR D 1 275 ? 109.662 -18.636 28.292 1.00 49.41 290 TYR D CA 1
ATOM 12035 C C . TYR D 1 275 ? 110.045 -17.627 27.200 1.00 49.46 290 TYR D C 1
ATOM 12036 O O . TYR D 1 275 ? 110.818 -17.899 26.276 1.00 49.70 290 TYR D O 1
ATOM 12045 N N . ASP D 1 276 ? 109.517 -16.421 27.354 1.00 47.20 291 ASP D N 1
ATOM 12046 C CA . ASP D 1 276 ? 109.697 -15.331 26.403 1.00 44.58 291 ASP D CA 1
ATOM 12047 C C . ASP D 1 276 ? 111.167 -14.900 26.312 1.00 46.40 291 ASP D C 1
ATOM 12048 O O . ASP D 1 276 ? 111.756 -14.464 27.308 1.00 47.09 291 ASP D O 1
ATOM 12053 N N . ILE D 1 277 ? 111.762 -15.024 25.120 1.00 44.07 292 ILE D N 1
ATOM 12054 C CA . ILE D 1 277 ? 113.125 -14.572 24.845 1.00 38.01 292 ILE D CA 1
ATOM 12055 C C . ILE D 1 277 ? 113.135 -13.329 23.958 1.00 40.98 292 ILE D C 1
ATOM 12056 O O . ILE D 1 277 ? 114.184 -12.950 23.411 1.00 35.90 292 ILE D O 1
ATOM 12061 N N . GLN D 1 278 ? 111.981 -12.692 23.796 1.00 35.08 293 GLN D N 1
ATOM 12062 C CA . GLN D 1 278 ? 111.870 -11.523 22.942 1.00 38.62 293 GLN D CA 1
ATOM 12063 C C . GLN D 1 278 ? 112.896 -10.436 23.321 1.00 43.43 293 GLN D C 1
ATOM 12064 O O . GLN D 1 278 ? 113.542 -9.845 22.443 1.00 38.15 293 GLN D O 1
ATOM 12070 N N . HIS D 1 279 ? 113.072 -10.165 24.623 1.00 36.06 294 HIS D N 1
ATOM 12071 C CA . HIS D 1 279 ? 114.054 -9.160 25.042 1.00 40.61 294 HIS D CA 1
ATOM 12072 C C . HIS D 1 279 ? 115.477 -9.498 24.593 1.00 38.19 294 HIS D C 1
ATOM 12073 O O . HIS D 1 279 ? 116.310 -8.589 24.488 1.00 33.07 294 HIS D O 1
ATOM 12080 N N . ILE D 1 280 ? 115.753 -10.771 24.288 1.00 35.52 295 ILE D N 1
ATOM 12081 C CA . ILE D 1 280 ? 117.067 -11.194 23.803 1.00 38.66 295 ILE D CA 1
ATOM 12082 C C . ILE D 1 280 ? 117.223 -10.929 22.305 1.00 36.23 295 ILE D C 1
ATOM 12083 O O . ILE D 1 280 ? 118.252 -10.411 21.850 1.00 38.70 295 ILE D O 1
ATOM 12088 N N . ILE D 1 281 ? 116.222 -11.289 21.507 1.00 38.42 296 ILE D N 1
ATOM 12089 C CA . ILE D 1 281 ? 116.395 -11.280 20.056 1.00 36.63 296 ILE D CA 1
ATOM 12090 C C . ILE D 1 281 ? 115.972 -9.966 19.394 1.00 34.56 296 ILE D C 1
ATOM 12091 O O . ILE D 1 281 ? 116.500 -9.621 18.332 1.00 34.65 296 ILE D O 1
ATOM 12096 N N . PHE D 1 282 ? 115.012 -9.240 19.965 1.00 35.44 297 PHE D N 1
ATOM 12097 C CA . PHE D 1 282 ? 114.571 -7.983 19.354 1.00 32.71 297 PHE D CA 1
ATOM 12098 C C . PHE D 1 282 ? 115.702 -7.032 18.972 1.00 33.46 297 PHE D C 1
ATOM 12099 O O . PHE D 1 282 ? 115.586 -6.395 17.912 1.00 33.67 297 PHE D O 1
ATOM 12107 N N . PRO D 1 283 ? 116.792 -6.878 19.745 1.00 32.23 298 PRO D N 1
ATOM 12108 C CA . PRO D 1 283 ? 117.838 -5.923 19.319 1.00 33.52 298 PRO D CA 1
ATOM 12109 C C . PRO D 1 283 ? 118.538 -6.300 18.026 1.00 35.59 298 PRO D C 1
ATOM 12110 O O . PRO D 1 283 ? 119.023 -5.402 17.322 1.00 34.76 298 PRO D O 1
ATOM 12114 N N . TYR D 1 284 ? 118.618 -7.594 17.693 1.00 31.41 299 TYR D N 1
ATOM 12115 C CA . TYR D 1 284 ? 119.273 -7.986 16.450 1.00 32.17 299 TYR D CA 1
ATOM 12116 C C . TYR D 1 284 ? 118.356 -7.809 15.246 1.00 34.15 299 TYR D C 1
ATOM 12117 O O . TYR D 1 284 ? 118.838 -7.553 14.134 1.00 32.56 299 TYR D O 1
ATOM 12126 N N . TYR D 1 285 ? 117.042 -7.928 15.449 1.00 32.40 300 TYR D N 1
ATOM 12127 C CA . TYR D 1 285 ? 116.089 -7.499 14.427 1.00 35.39 300 TYR D CA 1
ATOM 12128 C C . TYR D 1 285 ? 116.269 -6.012 14.113 1.00 32.34 300 TYR D C 1
ATOM 12129 O O . TYR D 1 285 ? 116.448 -5.625 12.955 1.00 34.89 300 TYR D O 1
ATOM 12138 N N . LEU D 1 286 ? 116.261 -5.162 15.143 1.00 35.31 301 LEU D N 1
ATOM 12139 C CA . LEU D 1 286 ? 116.394 -3.724 14.909 1.00 34.08 301 LEU D CA 1
ATOM 12140 C C . LEU D 1 286 ? 117.731 -3.390 14.257 1.00 32.69 301 LEU D C 1
ATOM 12141 O O . LEU D 1 286 ? 117.790 -2.587 13.316 1.00 31.49 301 LEU D O 1
ATOM 12146 N N . ARG D 1 287 ? 118.807 -4.034 14.712 1.00 30.50 302 ARG D N 1
ATOM 12147 C CA . ARG D 1 287 ? 120.135 -3.721 14.202 1.00 34.11 302 ARG D CA 1
ATOM 12148 C C . ARG D 1 287 ? 120.292 -4.133 12.746 1.00 34.08 302 ARG D C 1
ATOM 12149 O O . ARG D 1 287 ? 121.147 -3.573 12.051 1.00 36.49 302 ARG D O 1
ATOM 12157 N N . ALA D 1 288 ? 119.489 -5.094 12.268 1.00 30.40 303 ALA D N 1
ATOM 12158 C CA . ALA D 1 288 ? 119.540 -5.452 10.850 1.00 32.21 303 ALA D CA 1
ATOM 12159 C C . ALA D 1 288 ? 118.997 -4.316 9.983 1.00 29.33 303 ALA D C 1
ATOM 12160 O O . ALA D 1 288 ? 119.599 -3.964 8.964 1.00 29.63 303 ALA D O 1
ATOM 12162 N N . TYR D 1 289 ? 117.874 -3.718 10.381 1.00 28.85 304 TYR D N 1
ATOM 12163 C CA . TYR D 1 289 ? 117.386 -2.520 9.697 1.00 33.50 304 TYR D CA 1
ATOM 12164 C C . TYR D 1 289 ? 118.438 -1.418 9.722 1.00 36.03 304 TYR D C 1
ATOM 12165 O O . TYR D 1 289 ? 118.767 -0.838 8.683 1.00 33.73 304 TYR D O 1
ATOM 12174 N N . LYS D 1 290 ? 119.002 -1.141 10.906 1.00 33.36 305 LYS D N 1
ATOM 12175 C CA . LYS D 1 290 ? 119.938 -0.026 11.037 1.00 36.65 305 LYS D CA 1
ATOM 12176 C C . LYS D 1 290 ? 121.150 -0.206 10.129 1.00 36.25 305 LYS D C 1
ATOM 12177 O O . LYS D 1 290 ? 121.513 0.701 9.374 1.00 41.12 305 LYS D O 1
ATOM 12183 N N . LYS D 1 291 ? 121.776 -1.382 10.177 1.00 35.47 306 LYS D N 1
ATOM 12184 C CA . LYS D 1 291 ? 122.883 -1.683 9.273 1.00 37.26 306 LYS D CA 1
ATOM 12185 C C . LYS D 1 291 ? 122.467 -1.508 7.815 1.00 38.92 306 LYS D C 1
ATOM 12186 O O . LYS D 1 291 ? 123.133 -0.805 7.050 1.00 41.28 306 LYS D O 1
ATOM 12192 N N . LEU D 1 292 ? 121.358 -2.142 7.411 1.00 40.82 307 LEU D N 1
ATOM 12193 C CA . LEU D 1 292 ? 120.985 -2.166 5.996 1.00 36.44 307 LEU D CA 1
ATOM 12194 C C . LEU D 1 292 ? 120.549 -0.805 5.495 1.00 35.93 307 LEU D C 1
ATOM 12195 O O . LEU D 1 292 ? 120.801 -0.467 4.332 1.00 36.62 307 LEU D O 1
ATOM 12200 N N . LEU D 1 293 ? 119.875 -0.021 6.342 1.00 39.96 308 LEU D N 1
ATOM 12201 C CA . LEU D 1 293 ? 119.424 1.304 5.928 1.00 40.46 308 LEU D CA 1
ATOM 12202 C C . LEU D 1 293 ? 120.575 2.300 5.861 1.00 42.87 308 LEU D C 1
ATOM 12203 O O . LEU D 1 293 ? 120.493 3.281 5.113 1.00 39.33 308 LEU D O 1
ATOM 12208 N N . SER D 1 294 ? 121.641 2.070 6.635 1.00 36.91 309 SER D N 1
ATOM 12209 C CA . SER D 1 294 ? 122.812 2.938 6.603 1.00 36.10 309 SER D CA 1
ATOM 12210 C C . SER D 1 294 ? 123.735 2.641 5.424 1.00 42.01 309 SER D C 1
ATOM 12211 O O . SER D 1 294 ? 124.547 3.497 5.063 1.00 41.15 309 SER D O 1
ATOM 12214 N N . GLU D 1 295 ? 123.633 1.457 4.816 1.00 38.86 310 GLU D N 1
ATOM 12215 C CA . GLU D 1 295 ? 124.590 1.023 3.805 1.00 40.19 310 GLU D CA 1
ATOM 12216 C C . GLU D 1 295 ? 123.986 0.879 2.415 1.00 40.21 310 GLU D C 1
ATOM 12217 O O . GLU D 1 295 ? 124.722 0.592 1.462 1.00 42.32 310 GLU D O 1
ATOM 12223 N N . HIS D 1 296 ? 122.676 1.063 2.268 1.00 39.32 311 HIS D N 1
ATOM 12224 C CA . HIS D 1 296 ? 122.024 0.967 0.968 1.00 43.53 311 HIS D CA 1
ATOM 12225 C C . HIS D 1 296 ? 120.954 2.039 0.858 1.00 44.48 311 HIS D C 1
ATOM 12226 O O . HIS D 1 296 ? 120.515 2.630 1.853 1.00 42.53 311 HIS D O 1
ATOM 12233 N N . LYS D 1 297 ? 120.538 2.278 -0.376 1.00 47.67 312 LYS D N 1
ATOM 12234 C CA . LYS D 1 297 ? 119.527 3.274 -0.689 1.00 47.38 312 LYS D CA 1
ATOM 12235 C C . LYS D 1 297 ? 118.227 2.580 -1.071 1.00 46.44 312 LYS D C 1
ATOM 12236 O O . LYS D 1 297 ? 118.226 1.621 -1.857 1.00 38.76 312 LYS D O 1
ATOM 12242 N N . PHE D 1 298 ? 117.122 3.065 -0.509 1.00 44.69 313 PHE D N 1
ATOM 12243 C CA . PHE D 1 298 ? 115.787 2.601 -0.872 1.00 38.00 313 PHE D CA 1
ATOM 12244 C C . PHE D 1 298 ? 114.985 3.824 -1.287 1.00 35.10 313 PHE D C 1
ATOM 12245 O O . PHE D 1 298 ? 114.200 4.373 -0.500 1.00 34.78 313 PHE D O 1
ATOM 12253 N N . PRO D 1 299 ? 115.151 4.275 -2.528 1.00 39.45 314 PRO D N 1
ATOM 12254 C CA . PRO D 1 299 ? 114.457 5.498 -2.962 1.00 38.28 314 PRO D CA 1
ATOM 12255 C C . PRO D 1 299 ? 112.945 5.363 -2.986 1.00 37.16 314 PRO D C 1
ATOM 12256 O O . PRO D 1 299 ? 112.262 6.389 -3.084 1.00 34.15 314 PRO D O 1
ATOM 12260 N N . TRP D 1 300 ? 112.388 4.154 -2.851 1.00 35.42 315 TRP D N 1
ATOM 12261 C CA . TRP D 1 300 ? 110.938 3.999 -2.818 1.00 34.35 315 TRP D CA 1
ATOM 12262 C C . TRP D 1 300 ? 110.425 3.541 -1.457 1.00 35.33 315 TRP D C 1
ATOM 12263 O O . TRP D 1 300 ? 109.282 3.065 -1.354 1.00 31.16 315 TRP D O 1
ATOM 12274 N N . ILE D 1 301 ? 111.245 3.687 -0.416 1.00 28.55 316 ILE D N 1
ATOM 12275 C CA . ILE D 1 301 ? 110.807 3.568 0.970 1.00 32.61 316 ILE D CA 1
ATOM 12276 C C . ILE D 1 301 ? 110.940 4.946 1.608 1.00 36.10 316 ILE D C 1
ATOM 12277 O O . ILE D 1 301 ? 112.057 5.432 1.823 1.00 32.96 316 ILE D O 1
ATOM 12282 N N . ALA D 1 302 ? 109.809 5.572 1.932 1.00 31.64 317 ALA D N 1
ATOM 12283 C CA . ALA D 1 302 ? 109.864 6.912 2.502 1.00 30.81 317 ALA D CA 1
ATOM 12284 C C . ALA D 1 302 ? 110.159 6.877 3.994 1.00 38.07 317 ALA D C 1
ATOM 12285 O O . ALA D 1 302 ? 110.934 7.701 4.496 1.00 41.45 317 ALA D O 1
ATOM 12287 N N . LYS D 1 303 ? 109.539 5.955 4.720 1.00 31.84 318 LYS D N 1
ATOM 12288 C CA . LYS D 1 303 ? 109.717 5.911 6.158 1.00 32.55 318 LYS D CA 1
ATOM 12289 C C . LYS D 1 303 ? 109.289 4.539 6.656 1.00 31.76 318 LYS D C 1
ATOM 12290 O O . LYS D 1 303 ? 108.501 3.845 6.009 1.00 29.22 318 LYS D O 1
ATOM 12296 N N . ILE D 1 304 ? 109.820 4.155 7.807 1.00 28.82 319 ILE D N 1
ATOM 12297 C CA . ILE D 1 304 ? 109.585 2.838 8.375 1.00 32.27 319 ILE D CA 1
ATOM 12298 C C . ILE D 1 304 ? 109.112 3.033 9.804 1.00 30.60 319 ILE D C 1
ATOM 12299 O O . ILE D 1 304 ? 109.869 3.508 10.658 1.00 27.97 319 ILE D O 1
ATOM 12304 N N . GLU D 1 305 ? 107.866 2.685 10.053 1.00 27.25 320 GLU D N 1
ATOM 12305 C CA . GLU D 1 305 ? 107.243 2.826 11.355 1.00 30.18 320 GLU D CA 1
ATOM 12306 C C . GLU D 1 305 ? 107.255 1.458 12.011 1.00 30.88 320 GLU D C 1
ATOM 12307 O O . GLU D 1 305 ? 106.645 0.517 11.498 1.00 31.74 320 GLU D O 1
ATOM 12313 N N . PHE D 1 306 ? 107.982 1.346 13.117 1.00 28.43 321 PHE D N 1
ATOM 12314 C CA . PHE D 1 306 ? 108.057 0.124 13.901 1.00 28.07 321 PHE D CA 1
ATOM 12315 C C . PHE D 1 306 ? 106.972 0.171 14.972 1.00 32.08 321 PHE D C 1
ATOM 12316 O O . PHE D 1 306 ? 107.078 0.999 15.896 1.00 32.33 321 PHE D O 1
ATOM 12324 N N . PRO D 1 307 ? 105.945 -0.671 14.917 1.00 29.38 322 PRO D N 1
ATOM 12325 C CA . PRO D 1 307 ? 104.965 -0.684 16.015 1.00 26.77 322 PRO D CA 1
ATOM 12326 C C . PRO D 1 307 ? 105.532 -1.473 17.186 1.00 27.51 322 PRO D C 1
ATOM 12327 O O . PRO D 1 307 ? 105.775 -2.680 17.077 1.00 27.42 322 PRO D O 1
ATOM 12331 N N . ILE D 1 308 ? 105.739 -0.789 18.310 1.00 30.94 323 ILE D N 1
ATOM 12332 C CA . ILE D 1 308 ? 106.399 -1.344 19.488 1.00 26.67 323 ILE D CA 1
ATOM 12333 C C . ILE D 1 308 ? 105.587 -0.963 20.713 1.00 28.35 323 ILE D C 1
ATOM 12334 O O . ILE D 1 308 ? 105.266 0.213 20.905 1.00 35.48 323 ILE D O 1
ATOM 12339 N N . PHE D 1 309 ? 105.249 -1.951 21.533 1.00 29.57 324 PHE D N 1
ATOM 12340 C CA . PHE D 1 309 ? 104.276 -1.803 22.605 1.00 28.05 324 PHE D CA 1
ATOM 12341 C C . PHE D 1 309 ? 104.843 -2.127 23.975 1.00 33.95 324 PHE D C 1
ATOM 12342 O O . PHE D 1 309 ? 104.119 -1.999 24.972 1.00 39.12 324 PHE D O 1
ATOM 12350 N N . ASN D 1 310 ? 106.104 -2.533 24.055 1.00 30.18 325 ASN D N 1
ATOM 12351 C CA . ASN D 1 310 ? 106.700 -3.098 25.259 1.00 33.79 325 ASN D CA 1
ATOM 12352 C C . ASN D 1 310 ? 107.847 -2.193 25.687 1.00 34.90 325 ASN D C 1
ATOM 12353 O O . ASN D 1 310 ? 108.650 -1.776 24.847 1.00 32.95 325 ASN D O 1
ATOM 12358 N N . GLU D 1 311 ? 107.916 -1.888 26.990 1.00 35.31 326 GLU D N 1
ATOM 12359 C CA . GLU D 1 311 ? 108.832 -0.857 27.466 1.00 35.34 326 GLU D CA 1
ATOM 12360 C C . GLU D 1 311 ? 110.286 -1.213 27.185 1.00 33.55 326 GLU D C 1
ATOM 12361 O O . GLU D 1 311 ? 111.095 -0.339 26.866 1.00 37.11 326 GLU D O 1
ATOM 12367 N N . ILE D 1 312 ? 110.640 -2.484 27.272 1.00 31.82 327 ILE D N 1
ATOM 12368 C CA . ILE D 1 312 ? 112.017 -2.851 26.975 1.00 35.30 327 ILE D CA 1
ATOM 12369 C C . ILE D 1 312 ? 112.310 -2.613 25.501 1.00 33.11 327 ILE D C 1
ATOM 12370 O O . ILE D 1 312 ? 113.307 -1.975 25.143 1.00 32.13 327 ILE D O 1
ATOM 12375 N N . GLN D 1 313 ? 111.429 -3.101 24.629 1.00 31.52 328 GLN D N 1
ATOM 12376 C CA . GLN D 1 313 ? 111.600 -2.880 23.197 1.00 32.33 328 GLN D CA 1
ATOM 12377 C C . GLN D 1 313 ? 111.740 -1.398 22.873 1.00 27.92 328 GLN D C 1
ATOM 12378 O O . GLN D 1 313 ? 112.587 -1.009 22.058 1.00 26.11 328 GLN D O 1
ATOM 12384 N N . GLN D 1 314 ? 110.906 -0.558 23.480 1.00 27.23 329 GLN D N 1
ATOM 12385 C CA . GLN D 1 314 ? 110.948 0.866 23.161 1.00 30.04 329 GLN D CA 1
ATOM 12386 C C . GLN D 1 314 ? 112.305 1.449 23.528 1.00 34.56 329 GLN D C 1
ATOM 12387 O O . GLN D 1 314 ? 112.922 2.168 22.733 1.00 35.38 329 GLN D O 1
ATOM 12393 N N . GLU D 1 315 ? 112.809 1.101 24.719 1.00 32.92 330 GLU D N 1
ATOM 12394 C CA . GLU D 1 315 ? 114.097 1.628 25.152 1.00 33.71 330 GLU D CA 1
ATOM 12395 C C . GLU D 1 315 ? 115.230 1.069 24.301 1.00 33.95 330 GLU D C 1
ATOM 12396 O O . GLU D 1 315 ? 116.184 1.790 23.989 1.00 33.85 330 GLU D O 1
ATOM 12402 N N . GLN D 1 316 ? 115.132 -0.197 23.874 1.00 32.72 331 GLN D N 1
ATOM 12403 C CA . GLN D 1 316 ? 116.162 -0.718 22.975 1.00 33.54 331 GLN D CA 1
ATOM 12404 C C . GLN D 1 316 ? 116.108 -0.019 21.622 1.00 33.74 331 GLN D C 1
ATOM 12405 O O . GLN D 1 316 ? 117.147 0.205 20.991 1.00 34.94 331 GLN D O 1
ATOM 12411 N N . PHE D 1 317 ? 114.908 0.338 21.163 1.00 29.86 332 PHE D N 1
ATOM 12412 C CA . PHE D 1 317 ? 114.788 1.011 19.872 1.00 33.84 332 PHE D CA 1
ATOM 12413 C C . PHE D 1 317 ? 115.403 2.405 19.937 1.00 33.12 332 PHE D C 1
ATOM 12414 O O . PHE D 1 317 ? 116.212 2.787 19.086 1.00 30.00 332 PHE D O 1
ATOM 12422 N N . ASP D 1 318 ? 115.027 3.168 20.961 1.00 31.46 333 ASP D N 1
ATOM 12423 C CA . ASP D 1 318 ? 115.573 4.500 21.150 1.00 32.45 333 ASP D CA 1
ATOM 12424 C C . ASP D 1 318 ? 117.083 4.467 21.242 1.00 33.71 333 ASP D C 1
ATOM 12425 O O . ASP D 1 318 ? 117.769 5.299 20.637 1.00 34.42 333 ASP D O 1
ATOM 12430 N N . SER D 1 319 ? 117.620 3.466 21.936 1.00 36.52 334 SER D N 1
ATOM 12431 C CA . SER D 1 319 ? 119.062 3.357 22.114 1.00 34.67 334 SER D CA 1
ATOM 12432 C C . SER D 1 319 ? 119.759 2.992 20.804 1.00 37.84 334 SER D C 1
ATOM 12433 O O . SER D 1 319 ? 120.745 3.629 20.419 1.00 38.85 334 SER D O 1
ATOM 12436 N N . ILE D 1 320 ? 119.237 1.999 20.076 1.00 35.73 335 ILE D N 1
ATOM 12437 C CA . ILE D 1 320 ? 119.909 1.551 18.856 1.00 36.31 335 ILE D CA 1
ATOM 12438 C C . ILE D 1 320 ? 119.788 2.568 17.706 1.00 36.71 335 ILE D C 1
ATOM 12439 O O . ILE D 1 320 ? 120.670 2.653 16.843 1.00 34.19 335 ILE D O 1
ATOM 12444 N N . PHE D 1 321 ? 118.723 3.355 17.653 1.00 34.02 336 PHE D N 1
ATOM 12445 C CA . PHE D 1 321 ? 118.589 4.277 16.537 1.00 38.57 336 PHE D CA 1
ATOM 12446 C C . PHE D 1 321 ? 118.978 5.711 16.886 1.00 40.61 336 PHE D C 1
ATOM 12447 O O . PHE D 1 321 ? 118.927 6.580 16.017 1.00 38.23 336 PHE D O 1
ATOM 12455 N N . GLU D 1 322 ? 119.395 5.966 18.125 1.00 38.75 337 GLU D N 1
ATOM 12456 C CA . GLU D 1 322 ? 119.962 7.259 18.483 1.00 45.85 337 GLU D CA 1
ATOM 12457 C C . GLU D 1 322 ? 121.074 7.644 17.515 1.00 47.45 337 GLU D C 1
ATOM 12458 O O . GLU D 1 322 ? 121.119 8.767 17.000 1.00 45.36 337 GLU D O 1
ATOM 12464 N N . ASP D 1 323 ? 121.945 6.685 17.220 1.00 49.72 338 ASP D N 1
ATOM 12465 C CA . ASP D 1 323 ? 123.081 6.882 16.333 1.00 54.20 338 ASP D CA 1
ATOM 12466 C C . ASP D 1 323 ? 122.647 7.189 14.899 1.00 52.62 338 ASP D C 1
ATOM 12467 O O . ASP D 1 323 ? 123.363 7.887 14.175 1.00 58.60 338 ASP D O 1
ATOM 12472 N N . TYR D 1 324 ? 121.471 6.710 14.488 1.00 54.22 339 TYR D N 1
ATOM 12473 C CA . TYR D 1 324 ? 121.167 6.503 13.073 1.00 50.15 339 TYR D CA 1
ATOM 12474 C C . TYR D 1 324 ? 120.871 7.808 12.355 1.00 48.95 339 TYR D C 1
ATOM 12475 O O . TYR D 1 324 ? 120.095 8.633 12.845 1.00 49.10 339 TYR D O 1
ATOM 12484 N N . ASP D 1 325 ? 121.464 7.979 11.160 1.00 50.70 340 ASP D N 1
ATOM 12485 C CA . ASP D 1 325 ? 121.211 9.156 10.323 1.00 58.16 340 ASP D CA 1
ATOM 12486 C C . ASP D 1 325 ? 121.000 8.810 8.846 1.00 59.32 340 ASP D C 1
ATOM 12487 O O . ASP D 1 325 ? 121.109 9.695 7.996 1.00 64.00 340 ASP D O 1
ATOM 12492 N N . GLY D 1 326 ? 120.698 7.548 8.514 1.00 58.65 341 GLY D N 1
ATOM 12493 C CA . GLY D 1 326 ? 120.358 7.186 7.158 1.00 45.21 341 GLY D CA 1
ATOM 12494 C C . GLY D 1 326 ? 119.208 8.009 6.613 1.00 48.18 341 GLY D C 1
ATOM 12495 O O . GLY D 1 326 ? 118.451 8.643 7.358 1.00 49.00 341 GLY D O 1
ATOM 12496 N N . PRO D 1 327 ? 119.070 8.035 5.283 1.00 49.33 342 PRO D N 1
ATOM 12497 C CA . PRO D 1 327 ? 118.043 8.898 4.669 1.00 43.25 342 PRO D CA 1
ATOM 12498 C C . PRO D 1 327 ? 116.608 8.367 4.750 1.00 45.90 342 PRO D C 1
ATOM 12499 O O . PRO D 1 327 ? 115.676 9.167 4.600 1.00 44.96 342 PRO D O 1
ATOM 12503 N N . THR D 1 328 ? 116.387 7.076 4.999 1.00 45.58 343 THR D N 1
ATOM 12504 C CA . THR D 1 328 ? 115.035 6.575 5.223 1.00 43.53 343 THR D CA 1
ATOM 12505 C C . THR D 1 328 ? 114.633 6.874 6.665 1.00 38.34 343 THR D C 1
ATOM 12506 O O . THR D 1 328 ? 115.320 6.451 7.601 1.00 33.71 343 THR D O 1
ATOM 12510 N N . LYS D 1 329 ? 113.524 7.594 6.846 1.00 34.27 344 LYS D N 1
ATOM 12511 C CA . LYS D 1 329 ? 113.075 7.933 8.186 1.00 35.77 344 LYS D CA 1
ATOM 12512 C C . LYS D 1 329 ? 112.683 6.662 8.923 1.00 37.18 344 LYS D C 1
ATOM 12513 O O . LYS D 1 329 ? 112.069 5.760 8.355 1.00 37.34 344 LYS D O 1
ATOM 12519 N N . VAL D 1 330 ? 113.059 6.588 10.195 1.00 36.74 345 VAL D N 1
ATOM 12520 C CA . VAL D 1 330 ? 112.716 5.474 11.066 1.00 32.90 345 VAL D CA 1
ATOM 12521 C C . VAL D 1 330 ? 112.162 6.048 12.360 1.00 34.93 345 VAL D C 1
ATOM 12522 O O . VAL D 1 330 ? 112.740 6.985 12.921 1.00 36.08 345 VAL D O 1
ATOM 12526 N N . TYR D 1 331 ? 111.066 5.474 12.847 1.00 29.76 346 TYR D N 1
ATOM 12527 C CA . TYR D 1 331 ? 110.464 5.916 14.094 1.00 31.36 346 TYR D CA 1
ATOM 12528 C C . TYR D 1 331 ? 109.608 4.777 14.622 1.00 31.99 346 TYR D C 1
ATOM 12529 O O . TYR D 1 331 ? 109.264 3.853 13.887 1.00 35.96 346 TYR D O 1
ATOM 12538 N N . ARG D 1 332 ? 109.263 4.839 15.901 1.00 31.17 347 ARG D N 1
ATOM 12539 C CA . ARG D 1 332 ? 108.422 3.803 16.478 1.00 30.57 347 ARG D CA 1
ATOM 12540 C C . ARG D 1 332 ? 107.065 4.393 16.818 1.00 28.45 347 ARG D C 1
ATOM 12541 O O . ARG D 1 332 ? 106.909 5.604 16.943 1.00 31.58 347 ARG D O 1
ATOM 12549 N N . SER D 1 333 ? 106.078 3.527 16.973 1.00 28.17 348 SER D N 1
ATOM 12550 C CA . SER D 1 333 ? 104.731 3.985 17.272 1.00 27.72 348 SER D CA 1
ATOM 12551 C C . SER D 1 333 ? 104.075 2.966 18.180 1.00 28.63 348 SER D C 1
ATOM 12552 O O . SER D 1 333 ? 104.621 1.889 18.431 1.00 31.34 348 SER D O 1
ATOM 12555 N N . THR D 1 334 ? 102.887 3.309 18.666 1.00 26.40 349 THR D N 1
ATOM 12556 C CA . THR D 1 334 ? 102.003 2.325 19.268 1.00 27.36 349 THR D CA 1
ATOM 12557 C C . THR D 1 334 ? 100.745 2.147 18.416 1.00 29.64 349 THR D C 1
ATOM 12558 O O . THR D 1 334 ? 99.657 1.873 18.932 1.00 32.39 349 THR D O 1
ATOM 12562 N N . ARG D 1 335 ? 100.891 2.280 17.102 1.00 25.75 350 ARG D N 1
ATOM 12563 C CA . ARG D 1 335 ? 99.773 2.187 16.168 1.00 33.44 350 ARG D CA 1
ATOM 12564 C C . ARG D 1 335 ? 99.643 0.779 15.561 1.00 30.57 350 ARG D C 1
ATOM 12565 O O . ARG D 1 335 ? 100.629 0.180 15.116 1.00 27.41 350 ARG D O 1
ATOM 12573 N N . ASP D 1 336 ? 98.413 0.263 15.538 1.00 32.04 351 ASP D N 1
ATOM 12574 C CA . ASP D 1 336 ? 98.116 -1.037 14.923 1.00 31.12 351 ASP D CA 1
ATOM 12575 C C . ASP D 1 336 ? 98.662 -1.117 13.501 1.00 28.59 351 ASP D C 1
ATOM 12576 O O . ASP D 1 336 ? 98.645 -0.124 12.768 1.00 30.39 351 ASP D O 1
ATOM 12581 N N . VAL D 1 337 ? 99.160 -2.306 13.122 1.00 27.16 352 VAL D N 1
ATOM 12582 C CA . VAL D 1 337 ? 99.747 -2.552 11.800 1.00 28.70 352 VAL D CA 1
ATOM 12583 C C . VAL D 1 337 ? 98.980 -1.898 10.661 1.00 29.55 352 VAL D C 1
ATOM 12584 O O . VAL D 1 337 ? 99.580 -1.269 9.782 1.00 30.07 352 VAL D O 1
ATOM 12588 N N . LEU D 1 338 ? 97.676 -2.153 10.600 1.00 25.60 353 LEU D N 1
ATOM 12589 C CA . LEU D 1 338 ? 96.877 -1.818 9.422 1.00 30.02 353 LEU D CA 1
ATOM 12590 C C . LEU D 1 338 ? 96.191 -0.459 9.539 1.00 32.39 353 LEU D C 1
ATOM 12591 O O . LEU D 1 338 ? 95.366 -0.117 8.688 1.00 33.07 353 LEU D O 1
ATOM 12596 N N . GLU D 1 339 ? 96.513 0.316 10.566 1.00 27.77 354 GLU D N 1
ATOM 12597 C CA . GLU D 1 339 ? 95.915 1.619 10.772 1.00 31.98 354 GLU D CA 1
ATOM 12598 C C . GLU D 1 339 ? 96.743 2.659 10.035 1.00 33.19 354 GLU D C 1
ATOM 12599 O O . GLU D 1 339 ? 97.934 2.824 10.315 1.00 32.72 354 GLU D O 1
ATOM 12605 N N . PHE D 1 340 ? 96.122 3.314 9.058 1.00 32.32 355 PHE D N 1
ATOM 12606 C CA . PHE D 1 340 ? 96.711 4.436 8.348 1.00 36.00 355 PHE D CA 1
ATOM 12607 C C . PHE D 1 340 ? 95.731 5.603 8.338 1.00 38.58 355 PHE D C 1
ATOM 12608 O O . PHE D 1 340 ? 94.520 5.433 8.529 1.00 38.34 355 PHE D O 1
ATOM 12616 N N . ARG D 1 341 ? 96.273 6.788 8.095 1.00 39.58 356 ARG D N 1
ATOM 12617 C CA . ARG D 1 341 ? 95.481 7.999 7.932 1.00 40.13 356 ARG D CA 1
ATOM 12618 C C . ARG D 1 341 ? 95.171 8.225 6.462 1.00 39.47 356 ARG D C 1
ATOM 12619 O O . ARG D 1 341 ? 95.901 7.777 5.574 1.00 38.97 356 ARG D O 1
ATOM 12627 N N . GLU D 1 342 ? 94.074 8.945 6.217 1.00 42.30 357 GLU D N 1
ATOM 12628 C CA . GLU D 1 342 ? 93.738 9.387 4.864 1.00 44.56 357 GLU D CA 1
ATOM 12629 C C . GLU D 1 342 ? 94.934 10.037 4.173 1.00 38.91 357 GLU D C 1
ATOM 12630 O O . GLU D 1 342 ? 95.282 9.686 3.039 1.00 37.57 357 GLU D O 1
ATOM 12636 N N . GLU D 1 343 ? 95.573 10.996 4.846 1.00 38.01 358 GLU D N 1
ATOM 12637 C CA . GLU D 1 343 ? 96.695 11.708 4.240 1.00 40.88 358 GLU D CA 1
ATOM 12638 C C . GLU D 1 343 ? 97.835 10.758 3.882 1.00 39.95 358 GLU D C 1
ATOM 12639 O O . GLU D 1 343 ? 98.514 10.960 2.866 1.00 37.99 358 GLU D O 1
ATOM 12645 N N . GLU D 1 344 ? 98.042 9.702 4.682 1.00 36.02 359 GLU D N 1
ATOM 12646 C CA . GLU D 1 344 ? 99.147 8.781 4.433 1.00 37.40 359 GLU D CA 1
ATOM 12647 C C . GLU D 1 344 ? 98.843 7.877 3.259 1.00 35.52 359 GLU D C 1
ATOM 12648 O O . GLU D 1 344 ? 99.716 7.640 2.415 1.00 38.30 359 GLU D O 1
ATOM 12654 N N . ILE D 1 345 ? 97.614 7.361 3.195 1.00 35.30 360 ILE D N 1
ATOM 12655 C CA . ILE D 1 345 ? 97.236 6.492 2.083 1.00 35.85 360 ILE D CA 1
ATOM 12656 C C . ILE D 1 345 ? 97.383 7.231 0.758 1.00 35.61 360 ILE D C 1
ATOM 12657 O O . ILE D 1 345 ? 97.818 6.655 -0.248 1.00 37.99 360 ILE D O 1
ATOM 12662 N N . GLU D 1 346 ? 97.060 8.530 0.751 1.00 40.37 361 GLU D N 1
ATOM 12663 C CA . GLU D 1 346 ? 97.158 9.338 -0.463 1.00 40.16 361 GLU D CA 1
ATOM 12664 C C . GLU D 1 346 ? 98.612 9.633 -0.826 1.00 41.67 361 GLU D C 1
ATOM 12665 O O . GLU D 1 346 ? 99.009 9.511 -1.992 1.00 40.74 361 GLU D O 1
ATOM 12671 N N . LYS D 1 347 ? 99.417 10.044 0.157 1.00 34.38 362 LYS D N 1
ATOM 12672 C CA . LYS D 1 347 ? 100.826 10.340 -0.104 1.00 37.69 362 LYS D CA 1
ATOM 12673 C C . LYS D 1 347 ? 101.631 9.084 -0.457 1.00 35.41 362 LYS D C 1
ATOM 12674 O O . LYS D 1 347 ? 102.458 9.107 -1.376 1.00 35.04 362 LYS D O 1
ATOM 12680 N N . TYR D 1 348 ? 101.448 7.999 0.290 1.00 34.11 363 TYR D N 1
ATOM 12681 C CA . TYR D 1 348 ? 102.400 6.895 0.296 1.00 33.32 363 TYR D CA 1
ATOM 12682 C C . TYR D 1 348 ? 101.777 5.613 -0.247 1.00 34.30 363 TYR D C 1
ATOM 12683 O O . TYR D 1 348 ? 100.561 5.506 -0.435 1.00 30.21 363 TYR D O 1
ATOM 12692 N N . LEU D 1 349 ? 102.649 4.617 -0.479 1.00 31.91 364 LEU D N 1
ATOM 12693 C CA . LEU D 1 349 ? 102.239 3.228 -0.618 1.00 27.67 364 LEU D CA 1
ATOM 12694 C C . LEU D 1 349 ? 102.137 2.670 0.798 1.00 31.87 364 LEU D C 1
ATOM 12695 O O . LEU D 1 349 ? 103.164 2.513 1.476 1.00 31.68 364 LEU D O 1
ATOM 12700 N N . PRO D 1 350 ? 100.932 2.421 1.311 1.00 30.46 365 PRO D N 1
ATOM 12701 C CA . PRO D 1 350 ? 100.831 1.776 2.622 1.00 25.41 365 PRO D CA 1
ATOM 12702 C C . PRO D 1 350 ? 101.397 0.366 2.533 1.00 28.90 365 PRO D C 1
ATOM 12703 O O . PRO D 1 350 ? 101.152 -0.355 1.561 1.00 29.37 365 PRO D O 1
ATOM 12707 N N . ALA D 1 351 ? 102.200 -0.012 3.530 1.00 26.29 366 ALA D N 1
ATOM 12708 C CA . ALA D 1 351 ? 102.878 -1.298 3.473 1.00 24.71 366 ALA D CA 1
ATOM 12709 C C . ALA D 1 351 ? 103.071 -1.824 4.884 1.00 29.82 366 ALA D C 1
ATOM 12710 O O . ALA D 1 351 ? 103.330 -1.043 5.811 1.00 31.01 366 ALA D O 1
ATOM 12712 N N . ALA D 1 352 ? 102.989 -3.152 5.033 1.00 26.98 367 ALA D N 1
ATOM 12713 C CA . ALA D 1 352 ? 102.982 -3.771 6.349 1.00 25.94 367 ALA D CA 1
ATOM 12714 C C . ALA D 1 352 ? 103.536 -5.187 6.283 1.00 28.96 367 ALA D C 1
ATOM 12715 O O . ALA D 1 352 ? 103.272 -5.914 5.315 1.00 31.36 367 ALA D O 1
ATOM 12717 N N . ILE D 1 353 ? 104.281 -5.581 7.323 1.00 27.61 368 ILE D N 1
ATOM 12718 C CA . ILE D 1 353 ? 104.724 -6.969 7.468 1.00 28.74 368 ILE D CA 1
ATOM 12719 C C . ILE D 1 353 ? 103.618 -7.793 8.116 1.00 27.50 368 ILE D C 1
ATOM 12720 O O . ILE D 1 353 ? 103.080 -7.427 9.167 1.00 26.83 368 ILE D O 1
ATOM 12725 N N . ASN D 1 354 ? 103.266 -8.897 7.487 1.00 22.78 369 ASN D N 1
ATOM 12726 C CA . ASN D 1 354 ? 102.424 -9.894 8.130 1.00 25.16 369 ASN D CA 1
ATOM 12727 C C . ASN D 1 354 ? 103.343 -10.932 8.759 1.00 26.95 369 ASN D C 1
ATOM 12728 O O . ASN D 1 354 ? 104.051 -11.641 8.022 1.00 25.52 369 ASN D O 1
ATOM 12733 N N . PRO D 1 355 ? 103.417 -11.031 10.093 1.00 26.13 370 PRO D N 1
ATOM 12734 C CA . PRO D 1 355 ? 104.331 -12.009 10.699 1.00 27.41 370 PRO D CA 1
ATOM 12735 C C . PRO D 1 355 ? 103.721 -13.384 10.567 1.00 25.59 370 PRO D C 1
ATOM 12736 O O . PRO D 1 355 ? 102.813 -13.750 11.322 1.00 25.49 370 PRO D O 1
ATOM 12740 N N . SER D 1 356 ? 104.204 -14.149 9.612 1.00 23.21 371 SER D N 1
ATOM 12741 C CA . SER D 1 356 ? 103.389 -15.232 9.115 1.00 26.61 371 SER D CA 1
ATOM 12742 C C . SER D 1 356 ? 103.864 -16.579 9.673 1.00 29.46 371 SER D C 1
ATOM 12743 O O . SER D 1 356 ? 104.606 -16.645 10.660 1.00 30.36 371 SER D O 1
ATOM 12746 N N . ASP D 1 357 ? 103.416 -17.658 9.052 1.00 30.14 372 ASP D N 1
ATOM 12747 C CA . ASP D 1 357 ? 103.777 -19.009 9.419 1.00 30.59 372 ASP D CA 1
ATOM 12748 C C . ASP D 1 357 ? 104.244 -19.720 8.164 1.00 30.84 372 ASP D C 1
ATOM 12749 O O . ASP D 1 357 ? 103.594 -19.618 7.123 1.00 32.84 372 ASP D O 1
ATOM 12754 N N . ALA D 1 358 ? 105.379 -20.419 8.247 1.00 32.55 373 ALA D N 1
ATOM 12755 C CA . ALA D 1 358 ? 105.903 -21.085 7.064 1.00 29.61 373 ALA D CA 1
ATOM 12756 C C . ALA D 1 358 ? 105.288 -22.465 6.854 1.00 31.15 373 ALA D C 1
ATOM 12757 O O . ALA D 1 358 ? 105.670 -23.159 5.910 1.00 30.93 373 ALA D O 1
ATOM 12759 N N . PHE D 1 359 ? 104.340 -22.867 7.706 1.00 30.10 374 PHE D N 1
ATOM 12760 C CA . PHE D 1 359 ? 103.758 -24.201 7.657 1.00 26.62 374 PHE D CA 1
ATOM 12761 C C . PHE D 1 359 ? 102.247 -24.141 7.833 1.00 28.52 374 PHE D C 1
ATOM 12762 O O . PHE D 1 359 ? 101.639 -25.123 8.264 1.00 29.74 374 PHE D O 1
ATOM 12770 N N . ALA D 1 360 ? 101.627 -23.006 7.515 1.00 33.05 375 ALA D N 1
ATOM 12771 C CA . ALA D 1 360 ? 100.179 -22.912 7.398 1.00 31.76 375 ALA D CA 1
ATOM 12772 C C . ALA D 1 360 ? 99.842 -22.003 6.223 1.00 28.93 375 ALA D C 1
ATOM 12773 O O . ALA D 1 360 ? 100.652 -21.179 5.789 1.00 27.86 375 ALA D O 1
ATOM 12775 N N . LEU D 1 361 ? 98.643 -22.171 5.693 1.00 27.47 376 LEU D N 1
ATOM 12776 C CA . LEU D 1 361 ? 98.193 -21.257 4.653 1.00 29.64 376 LEU D CA 1
ATOM 12777 C C . LEU D 1 361 ? 98.129 -19.843 5.220 1.00 29.10 376 LEU D C 1
ATOM 12778 O O . LEU D 1 361 ? 97.786 -19.647 6.392 1.00 27.28 376 LEU D O 1
ATOM 12783 N N . THR D 1 362 ? 98.507 -18.868 4.392 1.00 24.52 377 THR D N 1
ATOM 12784 C CA . THR D 1 362 ? 98.503 -17.476 4.811 1.00 27.87 377 THR D CA 1
ATOM 12785 C C . THR D 1 362 ? 97.185 -17.116 5.471 1.00 25.66 377 THR D C 1
ATOM 12786 O O . THR D 1 362 ? 96.112 -17.469 4.986 1.00 25.47 377 THR D O 1
ATOM 12790 N N . GLY D 1 363 ? 97.275 -16.422 6.597 1.00 26.68 378 GLY D N 1
ATOM 12791 C CA . GLY D 1 363 ? 96.097 -16.140 7.386 1.00 27.19 378 GLY D CA 1
ATOM 12792 C C . GLY D 1 363 ? 96.023 -17.020 8.609 1.00 26.89 378 GLY D C 1
ATOM 12793 O O . GLY D 1 363 ? 95.626 -16.566 9.689 1.00 29.12 378 GLY D O 1
ATOM 12794 N N . ASN D 1 364 ? 96.437 -18.277 8.445 1.00 26.60 379 ASN D N 1
ATOM 12795 C CA . ASN D 1 364 ? 96.500 -19.284 9.509 1.00 29.69 379 ASN D CA 1
ATOM 12796 C C . ASN D 1 364 ? 95.159 -19.310 10.248 1.00 32.06 379 ASN D C 1
ATOM 12797 O O . ASN D 1 364 ? 94.125 -19.502 9.592 1.00 29.79 379 ASN D O 1
ATOM 12802 N N . GLU D 1 365 ? 95.130 -19.169 11.577 1.00 29.62 380 GLU D N 1
ATOM 12803 C CA . GLU D 1 365 ? 93.888 -19.350 12.330 1.00 32.92 380 GLU D CA 1
ATOM 12804 C C . GLU D 1 365 ? 92.820 -18.354 11.877 1.00 29.62 380 GLU D C 1
ATOM 12805 O O . GLU D 1 365 ? 93.109 -17.323 11.264 1.00 28.38 380 GLU D O 1
ATOM 12811 N N . TRP D 1 366 ? 91.567 -18.672 12.196 1.00 29.28 381 TRP D N 1
ATOM 12812 C CA . TRP D 1 366 ? 90.433 -17.925 11.684 1.00 29.41 381 TRP D CA 1
ATOM 12813 C C . TRP D 1 366 ? 89.791 -17.046 12.739 1.00 30.34 381 TRP D C 1
ATOM 12814 O O . TRP D 1 366 ? 88.892 -16.274 12.415 1.00 35.07 381 TRP D O 1
ATOM 12825 N N . GLY D 1 367 ? 90.244 -17.112 13.978 1.00 32.23 382 GLY D N 1
ATOM 12826 C CA . GLY D 1 367 ? 89.827 -16.116 14.944 1.00 39.72 382 GLY D CA 1
ATOM 12827 C C . GLY D 1 367 ? 90.562 -14.787 14.821 1.00 38.31 382 GLY D C 1
ATOM 12828 O O . GLY D 1 367 ? 90.868 -14.302 13.726 1.00 37.06 382 GLY D O 1
ATOM 12829 N N . TYR D 1 368 ? 90.859 -14.193 15.957 1.00 37.06 383 TYR D N 1
ATOM 12830 C CA . TYR D 1 368 ? 91.597 -12.944 16.041 1.00 34.49 383 TYR D CA 1
ATOM 12831 C C . TYR D 1 368 ? 92.710 -13.094 17.057 1.00 38.08 383 TYR D C 1
ATOM 12832 O O . TYR D 1 368 ? 92.943 -12.217 17.891 1.00 42.27 383 TYR D O 1
ATOM 12841 N N . GLY D 1 369 ? 93.399 -14.228 17.014 1.00 36.97 384 GLY D N 1
ATOM 12842 C CA . GLY D 1 369 ? 94.297 -14.623 18.082 1.00 33.36 384 GLY D CA 1
ATOM 12843 C C . GLY D 1 369 ? 95.766 -14.430 17.774 1.00 33.73 384 GLY D C 1
ATOM 12844 O O . GLY D 1 369 ? 96.623 -15.062 18.403 1.00 33.70 384 GLY D O 1
ATOM 12845 N N . SER D 1 370 ? 96.077 -13.535 16.840 1.00 32.70 385 SER D N 1
ATOM 12846 C CA . SER D 1 370 ? 97.463 -13.247 16.492 1.00 32.59 385 SER D CA 1
ATOM 12847 C C . SER D 1 370 ? 97.450 -12.133 15.463 1.00 29.50 385 SER D C 1
ATOM 12848 O O . SER D 1 370 ? 96.394 -11.734 14.968 1.00 30.89 385 SER D O 1
ATOM 12851 N N . VAL D 1 371 ? 98.639 -11.639 15.130 1.00 26.68 386 VAL D N 1
ATOM 12852 C CA . VAL D 1 371 ? 98.691 -10.562 14.154 1.00 25.23 386 VAL D CA 1
ATOM 12853 C C . VAL D 1 371 ? 98.312 -11.078 12.775 1.00 27.10 386 VAL D C 1
ATOM 12854 O O . VAL D 1 371 ? 97.506 -10.458 12.075 1.00 27.27 386 VAL D O 1
ATOM 12858 N N . GLU D 1 372 ? 98.874 -12.224 12.369 1.00 27.32 387 GLU D N 1
ATOM 12859 C CA . GLU D 1 372 ? 98.539 -12.810 11.072 1.00 26.27 387 GLU D CA 1
ATOM 12860 C C . GLU D 1 372 ? 97.042 -13.094 10.951 1.00 27.19 387 GLU D C 1
ATOM 12861 O O . GLU D 1 372 ? 96.415 -12.778 9.931 1.00 25.02 387 GLU D O 1
ATOM 12867 N N . SER D 1 373 ? 96.451 -13.723 11.961 1.00 26.75 388 SER D N 1
ATOM 12868 C CA . SER D 1 373 ? 95.045 -14.068 11.798 1.00 27.98 388 SER D CA 1
ATOM 12869 C C . SER D 1 373 ? 94.158 -12.819 11.887 1.00 31.99 388 SER D C 1
ATOM 12870 O O . SER D 1 373 ? 93.107 -12.751 11.227 1.00 29.53 388 SER D O 1
ATOM 12881 N N . ILE D 1 375 ? 95.157 -9.975 10.533 1.00 23.39 390 ILE D N 1
ATOM 12882 C CA . ILE D 1 375 ? 95.281 -9.495 9.168 1.00 25.27 390 ILE D CA 1
ATOM 12883 C C . ILE D 1 375 ? 94.458 -10.359 8.225 1.00 26.77 390 ILE D C 1
ATOM 12884 O O . ILE D 1 375 ? 93.868 -9.855 7.268 1.00 27.27 390 ILE D O 1
ATOM 12889 N N . GLY D 1 376 ? 94.403 -11.667 8.483 1.00 27.17 391 GLY D N 1
ATOM 12890 C CA . GLY D 1 376 ? 93.641 -12.555 7.627 1.00 29.42 391 GLY D CA 1
ATOM 12891 C C . GLY D 1 376 ? 92.152 -12.274 7.657 1.00 28.95 391 GLY D C 1
ATOM 12892 O O . GLY D 1 376 ? 91.442 -12.582 6.700 1.00 27.94 391 GLY D O 1
ATOM 12893 N N . ASN D 1 377 ? 91.666 -11.650 8.730 1.00 27.78 392 ASN D N 1
ATOM 12894 C CA . ASN D 1 377 ? 90.265 -11.265 8.810 1.00 30.25 392 ASN D CA 1
ATOM 12895 C C . ASN D 1 377 ? 90.018 -9.824 8.418 1.00 30.20 392 ASN D C 1
ATOM 12896 O O . ASN D 1 377 ? 88.907 -9.502 8.002 1.00 35.88 392 ASN D O 1
ATOM 12901 N N . ASN D 1 378 ? 91.016 -8.959 8.507 1.00 28.89 393 ASN D N 1
ATOM 12902 C CA . ASN D 1 378 ? 90.827 -7.560 8.154 1.00 29.04 393 ASN D CA 1
ATOM 12903 C C . ASN D 1 378 ? 91.204 -7.253 6.719 1.00 27.85 393 ASN D C 1
ATOM 12904 O O . ASN D 1 378 ? 91.105 -6.096 6.315 1.00 31.43 393 ASN D O 1
ATOM 12909 N N . SER D 1 379 ? 91.668 -8.227 5.943 1.00 24.04 394 SER D N 1
ATOM 12910 C CA . SER D 1 379 ? 92.110 -7.911 4.594 1.00 28.62 394 SER D CA 1
ATOM 12911 C C . SER D 1 379 ? 91.648 -8.993 3.627 1.00 28.93 394 SER D C 1
ATOM 12912 O O . SER D 1 379 ? 91.003 -9.970 4.013 1.00 28.86 394 SER D O 1
ATOM 12915 N N . SER D 1 380 ? 92.002 -8.831 2.357 1.00 25.34 395 SER D N 1
ATOM 12916 C CA . SER D 1 380 ? 91.738 -9.872 1.375 1.00 28.79 395 SER D CA 1
ATOM 12917 C C . SER D 1 380 ? 92.916 -10.835 1.203 1.00 30.37 395 SER D C 1
ATOM 12918 O O . SER D 1 380 ? 93.040 -11.470 0.142 1.00 30.80 395 SER D O 1
ATOM 12921 N N . ILE D 1 381 ? 93.754 -10.987 2.232 1.00 25.54 396 ILE D N 1
ATOM 12922 C CA . ILE D 1 381 ? 94.982 -11.765 2.079 1.00 24.40 396 ILE D CA 1
ATOM 12923 C C . ILE D 1 381 ? 94.687 -13.252 1.833 1.00 27.10 396 ILE D C 1
ATOM 12924 O O . ILE D 1 381 ? 95.404 -13.901 1.060 1.00 25.62 396 ILE D O 1
ATOM 12929 N N . ARG D 1 382 ? 93.603 -13.801 2.413 1.00 24.12 397 ARG D N 1
ATOM 12930 C CA . ARG D 1 382 ? 93.243 -15.197 2.161 1.00 25.17 397 ARG D CA 1
ATOM 12931 C C . ARG D 1 382 ? 92.784 -15.441 0.726 1.00 30.17 397 ARG D C 1
ATOM 12932 O O . ARG D 1 382 ? 92.847 -16.586 0.267 1.00 29.18 397 ARG D O 1
ATOM 12940 N N . PHE D 1 383 ? 92.339 -14.405 0.003 1.00 27.24 398 PHE D N 1
ATOM 12941 C CA . PHE D 1 383 ? 92.057 -14.568 -1.418 1.00 24.29 398 PHE D CA 1
ATOM 12942 C C . PHE D 1 383 ? 93.295 -14.349 -2.264 1.00 28.11 398 PHE D C 1
ATOM 12943 O O . PHE D 1 383 ? 93.368 -14.849 -3.393 1.00 29.10 398 PHE D O 1
ATOM 12951 N N . ASP D 1 384 ? 94.252 -13.574 -1.765 1.00 23.98 399 ASP D N 1
ATOM 12952 C CA . ASP D 1 384 ? 95.344 -13.104 -2.601 1.00 25.30 399 ASP D CA 1
ATOM 12953 C C . ASP D 1 384 ? 96.579 -13.972 -2.518 1.00 26.46 399 ASP D C 1
ATOM 12954 O O . ASP D 1 384 ? 97.330 -14.041 -3.496 1.00 25.70 399 ASP D O 1
ATOM 12959 N N . GLN D 1 385 ? 96.803 -14.614 -1.367 1.00 26.33 400 GLN D N 1
ATOM 12960 C CA . GLN D 1 385 ? 98.076 -15.241 -1.026 1.00 30.48 400 GLN D CA 1
ATOM 12961 C C . GLN D 1 385 ? 97.907 -16.709 -0.662 1.00 29.54 400 GLN D C 1
ATOM 12962 O O . GLN D 1 385 ? 98.805 -17.309 -0.059 1.00 29.29 400 GLN D O 1
ATOM 12968 N N . VAL D 1 386 ? 96.759 -17.278 -0.988 1.00 26.91 401 VAL D N 1
ATOM 12969 C CA . VAL D 1 386 ? 96.485 -18.694 -0.821 1.00 27.28 401 VAL D CA 1
ATOM 12970 C C . VAL D 1 386 ? 96.204 -19.262 -2.203 1.00 31.39 401 VAL D C 1
ATOM 12971 O O . VAL D 1 386 ? 95.368 -18.721 -2.944 1.00 29.63 401 VAL D O 1
ATOM 12975 N N . HIS D 1 387 ? 96.919 -20.333 -2.557 1.00 30.04 402 HIS D N 1
ATOM 12976 C CA . HIS D 1 387 ? 96.854 -20.846 -3.923 1.00 30.87 402 HIS D CA 1
ATOM 12977 C C . HIS D 1 387 ? 95.481 -21.405 -4.269 1.00 32.17 402 HIS D C 1
ATOM 12978 O O . HIS D 1 387 ? 95.111 -21.390 -5.449 1.00 33.19 402 HIS D O 1
ATOM 12985 N N . HIS D 1 388 ? 94.693 -21.836 -3.275 1.00 31.43 403 HIS D N 1
ATOM 12986 C CA . HIS D 1 388 ? 93.342 -22.315 -3.571 1.00 30.92 403 HIS D CA 1
ATOM 12987 C C . HIS D 1 388 ? 92.505 -21.239 -4.242 1.00 33.33 403 HIS D C 1
ATOM 12988 O O . HIS D 1 388 ? 91.737 -21.529 -5.164 1.00 36.60 403 HIS D O 1
ATOM 13003 N N . ASN D 1 390 ? 93.919 -18.239 -5.468 1.00 30.39 405 ASN D N 1
ATOM 13004 C CA . ASN D 1 390 ? 94.711 -17.444 -6.407 1.00 32.68 405 ASN D CA 1
ATOM 13005 C C . ASN D 1 390 ? 95.815 -18.305 -6.996 1.00 31.95 405 ASN D C 1
ATOM 13006 O O . ASN D 1 390 ? 96.973 -18.228 -6.576 1.00 32.27 405 ASN D O 1
ATOM 13011 N N . PRO D 1 391 ? 95.491 -19.118 -8.009 1.00 30.47 406 PRO D N 1
ATOM 13012 C CA . PRO D 1 391 ? 96.518 -19.950 -8.663 1.00 28.90 406 PRO D CA 1
ATOM 13013 C C . PRO D 1 391 ? 97.675 -19.148 -9.242 1.00 35.78 406 PRO D C 1
ATOM 13014 O O . PRO D 1 391 ? 98.735 -19.723 -9.529 1.00 35.58 406 PRO D O 1
ATOM 13018 N N . LEU D 1 392 ? 97.518 -17.833 -9.413 1.00 34.66 407 LEU D N 1
ATOM 13019 C CA . LEU D 1 392 ? 98.623 -17.027 -9.917 1.00 33.06 407 LEU D CA 1
ATOM 13020 C C . LEU D 1 392 ? 99.835 -17.040 -8.985 1.00 35.55 407 LEU D C 1
ATOM 13021 O O . LEU D 1 392 ? 100.956 -16.772 -9.436 1.00 37.05 407 LEU D O 1
ATOM 13026 N N . ILE D 1 393 ? 99.651 -17.347 -7.698 1.00 31.39 408 ILE D N 1
ATOM 13027 C CA . ILE D 1 393 ? 100.803 -17.404 -6.808 1.00 30.94 408 ILE D CA 1
ATOM 13028 C C . ILE D 1 393 ? 101.747 -18.545 -7.187 1.00 36.20 408 ILE D C 1
ATOM 13029 O O . ILE D 1 393 ? 102.929 -18.507 -6.818 1.00 32.71 408 ILE D O 1
ATOM 13034 N N . LEU D 1 394 ? 101.261 -19.547 -7.938 1.00 37.82 409 LEU D N 1
ATOM 13035 C CA . LEU D 1 394 ? 102.050 -20.686 -8.404 1.00 38.12 409 LEU D CA 1
ATOM 13036 C C . LEU D 1 394 ? 102.691 -20.466 -9.773 1.00 40.05 409 LEU D C 1
ATOM 13037 O O . LEU D 1 394 ? 103.408 -21.352 -10.255 1.00 39.34 409 LEU D O 1
ATOM 13042 N N . ASP D 1 395 ? 102.448 -19.314 -10.409 1.00 39.28 410 ASP D N 1
ATOM 13043 C CA . ASP D 1 395 ? 102.857 -18.973 -11.770 1.00 40.56 410 ASP D CA 1
ATOM 13044 C C . ASP D 1 395 ? 104.240 -18.327 -11.738 1.00 40.88 410 ASP D C 1
ATOM 13045 O O . ASP D 1 395 ? 104.453 -17.382 -10.972 1.00 41.16 410 ASP D O 1
ATOM 13050 N N . PRO D 1 396 ? 105.221 -18.829 -12.491 1.00 42.20 411 PRO D N 1
ATOM 13051 C CA . PRO D 1 396 ? 106.583 -18.278 -12.362 1.00 38.48 411 PRO D CA 1
ATOM 13052 C C . PRO D 1 396 ? 106.673 -16.807 -12.699 1.00 42.25 411 PRO D C 1
ATOM 13053 O O . PRO D 1 396 ? 107.618 -16.141 -12.257 1.00 42.13 411 PRO D O 1
ATOM 13057 N N . SER D 1 397 ? 105.721 -16.273 -13.464 1.00 42.11 412 SER D N 1
ATOM 13058 C CA . SER D 1 397 ? 105.741 -14.853 -13.751 1.00 38.80 412 SER D CA 1
ATOM 13059 C C . SER D 1 397 ? 105.405 -14.015 -12.529 1.00 39.83 412 SER D C 1
ATOM 13060 O O . SER D 1 397 ? 105.630 -12.804 -12.554 1.00 38.94 412 SER D O 1
ATOM 13063 N N . HIS D 1 398 ? 104.870 -14.613 -11.472 1.00 36.79 413 HIS D N 1
ATOM 13064 C CA . HIS D 1 398 ? 104.675 -13.900 -10.219 1.00 38.66 413 HIS D CA 1
ATOM 13065 C C . HIS D 1 398 ? 105.742 -14.218 -9.193 1.00 32.90 413 HIS D C 1
ATOM 13066 O O . HIS D 1 398 ? 105.598 -13.827 -8.032 1.00 34.70 413 HIS D O 1
ATOM 13073 N N . HIS D 1 399 ? 106.810 -14.895 -9.587 1.00 32.27 414 HIS D N 1
ATOM 13074 C CA . HIS D 1 399 ? 107.930 -15.136 -8.693 1.00 33.91 414 HIS D CA 1
ATOM 13075 C C . HIS D 1 399 ? 109.086 -14.225 -9.069 1.00 37.02 414 HIS D C 1
ATOM 13076 O O . HIS D 1 399 ? 109.397 -14.059 -10.248 1.00 41.06 414 HIS D O 1
ATOM 13083 N N . VAL D 1 400 ? 109.714 -13.633 -8.060 1.00 35.03 415 VAL D N 1
ATOM 13084 C CA . VAL D 1 400 ? 110.879 -12.778 -8.237 1.00 35.96 415 VAL D CA 1
ATOM 13085 C C . VAL D 1 400 ? 112.061 -13.461 -7.563 1.00 37.31 415 VAL D C 1
ATOM 13086 O O . VAL D 1 400 ? 112.012 -13.754 -6.362 1.00 35.03 415 VAL D O 1
ATOM 13090 N N . GLU D 1 401 ? 113.129 -13.689 -8.318 1.00 37.29 416 GLU D N 1
ATOM 13091 C CA . GLU D 1 401 ? 114.321 -14.328 -7.776 1.00 41.88 416 GLU D CA 1
ATOM 13092 C C . GLU D 1 401 ? 115.220 -13.281 -7.123 1.00 41.06 416 GLU D C 1
ATOM 13093 O O . GLU D 1 401 ? 115.716 -12.365 -7.787 1.00 38.72 416 GLU D O 1
ATOM 13099 N N . ALA D 1 402 ? 115.436 -13.432 -5.827 1.00 40.49 417 ALA D N 1
ATOM 13100 C CA . ALA D 1 402 ? 116.290 -12.540 -5.059 1.00 40.58 417 ALA D CA 1
ATOM 13101 C C . ALA D 1 402 ? 117.640 -13.201 -4.821 1.00 46.38 417 ALA D C 1
ATOM 13102 O O . ALA D 1 402 ? 117.706 -14.341 -4.349 1.00 48.24 417 ALA D O 1
ATOM 13104 N N . GLN D 1 403 ? 118.708 -12.489 -5.158 1.00 43.05 418 GLN D N 1
ATOM 13105 C CA . GLN D 1 403 ? 120.066 -12.936 -4.909 1.00 44.05 418 GLN D CA 1
ATOM 13106 C C . GLN D 1 403 ? 120.703 -11.931 -3.966 1.00 48.48 418 GLN D C 1
ATOM 13107 O O . GLN D 1 403 ? 120.749 -10.736 -4.269 1.00 48.61 418 GLN D O 1
ATOM 13113 N N . ILE D 1 404 ? 121.181 -12.408 -2.828 1.00 45.39 419 ILE D N 1
ATOM 13114 C CA . ILE D 1 404 ? 121.692 -11.542 -1.780 1.00 51.35 419 ILE D CA 1
ATOM 13115 C C . ILE D 1 404 ? 123.204 -11.707 -1.734 1.00 50.92 419 ILE D C 1
ATOM 13116 O O . ILE D 1 404 ? 123.715 -12.759 -1.333 1.00 52.27 419 ILE D O 1
ATOM 13121 N N . ASN D 1 405 ? 123.913 -10.672 -2.175 1.00 51.88 420 ASN D N 1
ATOM 13122 C CA . ASN D 1 405 ? 125.367 -10.683 -2.225 1.00 56.47 420 ASN D CA 1
ATOM 13123 C C . ASN D 1 405 ? 125.936 -10.540 -0.818 1.00 53.95 420 ASN D C 1
ATOM 13124 O O . ASN D 1 405 ? 125.210 -10.473 0.182 1.00 51.95 420 ASN D O 1
ATOM 13129 N N . LYS D 1 406 ? 127.261 -10.489 -0.735 1.00 57.15 421 LYS D N 1
ATOM 13130 C CA . LYS D 1 406 ? 127.888 -10.490 0.577 1.00 57.84 421 LYS D CA 1
ATOM 13131 C C . LYS D 1 406 ? 127.869 -9.121 1.239 1.00 55.60 421 LYS D C 1
ATOM 13132 O O . LYS D 1 406 ? 127.957 -9.050 2.471 1.00 59.30 421 LYS D O 1
ATOM 13138 N N . ASP D 1 407 ? 127.757 -8.043 0.457 1.00 53.00 422 ASP D N 1
ATOM 13139 C CA . ASP D 1 407 ? 127.507 -6.705 0.986 1.00 53.74 422 ASP D CA 1
ATOM 13140 C C . ASP D 1 407 ? 126.048 -6.504 1.381 1.00 52.27 422 ASP D C 1
ATOM 13141 O O . ASP D 1 407 ? 125.693 -5.432 1.882 1.00 51.60 422 ASP D O 1
ATOM 13146 N N . HIS D 1 408 ? 125.213 -7.513 1.144 1.00 52.58 423 HIS D N 1
ATOM 13147 C CA . HIS D 1 408 ? 123.779 -7.562 1.409 1.00 51.53 423 HIS D CA 1
ATOM 13148 C C . HIS D 1 408 ? 122.956 -6.724 0.452 1.00 46.95 423 HIS D C 1
ATOM 13149 O O . HIS D 1 408 ? 121.780 -6.480 0.725 1.00 47.64 423 HIS D O 1
ATOM 13156 N N . GLY D 1 409 ? 123.529 -6.291 -0.667 1.00 49.42 424 GLY D N 1
ATOM 13157 C CA . GLY D 1 409 ? 122.708 -5.829 -1.767 1.00 49.35 424 GLY D CA 1
ATOM 13158 C C . GLY D 1 409 ? 121.919 -6.969 -2.385 1.00 49.27 424 GLY D C 1
ATOM 13159 O O . GLY D 1 409 ? 122.297 -8.143 -2.319 1.00 47.64 424 GLY D O 1
ATOM 13160 N N . VAL D 1 410 ? 120.790 -6.623 -2.989 1.00 45.73 425 VAL D N 1
ATOM 13161 C CA . VAL D 1 410 ? 119.860 -7.622 -3.484 1.00 45.18 425 VAL D CA 1
ATOM 13162 C C . VAL D 1 410 ? 119.561 -7.320 -4.944 1.00 46.43 425 VAL D C 1
ATOM 13163 O O . VAL D 1 410 ? 119.066 -6.235 -5.262 1.00 51.87 425 VAL D O 1
ATOM 13167 N N . GLU D 1 411 ? 119.874 -8.265 -5.827 1.00 47.19 426 GLU D N 1
ATOM 13168 C CA . GLU D 1 411 ? 119.416 -8.210 -7.209 1.00 51.94 426 GLU D CA 1
ATOM 13169 C C . GLU D 1 411 ? 118.098 -8.960 -7.313 1.00 50.41 426 GLU D C 1
ATOM 13170 O O . GLU D 1 411 ? 117.928 -10.024 -6.712 1.00 46.54 426 GLU D O 1
ATOM 13176 N N . LEU D 1 412 ? 117.160 -8.401 -8.067 1.00 54.22 427 LEU D N 1
ATOM 13177 C CA . LEU D 1 412 ? 115.822 -8.961 -8.177 1.00 48.93 427 LEU D CA 1
ATOM 13178 C C . LEU D 1 412 ? 115.590 -9.452 -9.598 1.00 52.80 427 LEU D C 1
ATOM 13179 O O . LEU D 1 412 ? 115.776 -8.696 -10.558 1.00 51.16 427 LEU D O 1
ATOM 13184 N N . THR D 1 413 ? 115.149 -10.710 -9.707 1.00 52.79 428 THR D N 1
ATOM 13185 C CA . THR D 1 413 ? 115.103 -11.521 -10.928 1.00 51.32 428 THR D CA 1
ATOM 13186 C C . THR D 1 413 ? 116.338 -11.360 -11.800 1.00 54.03 428 THR D C 1
ATOM 13187 O O . THR D 1 413 ? 117.274 -12.157 -11.690 1.00 60.51 428 THR D O 1
#

Foldseek 3Di:
DFADLLVVLVVLCVVLVVVVQDDPVQLVQQQVQKFKAAACLLQVDLVLLVCLQFLFAAFAALPRCWDGRSRGHIDDNDPCPQQPDDPPDPRHDHQLSQQSNLLMKIKTFWWFQWFFDFDPVTDTGGDPGIDTAIEIEHADAFQSECRHCVLVWKDFLQQQFRDDVSLVVLQVVHDGGRVVVPVVQPPHADDPQGFDDLPQWAWFADNVGHIDTHNDPPGGMTTRQSSLLVVLLSRVLSVLVVQLVVLVVVVAAEAEAEEQAQVQRQDRNSHRGNCLVRSLSNLVSCQLVQQVDQSVRHAEYEYQDDDPSSQVSNCVSCVPRDGRYHYYYDNDTQPDDDPVCVVHGRHYYYQNAGSRHNQLRDCHSHDRRVCVSRICCNSNSRCSSVVNSPCVSYWYWHQDPSRNIDID/DFAPLLVVLVVLCVVQCVVVPDDPVQLVQQQVQKFKEAACLLQVDLVLLLCLQWLFAAFAALPRCWGGRSRGDTDDNPDCPQQPQDPPRPRHHHQLSLQSSLLMKIKTFWWFQWFFDFDPVTDTGGDPGTATAIEIEGAAAFQSECRHCVLPWKDFLQNQFRDDVSLVVLQVVHDGGNVVVCVVCDPHADDPQGFADLPQWAWFADNVGHIDTHNDPHRGMGTRQSSLLVVLLSRVLSVLVVQLVVLVVVVFAEAEAEEQAQVQRQARNSHRHRCLPNLLSNLVSCLVDQAQDDRPRHQAYEYQDDDPSSQVSNCVSCVPRDGDHHYYYDNDTFPDDDDVCSVRGRHYYYQNARSRHNFLRDCHSHDSRVCVSRICCNSRSRCSSVVNSPCVSYWHWYQDPSRNIDID/DFADLLVLLVVLVVVQCLCVQPDPVVLVVFQVQKFKAAACLLQVDLVLLLCLQFLFAAFAPQNNCWAGRSRGHIRDPDPCPQQPDDDPDPRHHHQVSQASSLRMKIKTFWWFFWFWDFPVVTDIGGDPHIDTATEIEGADAFQSECSHCVQVWKAFLLRQFHDPSLVVLCDVNDGGNVVVCVVQDPHADDPQGFQDPPQWTWFADNVGDIDTHNDPRRTMHTRLSSLLVVLLSRVLSVLVVQLVVLVVVVAAEAEAEEQAQVSRQDHPPHRGRCLPNLLSNLVSCQLDQVLDDSPRHQEYEYQDDDPSSQVSNCVNCVVRDGRRYYYYDNDTQPDDDPVCVVRGRYYYYQNAGSRHNFLHDCHSHDRRVCVSRICCSSRSRCSSVVHSPVVSYWYWHQDPSRNIDID/DFADLLVLLVVLVVPQCLCVQPDPVVLVQQQVQKFKEAACLLQVDLVLLVCLQFLFAAFAPQHNPWAGRSRGDIRDPDPCPQQPQDPPRPRHHHQVSLQSSLLMKIKTFWWFQWFWDFPVPTDTGGDPHIATATEIEGADFFQSECRHCVLVWKAFPQFFRDDPSLCVLQVVHDTHFVVVLVVVPVADDPQGFQDPPCWTWFADNVGDIDTHNDSHRTMGTRLSSLLVVLLSNVLSVLVVQLVVLVVVVFAEAEAEEQAQVSRQQHVVPGRCLPNLLSNLVSCQLVLQQDDRPRHQEYEYQDDDPSSVVSNCVNCVPGDGRHHYYYDNDTFPDDDPVDSVRGRHYYYQNARSRHNFLRDCHSHDSRVCSSRICCNSRSRCSSVCNSPCVSYWHWHQDPSRHIDID

Nearest PDB structures (foldseek):
  7w3s-assembly1_A-2  TM=1.002E+00  e=1.314E-91  Legionella pneumophila
  7w3s-assembly1_C  TM=9.951E-01  e=3.590E-82  Legionella pneumophila
  7w3s-assembly1_D  TM=9.904E-01  e=4.084E-80  Legionella pneumophila
  8xep-assembly1_A  TM=5.460E-01  e=6.020E-09  Legionella pneumophila subsp. pneumophila str. Philadelphia 1
  8ipw-assembly1_A  TM=4.674E-01  e=1.590E-08  Legionella pneumophila

Secondary structure (P-SEA, 3-state):
ccccaaaaaaaaaaaacccccccaaaaaaaaaaccccccccccccaaaaaaaacccccccccccccccccccccccccccccccccccccccccaaaaaaaccbbbbcccccccccccccccccccccbbbbbbbbbbbcccccccccccccccccccccbbbbcccccccccccccaaaaaaaacccccccccccccccccccccccbbbbbccccccbbbbaaaaaaaaaaaaaaaaaaaaaaaaaaacccccccccccccccccccccccccccaaaaaaaaaaaaaaccccccccbbbbbcccaaaaaaaaaaaccccccccccccccccccccaaaaacccbbbbcccccccccccccccccccccccccccccccccccccccccccbbbbbbccccccccc/ccccaaaaaaaaaaaacccccccaaaaaaaaaaccccccccccccaaaaaaaacccccccccccccccccccccccccccccccccccccccccaaaaaaaacbbbbcccccccccccccccccccccbbbbbbbbbbbccccccccccccccccccccccccccccccccccccccaaaaaaaacccccccccccccccccccccccbbbbbccccccbbbbaaaaaaaaaaaaaaaaaaaaaaaaaaacbbbbcccccccccccccccccccccccaaaaaaaaaaaaaccccccccbbbbbcccaaaaaaaaaaaccccccccccccccccccccaaaaaaccbbbbcccccccccccccccccccccccccccccccccccccccccccbbbbbbccccccccc/ccccaaaaaaaaaaaccccccccaaaaaaaaaaccccccccccccaaaaaaaaccccccccccccbbbccccccccccccccccccccccccccaaaaaaaacbbbbccccccccccccccbbbbbbccbbbbbbbbbbcccccccccccccccccccccccccccccccccccccaaaaaaaacccccccccccccccbbbbbcccbbbbbbcccccbbbbaaaaaaaaaaaaaaaaaaaaaaaaaaacbbbbccccccccccccccccccccccaaaaaaaaaaaaaaccccccccbbbbbcccaaaaaaaaaaaccccccccccccccccccccaaaaacccbbbbcccccccccccccccccccccccccccccccccccccccccccbbbbbbccccccccc/ccccaaaaaaaaaaaccccccccaaaaaaaaaaccccccccccccaaaaaaaacccccccccccccccccccccccccccccccccccccccccaaaaaaaacbbbbcccccccccccccccccccccbbbbbbbbbbbcccccccccccccccccccccccccccccccccccccaaaaaaaaccccccccccccccccccccccbbbbbbcccccbbbbaaaaaaaaaaaaaaaaaaaaaaaaaaacccccccccccccccccccccccccccaaaaaaaaaaaaaccccccccbbbbbcccaaaaaaaaaaaccccccccccccccccccccaaaaaaccbbbbcccccccccccccccccccccccccccccccccccccccccccbbbbbbccccccccc

B-factor: mean 42.28, std 11.23, range [18.52, 89.79]

Radius of gyration: 43.0 Å; Cα contacts (8 Å, |Δi|>4): 3372; chains: 4; bounding box: 127×58×108 Å

Sequence (1628 aa):
KAIPPKIWFETQLKGSGLDKKFQIDELIETQSSVRVFANKKYLPDTETINEALTKVTAVNVSGDKSGYFQNGLPFPNEAGYFEKIPVGHPELLSPIERLTGSKKIVSSHSLVTASGGYPLTNPLLPYRKPIRVSIFSLAGPSFENNYLHYRLFLLDSVQKIIDSPLFSHLHDGLPIQFDEAKKELGEYDTNKLARIRLGFPYLARFSSGGFYPSFSKSNAIIFLSEAYFRYQLEDVSLLLASVNQTGKETGKAALLKATAVGGFFAKIDCGYDIQHIIFPYYLRAYKKLLSEHKFPWIAKIEFPIFNEIQQEQFDSIFEDYDGPTKVYRSTRDVLEFREEEIEKYLPAAINPSDAFALTGNEWGYGSVESIGNNSSIRFDQVHHNPLILDPSHHVEAQINKDHGVELTKAIPPKIWFETQLKGSGLDKKFQIDELIETQSSVRVFANKKYLPDTETINEALTKVTAVNVSGDKSGYFQNGLPFPNEAGYFEKIPVGHPELLSPIERLTGSKKIVSSHSLVTASGGYPLTNPLLPYRKPIRVSIFSLAGPSFENNYLHYRLFLLDSVQKIIDSPLFSHLHDGLPIQFDEAKKELGEYDTNKLARIRLGFPYLARFSSGGFYPSFSKSNAIIFLSEAYFRYQLEDVSLLLASVNQTGKETGKAALLKATAVGGFFAKIDCGYDIQHIIFPYYLRAYKKLLSEHKFPWIAKIEFPIFNEIQQEQFDSIFEDYDGPTKVYRSTRDVLEFREEEIEKYLPAAINPSDAFALTGNEWGYGSVESIGNNSSIRFDQVHHNPLILDPSHHVEAQINKDHGVELTKAIPPKIWFETQLKGSGLDKKFQIDELIETQSSVRVFANKKYLPDTETINEALTKVTAVNVSGDKSGYFQNGLPFPNEAGYFEKIPVGHPELLSPIERLTGSKKIVSSHSLVTASGGYPLTNPLLPYRKPIRVSIFSLAGPSFENNYLHYRLFLLDSVQKIISPLFSHLHDGLPIQFDEAKKELGEYDTNKLARIRLGFPYLARFSSGGFYPSFSKSNAIIFLSEAYFRYQLEDVSLLLASVNQTGKETGKAALLKATAVGGFFAKIDCGYDIQHIIFPYYLRAYKKLLSEHKFPWIAKIEFPIFNEIQQEQFDSIFEDYDGPTKVYRSTRDVLEFREEEIEKYLPAAINPSDAFALTGNEWGYGSVESIGNNSSIRFDQVHHNPLILDPSHHVEAQINKDHGVELTKAIPPKIWFETQLKGSGLDKKFQIDELIETQSSVRVFANKKYLPDTETINEALTKVTAVNVSGDKSGYFQNGLPFPNEAGYFEKIPVGHPELLSPIERLTGSKKIVSSHSLVTASGGYPLTNPLLPYRKPIRVSIFSLAGPSFENNYLHYRLFLLDSVQIIDSPLFSHLHDGLPIQFDEAKKELGEDTNKLARIRLGFPYLARFSSGGFYPSFSKSNAIIFLSEAYFRYQLEDVSLLLASVNQTGKETGKAALLKATAVGGFFAKIDGYDIQHIIFPYYLRAYKKLLSEHKFPWIAKIEFPIFNEIQQEQFDSIFEDYDGPTKVYRSTRDVLEFREEEIEKYLPAAINPSDAFALTGNEWGYGSVESIGNNSSIRFDQVHHNPLILDPSHHVEAQINKDHGVELT